Protein 1NK2 (pdb70)

Sequence (77 aa):
ASDGLPNKKRKRRVLFTKAQTYELERRFRQQRYLSAPEREHLASLIRLTPTQVKIWFQNHRYKTKRAQNEKGYEGHPASDGLPNKKRKRRVLFTKAQTYELERRFRQQRYLSAPEREHLASLIRLTPTQVKIWFQNHRYKTKRAQNEKGYEGHPASDGLPNKKRKRRVLFTKAQTYELERRFRQQRYLSAPEREHLASLIRLTPTQVKIWFQNHRYKTKRAQNEKGYEGHPASDGLPNKKRKRRVLFTKAQTYELERRFRQQRYLSAPEREHLASLIRLTPTQVKIWFQNHRYKTKRAQNEKGYEGHPASDGLPNKKRKRRVLFTKAQTYELERRFRQQRYLSAPEREHLASLIRLTPTQVKIWFQNHRYKTKRAQNEKGYEGHPASDGLPNKKRKRRVLFTKAQTYELERRFRQQRYLSAPEREHLASLIRLTPTQVKIWFQNHRYKTKRAQNEKGYEGHPASDGLPNKKRKRRVLFTKAQTYELERRFRQQRYLSAPEREHLASLIRLTPTQVKIWFQNHRYKTKRAQNEKGYEGHPASDGLPNKKRKRRVLFTKAQTYELERRFRQQRYLSAPEREHLASLIRLTPTQVKIWFQNHRYKTKRAQNEKGYEGHPASDGLPNKKRKRRVLFTKAQTYELERRFRQQRYLSAPEREHLASLIRLTPTQVKIWFQNHRYKTKRAQNEKGYEGHPASDGLPNKKRKRRVLFTKAQTYELERRFRQQRYLSAPEREHLASLIRLTPTQVKIWFQNHRYKTKRAQNEKGYEGHPASDGLPNKKRKRRVLFTKAQTYELERRFRQQRYLSAPEREHLASLIRLTPTQVKIWFQNHRYKTKRAQNEKGYEGHPASDGLPNKKRKRRVLFTKAQTYELERRFRQQRYLSAPEREHLASLIRLTPTQVKIWFQNHRYKTKRAQNEKGYEGHPASDGLPNKKRKRRVLFTKAQTYELERRFRQQRYLSAPEREHLASLIRLTPTQVKIWFQNHRYKTKRAQNEKGYEGHPASDGLPNKKRKRRVLFTKAQTYELERRFRQQRYLSAPEREHLASLIRLTPTQVKIWFQNHRYKTKRAQNEKGYEGHPASDGLPNKKRKRRVLFTKAQTYELERRFRQQRYLSAPEREHLASLIRLTPTQVKIWFQNHRYKTKRAQNEKGYEGHPASDGLPNKKRKRRVLFTKAQTYELERRFRQQRYLSAPEREHLASLIRLTPTQVKIWFQNHRYKTKRAQNEKGYEGHPASDGLPNKKRKRRVLFTKAQTYELERRFRQQRYLSAPEREHLASLIRLTPTQVKIWFQNHRYKTKRAQNEKGYEGHPASDGLPNKKRKRRVLFTKAQTYELERRFRQQRYLSAPEREHLASLIRLTPTQVKIWFQNHRYKTKRAQNEKGYEGHPASDGLPNKKRKRRVLFTKAQTYELERRFRQQRYLSAPEREHLASLIRLTPTQVKIWFQNHRYKTKRAQNEKGYEGHPASDGLPNKKRKRRVLFTKAQTYELERRFRQQRYLSAPEREHLASLIRLTPTQVKIWFQNHRYKTKRAQNEKGYEGHP

Secondary structure (DSSP, 8-state):
--S--S--------PPPHHHHHHHHHHHHH-S---HHHHHHHHHHTT--HHHHHHHHHHHHHHHHHHHHHTT-----

Structure (mmCIF, N/CA/C/O backbone):
data_1NK2
#
_entry.id   1NK2
#
_cell.length_a   1.000
_cell.length_b   1.000
_cell.length_c   1.000
_cell.angle_alpha   90.00
_cell.angle_beta   90.00
_cell.angle_gamma   90.00
#
_symmetry.space_group_name_H-M   'P 1'
#
loop_
_entity.id
_entity.type
_entity.pdbx_description
1 polymer "DNA (5'-D(*TP*GP*TP*GP*TP*CP*AP*AP*GP*TP*GP*GP*CP*TP*GP*T)-3')"
2 polymer "DNA (5'-D(*AP*CP*AP*GP*CP*CP*AP*CP*TP*TP*GP*AP*CP*AP*CP*A)-3')"
3 polymer 'HOMEOBOX PROTEIN VND'
#
loop_
_atom_site.group_PDB
_atom_site.id
_atom_site.type_symbol
_atom_site.label_atom_id
_atom_site.label_alt_id
_atom_site.label_comp_id
_atom_site.label_asym_id
_atom_site.label_entity_id
_atom_site.label_seq_id
_atom_site.pdbx_PDB_ins_code
_atom_site.Cartn_x
_atom_site.Cartn_y
_atom_site.Cartn_z
_atom_site.occupancy
_atom_site.B_iso_or_equiv
_atom_site.auth_seq_id
_atom_site.auth_comp_id
_atom_site.auth_asym_id
_atom_site.auth_atom_id
_atom_site.pdbx_PDB_model_num
ATOM 1015 N N . ALA C 3 1 ? -20.583 -2.032 -27.321 1.00 0.00 101 ALA P N 1
ATOM 1016 C CA . ALA C 3 1 ? -20.787 -1.533 -25.891 1.00 0.00 101 ALA P CA 1
ATOM 1017 C C . ALA C 3 1 ? -19.391 -1.195 -25.303 1.00 0.00 101 ALA P C 1
ATOM 1018 O O . ALA C 3 1 ? -18.347 -1.634 -25.787 1.00 0.00 101 ALA P O 1
ATOM 1027 N N . SER C 3 2 ? -19.438 -0.340 -24.218 1.00 0.00 102 SER P N 1
ATOM 1028 C CA . SER C 3 2 ? -18.233 0.208 -23.623 1.00 0.00 102 SER P CA 1
ATOM 1029 C C . SER C 3 2 ? -18.634 1.085 -22.409 1.00 0.00 102 SER P C 1
ATOM 1030 O O . SER C 3 2 ? -19.566 1.888 -22.446 1.00 0.00 102 SER P O 1
ATOM 1038 N N . ASP C 3 3 ? -17.823 0.898 -21.298 1.00 0.00 103 ASP P N 1
ATOM 1039 C CA . ASP C 3 3 ? -18.162 1.486 -20.014 1.00 0.00 103 ASP P CA 1
ATOM 1040 C C . ASP C 3 3 ? -17.211 0.887 -18.946 1.00 0.00 103 ASP P C 1
ATOM 1041 O O . ASP C 3 3 ? -16.774 1.564 -18.008 1.00 0.00 103 ASP P O 1
ATOM 1050 N N . GLY C 3 4 ? -16.925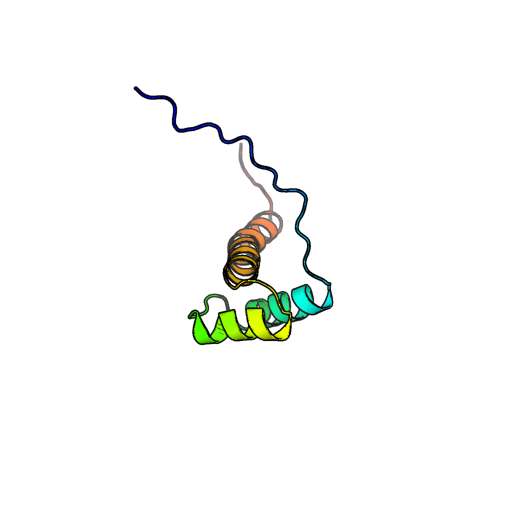 -0.454 -19.112 1.00 0.00 104 GLY P N 1
ATOM 1051 C CA . GLY C 3 4 ? -16.374 -1.254 -18.031 1.00 0.00 104 GLY P CA 1
ATOM 1052 C C . GLY C 3 4 ? -17.388 -2.369 -17.663 1.00 0.00 104 GLY P C 1
ATOM 1053 O O . GLY C 3 4 ? -17.397 -3.465 -18.224 1.00 0.00 104 GLY P O 1
ATOM 1057 N N . LEU C 3 5 ? -18.287 -1.999 -16.681 1.00 0.00 105 LEU P N 1
ATOM 1058 C CA . LEU C 3 5 ? -19.114 -2.973 -15.992 1.00 0.00 105 LEU P CA 1
ATOM 1059 C C . LEU C 3 5 ? -19.843 -2.256 -14.786 1.00 0.00 105 LEU P C 1
ATOM 1060 O O . LEU C 3 5 ? -19.324 -1.284 -14.238 1.00 0.00 105 LEU P O 1
ATOM 1076 N N . PRO C 3 6 ? -21.099 -2.734 -14.407 1.00 0.00 106 PRO P N 1
ATOM 1077 C CA . PRO C 3 6 ? -21.645 -2.554 -13.050 1.00 0.00 106 PRO P CA 1
ATOM 1078 C C . PRO C 3 6 ? -20.608 -3.005 -11.988 1.00 0.00 106 PRO P C 1
ATOM 1079 O O . PRO C 3 6 ? -20.559 -4.178 -11.585 1.00 0.00 106 PRO P O 1
ATOM 1090 N N . ASN C 3 7 ? -19.776 -2.016 -11.502 1.00 0.00 107 ASN P N 1
ATOM 1091 C CA . ASN C 3 7 ? -19.025 -2.195 -10.270 1.00 0.00 107 ASN P CA 1
ATOM 1092 C C . ASN C 3 7 ? -19.007 -0.857 -9.485 1.00 0.00 107 ASN P C 1
ATOM 1093 O O . ASN C 3 7 ? -18.962 0.238 -10.048 1.00 0.00 107 ASN P O 1
ATOM 1104 N N . LYS C 3 8 ? -19.015 -1.018 -8.113 1.00 0.00 108 LYS P N 1
ATOM 1105 C CA . LYS C 3 8 ? -19.229 0.094 -7.207 1.00 0.00 108 LYS P CA 1
ATOM 1106 C C . LYS C 3 8 ? -18.628 -0.286 -5.827 1.00 0.00 108 LYS P C 1
ATOM 1107 O O . LYS C 3 8 ? -19.294 -0.278 -4.792 1.00 0.00 108 LYS P O 1
ATOM 1126 N N . LYS C 3 9 ? -17.301 -0.661 -5.886 1.00 0.00 109 LYS P N 1
ATOM 1127 C CA . LYS C 3 9 ? -16.683 -1.526 -4.896 1.00 0.00 109 LYS P CA 1
ATOM 1128 C C . LYS C 3 9 ? -16.217 -0.661 -3.697 1.00 0.00 109 LYS P C 1
ATOM 1129 O O . LYS C 3 9 ? -16.198 0.571 -3.741 1.00 0.00 109 LYS P O 1
ATOM 1148 N N . ARG C 3 10 ? -15.845 -1.394 -2.587 1.00 0.00 110 ARG P N 1
ATOM 1149 C CA . ARG C 3 10 ? -15.889 -0.839 -1.246 1.00 0.00 110 ARG P CA 1
ATOM 1150 C C . ARG C 3 10 ? -14.695 -1.401 -0.431 1.00 0.00 110 ARG P C 1
ATOM 1151 O O . ARG C 3 10 ? -14.718 -2.518 0.086 1.00 0.00 110 ARG P O 1
ATOM 1172 N N . LYS C 3 11 ? -13.637 -0.521 -0.320 1.00 0.00 111 LYS P N 1
ATOM 1173 C CA . LYS C 3 11 ? -12.513 -0.770 0.565 1.00 0.00 111 LYS P CA 1
ATOM 1174 C C . LYS C 3 11 ? -12.673 0.166 1.797 1.00 0.00 111 LYS P C 1
ATOM 1175 O O . LYS C 3 11 ? -12.320 1.345 1.795 1.00 0.00 111 LYS P O 1
ATOM 1194 N N . ARG C 3 12 ? -13.282 -0.449 2.869 1.00 0.00 112 ARG P N 1
ATOM 1195 C CA . ARG C 3 12 ? -13.209 0.016 4.239 1.00 0.00 112 ARG P CA 1
ATOM 1196 C C . ARG C 3 12 ? -11.842 -0.488 4.817 1.00 0.00 112 ARG P C 1
ATOM 1197 O O . ARG C 3 12 ? -11.328 -1.540 4.440 1.00 0.00 112 ARG P O 1
ATOM 1218 N N . ARG C 3 13 ? -11.271 0.381 5.737 1.00 0.00 113 ARG P N 1
ATOM 1219 C CA . ARG C 3 13 ? -9.881 0.199 6.138 1.00 0.00 113 ARG P CA 1
ATOM 1220 C C . ARG C 3 13 ? -9.797 -1.224 6.762 1.00 0.00 113 ARG P C 1
ATOM 1221 O O . ARG C 3 13 ? -10.444 -1.561 7.752 1.00 0.00 113 ARG P O 1
ATOM 1242 N N . VAL C 3 14 ? -8.951 -2.069 6.068 1.00 0.00 114 VAL P N 1
ATOM 1243 C CA . VAL C 3 14 ? -9.085 -3.513 6.071 1.00 0.00 114 VAL P CA 1
ATOM 1244 C C . VAL C 3 14 ? -7.935 -4.101 6.937 1.00 0.00 114 VAL P C 1
ATOM 1245 O O . VAL C 3 14 ? -7.071 -4.874 6.529 1.00 0.00 114 VAL P O 1
ATOM 1258 N N . LEU C 3 15 ? -7.982 -3.610 8.237 1.00 0.00 115 LEU P N 1
ATOM 1259 C CA . LEU C 3 15 ? -6.837 -3.533 9.118 1.00 0.00 115 LEU P CA 1
ATOM 1260 C C . LEU C 3 15 ? -6.513 -4.939 9.690 1.00 0.00 115 LEU P C 1
ATOM 1261 O O . LEU C 3 15 ? -7.386 -5.698 10.112 1.00 0.00 115 LEU P O 1
ATOM 1277 N N . PHE C 3 16 ? -5.165 -5.240 9.681 1.00 0.00 116 PHE P N 1
ATOM 1278 C CA . PHE C 3 16 ? -4.606 -6.483 10.196 1.00 0.00 116 PHE P CA 1
ATOM 1279 C C . PHE C 3 16 ? -4.265 -6.284 11.694 1.00 0.00 116 PHE P C 1
ATOM 1280 O O . PHE C 3 16 ? -3.866 -5.170 12.110 1.00 0.00 116 PHE P O 1
ATOM 1297 N N . THR C 3 17 ? -4.416 -7.359 12.549 1.00 0.00 117 THR P N 1
ATOM 1298 C CA . THR C 3 17 ? -4.221 -7.215 13.987 1.00 0.00 117 THR P CA 1
ATOM 1299 C C . THR C 3 17 ? -2.706 -6.939 14.234 1.00 0.00 117 THR P C 1
ATOM 1300 O O . THR C 3 17 ? -1.841 -7.365 13.473 1.00 0.00 117 THR P O 1
ATOM 1311 N N . LYS C 3 18 ? -2.481 -6.121 15.325 1.00 0.00 118 LYS P N 1
ATOM 1312 C CA . LYS C 3 18 ? -1.146 -5.691 15.689 1.00 0.00 118 LYS P CA 1
ATOM 1313 C C . LYS C 3 18 ? -0.180 -6.898 15.596 1.00 0.00 118 LYS P C 1
ATOM 1314 O O . LYS C 3 18 ? 0.987 -6.788 15.221 1.00 0.00 118 LYS P O 1
ATOM 1333 N N . ALA C 3 19 ? -0.750 -8.089 16.006 1.00 0.00 119 ALA P N 1
ATOM 1334 C CA . ALA C 3 19 ? -0.043 -9.348 15.884 1.00 0.00 119 ALA P CA 1
ATOM 1335 C C . ALA C 3 19 ? 0.434 -9.529 14.414 1.00 0.00 119 ALA P C 1
ATOM 1336 O O . ALA C 3 19 ? 1.614 -9.585 14.075 1.00 0.00 119 ALA P O 1
ATOM 1343 N N . GLN C 3 20 ? -0.618 -9.655 13.527 1.00 0.00 120 GLN P N 1
ATOM 1344 C CA . GLN C 3 20 ? -0.514 -9.754 12.084 1.00 0.00 120 GLN P CA 1
ATOM 1345 C C . GLN C 3 20 ? 0.430 -8.641 11.558 1.00 0.00 120 GLN P C 1
ATOM 1346 O O . GLN C 3 20 ? 1.343 -8.890 10.755 1.00 0.00 120 GLN P O 1
ATOM 1360 N N . THR C 3 21 ? 0.165 -7.365 12.017 1.00 0.00 121 THR P N 1
ATOM 1361 C CA . THR C 3 21 ? 1.078 -6.266 11.772 1.00 0.00 121 THR P CA 1
ATOM 1362 C C . THR C 3 21 ? 2.512 -6.726 12.164 1.00 0.00 121 THR P C 1
ATOM 1363 O O . THR C 3 21 ? 3.453 -6.624 11.379 1.00 0.00 121 THR P O 1
ATOM 1374 N N . TYR C 3 22 ? 2.648 -7.188 13.459 1.00 0.00 122 TYR P N 1
ATOM 1375 C CA . TYR C 3 22 ? 3.957 -7.441 14.050 1.00 0.00 122 TYR P CA 1
ATOM 1376 C C . TYR C 3 22 ? 4.789 -8.388 13.132 1.00 0.00 122 TYR P C 1
ATOM 1377 O O . TYR C 3 22 ? 5.980 -8.182 12.870 1.00 0.00 122 TYR P O 1
ATOM 1395 N N . GLU C 3 23 ? 4.087 -9.483 12.673 1.00 0.00 123 GLU P N 1
ATOM 1396 C CA . GLU C 3 23 ? 4.677 -10.471 11.792 1.00 0.00 123 GLU P CA 1
ATOM 1397 C C . GLU C 3 23 ? 4.976 -9.783 10.436 1.00 0.00 123 GLU P C 1
ATOM 1398 O O . GLU C 3 23 ? 5.999 -10.079 9.774 1.00 0.00 123 GLU P O 1
ATOM 1410 N N . LEU C 3 24 ? 4.049 -8.885 9.933 1.00 0.00 124 LEU P N 1
ATOM 1411 C CA . LEU C 3 24 ? 4.313 -8.078 8.750 1.00 0.00 124 LEU P CA 1
ATOM 1412 C C . LEU C 3 24 ? 5.538 -7.158 8.991 1.00 0.00 124 LEU P C 1
ATOM 1413 O O . LEU C 3 24 ? 6.448 -7.065 8.140 1.00 0.00 124 LEU P O 1
ATOM 1429 N N . GLU C 3 25 ? 5.559 -6.427 10.160 1.00 0.00 125 GLU P N 1
ATOM 1430 C CA . GLU C 3 25 ? 6.701 -5.617 10.535 1.00 0.00 125 GLU P CA 1
ATOM 1431 C C . GLU C 3 25 ? 7.969 -6.502 10.492 1.00 0.00 125 GLU P C 1
ATOM 1432 O O . GLU C 3 25 ? 8.930 -6.231 9.783 1.00 0.00 125 GLU P O 1
ATOM 1444 N N . ARG C 3 26 ? 7.852 -7.618 11.293 1.00 0.00 126 ARG P N 1
ATOM 1445 C CA . ARG C 3 26 ? 8.878 -8.630 11.431 1.00 0.00 126 ARG P CA 1
ATOM 1446 C C . ARG C 3 26 ? 9.520 -8.881 10.040 1.00 0.00 126 ARG P C 1
ATOM 1447 O O . ARG C 3 26 ? 10.693 -8.634 9.775 1.00 0.00 126 ARG P O 1
ATOM 1468 N N . ARG C 3 27 ? 8.597 -9.364 9.112 1.00 0.00 127 ARG P N 1
ATOM 1469 C CA . ARG C 3 27 ? 9.038 -9.851 7.818 1.00 0.00 127 ARG P CA 1
ATOM 1470 C C . ARG C 3 27 ? 9.601 -8.649 7.011 1.00 0.00 127 ARG P C 1
ATOM 1471 O O . ARG C 3 27 ? 10.534 -8.825 6.199 1.00 0.00 127 ARG P O 1
ATOM 1492 N N . PHE C 3 28 ? 9.074 -7.385 7.233 1.00 0.00 128 PHE P N 1
ATOM 1493 C CA . PHE C 3 28 ? 9.689 -6.200 6.642 1.00 0.00 128 PHE P CA 1
ATOM 1494 C C . PHE C 3 28 ? 11.069 -5.900 7.302 1.00 0.00 128 PHE P C 1
ATOM 1495 O O . PHE C 3 28 ? 12.072 -5.655 6.633 1.00 0.00 128 PHE P O 1
ATOM 1512 N N . ARG C 3 29 ? 11.020 -5.867 8.680 1.00 0.00 129 ARG P N 1
ATOM 1513 C CA . ARG C 3 29 ? 12.111 -5.344 9.480 1.00 0.00 129 ARG P CA 1
ATOM 1514 C C . ARG C 3 29 ? 13.367 -6.224 9.222 1.00 0.00 129 ARG P C 1
ATOM 1515 O O . ARG C 3 29 ? 14.488 -5.882 9.619 1.00 0.00 129 ARG P O 1
ATOM 1536 N N . GLN C 3 30 ? 13.136 -7.405 8.545 1.00 0.00 130 GLN P N 1
ATOM 1537 C CA . GLN C 3 30 ? 14.118 -8.443 8.275 1.00 0.00 130 GLN P CA 1
ATOM 1538 C C . GLN C 3 30 ? 14.543 -8.299 6.793 1.00 0.00 130 GLN P C 1
ATOM 1539 O O . GLN C 3 30 ? 15.702 -8.400 6.398 1.00 0.00 130 GLN P O 1
ATOM 1553 N N . GLN C 3 31 ? 13.451 -8.075 5.968 1.00 0.00 131 GLN P N 1
ATOM 1554 C CA . GLN C 3 31 ? 13.441 -8.423 4.566 1.00 0.00 131 GLN P CA 1
ATOM 1555 C C . GLN C 3 31 ? 12.488 -7.485 3.770 1.00 0.00 131 GLN P C 1
ATOM 1556 O O . GLN C 3 31 ? 11.313 -7.297 4.073 1.00 0.00 131 GLN P O 1
ATOM 1570 N N . ARG C 3 32 ? 13.112 -6.929 2.661 1.00 0.00 132 ARG P N 1
ATOM 1571 C CA . ARG C 3 32 ? 12.498 -5.932 1.810 1.00 0.00 132 ARG P CA 1
ATOM 1572 C C . ARG C 3 32 ? 11.504 -6.573 0.814 1.00 0.00 132 ARG P C 1
ATOM 1573 O O . ARG C 3 32 ? 10.565 -5.897 0.324 1.00 0.00 132 ARG P O 1
ATOM 1594 N N . TYR C 3 33 ? 11.767 -7.876 0.454 1.00 0.00 133 TYR P N 1
ATOM 1595 C CA . TYR C 3 33 ? 11.395 -8.425 -0.837 1.00 0.00 133 TYR P CA 1
ATOM 1596 C C . TYR C 3 33 ? 11.330 -9.968 -0.729 1.00 0.00 133 TYR P C 1
ATOM 1597 O O . TYR C 3 33 ? 12.320 -10.662 -0.457 1.00 0.00 133 TYR P O 1
ATOM 1615 N N . LEU C 3 34 ? 10.046 -10.508 -0.905 1.00 0.00 134 LEU P N 1
ATOM 1616 C CA . LEU C 3 34 ? 9.699 -11.861 -0.439 1.00 0.00 134 LEU P CA 1
ATOM 1617 C C . LEU C 3 34 ? 9.185 -12.676 -1.653 1.00 0.00 134 LEU P C 1
ATOM 1618 O O . LEU C 3 34 ? 8.379 -12.147 -2.463 1.00 0.00 134 LEU P O 1
ATOM 1634 N N . SER C 3 35 ? 9.616 -13.977 -1.835 1.00 0.00 135 SER P N 1
ATOM 1635 C CA . SER C 3 35 ? 8.943 -14.875 -2.779 1.00 0.00 135 SER P CA 1
ATOM 1636 C C . SER C 3 35 ? 7.687 -15.438 -2.068 1.00 0.00 135 SER P C 1
ATOM 1637 O O . SER C 3 35 ? 7.596 -15.438 -0.828 1.00 0.00 135 SER P O 1
ATOM 1645 N N . ALA C 3 36 ? 6.658 -15.868 -2.881 1.00 0.00 136 ALA P N 1
ATOM 1646 C CA . ALA C 3 36 ? 5.315 -16.037 -2.336 1.00 0.00 136 ALA P CA 1
ATOM 1647 C C . ALA C 3 36 ? 5.360 -17.095 -1.158 1.00 0.00 136 ALA P C 1
ATOM 1648 O O . ALA C 3 36 ? 4.807 -16.845 -0.086 1.00 0.00 136 ALA P O 1
ATOM 1655 N N . PRO C 3 37 ? 5.995 -18.324 -1.375 1.00 0.00 137 PRO P N 1
ATOM 1656 C CA . PRO C 3 37 ? 5.969 -19.389 -0.350 1.00 0.00 137 PRO P CA 1
ATOM 1657 C C . PRO C 3 37 ? 6.558 -18.983 1.034 1.00 0.00 137 PRO P C 1
ATOM 1658 O O . PRO C 3 37 ? 6.139 -19.521 2.078 1.00 0.00 137 PRO P O 1
ATOM 1669 N N . GLU C 3 38 ? 7.543 -18.017 1.047 1.00 0.00 138 GLU P N 1
ATOM 1670 C CA . GLU C 3 38 ? 7.856 -17.284 2.262 1.00 0.00 138 GLU P CA 1
ATOM 1671 C C . GLU C 3 38 ? 6.506 -16.672 2.771 1.00 0.00 138 GLU P C 1
ATOM 1672 O O . GLU C 3 38 ? 5.924 -17.022 3.791 1.00 0.00 138 GLU P O 1
ATOM 1684 N N . ARG C 3 39 ? 6.110 -15.639 1.930 1.00 0.00 139 ARG P N 1
ATOM 1685 C CA . ARG C 3 39 ? 5.248 -14.562 2.357 1.00 0.00 139 ARG P CA 1
ATOM 1686 C C . ARG C 3 39 ? 3.826 -15.130 2.609 1.00 0.00 139 ARG P C 1
ATOM 1687 O O . ARG C 3 39 ? 3.147 -14.700 3.578 1.00 0.00 139 ARG P O 1
ATOM 1708 N N . GLU C 3 40 ? 3.325 -16.095 1.761 1.00 0.00 140 GLU P N 1
ATOM 1709 C CA . GLU C 3 40 ? 2.020 -16.704 1.978 1.00 0.00 140 GLU P CA 1
ATOM 1710 C C . GLU C 3 40 ? 1.972 -17.240 3.432 1.00 0.00 140 GLU P C 1
ATOM 1711 O O . GLU C 3 40 ? 0.960 -17.190 4.128 1.00 0.00 140 GLU P O 1
ATOM 1723 N N . HIS C 3 41 ? 3.159 -17.818 3.831 1.00 0.00 141 HIS P N 1
ATOM 1724 C CA . HIS C 3 41 ? 3.307 -18.556 5.068 1.00 0.00 141 HIS P CA 1
ATOM 1725 C C . HIS C 3 41 ? 3.091 -17.581 6.253 1.00 0.00 141 HIS P C 1
ATOM 1726 O O . HIS C 3 41 ? 2.545 -17.967 7.289 1.00 0.00 141 HIS P O 1
ATOM 1741 N N . LEU C 3 42 ? 3.575 -16.297 6.077 1.00 0.00 142 LEU P N 1
ATOM 1742 C CA . LEU C 3 42 ? 3.219 -15.212 6.979 1.00 0.00 142 LEU P CA 1
ATOM 1743 C C . LEU C 3 42 ? 1.694 -14.935 6.865 1.00 0.00 142 LEU P C 1
ATOM 1744 O O . LEU C 3 42 ? 0.975 -14.724 7.840 1.00 0.00 142 LEU P O 1
ATOM 1760 N N . ALA C 3 43 ? 1.248 -14.938 5.550 1.00 0.00 143 ALA P N 1
ATOM 1761 C CA . ALA C 3 43 ? -0.167 -14.795 5.258 1.00 0.00 143 ALA P CA 1
ATOM 1762 C C . ALA C 3 43 ? -0.936 -15.930 5.986 1.00 0.00 143 ALA P C 1
ATOM 1763 O O . ALA C 3 43 ? -2.090 -15.794 6.390 1.00 0.00 143 ALA P O 1
ATOM 1770 N N . SER C 3 44 ? -0.220 -17.111 6.098 1.00 0.00 144 SER P N 1
ATOM 1771 C CA . SER C 3 44 ? -0.811 -18.285 6.716 1.00 0.00 144 SER P CA 1
ATOM 1772 C C . SER C 3 44 ? -0.883 -18.082 8.255 1.00 0.00 144 SER P C 1
ATOM 1773 O O . SER C 3 44 ? -1.887 -18.438 8.895 1.00 0.00 144 SER P O 1
ATOM 1781 N N . LEU C 3 45 ? 0.246 -17.565 8.858 1.00 0.00 145 LEU P N 1
ATOM 1782 C CA . LEU C 3 45 ? 0.463 -17.634 10.296 1.00 0.00 145 LEU P CA 1
ATOM 1783 C C . LEU C 3 45 ? -0.595 -16.728 10.996 1.00 0.00 145 LEU P C 1
ATOM 1784 O O . LEU C 3 45 ? -1.196 -17.025 12.025 1.00 0.00 145 LEU P O 1
ATOM 1800 N N . ILE C 3 46 ? -0.744 -15.523 10.322 1.00 0.00 146 ILE P N 1
ATOM 1801 C CA . ILE C 3 46 ? -1.437 -14.363 10.846 1.00 0.00 146 ILE P CA 1
ATOM 1802 C C . ILE C 3 46 ? -2.847 -14.308 10.180 1.00 0.00 146 ILE P C 1
ATOM 1803 O O . ILE C 3 46 ? -3.761 -13.589 10.599 1.00 0.00 146 ILE P O 1
ATOM 1819 N N . ARG C 3 47 ? -2.956 -15.160 9.098 1.00 0.00 147 ARG P N 1
ATOM 1820 C CA . ARG C 3 47 ? -4.191 -15.763 8.637 1.00 0.00 147 ARG P CA 1
ATOM 1821 C C . ARG C 3 47 ? -4.933 -14.721 7.752 1.00 0.00 147 ARG P C 1
ATOM 1822 O O . ARG C 3 47 ? -6.152 -14.598 7.662 1.00 0.00 147 ARG P O 1
ATOM 1843 N N . LEU C 3 48 ? -4.037 -13.937 7.022 1.00 0.00 148 LEU P N 1
ATOM 1844 C CA . LEU C 3 48 ? -4.411 -13.014 5.970 1.00 0.00 148 LEU P CA 1
ATOM 1845 C C . LEU C 3 48 ? -4.258 -13.712 4.590 1.00 0.00 148 LEU P C 1
ATOM 1846 O O . LEU C 3 48 ? -3.665 -14.799 4.483 1.00 0.00 148 LEU P O 1
ATOM 1862 N N . THR C 3 49 ? -4.776 -13.039 3.502 1.00 0.00 149 THR P N 1
ATOM 1863 C CA . THR C 3 49 ? -4.507 -13.470 2.145 1.00 0.00 149 THR P CA 1
ATOM 1864 C C . THR C 3 49 ? -3.207 -12.717 1.618 1.00 0.00 149 THR P C 1
ATOM 1865 O O . THR C 3 49 ? -2.961 -11.549 1.893 1.00 0.00 149 THR P O 1
ATOM 1876 N N . PRO C 3 50 ? -2.335 -13.529 0.854 1.00 0.00 150 PRO P N 1
ATOM 1877 C CA . PRO C 3 50 ? -0.920 -13.194 0.641 1.00 0.00 150 PRO P CA 1
ATOM 1878 C C . PRO C 3 50 ? -0.714 -11.788 0.015 1.00 0.00 150 PRO P C 1
ATOM 1879 O O . PRO C 3 50 ? 0.254 -11.081 0.363 1.00 0.00 150 PRO P O 1
ATOM 1890 N N . THR C 3 51 ? -1.668 -11.345 -0.883 1.00 0.00 151 THR P N 1
ATOM 1891 C CA . THR C 3 51 ? -1.689 -9.937 -1.276 1.00 0.00 151 THR P CA 1
ATOM 1892 C C . THR C 3 51 ? -1.839 -9.041 -0.016 1.00 0.00 151 THR P C 1
ATOM 1893 O O . THR C 3 51 ? -1.188 -7.960 0.049 1.00 0.00 151 THR P O 1
ATOM 1904 N N . GLN C 3 52 ? -2.652 -9.442 1.034 1.00 0.00 152 GLN P N 1
ATOM 1905 C CA . GLN C 3 52 ? -2.865 -8.560 2.183 1.00 0.00 152 GLN P CA 1
ATOM 1906 C C . GLN C 3 52 ? -1.492 -8.499 2.918 1.00 0.00 152 GLN P C 1
ATOM 1907 O O . GLN C 3 52 ? -1.187 -7.447 3.548 1.00 0.00 152 GLN P O 1
ATOM 1921 N N . VAL C 3 53 ? -0.598 -9.557 2.858 1.00 0.00 153 VAL P N 1
ATOM 1922 C CA . VAL C 3 53 ? 0.803 -9.462 3.259 1.00 0.00 153 VAL P CA 1
ATOM 1923 C C . VAL C 3 53 ? 1.548 -8.472 2.316 1.00 0.00 153 VAL P C 1
ATOM 1924 O O . VAL C 3 53 ? 1.959 -7.383 2.731 1.00 0.00 153 VAL P O 1
ATOM 1937 N N . LYS C 3 54 ? 1.738 -8.926 1.022 1.00 0.00 154 LYS P N 1
ATOM 1938 C CA . LYS C 3 54 ? 2.439 -8.197 -0.024 1.00 0.00 154 LYS P CA 1
ATOM 1939 C C . LYS C 3 54 ? 2.214 -6.661 0.120 1.00 0.00 154 LYS P C 1
ATOM 1940 O O . LYS C 3 54 ? 3.142 -5.862 0.227 1.00 0.00 154 LYS P O 1
ATOM 1959 N N . ILE C 3 55 ? 0.881 -6.301 0.068 1.00 0.00 155 ILE P N 1
ATOM 1960 C CA . ILE C 3 55 ? 0.390 -4.938 0.019 1.00 0.00 155 ILE P CA 1
ATOM 1961 C C . ILE C 3 55 ? 0.862 -4.182 1.289 1.00 0.00 155 ILE P C 1
ATOM 1962 O O . ILE C 3 55 ? 1.218 -2.982 1.214 1.00 0.00 155 ILE P O 1
ATOM 1978 N N . TRP C 3 56 ? 0.857 -4.857 2.495 1.00 0.00 156 TRP P N 1
ATOM 1979 C CA . TRP C 3 56 ? 1.442 -4.274 3.700 1.00 0.00 156 TRP P CA 1
ATOM 1980 C C . TRP C 3 56 ? 2.976 -4.166 3.517 1.00 0.00 156 TRP P C 1
ATOM 1981 O O . TRP C 3 56 ? 3.616 -3.204 4.002 1.00 0.00 156 TRP P O 1
ATOM 2002 N N . PHE C 3 57 ? 3.611 -5.128 2.745 1.00 0.00 157 PHE P N 1
ATOM 2003 C CA . PHE C 3 57 ? 5.030 -5.018 2.409 1.00 0.00 157 PHE P CA 1
ATOM 2004 C C . PHE C 3 57 ? 5.287 -3.943 1.323 1.00 0.00 157 PHE P C 1
ATOM 2005 O O . PHE C 3 57 ? 6.278 -3.153 1.447 1.00 0.00 157 PHE P O 1
ATOM 2022 N N . GLN C 3 58 ? 4.437 -3.810 0.248 1.00 0.00 158 GLN P N 1
ATOM 2023 C CA . GLN C 3 58 ? 4.530 -2.683 -0.674 1.00 0.00 158 GLN P CA 1
ATOM 2024 C C . GLN C 3 58 ? 4.503 -1.396 0.189 1.00 0.00 158 GLN P C 1
ATOM 2025 O O . GLN C 3 58 ? 5.421 -0.555 0.126 1.00 0.00 158 GLN P O 1
ATOM 2039 N N . ASN C 3 59 ? 3.398 -1.208 1.008 1.00 0.00 159 ASN P N 1
ATOM 2040 C CA . ASN C 3 59 ? 3.168 0.067 1.663 1.00 0.00 159 ASN P CA 1
ATOM 2041 C C . ASN C 3 59 ? 4.414 0.452 2.511 1.00 0.00 159 ASN P C 1
ATOM 2042 O O . ASN C 3 59 ? 4.632 1.688 2.714 1.00 0.00 159 ASN P O 1
ATOM 2053 N N . HIS C 3 60 ? 5.276 -0.507 3.004 1.00 0.00 160 HIS P N 1
ATOM 2054 C CA . HIS C 3 60 ? 6.426 -0.115 3.826 1.00 0.00 160 HIS P CA 1
ATOM 2055 C C . HIS C 3 60 ? 7.606 0.400 2.961 1.00 0.00 160 HIS P C 1
ATOM 2056 O O . HIS C 3 60 ? 8.259 1.417 3.400 1.00 0.00 160 HIS P O 1
ATOM 2071 N N . ARG C 3 61 ? 8.014 -0.204 1.792 1.00 0.00 161 ARG P N 1
ATOM 2072 C CA . ARG C 3 61 ? 9.291 0.154 1.166 1.00 0.00 161 ARG P CA 1
ATOM 2073 C C . ARG C 3 61 ? 9.252 1.608 0.629 1.00 0.00 161 ARG P C 1
ATOM 2074 O O . ARG C 3 61 ? 10.299 2.319 0.690 1.00 0.00 161 ARG P O 1
ATOM 2095 N N . TYR C 3 62 ? 8.093 2.133 0.094 1.00 0.00 162 TYR P N 1
ATOM 2096 C CA . TYR C 3 62 ? 7.954 3.558 -0.185 1.00 0.00 162 TYR P CA 1
ATOM 2097 C C . TYR C 3 62 ? 7.897 4.353 1.150 1.00 0.00 162 TYR P C 1
ATOM 2098 O O . TYR C 3 62 ? 8.460 5.473 1.232 1.00 0.00 162 TYR P O 1
ATOM 2116 N N . LYS C 3 63 ? 7.217 3.812 2.223 1.00 0.00 163 LYS P N 1
ATOM 2117 C CA . LYS C 3 63 ? 6.905 4.618 3.399 1.00 0.00 163 LYS P CA 1
ATOM 2118 C C . LYS C 3 63 ? 8.226 5.079 4.083 1.00 0.00 163 LYS P C 1
ATOM 2119 O O . LYS C 3 63 ? 8.313 6.185 4.630 1.00 0.00 163 LYS P O 1
ATOM 2138 N N . THR C 3 64 ? 9.250 4.156 4.065 1.00 0.00 164 THR P N 1
ATOM 2139 C CA . THR C 3 64 ? 10.524 4.352 4.730 1.00 0.00 164 THR P CA 1
ATOM 2140 C C . THR C 3 64 ? 11.080 5.736 4.236 1.00 0.00 164 THR P C 1
ATOM 2141 O O . THR C 3 64 ? 11.406 6.665 4.963 1.00 0.00 164 THR P O 1
ATOM 2152 N N . LYS C 3 65 ? 11.227 5.677 2.858 1.00 0.00 165 LYS P N 1
ATOM 2153 C CA . LYS C 3 65 ? 12.082 6.559 2.100 1.00 0.00 165 LYS P CA 1
ATOM 2154 C C . LYS C 3 65 ? 11.614 8.015 2.360 1.00 0.00 165 LYS P C 1
ATOM 2155 O O . LYS C 3 65 ? 12.397 8.942 2.555 1.00 0.00 165 LYS P O 1
ATOM 2174 N N . ARG C 3 66 ? 10.241 8.144 2.298 1.00 0.00 166 ARG P N 1
ATOM 2175 C CA . ARG C 3 66 ? 9.507 9.367 2.545 1.00 0.00 166 ARG P CA 1
ATOM 2176 C C . ARG C 3 66 ? 9.860 9.944 3.940 1.00 0.00 166 ARG P C 1
ATOM 2177 O O . ARG C 3 66 ? 10.070 11.141 4.136 1.00 0.00 166 ARG P O 1
ATOM 2198 N N . ALA C 3 67 ? 9.830 9.004 4.959 1.00 0.00 167 ALA P N 1
ATOM 2199 C CA . ALA C 3 67 ? 10.159 9.373 6.323 1.00 0.00 167 ALA P CA 1
ATOM 2200 C C . ALA C 3 67 ? 11.512 10.151 6.309 1.00 0.00 167 ALA P C 1
ATOM 2201 O O . ALA C 3 67 ? 11.758 11.091 7.060 1.00 0.00 167 ALA P O 1
ATOM 2208 N N . GLN C 3 68 ? 12.402 9.626 5.379 1.00 0.00 168 GLN P N 1
ATOM 2209 C CA . GLN C 3 68 ? 13.798 10.015 5.338 1.00 0.00 168 GLN P CA 1
ATOM 2210 C C . GLN C 3 68 ? 13.935 11.370 4.595 1.00 0.00 168 GLN P C 1
ATOM 2211 O O . GLN C 3 68 ? 14.917 12.104 4.750 1.00 0.00 168 GLN P O 1
ATOM 2225 N N . ASN C 3 69 ? 12.898 11.660 3.730 1.00 0.00 169 ASN P N 1
ATOM 2226 C CA . ASN C 3 69 ? 12.743 12.955 3.103 1.00 0.00 169 ASN P CA 1
ATOM 2227 C C . ASN C 3 69 ? 12.568 14.039 4.197 1.00 0.00 169 ASN P C 1
ATOM 2228 O O . ASN C 3 69 ? 13.016 15.180 4.077 1.00 0.00 169 ASN P O 1
ATOM 2239 N N . GLU C 3 70 ? 11.896 13.593 5.322 1.00 0.00 170 GLU P N 1
ATOM 2240 C CA . GLU C 3 70 ? 11.649 14.434 6.480 1.00 0.00 170 GLU P CA 1
ATOM 2241 C C . GLU C 3 70 ? 13.019 14.862 7.066 1.00 0.00 170 GLU P C 1
ATOM 2242 O O . GLU C 3 70 ? 13.225 15.997 7.501 1.00 0.00 170 GLU P O 1
ATOM 2254 N N . LYS C 3 71 ? 13.971 13.862 7.046 1.00 0.00 171 LYS P N 1
ATOM 2255 C CA . LYS C 3 71 ? 15.138 13.877 7.904 1.00 0.00 171 LYS P CA 1
ATOM 2256 C C . LYS C 3 71 ? 16.293 14.615 7.180 1.00 0.00 171 LYS P C 1
ATOM 2257 O O . LYS C 3 71 ? 17.099 14.030 6.456 1.00 0.00 171 LYS P O 1
ATOM 2276 N N . GLY C 3 72 ? 16.310 15.978 7.405 1.00 0.00 172 GLY P N 1
ATOM 2277 C CA . GLY C 3 72 ? 16.940 16.900 6.480 1.00 0.00 172 GLY P CA 1
ATOM 2278 C C . GLY C 3 72 ? 15.914 17.997 6.084 1.00 0.00 172 GLY P C 1
ATOM 2279 O O . GLY C 3 72 ? 15.938 19.125 6.575 1.00 0.00 172 GLY P O 1
ATOM 2283 N N . TYR C 3 73 ? 15.011 17.586 5.122 1.00 0.00 173 TYR P N 1
ATOM 2284 C CA . TYR C 3 73 ? 13.716 18.213 4.951 1.00 0.00 173 TYR P CA 1
ATOM 2285 C C . TYR C 3 73 ? 13.169 17.923 3.521 1.00 0.00 173 TYR P C 1
ATOM 2286 O O . TYR C 3 73 ? 13.826 17.326 2.671 1.00 0.00 173 TYR P O 1
ATOM 2304 N N . GLU C 3 74 ? 11.876 18.379 3.357 1.00 0.00 174 GLU P N 1
ATOM 2305 C CA . GLU C 3 74 ? 11.138 18.280 2.111 1.00 0.00 174 GLU P CA 1
ATOM 2306 C C . GLU C 3 74 ? 11.541 19.431 1.155 1.00 0.00 174 GLU P C 1
ATOM 2307 O O . GLU C 3 74 ? 10.692 20.192 0.633 1.00 0.00 174 GLU P O 1
ATOM 2319 N N . GLY C 3 75 ? 12.890 19.625 0.920 1.00 0.00 175 GLY P N 1
ATOM 2320 C CA . GLY C 3 75 ? 13.381 20.919 0.446 1.00 0.00 175 GLY P CA 1
ATOM 2321 C C . GLY C 3 75 ? 13.097 21.045 -1.071 1.00 0.00 175 GLY P C 1
ATOM 2322 O O . GLY C 3 75 ? 13.820 20.527 -1.925 1.00 0.00 175 GLY P O 1
ATOM 2326 N N . HIS C 3 76 ? 11.979 21.800 -1.368 1.00 0.00 176 HIS P N 1
ATOM 2327 C CA . HIS C 3 76 ? 11.476 21.930 -2.723 1.00 0.00 176 HIS P CA 1
ATOM 2328 C C . HIS C 3 76 ? 10.871 23.383 -2.857 1.00 0.00 176 HIS P C 1
ATOM 2329 O O . HIS C 3 76 ? 9.941 23.737 -2.132 1.00 0.00 176 HIS P O 1
ATOM 2344 N N . PRO C 3 77 ? 11.401 24.230 -3.834 1.00 0.00 177 PRO P N 1
ATOM 2345 C CA . PRO C 3 77 ? 10.757 25.514 -4.173 1.00 0.00 177 PRO P CA 1
ATOM 2346 C C . PRO C 3 77 ? 9.374 25.295 -4.934 1.00 0.00 177 PRO P C 1
ATOM 2347 O O . PRO C 3 77 ? 9.255 24.290 -5.642 1.00 0.00 177 PRO P O 1
ATOM 3373 N N . ALA C 3 1 ? -12.906 -12.048 -20.410 1.00 0.00 101 ALA P N 2
ATOM 3374 C CA . ALA C 3 1 ? -12.052 -11.572 -19.235 1.00 0.00 101 ALA P CA 2
ATOM 3375 C C . ALA C 3 1 ? -11.340 -10.262 -19.666 1.00 0.00 101 ALA P C 2
ATOM 3376 O O . ALA C 3 1 ? -10.749 -10.156 -20.741 1.00 0.00 101 ALA P O 2
ATOM 3385 N N . SER C 3 2 ? -11.462 -9.236 -18.749 1.00 0.00 102 SER P N 2
ATOM 3386 C CA . SER C 3 2 ? -10.920 -7.914 -19.003 1.00 0.00 102 SER P CA 2
ATOM 3387 C C . SER C 3 2 ? -9.632 -7.736 -18.159 1.00 0.00 102 SER P C 2
ATOM 3388 O O . SER C 3 2 ? -8.536 -7.476 -18.652 1.00 0.00 102 SER P O 2
ATOM 3396 N N . ASP C 3 3 ? -9.846 -7.868 -16.787 1.00 0.00 103 ASP P N 2
ATOM 3397 C CA . ASP C 3 3 ? -8.804 -7.507 -15.845 1.00 0.00 103 ASP P CA 2
ATOM 3398 C C . ASP C 3 3 ? -9.385 -7.508 -14.408 1.00 0.00 103 ASP P C 2
ATOM 3399 O O . ASP C 3 3 ? -8.866 -6.813 -13.509 1.00 0.00 103 ASP P O 2
ATOM 3408 N N . GLY C 3 4 ? -10.510 -8.275 -14.184 1.00 0.00 104 GLY P N 2
ATOM 3409 C CA . GLY C 3 4 ? -11.354 -8.057 -13.017 1.00 0.00 104 GLY P CA 2
ATOM 3410 C C . GLY C 3 4 ? -12.828 -8.340 -13.406 1.00 0.00 104 GLY P C 2
ATOM 3411 O O . GLY C 3 4 ? -13.205 -9.440 -13.810 1.00 0.00 104 GLY P O 2
ATOM 3415 N N . LEU C 3 5 ? -13.659 -7.243 -13.272 1.00 0.00 105 LEU P N 2
ATOM 3416 C CA . LEU C 3 5 ? -15.065 -7.299 -13.629 1.00 0.00 105 LEU P CA 2
ATOM 3417 C C . LEU C 3 5 ? -15.664 -5.838 -13.547 1.00 0.00 105 LEU P C 2
ATOM 3418 O O . LEU C 3 5 ? -15.124 -4.982 -12.846 1.00 0.00 105 LEU P O 2
ATOM 3434 N N . PRO C 3 6 ? -16.787 -5.551 -14.327 1.00 0.00 106 PRO P N 2
ATOM 3435 C CA . PRO C 3 6 ? -17.743 -4.482 -13.989 1.00 0.00 106 PRO P CA 2
ATOM 3436 C C . PRO C 3 6 ? -18.170 -4.589 -12.502 1.00 0.00 106 PRO P C 2
ATOM 3437 O O . PRO C 3 6 ? -19.140 -5.282 -12.155 1.00 0.00 106 PRO P O 2
ATOM 3448 N N . ASN C 3 7 ? -17.429 -3.843 -11.608 1.00 0.00 107 ASN P N 2
ATOM 3449 C CA . ASN C 3 7 ? -17.948 -3.501 -10.293 1.00 0.00 107 ASN P CA 2
ATOM 3450 C C . ASN C 3 7 ? -17.401 -2.111 -9.875 1.00 0.00 107 ASN P C 2
ATOM 3451 O O . ASN C 3 7 ? -16.198 -1.850 -9.868 1.00 0.00 107 ASN P O 2
ATOM 3462 N N . LYS C 3 8 ? -18.385 -1.216 -9.503 1.00 0.00 108 LYS P N 2
ATOM 3463 C CA . LYS C 3 8 ? -18.073 0.108 -8.995 1.00 0.00 108 LYS P CA 2
ATOM 3464 C C . LYS C 3 8 ? -18.144 0.052 -7.444 1.00 0.00 108 LYS P C 2
ATOM 3465 O O . LYS C 3 8 ? -18.713 0.908 -6.766 1.00 0.00 108 LYS P O 2
ATOM 3484 N N . LYS C 3 9 ? -17.536 -1.067 -6.908 1.00 0.00 109 LYS P N 2
ATOM 3485 C CA . LYS C 3 9 ? -17.403 -1.293 -5.477 1.00 0.00 109 LYS P CA 2
ATOM 3486 C C . LYS C 3 9 ? -16.022 -0.782 -4.990 1.00 0.00 109 LYS P C 2
ATOM 3487 O O . LYS C 3 9 ? -15.080 -0.590 -5.761 1.00 0.00 109 LYS P O 2
ATOM 3506 N N . ARG C 3 10 ? -15.948 -0.599 -3.626 1.00 0.00 110 ARG P N 2
ATOM 3507 C CA . ARG C 3 10 ? -14.907 0.164 -2.955 1.00 0.00 110 ARG P CA 2
ATOM 3508 C C . ARG C 3 10 ? -14.156 -0.817 -2.003 1.00 0.00 110 ARG P C 2
ATOM 3509 O O . ARG C 3 10 ? -14.143 -2.035 -2.173 1.00 0.00 110 ARG P O 2
ATOM 3530 N N . LYS C 3 11 ? -13.537 -0.155 -0.958 1.00 0.00 111 LYS P N 2
ATOM 3531 C CA . LYS C 3 11 ? -12.834 -0.822 0.117 1.00 0.00 111 LYS P CA 2
ATOM 3532 C C . LYS C 3 11 ? -13.161 -0.078 1.439 1.00 0.00 111 LYS P C 2
ATOM 3533 O O . LYS C 3 11 ? -12.823 1.088 1.640 1.00 0.00 111 LYS P O 2
ATOM 3552 N N . ARG C 3 12 ? -13.835 -0.856 2.361 1.00 0.00 112 ARG P N 2
ATOM 3553 C CA . ARG C 3 12 ? -13.756 -0.582 3.785 1.00 0.00 112 ARG P CA 2
ATOM 3554 C C . ARG C 3 12 ? -12.380 -1.090 4.297 1.00 0.00 112 ARG P C 2
ATOM 3555 O O . ARG C 3 12 ? -11.780 -2.017 3.745 1.00 0.00 112 ARG P O 2
ATOM 3576 N N . ARG C 3 13 ? -11.873 -0.388 5.380 1.00 0.00 113 ARG P N 2
ATOM 3577 C CA . ARG C 3 13 ? -10.475 -0.545 5.761 1.00 0.00 113 ARG P CA 2
ATOM 3578 C C . ARG C 3 13 ? -10.355 -1.948 6.419 1.00 0.00 113 ARG P C 2
ATOM 3579 O O . ARG C 3 13 ? -10.946 -2.255 7.453 1.00 0.00 113 ARG P O 2
ATOM 3600 N N . VAL C 3 14 ? -9.550 -2.817 5.705 1.00 0.00 114 VAL P N 2
ATOM 3601 C CA . VAL C 3 14 ? -9.682 -4.261 5.761 1.00 0.00 114 VAL P CA 2
ATOM 3602 C C . VAL C 3 14 ? -8.473 -4.824 6.563 1.00 0.00 114 VAL P C 2
ATOM 3603 O O . VAL C 3 14 ? -7.637 -5.606 6.119 1.00 0.00 114 VAL P O 2
ATOM 3616 N N . LEU C 3 15 ? -8.436 -4.296 7.849 1.00 0.00 115 LEU P N 2
ATOM 3617 C CA . LEU C 3 15 ? -7.237 -4.193 8.651 1.00 0.00 115 LEU P CA 2
ATOM 3618 C C . LEU C 3 15 ? -6.876 -5.581 9.244 1.00 0.00 115 LEU P C 2
ATOM 3619 O O . LEU C 3 15 ? -7.734 -6.380 9.621 1.00 0.00 115 LEU P O 2
ATOM 3635 N N . PHE C 3 16 ? -5.519 -5.836 9.274 1.00 0.00 116 PHE P N 2
ATOM 3636 C CA . PHE C 3 16 ? -4.939 -7.086 9.750 1.00 0.00 116 PHE P CA 2
ATOM 3637 C C . PHE C 3 16 ? -4.617 -6.936 11.258 1.00 0.00 116 PHE P C 2
ATOM 3638 O O . PHE C 3 16 ? -4.248 -5.831 11.720 1.00 0.00 116 PHE P O 2
ATOM 3655 N N . THR C 3 17 ? -4.758 -8.045 12.073 1.00 0.00 117 THR P N 2
ATOM 3656 C CA . THR C 3 17 ? -4.592 -7.944 13.519 1.00 0.00 117 THR P CA 2
ATOM 3657 C C . THR C 3 17 ? -3.089 -7.638 13.802 1.00 0.00 117 THR P C 2
ATOM 3658 O O . THR C 3 17 ? -2.202 -8.004 13.035 1.00 0.00 117 THR P O 2
ATOM 3669 N N . LYS C 3 18 ? -2.897 -6.862 14.929 1.00 0.00 118 LYS P N 2
ATOM 3670 C CA . LYS C 3 18 ? -1.575 -6.433 15.339 1.00 0.00 118 LYS P CA 2
ATOM 3671 C C . LYS C 3 18 ? -0.593 -7.626 15.221 1.00 0.00 118 LYS P C 2
ATOM 3672 O O . LYS C 3 18 ? 0.581 -7.488 14.878 1.00 0.00 118 LYS P O 2
ATOM 3691 N N . ALA C 3 19 ? -1.161 -8.836 15.573 1.00 0.00 119 ALA P N 2
ATOM 3692 C CA . ALA C 3 19 ? -0.439 -10.085 15.431 1.00 0.00 119 ALA P CA 2
ATOM 3693 C C . ALA C 3 19 ? 0.083 -10.217 13.971 1.00 0.00 119 ALA P C 2
ATOM 3694 O O . ALA C 3 19 ? 1.272 -10.313 13.671 1.00 0.00 119 ALA P O 2
ATOM 3701 N N . GLN C 3 20 ? -0.939 -10.255 13.043 1.00 0.00 120 GLN P N 2
ATOM 3702 C CA . GLN C 3 20 ? -0.796 -10.313 11.600 1.00 0.00 120 GLN P CA 2
ATOM 3703 C C . GLN C 3 20 ? 0.130 -9.165 11.123 1.00 0.00 120 GLN P C 2
ATOM 3704 O O . GLN C 3 20 ? 1.051 -9.362 10.318 1.00 0.00 120 GLN P O 2
ATOM 3718 N N . THR C 3 21 ? -0.162 -7.911 11.631 1.00 0.00 121 THR P N 2
ATOM 3719 C CA . THR C 3 21 ? 0.755 -6.801 11.436 1.00 0.00 121 THR P CA 2
ATOM 3720 C C . THR C 3 21 ? 2.180 -7.279 11.840 1.00 0.00 121 THR P C 2
ATOM 3721 O O . THR C 3 21 ? 3.136 -7.163 11.076 1.00 0.00 121 THR P O 2
ATOM 3732 N N . TYR C 3 22 ? 2.282 -7.781 13.124 1.00 0.00 122 TYR P N 2
ATOM 3733 C CA . TYR C 3 22 ? 3.572 -8.065 13.734 1.00 0.00 122 TYR P CA 2
ATOM 3734 C C . TYR C 3 22 ? 4.409 -8.991 12.801 1.00 0.00 122 TYR P C 2
ATOM 3735 O O . TYR C 3 22 ? 5.598 -8.773 12.537 1.00 0.00 122 TYR P O 2
ATOM 3753 N N . GLU C 3 23 ? 3.716 -10.084 12.329 1.00 0.00 123 GLU P N 2
ATOM 3754 C CA . GLU C 3 23 ? 4.329 -11.066 11.459 1.00 0.00 123 GLU P CA 2
ATOM 3755 C C . GLU C 3 23 ? 4.654 -10.364 10.115 1.00 0.00 123 GLU P C 2
ATOM 3756 O O . GLU C 3 23 ? 5.679 -10.673 9.462 1.00 0.00 123 GLU P O 2
ATOM 3768 N N . LEU C 3 24 ? 3.754 -9.436 9.619 1.00 0.00 124 LEU P N 2
ATOM 3769 C CA . LEU C 3 24 ? 4.056 -8.595 8.468 1.00 0.00 124 LEU P CA 2
ATOM 3770 C C . LEU C 3 24 ? 5.293 -7.708 8.767 1.00 0.00 124 LEU P C 2
ATOM 3771 O O . LEU C 3 24 ? 6.235 -7.630 7.952 1.00 0.00 124 LEU P O 2
ATOM 3787 N N . GLU C 3 25 ? 5.286 -6.992 9.946 1.00 0.00 125 GLU P N 2
ATOM 3788 C CA . GLU C 3 25 ? 6.420 -6.184 10.351 1.00 0.00 125 GLU P CA 2
ATOM 3789 C C . GLU C 3 25 ? 7.692 -7.065 10.352 1.00 0.00 125 GLU P C 2
ATOM 3790 O O . GLU C 3 25 ? 8.715 -6.743 9.762 1.00 0.00 125 GLU P O 2
ATOM 3802 N N . ARG C 3 26 ? 7.530 -8.204 11.113 1.00 0.00 126 ARG P N 2
ATOM 3803 C CA . ARG C 3 26 ? 8.546 -9.228 11.242 1.00 0.00 126 ARG P CA 2
ATOM 3804 C C . ARG C 3 26 ? 9.218 -9.441 9.860 1.00 0.00 126 ARG P C 2
ATOM 3805 O O . ARG C 3 26 ? 10.385 -9.149 9.608 1.00 0.00 126 ARG P O 2
ATOM 3826 N N . ARG C 3 27 ? 8.333 -9.952 8.912 1.00 0.00 127 ARG P N 2
ATOM 3827 C CA . ARG C 3 27 ? 8.822 -10.403 7.624 1.00 0.00 127 ARG P CA 2
ATOM 3828 C C . ARG C 3 27 ? 9.420 -9.180 6.872 1.00 0.00 127 ARG P C 2
ATOM 3829 O O . ARG C 3 27 ? 10.380 -9.348 6.093 1.00 0.00 127 ARG P O 2
ATOM 3850 N N . PHE C 3 28 ? 8.862 -7.927 7.071 1.00 0.00 128 PHE P N 2
ATOM 3851 C CA . PHE C 3 28 ? 9.479 -6.734 6.496 1.00 0.00 128 PHE P CA 2
ATOM 3852 C C . PHE C 3 28 ? 10.837 -6.436 7.195 1.00 0.00 128 PHE P C 2
ATOM 3853 O O . PHE C 3 28 ? 11.859 -6.188 6.555 1.00 0.00 128 PHE P O 2
ATOM 3870 N N . ARG C 3 29 ? 10.748 -6.409 8.572 1.00 0.00 129 ARG P N 2
ATOM 3871 C CA . ARG C 3 29 ? 11.805 -5.856 9.396 1.00 0.00 129 ARG P CA 2
ATOM 3872 C C . ARG C 3 29 ? 13.090 -6.701 9.169 1.00 0.00 129 ARG P C 2
ATOM 3873 O O . ARG C 3 29 ? 14.192 -6.333 9.597 1.00 0.00 129 ARG P O 2
ATOM 3894 N N . GLN C 3 30 ? 12.906 -7.889 8.493 1.00 0.00 130 GLN P N 2
ATOM 3895 C CA . GLN C 3 30 ? 13.908 -8.928 8.288 1.00 0.00 130 GLN P CA 2
ATOM 3896 C C . GLN C 3 30 ? 14.327 -8.888 6.797 1.00 0.00 130 GLN P C 2
ATOM 3897 O O . GLN C 3 30 ? 15.484 -9.043 6.408 1.00 0.00 130 GLN P O 2
ATOM 3911 N N . GLN C 3 31 ? 13.240 -8.692 5.958 1.00 0.00 131 GLN P N 2
ATOM 3912 C CA . GLN C 3 31 ? 13.215 -9.157 4.587 1.00 0.00 131 GLN P CA 2
ATOM 3913 C C . GLN C 3 31 ? 12.210 -8.318 3.753 1.00 0.00 131 GLN P C 2
ATOM 3914 O O . GLN C 3 31 ? 11.001 -8.531 3.685 1.00 0.00 131 GLN P O 2
ATOM 3928 N N . ARG C 3 32 ? 12.844 -7.308 3.032 1.00 0.00 132 ARG P N 2
ATOM 3929 C CA . ARG C 3 32 ? 12.094 -6.207 2.468 1.00 0.00 132 ARG P CA 2
ATOM 3930 C C . ARG C 3 32 ? 11.348 -6.645 1.183 1.00 0.00 132 ARG P C 2
ATOM 3931 O O . ARG C 3 32 ? 10.573 -5.884 0.581 1.00 0.00 132 ARG P O 2
ATOM 3952 N N . TYR C 3 33 ? 11.652 -7.919 0.746 1.00 0.00 133 TYR P N 2
ATOM 3953 C CA . TYR C 3 33 ? 11.529 -8.346 -0.638 1.00 0.00 133 TYR P CA 2
ATOM 3954 C C . TYR C 3 33 ? 11.497 -9.895 -0.674 1.00 0.00 133 TYR P C 2
ATOM 3955 O O . TYR C 3 33 ? 12.475 -10.570 -0.314 1.00 0.00 133 TYR P O 2
ATOM 3973 N N . LEU C 3 34 ? 10.289 -10.472 -1.069 1.00 0.00 134 LEU P N 2
ATOM 3974 C CA . LEU C 3 34 ? 9.930 -11.849 -0.688 1.00 0.00 134 LEU P CA 2
ATOM 3975 C C . LEU C 3 34 ? 9.468 -12.603 -1.961 1.00 0.00 134 LEU P C 2
ATOM 3976 O O . LEU C 3 34 ? 8.688 -12.036 -2.772 1.00 0.00 134 LEU P O 2
ATOM 3992 N N . SER C 3 35 ? 9.912 -13.890 -2.193 1.00 0.00 135 SER P N 2
ATOM 3993 C CA . SER C 3 35 ? 9.301 -14.733 -3.225 1.00 0.00 135 SER P CA 2
ATOM 3994 C C . SER C 3 35 ? 8.013 -15.345 -2.620 1.00 0.00 135 SER P C 2
ATOM 3995 O O . SER C 3 35 ? 7.852 -15.416 -1.389 1.00 0.00 135 SER P O 2
ATOM 4003 N N . ALA C 3 36 ? 7.036 -15.738 -3.513 1.00 0.00 136 ALA P N 2
ATOM 4004 C CA . ALA C 3 36 ? 5.667 -15.951 -3.055 1.00 0.00 136 ALA P CA 2
ATOM 4005 C C . ALA C 3 36 ? 5.661 -17.073 -1.940 1.00 0.00 136 ALA P C 2
ATOM 4006 O O . ALA C 3 36 ? 5.053 -16.892 -0.885 1.00 0.00 136 ALA P O 2
ATOM 4013 N N . PRO C 3 37 ? 6.318 -18.284 -2.195 1.00 0.00 137 PRO P N 2
ATOM 4014 C CA . PRO C 3 37 ? 6.241 -19.405 -1.234 1.00 0.00 137 PRO P CA 2
ATOM 4015 C C . PRO C 3 37 ? 6.735 -19.063 0.203 1.00 0.00 137 PRO P C 2
ATOM 4016 O O . PRO C 3 37 ? 6.248 -19.644 1.192 1.00 0.00 137 PRO P O 2
ATOM 4027 N N . GLU C 3 38 ? 7.717 -18.100 0.324 1.00 0.00 138 GLU P N 2
ATOM 4028 C CA . GLU C 3 38 ? 7.958 -17.431 1.590 1.00 0.00 138 GLU P CA 2
ATOM 4029 C C . GLU C 3 38 ? 6.584 -16.835 2.046 1.00 0.00 138 GLU P C 2
ATOM 4030 O O . GLU C 3 38 ? 5.947 -17.232 3.016 1.00 0.00 138 GLU P O 2
ATOM 4042 N N . ARG C 3 39 ? 6.242 -15.758 1.239 1.00 0.00 139 ARG P N 2
ATOM 4043 C CA . ARG C 3 39 ? 5.359 -14.700 1.672 1.00 0.00 139 ARG P CA 2
ATOM 4044 C C . ARG C 3 39 ? 3.918 -15.263 1.797 1.00 0.00 139 ARG P C 2
ATOM 4045 O O . ARG C 3 39 ? 3.158 -14.827 2.702 1.00 0.00 139 ARG P O 2
ATOM 4066 N N . GLU C 3 40 ? 3.488 -16.235 0.917 1.00 0.00 140 GLU P N 2
ATOM 4067 C CA . GLU C 3 40 ? 2.186 -16.875 1.055 1.00 0.00 140 GLU P CA 2
ATOM 4068 C C . GLU C 3 40 ? 2.064 -17.407 2.507 1.00 0.00 140 GLU P C 2
ATOM 4069 O O . GLU C 3 40 ? 1.036 -17.317 3.176 1.00 0.00 140 GLU P O 2
ATOM 4081 N N . HIS C 3 41 ? 3.216 -18.034 2.936 1.00 0.00 141 HIS P N 2
ATOM 4082 C CA . HIS C 3 41 ? 3.301 -18.817 4.150 1.00 0.00 141 HIS P CA 2
ATOM 4083 C C . HIS C 3 41 ? 3.029 -17.889 5.361 1.00 0.00 141 HIS P C 2
ATOM 4084 O O . HIS C 3 41 ? 2.441 -18.319 6.357 1.00 0.00 141 HIS P O 2
ATOM 4099 N N . LEU C 3 42 ? 3.524 -16.602 5.249 1.00 0.00 142 LEU P N 2
ATOM 4100 C CA . LEU C 3 42 ? 3.189 -15.555 6.202 1.00 0.00 142 LEU P CA 2
ATOM 4101 C C . LEU C 3 42 ? 1.675 -15.227 6.088 1.00 0.00 142 LEU P C 2
ATOM 4102 O O . LEU C 3 42 ? 0.948 -15.070 7.068 1.00 0.00 142 LEU P O 2
ATOM 4118 N N . ALA C 3 43 ? 1.239 -15.157 4.773 1.00 0.00 143 ALA P N 2
ATOM 4119 C CA . ALA C 3 43 ? -0.176 -15.017 4.481 1.00 0.00 143 ALA P CA 2
ATOM 4120 C C . ALA C 3 43 ? -0.928 -16.196 5.153 1.00 0.00 143 ALA P C 2
ATOM 4121 O O . ALA C 3 43 ? -2.068 -16.098 5.604 1.00 0.00 143 ALA P O 2
ATOM 4128 N N . SER C 3 44 ? -0.202 -17.379 5.164 1.00 0.00 144 SER P N 2
ATOM 4129 C CA . SER C 3 44 ? -0.775 -18.587 5.737 1.00 0.00 144 SER P CA 2
ATOM 4130 C C . SER C 3 44 ? -0.851 -18.469 7.284 1.00 0.00 144 SER P C 2
ATOM 4131 O O . SER C 3 44 ? -1.840 -18.913 7.901 1.00 0.00 144 SER P O 2
ATOM 4139 N N . LEU C 3 45 ? 0.241 -17.926 7.930 1.00 0.00 145 LEU P N 2
ATOM 4140 C CA . LEU C 3 45 ? 0.442 -18.070 9.364 1.00 0.00 145 LEU P CA 2
ATOM 4141 C C . LEU C 3 45 ? -0.656 -17.237 10.097 1.00 0.00 145 LEU P C 2
ATOM 4142 O O . LEU C 3 45 ? -1.307 -17.633 11.059 1.00 0.00 145 LEU P O 2
ATOM 4158 N N . ILE C 3 46 ? -0.774 -15.971 9.538 1.00 0.00 146 ILE P N 2
ATOM 4159 C CA . ILE C 3 46 ? -1.518 -14.873 10.121 1.00 0.00 146 ILE P CA 2
ATOM 4160 C C . ILE C 3 46 ? -2.931 -14.843 9.458 1.00 0.00 146 ILE P C 2
ATOM 4161 O O . ILE C 3 46 ? -3.871 -14.180 9.912 1.00 0.00 146 ILE P O 2
ATOM 4177 N N . ARG C 3 47 ? -3.006 -15.639 8.332 1.00 0.00 147 ARG P N 2
ATOM 4178 C CA . ARG C 3 47 ? -4.219 -16.261 7.838 1.00 0.00 147 ARG P CA 2
ATOM 4179 C C . ARG C 3 47 ? -4.992 -15.195 7.009 1.00 0.00 147 ARG P C 2
ATOM 4180 O O . ARG C 3 47 ? -6.213 -15.062 6.972 1.00 0.00 147 ARG P O 2
ATOM 4201 N N . LEU C 3 48 ? -4.118 -14.357 6.313 1.00 0.00 148 LEU P N 2
ATOM 4202 C CA . LEU C 3 48 ? -4.513 -13.421 5.279 1.00 0.00 148 LEU P CA 2
ATOM 4203 C C . LEU C 3 48 ? -4.326 -14.088 3.891 1.00 0.00 148 LEU P C 2
ATOM 4204 O O . LEU C 3 4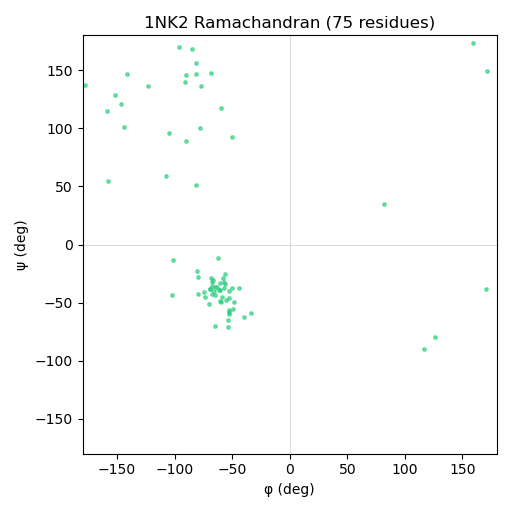8 ? -3.739 -15.184 3.780 1.00 0.00 148 LEU P O 2
ATOM 4220 N N . THR C 3 49 ? -4.797 -13.401 2.791 1.00 0.00 149 THR P N 2
ATOM 4221 C CA . THR C 3 49 ? -4.427 -13.782 1.443 1.00 0.00 149 THR P CA 2
ATOM 4222 C C . THR C 3 49 ? -3.117 -12.978 1.040 1.00 0.00 149 THR P C 2
ATOM 4223 O O . THR C 3 49 ? -2.913 -11.820 1.392 1.00 0.00 149 THR P O 2
ATOM 4234 N N . PRO C 3 50 ? -2.182 -13.706 0.286 1.00 0.00 150 PRO P N 2
ATOM 4235 C CA . PRO C 3 50 ? -0.798 -13.279 0.018 1.00 0.00 150 PRO P CA 2
ATOM 4236 C C . PRO C 3 50 ? -0.636 -11.818 -0.479 1.00 0.00 150 PRO P C 2
ATOM 4237 O O . PRO C 3 50 ? 0.230 -11.061 -0.023 1.00 0.00 150 PRO P O 2
ATOM 4248 N N . THR C 3 51 ? -1.499 -11.439 -1.492 1.00 0.00 151 THR P N 2
ATOM 4249 C CA . THR C 3 51 ? -1.597 -10.037 -1.873 1.00 0.00 151 THR P CA 2
ATOM 4250 C C . THR C 3 51 ? -1.883 -9.161 -0.618 1.00 0.00 151 THR P C 2
ATOM 4251 O O . THR C 3 51 ? -1.406 -7.995 -0.576 1.00 0.00 151 THR P O 2
ATOM 4262 N N . GLN C 3 52 ? -2.616 -9.676 0.447 1.00 0.00 152 GLN P N 2
ATOM 4263 C CA . GLN C 3 52 ? -2.864 -8.848 1.629 1.00 0.00 152 GLN P CA 2
ATOM 4264 C C . GLN C 3 52 ? -1.523 -8.795 2.414 1.00 0.00 152 GLN P C 2
ATOM 4265 O O . GLN C 3 52 ? -1.270 -7.759 3.105 1.00 0.00 152 GLN P O 2
ATOM 4279 N N . VAL C 3 53 ? -0.593 -9.816 2.350 1.00 0.00 153 VAL P N 2
ATOM 4280 C CA . VAL C 3 53 ? 0.805 -9.676 2.756 1.00 0.00 153 VAL P CA 2
ATOM 4281 C C . VAL C 3 53 ? 1.515 -8.647 1.829 1.00 0.00 153 VAL P C 2
ATOM 4282 O O . VAL C 3 53 ? 1.881 -7.547 2.272 1.00 0.00 153 VAL P O 2
ATOM 4295 N N . LYS C 3 54 ? 1.746 -9.061 0.526 1.00 0.00 154 LYS P N 2
ATOM 4296 C CA . LYS C 3 54 ? 2.458 -8.284 -0.478 1.00 0.00 154 LYS P CA 2
ATOM 4297 C C . LYS C 3 54 ? 2.193 -6.759 -0.281 1.00 0.00 154 LYS P C 2
ATOM 4298 O O . LYS C 3 54 ? 3.096 -5.946 -0.098 1.00 0.00 154 LYS P O 2
ATOM 4317 N N . ILE C 3 55 ? 0.854 -6.427 -0.374 1.00 0.00 155 ILE P N 2
ATOM 4318 C CA . ILE C 3 55 ? 0.325 -5.077 -0.336 1.00 0.00 155 ILE P CA 2
ATOM 4319 C C . ILE C 3 55 ? 0.793 -4.385 0.970 1.00 0.00 155 ILE P C 2
ATOM 4320 O O . ILE C 3 55 ? 1.189 -3.193 0.954 1.00 0.00 155 ILE P O 2
ATOM 4336 N N . TRP C 3 56 ? 0.751 -5.103 2.151 1.00 0.00 156 TRP P N 2
ATOM 4337 C CA . TRP C 3 56 ? 1.294 -4.558 3.392 1.00 0.00 156 TRP P CA 2
ATOM 4338 C C . TRP C 3 56 ? 2.834 -4.436 3.268 1.00 0.00 156 TRP P C 2
ATOM 4339 O O . TRP C 3 56 ? 3.449 -3.498 3.827 1.00 0.00 156 TRP P O 2
ATOM 4360 N N . PHE C 3 57 ? 3.503 -5.361 2.480 1.00 0.00 157 PHE P N 2
ATOM 4361 C CA . PHE C 3 57 ? 4.940 -5.259 2.226 1.00 0.00 157 PHE P CA 2
ATOM 4362 C C . PHE C 3 57 ? 5.268 -4.144 1.198 1.00 0.00 157 PHE P C 2
ATOM 4363 O O . PHE C 3 57 ? 6.247 -3.357 1.415 1.00 0.00 157 PHE P O 2
ATOM 4380 N N . GLN C 3 58 ? 4.498 -3.967 0.069 1.00 0.00 158 GLN P N 2
ATOM 4381 C CA . GLN C 3 58 ? 4.634 -2.799 -0.794 1.00 0.00 158 GLN P CA 2
ATOM 4382 C C . GLN C 3 58 ? 4.596 -1.550 0.124 1.00 0.00 158 GLN P C 2
ATOM 4383 O O . GLN C 3 58 ? 5.530 -0.735 0.156 1.00 0.00 158 GLN P O 2
ATOM 4397 N N . ASN C 3 59 ? 3.443 -1.388 0.881 1.00 0.00 159 ASN P N 2
ATOM 4398 C CA . ASN C 3 59 ? 3.147 -0.134 1.546 1.00 0.00 159 ASN P CA 2
ATOM 4399 C C . ASN C 3 59 ? 4.337 0.252 2.476 1.00 0.00 159 ASN P C 2
ATOM 4400 O O . ASN C 3 59 ? 4.521 1.483 2.718 1.00 0.00 159 ASN P O 2
ATOM 4411 N N . HIS C 3 60 ? 5.189 -0.708 2.983 1.00 0.00 160 HIS P N 2
ATOM 4412 C CA . HIS C 3 60 ? 6.361 -0.305 3.773 1.00 0.00 160 HIS P CA 2
ATOM 4413 C C . HIS C 3 60 ? 7.493 0.236 2.864 1.00 0.00 160 HIS P C 2
ATOM 4414 O O . HIS C 3 60 ? 8.095 1.308 3.228 1.00 0.00 160 HIS P O 2
ATOM 4429 N N . ARG C 3 61 ? 7.905 -0.406 1.716 1.00 0.00 161 ARG P N 2
ATOM 4430 C CA . ARG C 3 61 ? 9.205 -0.100 1.113 1.00 0.00 161 ARG P CA 2
ATOM 4431 C C . ARG C 3 61 ? 9.224 1.355 0.567 1.00 0.00 161 ARG P C 2
ATOM 4432 O O . ARG C 3 61 ? 10.282 2.039 0.665 1.00 0.00 161 ARG P O 2
ATOM 4453 N N . TYR C 3 62 ? 8.089 1.910 0.011 1.00 0.00 162 TYR P N 2
ATOM 4454 C CA . TYR C 3 62 ? 8.011 3.323 -0.352 1.00 0.00 162 TYR P CA 2
ATOM 4455 C C . TYR C 3 62 ? 8.011 4.194 0.935 1.00 0.00 162 TYR P C 2
ATOM 4456 O O . TYR C 3 62 ? 8.574 5.312 0.933 1.00 0.00 162 TYR P O 2
ATOM 4474 N N . LYS C 3 63 ? 7.350 3.717 2.050 1.00 0.00 163 LYS P N 2
ATOM 4475 C CA . LYS C 3 63 ? 7.125 4.566 3.213 1.00 0.00 163 LYS P CA 2
ATOM 4476 C C . LYS C 3 63 ? 8.494 4.933 3.854 1.00 0.00 163 LYS P C 2
ATOM 4477 O O . LYS C 3 63 ? 8.695 6.060 4.327 1.00 0.00 163 LYS P O 2
ATOM 4496 N N . THR C 3 64 ? 9.423 3.915 3.904 1.00 0.00 164 THR P N 2
ATOM 4497 C CA . THR C 3 64 ? 10.689 4.026 4.604 1.00 0.00 164 THR P CA 2
ATOM 4498 C C . THR C 3 64 ? 11.392 5.319 4.052 1.00 0.00 164 THR P C 2
ATOM 4499 O O . THR C 3 64 ? 11.777 6.259 4.735 1.00 0.00 164 THR P O 2
ATOM 4510 N N . LYS C 3 65 ? 11.584 5.159 2.687 1.00 0.00 165 LYS P N 2
ATOM 4511 C CA . LYS C 3 65 ? 12.486 5.967 1.901 1.00 0.00 165 LYS P CA 2
ATOM 4512 C C . LYS C 3 65 ? 12.051 7.449 2.032 1.00 0.00 165 LYS P C 2
ATOM 4513 O O . LYS C 3 65 ? 12.848 8.364 2.223 1.00 0.00 165 LYS P O 2
ATOM 4532 N N . ARG C 3 66 ? 10.691 7.624 1.868 1.00 0.00 166 ARG P N 2
ATOM 4533 C CA . ARG C 3 66 ? 9.963 8.862 2.054 1.00 0.00 166 ARG P CA 2
ATOM 4534 C C . ARG C 3 66 ? 10.395 9.586 3.358 1.00 0.00 166 ARG P C 2
ATOM 4535 O O . ARG C 3 66 ? 10.629 10.794 3.392 1.00 0.00 166 ARG P O 2
ATOM 4556 N N . ALA C 3 67 ? 10.402 8.766 4.469 1.00 0.00 167 ALA P N 2
ATOM 4557 C CA . ALA C 3 67 ? 10.660 9.283 5.800 1.00 0.00 167 ALA P CA 2
ATOM 4558 C C . ALA C 3 67 ? 12.083 9.923 5.818 1.00 0.00 167 ALA P C 2
ATOM 4559 O O . ALA C 3 67 ? 12.372 10.875 6.538 1.00 0.00 167 ALA P O 2
ATOM 4566 N N . GLN C 3 68 ? 12.961 9.256 4.977 1.00 0.00 168 GLN P N 2
ATOM 4567 C CA . GLN C 3 68 ? 14.371 9.590 4.923 1.00 0.00 168 GLN P CA 2
ATOM 4568 C C . GLN C 3 68 ? 14.578 10.829 4.012 1.00 0.00 168 GLN P C 2
ATOM 4569 O O . GLN C 3 68 ? 15.588 11.540 4.103 1.00 0.00 168 GLN P O 2
ATOM 4583 N N . ASN C 3 69 ? 13.565 11.074 3.103 1.00 0.00 169 ASN P N 2
ATOM 4584 C CA . ASN C 3 69 ? 13.435 12.312 2.349 1.00 0.00 169 ASN P CA 2
ATOM 4585 C C . ASN C 3 69 ? 13.411 13.518 3.329 1.00 0.00 169 ASN P C 2
ATOM 4586 O O . ASN C 3 69 ? 13.908 14.610 3.064 1.00 0.00 169 ASN P O 2
ATOM 4597 N N . GLU C 3 70 ? 12.806 13.216 4.539 1.00 0.00 170 GLU P N 2
ATOM 4598 C CA . GLU C 3 70 ? 12.345 14.202 5.499 1.00 0.00 170 GLU P CA 2
ATOM 4599 C C . GLU C 3 70 ? 13.573 14.880 6.167 1.00 0.00 170 GLU P C 2
ATOM 4600 O O . GLU C 3 70 ? 13.519 16.012 6.647 1.00 0.00 170 GLU P O 2
ATOM 4612 N N . LYS C 3 71 ? 14.690 14.073 6.214 1.00 0.00 171 LYS P N 2
ATOM 4613 C CA . LYS C 3 71 ? 15.886 14.348 6.998 1.00 0.00 171 LYS P CA 2
ATOM 4614 C C . LYS C 3 71 ? 16.826 15.234 6.142 1.00 0.00 171 LYS P C 2
ATOM 4615 O O . LYS C 3 71 ? 17.435 14.792 5.166 1.00 0.00 171 LYS P O 2
ATOM 4634 N N . GLY C 3 72 ? 16.858 16.556 6.538 1.00 0.00 172 GLY P N 2
ATOM 4635 C CA . GLY C 3 72 ? 17.178 17.610 5.596 1.00 0.00 172 GLY P CA 2
ATOM 4636 C C . GLY C 3 72 ? 16.362 17.370 4.285 1.00 0.00 172 GLY P C 2
ATOM 4637 O O . GLY C 3 72 ? 16.902 16.940 3.268 1.00 0.00 172 GLY P O 2
ATOM 4641 N N . TYR C 3 73 ? 15.025 17.726 4.405 1.00 0.00 173 TYR P N 2
ATOM 4642 C CA . TYR C 3 73 ? 14.116 17.840 3.281 1.00 0.00 173 TYR P CA 2
ATOM 4643 C C . TYR C 3 73 ? 14.916 18.257 2.006 1.00 0.00 173 TYR P C 2
ATOM 4644 O O . TYR C 3 73 ? 15.857 19.046 2.014 1.00 0.00 173 TYR P O 2
ATOM 4662 N N . GLU C 3 74 ? 14.390 17.655 0.867 1.00 0.00 174 GLU P N 2
ATOM 4663 C CA . GLU C 3 74 ? 14.916 17.933 -0.452 1.00 0.00 174 GLU P CA 2
ATOM 4664 C C . GLU C 3 74 ? 14.233 19.205 -1.016 1.00 0.00 174 GLU P C 2
ATOM 4665 O O . GLU C 3 74 ? 13.615 19.157 -2.109 1.00 0.00 174 GLU P O 2
ATOM 4677 N N . GLY C 3 75 ? 14.285 20.368 -0.275 1.00 0.00 175 GLY P N 2
ATOM 4678 C CA . GLY C 3 75 ? 13.427 21.503 -0.605 1.00 0.00 175 GLY P CA 2
ATOM 4679 C C . GLY C 3 75 ? 13.804 22.035 -2.010 1.00 0.00 175 GLY P C 2
ATOM 4680 O O . GLY C 3 75 ? 14.781 22.761 -2.202 1.00 0.00 175 GLY P O 2
ATOM 4684 N N . HIS C 3 76 ? 12.945 21.623 -3.012 1.00 0.00 176 HIS P N 2
ATOM 4685 C CA . HIS C 3 76 ? 13.319 21.677 -4.414 1.00 0.00 176 HIS P CA 2
ATOM 4686 C C . HIS C 3 76 ? 12.064 22.217 -5.207 1.00 0.00 176 HIS P C 2
ATOM 4687 O O . HIS C 3 76 ? 10.952 22.221 -4.678 1.00 0.00 176 HIS P O 2
ATOM 4702 N N . PRO C 3 77 ? 12.253 22.670 -6.516 1.00 0.00 177 PRO P N 2
ATOM 4703 C CA . PRO C 3 77 ? 11.123 22.810 -7.454 1.00 0.00 177 PRO P CA 2
ATOM 4704 C C . PRO C 3 77 ? 10.227 21.492 -7.493 1.00 0.00 177 PRO P C 2
ATOM 4705 O O . PRO C 3 77 ? 10.652 20.520 -8.125 1.00 0.00 177 PRO P O 2
ATOM 5731 N N . ALA C 3 1 ? -31.293 -4.528 -7.934 1.00 0.00 101 ALA P N 3
ATOM 5732 C CA . ALA C 3 1 ? -30.024 -3.687 -8.080 1.00 0.00 101 ALA P CA 3
ATOM 5733 C C . ALA C 3 1 ? -29.780 -3.458 -9.596 1.00 0.00 101 ALA P C 3
ATOM 5734 O O . ALA C 3 1 ? -29.365 -4.347 -10.339 1.00 0.00 101 ALA P O 3
ATOM 5743 N N . SER C 3 2 ? -30.088 -2.180 -10.020 1.00 0.00 102 SER P N 3
ATOM 5744 C CA . SER C 3 2 ? -29.633 -1.667 -11.299 1.00 0.00 102 SER P CA 3
ATOM 5745 C C . SER C 3 2 ? -28.494 -0.646 -11.048 1.00 0.00 102 SER P C 3
ATOM 5746 O O . SER C 3 2 ? -28.657 0.570 -11.139 1.00 0.00 102 SER P O 3
ATOM 5754 N N . ASP C 3 3 ? -27.291 -1.236 -10.682 1.00 0.00 103 ASP P N 3
ATOM 5755 C CA . ASP C 3 3 ? -26.192 -0.439 -10.167 1.00 0.00 103 ASP P CA 3
ATOM 5756 C C . ASP C 3 3 ? -25.110 -1.410 -9.626 1.00 0.00 103 ASP P C 3
ATOM 5757 O O . ASP C 3 3 ? -23.902 -1.173 -9.746 1.00 0.00 103 ASP P O 3
ATOM 5766 N N . GLY C 3 4 ? -25.603 -2.526 -8.979 1.00 0.00 104 GLY P N 3
ATOM 5767 C CA . GLY C 3 4 ? -24.758 -3.352 -8.135 1.00 0.00 104 GLY P CA 3
ATOM 5768 C C . GLY C 3 4 ? -24.420 -4.664 -8.891 1.00 0.00 104 GLY P C 3
ATOM 5769 O O . GLY C 3 4 ? -25.154 -5.652 -8.860 1.00 0.00 104 GLY P O 3
ATOM 5773 N N . LEU C 3 5 ? -23.222 -4.615 -9.579 1.00 0.00 105 LEU P N 3
ATOM 5774 C CA . LEU C 3 5 ? -22.667 -5.782 -10.240 1.00 0.00 105 LEU P CA 3
ATOM 5775 C C . LEU C 3 5 ? -21.810 -6.601 -9.193 1.00 0.00 105 LEU P C 3
ATOM 5776 O O . LEU C 3 5 ? -21.799 -6.274 -8.006 1.00 0.00 105 LEU P O 3
ATOM 5792 N N . PRO C 3 6 ? -21.115 -7.722 -9.652 1.00 0.00 106 PRO P N 3
ATOM 5793 C CA . PRO C 3 6 ? -19.913 -8.246 -8.979 1.00 0.00 106 PRO P CA 3
ATOM 5794 C C . PRO C 3 6 ? -18.852 -7.126 -8.823 1.00 0.00 106 PRO P C 3
ATOM 5795 O O . PRO C 3 6 ? -17.993 -6.917 -9.693 1.00 0.00 106 PRO P O 3
ATOM 5806 N N . ASN C 3 7 ? -18.908 -6.408 -7.643 1.00 0.00 107 ASN P N 3
ATOM 5807 C CA . ASN C 3 7 ? -17.824 -5.526 -7.242 1.00 0.00 107 ASN P CA 3
ATOM 5808 C C . ASN C 3 7 ? -17.370 -5.897 -5.806 1.00 0.00 107 ASN P C 3
ATOM 5809 O O . ASN C 3 7 ? -17.890 -6.809 -5.164 1.00 0.00 107 ASN P O 3
ATOM 5820 N N . LYS C 3 8 ? -16.359 -5.091 -5.318 1.00 0.00 108 LYS P N 3
ATOM 5821 C CA . LYS C 3 8 ? -15.918 -5.168 -3.938 1.00 0.00 108 LYS P CA 3
ATOM 5822 C C . LYS C 3 8 ? -16.666 -4.074 -3.130 1.00 0.00 108 LYS P C 3
ATOM 5823 O O . LYS C 3 8 ? -16.315 -2.895 -3.135 1.00 0.00 108 LYS P O 3
ATOM 5842 N N . LYS C 3 9 ? -17.760 -4.550 -2.433 1.00 0.00 109 LYS P N 3
ATOM 5843 C CA . LYS C 3 9 ? -18.638 -3.682 -1.672 1.00 0.00 109 LYS P CA 3
ATOM 5844 C C . LYS C 3 9 ? -17.808 -2.943 -0.591 1.00 0.00 109 LYS P C 3
ATOM 5845 O O . LYS C 3 9 ? -17.498 -3.452 0.483 1.00 0.00 109 LYS P O 3
ATOM 5864 N N . ARG C 3 10 ? -17.485 -1.622 -0.966 1.00 0.00 110 ARG P N 3
ATOM 5865 C CA . ARG C 3 10 ? -17.178 -0.662 0.086 1.00 0.00 110 ARG P CA 3
ATOM 5866 C C . ARG C 3 10 ? -15.795 -1.021 0.697 1.00 0.00 110 ARG P C 3
ATOM 5867 O O . ARG C 3 10 ? -15.650 -1.875 1.571 1.00 0.00 110 ARG P O 3
ATOM 5888 N N . LYS C 3 11 ? -14.760 -0.259 0.183 1.00 0.00 111 LYS P N 3
ATOM 5889 C CA . LYS C 3 11 ? -13.409 -0.282 0.711 1.00 0.00 111 LYS P CA 3
ATOM 5890 C C . LYS C 3 11 ? -13.372 0.607 1.986 1.00 0.00 111 LYS P C 3
ATOM 5891 O O . LYS C 3 11 ? -13.070 1.797 1.979 1.00 0.00 111 LYS P O 3
ATOM 5910 N N . ARG C 3 12 ? -13.689 -0.121 3.130 1.00 0.00 112 ARG P N 3
ATOM 5911 C CA . ARG C 3 12 ? -13.256 0.288 4.449 1.00 0.00 112 ARG P CA 3
ATOM 5912 C C . ARG C 3 12 ? -11.723 0.072 4.561 1.00 0.00 112 ARG P C 3
ATOM 5913 O O . ARG C 3 12 ? -11.055 -0.441 3.665 1.00 0.00 112 ARG P O 3
ATOM 5934 N N . ARG C 3 13 ? -11.191 0.486 5.772 1.00 0.00 113 ARG P N 3
ATOM 5935 C CA . ARG C 3 13 ? -9.831 0.148 6.152 1.00 0.00 113 ARG P CA 3
ATOM 5936 C C . ARG C 3 13 ? -9.880 -1.265 6.796 1.00 0.00 113 ARG P C 3
ATOM 5937 O O . ARG C 3 13 ? -10.550 -1.524 7.795 1.00 0.00 113 ARG P O 3
ATOM 5958 N N . VAL C 3 14 ? -9.121 -2.200 6.112 1.00 0.00 114 VAL P N 3
ATOM 5959 C CA . VAL C 3 14 ? -9.379 -3.627 6.159 1.00 0.00 114 VAL P CA 3
ATOM 5960 C C . VAL C 3 14 ? -8.222 -4.295 6.959 1.00 0.00 114 VAL P C 3
ATOM 5961 O O . VAL C 3 14 ? -7.458 -5.146 6.513 1.00 0.00 114 VAL P O 3
ATOM 5974 N N . LEU C 3 15 ? -8.135 -3.763 8.241 1.00 0.00 115 LEU P N 3
ATOM 5975 C CA . LEU C 3 15 ? -6.929 -3.764 9.040 1.00 0.00 115 LEU P CA 3
ATOM 5976 C C . LEU C 3 15 ? -6.702 -5.174 9.647 1.00 0.00 115 LEU P C 3
ATOM 5977 O O . LEU C 3 15 ? -7.629 -5.860 10.081 1.00 0.00 115 LEU P O 3
ATOM 5993 N N . PHE C 3 16 ? -5.384 -5.585 9.632 1.00 0.00 116 PHE P N 3
ATOM 5994 C CA . PHE C 3 16 ? -4.942 -6.890 10.114 1.00 0.00 116 PHE P CA 3
ATOM 5995 C C . PHE C 3 16 ? -4.555 -6.749 11.608 1.00 0.00 116 PHE P C 3
ATOM 5996 O O . PHE C 3 16 ? -4.057 -5.680 12.034 1.00 0.00 116 PHE P O 3
ATOM 6013 N N . THR C 3 17 ? -4.782 -7.823 12.448 1.00 0.00 117 THR P N 3
ATOM 6014 C CA . THR C 3 17 ? -4.599 -7.731 13.890 1.00 0.00 117 THR P CA 3
ATOM 6015 C C . THR C 3 17 ? -3.079 -7.504 14.164 1.00 0.00 117 THR P C 3
ATOM 6016 O O . THR C 3 17 ? -2.223 -7.930 13.393 1.00 0.00 117 THR P O 3
ATOM 6027 N N . LYS C 3 18 ? -2.829 -6.730 15.281 1.00 0.00 118 LYS P N 3
ATOM 6028 C CA . LYS C 3 18 ? -1.483 -6.351 15.661 1.00 0.00 118 LYS P CA 3
ATOM 6029 C C . LYS C 3 18 ? -0.536 -7.567 15.501 1.00 0.00 118 LYS P C 3
ATOM 6030 O O . LYS C 3 18 ? 0.639 -7.452 15.155 1.00 0.00 118 LYS P O 3
ATOM 6049 N N . ALA C 3 19 ? -1.135 -8.770 15.824 1.00 0.00 119 ALA P N 3
ATOM 6050 C CA . ALA C 3 19 ? -0.473 -10.040 15.609 1.00 0.00 119 ALA P CA 3
ATOM 6051 C C . ALA C 3 19 ? -0.021 -10.135 14.122 1.00 0.00 119 ALA P C 3
ATOM 6052 O O . ALA C 3 19 ? 1.154 -10.159 13.759 1.00 0.00 119 ALA P O 3
ATOM 6059 N N . GLN C 3 20 ? -1.089 -10.229 13.250 1.00 0.00 120 GLN P N 3
ATOM 6060 C CA . GLN C 3 20 ? -1.038 -10.245 11.801 1.00 0.00 120 GLN P CA 3
ATOM 6061 C C . GLN C 3 20 ? -0.100 -9.121 11.292 1.00 0.00 120 GLN P C 3
ATOM 6062 O O . GLN C 3 20 ? 0.788 -9.344 10.449 1.00 0.00 120 GLN P O 3
ATOM 6076 N N . THR C 3 21 ? -0.330 -7.856 11.803 1.00 0.00 121 THR P N 3
ATOM 6077 C CA . THR C 3 21 ? 0.609 -6.773 11.567 1.00 0.00 121 THR P CA 3
ATOM 6078 C C . THR C 3 21 ? 2.030 -7.276 11.950 1.00 0.00 121 THR P C 3
ATOM 6079 O O . THR C 3 21 ? 2.969 -7.212 11.159 1.00 0.00 121 THR P O 3
ATOM 6090 N N . TYR C 3 22 ? 2.160 -7.727 13.251 1.00 0.00 122 TYR P N 3
ATOM 6091 C CA . TYR C 3 22 ? 3.462 -8.034 13.834 1.00 0.00 122 TYR P CA 3
ATOM 6092 C C . TYR C 3 22 ? 4.229 -9.029 12.917 1.00 0.00 122 TYR P C 3
ATOM 6093 O O . TYR C 3 22 ? 5.422 -8.864 12.608 1.00 0.00 122 TYR P O 3
ATOM 6111 N N . GLU C 3 23 ? 3.489 -10.103 12.469 1.00 0.00 123 GLU P N 3
ATOM 6112 C CA . GLU C 3 23 ? 4.044 -11.097 11.575 1.00 0.00 123 GLU P CA 3
ATOM 6113 C C . GLU C 3 23 ? 4.325 -10.426 10.208 1.00 0.00 123 GLU P C 3
ATOM 6114 O O . GLU C 3 23 ? 5.303 -10.800 9.505 1.00 0.00 123 GLU P O 3
ATOM 6126 N N . LEU C 3 24 ? 3.453 -9.470 9.722 1.00 0.00 124 LEU P N 3
ATOM 6127 C CA . LEU C 3 24 ? 3.767 -8.645 8.562 1.00 0.00 124 LEU P CA 3
ATOM 6128 C C . LEU C 3 24 ? 5.045 -7.804 8.826 1.00 0.00 124 LEU P C 3
ATOM 6129 O O . LEU C 3 24 ? 5.978 -7.783 7.994 1.00 0.00 124 LEU P O 3
ATOM 6145 N N . GLU C 3 25 ? 5.095 -7.062 9.987 1.00 0.00 125 GLU P N 3
ATOM 6146 C CA . GLU C 3 25 ? 6.269 -6.290 10.345 1.00 0.00 125 GLU P CA 3
ATOM 6147 C C . GLU C 3 25 ? 7.508 -7.216 10.346 1.00 0.00 125 GLU P C 3
ATOM 6148 O O . GLU C 3 25 ? 8.536 -6.938 9.742 1.00 0.00 125 GLU P O 3
ATOM 6160 N N . ARG C 3 26 ? 7.312 -8.334 11.130 1.00 0.00 126 ARG P N 3
ATOM 6161 C CA . ARG C 3 26 ? 8.291 -9.396 11.229 1.00 0.00 126 ARG P CA 3
ATOM 6162 C C . ARG C 3 26 ? 8.917 -9.629 9.827 1.00 0.00 126 ARG P C 3
ATOM 6163 O O . ARG C 3 26 ? 10.074 -9.331 9.540 1.00 0.00 126 ARG P O 3
ATOM 6184 N N . ARG C 3 27 ? 8.004 -10.156 8.917 1.00 0.00 127 ARG P N 3
ATOM 6185 C CA . ARG C 3 27 ? 8.455 -10.639 7.625 1.00 0.00 127 ARG P CA 3
ATOM 6186 C C . ARG C 3 27 ? 9.072 -9.443 6.845 1.00 0.00 127 ARG P C 3
ATOM 6187 O O . ARG C 3 27 ? 10.005 -9.643 6.045 1.00 0.00 127 ARG P O 3
ATOM 6208 N N . PHE C 3 28 ? 8.549 -8.173 7.043 1.00 0.00 128 PHE P N 3
ATOM 6209 C CA . PHE C 3 28 ? 9.168 -6.999 6.431 1.00 0.00 128 PHE P CA 3
ATOM 6210 C C . PHE C 3 28 ? 10.556 -6.709 7.073 1.00 0.00 128 PHE P C 3
ATOM 6211 O O . PHE C 3 28 ? 11.555 -6.479 6.393 1.00 0.00 128 PHE P O 3
ATOM 6228 N N . ARG C 3 29 ? 10.517 -6.671 8.452 1.00 0.00 129 ARG P N 3
ATOM 6229 C CA . ARG C 3 29 ? 11.619 -6.151 9.238 1.00 0.00 129 ARG P CA 3
ATOM 6230 C C . ARG C 3 29 ? 12.866 -7.042 8.972 1.00 0.00 129 ARG P C 3
ATOM 6231 O O . ARG C 3 29 ? 13.993 -6.713 9.366 1.00 0.00 129 ARG P O 3
ATOM 6252 N N . GLN C 3 30 ? 12.621 -8.222 8.301 1.00 0.00 130 GLN P N 3
ATOM 6253 C CA . GLN C 3 30 ? 13.575 -9.300 8.071 1.00 0.00 130 GLN P CA 3
ATOM 6254 C C . GLN C 3 30 ? 13.956 -9.282 6.569 1.00 0.00 130 GLN P C 3
ATOM 6255 O O . GLN C 3 30 ? 15.092 -9.492 6.150 1.00 0.00 130 GLN P O 3
ATOM 6269 N N . GLN C 3 31 ? 12.857 -9.034 5.758 1.00 0.00 131 GLN P N 3
ATOM 6270 C CA . GLN C 3 31 ? 12.776 -9.494 4.387 1.00 0.00 131 GLN P CA 3
ATOM 6271 C C . GLN C 3 31 ? 11.801 -8.580 3.589 1.00 0.00 131 GLN P C 3
ATOM 6272 O O . GLN C 3 31 ? 10.576 -8.661 3.654 1.00 0.00 131 GLN P O 3
ATOM 6286 N N . ARG C 3 32 ? 12.471 -7.672 2.783 1.00 0.00 132 ARG P N 3
ATOM 6287 C CA . ARG C 3 32 ? 11.820 -6.525 2.180 1.00 0.00 132 ARG P CA 3
ATOM 6288 C C . ARG C 3 32 ? 10.982 -6.965 0.952 1.00 0.00 132 ARG P C 3
ATOM 6289 O O . ARG C 3 32 ? 10.144 -6.219 0.422 1.00 0.00 132 ARG P O 3
ATOM 6310 N N . TYR C 3 33 ? 11.289 -8.228 0.486 1.00 0.00 133 TYR P N 3
ATOM 6311 C CA . TYR C 3 33 ? 11.000 -8.692 -0.861 1.00 0.00 133 TYR P CA 3
ATOM 6312 C C . TYR C 3 33 ? 10.880 -10.237 -0.835 1.00 0.00 133 TYR P C 3
ATOM 6313 O O . TYR C 3 33 ? 11.834 -10.954 -0.497 1.00 0.00 133 TYR P O 3
ATOM 6331 N N . LEU C 3 34 ? 9.623 -10.761 -1.153 1.00 0.00 134 LEU P N 3
ATOM 6332 C CA . LEU C 3 34 ? 9.213 -12.107 -0.716 1.00 0.00 134 LEU P CA 3
ATOM 6333 C C . LEU C 3 34 ? 8.660 -12.877 -1.943 1.00 0.00 134 LEU P C 3
ATOM 6334 O O . LEU C 3 34 ? 7.849 -12.306 -2.721 1.00 0.00 134 LEU P O 3
ATOM 6350 N N . SER C 3 35 ? 9.059 -14.179 -2.173 1.00 0.00 135 SER P N 3
ATOM 6351 C CA . SER C 3 35 ? 8.424 -15.000 -3.207 1.00 0.00 135 SER P CA 3
ATOM 6352 C C . SER C 3 35 ? 7.121 -15.582 -2.607 1.00 0.00 135 SER P C 3
ATOM 6353 O O . SER C 3 35 ? 6.976 -15.701 -1.378 1.00 0.00 135 SER P O 3
ATOM 6361 N N . ALA C 3 36 ? 6.123 -15.902 -3.506 1.00 0.00 136 ALA P N 3
ATOM 6362 C CA . ALA C 3 36 ? 4.737 -16.012 -3.059 1.00 0.00 136 ALA P CA 3
ATOM 6363 C C . ALA C 3 36 ? 4.638 -17.121 -1.933 1.00 0.00 136 ALA P C 3
ATOM 6364 O O . ALA C 3 36 ? 3.977 -16.909 -0.917 1.00 0.00 136 ALA P O 3
ATOM 6371 N N . PRO C 3 37 ? 5.289 -18.337 -2.148 1.00 0.00 137 PRO P N 3
ATOM 6372 C CA . PRO C 3 37 ? 5.274 -19.441 -1.153 1.00 0.00 137 PRO P CA 3
ATOM 6373 C C . PRO C 3 37 ? 5.704 -19.105 0.306 1.00 0.00 137 PRO P C 3
ATOM 6374 O O . PRO C 3 37 ? 5.129 -19.581 1.284 1.00 0.00 137 PRO P O 3
ATOM 6385 N N . GLU C 3 38 ? 6.794 -18.261 0.383 1.00 0.00 138 GLU P N 3
ATOM 6386 C CA . GLU C 3 38 ? 7.152 -17.603 1.624 1.00 0.00 138 GLU P CA 3
ATOM 6387 C C . GLU C 3 38 ? 5.856 -16.924 2.176 1.00 0.00 138 GLU P C 3
ATOM 6388 O O . GLU C 3 38 ? 5.294 -17.276 3.208 1.00 0.00 138 GLU P O 3
ATOM 6400 N N . ARG C 3 39 ? 5.496 -15.855 1.366 1.00 0.00 139 ARG P N 3
ATOM 6401 C CA . ARG C 3 39 ? 4.653 -14.785 1.848 1.00 0.00 139 ARG P CA 3
ATOM 6402 C C . ARG C 3 39 ? 3.220 -15.346 2.065 1.00 0.00 139 ARG P C 3
ATOM 6403 O O . ARG C 3 39 ? 2.527 -14.917 3.025 1.00 0.00 139 ARG P O 3
ATOM 6424 N N . GLU C 3 40 ? 2.726 -16.306 1.205 1.00 0.00 140 GLU P N 3
ATOM 6425 C CA . GLU C 3 40 ? 1.419 -16.916 1.415 1.00 0.00 140 GLU P CA 3
ATOM 6426 C C . GLU C 3 40 ? 1.362 -17.474 2.860 1.00 0.00 140 GLU P C 3
ATOM 6427 O O . GLU C 3 40 ? 0.354 -17.419 3.562 1.00 0.00 140 GLU P O 3
ATOM 6439 N N . HIS C 3 41 ? 2.536 -18.091 3.242 1.00 0.00 141 HIS P N 3
ATOM 6440 C CA . HIS C 3 41 ? 2.660 -18.881 4.448 1.00 0.00 141 HIS P CA 3
ATOM 6441 C C . HIS C 3 41 ? 2.451 -17.957 5.674 1.00 0.00 141 HIS P C 3
ATOM 6442 O O . HIS C 3 41 ? 1.904 -18.382 6.696 1.00 0.00 141 HIS P O 3
ATOM 6457 N N . LEU C 3 42 ? 2.948 -16.674 5.546 1.00 0.00 142 LEU P N 3
ATOM 6458 C CA . LEU C 3 42 ? 2.624 -15.622 6.496 1.00 0.00 142 LEU P CA 3
ATOM 6459 C C . LEU C 3 42 ? 1.106 -15.303 6.407 1.00 0.00 142 LEU P C 3
ATOM 6460 O O . LEU C 3 42 ? 0.401 -15.103 7.394 1.00 0.00 142 LEU P O 3
ATOM 6476 N N . ALA C 3 43 ? 0.653 -15.243 5.095 1.00 0.00 143 ALA P N 3
ATOM 6477 C CA . ALA C 3 43 ? -0.761 -15.066 4.818 1.00 0.00 143 ALA P CA 3
ATOM 6478 C C . ALA C 3 43 ? -1.539 -16.215 5.512 1.00 0.00 143 ALA P C 3
ATOM 6479 O O . ALA C 3 43 ? -2.677 -16.078 5.959 1.00 0.00 143 ALA P O 3
ATOM 6486 N N . SER C 3 44 ? -0.846 -17.418 5.545 1.00 0.00 144 SER P N 3
ATOM 6487 C CA . SER C 3 44 ? -1.453 -18.603 6.126 1.00 0.00 144 SER P CA 3
ATOM 6488 C C . SER C 3 44 ? -1.488 -18.470 7.673 1.00 0.00 144 SER P C 3
ATOM 6489 O O . SER C 3 44 ? -2.477 -18.865 8.320 1.00 0.00 144 SER P O 3
ATOM 6497 N N . LEU C 3 45 ? -0.356 -17.966 8.282 1.00 0.00 145 LEU P N 3
ATOM 6498 C CA . LEU C 3 45 ? -0.144 -18.077 9.717 1.00 0.00 145 LEU P CA 3
ATOM 6499 C C . LEU C 3 45 ? -1.216 -17.204 10.440 1.00 0.00 145 LEU P C 3
ATOM 6500 O O . LEU C 3 45 ? -1.884 -17.573 11.402 1.00 0.00 145 LEU P O 3
ATOM 6516 N N . ILE C 3 46 ? -1.289 -15.939 9.870 1.00 0.00 146 ILE P N 3
ATOM 6517 C CA . ILE C 3 46 ? -1.978 -14.810 10.460 1.00 0.00 146 ILE P CA 3
ATOM 6518 C C . ILE C 3 46 ? -3.399 -14.727 9.821 1.00 0.00 146 ILE P C 3
ATOM 6519 O O . ILE C 3 46 ? -4.303 -14.022 10.284 1.00 0.00 146 ILE P O 3
ATOM 6535 N N . ARG C 3 47 ? -3.526 -15.527 8.703 1.00 0.00 147 ARG P N 3
ATOM 6536 C CA . ARG C 3 47 ? -4.772 -16.103 8.234 1.00 0.00 147 ARG P CA 3
ATOM 6537 C C . ARG C 3 47 ? -5.516 -15.019 7.404 1.00 0.00 147 ARG P C 3
ATOM 6538 O O . ARG C 3 47 ? -6.734 -14.877 7.337 1.00 0.00 147 ARG P O 3
ATOM 6559 N N . LEU C 3 48 ? -4.623 -14.216 6.690 1.00 0.00 148 LEU P N 3
ATOM 6560 C CA . LEU C 3 48 ? -5.003 -13.261 5.668 1.00 0.00 148 LEU P CA 3
ATOM 6561 C C . LEU C 3 48 ? -4.865 -13.921 4.269 1.00 0.00 148 LEU P C 3
ATOM 6562 O O . LEU C 3 48 ? -4.289 -15.017 4.132 1.00 0.00 148 LEU P O 3
ATOM 6578 N N . THR C 3 49 ? -5.372 -13.217 3.194 1.00 0.00 149 THR P N 3
ATOM 6579 C CA . THR C 3 49 ? -5.121 -13.636 1.829 1.00 0.00 149 THR P CA 3
ATOM 6580 C C . THR C 3 49 ? -3.823 -12.886 1.294 1.00 0.00 149 THR P C 3
ATOM 6581 O O . THR C 3 49 ? -3.562 -11.724 1.584 1.00 0.00 149 THR P O 3
ATOM 6592 N N . PRO C 3 50 ? -2.970 -13.692 0.504 1.00 0.00 150 PRO P N 3
ATOM 6593 C CA . PRO C 3 50 ? -1.557 -13.364 0.265 1.00 0.00 150 PRO P CA 3
ATOM 6594 C C . PRO C 3 50 ? -1.334 -11.946 -0.328 1.00 0.00 150 PRO P C 3
ATOM 6595 O O . PRO C 3 50 ? -0.333 -11.275 0.017 1.00 0.00 150 PRO P O 3
ATOM 6606 N N . THR C 3 51 ? -2.295 -11.449 -1.188 1.00 0.00 151 THR P N 3
ATOM 6607 C CA . THR C 3 51 ? -2.278 -10.024 -1.528 1.00 0.00 151 THR P CA 3
ATOM 6608 C C . THR C 3 51 ? -2.371 -9.181 -0.227 1.00 0.00 151 THR P C 3
ATOM 6609 O O . THR C 3 51 ? -1.670 -8.135 -0.121 1.00 0.00 151 THR P O 3
ATOM 6620 N N . GLN C 3 52 ? -3.184 -9.594 0.818 1.00 0.00 152 GLN P N 3
ATOM 6621 C CA . GLN C 3 52 ? -3.372 -8.741 1.992 1.00 0.00 152 GLN P CA 3
ATOM 6622 C C . GLN C 3 52 ? -2.001 -8.743 2.732 1.00 0.00 152 GLN P C 3
ATOM 6623 O O . GLN C 3 52 ? -1.663 -7.714 3.388 1.00 0.00 152 GLN P O 3
ATOM 6637 N N . VAL C 3 53 ? -1.135 -9.822 2.645 1.00 0.00 153 VAL P N 3
ATOM 6638 C CA . VAL C 3 53 ? 0.274 -9.765 3.025 1.00 0.00 153 VAL P CA 3
ATOM 6639 C C . VAL C 3 53 ? 1.020 -8.774 2.084 1.00 0.00 153 VAL P C 3
ATOM 6640 O O . VAL C 3 53 ? 1.435 -7.688 2.500 1.00 0.00 153 VAL P O 3
ATOM 6653 N N . LYS C 3 54 ? 1.203 -9.230 0.790 1.00 0.00 154 LYS P N 3
ATOM 6654 C CA . LYS C 3 54 ? 1.937 -8.524 -0.247 1.00 0.00 154 LYS P CA 3
ATOM 6655 C C . LYS C 3 54 ? 1.745 -6.984 -0.101 1.00 0.00 154 LYS P C 3
ATOM 6656 O O . LYS C 3 54 ? 2.692 -6.209 0.023 1.00 0.00 154 LYS P O 3
ATOM 6675 N N . ILE C 3 55 ? 0.423 -6.589 -0.166 1.00 0.00 155 ILE P N 3
ATOM 6676 C CA . ILE C 3 55 ? -0.026 -5.210 -0.218 1.00 0.00 155 ILE P CA 3
ATOM 6677 C C . ILE C 3 55 ? 0.449 -4.479 1.066 1.00 0.00 155 ILE P C 3
ATOM 6678 O O . ILE C 3 55 ? 0.876 -3.302 1.004 1.00 0.00 155 ILE P O 3
ATOM 6694 N N . TRP C 3 56 ? 0.412 -5.165 2.267 1.00 0.00 156 TRP P N 3
ATOM 6695 C CA . TRP C 3 56 ? 0.994 -4.612 3.486 1.00 0.00 156 TRP P CA 3
ATOM 6696 C C . TRP C 3 56 ? 2.535 -4.548 3.339 1.00 0.00 156 TRP P C 3
ATOM 6697 O O . TRP C 3 56 ? 3.189 -3.613 3.855 1.00 0.00 156 TRP P O 3
ATOM 6718 N N . PHE C 3 57 ? 3.155 -5.519 2.569 1.00 0.00 157 PHE P N 3
ATOM 6719 C CA . PHE C 3 57 ? 4.583 -5.458 2.259 1.00 0.00 157 PHE P CA 3
ATOM 6720 C C . PHE C 3 57 ? 4.901 -4.391 1.180 1.00 0.00 157 PHE P C 3
ATOM 6721 O O . PHE C 3 57 ? 5.927 -3.649 1.319 1.00 0.00 157 PHE P O 3
ATOM 6738 N N . GLN C 3 58 ? 4.074 -4.215 0.094 1.00 0.00 158 GLN P N 3
ATOM 6739 C CA . GLN C 3 58 ? 4.205 -3.063 -0.792 1.00 0.00 158 GLN P CA 3
ATOM 6740 C C . GLN C 3 58 ? 4.198 -1.807 0.116 1.00 0.00 158 GLN P C 3
ATOM 6741 O O . GLN C 3 58 ? 5.161 -1.020 0.145 1.00 0.00 158 GLN P O 3
ATOM 6755 N N . ASN C 3 59 ? 3.050 -1.588 0.868 1.00 0.00 159 ASN P N 3
ATOM 6756 C CA . ASN C 3 59 ? 2.836 -0.319 1.538 1.00 0.00 159 ASN P CA 3
ATOM 6757 C C . ASN C 3 59 ? 4.036 -0.023 2.482 1.00 0.00 159 ASN P C 3
ATOM 6758 O O . ASN C 3 59 ? 4.284 1.192 2.749 1.00 0.00 159 ASN P O 3
ATOM 6769 N N . HIS C 3 60 ? 4.828 -1.036 2.985 1.00 0.00 160 HIS P N 3
ATOM 6770 C CA . HIS C 3 60 ? 5.987 -0.719 3.828 1.00 0.00 160 HIS P CA 3
ATOM 6771 C C . HIS C 3 60 ? 7.195 -0.243 2.978 1.00 0.00 160 HIS P C 3
ATOM 6772 O O . HIS C 3 60 ? 7.925 0.692 3.464 1.00 0.00 160 HIS P O 3
ATOM 6787 N N . ARG C 3 61 ? 7.524 -0.814 1.768 1.00 0.00 161 ARG P N 3
ATOM 6788 C CA . ARG C 3 61 ? 8.705 -0.363 1.025 1.00 0.00 161 ARG P CA 3
ATOM 6789 C C . ARG C 3 61 ? 8.510 1.079 0.486 1.00 0.00 161 ARG P C 3
ATOM 6790 O O . ARG C 3 61 ? 9.516 1.841 0.397 1.00 0.00 161 ARG P O 3
ATOM 6811 N N . TYR C 3 62 ? 7.256 1.539 0.140 1.00 0.00 162 TYR P N 3
ATOM 6812 C CA . TYR C 3 62 ? 7.011 2.936 -0.207 1.00 0.00 162 TYR P CA 3
ATOM 6813 C C . TYR C 3 62 ? 7.206 3.802 1.068 1.00 0.00 162 TYR P C 3
ATOM 6814 O O . TYR C 3 62 ? 7.857 4.864 1.023 1.00 0.00 162 TYR P O 3
ATOM 6832 N N . LYS C 3 63 ? 6.618 3.349 2.233 1.00 0.00 163 LYS P N 3
ATOM 6833 C CA . LYS C 3 63 ? 6.447 4.228 3.382 1.00 0.00 163 LYS P CA 3
ATOM 6834 C C . LYS C 3 63 ? 7.842 4.628 3.930 1.00 0.00 163 LYS P C 3
ATOM 6835 O O . LYS C 3 63 ? 8.042 5.776 4.371 1.00 0.00 163 LYS P O 3
ATOM 6854 N N . THR C 3 64 ? 8.807 3.644 3.948 1.00 0.00 164 THR P N 3
ATOM 6855 C CA . THR C 3 64 ? 10.111 3.848 4.552 1.00 0.00 164 THR P CA 3
ATOM 6856 C C . THR C 3 64 ? 10.701 5.166 3.933 1.00 0.00 164 THR P C 3
ATOM 6857 O O . THR C 3 64 ? 11.062 6.136 4.585 1.00 0.00 164 THR P O 3
ATOM 6868 N N . LYS C 3 65 ? 10.834 4.982 2.567 1.00 0.00 165 LYS P N 3
ATOM 6869 C CA . LYS C 3 65 ? 11.693 5.784 1.729 1.00 0.00 165 LYS P CA 3
ATOM 6870 C C . LYS C 3 65 ? 11.243 7.263 1.837 1.00 0.00 165 LYS P C 3
ATOM 6871 O O . LYS C 3 65 ? 12.020 8.191 2.056 1.00 0.00 165 LYS P O 3
ATOM 6890 N N . ARG C 3 66 ? 9.888 7.420 1.616 1.00 0.00 166 ARG P N 3
ATOM 6891 C CA . ARG C 3 66 ? 9.178 8.682 1.671 1.00 0.00 166 ARG P CA 3
ATOM 6892 C C . ARG C 3 66 ? 9.488 9.385 3.022 1.00 0.00 166 ARG P C 3
ATOM 6893 O O . ARG C 3 66 ? 9.649 10.600 3.123 1.00 0.00 166 ARG P O 3
ATOM 6914 N N . ALA C 3 67 ? 9.521 8.504 4.090 1.00 0.00 167 ALA P N 3
ATOM 6915 C CA . ALA C 3 67 ? 9.630 8.930 5.472 1.00 0.00 167 ALA P CA 3
ATOM 6916 C C . ALA C 3 67 ? 10.990 9.659 5.673 1.00 0.00 167 ALA P C 3
ATOM 6917 O O . ALA C 3 67 ? 11.143 10.569 6.485 1.00 0.00 167 ALA P O 3
ATOM 6924 N N . GLN C 3 68 ? 11.994 9.122 4.879 1.00 0.00 168 GLN P N 3
ATOM 6925 C CA . GLN C 3 68 ? 13.371 9.560 5.001 1.00 0.00 168 GLN P CA 3
ATOM 6926 C C . GLN C 3 68 ? 13.562 10.877 4.203 1.00 0.00 168 GLN P C 3
ATOM 6927 O O . GLN C 3 68 ? 14.493 11.656 4.450 1.00 0.00 168 GLN P O 3
ATOM 6941 N N . ASN C 3 69 ? 12.620 11.110 3.222 1.00 0.00 169 ASN P N 3
ATOM 6942 C CA . ASN C 3 69 ? 12.496 12.392 2.557 1.00 0.00 169 ASN P CA 3
ATOM 6943 C C . ASN C 3 69 ? 12.247 13.510 3.601 1.00 0.00 169 ASN P C 3
ATOM 6944 O O . ASN C 3 69 ? 12.626 14.669 3.437 1.00 0.00 169 ASN P O 3
ATOM 6955 N N . GLU C 3 70 ? 11.581 13.072 4.735 1.00 0.00 170 GLU P N 3
ATOM 6956 C CA . GLU C 3 70 ? 10.987 13.964 5.716 1.00 0.00 170 GLU P CA 3
ATOM 6957 C C . GLU C 3 70 ? 12.130 14.607 6.542 1.00 0.00 170 GLU P C 3
ATOM 6958 O O . GLU C 3 70 ? 12.059 15.758 6.979 1.00 0.00 170 GLU P O 3
ATOM 6970 N N . LYS C 3 71 ? 13.200 13.765 6.768 1.00 0.00 171 LYS P N 3
ATOM 6971 C CA . LYS C 3 71 ? 14.097 13.930 7.896 1.00 0.00 171 LYS P CA 3
ATOM 6972 C C . LYS C 3 71 ? 15.182 14.979 7.535 1.00 0.00 171 LYS P C 3
ATOM 6973 O O . LYS C 3 71 ? 16.215 14.682 6.936 1.00 0.00 171 LYS P O 3
ATOM 6992 N N . GLY C 3 72 ? 14.872 16.261 7.950 1.00 0.00 172 GLY P N 3
ATOM 6993 C CA . GLY C 3 72 ? 15.431 17.433 7.304 1.00 0.00 172 GLY P CA 3
ATOM 6994 C C . GLY C 3 72 ? 14.274 18.246 6.656 1.00 0.00 172 GLY P C 3
ATOM 6995 O O . GLY C 3 72 ? 13.762 19.213 7.220 1.00 0.00 172 GLY P O 3
ATOM 6999 N N . TYR C 3 73 ? 13.909 17.781 5.407 1.00 0.00 173 TYR P N 3
ATOM 7000 C CA . TYR C 3 73 ? 12.688 18.183 4.739 1.00 0.00 173 TYR P CA 3
ATOM 7001 C C . TYR C 3 73 ? 12.853 18.024 3.198 1.00 0.00 173 TYR P C 3
ATOM 7002 O O . TYR C 3 73 ? 13.936 17.774 2.673 1.00 0.00 173 TYR P O 3
ATOM 7020 N N . GLU C 3 74 ? 11.659 18.198 2.527 1.00 0.00 174 GLU P N 3
ATOM 7021 C CA . GLU C 3 74 ? 11.563 18.208 1.077 1.00 0.00 174 GLU P CA 3
ATOM 7022 C C . GLU C 3 74 ? 11.946 19.606 0.530 1.00 0.00 174 GLU P C 3
ATOM 7023 O O . GLU C 3 74 ? 11.196 20.253 -0.239 1.00 0.00 174 GLU P O 3
ATOM 7035 N N . GLY C 3 75 ? 13.145 20.152 0.955 1.00 0.00 175 GLY P N 3
ATOM 7036 C CA . GLY C 3 75 ? 13.336 21.602 0.946 1.00 0.00 175 GLY P CA 3
ATOM 7037 C C . GLY C 3 75 ? 14.004 22.019 -0.388 1.00 0.00 175 GLY P C 3
ATOM 7038 O O . GLY C 3 75 ? 13.702 23.054 -0.984 1.00 0.00 175 GLY P O 3
ATOM 7042 N N . HIS C 3 76 ? 14.963 21.129 -0.833 1.00 0.00 176 HIS P N 3
ATOM 7043 C CA . HIS C 3 76 ? 15.857 21.449 -1.930 1.00 0.00 176 HIS P CA 3
ATOM 7044 C C . HIS C 3 76 ? 15.837 20.216 -2.919 1.00 0.00 176 HIS P C 3
ATOM 7045 O O . HIS C 3 76 ? 16.224 19.111 -2.540 1.00 0.00 176 HIS P O 3
ATOM 7060 N N . PRO C 3 77 ? 15.353 20.419 -4.215 1.00 0.00 177 PRO P N 3
ATOM 7061 C CA . PRO C 3 77 ? 15.611 19.446 -5.294 1.00 0.00 177 PRO P CA 3
ATOM 7062 C C . PRO C 3 77 ? 17.146 19.439 -5.722 1.00 0.00 177 PRO P C 3
ATOM 7063 O O . PRO C 3 77 ? 17.763 20.508 -5.686 1.00 0.00 177 PRO P O 3
ATOM 8089 N N . ALA C 3 1 ? -23.708 10.517 -9.216 1.00 0.00 101 ALA P N 4
ATOM 8090 C CA . ALA C 3 1 ? -23.146 9.147 -8.834 1.00 0.00 101 ALA P CA 4
ATOM 8091 C C . ALA C 3 1 ? -23.381 8.187 -10.031 1.00 0.00 101 ALA P C 4
ATOM 8092 O O . ALA C 3 1 ? -24.461 7.630 -10.226 1.00 0.00 101 ALA P O 4
ATOM 8101 N N . SER C 3 2 ? -22.274 8.031 -10.843 1.00 0.00 102 SER P N 4
ATOM 8102 C CA . SER C 3 2 ? -22.303 7.186 -12.022 1.00 0.00 102 SER P CA 4
ATOM 8103 C C . SER C 3 2 ? -20.876 6.634 -12.272 1.00 0.00 102 SER P C 4
ATOM 8104 O O . SER C 3 2 ? -19.858 7.306 -12.117 1.00 0.00 102 SER P O 4
ATOM 8112 N N . ASP C 3 3 ? -20.865 5.312 -12.720 1.00 0.00 103 ASP P N 4
ATOM 8113 C CA . ASP C 3 3 ? -19.614 4.587 -12.828 1.00 0.00 103 ASP P CA 4
ATOM 8114 C C . ASP C 3 3 ? -19.906 3.087 -13.087 1.00 0.00 103 ASP P C 4
ATOM 8115 O O . ASP C 3 3 ? -19.183 2.196 -12.596 1.00 0.00 103 ASP P O 4
ATOM 8124 N N . GLY C 3 4 ? -20.971 2.791 -13.914 1.00 0.00 104 GLY P N 4
ATOM 8125 C CA . GLY C 3 4 ? -21.104 1.476 -14.530 1.00 0.00 104 GLY P CA 4
ATOM 8126 C C . GLY C 3 4 ? -22.303 0.740 -13.878 1.00 0.00 104 GLY P C 4
ATOM 8127 O O . GLY C 3 4 ? -23.191 0.205 -14.544 1.00 0.00 104 GLY P O 4
ATOM 8131 N N . LEU C 3 5 ? -22.283 0.759 -12.496 1.00 0.00 105 LEU P N 4
ATOM 8132 C CA . LEU C 3 5 ? -23.475 0.499 -11.710 1.00 0.00 105 LEU P CA 4
ATOM 8133 C C . LEU C 3 5 ? -23.572 1.583 -10.563 1.00 0.00 105 LEU P C 4
ATOM 8134 O O . LEU C 3 5 ? -22.584 2.256 -10.266 1.00 0.00 105 LEU P O 4
ATOM 8150 N N . PRO C 3 6 ? -24.804 1.775 -9.940 1.00 0.00 106 PRO P N 4
ATOM 8151 C CA . PRO C 3 6 ? -24.972 2.589 -8.721 1.00 0.00 106 PRO P CA 4
ATOM 8152 C C . PRO C 3 6 ? -24.680 1.742 -7.460 1.00 0.00 106 PRO P C 4
ATOM 8153 O O . PRO C 3 6 ? -25.407 1.763 -6.464 1.00 0.00 106 PRO P O 4
ATOM 8164 N N . ASN C 3 7 ? -23.550 0.952 -7.565 1.00 0.00 107 ASN P N 4
ATOM 8165 C CA . ASN C 3 7 ? -23.196 -0.014 -6.542 1.00 0.00 107 ASN P CA 4
ATOM 8166 C C . ASN C 3 7 ? -22.127 0.607 -5.604 1.00 0.00 107 ASN P C 4
ATOM 8167 O O . ASN C 3 7 ? -21.570 1.675 -5.854 1.00 0.00 107 ASN P O 4
ATOM 8178 N N . LYS C 3 8 ? -21.881 -0.144 -4.470 1.00 0.00 108 LYS P N 4
ATOM 8179 C CA . LYS C 3 8 ? -20.910 0.265 -3.473 1.00 0.00 108 LYS P CA 4
ATOM 8180 C C . LYS C 3 8 ? -19.538 -0.351 -3.855 1.00 0.00 108 LYS P C 4
ATOM 8181 O O . LYS C 3 8 ? -19.404 -1.546 -4.121 1.00 0.00 108 LYS P O 4
ATOM 8200 N N . LYS C 3 9 ? -18.495 0.554 -3.832 1.00 0.00 109 LYS P N 4
ATOM 8201 C CA . LYS C 3 9 ? -17.108 0.143 -3.962 1.00 0.00 109 LYS P CA 4
ATOM 8202 C C . LYS C 3 9 ? -16.648 -0.521 -2.638 1.00 0.00 109 LYS P C 4
ATOM 8203 O O . LYS C 3 9 ? -17.036 -0.128 -1.536 1.00 0.00 109 LYS P O 4
ATOM 8222 N N . ARG C 3 10 ? -15.773 -1.576 -2.811 1.00 0.00 110 ARG P N 4
ATOM 8223 C CA . ARG C 3 10 ? -15.648 -2.629 -1.818 1.00 0.00 110 ARG P CA 4
ATOM 8224 C C . ARG C 3 10 ? -14.270 -2.524 -1.113 1.00 0.00 110 ARG P C 4
ATOM 8225 O O . ARG C 3 10 ? -13.530 -3.496 -0.966 1.00 0.00 110 ARG P O 4
ATOM 8246 N N . LYS C 3 11 ? -13.983 -1.257 -0.642 1.00 0.00 111 LYS P N 4
ATOM 8247 C CA . LYS C 3 11 ? -12.837 -0.990 0.205 1.00 0.00 111 LYS P CA 4
ATOM 8248 C C . LYS C 3 11 ? -13.321 -0.314 1.516 1.00 0.00 111 LYS P C 4
ATOM 8249 O O . LYS C 3 11 ? -13.586 0.883 1.602 1.00 0.00 111 LYS P O 4
ATOM 8268 N N . ARG C 3 12 ? -13.382 -1.210 2.573 1.00 0.00 112 ARG P N 4
ATOM 8269 C CA . ARG C 3 12 ? -13.265 -0.802 3.958 1.00 0.00 112 ARG P CA 4
ATOM 8270 C C . ARG C 3 12 ? -11.836 -1.157 4.450 1.00 0.00 112 ARG P C 4
ATOM 8271 O O . ARG C 3 12 ? -11.177 -2.067 3.935 1.00 0.00 112 ARG P O 4
ATOM 8292 N N . ARG C 3 13 ? -11.350 -0.357 5.473 1.00 0.00 113 ARG P N 4
ATOM 8293 C CA . ARG C 3 13 ? -9.960 -0.477 5.892 1.00 0.00 113 ARG P CA 4
ATOM 8294 C C . ARG C 3 13 ? -9.831 -1.848 6.609 1.00 0.00 113 ARG P C 4
ATOM 8295 O O . ARG C 3 13 ? -10.434 -2.113 7.648 1.00 0.00 113 ARG P O 4
ATOM 8316 N N . VAL C 3 14 ? -9.006 -2.739 5.941 1.00 0.00 114 VAL P N 4
ATOM 8317 C CA . VAL C 3 14 ? -9.091 -4.175 6.121 1.00 0.00 114 VAL P CA 4
ATOM 8318 C C . VAL C 3 14 ? -7.925 -4.610 7.053 1.00 0.00 114 VAL P C 4
ATOM 8319 O O . VAL C 3 14 ? -6.972 -5.318 6.731 1.00 0.00 114 VAL P O 4
ATOM 8332 N N . LEU C 3 15 ? -8.060 -4.051 8.322 1.00 0.00 115 LEU P N 4
ATOM 8333 C CA . LEU C 3 15 ? -6.953 -3.914 9.243 1.00 0.00 115 LEU P CA 4
ATOM 8334 C C . LEU C 3 15 ? -6.637 -5.300 9.874 1.00 0.00 115 LEU P C 4
ATOM 8335 O O . LEU C 3 15 ? -7.401 -5.865 10.654 1.00 0.00 115 LEU P O 4
ATOM 8351 N N . PHE C 3 16 ? -5.438 -5.832 9.420 1.00 0.00 116 PHE P N 4
ATOM 8352 C CA . PHE C 3 16 ? -5.033 -7.210 9.660 1.00 0.00 116 PHE P CA 4
ATOM 8353 C C . PHE C 3 16 ? -4.572 -7.325 11.135 1.00 0.00 116 PHE P C 4
ATOM 8354 O O . PHE C 3 16 ? -3.971 -6.365 11.682 1.00 0.00 116 PHE P O 4
ATOM 8371 N N . THR C 3 17 ? -4.860 -8.479 11.839 1.00 0.00 117 THR P N 4
ATOM 8372 C CA . THR C 3 17 ? -4.652 -8.570 13.279 1.00 0.00 117 THR P CA 4
ATOM 8373 C C . THR C 3 17 ? -3.116 -8.471 13.544 1.00 0.00 117 THR P C 4
ATOM 8374 O O . THR C 3 17 ? -2.304 -8.848 12.702 1.00 0.00 117 THR P O 4
ATOM 8385 N N . LYS C 3 18 ? -2.794 -7.855 14.737 1.00 0.00 118 LYS P N 4
ATOM 8386 C CA . LYS C 3 18 ? -1.416 -7.609 15.114 1.00 0.00 118 LYS P CA 4
ATOM 8387 C C . LYS C 3 18 ? -0.563 -8.859 14.780 1.00 0.00 118 LYS P C 4
ATOM 8388 O O . LYS C 3 18 ? 0.602 -8.784 14.392 1.00 0.00 118 LYS P O 4
ATOM 8407 N N . ALA C 3 19 ? -1.233 -10.049 14.994 1.00 0.00 119 ALA P N 4
ATOM 8408 C CA . ALA C 3 19 ? -0.653 -11.325 14.630 1.00 0.00 119 ALA P CA 4
ATOM 8409 C C . ALA C 3 19 ? -0.232 -11.289 13.132 1.00 0.00 119 ALA P C 4
ATOM 8410 O O . ALA C 3 19 ? 0.929 -11.389 12.738 1.00 0.00 119 ALA P O 4
ATOM 8417 N N . GLN C 3 20 ? -1.315 -11.170 12.283 1.00 0.00 120 GLN P N 4
ATOM 8418 C CA . GLN C 3 20 ? -1.277 -11.050 10.838 1.00 0.00 120 GLN P CA 4
ATOM 8419 C C . GLN C 3 20 ? -0.297 -9.921 10.423 1.00 0.00 120 GLN P C 4
ATOM 8420 O O . GLN C 3 20 ? 0.534 -10.085 9.512 1.00 0.00 120 GLN P O 4
ATOM 8434 N N . THR C 3 21 ? -0.423 -8.722 11.100 1.00 0.00 121 THR P N 4
ATOM 8435 C CA . THR C 3 21 ? 0.594 -7.691 10.971 1.00 0.00 121 THR P CA 4
ATOM 8436 C C . THR C 3 21 ? 1.977 -8.358 11.223 1.00 0.00 121 THR P C 4
ATOM 8437 O O . THR C 3 21 ? 2.885 -8.279 10.399 1.00 0.00 121 THR P O 4
ATOM 8448 N N . TYR C 3 22 ? 2.109 -8.982 12.450 1.00 0.00 122 TYR P N 4
ATOM 8449 C CA . TYR C 3 22 ? 3.402 -9.448 12.938 1.00 0.00 122 TYR P CA 4
ATOM 8450 C C . TYR C 3 22 ? 4.077 -10.358 11.872 1.00 0.00 122 TYR P C 4
ATOM 8451 O O . TYR C 3 22 ? 5.270 -10.232 11.549 1.00 0.00 122 TYR P O 4
ATOM 8469 N N . GLU C 3 23 ? 3.265 -11.335 11.336 1.00 0.00 123 GLU P N 4
ATOM 8470 C CA . GLU C 3 23 ? 3.737 -12.250 10.320 1.00 0.00 123 GLU P CA 4
ATOM 8471 C C . GLU C 3 23 ? 4.011 -11.441 9.027 1.00 0.00 123 GLU P C 4
ATOM 8472 O O . GLU C 3 23 ? 4.928 -11.790 8.237 1.00 0.00 123 GLU P O 4
ATOM 8484 N N . LEU C 3 24 ? 3.187 -10.378 8.705 1.00 0.00 124 LEU P N 4
ATOM 8485 C CA . LEU C 3 24 ? 3.519 -9.424 7.653 1.00 0.00 124 LEU P CA 4
ATOM 8486 C C . LEU C 3 24 ? 4.854 -8.700 7.974 1.00 0.00 124 LEU P C 4
ATOM 8487 O O . LEU C 3 24 ? 5.766 -8.643 7.116 1.00 0.00 124 LEU P O 4
ATOM 8503 N N . GLU C 3 25 ? 4.988 -8.098 9.207 1.00 0.00 125 GLU P N 4
ATOM 8504 C CA . GLU C 3 25 ? 6.218 -7.441 9.604 1.00 0.00 125 GLU P CA 4
ATOM 8505 C C . GLU C 3 25 ? 7.393 -8.432 9.431 1.00 0.00 125 GLU P C 4
ATOM 8506 O O . GLU C 3 25 ? 8.378 -8.166 8.753 1.00 0.00 125 GLU P O 4
ATOM 8518 N N . ARG C 3 26 ? 7.160 -9.620 10.094 1.00 0.00 126 ARG P N 4
ATOM 8519 C CA . ARG C 3 26 ? 8.058 -10.753 10.040 1.00 0.00 126 ARG P CA 4
ATOM 8520 C C . ARG C 3 26 ? 8.632 -10.864 8.603 1.00 0.00 126 ARG P C 4
ATOM 8521 O O . ARG C 3 26 ? 9.800 -10.625 8.310 1.00 0.00 126 ARG P O 4
ATOM 8542 N N . ARG C 3 27 ? 7.656 -11.206 7.669 1.00 0.00 127 ARG P N 4
ATOM 8543 C CA . ARG C 3 27 ? 8.038 -11.569 6.318 1.00 0.00 127 ARG P CA 4
ATOM 8544 C C . ARG C 3 27 ? 8.692 -10.329 5.648 1.00 0.00 127 ARG P C 4
ATOM 8545 O O . ARG C 3 27 ? 9.587 -10.489 4.796 1.00 0.00 127 ARG P O 4
ATOM 8566 N N . PHE C 3 28 ? 8.289 -9.058 6.036 1.00 0.00 128 PHE P N 4
ATOM 8567 C CA . PHE C 3 28 ? 8.989 -7.870 5.556 1.00 0.00 128 PHE P CA 4
ATOM 8568 C C . PHE C 3 28 ? 10.413 -7.774 6.177 1.00 0.00 128 PHE P C 4
ATOM 8569 O O . PHE C 3 28 ? 11.410 -7.542 5.495 1.00 0.00 128 PHE P O 4
ATOM 8586 N N . ARG C 3 29 ? 10.414 -7.904 7.551 1.00 0.00 129 ARG P N 4
ATOM 8587 C CA . ARG C 3 29 ? 11.573 -7.570 8.354 1.00 0.00 129 ARG P CA 4
ATOM 8588 C C . ARG C 3 29 ? 12.738 -8.512 7.936 1.00 0.00 129 ARG P C 4
ATOM 8589 O O . ARG C 3 29 ? 13.897 -8.322 8.327 1.00 0.00 129 ARG P O 4
ATOM 8610 N N . GLN C 3 30 ? 12.382 -9.578 7.136 1.00 0.00 130 GLN P N 4
ATOM 8611 C CA . GLN C 3 30 ? 13.238 -10.693 6.751 1.00 0.00 130 GLN P CA 4
ATOM 8612 C C . GLN C 3 30 ? 13.569 -10.546 5.245 1.00 0.00 130 GLN P C 4
ATOM 8613 O O . GLN C 3 30 ? 14.668 -10.810 4.761 1.00 0.00 130 GLN P O 4
ATOM 8627 N N . GLN C 3 31 ? 12.475 -10.115 4.506 1.00 0.00 131 GLN P N 4
ATOM 8628 C CA . GLN C 3 31 ? 12.316 -10.415 3.097 1.00 0.00 131 GLN P CA 4
ATOM 8629 C C . GLN C 3 31 ? 11.449 -9.305 2.431 1.00 0.00 131 GLN P C 4
ATOM 8630 O O . GLN C 3 31 ? 10.239 -9.170 2.599 1.00 0.00 131 GLN P O 4
ATOM 8644 N N . ARG C 3 32 ? 12.197 -8.493 1.580 1.00 0.00 132 ARG P N 4
ATOM 8645 C CA . ARG C 3 32 ? 11.673 -7.257 1.030 1.00 0.00 132 ARG P CA 4
ATOM 8646 C C . ARG C 3 32 ? 10.694 -7.545 -0.137 1.00 0.00 132 ARG P C 4
ATOM 8647 O O . ARG C 3 32 ? 9.890 -6.692 -0.553 1.00 0.00 132 ARG P O 4
ATOM 8668 N N . TYR C 3 33 ? 10.841 -8.800 -0.691 1.00 0.00 133 TYR P N 4
ATOM 8669 C CA . TYR C 3 33 ? 10.486 -9.114 -2.065 1.00 0.00 133 TYR P CA 4
ATOM 8670 C C . TYR C 3 33 ? 10.295 -10.648 -2.182 1.00 0.00 133 TYR P C 4
ATOM 8671 O O . TYR C 3 33 ? 11.228 -11.434 -1.966 1.00 0.00 133 TYR P O 4
ATOM 8689 N N . LEU C 3 34 ? 8.995 -11.077 -2.472 1.00 0.00 134 LEU P N 4
ATOM 8690 C CA . LEU C 3 34 ? 8.539 -12.446 -2.170 1.00 0.00 134 LEU P CA 4
ATOM 8691 C C . LEU C 3 34 ? 7.952 -13.056 -3.469 1.00 0.00 134 LEU P C 4
ATOM 8692 O O . LEU C 3 34 ? 7.202 -12.357 -4.201 1.00 0.00 134 LEU P O 4
ATOM 8708 N N . SER C 3 35 ? 8.256 -14.360 -3.811 1.00 0.00 135 SER P N 4
ATOM 8709 C CA . SER C 3 35 ? 7.501 -15.066 -4.849 1.00 0.00 135 SER P CA 4
ATOM 8710 C C . SER C 3 35 ? 6.199 -15.597 -4.198 1.00 0.00 135 SER P C 4
ATOM 8711 O O . SER C 3 35 ? 6.116 -15.756 -2.968 1.00 0.00 135 SER P O 4
ATOM 8719 N N . ALA C 3 36 ? 5.130 -15.812 -5.043 1.00 0.00 136 ALA P N 4
ATOM 8720 C CA . ALA C 3 36 ? 3.779 -15.916 -4.500 1.00 0.00 136 ALA P CA 4
ATOM 8721 C C . ALA C 3 36 ? 3.717 -17.120 -3.475 1.00 0.00 136 ALA P C 4
ATOM 8722 O O . ALA C 3 36 ? 3.188 -16.964 -2.372 1.00 0.00 136 ALA P O 4
ATOM 8729 N N . PRO C 3 37 ? 4.224 -18.367 -3.862 1.00 0.00 137 PRO P N 4
ATOM 8730 C CA . PRO C 3 37 ? 4.088 -19.551 -2.986 1.00 0.00 137 PRO P CA 4
ATOM 8731 C C . PRO C 3 37 ? 4.721 -19.396 -1.571 1.00 0.00 137 PRO P C 4
ATOM 8732 O O . PRO C 3 37 ? 4.257 -20.029 -0.601 1.00 0.00 137 PRO P O 4
ATOM 8743 N N . GLU C 3 38 ? 5.800 -18.545 -1.448 1.00 0.00 138 GLU P N 4
ATOM 8744 C CA . GLU C 3 38 ? 6.188 -18.009 -0.154 1.00 0.00 138 GLU P CA 4
ATOM 8745 C C . GLU C 3 38 ? 4.910 -17.332 0.443 1.00 0.00 138 GLU P C 4
ATOM 8746 O O . GLU C 3 38 ? 4.291 -17.746 1.418 1.00 0.00 138 GLU P O 4
ATOM 8758 N N . ARG C 3 39 ? 4.618 -16.169 -0.258 1.00 0.00 139 ARG P N 4
ATOM 8759 C CA . ARG C 3 39 ? 3.877 -15.068 0.312 1.00 0.00 139 ARG P CA 4
ATOM 8760 C C . ARG C 3 39 ? 2.411 -15.516 0.543 1.00 0.00 139 ARG P C 4
ATOM 8761 O O . ARG C 3 39 ? 1.798 -15.139 1.577 1.00 0.00 139 ARG P O 4
ATOM 8782 N N . GLU C 3 40 ? 1.786 -16.300 -0.405 1.00 0.00 140 GLU P N 4
ATOM 8783 C CA . GLU C 3 40 ? 0.422 -16.775 -0.224 1.00 0.00 140 GLU P CA 4
ATOM 8784 C C . GLU C 3 40 ? 0.335 -17.495 1.146 1.00 0.00 140 GLU P C 4
ATOM 8785 O O . GLU C 3 40 ? -0.652 -17.432 1.878 1.00 0.00 140 GLU P O 4
ATOM 8797 N N . HIS C 3 41 ? 1.454 -18.252 1.428 1.00 0.00 141 HIS P N 4
ATOM 8798 C CA . HIS C 3 41 ? 1.537 -19.153 2.558 1.00 0.00 141 HIS P CA 4
ATOM 8799 C C . HIS C 3 41 ? 1.448 -18.323 3.864 1.00 0.00 141 HIS P C 4
ATOM 8800 O O . HIS C 3 41 ? 0.897 -18.790 4.863 1.00 0.00 141 HIS P O 4
ATOM 8815 N N . LEU C 3 42 ? 2.052 -17.080 3.825 1.00 0.00 142 LEU P N 4
ATOM 8816 C CA . LEU C 3 42 ? 1.859 -16.090 4.874 1.00 0.00 142 LEU P CA 4
ATOM 8817 C C . LEU C 3 42 ? 0.371 -15.640 4.879 1.00 0.00 142 LEU P C 4
ATOM 8818 O O . LEU C 3 42 ? -0.290 -15.511 5.907 1.00 0.00 142 LEU P O 4
ATOM 8834 N N . ALA C 3 43 ? -0.124 -15.435 3.597 1.00 0.00 143 ALA P N 4
ATOM 8835 C CA . ALA C 3 43 ? -1.526 -15.126 3.391 1.00 0.00 143 ALA P CA 4
ATOM 8836 C C . ALA C 3 43 ? -2.380 -16.262 4.015 1.00 0.00 143 ALA P C 4
ATOM 8837 O O . ALA C 3 43 ? -3.484 -16.055 4.517 1.00 0.00 143 ALA P O 4
ATOM 8844 N N . SER C 3 44 ? -1.817 -17.526 3.917 1.00 0.00 144 SER P N 4
ATOM 8845 C CA . SER C 3 44 ? -2.515 -18.685 4.449 1.00 0.00 144 SER P CA 4
ATOM 8846 C C . SER C 3 44 ? -2.452 -18.683 6.001 1.00 0.00 144 SER P C 4
ATOM 8847 O O . SER C 3 44 ? -3.447 -19.028 6.671 1.00 0.00 144 SER P O 4
ATOM 8855 N N . LEU C 3 45 ? -1.242 -18.365 6.582 1.00 0.00 145 LEU P N 4
ATOM 8856 C CA . LEU C 3 45 ? -0.962 -18.655 7.980 1.00 0.00 145 LEU P CA 4
ATOM 8857 C C . LEU C 3 45 ? -1.906 -17.769 8.854 1.00 0.00 145 LEU P C 4
ATOM 8858 O O . LEU C 3 45 ? -2.558 -18.175 9.812 1.00 0.00 145 LEU P O 4
ATOM 8874 N N . ILE C 3 46 ? -1.879 -16.454 8.419 1.00 0.00 146 ILE P N 4
ATOM 8875 C CA . ILE C 3 46 ? -2.505 -15.340 9.098 1.00 0.00 146 ILE P CA 4
ATOM 8876 C C . ILE C 3 46 ? -3.917 -15.126 8.465 1.00 0.00 146 ILE P C 4
ATOM 8877 O O . ILE C 3 46 ? -4.809 -14.460 8.995 1.00 0.00 146 ILE P O 4
ATOM 8893 N N . ARG C 3 47 ? -4.025 -15.761 7.239 1.00 0.00 147 ARG P N 4
ATOM 8894 C CA . ARG C 3 47 ? -5.266 -16.240 6.670 1.00 0.00 147 ARG P CA 4
ATOM 8895 C C . ARG C 3 47 ? -5.992 -15.035 6.011 1.00 0.00 147 ARG P C 4
ATOM 8896 O O . ARG C 3 47 ? -7.210 -14.874 6.033 1.00 0.00 147 ARG P O 4
ATOM 8917 N N . LEU C 3 48 ? -5.103 -14.159 5.399 1.00 0.00 148 LEU P N 4
ATOM 8918 C CA . LEU C 3 48 ? -5.493 -13.083 4.510 1.00 0.00 148 LEU P CA 4
ATOM 8919 C C . LEU C 3 48 ? -5.398 -13.569 3.039 1.00 0.00 148 LEU P C 4
ATOM 8920 O O . LEU C 3 48 ? -4.808 -14.624 2.743 1.00 0.00 148 LEU P O 4
ATOM 8936 N N . THR C 3 49 ? -5.974 -12.756 2.080 1.00 0.00 149 THR P N 4
ATOM 8937 C CA . THR C 3 49 ? -5.812 -13.031 0.666 1.00 0.00 149 THR P CA 4
ATOM 8938 C C . THR C 3 49 ? -4.487 -12.313 0.168 1.00 0.00 149 THR P C 4
ATOM 8939 O O . THR C 3 49 ? -4.098 -11.241 0.620 1.00 0.00 149 THR P O 4
ATOM 8950 N N . PRO C 3 50 ? -3.760 -13.030 -0.811 1.00 0.00 150 PRO P N 4
ATOM 8951 C CA . PRO C 3 50 ? -2.318 -12.845 -1.023 1.00 0.00 150 PRO P CA 4
ATOM 8952 C C . PRO C 3 50 ? -1.968 -11.383 -1.408 1.00 0.00 150 PRO P C 4
ATOM 8953 O O . PRO C 3 50 ? -0.968 -10.818 -0.932 1.00 0.00 150 PRO P O 4
ATOM 8964 N N . THR C 3 51 ? -2.855 -10.737 -2.253 1.00 0.00 151 THR P N 4
ATOM 8965 C CA . THR C 3 51 ? -2.750 -9.296 -2.449 1.00 0.00 151 THR P CA 4
ATOM 8966 C C . THR C 3 51 ? -2.874 -8.555 -1.088 1.00 0.00 151 THR P C 4
ATOM 8967 O O . THR C 3 51 ? -2.250 -7.464 -0.945 1.00 0.00 151 THR P O 4
ATOM 8978 N N . GLN C 3 52 ? -3.622 -9.093 -0.050 1.00 0.00 152 GLN P N 4
ATOM 8979 C CA . GLN C 3 52 ? -3.712 -8.386 1.230 1.00 0.00 152 GLN P CA 4
ATOM 8980 C C . GLN C 3 52 ? -2.332 -8.578 1.922 1.00 0.00 152 GLN P C 4
ATOM 8981 O O . GLN C 3 52 ? -1.920 -7.671 2.708 1.00 0.00 152 GLN P O 4
ATOM 8995 N N . VAL C 3 53 ? -1.537 -9.686 1.680 1.00 0.00 153 VAL P N 4
ATOM 8996 C CA . VAL C 3 53 ? -0.122 -9.765 2.036 1.00 0.00 153 VAL P CA 4
ATOM 8997 C C . VAL C 3 53 ? 0.678 -8.713 1.215 1.00 0.00 153 VAL P C 4
ATOM 8998 O O . VAL C 3 53 ? 1.157 -7.711 1.764 1.00 0.00 153 VAL P O 4
ATOM 9011 N N . LYS C 3 54 ? 0.844 -8.996 -0.131 1.00 0.00 154 LYS P N 4
ATOM 9012 C CA . LYS C 3 54 ? 1.595 -8.180 -1.073 1.00 0.00 154 LYS P CA 4
ATOM 9013 C C . LYS C 3 54 ? 1.466 -6.664 -0.727 1.00 0.00 154 LYS P C 4
ATOM 9014 O O . LYS C 3 54 ? 2.441 -5.951 -0.502 1.00 0.00 154 LYS P O 4
ATOM 9033 N N . ILE C 3 55 ? 0.151 -6.227 -0.704 1.00 0.00 155 ILE P N 4
ATOM 9034 C CA . ILE C 3 55 ? -0.252 -4.849 -0.483 1.00 0.00 155 ILE P CA 4
ATOM 9035 C C . ILE C 3 55 ? 0.411 -4.332 0.826 1.00 0.00 155 ILE P C 4
ATOM 9036 O O . ILE C 3 55 ? 0.970 -3.213 0.862 1.00 0.00 155 ILE P O 4
ATOM 9052 N N . TRP C 3 56 ? 0.330 -5.134 1.948 1.00 0.00 156 TRP P N 4
ATOM 9053 C CA . TRP C 3 56 ? 0.966 -4.747 3.204 1.00 0.00 156 TRP P CA 4
ATOM 9054 C C . TRP C 3 56 ? 2.504 -4.751 3.010 1.00 0.00 156 TRP P C 4
ATOM 9055 O O . TRP C 3 56 ? 3.230 -3.924 3.604 1.00 0.00 156 TRP P O 4
ATOM 9076 N N . PHE C 3 57 ? 3.037 -5.657 2.104 1.00 0.00 157 PHE P N 4
ATOM 9077 C CA . PHE C 3 57 ? 4.457 -5.646 1.761 1.00 0.00 157 PHE P CA 4
ATOM 9078 C C . PHE C 3 57 ? 4.820 -4.467 0.822 1.00 0.00 157 PHE P C 4
ATOM 9079 O O . PHE C 3 57 ? 5.896 -3.815 1.023 1.00 0.00 157 PHE P O 4
ATOM 9096 N N . GLN C 3 58 ? 3.980 -4.092 -0.202 1.00 0.00 158 GLN P N 4
ATOM 9097 C CA . GLN C 3 58 ? 4.149 -2.836 -0.921 1.00 0.00 158 GLN P CA 4
ATOM 9098 C C . GLN C 3 58 ? 4.285 -1.720 0.145 1.00 0.00 158 GLN P C 4
ATOM 9099 O O . GLN C 3 58 ? 5.307 -1.030 0.242 1.00 0.00 158 GLN P O 4
ATOM 9113 N N . ASN C 3 59 ? 3.170 -1.521 0.947 1.00 0.00 159 ASN P N 4
ATOM 9114 C CA . ASN C 3 59 ? 3.032 -0.327 1.754 1.00 0.00 159 ASN P CA 4
ATOM 9115 C C . ASN C 3 59 ? 4.230 -0.171 2.726 1.00 0.00 159 ASN P C 4
ATOM 9116 O O . ASN C 3 59 ? 4.419 0.957 3.262 1.00 0.00 159 ASN P O 4
ATOM 9127 N N . HIS C 3 60 ? 5.096 -1.226 2.946 1.00 0.00 160 HIS P N 4
ATOM 9128 C CA . HIS C 3 60 ? 6.368 -0.990 3.644 1.00 0.00 160 HIS P CA 4
ATOM 9129 C C . HIS C 3 60 ? 7.414 -0.359 2.690 1.00 0.00 160 HIS P C 4
ATOM 9130 O O . HIS C 3 60 ? 7.984 0.732 3.039 1.00 0.00 160 HIS P O 4
ATOM 9145 N N . ARG C 3 61 ? 7.790 -0.951 1.501 1.00 0.00 161 ARG P N 4
ATOM 9146 C CA . ARG C 3 61 ? 9.091 -0.650 0.898 1.00 0.00 161 ARG P CA 4
ATOM 9147 C C . ARG C 3 61 ? 9.157 0.837 0.456 1.00 0.00 161 ARG P C 4
ATOM 9148 O O . ARG C 3 61 ? 10.251 1.467 0.567 1.00 0.00 161 ARG P O 4
ATOM 9169 N N . TYR C 3 62 ? 8.052 1.465 -0.082 1.00 0.00 162 TYR P N 4
ATOM 9170 C CA . TYR C 3 62 ? 8.055 2.887 -0.407 1.00 0.00 162 TYR P CA 4
ATOM 9171 C C . TYR C 3 62 ? 8.102 3.724 0.905 1.00 0.00 162 TYR P C 4
ATOM 9172 O O . TYR C 3 62 ? 8.714 4.812 0.924 1.00 0.00 162 TYR P O 4
ATOM 9190 N N . LYS C 3 63 ? 7.418 3.251 2.007 1.00 0.00 163 LYS P N 4
ATOM 9191 C CA . LYS C 3 63 ? 7.245 4.061 3.207 1.00 0.00 163 LYS P CA 4
ATOM 9192 C C . LYS C 3 63 ? 8.631 4.302 3.862 1.00 0.00 163 LYS P C 4
ATOM 9193 O O . LYS C 3 63 ? 8.905 5.401 4.372 1.00 0.00 163 LYS P O 4
ATOM 9212 N N . THR C 3 64 ? 9.490 3.224 3.899 1.00 0.00 164 THR P N 4
ATOM 9213 C CA . THR C 3 64 ? 10.748 3.237 4.623 1.00 0.00 164 THR P CA 4
ATOM 9214 C C . THR C 3 64 ? 11.527 4.518 4.146 1.00 0.00 164 THR P C 4
ATOM 9215 O O . THR C 3 64 ? 11.967 5.393 4.880 1.00 0.00 164 THR P O 4
ATOM 9226 N N . LYS C 3 65 ? 11.709 4.437 2.775 1.00 0.00 165 LYS P N 4
ATOM 9227 C CA . LYS C 3 65 ? 12.586 5.294 2.012 1.00 0.00 165 LYS P CA 4
ATOM 9228 C C . LYS C 3 65 ? 12.156 6.772 2.205 1.00 0.00 165 LYS P C 4
ATOM 9229 O O . LYS C 3 65 ? 12.959 7.699 2.306 1.00 0.00 165 LYS P O 4
ATOM 9248 N N . ARG C 3 66 ? 10.786 6.938 2.173 1.00 0.00 166 ARG P N 4
ATOM 9249 C CA . ARG C 3 66 ? 10.064 8.172 2.408 1.00 0.00 166 ARG P CA 4
ATOM 9250 C C . ARG C 3 66 ? 10.508 8.834 3.737 1.00 0.00 166 ARG P C 4
ATOM 9251 O O . ARG C 3 66 ? 10.717 10.054 3.815 1.00 0.00 166 ARG P O 4
ATOM 9272 N N . ALA C 3 67 ? 10.570 7.993 4.832 1.00 0.00 167 ALA P N 4
ATOM 9273 C CA . ALA C 3 67 ? 11.026 8.456 6.131 1.00 0.00 167 ALA P CA 4
ATOM 9274 C C . ALA C 3 67 ? 12.328 9.295 5.921 1.00 0.00 167 ALA P C 4
ATOM 9275 O O . ALA C 3 67 ? 12.594 10.306 6.563 1.00 0.00 167 ALA P O 4
ATOM 9282 N N . GLN C 3 68 ? 13.157 8.717 4.964 1.00 0.00 168 GLN P N 4
ATOM 9283 C CA . GLN C 3 68 ? 14.534 9.142 4.788 1.00 0.00 168 GLN P CA 4
ATOM 9284 C C . GLN C 3 68 ? 14.584 10.424 3.928 1.00 0.00 168 GLN P C 4
ATOM 9285 O O . GLN C 3 68 ? 15.544 11.198 3.940 1.00 0.00 168 GLN P O 4
ATOM 9299 N N . ASN C 3 69 ? 13.471 10.593 3.125 1.00 0.00 169 ASN P N 4
ATOM 9300 C CA . ASN C 3 69 ? 13.205 11.823 2.413 1.00 0.00 169 ASN P CA 4
ATOM 9301 C C . ASN C 3 69 ? 13.053 12.985 3.428 1.00 0.00 169 ASN P C 4
ATOM 9302 O O . ASN C 3 69 ? 13.431 14.132 3.178 1.00 0.00 169 ASN P O 4
ATOM 9313 N N . GLU C 3 70 ? 12.481 12.616 4.633 1.00 0.00 170 GLU P N 4
ATOM 9314 C CA . GLU C 3 70 ? 12.293 13.538 5.741 1.00 0.00 170 GLU P CA 4
ATOM 9315 C C . GLU C 3 70 ? 13.688 14.051 6.183 1.00 0.00 170 GLU P C 4
ATOM 9316 O O . GLU C 3 70 ? 13.888 15.223 6.505 1.00 0.00 170 GLU P O 4
ATOM 9328 N N . LYS C 3 71 ? 14.659 13.070 6.206 1.00 0.00 171 LYS P N 4
ATOM 9329 C CA . LYS C 3 71 ? 15.866 13.185 6.998 1.00 0.00 171 LYS P CA 4
ATOM 9330 C C . LYS C 3 71 ? 16.929 13.973 6.190 1.00 0.00 171 LYS P C 4
ATOM 9331 O O . LYS C 3 71 ? 17.768 13.416 5.482 1.00 0.00 171 LYS P O 4
ATOM 9350 N N . GLY C 3 72 ? 16.818 15.344 6.320 1.00 0.00 172 GLY P N 4
ATOM 9351 C CA . GLY C 3 72 ? 17.312 16.259 5.309 1.00 0.00 172 GLY P CA 4
ATOM 9352 C C . GLY C 3 72 ? 16.203 17.297 4.985 1.00 0.00 172 GLY P C 4
ATOM 9353 O O . GLY C 3 72 ? 16.204 18.429 5.466 1.00 0.00 172 GLY P O 4
ATOM 9357 N N . TYR C 3 73 ? 15.242 16.824 4.111 1.00 0.00 173 TYR P N 4
ATOM 9358 C CA . TYR C 3 73 ? 13.931 17.429 3.986 1.00 0.00 173 TYR P CA 4
ATOM 9359 C C . TYR C 3 73 ? 13.303 17.050 2.615 1.00 0.00 173 TYR P C 4
ATOM 9360 O O . TYR C 3 73 ? 13.911 16.421 1.750 1.00 0.00 173 TYR P O 4
ATOM 9378 N N . GLU C 3 74 ? 11.990 17.479 2.503 1.00 0.00 174 GLU P N 4
ATOM 9379 C CA . GLU C 3 74 ? 11.236 17.303 1.278 1.00 0.00 174 GLU P CA 4
ATOM 9380 C C . GLU C 3 74 ? 11.573 18.454 0.296 1.00 0.00 174 GLU P C 4
ATOM 9381 O O . GLU C 3 74 ? 10.697 19.305 0.001 1.00 0.00 174 GLU P O 4
ATOM 9393 N N . GLY C 3 75 ? 12.830 18.496 -0.270 1.00 0.00 175 GLY P N 4
ATOM 9394 C CA . GLY C 3 75 ? 13.113 19.371 -1.402 1.00 0.00 175 GLY P CA 4
ATOM 9395 C C . GLY C 3 75 ? 12.224 18.965 -2.604 1.00 0.00 175 GLY P C 4
ATOM 9396 O O . GLY C 3 75 ? 11.180 18.325 -2.469 1.00 0.00 175 GLY P O 4
ATOM 9400 N N . HIS C 3 76 ? 12.705 19.399 -3.825 1.00 0.00 176 HIS P N 4
ATOM 9401 C CA . HIS C 3 76 ? 11.979 19.171 -5.061 1.00 0.00 176 HIS P CA 4
ATOM 9402 C C . HIS C 3 76 ? 12.703 17.985 -5.813 1.00 0.00 176 HIS P C 4
ATOM 9403 O O . HIS C 3 76 ? 13.931 17.955 -5.884 1.00 0.00 176 HIS P O 4
ATOM 9418 N N . PRO C 3 77 ? 11.911 16.989 -6.391 1.00 0.00 177 PRO P N 4
ATOM 9419 C CA . PRO C 3 77 ? 12.507 15.871 -7.148 1.00 0.00 177 PRO P CA 4
ATOM 9420 C C . PRO C 3 77 ? 13.080 16.355 -8.555 1.00 0.00 177 PRO P C 4
ATOM 9421 O O . PRO C 3 77 ? 12.475 17.253 -9.149 1.00 0.00 177 PRO P O 4
ATOM 10447 N N . ALA C 3 1 ? -31.823 -0.019 -10.026 1.00 0.00 101 ALA P N 5
ATOM 10448 C CA . ALA C 3 1 ? -32.162 -1.510 -10.049 1.00 0.00 101 ALA P CA 5
ATOM 10449 C C . ALA C 3 1 ? -32.733 -1.888 -8.657 1.00 0.00 101 ALA P C 5
ATOM 10450 O O . ALA C 3 1 ? -33.938 -2.049 -8.460 1.00 0.00 101 ALA P O 5
ATOM 10459 N N . SER C 3 2 ? -31.766 -2.031 -7.680 1.00 0.00 102 SER P N 5
ATOM 10460 C CA . SER C 3 2 ? -32.089 -2.510 -6.349 1.00 0.00 102 SER P CA 5
ATOM 10461 C C . SER C 3 2 ? -32.895 -1.412 -5.608 1.00 0.00 102 SER P C 5
ATOM 10462 O O . SER C 3 2 ? -33.924 -1.652 -4.978 1.00 0.00 102 SER P O 5
ATOM 10470 N N . ASP C 3 3 ? -32.360 -0.139 -5.753 1.00 0.00 103 ASP P N 5
ATOM 10471 C CA . ASP C 3 3 ? -33.012 1.019 -5.167 1.00 0.00 103 ASP P CA 5
ATOM 10472 C C . ASP C 3 3 ? -32.048 2.227 -5.296 1.00 0.00 103 ASP P C 5
ATOM 10473 O O . ASP C 3 3 ? -32.460 3.369 -5.530 1.00 0.00 103 ASP P O 5
ATOM 10482 N N . GLY C 3 4 ? -30.714 1.928 -5.097 1.00 0.00 104 GLY P N 5
ATOM 10483 C CA . GLY C 3 4 ? -29.734 2.964 -4.819 1.00 0.00 104 GLY P CA 5
ATOM 10484 C C . GLY C 3 4 ? -28.628 2.914 -5.906 1.00 0.00 104 GLY P C 5
ATOM 10485 O O . GLY C 3 4 ? -28.488 3.802 -6.747 1.00 0.00 104 GLY P O 5
ATOM 10489 N N . LEU C 3 5 ? -27.827 1.790 -5.831 1.00 0.00 105 LEU P N 5
ATOM 10490 C CA . LEU C 3 5 ? -26.654 1.623 -6.669 1.00 0.00 105 LEU P CA 5
ATOM 10491 C C . LEU C 3 5 ? -26.106 0.152 -6.480 1.00 0.00 105 LEU P C 5
ATOM 10492 O O . LEU C 3 5 ? -26.323 -0.460 -5.435 1.00 0.00 105 LEU P O 5
ATOM 10508 N N . PRO C 3 6 ? -25.420 -0.430 -7.548 1.00 0.00 106 PRO P N 5
ATOM 10509 C CA . PRO C 3 6 ? -24.433 -1.510 -7.369 1.00 0.00 106 PRO P CA 5
ATOM 10510 C C . PRO C 3 6 ? -23.402 -1.123 -6.277 1.00 0.00 106 PRO P C 5
ATOM 10511 O O . PRO C 3 6 ? -22.362 -0.506 -6.556 1.00 0.00 106 PRO P O 5
ATOM 10522 N N . ASN C 3 7 ? -23.701 -1.538 -4.994 1.00 0.00 107 ASN P N 5
ATOM 10523 C CA . ASN C 3 7 ? -22.686 -1.574 -3.953 1.00 0.00 107 ASN P CA 5
ATOM 10524 C C . ASN C 3 7 ? -21.856 -2.876 -4.097 1.00 0.00 107 ASN P C 5
ATOM 10525 O O . ASN C 3 7 ? -22.255 -3.964 -3.681 1.00 0.00 107 ASN P O 5
ATOM 10536 N N . LYS C 3 8 ? -20.635 -2.691 -4.719 1.00 0.00 108 LYS P N 5
ATOM 10537 C CA . LYS C 3 8 ? -19.744 -3.800 -5.001 1.00 0.00 108 LYS P CA 5
ATOM 10538 C C . LYS C 3 8 ? -18.343 -3.451 -4.432 1.00 0.00 108 LYS P C 5
ATOM 10539 O O . LYS C 3 8 ? -17.856 -4.035 -3.463 1.00 0.00 108 LYS P O 5
ATOM 10558 N N . LYS C 3 9 ? -17.720 -2.410 -5.094 1.00 0.00 109 LYS P N 5
ATOM 10559 C CA . LYS C 3 9 ? -16.341 -2.042 -4.831 1.00 0.00 109 LYS P CA 5
ATOM 10560 C C . LYS C 3 9 ? -16.236 -1.474 -3.392 1.00 0.00 109 LYS P C 5
ATOM 10561 O O . LYS C 3 9 ? -17.171 -0.888 -2.845 1.00 0.00 109 LYS P O 5
ATOM 10580 N N . ARG C 3 10 ? -15.013 -1.701 -2.789 1.00 0.00 110 ARG P N 5
ATOM 10581 C CA . ARG C 3 10 ? -14.867 -1.741 -1.346 1.00 0.00 110 ARG P CA 5
ATOM 10582 C C . ARG C 3 10 ? -13.383 -2.067 -1.007 1.00 0.00 110 ARG P C 5
ATOM 10583 O O . ARG C 3 10 ? -12.743 -2.975 -1.536 1.00 0.00 110 ARG P O 5
ATOM 10604 N N . LYS C 3 11 ? -12.843 -1.189 -0.083 1.00 0.00 111 LYS P N 5
ATOM 10605 C CA . LYS C 3 11 ? -11.709 -1.507 0.763 1.00 0.00 111 LYS P CA 5
ATOM 10606 C C . LYS C 3 11 ? -12.009 -0.941 2.179 1.00 0.00 111 LYS P C 5
ATOM 10607 O O . LYS C 3 11 ? -12.087 0.265 2.409 1.00 0.00 111 LYS P O 5
ATOM 10626 N N . ARG C 3 12 ? -12.208 -1.929 3.129 1.00 0.00 112 ARG P N 5
ATOM 10627 C CA . ARG C 3 12 ? -12.355 -1.609 4.535 1.00 0.00 112 ARG P CA 5
ATOM 10628 C C . ARG C 3 12 ? -10.973 -1.164 5.090 1.00 0.00 112 ARG P C 5
ATOM 10629 O O . ARG C 3 12 ? -9.985 -1.011 4.373 1.00 0.00 112 ARG P O 5
ATOM 10650 N N . ARG C 3 13 ? -10.983 -0.916 6.449 1.00 0.00 113 ARG P N 5
ATOM 10651 C CA . ARG C 3 13 ? -9.782 -0.841 7.271 1.00 0.00 113 ARG P CA 5
ATOM 10652 C C . ARG C 3 13 ? -9.549 -2.282 7.820 1.00 0.00 113 ARG P C 5
ATOM 10653 O O . ARG C 3 13 ? -10.140 -2.697 8.817 1.00 0.00 113 ARG P O 5
ATOM 10674 N N . VAL C 3 14 ? -8.661 -3.053 7.078 1.00 0.00 114 VAL P N 5
ATOM 10675 C CA . VAL C 3 14 ? -8.488 -4.483 7.293 1.00 0.00 114 VAL P CA 5
ATOM 10676 C C . VAL C 3 14 ? -7.235 -4.697 8.193 1.00 0.00 114 VAL P C 5
ATOM 10677 O O . VAL C 3 14 ? -6.235 -5.340 7.882 1.00 0.00 114 VAL P O 5
ATOM 10690 N N . LEU C 3 15 ? -7.366 -4.005 9.389 1.00 0.00 115 LEU P N 5
ATOM 10691 C CA . LEU C 3 15 ? -6.243 -3.608 10.210 1.00 0.00 115 LEU P CA 5
ATOM 10692 C C . LEU C 3 15 ? -5.728 -4.837 11.004 1.00 0.00 115 LEU P C 5
ATOM 10693 O O . LEU C 3 15 ? -6.343 -5.338 11.943 1.00 0.00 115 LEU P O 5
ATOM 10709 N N . PHE C 3 16 ? -4.531 -5.328 10.490 1.00 0.00 116 PHE P N 5
ATOM 10710 C CA . PHE C 3 16 ? -4.028 -6.657 10.800 1.00 0.00 116 PHE P CA 5
ATOM 10711 C C . PHE C 3 16 ? -3.442 -6.619 12.235 1.00 0.00 116 PHE P C 5
ATOM 10712 O O . PHE C 3 16 ? -2.829 -5.596 12.633 1.00 0.00 116 PHE P O 5
ATOM 10729 N N . THR C 3 17 ? -3.637 -7.703 13.069 1.00 0.00 117 THR P N 5
ATOM 10730 C CA . THR C 3 17 ? -3.373 -7.629 14.500 1.00 0.00 117 THR P CA 5
ATOM 10731 C C . THR C 3 17 ? -1.838 -7.414 14.688 1.00 0.00 117 THR P C 5
ATOM 10732 O O . THR C 3 17 ? -1.035 -7.831 13.858 1.00 0.00 117 THR P O 5
ATOM 10743 N N . LYS C 3 18 ? -1.510 -6.656 15.795 1.00 0.00 118 LYS P N 5
ATOM 10744 C CA . LYS C 3 18 ? -0.137 -6.287 16.081 1.00 0.00 118 LYS P CA 5
ATOM 10745 C C . LYS C 3 18 ? 0.788 -7.506 15.835 1.00 0.00 118 LYS P C 5
ATOM 10746 O O . LYS C 3 18 ? 1.933 -7.394 15.398 1.00 0.00 118 LYS P O 5
ATOM 10765 N N . ALA C 3 19 ? 0.207 -8.710 16.186 1.00 0.00 119 ALA P N 5
ATOM 10766 C CA . ALA C 3 19 ? 0.849 -9.978 15.909 1.00 0.00 119 ALA P CA 5
ATOM 10767 C C . ALA C 3 19 ? 1.196 -10.056 14.394 1.00 0.00 119 ALA P C 5
ATOM 10768 O O . ALA C 3 19 ? 2.343 -10.084 13.952 1.00 0.00 119 ALA P O 5
ATOM 10775 N N . GLN C 3 20 ? 0.069 -10.130 13.597 1.00 0.00 120 GLN P N 5
ATOM 10776 C CA . GLN C 3 20 ? 0.024 -10.136 12.148 1.00 0.00 120 GLN P CA 5
ATOM 10777 C C . GLN C 3 20 ? 0.915 -9.003 11.580 1.00 0.00 120 GLN P C 5
ATOM 10778 O O . GLN C 3 20 ? 1.744 -9.217 10.677 1.00 0.00 120 GLN P O 5
ATOM 10792 N N . THR C 3 21 ? 0.710 -7.743 12.111 1.00 0.00 121 THR P N 5
ATOM 10793 C CA . THR C 3 21 ? 1.638 -6.664 11.815 1.00 0.00 121 THR P CA 5
ATOM 10794 C C . THR C 3 21 ? 3.074 -7.201 12.080 1.00 0.00 121 THR P C 5
ATOM 10795 O O . THR C 3 21 ? 3.940 -7.174 11.209 1.00 0.00 121 THR P O 5
ATOM 10806 N N . TYR C 3 22 ? 3.299 -7.645 13.371 1.00 0.00 122 TYR P N 5
ATOM 10807 C CA . TYR C 3 22 ? 4.637 -7.975 13.849 1.00 0.00 122 TYR P CA 5
ATOM 10808 C C . TYR C 3 22 ? 5.310 -8.991 12.877 1.00 0.00 122 TYR P C 5
ATOM 10809 O O . TYR C 3 22 ? 6.470 -8.847 12.463 1.00 0.00 122 TYR P O 5
ATOM 10827 N N . GLU C 3 23 ? 4.515 -10.058 12.519 1.00 0.00 123 GLU P N 5
ATOM 10828 C CA . GLU C 3 23 ? 4.963 -11.075 11.593 1.00 0.00 123 GLU P CA 5
ATOM 10829 C C . GLU C 3 23 ? 5.127 -10.444 10.190 1.00 0.00 123 GLU P C 5
ATOM 10830 O O . GLU C 3 23 ? 6.025 -10.870 9.407 1.00 0.00 123 GLU P O 5
ATOM 10842 N N . LEU C 3 24 ? 4.246 -9.474 9.752 1.00 0.00 124 LEU P N 5
ATOM 10843 C CA . LEU C 3 24 ? 4.487 -8.686 8.549 1.00 0.00 124 LEU P CA 5
ATOM 10844 C C . LEU C 3 24 ? 5.806 -7.880 8.701 1.00 0.00 124 LEU P C 5
ATOM 10845 O O . LEU C 3 24 ? 6.686 -7.927 7.816 1.00 0.00 124 LEU P O 5
ATOM 10861 N N . GLU C 3 25 ? 5.952 -7.102 9.832 1.00 0.00 125 GLU P N 5
ATOM 10862 C CA . GLU C 3 25 ? 7.152 -6.333 10.092 1.00 0.00 125 GLU P CA 5
ATOM 10863 C C . GLU C 3 25 ? 8.382 -7.268 10.017 1.00 0.00 125 GLU P C 5
ATOM 10864 O O . GLU C 3 25 ? 9.381 -6.982 9.371 1.00 0.00 125 GLU P O 5
ATOM 10876 N N . ARG C 3 26 ? 8.221 -8.389 10.804 1.00 0.00 126 ARG P N 5
ATOM 10877 C CA . ARG C 3 26 ? 9.191 -9.463 10.818 1.00 0.00 126 ARG P CA 5
ATOM 10878 C C . ARG C 3 26 ? 9.696 -9.696 9.369 1.00 0.00 126 ARG P C 5
ATOM 10879 O O . ARG C 3 26 ? 10.817 -9.368 8.986 1.00 0.00 126 ARG P O 5
ATOM 10900 N N . ARG C 3 27 ? 8.727 -10.249 8.538 1.00 0.00 127 ARG P N 5
ATOM 10901 C CA . ARG C 3 27 ? 9.084 -10.696 7.203 1.00 0.00 127 ARG P CA 5
ATOM 10902 C C . ARG C 3 27 ? 9.677 -9.487 6.426 1.00 0.00 127 ARG P C 5
ATOM 10903 O O . ARG C 3 27 ? 10.614 -9.665 5.624 1.00 0.00 127 ARG P O 5
ATOM 10924 N N . PHE C 3 28 ? 9.118 -8.239 6.619 1.00 0.00 128 PHE P N 5
ATOM 10925 C CA . PHE C 3 28 ? 9.636 -7.064 5.929 1.00 0.00 128 PHE P CA 5
ATOM 10926 C C . PHE C 3 28 ? 11.040 -6.679 6.472 1.00 0.00 128 PHE P C 5
ATOM 10927 O O . PHE C 3 28 ? 11.963 -6.358 5.712 1.00 0.00 128 PHE P O 5
ATOM 10944 N N . ARG C 3 29 ? 11.158 -6.680 7.847 1.00 0.00 129 ARG P N 5
ATOM 10945 C CA . ARG C 3 29 ? 12.329 -6.148 8.519 1.00 0.00 129 ARG P CA 5
ATOM 10946 C C . ARG C 3 29 ? 13.563 -6.992 8.087 1.00 0.00 129 ARG P C 5
ATOM 10947 O O . ARG C 3 29 ? 14.721 -6.607 8.295 1.00 0.00 129 ARG P O 5
ATOM 10968 N N . GLN C 3 30 ? 13.274 -8.203 7.492 1.00 0.00 130 GLN P N 5
ATOM 10969 C CA . GLN C 3 30 ? 14.213 -9.277 7.200 1.00 0.00 130 GLN P CA 5
ATOM 10970 C C . GLN C 3 30 ? 14.494 -9.249 5.676 1.00 0.00 130 GLN P C 5
ATOM 10971 O O . GLN C 3 30 ? 15.590 -9.498 5.179 1.00 0.00 130 GLN P O 5
ATOM 10985 N N . GLN C 3 31 ? 13.355 -8.944 4.945 1.00 0.00 131 GLN P N 5
ATOM 10986 C CA . GLN C 3 31 ? 13.168 -9.370 3.573 1.00 0.00 131 GLN P CA 5
ATOM 10987 C C . GLN C 3 31 ? 12.172 -8.396 2.875 1.00 0.00 131 GLN P C 5
ATOM 10988 O O . GLN C 3 31 ? 10.972 -8.361 3.134 1.00 0.00 131 GLN P O 5
ATOM 11002 N N . ARG C 3 32 ? 12.806 -7.563 1.958 1.00 0.00 132 ARG P N 5
ATOM 11003 C CA . ARG C 3 32 ? 12.161 -6.401 1.378 1.00 0.00 132 ARG P CA 5
ATOM 11004 C C . ARG C 3 32 ? 11.104 -6.824 0.324 1.00 0.00 132 ARG P C 5
ATOM 11005 O O . ARG C 3 32 ? 10.204 -6.064 -0.060 1.00 0.00 132 ARG P O 5
ATOM 11026 N N . TYR C 3 33 ? 11.307 -8.095 -0.173 1.00 0.00 133 TYR P N 5
ATOM 11027 C CA . TYR C 3 33 ? 10.854 -8.523 -1.485 1.00 0.00 133 TYR P CA 5
ATOM 11028 C C . TYR C 3 33 ? 10.778 -10.072 -1.488 1.00 0.00 133 TYR P C 5
ATOM 11029 O O . TYR C 3 33 ? 11.790 -10.769 -1.334 1.00 0.00 133 TYR P O 5
ATOM 11047 N N . LEU C 3 34 ? 9.491 -10.603 -1.591 1.00 0.00 134 LEU P N 5
ATOM 11048 C CA . LEU C 3 34 ? 9.173 -11.973 -1.150 1.00 0.00 134 LEU P CA 5
ATOM 11049 C C . LEU C 3 34 ? 8.533 -12.722 -2.347 1.00 0.00 134 LEU P C 5
ATOM 11050 O O . LEU C 3 34 ? 7.679 -12.133 -3.063 1.00 0.00 134 LEU P O 5
ATOM 11066 N N . SER C 3 35 ? 8.925 -14.014 -2.639 1.00 0.00 135 SER P N 5
ATOM 11067 C CA . SER C 3 35 ? 8.161 -14.846 -3.572 1.00 0.00 135 SER P CA 5
ATOM 11068 C C . SER C 3 35 ? 6.959 -15.436 -2.793 1.00 0.00 135 SER P C 5
ATOM 11069 O O . SER C 3 35 ? 6.978 -15.519 -1.552 1.00 0.00 135 SER P O 5
ATOM 11077 N N . ALA C 3 36 ? 5.854 -15.790 -3.539 1.00 0.00 136 ALA P N 5
ATOM 11078 C CA . ALA C 3 36 ? 4.556 -15.954 -2.893 1.00 0.00 136 ALA P CA 5
ATOM 11079 C C . ALA C 3 36 ? 4.664 -17.080 -1.786 1.00 0.00 136 ALA P C 5
ATOM 11080 O O . ALA C 3 36 ? 4.206 -16.883 -0.660 1.00 0.00 136 ALA P O 5
ATOM 11087 N N . PRO C 3 37 ? 5.244 -18.310 -2.125 1.00 0.00 137 PRO P N 5
ATOM 11088 C CA . PRO C 3 37 ? 5.270 -19.429 -1.158 1.00 0.00 137 PRO P CA 5
ATOM 11089 C C . PRO C 3 37 ? 5.988 -19.115 0.188 1.00 0.00 137 PRO P C 5
ATOM 11090 O O . PRO C 3 37 ? 5.631 -19.685 1.239 1.00 0.00 137 PRO P O 5
ATOM 11101 N N . GLU C 3 38 ? 7.018 -18.197 0.161 1.00 0.00 138 GLU P N 5
ATOM 11102 C CA . GLU C 3 38 ? 7.470 -17.542 1.377 1.00 0.00 138 GLU P CA 5
ATOM 11103 C C . GLU C 3 38 ? 6.204 -16.887 2.022 1.00 0.00 138 GLU P C 5
ATOM 11104 O O . GLU C 3 38 ? 5.706 -17.237 3.087 1.00 0.00 138 GLU P O 5
ATOM 11116 N N . ARG C 3 39 ? 5.772 -15.819 1.241 1.00 0.00 139 ARG P N 5
ATOM 11117 C CA . ARG C 3 39 ? 5.007 -14.717 1.777 1.00 0.00 139 ARG P CA 5
ATOM 11118 C C . ARG C 3 39 ? 3.602 -15.239 2.184 1.00 0.00 139 ARG P C 5
ATOM 11119 O O . ARG C 3 39 ? 3.051 -14.806 3.225 1.00 0.00 139 ARG P O 5
ATOM 11140 N N . GLU C 3 40 ? 2.975 -16.160 1.369 1.00 0.00 140 GLU P N 5
ATOM 11141 C CA . GLU C 3 40 ? 1.676 -16.726 1.700 1.00 0.00 140 GLU P CA 5
ATOM 11142 C C . GLU C 3 40 ? 1.744 -17.313 3.133 1.00 0.00 140 GLU P C 5
ATOM 11143 O O . GLU C 3 40 ? 0.788 -17.280 3.907 1.00 0.00 140 GLU P O 5
ATOM 11155 N N . HIS C 3 41 ? 2.949 -17.924 3.412 1.00 0.00 141 HIS P N 5
ATOM 11156 C CA . HIS C 3 41 ? 3.232 -18.650 4.633 1.00 0.00 141 HIS P CA 5
ATOM 11157 C C . HIS C 3 41 ? 3.178 -17.672 5.837 1.00 0.00 141 HIS P C 5
ATOM 11158 O O . HIS C 3 41 ? 2.753 -18.044 6.930 1.00 0.00 141 HIS P O 5
ATOM 11173 N N . LEU C 3 42 ? 3.673 -16.401 5.594 1.00 0.00 142 LEU P N 5
ATOM 11174 C CA . LEU C 3 42 ? 3.425 -15.263 6.468 1.00 0.00 142 LEU P CA 5
ATOM 11175 C C . LEU C 3 42 ? 1.887 -15.054 6.592 1.00 0.00 142 LEU P C 5
ATOM 11176 O O . LEU C 3 42 ? 1.314 -14.907 7.669 1.00 0.00 142 LEU P O 5
ATOM 11192 N N . ALA C 3 43 ? 1.255 -15.085 5.358 1.00 0.00 143 ALA P N 5
ATOM 11193 C CA . ALA C 3 43 ? -0.176 -14.899 5.231 1.00 0.00 143 ALA P CA 5
ATOM 11194 C C . ALA C 3 43 ? -0.905 -16.048 5.976 1.00 0.00 143 ALA P C 5
ATOM 11195 O O . ALA C 3 43 ? -2.019 -15.900 6.478 1.00 0.00 143 ALA P O 5
ATOM 11202 N N . SER C 3 44 ? -0.222 -17.252 5.971 1.00 0.00 144 SER P N 5
ATOM 11203 C CA . SER C 3 44 ? -0.787 -18.436 6.593 1.00 0.00 144 SER P CA 5
ATOM 11204 C C . SER C 3 44 ? -0.683 -18.296 8.137 1.00 0.00 144 SER P C 5
ATOM 11205 O O . SER C 3 44 ? -1.601 -18.686 8.876 1.00 0.00 144 SER P O 5
ATOM 11213 N N . LEU C 3 45 ? 0.504 -17.781 8.620 1.00 0.00 145 LEU P N 5
ATOM 11214 C CA . LEU C 3 45 ? 0.869 -17.841 10.030 1.00 0.00 145 LEU P CA 5
ATOM 11215 C C . LEU C 3 45 ? -0.161 -16.994 10.838 1.00 0.00 145 LEU P C 5
ATOM 11216 O O . LEU C 3 45 ? -0.689 -17.355 11.886 1.00 0.00 145 LEU P O 5
ATOM 11232 N N . ILE C 3 46 ? -0.372 -15.765 10.229 1.00 0.00 146 ILE P N 5
ATOM 11233 C CA . ILE C 3 46 ? -1.023 -14.641 10.868 1.00 0.00 146 ILE P CA 5
ATOM 11234 C C . ILE C 3 46 ? -2.493 -14.569 10.346 1.00 0.00 146 ILE P C 5
ATOM 11235 O O . ILE C 3 46 ? -3.362 -13.857 10.864 1.00 0.00 146 ILE P O 5
ATOM 11251 N N . ARG C 3 47 ? -2.699 -15.379 9.244 1.00 0.00 147 ARG P N 5
ATOM 11252 C CA . ARG C 3 47 ? -3.974 -15.960 8.871 1.00 0.00 147 ARG P CA 5
ATOM 11253 C C . ARG C 3 47 ? -4.788 -14.885 8.096 1.00 0.00 147 ARG P C 5
ATOM 11254 O O . ARG C 3 47 ? -6.010 -14.762 8.117 1.00 0.00 147 ARG P O 5
ATOM 11275 N N . LEU C 3 48 ? -3.959 -14.069 7.323 1.00 0.00 148 LEU P N 5
ATOM 11276 C CA . LEU C 3 48 ? -4.420 -13.119 6.331 1.00 0.00 148 LEU P CA 5
ATOM 11277 C C . LEU C 3 48 ? -4.362 -13.772 4.922 1.00 0.00 148 LEU P C 5
ATOM 11278 O O . LEU C 3 48 ? -3.759 -14.844 4.738 1.00 0.00 148 LEU P O 5
ATOM 11294 N N . THR C 3 49 ? -4.976 -13.082 3.895 1.00 0.00 149 THR P N 5
ATOM 11295 C CA . THR C 3 49 ? -4.832 -13.485 2.509 1.00 0.00 149 THR P CA 5
ATOM 11296 C C . THR C 3 49 ? -3.591 -12.718 1.881 1.00 0.00 149 THR P C 5
ATOM 11297 O O . THR C 3 49 ? -3.267 -11.584 2.220 1.00 0.00 149 THR P O 5
ATOM 11308 N N . PRO C 3 50 ? -2.857 -13.462 0.928 1.00 0.00 150 PRO P N 5
ATOM 11309 C CA . PRO C 3 50 ? -1.446 -13.185 0.620 1.00 0.00 150 PRO P CA 5
ATOM 11310 C C . PRO C 3 50 ? -1.217 -11.766 0.035 1.00 0.00 150 PRO P C 5
ATOM 11311 O O . PRO C 3 50 ? -0.229 -11.087 0.372 1.00 0.00 150 PRO P O 5
ATOM 11322 N N . THR C 3 51 ? -2.185 -11.284 -0.828 1.00 0.00 151 THR P N 5
ATOM 11323 C CA . THR C 3 51 ? -2.215 -9.863 -1.159 1.00 0.00 151 THR P CA 5
ATOM 11324 C C . THR C 3 51 ? -2.261 -9.022 0.148 1.00 0.00 151 THR P C 5
ATOM 11325 O O . THR C 3 51 ? -1.613 -7.939 0.198 1.00 0.00 151 THR P O 5
ATOM 11336 N N . GLN C 3 52 ? -2.968 -9.478 1.253 1.00 0.00 152 GLN P N 5
ATOM 11337 C CA . GLN C 3 52 ? -3.058 -8.651 2.458 1.00 0.00 152 GLN P CA 5
ATOM 11338 C C . GLN C 3 52 ? -1.632 -8.665 3.083 1.00 0.00 152 GLN P C 5
ATOM 11339 O O . GLN C 3 52 ? -1.257 -7.661 3.757 1.00 0.00 152 GLN P O 5
ATOM 11353 N N . VAL C 3 53 ? -0.767 -9.728 2.887 1.00 0.00 153 VAL P N 5
ATOM 11354 C CA . VAL C 3 53 ? 0.669 -9.668 3.146 1.00 0.00 153 VAL P CA 5
ATOM 11355 C C . VAL C 3 53 ? 1.334 -8.651 2.175 1.00 0.00 153 VAL P C 5
ATOM 11356 O O . VAL C 3 53 ? 1.785 -7.575 2.595 1.00 0.00 153 VAL P O 5
ATOM 11369 N N . LYS C 3 54 ? 1.421 -9.056 0.852 1.00 0.00 154 LYS P N 5
ATOM 11370 C CA . LYS C 3 54 ? 2.038 -8.280 -0.213 1.00 0.00 154 LYS P CA 5
ATOM 11371 C C . LYS C 3 54 ? 1.821 -6.753 0.022 1.00 0.00 154 LYS P C 5
ATOM 11372 O O . LYS C 3 54 ? 2.753 -5.957 0.115 1.00 0.00 154 LYS P O 5
ATOM 11391 N N . ILE C 3 55 ? 0.488 -6.396 0.070 1.00 0.00 155 ILE P N 5
ATOM 11392 C CA . ILE C 3 55 ? -0.015 -5.037 0.153 1.00 0.00 155 ILE P CA 5
ATOM 11393 C C . ILE C 3 55 ? 0.601 -4.346 1.398 1.00 0.00 155 ILE P C 5
ATOM 11394 O O . ILE C 3 55 ? 0.977 -3.149 1.338 1.00 0.00 155 ILE P O 5
ATOM 11410 N N . TRP C 3 56 ? 0.697 -5.063 2.575 1.00 0.00 156 TRP P N 5
ATOM 11411 C CA . TRP C 3 56 ? 1.384 -4.537 3.749 1.00 0.00 156 TRP P CA 5
ATOM 11412 C C . TRP C 3 56 ? 2.905 -4.448 3.466 1.00 0.00 156 TRP P C 5
ATOM 11413 O O . TRP C 3 56 ? 3.594 -3.518 3.949 1.00 0.00 156 TRP P O 5
ATOM 11434 N N . PHE C 3 57 ? 3.472 -5.391 2.622 1.00 0.00 157 PHE P N 5
ATOM 11435 C CA . PHE C 3 57 ? 4.872 -5.305 2.208 1.00 0.00 157 PHE P CA 5
ATOM 11436 C C . PHE C 3 57 ? 5.099 -4.197 1.148 1.00 0.00 157 PHE P C 5
ATOM 11437 O O . PHE C 3 57 ? 6.121 -3.438 1.238 1.00 0.00 157 PHE P O 5
ATOM 11454 N N . GLN C 3 58 ? 4.192 -3.997 0.131 1.00 0.00 158 GLN P N 5
ATOM 11455 C CA . GLN C 3 58 ? 4.226 -2.806 -0.709 1.00 0.00 158 GLN P CA 5
ATOM 11456 C C . GLN C 3 58 ? 4.322 -1.589 0.248 1.00 0.00 158 GLN P C 5
ATOM 11457 O O . GLN C 3 58 ? 5.299 -0.828 0.238 1.00 0.00 158 GLN P O 5
ATOM 11471 N N . ASN C 3 59 ? 3.231 -1.396 1.085 1.00 0.00 159 ASN P N 5
ATOM 11472 C CA . ASN C 3 59 ? 3.021 -0.132 1.763 1.00 0.00 159 ASN P CA 5
ATOM 11473 C C . ASN C 3 59 ? 4.279 0.227 2.605 1.00 0.00 159 ASN P C 5
ATOM 11474 O O . ASN C 3 59 ? 4.490 1.453 2.852 1.00 0.00 159 ASN P O 5
ATOM 11485 N N . HIS C 3 60 ? 5.158 -0.749 3.031 1.00 0.00 160 HIS P N 5
ATOM 11486 C CA . HIS C 3 60 ? 6.370 -0.371 3.770 1.00 0.00 160 HIS P CA 5
ATOM 11487 C C . HIS C 3 60 ? 7.443 0.207 2.815 1.00 0.00 160 HIS P C 5
ATOM 11488 O O . HIS C 3 60 ? 8.051 1.277 3.172 1.00 0.00 160 HIS P O 5
ATOM 11503 N N . ARG C 3 61 ? 7.796 -0.404 1.630 1.00 0.00 161 ARG P N 5
ATOM 11504 C CA . ARG C 3 61 ? 9.059 -0.055 0.968 1.00 0.00 161 ARG P CA 5
ATOM 11505 C C . ARG C 3 61 ? 9.023 1.412 0.460 1.00 0.00 161 ARG P C 5
ATOM 11506 O O . ARG C 3 61 ? 10.068 2.122 0.537 1.00 0.00 161 ARG P O 5
ATOM 11527 N N . TYR C 3 62 ? 7.856 1.951 -0.042 1.00 0.00 162 TYR P N 5
ATOM 11528 C CA . TYR C 3 62 ? 7.732 3.374 -0.348 1.00 0.00 162 TYR P CA 5
ATOM 11529 C C . TYR C 3 62 ? 7.747 4.194 0.972 1.00 0.00 162 TYR P C 5
ATOM 11530 O O . TYR C 3 62 ? 8.274 5.328 1.000 1.00 0.00 162 TYR P O 5
ATOM 11548 N N . LYS C 3 63 ? 7.137 3.651 2.087 1.00 0.00 163 LYS P N 5
ATOM 11549 C CA . LYS C 3 63 ? 6.912 4.451 3.285 1.00 0.00 163 LYS P CA 5
ATOM 11550 C C . LYS C 3 63 ? 8.281 4.879 3.886 1.00 0.00 163 LYS P C 5
ATOM 11551 O O . LYS C 3 63 ? 8.437 5.994 4.400 1.00 0.00 163 LYS P O 5
ATOM 11570 N N . THR C 3 64 ? 9.267 3.917 3.843 1.00 0.00 164 THR P N 5
ATOM 11571 C CA . THR C 3 64 ? 10.558 4.084 4.483 1.00 0.00 164 THR P CA 5
ATOM 11572 C C . THR C 3 64 ? 11.161 5.424 3.924 1.00 0.00 164 THR P C 5
ATOM 11573 O O . THR C 3 64 ? 11.515 6.374 4.609 1.00 0.00 164 THR P O 5
ATOM 11584 N N . LYS C 3 65 ? 11.307 5.293 2.551 1.00 0.00 165 LYS P N 5
ATOM 11585 C CA . LYS C 3 65 ? 12.170 6.129 1.752 1.00 0.00 165 LYS P CA 5
ATOM 11586 C C . LYS C 3 65 ? 11.715 7.600 1.930 1.00 0.00 165 LYS P C 5
ATOM 11587 O O . LYS C 3 65 ? 12.503 8.526 2.112 1.00 0.00 165 LYS P O 5
ATOM 11606 N N . ARG C 3 66 ? 10.347 7.742 1.815 1.00 0.00 166 ARG P N 5
ATOM 11607 C CA . ARG C 3 66 ? 9.639 9.002 1.902 1.00 0.00 166 ARG P CA 5
ATOM 11608 C C . ARG C 3 66 ? 9.967 9.680 3.259 1.00 0.00 166 ARG P C 5
ATOM 11609 O O . ARG C 3 66 ? 10.159 10.890 3.374 1.00 0.00 166 ARG P O 5
ATOM 11630 N N . ALA C 3 67 ? 9.969 8.800 4.326 1.00 0.00 167 ALA P N 5
ATOM 11631 C CA . ALA C 3 67 ? 10.192 9.227 5.694 1.00 0.00 167 ALA P CA 5
ATOM 11632 C C . ALA C 3 67 ? 11.580 9.917 5.793 1.00 0.00 167 ALA P C 5
ATOM 11633 O O . ALA C 3 67 ? 11.850 10.818 6.583 1.00 0.00 167 ALA P O 5
ATOM 11640 N N . GLN C 3 68 ? 12.507 9.356 4.917 1.00 0.00 168 GLN P N 5
ATOM 11641 C CA . GLN C 3 68 ? 13.900 9.756 4.954 1.00 0.00 168 GLN P CA 5
ATOM 11642 C C . GLN C 3 68 ? 14.108 11.039 4.107 1.00 0.00 168 GLN P C 5
ATOM 11643 O O . GLN C 3 68 ? 15.072 11.794 4.301 1.00 0.00 168 GLN P O 5
ATOM 11657 N N . ASN C 3 69 ? 13.155 11.269 3.137 1.00 0.00 169 ASN P N 5
ATOM 11658 C CA . ASN C 3 69 ? 13.045 12.530 2.431 1.00 0.00 169 ASN P CA 5
ATOM 11659 C C . ASN C 3 69 ? 13.015 13.699 3.450 1.00 0.00 169 ASN P C 5
ATOM 11660 O O . ASN C 3 69 ? 13.458 14.818 3.197 1.00 0.00 169 ASN P O 5
ATOM 11671 N N . GLU C 3 70 ? 12.408 13.363 4.643 1.00 0.00 170 GLU P N 5
ATOM 11672 C CA . GLU C 3 70 ? 11.871 14.318 5.593 1.00 0.00 170 GLU P CA 5
ATOM 11673 C C . GLU C 3 70 ? 13.058 14.914 6.391 1.00 0.00 170 GLU P C 5
ATOM 11674 O O . GLU C 3 70 ? 13.051 16.070 6.815 1.00 0.00 170 GLU P O 5
ATOM 11686 N N . LYS C 3 71 ? 14.083 14.015 6.614 1.00 0.00 171 LYS P N 5
ATOM 11687 C CA . LYS C 3 71 ? 15.027 14.174 7.704 1.00 0.00 171 LYS P CA 5
ATOM 11688 C C . LYS C 3 71 ? 15.996 15.336 7.361 1.00 0.00 171 LYS P C 5
ATOM 11689 O O . LYS C 3 71 ? 17.072 15.157 6.792 1.00 0.00 171 LYS P O 5
ATOM 11708 N N . GLY C 3 72 ? 15.522 16.575 7.747 1.00 0.00 172 GLY P N 5
ATOM 11709 C CA . GLY C 3 72 ? 15.941 17.796 7.088 1.00 0.00 172 GLY P CA 5
ATOM 11710 C C . GLY C 3 72 ? 14.806 18.245 6.121 1.00 0.00 172 GLY P C 5
ATOM 11711 O O . GLY C 3 72 ? 13.839 18.898 6.510 1.00 0.00 172 GLY P O 5
ATOM 11715 N N . TYR C 3 73 ? 14.988 17.798 4.827 1.00 0.00 173 TYR P N 5
ATOM 11716 C CA . TYR C 3 73 ? 14.089 18.130 3.739 1.00 0.00 173 TYR P CA 5
ATOM 11717 C C . TYR C 3 73 ? 14.700 17.627 2.403 1.00 0.00 173 TYR P C 5
ATOM 11718 O O . TYR C 3 73 ? 15.900 17.728 2.151 1.00 0.00 173 TYR P O 5
ATOM 11736 N N . GLU C 3 74 ? 13.758 17.103 1.532 1.00 0.00 174 GLU P N 5
ATOM 11737 C CA . GLU C 3 74 ? 14.003 17.089 0.094 1.00 0.00 174 GLU P CA 5
ATOM 11738 C C . GLU C 3 74 ? 12.660 16.750 -0.600 1.00 0.00 174 GLU P C 5
ATOM 11739 O O . GLU C 3 74 ? 11.660 16.402 0.081 1.00 0.00 174 GLU P O 5
ATOM 11751 N N . GLY C 3 75 ? 12.587 16.788 -1.978 1.00 0.00 175 GLY P N 5
ATOM 11752 C CA . GLY C 3 75 ? 11.517 16.086 -2.688 1.00 0.00 175 GLY P CA 5
ATOM 11753 C C . GLY C 3 75 ? 10.540 17.127 -3.288 1.00 0.00 175 GLY P C 5
ATOM 11754 O O . GLY C 3 75 ? 9.319 16.967 -3.287 1.00 0.00 175 GLY P O 5
ATOM 11758 N N . HIS C 3 76 ? 11.166 18.254 -3.790 1.00 0.00 176 HIS P N 5
ATOM 11759 C CA . HIS C 3 76 ? 10.467 19.208 -4.631 1.00 0.00 176 HIS P CA 5
ATOM 11760 C C . HIS C 3 76 ? 11.525 19.789 -5.651 1.00 0.00 176 HIS P C 5
ATOM 11761 O O . HIS C 3 76 ? 12.627 20.165 -5.253 1.00 0.00 176 HIS P O 5
ATOM 11776 N N . PRO C 3 77 ? 11.185 19.819 -7.007 1.00 0.00 177 PRO P N 5
ATOM 11777 C CA . PRO C 3 77 ? 12.180 20.156 -8.043 1.00 0.00 177 PRO P CA 5
ATOM 11778 C C . PRO C 3 77 ? 12.963 21.498 -7.690 1.00 0.00 177 PRO P C 5
ATOM 11779 O O . PRO C 3 77 ? 12.373 22.572 -7.846 1.00 0.00 177 PRO P O 5
ATOM 12805 N N . ALA C 3 1 ? -35.025 -10.515 0.530 1.00 0.00 101 ALA P N 6
ATOM 12806 C CA . ALA C 3 1 ? -36.307 -9.793 0.944 1.00 0.00 101 ALA P CA 6
ATOM 12807 C C . ALA C 3 1 ? -35.992 -8.955 2.212 1.00 0.00 101 ALA P C 6
ATOM 12808 O O . ALA C 3 1 ? -36.302 -9.328 3.343 1.00 0.00 101 ALA P O 6
ATOM 12817 N N . SER C 3 2 ? -35.331 -7.772 1.944 1.00 0.00 102 SER P N 6
ATOM 12818 C CA . SER C 3 2 ? -35.244 -6.705 2.925 1.00 0.00 102 SER P CA 6
ATOM 12819 C C . SER C 3 2 ? -34.090 -7.029 3.909 1.00 0.00 102 SER P C 6
ATOM 12820 O O . SER C 3 2 ? -34.262 -7.642 4.961 1.00 0.00 102 SER P O 6
ATOM 12828 N N . ASP C 3 3 ? -32.857 -6.533 3.500 1.00 0.00 103 ASP P N 6
ATOM 12829 C CA . ASP C 3 3 ? -31.679 -6.683 4.334 1.00 0.00 103 ASP P CA 6
ATOM 12830 C C . ASP C 3 3 ? -30.439 -6.278 3.494 1.00 0.00 103 ASP P C 6
ATOM 12831 O O . ASP C 3 3 ? -29.403 -5.857 4.024 1.00 0.00 103 ASP P O 6
ATOM 12840 N N . GLY C 3 4 ? -30.582 -6.427 2.128 1.00 0.00 104 GLY P N 6
ATOM 12841 C CA . GLY C 3 4 ? -29.586 -5.920 1.199 1.00 0.00 104 GLY P CA 6
ATOM 12842 C C . GLY C 3 4 ? -30.308 -5.182 0.041 1.00 0.00 104 GLY P C 6
ATOM 12843 O O . GLY C 3 4 ? -31.359 -5.595 -0.450 1.00 0.00 104 GLY P O 6
ATOM 12847 N N . LEU C 3 5 ? -29.645 -4.052 -0.396 1.00 0.00 105 LEU P N 6
ATOM 12848 C CA . LEU C 3 5 ? -30.077 -3.311 -1.567 1.00 0.00 105 LEU P CA 6
ATOM 12849 C C . LEU C 3 5 ? -29.072 -3.602 -2.753 1.00 0.00 105 LEU P C 6
ATOM 12850 O O . LEU C 3 5 ? -28.180 -4.439 -2.621 1.00 0.00 105 LEU P O 6
ATOM 12866 N N . PRO C 3 6 ? -29.264 -2.917 -3.955 1.00 0.00 106 PRO P N 6
ATOM 12867 C CA . PRO C 3 6 ? -28.175 -2.671 -4.917 1.00 0.00 106 PRO P CA 6
ATOM 12868 C C . PRO C 3 6 ? -26.983 -1.972 -4.213 1.00 0.00 106 PRO P C 6
ATOM 12869 O O . PRO C 3 6 ? -26.899 -0.736 -4.149 1.00 0.00 106 PRO P O 6
ATOM 12880 N N . ASN C 3 7 ? -26.015 -2.812 -3.698 1.00 0.00 107 ASN P N 6
ATOM 12881 C CA . ASN C 3 7 ? -24.724 -2.303 -3.263 1.00 0.00 107 ASN P CA 6
ATOM 12882 C C . ASN C 3 7 ? -23.597 -3.123 -3.943 1.00 0.00 107 ASN P C 6
ATOM 12883 O O . ASN C 3 7 ? -23.769 -4.273 -4.348 1.00 0.00 107 ASN P O 6
ATOM 12894 N N . LYS C 3 8 ? -22.400 -2.440 -4.050 1.00 0.00 108 LYS P N 6
ATOM 12895 C CA . LYS C 3 8 ? -21.136 -3.129 -4.233 1.00 0.00 108 LYS P CA 6
ATOM 12896 C C . LYS C 3 8 ? -20.319 -3.001 -2.921 1.00 0.00 108 LYS P C 6
ATOM 12897 O O . LYS C 3 8 ? -20.656 -2.249 -2.005 1.00 0.00 108 LYS P O 6
ATOM 12916 N N . LYS C 3 9 ? -19.214 -3.827 -2.871 1.00 0.00 109 LYS P N 6
ATOM 12917 C CA . LYS C 3 9 ? -18.364 -3.921 -1.696 1.00 0.00 109 LYS P CA 6
ATOM 12918 C C . LYS C 3 9 ? -17.378 -2.724 -1.679 1.00 0.00 109 LYS P C 6
ATOM 12919 O O . LYS C 3 9 ? -17.022 -2.146 -2.705 1.00 0.00 109 LYS P O 6
ATOM 12938 N N . ARG C 3 10 ? -16.961 -2.367 -0.410 1.00 0.00 110 ARG P N 6
ATOM 12939 C CA . ARG C 3 10 ? -16.495 -1.027 -0.108 1.00 0.00 110 ARG P CA 6
ATOM 12940 C C . ARG C 3 10 ? -15.348 -1.108 0.941 1.00 0.00 110 ARG P C 6
ATOM 12941 O O . ARG C 3 10 ? -15.576 -1.090 2.149 1.00 0.00 110 ARG P O 6
ATOM 12962 N N . LYS C 3 11 ? -14.095 -1.231 0.373 1.00 0.00 111 LYS P N 6
ATOM 12963 C CA . LYS C 3 11 ? -12.833 -1.224 1.090 1.00 0.00 111 LYS P CA 6
ATOM 12964 C C . LYS C 3 11 ? -12.964 -0.402 2.403 1.00 0.00 111 LYS P C 6
ATOM 12965 O O . LYS C 3 11 ? -12.752 0.807 2.468 1.00 0.00 111 LYS P O 6
ATOM 12984 N N . ARG C 3 12 ? -13.308 -1.205 3.484 1.00 0.00 112 ARG P N 6
ATOM 12985 C CA . ARG C 3 12 ? -13.001 -0.840 4.849 1.00 0.00 112 ARG P CA 6
ATOM 12986 C C . ARG C 3 12 ? -11.461 -0.825 5.029 1.00 0.00 112 ARG P C 6
ATOM 12987 O O . ARG C 3 12 ? -10.688 -1.239 4.162 1.00 0.00 112 ARG P O 6
ATOM 13008 N N . ARG C 3 13 ? -11.045 -0.338 6.254 1.00 0.00 113 ARG P N 6
ATOM 13009 C CA . ARG C 3 13 ? -9.675 -0.490 6.708 1.00 0.00 113 ARG P CA 6
ATOM 13010 C C . ARG C 3 13 ? -9.615 -1.788 7.556 1.00 0.00 113 ARG P C 6
ATOM 13011 O O . ARG C 3 13 ? -10.279 -1.943 8.580 1.00 0.00 113 ARG P O 6
ATOM 13032 N N . VAL C 3 14 ? -8.779 -2.755 7.021 1.00 0.00 114 VAL P N 6
ATOM 13033 C CA . VAL C 3 14 ? -8.849 -4.157 7.384 1.00 0.00 114 VAL P CA 6
ATOM 13034 C C . VAL C 3 14 ? -7.600 -4.490 8.250 1.00 0.00 114 VAL P C 6
ATOM 13035 O O . VAL C 3 14 ? -6.674 -5.231 7.923 1.00 0.00 114 VAL P O 6
ATOM 13048 N N . LEU C 3 15 ? -7.622 -3.793 9.454 1.00 0.00 115 LEU P N 6
ATOM 13049 C CA . LEU C 3 15 ? -6.431 -3.535 10.234 1.00 0.00 115 LEU P CA 6
ATOM 13050 C C . LEU C 3 15 ? -6.015 -4.837 10.974 1.00 0.00 115 LEU P C 6
ATOM 13051 O O . LEU C 3 15 ? -6.691 -5.334 11.873 1.00 0.00 115 LEU P O 6
ATOM 13067 N N . PHE C 3 16 ? -4.843 -5.390 10.473 1.00 0.00 116 PHE P N 6
ATOM 13068 C CA . PHE C 3 16 ? -4.394 -6.736 10.814 1.00 0.00 116 PHE P CA 6
ATOM 13069 C C . PHE C 3 16 ? -3.809 -6.692 12.249 1.00 0.00 116 PHE P C 6
ATOM 13070 O O . PHE C 3 16 ? -3.188 -5.675 12.644 1.00 0.00 116 PHE P O 6
ATOM 13087 N N . THR C 3 17 ? -4.014 -7.776 13.081 1.00 0.00 117 THR P N 6
ATOM 13088 C CA . THR C 3 17 ? -3.718 -7.718 14.506 1.00 0.00 117 THR P CA 6
ATOM 13089 C C . THR C 3 17 ? -2.174 -7.538 14.660 1.00 0.00 117 THR P C 6
ATOM 13090 O O . THR C 3 17 ? -1.400 -7.957 13.802 1.00 0.00 117 THR P O 6
ATOM 13101 N N . LYS C 3 18 ? -1.801 -6.804 15.769 1.00 0.00 118 LYS P N 6
ATOM 13102 C CA . LYS C 3 18 ? -0.411 -6.491 16.039 1.00 0.00 118 LYS P CA 6
ATOM 13103 C C . LYS C 3 18 ? 0.460 -7.742 15.756 1.00 0.00 118 LYS P C 6
ATOM 13104 O O . LYS C 3 18 ? 1.596 -7.669 15.291 1.00 0.00 118 LYS P O 6
ATOM 13123 N N . ALA C 3 19 ? -0.165 -8.926 16.097 1.00 0.00 119 ALA P N 6
ATOM 13124 C CA . ALA C 3 19 ? 0.420 -10.215 15.789 1.00 0.00 119 ALA P CA 6
ATOM 13125 C C . ALA C 3 19 ? 0.742 -10.278 14.266 1.00 0.00 119 ALA P C 6
ATOM 13126 O O . ALA C 3 19 ? 1.878 -10.343 13.802 1.00 0.00 119 ALA P O 6
ATOM 13133 N N . GLN C 3 20 ? -0.399 -10.289 13.486 1.00 0.00 120 GLN P N 6
ATOM 13134 C CA . GLN C 3 20 ? -0.468 -10.286 12.038 1.00 0.00 120 GLN P CA 6
ATOM 13135 C C . GLN C 3 20 ? 0.457 -9.182 11.464 1.00 0.00 120 GLN P C 6
ATOM 13136 O O . GLN C 3 20 ? 1.233 -9.409 10.520 1.00 0.00 120 GLN P O 6
ATOM 13150 N N . THR C 3 21 ? 0.344 -7.932 12.044 1.00 0.00 121 THR P N 6
ATOM 13151 C CA . THR C 3 21 ? 1.307 -6.884 11.753 1.00 0.00 121 THR P CA 6
ATOM 13152 C C . THR C 3 21 ? 2.733 -7.456 11.997 1.00 0.00 121 THR P C 6
ATOM 13153 O O . THR C 3 21 ? 3.602 -7.398 11.128 1.00 0.00 121 THR P O 6
ATOM 13164 N N . TYR C 3 22 ? 2.960 -7.968 13.261 1.00 0.00 122 TYR P N 6
ATOM 13165 C CA . TYR C 3 22 ? 4.294 -8.357 13.703 1.00 0.00 122 TYR P CA 6
ATOM 13166 C C . TYR C 3 22 ? 4.931 -9.346 12.681 1.00 0.00 122 TYR P C 6
ATOM 13167 O O . TYR C 3 22 ? 6.102 -9.233 12.291 1.00 0.00 122 TYR P O 6
ATOM 13185 N N . GLU C 3 23 ? 4.099 -10.370 12.278 1.00 0.00 123 GLU P N 6
ATOM 13186 C CA . GLU C 3 23 ? 4.516 -11.373 11.320 1.00 0.00 123 GLU P CA 6
ATOM 13187 C C . GLU C 3 23 ? 4.722 -10.668 9.956 1.00 0.00 123 GLU P C 6
ATOM 13188 O O . GLU C 3 23 ? 5.640 -11.024 9.181 1.00 0.00 123 GLU P O 6
ATOM 13200 N N . LEU C 3 24 ? 3.828 -9.677 9.585 1.00 0.00 124 LEU P N 6
ATOM 13201 C CA . LEU C 3 24 ? 4.026 -8.858 8.396 1.00 0.00 124 LEU P CA 6
ATOM 13202 C C . LEU C 3 24 ? 5.364 -8.077 8.514 1.00 0.00 124 LEU P C 6
ATOM 13203 O O . LEU C 3 24 ? 6.182 -8.059 7.576 1.00 0.00 124 LEU P O 6
ATOM 13219 N N . GLU C 3 25 ? 5.573 -7.386 9.690 1.00 0.00 125 GLU P N 6
ATOM 13220 C CA . GLU C 3 25 ? 6.813 -6.680 9.950 1.00 0.00 125 GLU P CA 6
ATOM 13221 C C . GLU C 3 25 ? 8.003 -7.656 9.799 1.00 0.00 125 GLU P C 6
ATOM 13222 O O . GLU C 3 25 ? 8.977 -7.403 9.102 1.00 0.00 125 GLU P O 6
ATOM 13234 N N . ARG C 3 26 ? 7.842 -8.786 10.571 1.00 0.00 126 ARG P N 6
ATOM 13235 C CA . ARG C 3 26 ? 8.797 -9.875 10.572 1.00 0.00 126 ARG P CA 6
ATOM 13236 C C . ARG C 3 26 ? 9.267 -10.124 9.116 1.00 0.00 126 ARG P C 6
ATOM 13237 O O . ARG C 3 26 ? 10.386 -9.829 8.701 1.00 0.00 126 ARG P O 6
ATOM 13258 N N . ARG C 3 27 ? 8.264 -10.659 8.312 1.00 0.00 127 ARG P N 6
ATOM 13259 C CA . ARG C 3 27 ? 8.563 -11.091 6.960 1.00 0.00 127 ARG P CA 6
ATOM 13260 C C . ARG C 3 27 ? 9.153 -9.882 6.179 1.00 0.00 127 ARG P C 6
ATOM 13261 O O . ARG C 3 27 ? 10.048 -10.070 5.333 1.00 0.00 127 ARG P O 6
ATOM 13282 N N . PHE C 3 28 ? 8.640 -8.624 6.423 1.00 0.00 128 PHE P N 6
ATOM 13283 C CA . PHE C 3 28 ? 9.163 -7.453 5.731 1.00 0.00 128 PHE P CA 6
ATOM 13284 C C . PHE C 3 28 ? 10.599 -7.119 6.222 1.00 0.00 128 PHE P C 6
ATOM 13285 O O . PHE C 3 28 ? 11.501 -6.817 5.430 1.00 0.00 128 PHE P O 6
ATOM 13302 N N . ARG C 3 29 ? 10.769 -7.138 7.592 1.00 0.00 129 ARG P N 6
ATOM 13303 C CA . ARG C 3 29 ? 11.979 -6.641 8.220 1.00 0.00 129 ARG P CA 6
ATOM 13304 C C . ARG C 3 29 ? 13.173 -7.512 7.736 1.00 0.00 129 ARG P C 6
ATOM 13305 O O . ARG C 3 29 ? 14.347 -7.168 7.926 1.00 0.00 129 ARG P O 6
ATOM 13326 N N . GLN C 3 30 ? 12.833 -8.697 7.116 1.00 0.00 130 GLN P N 6
ATOM 13327 C CA . GLN C 3 30 ? 13.730 -9.800 6.799 1.00 0.00 130 GLN P CA 6
ATOM 13328 C C . GLN C 3 30 ? 13.946 -9.805 5.265 1.00 0.00 130 GLN P C 6
ATOM 13329 O O . GLN C 3 30 ? 15.014 -10.093 4.727 1.00 0.00 130 GLN P O 6
ATOM 13343 N N . GLN C 3 31 ? 12.786 -9.480 4.575 1.00 0.00 131 GLN P N 6
ATOM 13344 C CA . GLN C 3 31 ? 12.530 -9.930 3.222 1.00 0.00 131 GLN P CA 6
ATOM 13345 C C . GLN C 3 31 ? 11.558 -8.925 2.533 1.00 0.00 131 GLN P C 6
ATOM 13346 O O . GLN C 3 31 ? 10.358 -8.862 2.789 1.00 0.00 131 GLN P O 6
ATOM 13360 N N . ARG C 3 32 ? 12.215 -8.122 1.607 1.00 0.00 132 ARG P N 6
ATOM 13361 C CA . ARG C 3 32 ? 11.585 -6.970 0.996 1.00 0.00 132 ARG P CA 6
ATOM 13362 C C . ARG C 3 32 ? 10.604 -7.416 -0.119 1.00 0.00 132 ARG P C 6
ATOM 13363 O O . ARG C 3 32 ? 9.754 -6.645 -0.587 1.00 0.00 132 ARG P O 6
ATOM 13384 N N . TYR C 3 33 ? 10.823 -8.704 -0.564 1.00 0.00 133 TYR P N 6
ATOM 13385 C CA . TYR C 3 33 ? 10.456 -9.170 -1.889 1.00 0.00 133 TYR P CA 6
ATOM 13386 C C . TYR C 3 33 ? 10.244 -10.704 -1.824 1.00 0.00 133 TYR P C 6
ATOM 13387 O O . TYR C 3 33 ? 11.184 -11.476 -1.582 1.00 0.00 133 TYR P O 6
ATOM 13405 N N . LEU C 3 34 ? 8.929 -11.146 -1.988 1.00 0.00 134 LEU P N 6
ATOM 13406 C CA . LEU C 3 34 ? 8.503 -12.491 -1.563 1.00 0.00 134 LEU P CA 6
ATOM 13407 C C . LEU C 3 34 ? 7.835 -13.191 -2.774 1.00 0.00 134 LEU P C 6
ATOM 13408 O O . LEU C 3 34 ? 7.032 -12.546 -3.500 1.00 0.00 134 LEU P O 6
ATOM 13424 N N . SER C 3 35 ? 8.129 -14.513 -3.048 1.00 0.00 135 SER P N 6
ATOM 13425 C CA . SER C 3 35 ? 7.308 -15.293 -3.978 1.00 0.00 135 SER P CA 6
ATOM 13426 C C . SER C 3 35 ? 6.065 -15.787 -3.198 1.00 0.00 135 SER P C 6
ATOM 13427 O O . SER C 3 35 ? 6.072 -15.858 -1.956 1.00 0.00 135 SER P O 6
ATOM 13435 N N . ALA C 3 36 ? 4.938 -16.070 -3.943 1.00 0.00 136 ALA P N 6
ATOM 13436 C CA . ALA C 3 36 ? 3.634 -16.148 -3.294 1.00 0.00 136 ALA P CA 6
ATOM 13437 C C . ALA C 3 36 ? 3.666 -17.279 -2.187 1.00 0.00 136 ALA P C 6
ATOM 13438 O O . ALA C 3 36 ? 3.215 -17.052 -1.063 1.00 0.00 136 ALA P O 6
ATOM 13445 N N . PRO C 3 37 ? 4.164 -18.544 -2.525 1.00 0.00 137 PRO P N 6
ATOM 13446 C CA . PRO C 3 37 ? 4.117 -19.664 -1.560 1.00 0.00 137 PRO P CA 6
ATOM 13447 C C . PRO C 3 37 ? 4.853 -19.402 -0.212 1.00 0.00 137 PRO P C 6
ATOM 13448 O O . PRO C 3 37 ? 4.477 -19.971 0.831 1.00 0.00 137 PRO P O 6
ATOM 13459 N N . GLU C 3 38 ? 5.923 -18.530 -0.232 1.00 0.00 138 GLU P N 6
ATOM 13460 C CA . GLU C 3 38 ? 6.395 -17.897 0.988 1.00 0.00 138 GLU P CA 6
ATOM 13461 C C . GLU C 3 38 ? 5.152 -17.198 1.634 1.00 0.00 138 GLU P C 6
ATOM 13462 O O . GLU C 3 38 ? 4.623 -17.551 2.683 1.00 0.00 138 GLU P O 6
ATOM 13474 N N . ARG C 3 39 ? 4.784 -16.093 0.879 1.00 0.00 139 ARG P N 6
ATOM 13475 C CA . ARG C 3 39 ? 4.066 -14.965 1.427 1.00 0.00 139 ARG P CA 6
ATOM 13476 C C . ARG C 3 39 ? 2.628 -15.419 1.796 1.00 0.00 139 ARG P C 6
ATOM 13477 O O . ARG C 3 39 ? 2.086 -14.979 2.843 1.00 0.00 139 ARG P O 6
ATOM 13498 N N . GLU C 3 40 ? 1.957 -16.283 0.956 1.00 0.00 140 GLU P N 6
ATOM 13499 C CA . GLU C 3 40 ? 0.627 -16.783 1.275 1.00 0.00 140 GLU P CA 6
ATOM 13500 C C . GLU C 3 40 ? 0.666 -17.409 2.693 1.00 0.00 140 GLU P C 6
ATOM 13501 O O . GLU C 3 40 ? -0.266 -17.325 3.492 1.00 0.00 140 GLU P O 6
ATOM 13513 N N . HIS C 3 41 ? 1.826 -18.115 2.935 1.00 0.00 141 HIS P N 6
ATOM 13514 C CA . HIS C 3 41 ? 2.029 -18.932 4.114 1.00 0.00 141 HIS P CA 6
ATOM 13515 C C . HIS C 3 41 ? 2.003 -18.015 5.362 1.00 0.00 141 HIS P C 6
ATOM 13516 O O . HIS C 3 41 ? 1.551 -18.431 6.432 1.00 0.00 141 HIS P O 6
ATOM 13531 N N . LEU C 3 42 ? 2.549 -16.756 5.188 1.00 0.00 142 LEU P N 6
ATOM 13532 C CA . LEU C 3 42 ? 2.403 -15.703 6.180 1.00 0.00 142 LEU P CA 6
ATOM 13533 C C . LEU C 3 42 ? 0.907 -15.297 6.277 1.00 0.00 142 LEU P C 6
ATOM 13534 O O . LEU C 3 42 ? 0.324 -15.116 7.344 1.00 0.00 142 LEU P O 6
ATOM 13550 N N . ALA C 3 43 ? 0.306 -15.197 5.028 1.00 0.00 143 ALA P N 6
ATOM 13551 C CA . ALA C 3 43 ? -1.119 -14.951 4.919 1.00 0.00 143 ALA P CA 6
ATOM 13552 C C . ALA C 3 43 ? -1.869 -16.069 5.691 1.00 0.00 143 ALA P C 6
ATOM 13553 O O . ALA C 3 43 ? -2.937 -15.870 6.268 1.00 0.00 143 ALA P O 6
ATOM 13560 N N . SER C 3 44 ? -1.253 -17.311 5.636 1.00 0.00 144 SER P N 6
ATOM 13561 C CA . SER C 3 44 ? -1.842 -18.456 6.310 1.00 0.00 144 SER P CA 6
ATOM 13562 C C . SER C 3 44 ? -1.652 -18.333 7.847 1.00 0.00 144 SER P C 6
ATOM 13563 O O . SER C 3 44 ? -2.573 -18.667 8.622 1.00 0.00 144 SER P O 6
ATOM 13571 N N . LEU C 3 45 ? -0.416 -17.924 8.300 1.00 0.00 145 LEU P N 6
ATOM 13572 C CA . LEU C 3 45 ? -0.011 -18.105 9.686 1.00 0.00 145 LEU P CA 6
ATOM 13573 C C . LEU C 3 45 ? -0.927 -17.205 10.576 1.00 0.00 145 LEU P C 6
ATOM 13574 O O . LEU C 3 45 ? -1.476 -17.569 11.612 1.00 0.00 145 LEU P O 6
ATOM 13590 N N . ILE C 3 46 ? -1.007 -15.926 10.051 1.00 0.00 146 ILE P N 6
ATOM 13591 C CA . ILE C 3 46 ? -1.628 -14.791 10.703 1.00 0.00 146 ILE P CA 6
ATOM 13592 C C . ILE C 3 46 ? -3.090 -14.675 10.167 1.00 0.00 146 ILE P C 6
ATOM 13593 O O . ILE C 3 46 ? -3.967 -14.007 10.719 1.00 0.00 146 ILE P O 6
ATOM 13609 N N . ARG C 3 47 ? -3.263 -15.399 9.000 1.00 0.00 147 ARG P N 6
ATOM 13610 C CA . ARG C 3 47 ? -4.523 -15.962 8.563 1.00 0.00 147 ARG P CA 6
ATOM 13611 C C . ARG C 3 47 ? -5.344 -14.835 7.879 1.00 0.00 147 ARG P C 6
ATOM 13612 O O . ARG C 3 47 ? -6.566 -14.733 7.961 1.00 0.00 147 ARG P O 6
ATOM 13633 N N . LEU C 3 48 ? -4.540 -13.976 7.137 1.00 0.00 148 LEU P N 6
ATOM 13634 C CA . LEU C 3 48 ? -5.037 -12.980 6.210 1.00 0.00 148 LEU P CA 6
ATOM 13635 C C . LEU C 3 48 ? -5.038 -13.566 4.773 1.00 0.00 148 LEU P C 6
ATOM 13636 O O . LEU C 3 48 ? -4.437 -14.621 4.504 1.00 0.00 148 LEU P O 6
ATOM 13652 N N . THR C 3 49 ? -5.718 -12.843 3.810 1.00 0.00 149 THR P N 6
ATOM 13653 C CA . THR C 3 49 ? -5.663 -13.215 2.410 1.00 0.00 149 THR P CA 6
ATOM 13654 C C . THR C 3 49 ? -4.415 -12.489 1.750 1.00 0.00 149 THR P C 6
ATOM 13655 O O . THR C 3 49 ? -4.033 -11.375 2.093 1.00 0.00 149 THR P O 6
ATOM 13666 N N . PRO C 3 50 ? -3.744 -13.248 0.763 1.00 0.00 150 PRO P N 6
ATOM 13667 C CA . PRO C 3 50 ? -2.333 -13.030 0.416 1.00 0.00 150 PRO P CA 6
ATOM 13668 C C . PRO C 3 50 ? -2.068 -11.595 -0.109 1.00 0.00 150 PRO P C 6
ATOM 13669 O O . PRO C 3 50 ? -1.051 -10.966 0.236 1.00 0.00 150 PRO P O 6
ATOM 13680 N N . THR C 3 51 ? -3.042 -11.044 -0.924 1.00 0.00 151 THR P N 6
ATOM 13681 C CA . THR C 3 51 ? -3.005 -9.617 -1.227 1.00 0.00 151 THR P CA 6
ATOM 13682 C C . THR C 3 51 ? -3.032 -8.788 0.088 1.00 0.00 151 THR P C 6
ATOM 13683 O O . THR C 3 51 ? -2.438 -7.672 0.103 1.00 0.00 151 THR P O 6
ATOM 13694 N N . GLN C 3 52 ? -3.664 -9.278 1.223 1.00 0.00 152 GLN P N 6
ATOM 13695 C CA . GLN C 3 52 ? -3.670 -8.488 2.457 1.00 0.00 152 GLN P CA 6
ATOM 13696 C C . GLN C 3 52 ? -2.233 -8.592 3.041 1.00 0.00 152 GLN P C 6
ATOM 13697 O O . GLN C 3 52 ? -1.786 -7.616 3.720 1.00 0.00 152 GLN P O 6
ATOM 13711 N N . VAL C 3 53 ? -1.425 -9.692 2.813 1.00 0.00 153 VAL P N 6
ATOM 13712 C CA . VAL C 3 53 ? 0.016 -9.704 3.054 1.00 0.00 153 VAL P CA 6
ATOM 13713 C C . VAL C 3 53 ? 0.709 -8.691 2.096 1.00 0.00 153 VAL P C 6
ATOM 13714 O O . VAL C 3 53 ? 1.214 -7.648 2.529 1.00 0.00 153 VAL P O 6
ATOM 13727 N N . LYS C 3 54 ? 0.747 -9.067 0.763 1.00 0.00 154 LYS P N 6
ATOM 13728 C CA . LYS C 3 54 ? 1.385 -8.309 -0.301 1.00 0.00 154 LYS P CA 6
ATOM 13729 C C . LYS C 3 54 ? 1.255 -6.774 -0.045 1.00 0.00 154 LYS P C 6
ATOM 13730 O O . LYS C 3 54 ? 2.226 -6.026 0.042 1.00 0.00 154 LYS P O 6
ATOM 13749 N N . ILE C 3 55 ? -0.067 -6.355 0.035 1.00 0.00 155 ILE P N 6
ATOM 13750 C CA . ILE C 3 55 ? -0.483 -4.971 0.186 1.00 0.00 155 ILE P CA 6
ATOM 13751 C C . ILE C 3 55 ? 0.267 -4.355 1.399 1.00 0.00 155 ILE P C 6
ATOM 13752 O O . ILE C 3 55 ? 0.795 -3.223 1.319 1.00 0.00 155 ILE P O 6
ATOM 13768 N N . TRP C 3 56 ? 0.299 -5.084 2.573 1.00 0.00 156 TRP P N 6
ATOM 13769 C CA . TRP C 3 56 ? 1.031 -4.606 3.742 1.00 0.00 156 TRP P CA 6
ATOM 13770 C C . TRP C 3 56 ? 2.549 -4.605 3.426 1.00 0.00 156 TRP P C 6
ATOM 13771 O O . TRP C 3 56 ? 3.302 -3.723 3.901 1.00 0.00 156 TRP P O 6
ATOM 13792 N N . PHE C 3 57 ? 3.040 -5.573 2.562 1.00 0.00 157 PHE P N 6
ATOM 13793 C CA . PHE C 3 57 ? 4.440 -5.585 2.138 1.00 0.00 157 PHE P CA 6
ATOM 13794 C C . PHE C 3 57 ? 4.743 -4.493 1.080 1.00 0.00 157 PHE P C 6
ATOM 13795 O O . PHE C 3 57 ? 5.825 -3.824 1.165 1.00 0.00 157 PHE P O 6
ATOM 13812 N N . GLN C 3 58 ? 3.851 -4.211 0.071 1.00 0.00 158 GLN P N 6
ATOM 13813 C CA . GLN C 3 58 ? 3.959 -3.008 -0.744 1.00 0.00 158 GLN P CA 6
ATOM 13814 C C . GLN C 3 58 ? 4.188 -1.817 0.225 1.00 0.00 158 GLN P C 6
ATOM 13815 O O . GLN C 3 58 ? 5.230 -1.163 0.234 1.00 0.00 158 GLN P O 6
ATOM 13829 N N . ASN C 3 59 ? 3.102 -1.542 1.050 1.00 0.00 159 ASN P N 6
ATOM 13830 C CA . ASN C 3 59 ? 2.965 -0.271 1.731 1.00 0.00 159 ASN P CA 6
ATOM 13831 C C . ASN C 3 59 ? 4.236 -0.009 2.595 1.00 0.00 159 ASN P C 6
ATOM 13832 O O . ASN C 3 59 ? 4.537 1.196 2.850 1.00 0.00 159 ASN P O 6
ATOM 13843 N N . HIS C 3 60 ? 5.031 -1.049 3.033 1.00 0.00 160 HIS P N 6
ATOM 13844 C CA . HIS C 3 60 ? 6.287 -0.769 3.739 1.00 0.00 160 HIS P CA 6
ATOM 13845 C C . HIS C 3 60 ? 7.424 -0.377 2.758 1.00 0.00 160 HIS P C 6
ATOM 13846 O O . HIS C 3 60 ? 8.237 0.540 3.155 1.00 0.00 160 HIS P O 6
ATOM 13861 N N . ARG C 3 61 ? 7.624 -0.990 1.534 1.00 0.00 161 ARG P N 6
ATOM 13862 C CA . ARG C 3 61 ? 8.775 -0.599 0.706 1.00 0.00 161 ARG P CA 6
ATOM 13863 C C . ARG C 3 61 ? 8.596 0.844 0.174 1.00 0.00 161 ARG P C 6
ATOM 13864 O O . ARG C 3 61 ? 9.640 1.520 -0.088 1.00 0.00 161 ARG P O 6
ATOM 13885 N N . TYR C 3 62 ? 7.350 1.414 0.019 1.00 0.00 162 TYR P N 6
ATOM 13886 C CA . TYR C 3 62 ? 7.189 2.834 -0.280 1.00 0.00 162 TYR P CA 6
ATOM 13887 C C . TYR C 3 62 ? 7.634 3.668 0.958 1.00 0.00 162 TYR P C 6
ATOM 13888 O O . TYR C 3 62 ? 8.334 4.689 0.814 1.00 0.00 162 TYR P O 6
ATOM 13906 N N . LYS C 3 63 ? 7.198 3.241 2.197 1.00 0.00 163 LYS P N 6
ATOM 13907 C CA . LYS C 3 63 ? 7.314 4.083 3.377 1.00 0.00 163 LYS P CA 6
ATOM 13908 C C . LYS C 3 63 ? 8.816 4.304 3.712 1.00 0.00 163 LYS P C 6
ATOM 13909 O O . LYS C 3 63 ? 9.209 5.397 4.156 1.00 0.00 163 LYS P O 6
ATOM 13928 N N . THR C 3 64 ? 9.653 3.222 3.547 1.00 0.00 164 THR P N 6
ATOM 13929 C CA . THR C 3 64 ? 11.043 3.212 3.968 1.00 0.00 164 THR P CA 6
ATOM 13930 C C . THR C 3 64 ? 11.726 4.457 3.295 1.00 0.00 164 THR P C 6
ATOM 13931 O O . THR C 3 64 ? 12.335 5.331 3.897 1.00 0.00 164 THR P O 6
ATOM 13942 N N . LYS C 3 65 ? 11.608 4.335 1.920 1.00 0.00 165 LYS P N 6
ATOM 13943 C CA . LYS C 3 65 ? 12.367 5.106 0.960 1.00 0.00 165 LYS P CA 6
ATOM 13944 C C . LYS C 3 65 ? 12.084 6.611 1.201 1.00 0.00 165 LYS P C 6
ATOM 13945 O O . LYS C 3 65 ? 12.963 7.469 1.131 1.00 0.00 165 LYS P O 6
ATOM 13964 N N . ARG C 3 66 ? 10.754 6.884 1.447 1.00 0.00 166 ARG P N 6
ATOM 13965 C CA . ARG C 3 66 ? 10.216 8.189 1.773 1.00 0.00 166 ARG P CA 6
ATOM 13966 C C . ARG C 3 66 ? 10.993 8.808 2.969 1.00 0.00 166 ARG P C 6
ATOM 13967 O O . ARG C 3 66 ? 11.380 9.974 2.987 1.00 0.00 166 ARG P O 6
ATOM 13988 N N . ALA C 3 67 ? 11.131 7.923 4.031 1.00 0.00 167 ALA P N 6
ATOM 13989 C CA . ALA C 3 67 ? 11.846 8.263 5.245 1.00 0.00 167 ALA P CA 6
ATOM 13990 C C . ALA C 3 67 ? 13.187 8.961 4.858 1.00 0.00 167 ALA P C 6
ATOM 13991 O O . ALA C 3 67 ? 13.647 9.904 5.495 1.00 0.00 167 ALA P O 6
ATOM 13998 N N . GLN C 3 68 ? 13.801 8.340 3.779 1.00 0.00 168 GLN P N 6
ATOM 13999 C CA . GLN C 3 68 ? 15.176 8.646 3.418 1.00 0.00 168 GLN P CA 6
ATOM 14000 C C . GLN C 3 68 ? 15.248 9.953 2.600 1.00 0.00 168 GLN P C 6
ATOM 14001 O O . GLN C 3 68 ? 16.237 10.687 2.596 1.00 0.00 168 GLN P O 6
ATOM 14015 N N . ASN C 3 69 ? 14.086 10.227 1.890 1.00 0.00 169 ASN P N 6
ATOM 14016 C CA . ASN C 3 69 ? 13.834 11.501 1.241 1.00 0.00 169 ASN P CA 6
ATOM 14017 C C . ASN C 3 69 ? 14.055 12.653 2.259 1.00 0.00 169 ASN P C 6
ATOM 14018 O O . ASN C 3 69 ? 14.466 13.766 1.933 1.00 0.00 169 ASN P O 6
ATOM 14029 N N . GLU C 3 70 ? 13.775 12.292 3.567 1.00 0.00 170 GLU P N 6
ATOM 14030 C CA . GLU C 3 70 ? 13.574 13.239 4.650 1.00 0.00 170 GLU P CA 6
ATOM 14031 C C . GLU C 3 70 ? 14.955 13.823 5.043 1.00 0.00 170 GLU P C 6
ATOM 14032 O O . GLU C 3 70 ? 15.095 14.990 5.416 1.00 0.00 170 GLU P O 6
ATOM 14044 N N . LYS C 3 71 ? 15.996 12.922 4.938 1.00 0.00 171 LYS P N 6
ATOM 14045 C CA . LYS C 3 71 ? 17.246 13.086 5.656 1.00 0.00 171 LYS P CA 6
ATOM 14046 C C . LYS C 3 71 ? 18.219 13.936 4.798 1.00 0.00 171 LYS P C 6
ATOM 14047 O O . LYS C 3 71 ? 19.025 13.429 4.017 1.00 0.00 171 LYS P O 6
ATOM 14066 N N . GLY C 3 72 ? 18.093 15.298 4.999 1.00 0.00 172 GLY P N 6
ATOM 14067 C CA . GLY C 3 72 ? 18.647 16.269 4.076 1.00 0.00 172 GLY P CA 6
ATOM 14068 C C . GLY C 3 72 ? 17.500 17.206 3.588 1.00 0.00 172 GLY P C 6
ATOM 14069 O O . GLY C 3 72 ? 17.475 18.400 3.880 1.00 0.00 172 GLY P O 6
ATOM 14073 N N . TYR C 3 73 ? 16.541 16.537 2.846 1.00 0.00 173 TYR P N 6
ATOM 14074 C CA . TYR C 3 73 ? 15.270 17.106 2.446 1.00 0.00 173 TYR P CA 6
ATOM 14075 C C . TYR C 3 73 ? 15.297 17.385 0.914 1.00 0.00 173 TYR P C 6
ATOM 14076 O O . TYR C 3 73 ? 16.317 17.713 0.313 1.00 0.00 173 TYR P O 6
ATOM 14094 N N . GLU C 3 74 ? 14.035 17.275 0.348 1.00 0.00 174 GLU P N 6
ATOM 14095 C CA . GLU C 3 74 ? 13.772 17.757 -0.993 1.00 0.00 174 GLU P CA 6
ATOM 14096 C C . GLU C 3 74 ? 13.263 19.219 -0.922 1.00 0.00 174 GLU P C 6
ATOM 14097 O O . GLU C 3 74 ? 12.058 19.470 -1.192 1.00 0.00 174 GLU P O 6
ATOM 14109 N N . GLY C 3 75 ? 14.146 20.228 -0.599 1.00 0.00 175 GLY P N 6
ATOM 14110 C CA . GLY C 3 75 ? 13.758 21.633 -0.716 1.00 0.00 175 GLY P CA 6
ATOM 14111 C C . GLY C 3 75 ? 13.116 21.879 -2.104 1.00 0.00 175 GLY P C 6
ATOM 14112 O O . GLY C 3 75 ? 13.749 21.748 -3.154 1.00 0.00 175 GLY P O 6
ATOM 14116 N N . HIS C 3 76 ? 11.784 22.247 -2.055 1.00 0.00 176 HIS P N 6
ATOM 14117 C CA . HIS C 3 76 ? 11.068 22.690 -3.237 1.00 0.00 176 HIS P CA 6
ATOM 14118 C C . HIS C 3 76 ? 11.634 24.116 -3.616 1.00 0.00 176 HIS P C 6
ATOM 14119 O O . HIS C 3 76 ? 12.026 24.882 -2.735 1.00 0.00 176 HIS P O 6
ATOM 14134 N N . PRO C 3 77 ? 11.674 24.470 -4.968 1.00 0.00 177 PRO P N 6
ATOM 14135 C CA . PRO C 3 77 ? 11.843 25.873 -5.392 1.00 0.00 177 PRO P CA 6
ATOM 14136 C C . PRO C 3 77 ? 10.817 26.839 -4.646 1.00 0.00 177 PRO P C 6
ATOM 14137 O O . PRO C 3 77 ? 9.667 26.429 -4.458 1.00 0.00 177 PRO P O 6
ATOM 15163 N N . ALA C 3 1 ? -28.269 -11.616 -3.410 1.00 0.00 101 ALA P N 7
ATOM 15164 C CA . ALA C 3 1 ? -28.304 -10.299 -4.185 1.00 0.00 101 ALA P CA 7
ATOM 15165 C C . ALA C 3 1 ? -26.950 -10.150 -4.929 1.00 0.00 101 ALA P C 7
ATOM 15166 O O . ALA C 3 1 ? -26.882 -9.899 -6.132 1.00 0.00 101 ALA P O 7
ATOM 15175 N N . SER C 3 2 ? -25.847 -10.347 -4.119 1.00 0.00 102 SER P N 7
ATOM 15176 C CA . SER C 3 2 ? -24.501 -10.396 -4.658 1.00 0.00 102 SER P CA 7
ATOM 15177 C C . SER C 3 2 ? -23.962 -11.843 -4.514 1.00 0.00 102 SER P C 7
ATOM 15178 O O . SER C 3 2 ? -24.010 -12.470 -3.456 1.00 0.00 102 SER P O 7
ATOM 15186 N N . ASP C 3 3 ? -23.454 -12.366 -5.695 1.00 0.00 103 ASP P N 7
ATOM 15187 C CA . ASP C 3 3 ? -22.932 -13.720 -5.753 1.00 0.00 103 ASP P CA 7
ATOM 15188 C C . ASP C 3 3 ? -22.680 -14.073 -7.242 1.00 0.00 103 ASP P C 7
ATOM 15189 O O . ASP C 3 3 ? -21.715 -14.760 -7.596 1.00 0.00 103 ASP P O 7
ATOM 15198 N N . GLY C 3 4 ? -23.631 -13.591 -8.120 1.00 0.00 104 GLY P N 7
ATOM 15199 C CA . GLY C 3 4 ? -23.752 -14.111 -9.472 1.00 0.00 104 GLY P CA 7
ATOM 15200 C C . GLY C 3 4 ? -22.863 -13.262 -10.418 1.00 0.00 104 GLY P C 7
ATOM 15201 O O . GLY C 3 4 ? -22.251 -13.754 -11.366 1.00 0.00 104 GLY P O 7
ATOM 15205 N N . LEU C 3 5 ? -22.814 -11.923 -10.081 1.00 0.00 105 LEU P N 7
ATOM 15206 C CA . LEU C 3 5 ? -22.059 -10.964 -10.866 1.00 0.00 105 LEU P CA 7
ATOM 15207 C C . LEU C 3 5 ? -21.198 -10.069 -9.886 1.00 0.00 105 LEU P C 7
ATOM 15208 O O . LEU C 3 5 ? -21.453 -10.052 -8.682 1.00 0.00 105 LEU P O 7
ATOM 15224 N N . PRO C 3 6 ? -20.133 -9.349 -10.425 1.00 0.00 106 PRO P N 7
ATOM 15225 C CA . PRO C 3 6 ? -19.014 -8.824 -9.625 1.00 0.00 106 PRO P CA 7
ATOM 15226 C C . PRO C 3 6 ? -19.280 -7.349 -9.233 1.00 0.00 106 PRO P C 7
ATOM 15227 O O . PRO C 3 6 ? -18.712 -6.406 -9.785 1.00 0.00 106 PRO P O 7
ATOM 15238 N N . ASN C 3 7 ? -20.195 -7.202 -8.208 1.00 0.00 107 ASN P N 7
ATOM 15239 C CA . ASN C 3 7 ? -20.705 -5.901 -7.819 1.00 0.00 107 ASN P CA 7
ATOM 15240 C C . ASN C 3 7 ? -19.543 -5.050 -7.241 1.00 0.00 107 ASN P C 7
ATOM 15241 O O . ASN C 3 7 ? -18.509 -5.555 -6.805 1.00 0.00 107 ASN P O 7
ATOM 15252 N N . LYS C 3 8 ? -19.779 -3.689 -7.279 1.00 0.00 108 LYS P N 7
ATOM 15253 C CA . LYS C 3 8 ? -18.751 -2.724 -6.940 1.00 0.00 108 LYS P CA 7
ATOM 15254 C C . LYS C 3 8 ? -18.804 -2.478 -5.409 1.00 0.00 108 LYS P C 7
ATOM 15255 O O . LYS C 3 8 ? -19.439 -1.548 -4.912 1.00 0.00 108 LYS P O 7
ATOM 15274 N N . LYS C 3 9 ? -18.072 -3.391 -4.675 1.00 0.00 109 LYS P N 7
ATOM 15275 C CA . LYS C 3 9 ? -17.958 -3.309 -3.230 1.00 0.00 109 LYS P CA 7
ATOM 15276 C C . LYS C 3 9 ? -17.129 -2.052 -2.858 1.00 0.00 109 LYS P C 7
ATOM 15277 O O . LYS C 3 9 ? -16.520 -1.390 -3.698 1.00 0.00 109 LYS P O 7
ATOM 15296 N N . ARG C 3 10 ? -17.163 -1.744 -1.511 1.00 0.00 110 ARG P N 7
ATOM 15297 C CA . ARG C 3 10 ? -16.910 -0.402 -1.022 1.00 0.00 110 ARG P CA 7
ATOM 15298 C C . ARG C 3 10 ? -15.757 -0.462 0.023 1.00 0.00 110 ARG P C 7
ATOM 15299 O O . ARG C 3 10 ? -15.977 -0.468 1.231 1.00 0.00 110 ARG P O 7
ATOM 15320 N N . LYS C 3 11 ? -14.505 -0.547 -0.554 1.00 0.00 111 LYS P N 7
ATOM 15321 C CA . LYS C 3 11 ? -13.233 -0.559 0.144 1.00 0.00 111 LYS P CA 7
ATOM 15322 C C . LYS C 3 11 ? -13.359 0.157 1.517 1.00 0.00 111 LYS P C 7
ATOM 15323 O O . LYS C 3 11 ? -13.113 1.351 1.672 1.00 0.00 111 LYS P O 7
ATOM 15342 N N . ARG C 3 12 ? -13.722 -0.704 2.536 1.00 0.00 112 ARG P N 7
ATOM 15343 C CA . ARG C 3 12 ? -13.422 -0.461 3.930 1.00 0.00 112 ARG P CA 7
ATOM 15344 C C . ARG C 3 12 ? -11.903 -0.208 4.094 1.00 0.00 112 ARG P C 7
ATOM 15345 O O . ARG C 3 12 ? -11.132 -0.133 3.133 1.00 0.00 112 ARG P O 7
ATOM 15366 N N . ARG C 3 13 ? -11.488 -0.113 5.409 1.00 0.00 113 ARG P N 7
ATOM 15367 C CA . ARG C 3 13 ? -10.122 -0.412 5.798 1.00 0.00 113 ARG P CA 7
ATOM 15368 C C . ARG C 3 13 ? -10.122 -1.856 6.371 1.00 0.00 113 ARG P C 7
ATOM 15369 O O . ARG C 3 13 ? -10.820 -2.198 7.325 1.00 0.00 113 ARG P O 7
ATOM 15390 N N . VAL C 3 14 ? -9.285 -2.716 5.681 1.00 0.00 114 VAL P N 7
ATOM 15391 C CA . VAL C 3 14 ? -9.455 -4.157 5.662 1.00 0.00 114 VAL P CA 7
ATOM 15392 C C . VAL C 3 14 ? -8.275 -4.785 6.459 1.00 0.00 114 VAL P C 7
ATOM 15393 O O . VAL C 3 14 ? -7.441 -5.555 5.990 1.00 0.00 114 VAL P O 7
ATOM 15406 N N . LEU C 3 15 ? -8.259 -4.329 7.772 1.00 0.00 115 LEU P N 7
ATOM 15407 C CA . LEU C 3 15 ? -7.076 -4.285 8.603 1.00 0.00 115 LEU P CA 7
ATOM 15408 C C . LEU C 3 15 ? -6.742 -5.708 9.123 1.00 0.00 115 LEU P C 7
ATOM 15409 O O . LEU C 3 15 ? -7.618 -6.492 9.496 1.00 0.00 115 LEU P O 7
ATOM 15425 N N . PHE C 3 16 ? -5.394 -6.008 9.126 1.00 0.00 116 PHE P N 7
ATOM 15426 C CA . PHE C 3 16 ? -4.876 -7.284 9.608 1.00 0.00 116 PHE P CA 7
ATOM 15427 C C . PHE C 3 16 ? -4.548 -7.137 11.116 1.00 0.00 116 PHE P C 7
ATOM 15428 O O . PHE C 3 16 ? -4.144 -6.043 11.573 1.00 0.00 116 PHE P O 7
ATOM 15445 N N . THR C 3 17 ? -4.715 -8.243 11.930 1.00 0.00 117 THR P N 7
ATOM 15446 C CA . THR C 3 17 ? -4.531 -8.159 13.374 1.00 0.00 117 THR P CA 7
ATOM 15447 C C . THR C 3 17 ? -3.020 -7.882 13.646 1.00 0.00 117 THR P C 7
ATOM 15448 O O . THR C 3 17 ? -2.147 -8.236 12.857 1.00 0.00 117 THR P O 7
ATOM 15459 N N . LYS C 3 18 ? -2.801 -7.139 14.790 1.00 0.00 118 LYS P N 7
ATOM 15460 C CA . LYS C 3 18 ? -1.465 -6.747 15.193 1.00 0.00 118 LYS P CA 7
ATOM 15461 C C . LYS C 3 18 ? -0.513 -7.961 15.052 1.00 0.00 118 LYS P C 7
ATOM 15462 O O . LYS C 3 18 ? 0.659 -7.850 14.693 1.00 0.00 118 LYS P O 7
ATOM 15481 N N . ALA C 3 19 ? -1.111 -9.164 15.377 1.00 0.00 119 ALA P N 7
ATOM 15482 C CA . ALA C 3 19 ? -0.428 -10.427 15.182 1.00 0.00 119 ALA P CA 7
ATOM 15483 C C . ALA C 3 19 ? 0.075 -10.516 13.711 1.00 0.00 119 ALA P C 7
ATOM 15484 O O . ALA C 3 19 ? 1.258 -10.600 13.388 1.00 0.00 119 ALA P O 7
ATOM 15491 N N . GLN C 3 20 ? -0.963 -10.524 12.799 1.00 0.00 120 GLN P N 7
ATOM 15492 C CA . GLN C 3 20 ? -0.854 -10.557 11.353 1.00 0.00 120 GLN P CA 7
ATOM 15493 C C . GLN C 3 20 ? 0.088 -9.423 10.873 1.00 0.00 120 GLN P C 7
ATOM 15494 O O . GLN C 3 20 ? 0.961 -9.625 10.015 1.00 0.00 120 GLN P O 7
ATOM 15508 N N . THR C 3 21 ? -0.089 -8.198 11.486 1.00 0.00 121 THR P N 7
ATOM 15509 C CA . THR C 3 21 ? 0.867 -7.123 11.297 1.00 0.00 121 THR P CA 7
ATOM 15510 C C . THR C 3 21 ? 2.279 -7.660 11.674 1.00 0.00 121 THR P C 7
ATOM 15511 O O . THR C 3 21 ? 3.230 -7.559 10.903 1.00 0.00 121 THR P O 7
ATOM 15522 N N . TYR C 3 22 ? 2.375 -8.192 12.947 1.00 0.00 122 TYR P N 7
ATOM 15523 C CA . TYR C 3 22 ? 3.659 -8.537 13.541 1.00 0.00 122 TYR P CA 7
ATOM 15524 C C . TYR C 3 22 ? 4.456 -9.474 12.582 1.00 0.00 122 TYR P C 7
ATOM 15525 O O . TYR C 3 22 ? 5.652 -9.300 12.322 1.00 0.00 122 TYR P O 7
ATOM 15543 N N . GLU C 3 23 ? 3.714 -10.524 12.084 1.00 0.00 123 GLU P N 7
ATOM 15544 C CA . GLU C 3 23 ? 4.265 -11.508 11.176 1.00 0.00 123 GLU P CA 7
ATOM 15545 C C . GLU C 3 23 ? 4.593 -10.796 9.840 1.00 0.00 123 GLU P C 7
ATOM 15546 O O . GLU C 3 23 ? 5.593 -11.142 9.160 1.00 0.00 123 GLU P O 7
ATOM 15558 N N . LEU C 3 24 ? 3.732 -9.821 9.365 1.00 0.00 124 LEU P N 7
ATOM 15559 C CA . LEU C 3 24 ? 4.060 -8.988 8.217 1.00 0.00 124 LEU P CA 7
ATOM 15560 C C . LEU C 3 24 ? 5.341 -8.166 8.521 1.00 0.00 124 LEU P C 7
ATOM 15561 O O . LEU C 3 24 ? 6.288 -8.123 7.715 1.00 0.00 124 LEU P O 7
ATOM 15577 N N . GLU C 3 25 ? 5.358 -7.464 9.710 1.00 0.00 125 GLU P N 7
ATOM 15578 C CA . GLU C 3 25 ? 6.509 -6.684 10.120 1.00 0.00 125 GLU P CA 7
ATOM 15579 C C . GLU C 3 25 ? 7.765 -7.586 10.126 1.00 0.00 125 GLU P C 7
ATOM 15580 O O . GLU C 3 25 ? 8.852 -7.210 9.709 1.00 0.00 125 GLU P O 7
ATOM 15592 N N . ARG C 3 26 ? 7.522 -8.808 10.713 1.00 0.00 126 ARG P N 7
ATOM 15593 C CA . ARG C 3 26 ? 8.532 -9.836 10.858 1.00 0.00 126 ARG P CA 7
ATOM 15594 C C . ARG C 3 26 ? 9.234 -10.032 9.484 1.00 0.00 126 ARG P C 7
ATOM 15595 O O . ARG C 3 26 ? 10.399 -9.698 9.276 1.00 0.00 126 ARG P O 7
ATOM 15616 N N . ARG C 3 27 ? 8.402 -10.560 8.516 1.00 0.00 127 ARG P N 7
ATOM 15617 C CA . ARG C 3 27 ? 8.877 -10.875 7.184 1.00 0.00 127 ARG P CA 7
ATOM 15618 C C . ARG C 3 27 ? 9.454 -9.598 6.522 1.00 0.00 127 ARG P C 7
ATOM 15619 O O . ARG C 3 27 ? 10.435 -9.701 5.750 1.00 0.00 127 ARG P O 7
ATOM 15640 N N . PHE C 3 28 ? 8.860 -8.371 6.768 1.00 0.00 128 PHE P N 7
ATOM 15641 C CA . PHE C 3 28 ? 9.454 -7.140 6.247 1.00 0.00 128 PHE P CA 7
ATOM 15642 C C . PHE C 3 28 ? 10.814 -6.858 6.950 1.00 0.00 128 PHE P C 7
ATOM 15643 O O . PHE C 3 28 ? 11.830 -6.575 6.315 1.00 0.00 128 PHE P O 7
ATOM 15660 N N . ARG C 3 29 ? 10.721 -6.887 8.326 1.00 0.00 129 ARG P N 7
ATOM 15661 C CA . ARG C 3 29 ? 11.759 -6.337 9.176 1.00 0.00 129 ARG P CA 7
ATOM 15662 C C . ARG C 3 29 ? 13.065 -7.142 8.930 1.00 0.00 129 ARG P C 7
ATOM 15663 O O . ARG C 3 29 ? 14.163 -6.739 9.336 1.00 0.00 129 ARG P O 7
ATOM 15684 N N . GLN C 3 30 ? 12.904 -8.337 8.262 1.00 0.00 130 GLN P N 7
ATOM 15685 C CA . GLN C 3 30 ? 13.925 -9.357 8.059 1.00 0.00 130 GLN P CA 7
ATOM 15686 C C . GLN C 3 30 ? 14.384 -9.250 6.582 1.00 0.00 130 GLN P C 7
ATOM 15687 O O . GLN C 3 30 ? 15.551 -9.386 6.220 1.00 0.00 130 GLN P O 7
ATOM 15701 N N . GLN C 3 31 ? 13.321 -9.016 5.725 1.00 0.00 131 GLN P N 7
ATOM 15702 C CA . GLN C 3 31 ? 13.336 -9.419 4.335 1.00 0.00 131 GLN P CA 7
ATOM 15703 C C . GLN C 3 31 ? 12.358 -8.533 3.514 1.00 0.00 131 GLN P C 7
ATOM 15704 O O . GLN C 3 31 ? 11.147 -8.728 3.423 1.00 0.00 131 GLN P O 7
ATOM 15718 N N . ARG C 3 32 ? 13.018 -7.504 2.844 1.00 0.00 132 ARG P N 7
ATOM 15719 C CA . ARG C 3 32 ? 12.312 -6.347 2.337 1.00 0.00 132 ARG P CA 7
ATOM 15720 C C . ARG C 3 32 ? 11.543 -6.692 1.036 1.00 0.00 132 ARG P C 7
ATOM 15721 O O . ARG C 3 32 ? 10.788 -5.881 0.468 1.00 0.00 132 ARG P O 7
ATOM 15742 N N . TYR C 3 33 ? 11.793 -7.957 0.545 1.00 0.00 133 TYR P N 7
ATOM 15743 C CA . TYR C 3 33 ? 11.618 -8.345 -0.846 1.00 0.00 133 TYR P CA 7
ATOM 15744 C C . TYR C 3 33 ? 11.569 -9.894 -0.909 1.00 0.00 133 TYR P C 7
ATOM 15745 O O . TYR C 3 33 ? 12.568 -10.581 -0.651 1.00 0.00 133 TYR P O 7
ATOM 15763 N N . LEU C 3 34 ? 10.312 -10.441 -1.191 1.00 0.00 134 LEU P N 7
ATOM 15764 C CA . LEU C 3 34 ? 9.951 -11.808 -0.769 1.00 0.00 134 LEU P CA 7
ATOM 15765 C C . LEU C 3 34 ? 9.554 -12.616 -2.030 1.00 0.00 134 LEU P C 7
ATOM 15766 O O . LEU C 3 34 ? 8.813 -12.090 -2.901 1.00 0.00 134 LEU P O 7
ATOM 15782 N N . SER C 3 35 ? 10.031 -13.903 -2.190 1.00 0.00 135 SER P N 7
ATOM 15783 C CA . SER C 3 35 ? 9.498 -14.776 -3.241 1.00 0.00 135 SER P CA 7
ATOM 15784 C C . SER C 3 35 ? 8.188 -15.397 -2.702 1.00 0.00 135 SER P C 7
ATOM 15785 O O . SER C 3 35 ? 7.968 -15.472 -1.478 1.00 0.00 135 SER P O 7
ATOM 15793 N N . ALA C 3 36 ? 7.256 -15.794 -3.639 1.00 0.00 136 ALA P N 7
ATOM 15794 C CA . ALA C 3 36 ? 5.866 -15.997 -3.244 1.00 0.00 136 ALA P CA 7
ATOM 15795 C C . ALA C 3 36 ? 5.796 -17.101 -2.111 1.00 0.00 136 ALA P C 7
ATOM 15796 O O . ALA C 3 36 ? 5.118 -16.908 -1.100 1.00 0.00 136 ALA P O 7
ATOM 15803 N N . PRO C 3 37 ? 6.476 -18.311 -2.305 1.00 0.00 137 PRO P N 7
ATOM 15804 C CA . PRO C 3 37 ? 6.326 -19.424 -1.338 1.00 0.00 137 PRO P CA 7
ATOM 15805 C C . PRO C 3 37 ? 6.737 -19.085 0.125 1.00 0.00 137 PRO P C 7
ATOM 15806 O O . PRO C 3 37 ? 6.232 -19.668 1.086 1.00 0.00 137 PRO P O 7
ATOM 15817 N N . GLU C 3 38 ? 7.726 -18.127 0.245 1.00 0.00 138 GLU P N 7
ATOM 15818 C CA . GLU C 3 38 ? 7.935 -17.434 1.504 1.00 0.00 138 GLU P CA 7
ATOM 15819 C C . GLU C 3 38 ? 6.554 -16.808 1.896 1.00 0.00 138 GLU P C 7
ATOM 15820 O O . GLU C 3 38 ? 5.870 -17.165 2.849 1.00 0.00 138 GLU P O 7
ATOM 15832 N N . ARG C 3 39 ? 6.248 -15.755 1.037 1.00 0.00 139 ARG P N 7
ATOM 15833 C CA . ARG C 3 39 ? 5.359 -14.676 1.404 1.00 0.00 139 ARG P CA 7
ATOM 15834 C C . ARG C 3 39 ? 3.926 -15.246 1.565 1.00 0.00 13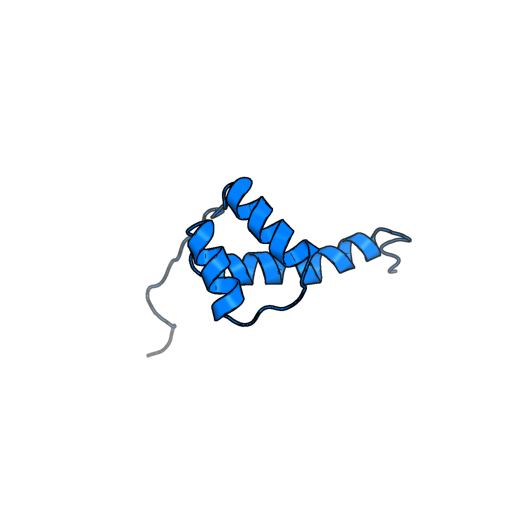9 ARG P C 7
ATOM 15835 O O . ARG C 3 39 ? 3.189 -14.822 2.498 1.00 0.00 139 ARG P O 7
ATOM 15856 N N . GLU C 3 40 ? 3.458 -16.187 0.670 1.00 0.00 140 GLU P N 7
ATOM 15857 C CA . GLU C 3 40 ? 2.147 -16.801 0.825 1.00 0.00 140 GLU P CA 7
ATOM 15858 C C . GLU C 3 40 ? 2.049 -17.397 2.253 1.00 0.00 140 GLU P C 7
ATOM 15859 O O . GLU C 3 40 ? 1.016 -17.355 2.920 1.00 0.00 140 GLU P O 7
ATOM 15871 N N . HIS C 3 41 ? 3.211 -18.024 2.655 1.00 0.00 141 HIS P N 7
ATOM 15872 C CA . HIS C 3 41 ? 3.333 -18.790 3.878 1.00 0.00 141 HIS P CA 7
ATOM 15873 C C . HIS C 3 41 ? 3.118 -17.849 5.091 1.00 0.00 141 HIS P C 7
ATOM 15874 O O . HIS C 3 41 ? 2.543 -18.247 6.102 1.00 0.00 141 HIS P O 7
ATOM 15889 N N . LEU C 3 42 ? 3.653 -16.577 4.962 1.00 0.00 142 LEU P N 7
ATOM 15890 C CA . LEU C 3 42 ? 3.317 -15.496 5.872 1.00 0.00 142 LEU P CA 7
ATOM 15891 C C . LEU C 3 42 ? 1.778 -15.270 5.846 1.00 0.00 142 LEU P C 7
ATOM 15892 O O . LEU C 3 42 ? 1.105 -15.112 6.862 1.00 0.00 142 LEU P O 7
ATOM 15908 N N . ALA C 3 43 ? 1.274 -15.247 4.554 1.00 0.00 143 ALA P N 7
ATOM 15909 C CA . ALA C 3 43 ? -0.139 -15.068 4.288 1.00 0.00 143 ALA P CA 7
ATOM 15910 C C . ALA C 3 43 ? -0.925 -16.260 4.896 1.00 0.00 143 ALA P C 7
ATOM 15911 O O . ALA C 3 43 ? -2.077 -16.143 5.313 1.00 0.00 143 ALA P O 7
ATOM 15918 N N . SER C 3 44 ? -0.237 -17.461 4.872 1.00 0.00 144 SER P N 7
ATOM 15919 C CA . SER C 3 44 ? -0.852 -18.686 5.354 1.00 0.00 144 SER P CA 7
ATOM 15920 C C . SER C 3 44 ? -0.919 -18.656 6.907 1.00 0.00 144 SER P C 7
ATOM 15921 O O . SER C 3 44 ? -1.893 -19.140 7.510 1.00 0.00 144 SER P O 7
ATOM 15929 N N . LEU C 3 45 ? 0.179 -18.130 7.559 1.00 0.00 145 LEU P N 7
ATOM 15930 C CA . LEU C 3 45 ? 0.395 -18.279 8.992 1.00 0.00 145 LEU P CA 7
ATOM 15931 C C . LEU C 3 45 ? -0.710 -17.479 9.744 1.00 0.00 145 LEU P C 7
ATOM 15932 O O . LEU C 3 45 ? -1.352 -17.907 10.699 1.00 0.00 145 LEU P O 7
ATOM 15948 N N . ILE C 3 46 ? -0.848 -16.204 9.210 1.00 0.00 146 ILE P N 7
ATOM 15949 C CA . ILE C 3 46 ? -1.584 -15.127 9.841 1.00 0.00 146 ILE P CA 7
ATOM 15950 C C . ILE C 3 46 ? -2.999 -15.063 9.186 1.00 0.00 146 ILE P C 7
ATOM 15951 O O . ILE C 3 46 ? -3.929 -14.401 9.658 1.00 0.00 146 ILE P O 7
ATOM 15967 N N . ARG C 3 47 ? -3.083 -15.817 8.032 1.00 0.00 147 ARG P N 7
ATOM 15968 C CA . ARG C 3 47 ? -4.305 -16.406 7.519 1.00 0.00 147 ARG P CA 7
ATOM 15969 C C . ARG C 3 47 ? -5.067 -15.305 6.726 1.00 0.00 147 ARG P C 7
ATOM 15970 O O . ARG C 3 47 ? -6.288 -15.188 6.652 1.00 0.00 147 ARG P O 7
ATOM 15991 N N . LEU C 3 48 ? -4.186 -14.453 6.056 1.00 0.00 148 LEU P N 7
ATOM 15992 C CA . LEU C 3 48 ? -4.576 -13.482 5.053 1.00 0.00 148 LEU P CA 7
ATOM 15993 C C . LEU C 3 48 ? -4.386 -14.095 3.640 1.00 0.00 148 LEU P C 7
ATOM 15994 O O . LEU C 3 48 ? -3.764 -15.163 3.484 1.00 0.00 148 LEU P O 7
ATOM 16010 N N . THR C 3 49 ? -4.903 -13.383 2.575 1.00 0.00 149 THR P N 7
ATOM 16011 C CA . THR C 3 49 ? -4.635 -13.765 1.203 1.00 0.00 149 THR P CA 7
ATOM 16012 C C . THR C 3 49 ? -3.363 -12.966 0.683 1.00 0.00 149 THR P C 7
ATOM 16013 O O . THR C 3 49 ? -3.092 -11.826 1.046 1.00 0.00 149 THR P O 7
ATOM 16024 N N . PRO C 3 50 ? -2.537 -13.699 -0.203 1.00 0.00 150 PRO P N 7
ATOM 16025 C CA . PRO C 3 50 ? -1.112 -13.391 -0.396 1.00 0.00 150 PRO P CA 7
ATOM 16026 C C . PRO C 3 50 ? -0.865 -11.941 -0.892 1.00 0.00 150 PRO P C 7
ATOM 16027 O O . PRO C 3 50 ? 0.075 -11.260 -0.431 1.00 0.00 150 PRO P O 7
ATOM 16038 N N . THR C 3 51 ? -1.752 -11.428 -1.821 1.00 0.00 151 THR P N 7
ATOM 16039 C CA . THR C 3 51 ? -1.753 -10.000 -2.115 1.00 0.00 151 THR P CA 7
ATOM 16040 C C . THR C 3 51 ? -1.929 -9.193 -0.799 1.00 0.00 151 THR P C 7
ATOM 16041 O O . THR C 3 51 ? -1.306 -8.099 -0.670 1.00 0.00 151 THR P O 7
ATOM 16052 N N . GLN C 3 52 ? -2.727 -9.680 0.228 1.00 0.00 152 GLN P N 7
ATOM 16053 C CA . GLN C 3 52 ? -2.943 -8.873 1.432 1.00 0.00 152 GLN P CA 7
ATOM 16054 C C . GLN C 3 52 ? -1.575 -8.862 2.176 1.00 0.00 152 GLN P C 7
ATOM 16055 O O . GLN C 3 52 ? -1.277 -7.857 2.884 1.00 0.00 152 GLN P O 7
ATOM 16069 N N . VAL C 3 53 ? -0.677 -9.908 2.045 1.00 0.00 153 VAL P N 7
ATOM 16070 C CA . VAL C 3 53 ? 0.726 -9.828 2.441 1.00 0.00 153 VAL P CA 7
ATOM 16071 C C . VAL C 3 53 ? 1.459 -8.776 1.559 1.00 0.00 153 VAL P C 7
ATOM 16072 O O . VAL C 3 53 ? 1.838 -7.699 2.040 1.00 0.00 153 VAL P O 7
ATOM 16085 N N . LYS C 3 54 ? 1.688 -9.154 0.248 1.00 0.00 154 LYS P N 7
ATOM 16086 C CA . LYS C 3 54 ? 2.419 -8.365 -0.732 1.00 0.00 154 LYS P CA 7
ATOM 16087 C C . LYS C 3 54 ? 2.174 -6.842 -0.501 1.00 0.00 154 LYS P C 7
ATOM 16088 O O . LYS C 3 54 ? 3.098 -6.039 -0.363 1.00 0.00 154 LYS P O 7
ATOM 16107 N N . ILE C 3 55 ? 0.839 -6.481 -0.499 1.00 0.00 155 ILE P N 7
ATOM 16108 C CA . ILE C 3 55 ? 0.349 -5.114 -0.447 1.00 0.00 155 ILE P CA 7
ATOM 16109 C C . ILE C 3 55 ? 0.819 -4.446 0.871 1.00 0.00 155 ILE P C 7
ATOM 16110 O O . ILE C 3 55 ? 1.227 -3.260 0.874 1.00 0.00 155 ILE P O 7
ATOM 16126 N N . TRP C 3 56 ? 0.789 -5.195 2.032 1.00 0.00 156 TRP P N 7
ATOM 16127 C CA . TRP C 3 56 ? 1.361 -4.701 3.281 1.00 0.00 156 TRP P CA 7
ATOM 16128 C C . TRP C 3 56 ? 2.902 -4.604 3.133 1.00 0.00 156 TRP P C 7
ATOM 16129 O O . TRP C 3 56 ? 3.545 -3.698 3.710 1.00 0.00 156 TRP P O 7
ATOM 16150 N N . PHE C 3 57 ? 3.537 -5.517 2.301 1.00 0.00 157 PHE P N 7
ATOM 16151 C CA . PHE C 3 57 ? 4.973 -5.442 2.035 1.00 0.00 157 PHE P CA 7
ATOM 16152 C C . PHE C 3 57 ? 5.319 -4.295 1.050 1.00 0.00 157 PHE P C 7
ATOM 16153 O O . PHE C 3 57 ? 6.310 -3.532 1.294 1.00 0.00 157 PHE P O 7
ATOM 16170 N N . GLN C 3 58 ? 4.548 -4.069 -0.069 1.00 0.00 158 GLN P N 7
ATOM 16171 C CA . GLN C 3 58 ? 4.708 -2.877 -0.893 1.00 0.00 158 GLN P CA 7
ATOM 16172 C C . GLN C 3 58 ? 4.706 -1.657 0.064 1.00 0.00 158 GLN P C 7
ATOM 16173 O O . GLN C 3 58 ? 5.669 -0.885 0.144 1.00 0.00 158 GLN P O 7
ATOM 16187 N N . ASN C 3 59 ? 3.550 -1.492 0.817 1.00 0.00 159 ASN P N 7
ATOM 16188 C CA . ASN C 3 59 ? 3.283 -0.256 1.526 1.00 0.00 159 ASN P CA 7
ATOM 16189 C C . ASN C 3 59 ? 4.470 0.061 2.483 1.00 0.00 159 ASN P C 7
ATOM 16190 O O . ASN C 3 59 ? 4.677 1.277 2.783 1.00 0.00 159 ASN P O 7
ATOM 16201 N N . HIS C 3 60 ? 5.291 -0.939 2.966 1.00 0.00 160 HIS P N 7
ATOM 16202 C CA . HIS C 3 60 ? 6.424 -0.601 3.838 1.00 0.00 160 HIS P CA 7
ATOM 16203 C C . HIS C 3 60 ? 7.612 -0.025 3.027 1.00 0.00 160 HIS P C 7
ATOM 16204 O O . HIS C 3 60 ? 8.226 0.996 3.505 1.00 0.00 160 HIS P O 7
ATOM 16219 N N . ARG C 3 61 ? 8.055 -0.595 1.853 1.00 0.00 161 ARG P N 7
ATOM 16220 C CA . ARG C 3 61 ? 9.373 -0.242 1.310 1.00 0.00 161 ARG P CA 7
ATOM 16221 C C . ARG C 3 61 ? 9.363 1.238 0.847 1.00 0.00 161 ARG P C 7
ATOM 16222 O O . ARG C 3 61 ? 10.360 1.976 1.104 1.00 0.00 161 ARG P O 7
ATOM 16243 N N . TYR C 3 62 ? 8.259 1.762 0.205 1.00 0.00 162 TYR P N 7
ATOM 16244 C CA . TYR C 3 62 ? 8.151 3.197 -0.058 1.00 0.00 162 TYR P CA 7
ATOM 16245 C C . TYR C 3 62 ? 8.060 3.949 1.304 1.00 0.00 162 TYR P C 7
ATOM 16246 O O . TYR C 3 62 ? 8.561 5.080 1.433 1.00 0.00 162 TYR P O 7
ATOM 16264 N N . LYS C 3 63 ? 7.376 3.322 2.327 1.00 0.00 163 LYS P N 7
ATOM 16265 C CA . LYS C 3 63 ? 7.052 4.014 3.564 1.00 0.00 163 LYS P CA 7
ATOM 16266 C C . LYS C 3 63 ? 8.360 4.346 4.331 1.00 0.00 163 LYS P C 7
ATOM 16267 O O . LYS C 3 63 ? 8.401 5.298 5.132 1.00 0.00 163 LYS P O 7
ATOM 16286 N N . THR C 3 64 ? 9.419 3.489 4.131 1.00 0.00 164 THR P N 7
ATOM 16287 C CA . THR C 3 64 ? 10.587 3.499 4.991 1.00 0.00 164 THR P CA 7
ATOM 16288 C C . THR C 3 64 ? 11.363 4.823 4.646 1.00 0.00 164 THR P C 7
ATOM 16289 O O . THR C 3 64 ? 11.718 5.672 5.451 1.00 0.00 164 THR P O 7
ATOM 16300 N N . LYS C 3 65 ? 11.636 4.812 3.282 1.00 0.00 165 LYS P N 7
ATOM 16301 C CA . LYS C 3 65 ? 12.517 5.748 2.627 1.00 0.00 165 LYS P CA 7
ATOM 16302 C C . LYS C 3 65 ? 11.990 7.186 2.854 1.00 0.00 165 LYS P C 7
ATOM 16303 O O . LYS C 3 65 ? 12.732 8.131 3.118 1.00 0.00 165 LYS P O 7
ATOM 16322 N N . ARG C 3 66 ? 10.628 7.288 2.658 1.00 0.00 166 ARG P N 7
ATOM 16323 C CA . ARG C 3 66 ? 9.908 8.538 2.791 1.00 0.00 166 ARG P CA 7
ATOM 16324 C C . ARG C 3 66 ? 10.039 9.052 4.247 1.00 0.00 166 ARG P C 7
ATOM 16325 O O . ARG C 3 66 ? 10.097 10.256 4.515 1.00 0.00 166 ARG P O 7
ATOM 16346 N N . ALA C 3 67 ? 10.035 8.063 5.216 1.00 0.00 167 ALA P N 7
ATOM 16347 C CA . ALA C 3 67 ? 10.218 8.369 6.624 1.00 0.00 167 ALA P CA 7
ATOM 16348 C C . ALA C 3 67 ? 11.441 9.330 6.762 1.00 0.00 167 ALA P C 7
ATOM 16349 O O . ALA C 3 67 ? 11.485 10.261 7.560 1.00 0.00 167 ALA P O 7
ATOM 16356 N N . GLN C 3 68 ? 12.482 8.959 5.917 1.00 0.00 168 GLN P N 7
ATOM 16357 C CA . GLN C 3 68 ? 13.817 9.512 6.066 1.00 0.00 168 GLN P CA 7
ATOM 16358 C C . GLN C 3 68 ? 13.887 10.906 5.405 1.00 0.00 168 GLN P C 7
ATOM 16359 O O . GLN C 3 68 ? 14.732 11.749 5.711 1.00 0.00 168 GLN P O 7
ATOM 16373 N N . ASN C 3 69 ? 12.939 11.098 4.416 1.00 0.00 169 ASN P N 7
ATOM 16374 C CA . ASN C 3 69 ? 12.696 12.394 3.823 1.00 0.00 169 ASN P CA 7
ATOM 16375 C C . ASN C 3 69 ? 12.282 13.399 4.928 1.00 0.00 169 ASN P C 7
ATOM 16376 O O . ASN C 3 69 ? 12.518 14.604 4.852 1.00 0.00 169 ASN P O 7
ATOM 16387 N N . GLU C 3 70 ? 11.655 12.806 6.012 1.00 0.00 170 GLU P N 7
ATOM 16388 C CA . GLU C 3 70 ? 11.232 13.554 7.184 1.00 0.00 170 GLU P CA 7
ATOM 16389 C C . GLU C 3 70 ? 12.495 13.923 8.004 1.00 0.00 170 GLU P C 7
ATOM 16390 O O . GLU C 3 70 ? 12.643 15.041 8.509 1.00 0.00 170 GLU P O 7
ATOM 16402 N N . LYS C 3 71 ? 13.412 12.900 8.137 1.00 0.00 171 LYS P N 7
ATOM 16403 C CA . LYS C 3 71 ? 14.439 12.904 9.163 1.00 0.00 171 LYS P CA 7
ATOM 16404 C C . LYS C 3 71 ? 15.647 13.746 8.675 1.00 0.00 171 LYS P C 7
ATOM 16405 O O . LYS C 3 71 ? 16.548 13.269 7.985 1.00 0.00 171 LYS P O 7
ATOM 16424 N N . GLY C 3 72 ? 15.618 15.060 9.102 1.00 0.00 172 GLY P N 7
ATOM 16425 C CA . GLY C 3 72 ? 16.449 16.085 8.500 1.00 0.00 172 GLY P CA 7
ATOM 16426 C C . GLY C 3 72 ? 15.544 17.284 8.084 1.00 0.00 172 GLY P C 7
ATOM 16427 O O . GLY C 3 72 ? 15.669 18.395 8.595 1.00 0.00 172 GLY P O 7
ATOM 16431 N N . TYR C 3 73 ? 14.600 16.944 7.135 1.00 0.00 173 TYR P N 7
ATOM 16432 C CA . TYR C 3 73 ? 13.433 17.738 6.808 1.00 0.00 173 TYR P CA 7
ATOM 16433 C C . TYR C 3 73 ? 13.525 18.186 5.319 1.00 0.00 173 TYR P C 7
ATOM 16434 O O . TYR C 3 73 ? 14.568 18.130 4.672 1.00 0.00 173 TYR P O 7
ATOM 16452 N N . GLU C 3 74 ? 12.321 18.669 4.844 1.00 0.00 174 GLU P N 7
ATOM 16453 C CA . GLU C 3 74 ? 12.192 19.262 3.526 1.00 0.00 174 GLU P CA 7
ATOM 16454 C C . GLU C 3 74 ? 12.620 20.750 3.603 1.00 0.00 174 GLU P C 7
ATOM 16455 O O . GLU C 3 74 ? 11.795 21.683 3.449 1.00 0.00 174 GLU P O 7
ATOM 16467 N N . GLY C 3 75 ? 13.959 21.026 3.814 1.00 0.00 175 GLY P N 7
ATOM 16468 C CA . GLY C 3 75 ? 14.503 22.349 3.503 1.00 0.00 175 GLY P CA 7
ATOM 16469 C C . GLY C 3 75 ? 15.725 22.194 2.565 1.00 0.00 175 GLY P C 7
ATOM 16470 O O . GLY C 3 75 ? 16.821 21.801 2.968 1.00 0.00 175 GLY P O 7
ATOM 16474 N N . HIS C 3 76 ? 15.477 22.566 1.258 1.00 0.00 176 HIS P N 7
ATOM 16475 C CA . HIS C 3 76 ? 16.521 22.575 0.250 1.00 0.00 176 HIS P CA 7
ATOM 16476 C C . HIS C 3 76 ? 16.039 23.535 -0.909 1.00 0.00 176 HIS P C 7
ATOM 16477 O O . HIS C 3 76 ? 14.958 23.343 -1.463 1.00 0.00 176 HIS P O 7
ATOM 16492 N N . PRO C 3 77 ? 16.868 24.602 -1.269 1.00 0.00 177 PRO P N 7
ATOM 16493 C CA . PRO C 3 77 ? 16.562 25.457 -2.431 1.00 0.00 177 PRO P CA 7
ATOM 16494 C C . PRO C 3 77 ? 16.243 24.590 -3.730 1.00 0.00 177 PRO P C 7
ATOM 16495 O O . PRO C 3 77 ? 17.188 24.046 -4.310 1.00 0.00 177 PRO P O 7
ATOM 17521 N N . ALA C 3 1 ? -28.116 1.315 -19.959 1.00 0.00 101 ALA P N 8
ATOM 17522 C CA . ALA C 3 1 ? -26.764 1.518 -20.642 1.00 0.00 101 ALA P CA 8
ATOM 17523 C C . ALA C 3 1 ? -25.657 1.114 -19.632 1.00 0.00 101 ALA P C 8
ATOM 17524 O O . ALA C 3 1 ? -25.667 1.487 -18.459 1.00 0.00 101 ALA P O 8
ATOM 17533 N N . SER C 3 2 ? -24.676 0.308 -20.177 1.00 0.00 102 SER P N 8
ATOM 17534 C CA . SER C 3 2 ? -23.677 -0.346 -19.351 1.00 0.00 102 SER P CA 8
ATOM 17535 C C . SER C 3 2 ? -22.487 -0.767 -20.253 1.00 0.00 102 SER P C 8
ATOM 17536 O O . SER C 3 2 ? -22.557 -0.788 -21.481 1.00 0.00 102 SER P O 8
ATOM 17544 N N . ASP C 3 3 ? -21.338 -1.085 -19.541 1.00 0.00 103 ASP P N 8
ATOM 17545 C CA . ASP C 3 3 ? -20.077 -1.319 -20.221 1.00 0.00 103 ASP P CA 8
ATOM 17546 C C . ASP C 3 3 ? -18.962 -1.404 -19.145 1.00 0.00 103 ASP P C 8
ATOM 17547 O O . ASP C 3 3 ? -18.012 -2.188 -19.251 1.00 0.00 103 ASP P O 8
ATOM 17556 N N . GLY C 3 4 ? -19.103 -0.519 -18.094 1.00 0.00 104 GLY P N 8
ATOM 17557 C CA . GLY C 3 4 ? -17.994 -0.208 -17.208 1.00 0.00 104 GLY P CA 8
ATOM 17558 C C . GLY C 3 4 ? -18.493 0.750 -16.095 1.00 0.00 104 GLY P C 8
ATOM 17559 O O . GLY C 3 4 ? -19.116 1.783 -16.344 1.00 0.00 104 GLY P O 8
ATOM 17563 N N . LEU C 3 5 ? -18.201 0.317 -14.816 1.00 0.00 105 LEU P N 8
ATOM 17564 C CA . LEU C 3 5 ? -18.731 0.984 -13.642 1.00 0.00 105 LEU P CA 8
ATOM 17565 C C . LEU C 3 5 ? -17.599 1.051 -12.539 1.00 0.00 105 LEU P C 8
ATOM 17566 O O . LEU C 3 5 ? -16.561 0.404 -12.678 1.00 0.00 105 LEU P O 8
ATOM 17582 N N . PRO C 3 6 ? -17.840 1.826 -11.405 1.00 0.00 106 PRO P N 8
ATOM 17583 C CA . PRO C 3 6 ? -16.796 2.224 -10.446 1.00 0.00 106 PRO P CA 8
ATOM 17584 C C . PRO C 3 6 ? -16.746 1.225 -9.263 1.00 0.00 106 PRO P C 8
ATOM 17585 O O . PRO C 3 6 ? -17.199 1.495 -8.150 1.00 0.00 106 PRO P O 8
ATOM 17596 N N . ASN C 3 7 ? -16.141 0.023 -9.576 1.00 0.00 107 ASN P N 8
ATOM 17597 C CA . ASN C 3 7 ? -16.179 -1.111 -8.671 1.00 0.00 107 ASN P CA 8
ATOM 17598 C C . ASN C 3 7 ? -17.657 -1.454 -8.347 1.00 0.00 107 ASN P C 8
ATOM 17599 O O . ASN C 3 7 ? -18.596 -1.020 -9.013 1.00 0.00 107 ASN P O 8
ATOM 17610 N N . LYS C 3 8 ? -17.808 -2.275 -7.246 1.00 0.00 108 LYS P N 8
ATOM 17611 C CA . LYS C 3 8 ? -19.115 -2.639 -6.734 1.00 0.00 108 LYS P CA 8
ATOM 17612 C C . LYS C 3 8 ? -19.101 -2.445 -5.194 1.00 0.00 108 LYS P C 8
ATOM 17613 O O . LYS C 3 8 ? -19.778 -1.586 -4.628 1.00 0.00 108 LYS P O 8
ATOM 17632 N N . LYS C 3 9 ? -18.289 -3.345 -4.531 1.00 0.00 109 LYS P N 8
ATOM 17633 C CA . LYS C 3 9 ? -18.061 -3.279 -3.099 1.00 0.00 109 LYS P CA 8
ATOM 17634 C C . LYS C 3 9 ? -17.136 -2.075 -2.783 1.00 0.00 109 LYS P C 8
ATOM 17635 O O . LYS C 3 9 ? -16.442 -1.531 -3.641 1.00 0.00 109 LYS P O 8
ATOM 17654 N N . ARG C 3 10 ? -17.162 -1.689 -1.455 1.00 0.00 110 ARG P N 8
ATOM 17655 C CA . ARG C 3 10 ? -16.783 -0.352 -1.039 1.00 0.00 110 ARG P CA 8
ATOM 17656 C C . ARG C 3 10 ? -15.665 -0.457 0.040 1.00 0.00 110 ARG P C 8
ATOM 17657 O O . ARG C 3 10 ? -15.919 -0.411 1.242 1.00 0.00 110 ARG P O 8
ATOM 17678 N N . LYS C 3 11 ? -14.403 -0.609 -0.499 1.00 0.00 111 LYS P N 8
ATOM 17679 C CA . LYS C 3 11 ? -13.155 -0.590 0.239 1.00 0.00 111 LYS P CA 8
ATOM 17680 C C . LYS C 3 11 ? -13.309 0.277 1.521 1.00 0.00 111 LYS P C 8
ATOM 17681 O O . LYS C 3 11 ? -13.090 1.486 1.549 1.00 0.00 111 LYS P O 8
ATOM 17700 N N . ARG C 3 12 ? -13.682 -0.483 2.621 1.00 0.00 112 ARG P N 8
ATOM 17701 C CA . ARG C 3 12 ? -13.404 -0.069 3.979 1.00 0.00 112 ARG P CA 8
ATOM 17702 C C . ARG C 3 12 ? -11.869 0.044 4.165 1.00 0.00 112 ARG P C 8
ATOM 17703 O O . ARG C 3 12 ? -11.078 -0.060 3.225 1.00 0.00 112 ARG P O 8
ATOM 17724 N N . ARG C 3 13 ? -11.477 0.288 5.469 1.00 0.00 113 ARG P N 8
ATOM 17725 C CA . ARG C 3 13 ? -10.153 -0.067 5.944 1.00 0.00 113 ARG P CA 8
ATOM 17726 C C . ARG C 3 13 ? -10.258 -1.477 6.587 1.00 0.00 113 ARG P C 8
ATOM 17727 O O . ARG C 3 13 ? -11.011 -1.728 7.527 1.00 0.00 113 ARG P O 8
ATOM 17748 N N . VAL C 3 14 ? -9.441 -2.415 5.979 1.00 0.00 114 VAL P N 8
ATOM 17749 C CA . VAL C 3 14 ? -9.667 -3.847 6.054 1.00 0.00 114 VAL P CA 8
ATOM 17750 C C . VAL C 3 14 ? -8.499 -4.467 6.873 1.00 0.00 114 VAL P C 8
ATOM 17751 O O . VAL C 3 14 ? -7.684 -5.276 6.435 1.00 0.00 114 VAL P O 8
ATOM 17764 N N . LEU C 3 15 ? -8.467 -3.957 8.164 1.00 0.00 115 LEU P N 8
ATOM 17765 C CA . LEU C 3 15 ? -7.279 -3.892 8.986 1.00 0.00 115 LEU P CA 8
ATOM 17766 C C . LEU C 3 15 ? -6.955 -5.295 9.565 1.00 0.00 115 LEU P C 8
ATOM 17767 O O . LEU C 3 15 ? -7.830 -6.078 9.931 1.00 0.00 115 LEU P O 8
ATOM 17783 N N . PHE C 3 16 ? -5.602 -5.568 9.617 1.00 0.00 116 PHE P N 8
ATOM 17784 C CA . PHE C 3 16 ? -5.046 -6.803 10.155 1.00 0.00 116 PHE P CA 8
ATOM 17785 C C . PHE C 3 16 ? -4.711 -6.579 11.651 1.00 0.00 116 PHE P C 8
ATOM 17786 O O . PHE C 3 16 ? -4.335 -5.454 12.054 1.00 0.00 116 PHE P O 8
ATOM 17803 N N . THR C 3 17 ? -4.858 -7.645 12.522 1.00 0.00 117 THR P N 8
ATOM 17804 C CA . THR C 3 17 ? -4.678 -7.477 13.959 1.00 0.00 117 THR P CA 8
ATOM 17805 C C . THR C 3 17 ? -3.170 -7.172 14.214 1.00 0.00 117 THR P C 8
ATOM 17806 O O . THR C 3 17 ? -2.293 -7.574 13.452 1.00 0.00 117 THR P O 8
ATOM 17817 N N . LYS C 3 18 ? -2.959 -6.354 15.307 1.00 0.00 118 LYS P N 8
ATOM 17818 C CA . LYS C 3 18 ? -1.629 -5.915 15.679 1.00 0.00 118 LYS P CA 8
ATOM 17819 C C . LYS C 3 18 ? -0.658 -7.121 15.613 1.00 0.00 118 LYS P C 8
ATOM 17820 O O . LYS C 3 18 ? 0.511 -7.015 15.244 1.00 0.00 118 LYS P O 8
ATOM 17839 N N . ALA C 3 19 ? -1.234 -8.309 16.025 1.00 0.00 119 ALA P N 8
ATOM 17840 C CA . ALA C 3 19 ? -0.526 -9.569 15.927 1.00 0.00 119 ALA P CA 8
ATOM 17841 C C . ALA C 3 19 ? -0.022 -9.762 14.467 1.00 0.00 119 ALA P C 8
ATOM 17842 O O . ALA C 3 19 ? 1.162 -9.879 14.153 1.00 0.00 119 ALA P O 8
ATOM 17849 N N . GLN C 3 20 ? -1.056 -9.824 13.554 1.00 0.00 120 GLN P N 8
ATOM 17850 C CA . GLN C 3 20 ? -0.930 -9.957 12.115 1.00 0.00 120 GLN P CA 8
ATOM 17851 C C . GLN C 3 20 ? -0.017 -8.834 11.560 1.00 0.00 120 GLN P C 8
ATOM 17852 O O . GLN C 3 20 ? 0.899 -9.077 10.757 1.00 0.00 120 GLN P O 8
ATOM 17866 N N . THR C 3 21 ? -0.265 -7.560 12.039 1.00 0.00 121 THR P N 8
ATOM 17867 C CA . THR C 3 21 ? 0.682 -6.485 11.790 1.00 0.00 121 THR P CA 8
ATOM 17868 C C . THR C 3 21 ? 2.098 -6.996 12.188 1.00 0.00 121 THR P C 8
ATOM 17869 O O . THR C 3 21 ? 3.039 -6.949 11.399 1.00 0.00 121 THR P O 8
ATOM 17880 N N . TYR C 3 22 ? 2.212 -7.440 13.492 1.00 0.00 122 TYR P N 8
ATOM 17881 C CA . TYR C 3 22 ? 3.507 -7.727 14.096 1.00 0.00 122 TYR P CA 8
ATOM 17882 C C . TYR C 3 22 ? 4.311 -8.713 13.194 1.00 0.00 122 TYR P C 8
ATOM 17883 O O . TYR C 3 22 ? 5.501 -8.532 12.903 1.00 0.00 122 TYR P O 8
ATOM 17901 N N . GLU C 3 23 ? 3.592 -9.815 12.781 1.00 0.00 123 GLU P N 8
ATOM 17902 C CA . GLU C 3 23 ? 4.163 -10.844 11.938 1.00 0.00 123 GLU P CA 8
ATOM 17903 C C . GLU C 3 23 ? 4.453 -10.223 10.550 1.00 0.00 123 GLU P C 8
ATOM 17904 O O . GLU C 3 23 ? 5.441 -10.603 9.872 1.00 0.00 123 GLU P O 8
ATOM 17916 N N . LEU C 3 24 ? 3.568 -9.293 10.033 1.00 0.00 124 LEU P N 8
ATOM 17917 C CA . LEU C 3 24 ? 3.865 -8.517 8.838 1.00 0.00 124 LEU P CA 8
ATOM 17918 C C . LEU C 3 24 ? 5.142 -7.663 9.078 1.00 0.00 124 LEU P C 8
ATOM 17919 O O . LEU C 3 24 ? 6.086 -7.680 8.266 1.00 0.00 124 LEU P O 8
ATOM 17935 N N . GLU C 3 25 ? 5.164 -6.877 10.213 1.00 0.00 125 GLU P N 8
ATOM 17936 C CA . GLU C 3 25 ? 6.307 -6.053 10.555 1.00 0.00 125 GLU P CA 8
ATOM 17937 C C . GLU C 3 25 ? 7.578 -6.930 10.618 1.00 0.00 125 GLU P C 8
ATOM 17938 O O . GLU C 3 25 ? 8.636 -6.597 10.104 1.00 0.00 125 GLU P O 8
ATOM 17950 N N . ARG C 3 26 ? 7.390 -8.065 11.376 1.00 0.00 126 ARG P N 8
ATOM 17951 C CA . ARG C 3 26 ? 8.397 -9.097 11.499 1.00 0.00 126 ARG P CA 8
ATOM 17952 C C . ARG C 3 26 ? 9.040 -9.350 10.107 1.00 0.00 126 ARG P C 8
ATOM 17953 O O . ARG C 3 26 ? 10.196 -9.040 9.827 1.00 0.00 126 ARG P O 8
ATOM 17974 N N . ARG C 3 27 ? 8.147 -9.921 9.207 1.00 0.00 127 ARG P N 8
ATOM 17975 C CA . ARG C 3 27 ? 8.611 -10.403 7.918 1.00 0.00 127 ARG P CA 8
ATOM 17976 C C . ARG C 3 27 ? 9.224 -9.204 7.144 1.00 0.00 127 ARG P C 8
ATOM 17977 O O . ARG C 3 27 ? 10.221 -9.382 6.410 1.00 0.00 127 ARG P O 8
ATOM 17998 N N . PHE C 3 28 ? 8.623 -7.965 7.254 1.00 0.00 128 PHE P N 8
ATOM 17999 C CA . PHE C 3 28 ? 9.183 -6.795 6.591 1.00 0.00 128 PHE P CA 8
ATOM 18000 C C . PHE C 3 28 ? 10.515 -6.378 7.274 1.00 0.00 128 PHE P C 8
ATOM 18001 O O . PHE C 3 28 ? 11.517 -6.083 6.608 1.00 0.00 128 PHE P O 8
ATOM 18018 N N . ARG C 3 29 ? 10.478 -6.307 8.652 1.00 0.00 129 ARG P N 8
ATOM 18019 C CA . ARG C 3 29 ? 11.552 -5.698 9.416 1.00 0.00 129 ARG P CA 8
ATOM 18020 C C . ARG C 3 29 ? 12.851 -6.519 9.164 1.00 0.00 129 ARG P C 8
ATOM 18021 O O . ARG C 3 29 ? 13.971 -6.053 9.402 1.00 0.00 129 ARG P O 8
ATOM 18042 N N . GLN C 3 30 ? 12.649 -7.798 8.691 1.00 0.00 130 GLN P N 8
ATOM 18043 C CA . GLN C 3 30 ? 13.675 -8.811 8.488 1.00 0.00 130 GLN P CA 8
ATOM 18044 C C . GLN C 3 30 ? 14.165 -8.670 7.026 1.00 0.00 130 GLN P C 8
ATOM 18045 O O . GLN C 3 30 ? 15.343 -8.753 6.682 1.00 0.00 130 GLN P O 8
ATOM 18059 N N . GLN C 3 31 ? 13.106 -8.473 6.154 1.00 0.00 131 GLN P N 8
ATOM 18060 C CA . GLN C 3 31 ? 13.165 -8.819 4.753 1.00 0.00 131 GLN P CA 8
ATOM 18061 C C . GLN C 3 31 ? 12.202 -7.919 3.935 1.00 0.00 131 GLN P C 8
ATOM 18062 O O . GLN C 3 31 ? 10.993 -7.857 4.151 1.00 0.00 131 GLN P O 8
ATOM 18076 N N . ARG C 3 32 ? 12.843 -7.237 2.913 1.00 0.00 132 ARG P N 8
ATOM 18077 C CA . ARG C 3 32 ? 12.163 -6.234 2.121 1.00 0.00 132 ARG P CA 8
ATOM 18078 C C . ARG C 3 32 ? 11.276 -6.896 1.040 1.00 0.00 132 ARG P C 8
ATOM 18079 O O . ARG C 3 32 ? 10.338 -6.266 0.506 1.00 0.00 132 ARG P O 8
ATOM 18100 N N . TYR C 3 33 ? 11.635 -8.170 0.659 1.00 0.00 133 TYR P N 8
ATOM 18101 C CA . TYR C 3 33 ? 11.332 -8.711 -0.654 1.00 0.00 133 TYR P CA 8
ATOM 18102 C C . TYR C 3 33 ? 11.282 -10.256 -0.563 1.00 0.00 133 TYR P C 8
ATOM 18103 O O . TYR C 3 33 ? 12.262 -10.953 -0.295 1.00 0.00 133 TYR P O 8
ATOM 18121 N N . LEU C 3 34 ? 9.988 -10.767 -0.761 1.00 0.00 134 LEU P N 8
ATOM 18122 C CA . LEU C 3 34 ? 9.607 -12.115 -0.308 1.00 0.00 134 LEU P CA 8
ATOM 18123 C C . LEU C 3 34 ? 9.087 -12.905 -1.536 1.00 0.00 134 LEU P C 8
ATOM 18124 O O . LEU C 3 34 ? 8.287 -12.353 -2.338 1.00 0.00 134 LEU P O 8
ATOM 18140 N N . SER C 3 35 ? 9.509 -14.204 -1.745 1.00 0.00 135 SER P N 8
ATOM 18141 C CA . SER C 3 35 ? 8.851 -15.067 -2.730 1.00 0.00 135 SER P CA 8
ATOM 18142 C C . SER C 3 35 ? 7.572 -15.636 -2.066 1.00 0.00 135 SER P C 8
ATOM 18143 O O . SER C 3 35 ? 7.455 -15.675 -0.828 1.00 0.00 135 SER P O 8
ATOM 18151 N N . ALA C 3 36 ? 6.554 -16.021 -2.913 1.00 0.00 136 ALA P N 8
ATOM 18152 C CA . ALA C 3 36 ? 5.194 -16.164 -2.403 1.00 0.00 136 ALA P CA 8
ATOM 18153 C C . ALA C 3 36 ? 5.181 -17.248 -1.249 1.00 0.00 136 ALA P C 8
ATOM 18154 O O . ALA C 3 36 ? 4.602 -17.009 -0.188 1.00 0.00 136 ALA P O 8
ATOM 18161 N N . PRO C 3 37 ? 5.795 -18.487 -1.476 1.00 0.00 137 PRO P N 8
ATOM 18162 C CA . PRO C 3 37 ? 5.725 -19.569 -0.470 1.00 0.00 137 PRO P CA 8
ATOM 18163 C C . PRO C 3 37 ? 6.310 -19.208 0.929 1.00 0.00 137 PRO P C 8
ATOM 18164 O O . PRO C 3 37 ? 5.862 -19.755 1.957 1.00 0.00 137 PRO P O 8
ATOM 18175 N N . GLU C 3 38 ? 7.329 -18.279 0.973 1.00 0.00 138 GLU P N 8
ATOM 18176 C CA . GLU C 3 38 ? 7.643 -17.566 2.199 1.00 0.00 138 GLU P CA 8
ATOM 18177 C C . GLU C 3 38 ? 6.309 -16.906 2.682 1.00 0.00 138 GLU P C 8
ATOM 18178 O O . GLU C 3 38 ? 5.699 -17.229 3.695 1.00 0.00 138 GLU P O 8
ATOM 18190 N N . ARG C 3 39 ? 5.959 -15.866 1.828 1.00 0.00 139 ARG P N 8
ATOM 18191 C CA . ARG C 3 39 ? 5.140 -14.751 2.240 1.00 0.00 139 ARG P CA 8
ATOM 18192 C C . ARG C 3 39 ? 3.699 -15.263 2.510 1.00 0.00 139 ARG P C 8
ATOM 18193 O O . ARG C 3 39 ? 3.045 -14.802 3.480 1.00 0.00 139 ARG P O 8
ATOM 18214 N N . GLU C 3 40 ? 3.159 -16.218 1.673 1.00 0.00 140 GLU P N 8
ATOM 18215 C CA . GLU C 3 40 ? 1.836 -16.782 1.900 1.00 0.00 140 GLU P CA 8
ATOM 18216 C C . GLU C 3 40 ? 1.773 -17.320 3.353 1.00 0.00 140 GLU P C 8
ATOM 18217 O O . GLU C 3 40 ? 0.755 -17.254 4.041 1.00 0.00 140 GLU P O 8
ATOM 18229 N N . HIS C 3 41 ? 2.943 -17.931 3.753 1.00 0.00 141 HIS P N 8
ATOM 18230 C CA . HIS C 3 41 ? 3.110 -18.633 5.009 1.00 0.00 141 HIS P CA 8
ATOM 18231 C C . HIS C 3 41 ? 2.937 -17.634 6.182 1.00 0.00 141 HIS P C 8
ATOM 18232 O O . HIS C 3 41 ? 2.409 -17.990 7.233 1.00 0.00 141 HIS P O 8
ATOM 18247 N N . LEU C 3 42 ? 3.450 -16.364 5.966 1.00 0.00 142 LEU P N 8
ATOM 18248 C CA . LEU C 3 42 ? 3.136 -15.224 6.812 1.00 0.00 142 LEU P CA 8
ATOM 18249 C C . LEU C 3 42 ? 1.595 -15.001 6.805 1.00 0.00 142 LEU P C 8
ATOM 18250 O O . LEU C 3 42 ? 0.947 -14.775 7.825 1.00 0.00 142 LEU P O 8
ATOM 18266 N N . ALA C 3 43 ? 1.061 -15.055 5.528 1.00 0.00 143 ALA P N 8
ATOM 18267 C CA . ALA C 3 43 ? -0.357 -14.887 5.285 1.00 0.00 143 ALA P CA 8
ATOM 18268 C C . ALA C 3 43 ? -1.133 -16.042 5.971 1.00 0.00 143 ALA P C 8
ATOM 18269 O O . ALA C 3 43 ? -2.290 -15.900 6.375 1.00 0.00 143 ALA P O 8
ATOM 18276 N N . SER C 3 44 ? -0.450 -17.244 6.032 1.00 0.00 144 SER P N 8
ATOM 18277 C CA . SER C 3 44 ? -1.051 -18.411 6.656 1.00 0.00 144 SER P CA 8
ATOM 18278 C C . SER C 3 44 ? -1.040 -18.242 8.201 1.00 0.00 144 SER P C 8
ATOM 18279 O O . SER C 3 44 ? -2.003 -18.635 8.887 1.00 0.00 144 SER P O 8
ATOM 18287 N N . LEU C 3 45 ? 0.105 -17.712 8.760 1.00 0.00 145 LEU P N 8
ATOM 18288 C CA . LEU C 3 45 ? 0.375 -17.772 10.189 1.00 0.00 145 LEU P CA 8
ATOM 18289 C C . LEU C 3 45 ? -0.703 -16.913 10.921 1.00 0.00 145 LEU P C 8
ATOM 18290 O O . LEU C 3 45 ? -1.332 -17.271 11.912 1.00 0.00 145 LEU P O 8
ATOM 18306 N N . ILE C 3 46 ? -0.825 -15.674 10.313 1.00 0.00 146 ILE P N 8
ATOM 18307 C CA . ILE C 3 46 ? -1.590 -14.563 10.841 1.00 0.00 146 ILE P CA 8
ATOM 18308 C C . ILE C 3 46 ? -2.991 -14.580 10.152 1.00 0.00 146 ILE P C 8
ATOM 18309 O O . ILE C 3 46 ? -3.968 -13.956 10.570 1.00 0.00 146 ILE P O 8
ATOM 18325 N N . ARG C 3 47 ? -2.982 -15.363 9.008 1.00 0.00 147 ARG P N 8
ATOM 18326 C CA . ARG C 3 47 ? -4.144 -16.035 8.467 1.00 0.00 147 ARG P CA 8
ATOM 18327 C C . ARG C 3 47 ? -4.961 -14.999 7.647 1.00 0.00 147 ARG P C 8
ATOM 18328 O O . ARG C 3 47 ? -6.190 -14.965 7.619 1.00 0.00 147 ARG P O 8
ATOM 18349 N N . LEU C 3 48 ? -4.143 -14.118 6.949 1.00 0.00 148 LEU P N 8
ATOM 18350 C CA . LEU C 3 48 ? -4.608 -13.201 5.927 1.00 0.00 148 LEU P CA 8
ATOM 18351 C C . LEU C 3 48 ? -4.424 -13.853 4.531 1.00 0.00 148 LEU P C 8
ATOM 18352 O O . LEU C 3 48 ? -3.739 -14.881 4.385 1.00 0.00 148 LEU P O 8
ATOM 18368 N N . THR C 3 49 ? -5.038 -13.221 3.467 1.00 0.00 149 THR P N 8
ATOM 18369 C CA . THR C 3 49 ? -4.813 -13.656 2.102 1.00 0.00 149 THR P CA 8
ATOM 18370 C C . THR C 3 49 ? -3.546 -12.880 1.542 1.00 0.00 149 THR P C 8
ATOM 18371 O O . THR C 3 49 ? -3.284 -11.722 1.852 1.00 0.00 149 THR P O 8
ATOM 18382 N N . PRO C 3 50 ? -2.714 -13.643 0.692 1.00 0.00 150 PRO P N 8
ATOM 18383 C CA . PRO C 3 50 ? -1.290 -13.339 0.495 1.00 0.00 150 PRO P CA 8
ATOM 18384 C C . PRO C 3 50 ? -1.073 -11.918 -0.090 1.00 0.00 150 PRO P C 8
ATOM 18385 O O . PRO C 3 50 ? -0.146 -11.195 0.308 1.00 0.00 150 PRO P O 8
ATOM 18396 N N . THR C 3 51 ? -2.000 -11.494 -1.028 1.00 0.00 151 THR P N 8
ATOM 18397 C CA . THR C 3 51 ? -2.037 -10.091 -1.424 1.00 0.00 151 THR P CA 8
ATOM 18398 C C . THR C 3 51 ? -2.284 -9.179 -0.190 1.00 0.00 151 THR P C 8
ATOM 18399 O O . THR C 3 51 ? -1.837 -7.996 -0.220 1.00 0.00 151 THR P O 8
ATOM 18410 N N . GLN C 3 52 ? -3.004 -9.646 0.903 1.00 0.00 152 GLN P N 8
ATOM 18411 C CA . GLN C 3 52 ? -3.189 -8.786 2.075 1.00 0.00 152 GLN P CA 8
ATOM 18412 C C . GLN C 3 52 ? -1.816 -8.747 2.801 1.00 0.00 152 GLN P C 8
ATOM 18413 O O . GLN C 3 52 ? -1.508 -7.705 3.457 1.00 0.00 152 GLN P O 8
ATOM 18427 N N . VAL C 3 53 ? -0.918 -9.797 2.724 1.00 0.00 153 VAL P N 8
ATOM 18428 C CA . VAL C 3 53 ? 0.484 -9.692 3.116 1.00 0.00 153 VAL P CA 8
ATOM 18429 C C . VAL C 3 53 ? 1.214 -8.687 2.179 1.00 0.00 153 VAL P C 8
ATOM 18430 O O . VAL C 3 53 ? 1.604 -7.592 2.600 1.00 0.00 153 VAL P O 8
ATOM 18443 N N . LYS C 3 54 ? 1.414 -9.139 0.885 1.00 0.00 154 LYS P N 8
ATOM 18444 C CA . LYS C 3 54 ? 2.127 -8.406 -0.148 1.00 0.00 154 LYS P CA 8
ATOM 18445 C C . LYS C 3 54 ? 1.897 -6.873 0.012 1.00 0.00 154 LYS P C 8
ATOM 18446 O O . LYS C 3 54 ? 2.824 -6.076 0.137 1.00 0.00 154 LYS P O 8
ATOM 18465 N N . ILE C 3 55 ? 0.563 -6.510 -0.035 1.00 0.00 155 ILE P N 8
ATOM 18466 C CA . ILE C 3 55 ? 0.066 -5.147 -0.058 1.00 0.00 155 ILE P CA 8
ATOM 18467 C C . ILE C 3 55 ? 0.569 -4.404 1.210 1.00 0.00 155 ILE P C 8
ATOM 18468 O O . ILE C 3 55 ? 1.006 -3.239 1.141 1.00 0.00 155 ILE P O 8
ATOM 18484 N N . TRP C 3 56 ? 0.523 -5.100 2.406 1.00 0.00 156 TRP P N 8
ATOM 18485 C CA . TRP C 3 56 ? 1.094 -4.554 3.633 1.00 0.00 156 TRP P CA 8
ATOM 18486 C C . TRP C 3 56 ? 2.633 -4.466 3.481 1.00 0.00 156 TRP P C 8
ATOM 18487 O O . TRP C 3 56 ? 3.278 -3.524 3.997 1.00 0.00 156 TRP P O 8
ATOM 18508 N N . PHE C 3 57 ? 3.265 -5.424 2.701 1.00 0.00 157 PHE P N 8
ATOM 18509 C CA . PHE C 3 57 ? 4.693 -5.339 2.396 1.00 0.00 157 PHE P CA 8
ATOM 18510 C C . PHE C 3 57 ? 4.998 -4.241 1.344 1.00 0.00 157 PHE P C 8
ATOM 18511 O O . PHE C 3 57 ? 6.005 -3.481 1.506 1.00 0.00 157 PHE P O 8
ATOM 18528 N N . GLN C 3 58 ? 4.172 -4.056 0.257 1.00 0.00 158 GLN P N 8
ATOM 18529 C CA . GLN C 3 58 ? 4.299 -2.903 -0.626 1.00 0.00 158 GLN P CA 8
ATOM 18530 C C . GLN C 3 58 ? 4.312 -1.645 0.280 1.00 0.00 158 GLN P C 8
ATOM 18531 O O . GLN C 3 58 ? 5.261 -0.840 0.264 1.00 0.00 158 GLN P O 8
ATOM 18545 N N . ASN C 3 59 ? 3.198 -1.445 1.085 1.00 0.00 159 ASN P N 8
ATOM 18546 C CA . ASN C 3 59 ? 2.965 -0.175 1.745 1.00 0.00 159 ASN P CA 8
ATOM 18547 C C . ASN C 3 59 ? 4.194 0.200 2.622 1.00 0.00 159 ASN P C 8
ATOM 18548 O O . ASN C 3 59 ? 4.409 1.436 2.836 1.00 0.00 159 ASN P O 8
ATOM 18559 N N . HIS C 3 60 ? 5.051 -0.761 3.119 1.00 0.00 160 HIS P N 8
ATOM 18560 C CA . HIS C 3 60 ? 6.258 -0.359 3.858 1.00 0.00 160 HIS P CA 8
ATOM 18561 C C . HIS C 3 60 ? 7.373 0.125 2.896 1.00 0.00 160 HIS P C 8
ATOM 18562 O O . HIS C 3 60 ? 8.000 1.201 3.196 1.00 0.00 160 HIS P O 8
ATOM 18577 N N . ARG C 3 61 ? 7.744 -0.572 1.766 1.00 0.00 161 ARG P N 8
ATOM 18578 C CA . ARG C 3 61 ? 9.040 -0.329 1.126 1.00 0.00 161 ARG P CA 8
ATOM 18579 C C . ARG C 3 61 ? 9.085 1.089 0.495 1.00 0.00 161 ARG P C 8
ATOM 18580 O O . ARG C 3 61 ? 10.172 1.738 0.516 1.00 0.00 161 ARG P O 8
ATOM 18601 N N . TYR C 3 62 ? 7.954 1.656 -0.057 1.00 0.00 162 TYR P N 8
ATOM 18602 C CA . TYR C 3 62 ? 7.923 3.048 -0.499 1.00 0.00 162 TYR P CA 8
ATOM 18603 C C . TYR C 3 62 ? 7.998 3.986 0.736 1.00 0.00 162 TYR P C 8
ATOM 18604 O O . TYR C 3 62 ? 8.598 5.081 0.657 1.00 0.00 162 TYR P O 8
ATOM 18622 N N . LYS C 3 63 ? 7.356 3.593 1.895 1.00 0.00 163 LYS P N 8
ATOM 18623 C CA . LYS C 3 63 ? 7.196 4.510 3.016 1.00 0.00 163 LYS P CA 8
ATOM 18624 C C . LYS C 3 63 ? 8.598 4.856 3.593 1.00 0.00 163 LYS P C 8
ATOM 18625 O O . LYS C 3 63 ? 8.873 6.006 3.959 1.00 0.00 163 LYS P O 8
ATOM 18644 N N . THR C 3 64 ? 9.463 3.791 3.716 1.00 0.00 164 THR P N 8
ATOM 18645 C CA . THR C 3 64 ? 10.731 3.894 4.415 1.00 0.00 164 THR P CA 8
ATOM 18646 C C . THR C 3 64 ? 11.503 5.099 3.763 1.00 0.00 164 THR P C 8
ATOM 18647 O O . THR C 3 64 ? 11.925 6.070 4.376 1.00 0.00 164 THR P O 8
ATOM 18658 N N . LYS C 3 65 ? 11.697 4.814 2.421 1.00 0.00 165 LYS P N 8
ATOM 18659 C CA . LYS C 3 65 ? 12.644 5.505 1.579 1.00 0.00 165 LYS P CA 8
ATOM 18660 C C . LYS C 3 65 ? 12.288 7.014 1.560 1.00 0.00 165 LYS P C 8
ATOM 18661 O O . LYS C 3 65 ? 13.138 7.900 1.625 1.00 0.00 165 LYS P O 8
ATOM 18680 N N . ARG C 3 66 ? 10.933 7.231 1.392 1.00 0.00 166 ARG P N 8
ATOM 18681 C CA . ARG C 3 66 ? 10.339 8.546 1.249 1.00 0.00 166 ARG P CA 8
ATOM 18682 C C . ARG C 3 66 ? 10.629 9.363 2.537 1.00 0.00 166 ARG P C 8
ATOM 18683 O O . ARG 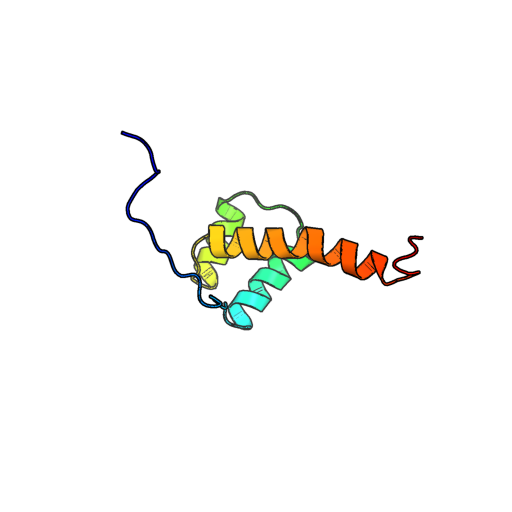C 3 66 ? 10.843 10.575 2.520 1.00 0.00 166 ARG P O 8
ATOM 18704 N N . ALA C 3 67 ? 10.582 8.605 3.697 1.00 0.00 167 ALA P N 8
ATOM 18705 C CA . ALA C 3 67 ? 10.865 9.145 5.013 1.00 0.00 167 ALA P CA 8
ATOM 18706 C C . ALA C 3 67 ? 12.227 9.906 4.964 1.00 0.00 167 ALA P C 8
ATOM 18707 O O . ALA C 3 67 ? 12.420 10.948 5.585 1.00 0.00 167 ALA P O 8
ATOM 18714 N N . GLN C 3 68 ? 13.172 9.220 4.213 1.00 0.00 168 GLN P N 8
ATOM 18715 C CA . GLN C 3 68 ? 14.574 9.605 4.229 1.00 0.00 168 GLN P CA 8
ATOM 18716 C C . GLN C 3 68 ? 14.816 10.787 3.265 1.00 0.00 168 GLN P C 8
ATOM 18717 O O . GLN C 3 68 ? 15.783 11.545 3.368 1.00 0.00 168 GLN P O 8
ATOM 18731 N N . ASN C 3 69 ? 13.847 10.919 2.283 1.00 0.00 169 ASN P N 8
ATOM 18732 C CA . ASN C 3 69 ? 13.773 12.097 1.437 1.00 0.00 169 ASN P CA 8
ATOM 18733 C C . ASN C 3 69 ? 13.603 13.365 2.324 1.00 0.00 169 ASN P C 8
ATOM 18734 O O . ASN C 3 69 ? 14.025 14.472 1.996 1.00 0.00 169 ASN P O 8
ATOM 18745 N N . GLU C 3 70 ? 12.903 13.114 3.495 1.00 0.00 170 GLU P N 8
ATOM 18746 C CA . GLU C 3 70 ? 12.374 14.146 4.368 1.00 0.00 170 GLU P CA 8
ATOM 18747 C C . GLU C 3 70 ? 13.568 14.877 5.034 1.00 0.00 170 GLU P C 8
ATOM 18748 O O . GLU C 3 70 ? 13.528 16.075 5.323 1.00 0.00 170 GLU P O 8
ATOM 18760 N N . LYS C 3 71 ? 14.655 14.063 5.286 1.00 0.00 171 LYS P N 8
ATOM 18761 C CA . LYS C 3 71 ? 15.624 14.355 6.324 1.00 0.00 171 LYS P CA 8
ATOM 18762 C C . LYS C 3 71 ? 16.786 15.183 5.720 1.00 0.00 171 LYS P C 8
ATOM 18763 O O . LYS C 3 71 ? 17.805 14.660 5.267 1.00 0.00 171 LYS P O 8
ATOM 18782 N N . GLY C 3 72 ? 16.567 16.548 5.740 1.00 0.00 172 GLY P N 8
ATOM 18783 C CA . GLY C 3 72 ? 17.257 17.450 4.839 1.00 0.00 172 GLY P CA 8
ATOM 18784 C C . GLY C 3 72 ? 16.214 18.414 4.198 1.00 0.00 172 GLY P C 8
ATOM 18785 O O . GLY C 3 72 ? 16.251 19.628 4.390 1.00 0.00 172 GLY P O 8
ATOM 18789 N N . TYR C 3 73 ? 15.260 17.757 3.445 1.00 0.00 173 TYR P N 8
ATOM 18790 C CA . TYR C 3 73 ? 13.978 18.315 3.068 1.00 0.00 173 TYR P CA 8
ATOM 18791 C C . TYR C 3 73 ? 13.877 18.341 1.515 1.00 0.00 173 TYR P C 8
ATOM 18792 O O . TYR C 3 73 ? 14.846 18.181 0.776 1.00 0.00 173 TYR P O 8
ATOM 18810 N N . GLU C 3 74 ? 12.584 18.587 1.079 1.00 0.00 174 GLU P N 8
ATOM 18811 C CA . GLU C 3 74 ? 12.278 18.744 -0.329 1.00 0.00 174 GLU P CA 8
ATOM 18812 C C . GLU C 3 74 ? 12.551 20.209 -0.757 1.00 0.00 174 GLU P C 8
ATOM 18813 O O . GLU C 3 74 ? 11.637 20.891 -1.283 1.00 0.00 174 GLU P O 8
ATOM 18825 N N . GLY C 3 75 ? 13.796 20.750 -0.509 1.00 0.00 175 GLY P N 8
ATOM 18826 C CA . GLY C 3 75 ? 13.996 22.194 -0.498 1.00 0.00 175 GLY P CA 8
ATOM 18827 C C . GLY C 3 75 ? 13.724 22.760 -1.914 1.00 0.00 175 GLY P C 8
ATOM 18828 O O . GLY C 3 75 ? 14.564 22.717 -2.815 1.00 0.00 175 GLY P O 8
ATOM 18832 N N . HIS C 3 76 ? 12.477 23.339 -2.055 1.00 0.00 176 HIS P N 8
ATOM 18833 C CA . HIS C 3 76 ? 11.972 23.770 -3.345 1.00 0.00 176 HIS P CA 8
ATOM 18834 C C . HIS C 3 76 ? 10.608 24.525 -3.082 1.00 0.00 176 HIS P C 8
ATOM 18835 O O . HIS C 3 76 ? 9.799 24.076 -2.270 1.00 0.00 176 HIS P O 8
ATOM 18850 N N . PRO C 3 77 ? 10.351 25.694 -3.803 1.00 0.00 177 PRO P N 8
ATOM 18851 C CA . PRO C 3 77 ? 9.074 26.420 -3.665 1.00 0.00 177 PRO P CA 8
ATOM 18852 C C . PRO C 3 77 ? 7.868 25.618 -4.328 1.00 0.00 177 PRO P C 8
ATOM 18853 O O . PRO C 3 77 ? 7.269 24.791 -3.632 1.00 0.00 177 PRO P O 8
ATOM 19879 N N . ALA C 3 1 ? -20.495 -9.711 -9.800 1.00 0.00 101 ALA P N 9
ATOM 19880 C CA . ALA C 3 1 ? -21.720 -9.374 -8.950 1.00 0.00 101 ALA P CA 9
ATOM 19881 C C . ALA C 3 1 ? -21.885 -10.495 -7.890 1.00 0.00 101 ALA P C 9
ATOM 19882 O O . ALA C 3 1 ? -21.537 -10.351 -6.718 1.00 0.00 101 ALA P O 9
ATOM 19891 N N . SER C 3 2 ? -22.455 -11.651 -8.388 1.00 0.00 102 SER P N 9
ATOM 19892 C CA . SER C 3 2 ? -22.995 -12.676 -7.515 1.00 0.00 102 SER P CA 9
ATOM 19893 C C . SER C 3 2 ? -22.003 -13.867 -7.475 1.00 0.00 102 SER P C 9
ATOM 19894 O O . SER C 3 2 ? -21.107 -14.017 -8.306 1.00 0.00 102 SER P O 9
ATOM 19902 N N . ASP C 3 3 ? -22.205 -14.721 -6.399 1.00 0.00 103 ASP P N 9
ATOM 19903 C CA . ASP C 3 3 ? -21.343 -15.868 -6.179 1.00 0.00 103 ASP P CA 9
ATOM 19904 C C . ASP C 3 3 ? -21.674 -16.456 -4.783 1.00 0.00 103 ASP P C 9
ATOM 19905 O O . ASP C 3 3 ? -21.662 -17.673 -4.567 1.00 0.00 103 ASP P O 9
ATOM 19914 N N . GLY C 3 4 ? -21.944 -15.515 -3.808 1.00 0.00 104 GLY P N 9
ATOM 19915 C CA . GLY C 3 4 ? -22.002 -15.874 -2.400 1.00 0.00 104 GLY P CA 9
ATOM 19916 C C . GLY C 3 4 ? -23.325 -15.331 -1.799 1.00 0.00 104 GLY P C 9
ATOM 19917 O O . GLY C 3 4 ? -24.269 -16.066 -1.510 1.00 0.00 104 GLY P O 9
ATOM 19921 N N . LEU C 3 5 ? -23.346 -13.957 -1.653 1.00 0.00 105 LEU P N 9
ATOM 19922 C CA . LEU C 3 5 ? -24.590 -13.210 -1.617 1.00 0.00 105 LEU P CA 9
ATOM 19923 C C . LEU C 3 5 ? -24.341 -11.771 -2.228 1.00 0.00 105 LEU P C 9
ATOM 19924 O O . LEU C 3 5 ? -23.226 -11.454 -2.640 1.00 0.00 105 LEU P O 9
ATOM 19940 N N . PRO C 3 6 ? -25.434 -10.908 -2.319 1.00 0.00 106 PRO P N 9
ATOM 19941 C CA . PRO C 3 6 ? -25.318 -9.451 -2.510 1.00 0.00 106 PRO P CA 9
ATOM 19942 C C . PRO C 3 6 ? -24.334 -8.844 -1.479 1.00 0.00 106 PRO P C 9
ATOM 19943 O O . PRO C 3 6 ? -24.720 -8.462 -0.362 1.00 0.00 106 PRO P O 9
ATOM 19954 N N . ASN C 3 7 ? -23.024 -8.723 -1.899 1.00 0.00 107 ASN P N 9
ATOM 19955 C CA . ASN C 3 7 ? -22.128 -7.739 -1.313 1.00 0.00 107 ASN P CA 9
ATOM 19956 C C . ASN C 3 7 ? -22.063 -6.496 -2.238 1.00 0.00 107 ASN P C 9
ATOM 19957 O O . ASN C 3 7 ? -22.021 -6.589 -3.466 1.00 0.00 107 ASN P O 9
ATOM 19968 N N . LYS C 3 8 ? -22.067 -5.294 -1.557 1.00 0.00 108 LYS P N 9
ATOM 19969 C CA . LYS C 3 8 ? -21.868 -4.028 -2.238 1.00 0.00 108 LYS P CA 9
ATOM 19970 C C . LYS C 3 8 ? -20.886 -3.172 -1.394 1.00 0.00 108 LYS P C 9
ATOM 19971 O O . LYS C 3 8 ? -20.979 -1.947 -1.320 1.00 0.00 108 LYS P O 9
ATOM 19990 N N . LYS C 3 9 ? -19.896 -3.909 -0.776 1.00 0.00 109 LYS P N 9
ATOM 19991 C CA . LYS C 3 9 ? -18.777 -3.289 -0.089 1.00 0.00 109 LYS P CA 9
ATOM 19992 C C . LYS C 3 9 ? -17.983 -2.403 -1.084 1.00 0.00 109 LYS P C 9
ATOM 19993 O O . LYS C 3 9 ? -17.948 -2.632 -2.292 1.00 0.00 109 LYS P O 9
ATOM 20012 N N . ARG C 3 10 ? -17.300 -1.363 -0.477 1.00 0.00 110 ARG P N 9
ATOM 20013 C CA . ARG C 3 10 ? -16.669 -0.316 -1.263 1.00 0.00 110 ARG P CA 9
ATOM 20014 C C . ARG C 3 10 ? -15.337 0.109 -0.587 1.00 0.00 110 ARG P C 9
ATOM 20015 O O . ARG C 3 10 ? -15.086 1.283 -0.317 1.00 0.00 110 ARG P O 9
ATOM 20036 N N . LYS C 3 11 ? -14.472 -0.942 -0.355 1.00 0.00 111 LYS P N 9
ATOM 20037 C CA . LYS C 3 11 ? -13.220 -0.799 0.366 1.00 0.00 111 LYS P CA 9
ATOM 20038 C C . LYS C 3 11 ? -13.479 -0.008 1.677 1.00 0.00 111 LYS P C 9
ATOM 20039 O O . LYS C 3 11 ? -13.390 1.218 1.747 1.00 0.00 111 LYS P O 9
ATOM 20058 N N . ARG C 3 12 ? -13.776 -0.818 2.757 1.00 0.00 112 ARG P N 9
ATOM 20059 C CA . ARG C 3 12 ? -13.537 -0.396 4.123 1.00 0.00 112 ARG P CA 9
ATOM 20060 C C . ARG C 3 12 ? -12.026 -0.098 4.295 1.00 0.00 112 ARG P C 9
ATOM 20061 O O . ARG C 3 12 ? -11.242 -0.067 3.339 1.00 0.00 112 ARG P O 9
ATOM 20082 N N . ARG C 3 13 ? -11.626 0.096 5.604 1.00 0.00 113 ARG P N 9
ATOM 20083 C CA . ARG C 3 13 ? -10.256 -0.146 6.020 1.00 0.00 113 ARG P CA 9
ATOM 20084 C C . ARG C 3 13 ? -10.223 -1.560 6.663 1.00 0.00 113 ARG P C 9
ATOM 20085 O O . ARG C 3 13 ? -10.900 -1.865 7.643 1.00 0.00 113 ARG P O 9
ATOM 20106 N N . VAL C 3 14 ? -9.382 -2.439 6.001 1.00 0.00 114 VAL P N 9
ATOM 20107 C CA . VAL C 3 14 ? -9.529 -3.882 6.056 1.00 0.00 114 VAL P CA 9
ATOM 20108 C C . VAL C 3 14 ? -8.317 -4.450 6.851 1.00 0.00 114 VAL P C 9
ATOM 20109 O O . VAL C 3 14 ? -7.478 -5.224 6.398 1.00 0.00 114 VAL P O 9
ATOM 20122 N N . LEU C 3 15 ? -8.279 -3.929 8.139 1.00 0.00 115 LEU P N 9
ATOM 20123 C CA . LEU C 3 15 ? -7.078 -3.821 8.938 1.00 0.00 115 LEU P CA 9
ATOM 20124 C C . LEU C 3 15 ? -6.707 -5.210 9.521 1.00 0.00 115 LEU P C 9
ATOM 20125 O O . LEU C 3 15 ? -7.560 -5.999 9.932 1.00 0.00 115 LEU P O 9
ATOM 20141 N N . PHE C 3 16 ? -5.353 -5.481 9.513 1.00 0.00 116 PHE P N 9
ATOM 20142 C CA . PHE C 3 16 ? -4.797 -6.716 10.055 1.00 0.00 116 PHE P CA 9
ATOM 20143 C C . PHE C 3 16 ? -4.450 -6.479 11.546 1.00 0.00 116 PHE P C 9
ATOM 20144 O O . PHE C 3 16 ? -4.081 -5.348 11.939 1.00 0.00 116 PHE P O 9
ATOM 20161 N N . THR C 3 17 ? -4.556 -7.547 12.419 1.00 0.00 117 THR P N 9
ATOM 20162 C CA . THR C 3 17 ? -4.349 -7.374 13.852 1.00 0.00 117 THR P CA 9
ATOM 20163 C C . THR C 3 17 ? -2.844 -7.027 14.075 1.00 0.00 117 THR P C 9
ATOM 20164 O O . THR C 3 17 ? -1.977 -7.387 13.282 1.00 0.00 117 THR P O 9
ATOM 20175 N N . LYS C 3 18 ? -2.621 -6.220 15.173 1.00 0.00 118 LYS P N 9
ATOM 20176 C CA . LYS C 3 18 ? -1.287 -5.775 15.525 1.00 0.00 118 LYS P CA 9
ATOM 20177 C C . LYS C 3 18 ? -0.307 -6.972 15.429 1.00 0.00 118 LYS P C 9
ATOM 20178 O O . LYS C 3 18 ? 0.860 -6.850 15.060 1.00 0.00 118 LYS P O 9
ATOM 20197 N N . ALA C 3 19 ? -0.872 -8.170 15.826 1.00 0.00 119 ALA P N 9
ATOM 20198 C CA . ALA C 3 19 ? -0.164 -9.427 15.686 1.00 0.00 119 ALA P CA 9
ATOM 20199 C C . ALA C 3 19 ? 0.320 -9.579 14.213 1.00 0.00 119 ALA P C 9
ATOM 20200 O O . ALA C 3 19 ? 1.499 -9.670 13.877 1.00 0.00 119 ALA P O 9
ATOM 20207 N N . GLN C 3 20 ? -0.730 -9.632 13.316 1.00 0.00 120 GLN P N 9
ATOM 20208 C CA . GLN C 3 20 ? -0.643 -9.751 11.873 1.00 0.00 120 GLN P CA 9
ATOM 20209 C C . GLN C 3 20 ? 0.249 -8.617 11.308 1.00 0.00 120 GLN P C 9
ATOM 20210 O O . GLN C 3 20 ? 1.129 -8.842 10.462 1.00 0.00 120 GLN P O 9
ATOM 20224 N N . THR C 3 21 ? 0.028 -7.355 11.834 1.00 0.00 121 THR P N 9
ATOM 20225 C CA . THR C 3 21 ? 0.979 -6.282 11.596 1.00 0.00 121 THR P CA 9
ATOM 20226 C C . THR C 3 21 ? 2.396 -6.805 11.975 1.00 0.00 121 THR P C 9
ATOM 20227 O O . THR C 3 21 ? 3.329 -6.763 11.175 1.00 0.00 121 THR P O 9
ATOM 20238 N N . TYR C 3 22 ? 2.527 -7.251 13.277 1.00 0.00 122 TYR P N 9
ATOM 20239 C CA . TYR C 3 22 ? 3.831 -7.538 13.862 1.00 0.00 122 TYR P CA 9
ATOM 20240 C C . TYR C 3 22 ? 4.621 -8.523 12.949 1.00 0.00 122 TYR P C 9
ATOM 20241 O O . TYR C 3 22 ? 5.809 -8.341 12.644 1.00 0.00 122 TYR P O 9
ATOM 20259 N N . GLU C 3 23 ? 3.903 -9.626 12.540 1.00 0.00 123 GLU P N 9
ATOM 20260 C CA . GLU C 3 23 ? 4.474 -10.648 11.688 1.00 0.00 123 GLU P CA 9
ATOM 20261 C C . GLU C 3 23 ? 4.756 -10.011 10.305 1.00 0.00 123 GLU P C 9
ATOM 20262 O O . GLU C 3 23 ? 5.755 -10.365 9.630 1.00 0.00 123 GLU P O 9
ATOM 20274 N N . LEU C 3 24 ? 3.855 -9.091 9.798 1.00 0.00 124 LEU P N 9
ATOM 20275 C CA . LEU C 3 24 ? 4.128 -8.312 8.598 1.00 0.00 124 LEU P CA 9
ATOM 20276 C C . LEU C 3 24 ? 5.397 -7.445 8.817 1.00 0.00 124 LEU P C 9
ATOM 20277 O O . LEU C 3 24 ? 6.317 -7.435 7.976 1.00 0.00 124 LEU P O 9
ATOM 20293 N N . GLU C 3 25 ? 5.439 -6.673 9.961 1.00 0.00 125 GLU P N 9
ATOM 20294 C CA . GLU C 3 25 ? 6.592 -5.861 10.297 1.00 0.00 125 GLU P CA 9
ATOM 20295 C C . GLU C 3 25 ? 7.857 -6.752 10.306 1.00 0.00 125 GLU P C 9
ATOM 20296 O O . GLU C 3 25 ? 8.876 -6.451 9.696 1.00 0.00 125 GLU P O 9
ATOM 20308 N N . ARG C 3 26 ? 7.698 -7.861 11.108 1.00 0.00 126 ARG P N 9
ATOM 20309 C CA . ARG C 3 26 ? 8.711 -8.886 11.249 1.00 0.00 126 ARG P CA 9
ATOM 20310 C C . ARG C 3 26 ? 9.334 -9.166 9.857 1.00 0.00 126 ARG P C 9
ATOM 20311 O O . ARG C 3 26 ? 10.477 -8.854 9.535 1.00 0.00 126 ARG P O 9
ATOM 20332 N N . ARG C 3 27 ? 8.423 -9.769 8.987 1.00 0.00 127 ARG P N 9
ATOM 20333 C CA . ARG C 3 27 ? 8.871 -10.254 7.696 1.00 0.00 127 ARG P CA 9
ATOM 20334 C C . ARG C 3 27 ? 9.466 -9.059 6.904 1.00 0.00 127 ARG P C 9
ATOM 20335 O O . ARG C 3 27 ? 10.441 -9.248 6.144 1.00 0.00 127 ARG P O 9
ATOM 20356 N N . PHE C 3 28 ? 8.880 -7.815 7.025 1.00 0.00 128 PHE P N 9
ATOM 20357 C CA . PHE C 3 28 ? 9.431 -6.658 6.331 1.00 0.00 128 PHE P CA 9
ATOM 20358 C C . PHE C 3 28 ? 10.798 -6.272 6.961 1.00 0.00 128 PHE P C 9
ATOM 20359 O O . PHE C 3 28 ? 11.786 -6.013 6.261 1.00 0.00 128 PHE P O 9
ATOM 20376 N N . ARG C 3 29 ? 10.802 -6.175 8.338 1.00 0.00 129 ARG P N 9
ATOM 20377 C CA . ARG C 3 29 ? 11.893 -5.549 9.057 1.00 0.00 129 ARG P CA 9
ATOM 20378 C C . ARG C 3 29 ? 13.182 -6.374 8.797 1.00 0.00 129 ARG P C 9
ATOM 20379 O O . ARG C 3 29 ? 14.307 -5.932 9.067 1.00 0.00 129 ARG P O 9
ATOM 20400 N N . GLN C 3 30 ? 12.979 -7.636 8.280 1.00 0.00 130 GLN P N 9
ATOM 20401 C CA . GLN C 3 30 ? 13.981 -8.681 8.117 1.00 0.00 130 GLN P CA 9
ATOM 20402 C C . GLN C 3 30 ? 14.392 -8.699 6.623 1.00 0.00 130 GLN P C 9
ATOM 20403 O O . GLN C 3 30 ? 15.540 -8.886 6.226 1.00 0.00 130 GLN P O 9
ATOM 20417 N N . GLN C 3 31 ? 13.299 -8.513 5.787 1.00 0.00 131 GLN P N 9
ATOM 20418 C CA . GLN C 3 31 ? 13.252 -9.006 4.425 1.00 0.00 131 GLN P CA 9
ATOM 20419 C C . GLN C 3 31 ? 12.289 -8.101 3.601 1.00 0.00 131 GLN P C 9
ATOM 20420 O O . GLN C 3 31 ? 11.065 -8.170 3.683 1.00 0.00 131 GLN P O 9
ATOM 20434 N N . ARG C 3 32 ? 12.976 -7.232 2.759 1.00 0.00 132 ARG P N 9
ATOM 20435 C CA . ARG C 3 32 ? 12.342 -6.101 2.111 1.00 0.00 132 ARG P CA 9
ATOM 20436 C C . ARG C 3 32 ? 11.444 -6.573 0.939 1.00 0.00 132 ARG P C 9
ATOM 20437 O O . ARG C 3 32 ? 10.626 -5.815 0.397 1.00 0.00 132 ARG P O 9
ATOM 20458 N N . TYR C 3 33 ? 11.689 -7.868 0.536 1.00 0.00 133 TYR P N 9
ATOM 20459 C CA . TYR C 3 33 ? 11.432 -8.339 -0.813 1.00 0.00 133 TYR P CA 9
ATOM 20460 C C . TYR C 3 33 ? 11.335 -9.887 -0.778 1.00 0.00 133 TYR P C 9
ATOM 20461 O O . TYR C 3 33 ? 12.300 -10.594 -0.473 1.00 0.00 133 TYR P O 9
ATOM 20479 N N . LEU C 3 34 ? 10.059 -10.386 -1.044 1.00 0.00 134 LEU P N 9
ATOM 20480 C CA . LEU C 3 34 ? 9.618 -11.708 -0.567 1.00 0.00 134 LEU P CA 9
ATOM 20481 C C . LEU C 3 34 ? 9.024 -12.481 -1.775 1.00 0.00 134 LEU P C 9
ATOM 20482 O O . LEU C 3 34 ? 8.228 -11.854 -2.542 1.00 0.00 134 LEU P O 9
ATOM 20498 N N . SER C 3 35 ? 9.363 -13.806 -2.046 1.00 0.00 135 SER P N 9
ATOM 20499 C CA . SER C 3 35 ? 8.678 -14.530 -3.136 1.00 0.00 135 SER P CA 9
ATOM 20500 C C . SER C 3 35 ? 7.472 -15.268 -2.513 1.00 0.00 135 SER P C 9
ATOM 20501 O O . SER C 3 35 ? 7.314 -15.375 -1.295 1.00 0.00 135 SER P O 9
ATOM 20509 N N . ALA C 3 36 ? 6.574 -15.745 -3.447 1.00 0.00 136 ALA P N 9
ATOM 20510 C CA . ALA C 3 36 ? 5.181 -15.969 -3.104 1.00 0.00 136 ALA P CA 9
ATOM 20511 C C . ALA C 3 36 ? 5.112 -17.027 -1.930 1.00 0.00 136 ALA P C 9
ATOM 20512 O O . ALA C 3 36 ? 4.417 -16.811 -0.938 1.00 0.00 136 ALA P O 9
ATOM 20519 N N . PRO C 3 37 ? 5.893 -18.176 -2.052 1.00 0.00 137 PRO P N 9
ATOM 20520 C CA . PRO C 3 37 ? 5.933 -19.194 -0.972 1.00 0.00 137 PRO P CA 9
ATOM 20521 C C . PRO C 3 37 ? 6.287 -18.688 0.451 1.00 0.00 137 PRO P C 9
ATOM 20522 O O . PRO C 3 37 ? 5.651 -19.050 1.451 1.00 0.00 137 PRO P O 9
ATOM 20533 N N . GLU C 3 38 ? 7.373 -17.837 0.525 1.00 0.00 138 GLU P N 9
ATOM 20534 C CA . GLU C 3 38 ? 7.688 -17.139 1.757 1.00 0.00 138 GLU P CA 9
ATOM 20535 C C . GLU C 3 38 ? 6.375 -16.418 2.218 1.00 0.00 138 GLU P C 9
ATOM 20536 O O . GLU C 3 38 ? 5.793 -16.669 3.268 1.00 0.00 138 GLU P O 9
ATOM 20548 N N . ARG C 3 39 ? 6.029 -15.430 1.301 1.00 0.00 139 ARG P N 9
ATOM 20549 C CA . ARG C 3 39 ? 5.135 -14.347 1.640 1.00 0.00 139 ARG P CA 9
ATOM 20550 C C . ARG C 3 39 ? 3.704 -14.920 1.819 1.00 0.00 139 ARG P C 9
ATOM 20551 O O . ARG C 3 39 ? 2.922 -14.378 2.649 1.00 0.00 139 ARG P O 9
ATOM 20572 N N . GLU C 3 40 ? 3.294 -16.005 1.070 1.00 0.00 140 GLU P N 9
ATOM 20573 C CA . GLU C 3 40 ? 2.039 -16.691 1.354 1.00 0.00 140 GLU P CA 9
ATOM 20574 C C . GLU C 3 40 ? 2.028 -17.075 2.858 1.00 0.00 140 GLU P C 9
ATOM 20575 O O . GLU C 3 40 ? 1.047 -16.915 3.583 1.00 0.00 140 GLU P O 9
ATOM 20587 N N . HIS C 3 41 ? 3.211 -17.663 3.260 1.00 0.00 141 HIS P N 9
ATOM 20588 C CA . HIS C 3 41 ? 3.387 -18.364 4.514 1.00 0.00 141 HIS P CA 9
ATOM 20589 C C . HIS C 3 41 ? 3.221 -17.370 5.694 1.00 0.00 141 HIS P C 9
ATOM 20590 O O . HIS C 3 41 ? 2.692 -17.733 6.743 1.00 0.00 141 HIS P O 9
ATOM 20605 N N . LEU C 3 42 ? 3.744 -16.103 5.487 1.00 0.00 142 LEU P N 9
ATOM 20606 C CA . LEU C 3 42 ? 3.490 -14.981 6.375 1.00 0.00 142 LEU P CA 9
ATOM 20607 C C . LEU C 3 42 ? 1.956 -14.723 6.436 1.00 0.00 142 LEU P C 9
ATOM 20608 O O . LEU C 3 42 ? 1.348 -14.531 7.486 1.00 0.00 142 LEU P O 9
ATOM 20624 N N . ALA C 3 43 ? 1.371 -14.766 5.180 1.00 0.00 143 ALA P N 9
ATOM 20625 C CA . ALA C 3 43 ? -0.057 -14.608 4.992 1.00 0.00 143 ALA P CA 9
ATOM 20626 C C . ALA C 3 43 ? -0.793 -15.786 5.682 1.00 0.00 143 ALA P C 9
ATOM 20627 O O . ALA C 3 43 ? -1.913 -15.661 6.177 1.00 0.00 143 ALA P O 9
ATOM 20634 N N . SER C 3 44 ? -0.115 -16.996 5.642 1.00 0.00 144 SER P N 9
ATOM 20635 C CA . SER C 3 44 ? -0.690 -18.181 6.260 1.00 0.00 144 SER P CA 9
ATOM 20636 C C . SER C 3 44 ? -0.620 -18.074 7.808 1.00 0.00 144 SER P C 9
ATOM 20637 O O . SER C 3 44 ? -1.532 -18.558 8.513 1.00 0.00 144 SER P O 9
ATOM 20645 N N . LEU C 3 45 ? 0.505 -17.493 8.359 1.00 0.00 145 LEU P N 9
ATOM 20646 C CA . LEU C 3 45 ? 0.813 -17.579 9.778 1.00 0.00 145 LEU P CA 9
ATOM 20647 C C . LEU C 3 45 ? -0.262 -16.765 10.564 1.00 0.00 145 LEU P C 9
ATOM 20648 O O . LEU C 3 45 ? -0.903 -17.192 11.520 1.00 0.00 145 LEU P O 9
ATOM 20664 N N . ILE C 3 46 ? -0.369 -15.481 10.052 1.00 0.00 146 ILE P N 9
ATOM 20665 C CA . ILE C 3 46 ? -1.161 -14.418 10.636 1.00 0.00 146 ILE P CA 9
ATOM 20666 C C . ILE C 3 46 ? -2.579 -14.461 9.985 1.00 0.00 146 ILE P C 9
ATOM 20667 O O . ILE C 3 46 ? -3.562 -13.874 10.443 1.00 0.00 146 ILE P O 9
ATOM 20683 N N . ARG C 3 47 ? -2.579 -15.209 8.819 1.00 0.00 147 ARG P N 9
ATOM 20684 C CA . ARG C 3 47 ? -3.737 -15.895 8.288 1.00 0.00 147 ARG P CA 9
ATOM 20685 C C . ARG C 3 47 ? -4.597 -14.852 7.519 1.00 0.00 147 ARG P C 9
ATOM 20686 O O . ARG C 3 47 ? -5.826 -14.849 7.510 1.00 0.00 147 ARG P O 9
ATOM 20707 N N . LEU C 3 48 ? -3.812 -13.946 6.816 1.00 0.00 148 LEU P N 9
ATOM 20708 C CA . LEU C 3 48 ? -4.311 -13.045 5.794 1.00 0.00 148 LEU P CA 9
ATOM 20709 C C . LEU C 3 48 ? -4.129 -13.706 4.404 1.00 0.00 148 LEU P C 9
ATOM 20710 O O . LEU C 3 48 ? -3.462 -14.753 4.271 1.00 0.00 148 LEU P O 9
ATOM 20726 N N . THR C 3 49 ? -4.704 -13.073 3.321 1.00 0.00 149 THR P N 9
ATOM 20727 C CA . THR C 3 49 ? -4.433 -13.511 1.966 1.00 0.00 149 THR P CA 9
ATOM 20728 C C . THR C 3 49 ? -3.166 -12.714 1.435 1.00 0.00 149 THR P C 9
ATOM 20729 O O . THR C 3 49 ? -2.959 -11.533 1.695 1.00 0.00 149 THR P O 9
ATOM 20740 N N . PRO C 3 50 ? -2.265 -13.480 0.675 1.00 0.00 150 PRO P N 9
ATOM 20741 C CA . PRO C 3 50 ? -0.892 -13.073 0.333 1.00 0.00 150 PRO P CA 9
ATOM 20742 C C . PRO C 3 50 ? -0.742 -11.619 -0.188 1.00 0.00 150 PRO P C 9
ATOM 20743 O O . PRO C 3 50 ? 0.147 -10.859 0.232 1.00 0.00 150 PRO P O 9
ATOM 20754 N N . THR C 3 51 ? -1.623 -11.238 -1.185 1.00 0.00 151 THR P N 9
ATOM 20755 C CA . THR C 3 51 ? -1.706 -9.839 -1.582 1.00 0.00 151 THR P CA 9
ATOM 20756 C C . THR C 3 51 ? -1.960 -8.944 -0.334 1.00 0.00 151 THR P C 9
ATOM 20757 O O . THR C 3 51 ? -1.488 -7.773 -0.330 1.00 0.00 151 THR P O 9
ATOM 20768 N N . GLN C 3 52 ? -2.658 -9.442 0.760 1.00 0.00 152 GLN P N 9
ATOM 20769 C CA . GLN C 3 52 ? -2.863 -8.595 1.938 1.00 0.00 152 GLN P CA 9
ATOM 20770 C C . GLN C 3 52 ? -1.496 -8.542 2.677 1.00 0.00 152 GLN P C 9
ATOM 20771 O O . GLN C 3 52 ? -1.219 -7.505 3.356 1.00 0.00 152 GLN P O 9
ATOM 20785 N N . VAL C 3 53 ? -0.575 -9.569 2.591 1.00 0.00 153 VAL P N 9
ATOM 20786 C CA . VAL C 3 53 ? 0.837 -9.431 2.939 1.00 0.00 153 VAL P CA 9
ATOM 20787 C C . VAL C 3 53 ? 1.526 -8.432 1.967 1.00 0.00 153 VAL P C 9
ATOM 20788 O O . VAL C 3 53 ? 1.895 -7.316 2.370 1.00 0.00 153 VAL P O 9
ATOM 20801 N N . LYS C 3 54 ? 1.751 -8.879 0.675 1.00 0.00 154 LYS P N 9
ATOM 20802 C CA . LYS C 3 54 ? 2.463 -8.133 -0.352 1.00 0.00 154 LYS P CA 9
ATOM 20803 C C . LYS C 3 54 ? 2.190 -6.605 -0.202 1.00 0.00 154 LYS P C 9
ATOM 20804 O O . LYS C 3 54 ? 3.097 -5.785 -0.069 1.00 0.00 154 LYS P O 9
ATOM 20823 N N . ILE C 3 55 ? 0.845 -6.268 -0.203 1.00 0.00 155 ILE P N 9
ATOM 20824 C CA . ILE C 3 55 ? 0.331 -4.909 -0.191 1.00 0.00 155 ILE P CA 9
ATOM 20825 C C . ILE C 3 55 ? 0.807 -4.187 1.096 1.00 0.00 155 ILE P C 9
ATOM 20826 O O . ILE C 3 55 ? 1.221 -3.004 1.049 1.00 0.00 155 ILE P O 9
ATOM 20842 N N . TRP C 3 56 ? 0.783 -4.891 2.285 1.00 0.00 156 TRP P N 9
ATOM 20843 C CA . TRP C 3 56 ? 1.351 -4.346 3.514 1.00 0.00 156 TRP P CA 9
ATOM 20844 C C . TRP C 3 56 ? 2.889 -4.231 3.354 1.00 0.00 156 TRP P C 9
ATOM 20845 O O . TRP C 3 56 ? 3.521 -3.291 3.882 1.00 0.00 156 TRP P O 9
ATOM 20866 N N . PHE C 3 57 ? 3.526 -5.173 2.558 1.00 0.00 157 PHE P N 9
ATOM 20867 C CA . PHE C 3 57 ? 4.959 -5.103 2.275 1.00 0.00 157 PHE P CA 9
ATOM 20868 C C . PHE C 3 57 ? 5.290 -3.989 1.246 1.00 0.00 157 PHE P C 9
ATOM 20869 O O . PHE C 3 57 ? 6.286 -3.218 1.449 1.00 0.00 157 PHE P O 9
ATOM 20886 N N . GLN C 3 58 ? 4.498 -3.798 0.136 1.00 0.00 158 GLN P N 9
ATOM 20887 C CA . GLN C 3 58 ? 4.647 -2.631 -0.727 1.00 0.00 158 GLN P CA 9
ATOM 20888 C C . GLN C 3 58 ? 4.633 -1.377 0.187 1.00 0.00 158 GLN P C 9
ATOM 20889 O O . GLN C 3 58 ? 5.590 -0.594 0.239 1.00 0.00 158 GLN P O 9
ATOM 20903 N N . ASN C 3 59 ? 3.478 -1.192 0.939 1.00 0.00 159 ASN P N 9
ATOM 20904 C CA . ASN C 3 59 ? 3.198 0.061 1.612 1.00 0.00 159 ASN P CA 9
ATOM 20905 C C . ASN C 3 59 ? 4.379 0.419 2.565 1.00 0.00 159 ASN P C 9
ATOM 20906 O O . ASN C 3 59 ? 4.548 1.643 2.849 1.00 0.00 159 ASN P O 9
ATOM 20917 N N . HIS C 3 60 ? 5.227 -0.555 3.054 1.00 0.00 160 HIS P N 9
ATOM 20918 C CA . HIS C 3 60 ? 6.385 -0.166 3.872 1.00 0.00 160 HIS P CA 9
ATOM 20919 C C . HIS C 3 60 ? 7.496 0.432 2.973 1.00 0.00 160 HIS P C 9
ATOM 20920 O O . HIS C 3 60 ? 8.027 1.546 3.317 1.00 0.00 160 HIS P O 9
ATOM 20935 N N . ARG C 3 61 ? 7.956 -0.205 1.839 1.00 0.00 161 ARG P N 9
ATOM 20936 C CA . ARG C 3 61 ? 9.277 0.120 1.293 1.00 0.00 161 ARG P CA 9
ATOM 20937 C C . ARG C 3 61 ? 9.306 1.576 0.754 1.00 0.00 161 ARG P C 9
ATOM 20938 O O . ARG C 3 61 ? 10.362 2.264 0.887 1.00 0.00 161 ARG P O 9
ATOM 20959 N N . TYR C 3 62 ? 8.198 2.125 0.141 1.00 0.00 162 TYR P N 9
ATOM 20960 C CA . TYR C 3 62 ? 8.143 3.533 -0.240 1.00 0.00 162 TYR P CA 9
ATOM 20961 C C . TYR C 3 62 ? 8.084 4.408 1.041 1.00 0.00 162 TYR P C 9
ATOM 20962 O O . TYR C 3 62 ? 8.694 5.500 1.082 1.00 0.00 162 TYR P O 9
ATOM 20980 N N . LYS C 3 63 ? 7.332 3.964 2.112 1.00 0.00 163 LYS P N 9
ATOM 20981 C CA . LYS C 3 63 ? 7.031 4.853 3.232 1.00 0.00 163 LYS P CA 9
ATOM 20982 C C . LYS C 3 63 ? 8.353 5.232 3.950 1.00 0.00 163 LYS P C 9
ATOM 20983 O O . LYS C 3 63 ? 8.520 6.366 4.429 1.00 0.00 163 LYS P O 9
ATOM 21002 N N . THR C 3 64 ? 9.292 4.227 4.058 1.00 0.00 164 THR P N 9
ATOM 21003 C CA . THR C 3 64 ? 10.528 4.374 4.804 1.00 0.00 164 THR P CA 9
ATOM 21004 C C . THR C 3 64 ? 11.223 5.679 4.265 1.00 0.00 164 THR P C 9
ATOM 21005 O O . THR C 3 64 ? 11.562 6.636 4.947 1.00 0.00 164 THR P O 9
ATOM 21016 N N . LYS C 3 65 ? 11.472 5.513 2.910 1.00 0.00 165 LYS P N 9
ATOM 21017 C CA . LYS C 3 65 ? 12.385 6.328 2.138 1.00 0.00 165 LYS P CA 9
ATOM 21018 C C . LYS C 3 65 ? 11.921 7.804 2.246 1.00 0.00 165 LYS P C 9
ATOM 21019 O O . LYS C 3 65 ? 12.710 8.736 2.389 1.00 0.00 165 LYS P O 9
ATOM 21038 N N . ARG C 3 66 ? 10.555 7.951 2.124 1.00 0.00 166 ARG P N 9
ATOM 21039 C CA . ARG C 3 66 ? 9.837 9.207 2.195 1.00 0.00 166 ARG P CA 9
ATOM 21040 C C . ARG C 3 66 ? 10.192 9.953 3.512 1.00 0.00 166 ARG P C 9
ATOM 21041 O O . ARG C 3 66 ? 10.400 11.164 3.556 1.00 0.00 166 ARG P O 9
ATOM 21062 N N . ALA C 3 67 ? 10.163 9.124 4.621 1.00 0.00 167 ALA P N 9
ATOM 21063 C CA . ALA C 3 67 ? 10.372 9.614 5.969 1.00 0.00 167 ALA P CA 9
ATOM 21064 C C . ALA C 3 67 ? 11.784 10.270 6.048 1.00 0.00 167 ALA P C 9
ATOM 21065 O O . ALA C 3 67 ? 12.039 11.220 6.785 1.00 0.00 167 ALA P O 9
ATOM 21072 N N . GLN C 3 68 ? 12.701 9.622 5.232 1.00 0.00 168 GLN P N 9
ATOM 21073 C CA . GLN C 3 68 ? 14.104 9.987 5.222 1.00 0.00 168 GLN P CA 9
ATOM 21074 C C . GLN C 3 68 ? 14.304 11.252 4.345 1.00 0.00 168 GLN P C 9
ATOM 21075 O O . GLN C 3 68 ? 15.264 12.015 4.512 1.00 0.00 168 GLN P O 9
ATOM 21089 N N . ASN C 3 69 ? 13.324 11.470 3.392 1.00 0.00 169 ASN P N 9
ATOM 21090 C CA . ASN C 3 69 ? 13.205 12.714 2.646 1.00 0.00 169 ASN P CA 9
ATOM 21091 C C . ASN C 3 69 ? 13.066 13.906 3.632 1.00 0.00 169 ASN P C 9
ATOM 21092 O O . ASN C 3 69 ? 13.487 15.033 3.378 1.00 0.00 169 ASN P O 9
ATOM 21103 N N . GLU C 3 70 ? 12.396 13.570 4.798 1.00 0.00 170 GLU P N 9
ATOM 21104 C CA . GLU C 3 70 ? 11.893 14.543 5.749 1.00 0.00 170 GLU P CA 9
ATOM 21105 C C . GLU C 3 70 ? 13.109 15.252 6.400 1.00 0.00 170 GLU P C 9
ATOM 21106 O O . GLU C 3 70 ? 13.084 16.442 6.720 1.00 0.00 170 GLU P O 9
ATOM 21118 N N . LYS C 3 71 ? 14.202 14.429 6.583 1.00 0.00 171 LYS P N 9
ATOM 21119 C CA . LYS C 3 71 ? 15.262 14.728 7.528 1.00 0.00 171 LYS P CA 9
ATOM 21120 C C . LYS C 3 71 ? 16.384 15.519 6.807 1.00 0.00 171 LYS P C 9
ATOM 21121 O O . LYS C 3 71 ? 17.349 14.964 6.281 1.00 0.00 171 LYS P O 9
ATOM 21140 N N . GLY C 3 72 ? 16.178 16.885 6.787 1.00 0.00 172 GLY P N 9
ATOM 21141 C CA . GLY C 3 72 ? 16.797 17.739 5.792 1.00 0.00 172 GLY P CA 9
ATOM 21142 C C . GLY C 3 72 ? 15.712 18.694 5.206 1.00 0.00 172 GLY P C 9
ATOM 21143 O O . GLY C 3 72 ? 15.820 19.916 5.286 1.00 0.00 172 GLY P O 9
ATOM 21147 N N . TYR C 3 73 ? 14.673 18.007 4.593 1.00 0.00 173 TYR P N 9
ATOM 21148 C CA . TYR C 3 73 ? 13.468 18.641 4.090 1.00 0.00 173 TYR P CA 9
ATOM 21149 C C . TYR C 3 73 ? 13.584 18.765 2.548 1.00 0.00 173 TYR P C 9
ATOM 21150 O O . TYR C 3 73 ? 14.653 18.935 1.965 1.00 0.00 173 TYR P O 9
ATOM 21168 N N . GLU C 3 74 ? 12.355 18.662 1.900 1.00 0.00 174 GLU P N 9
ATOM 21169 C CA . GLU C 3 74 ? 12.177 19.248 0.575 1.00 0.00 174 GLU P CA 9
ATOM 21170 C C . GLU C 3 74 ? 10.653 19.363 0.319 1.00 0.00 174 GLU P C 9
ATOM 21171 O O . GLU C 3 74 ? 9.837 18.839 1.125 1.00 0.00 174 GLU P O 9
ATOM 21183 N N . GLY C 3 75 ? 10.206 20.001 -0.819 1.00 0.00 175 GLY P N 9
ATOM 21184 C CA . GLY C 3 75 ? 8.810 19.882 -1.244 1.00 0.00 175 GLY P CA 9
ATOM 21185 C C . GLY C 3 75 ? 8.526 20.857 -2.412 1.00 0.00 175 GLY P C 9
ATOM 21186 O O . GLY C 3 75 ? 9.342 21.696 -2.799 1.00 0.00 175 GLY P O 9
ATOM 21190 N N . HIS C 3 76 ? 7.261 20.718 -2.956 1.00 0.00 176 HIS P N 9
ATOM 21191 C CA . HIS C 3 76 ? 6.606 21.808 -3.655 1.00 0.00 176 HIS P CA 9
ATOM 21192 C C . HIS C 3 76 ? 5.057 21.673 -3.373 1.00 0.00 176 HIS P C 9
ATOM 21193 O O . HIS C 3 76 ? 4.493 20.588 -3.516 1.00 0.00 176 HIS P O 9
ATOM 21208 N N . PRO C 3 77 ? 4.369 22.801 -2.919 1.00 0.00 177 PRO P N 9
ATOM 21209 C CA . PRO C 3 77 ? 3.051 22.691 -2.266 1.00 0.00 177 PRO P CA 9
ATOM 21210 C C . PRO C 3 77 ? 1.898 22.375 -3.320 1.00 0.00 177 PRO P C 9
ATOM 21211 O O . PRO C 3 77 ? 1.929 22.963 -4.407 1.00 0.00 177 PRO P O 9
ATOM 22237 N N . ALA C 3 1 ? -34.215 -6.740 -14.549 1.00 0.00 101 ALA P N 10
ATOM 22238 C CA . ALA C 3 1 ? -33.105 -6.068 -13.740 1.00 0.00 101 ALA P CA 10
ATOM 22239 C C . ALA C 3 1 ? -33.555 -6.032 -12.256 1.00 0.00 101 ALA P C 10
ATOM 22240 O O . ALA C 3 1 ? -34.721 -6.229 -11.915 1.00 0.00 101 ALA P O 10
ATOM 22249 N N . SER C 3 2 ? -32.532 -5.742 -11.373 1.00 0.00 102 SER P N 10
ATOM 22250 C CA . SER C 3 2 ? -32.746 -5.710 -9.938 1.00 0.00 102 SER P CA 10
ATOM 22251 C C . SER C 3 2 ? -32.812 -4.231 -9.478 1.00 0.00 102 SER P C 10
ATOM 22252 O O . SER C 3 2 ? -33.634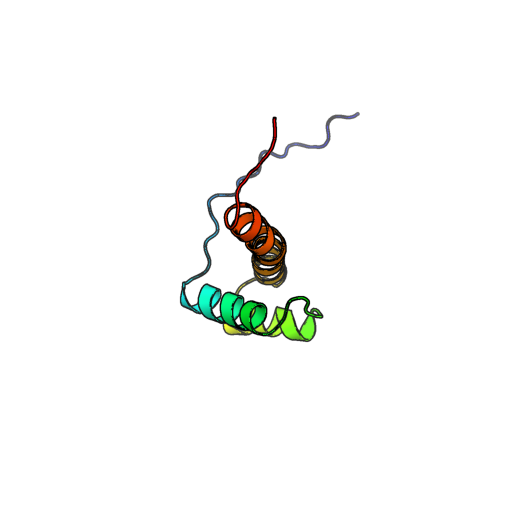 -3.824 -8.658 1.00 0.00 102 SER P O 10
ATOM 22260 N N . ASP C 3 3 ? -31.881 -3.413 -10.105 1.00 0.00 103 ASP P N 10
ATOM 22261 C CA . ASP C 3 3 ? -31.873 -1.979 -9.882 1.00 0.00 103 ASP P CA 10
ATOM 22262 C C . ASP C 3 3 ? -30.584 -1.402 -10.523 1.00 0.00 103 ASP P C 10
ATOM 22263 O O . ASP C 3 3 ? -30.571 -0.301 -11.086 1.00 0.00 103 ASP P O 10
ATOM 22272 N N . GLY C 3 4 ? -29.462 -2.195 -10.382 1.00 0.00 104 GLY P N 10
ATOM 22273 C CA . GLY C 3 4 ? -28.122 -1.653 -10.535 1.00 0.00 104 GLY P CA 10
ATOM 22274 C C . GLY C 3 4 ? -27.192 -2.761 -11.094 1.00 0.00 104 GLY P C 10
ATOM 22275 O O . GLY C 3 4 ? -27.586 -3.615 -11.887 1.00 0.00 104 GLY P O 10
ATOM 22279 N N . LEU C 3 5 ? -25.902 -2.703 -10.602 1.00 0.00 105 LEU P N 10
ATOM 22280 C CA . LEU C 3 5 ? -24.938 -3.761 -10.844 1.00 0.00 105 LEU P CA 10
ATOM 22281 C C . LEU C 3 5 ? -24.558 -4.423 -9.460 1.00 0.00 105 LEU P C 10
ATOM 22282 O O . LEU C 3 5 ? -24.949 -3.931 -8.402 1.00 0.00 105 LEU P O 10
ATOM 22298 N N . PRO C 3 6 ? -23.806 -5.602 -9.489 1.00 0.00 106 PRO P N 10
ATOM 22299 C CA . PRO C 3 6 ? -22.952 -6.037 -8.371 1.00 0.00 106 PRO P CA 10
ATOM 22300 C C . PRO C 3 6 ? -22.089 -4.854 -7.859 1.00 0.00 106 PRO P C 10
ATOM 22301 O O . PRO C 3 6 ? -20.976 -4.605 -8.348 1.00 0.00 106 PRO P O 10
ATOM 22312 N N . ASN C 3 7 ? -22.622 -4.129 -6.811 1.00 0.00 107 ASN P N 10
ATOM 22313 C CA . ASN C 3 7 ? -21.775 -3.355 -5.916 1.00 0.00 107 ASN P CA 10
ATOM 22314 C C . ASN C 3 7 ? -21.798 -4.004 -4.508 1.00 0.00 107 ASN P C 10
ATOM 22315 O O . ASN C 3 7 ? -22.636 -3.703 -3.657 1.00 0.00 107 ASN P O 10
ATOM 22326 N N . LYS C 3 8 ? -20.820 -4.962 -4.320 1.00 0.00 108 LYS P N 10
ATOM 22327 C CA . LYS C 3 8 ? -20.853 -5.879 -3.196 1.00 0.00 108 LYS P CA 10
ATOM 22328 C C . LYS C 3 8 ? -19.824 -5.388 -2.144 1.00 0.00 108 LYS P C 10
ATOM 22329 O O . LYS C 3 8 ? -20.164 -4.904 -1.062 1.00 0.00 108 LYS P O 10
ATOM 22348 N N . LYS C 3 9 ? -18.509 -5.575 -2.520 1.00 0.00 109 LYS P N 10
ATOM 22349 C CA . LYS C 3 9 ? -17.396 -5.246 -1.645 1.00 0.00 109 LYS P CA 10
ATOM 22350 C C . LYS C 3 9 ? -17.075 -3.734 -1.768 1.00 0.00 109 LYS P C 10
ATOM 22351 O O . LYS C 3 9 ? -17.225 -3.110 -2.818 1.00 0.00 109 LYS P O 10
ATOM 22370 N N . ARG C 3 10 ? -16.637 -3.160 -0.588 1.00 0.00 110 ARG P N 10
ATOM 22371 C CA . ARG C 3 10 ? -16.784 -1.739 -0.333 1.00 0.00 110 ARG P CA 10
ATOM 22372 C C . ARG C 3 10 ? -15.592 -1.247 0.538 1.00 0.00 110 ARG P C 10
ATOM 22373 O O . ARG C 3 10 ? -15.738 -0.968 1.727 1.00 0.00 110 ARG P O 10
ATOM 22394 N N . LYS C 3 11 ? -14.395 -1.199 -0.148 1.00 0.00 111 LYS P N 10
ATOM 22395 C CA . LYS C 3 11 ? -13.083 -0.969 0.427 1.00 0.00 111 LYS P CA 10
ATOM 22396 C C . LYS C 3 11 ? -13.202 -0.143 1.738 1.00 0.00 111 LYS P C 10
ATOM 22397 O O . LYS C 3 11 ? -13.131 1.084 1.767 1.00 0.00 111 LYS P O 10
ATOM 22416 N N . ARG C 3 12 ? -13.358 -0.950 2.856 1.00 0.00 112 ARG P N 10
ATOM 22417 C CA . ARG C 3 12 ? -12.994 -0.522 4.188 1.00 0.00 112 ARG P CA 10
ATOM 22418 C C . ARG C 3 12 ? -11.451 -0.580 4.333 1.00 0.00 112 ARG P C 10
ATOM 22419 O O . ARG C 3 12 ? -10.715 -1.001 3.441 1.00 0.00 112 ARG P O 10
ATOM 22440 N N . ARG C 3 13 ? -10.998 -0.146 5.566 1.00 0.00 113 ARG P N 10
ATOM 22441 C CA . ARG C 3 13 ? -9.657 -0.418 6.044 1.00 0.00 113 ARG P CA 10
ATOM 22442 C C . ARG C 3 13 ? -9.705 -1.777 6.794 1.00 0.00 113 ARG P C 10
ATOM 22443 O O . ARG C 3 13 ? -10.428 -1.970 7.771 1.00 0.00 113 ARG P O 10
ATOM 22464 N N . VAL C 3 14 ? -8.887 -2.744 6.232 1.00 0.00 114 VAL P N 10
ATOM 22465 C CA . VAL C 3 14 ? -9.030 -4.161 6.510 1.00 0.00 114 VAL P CA 10
ATOM 22466 C C . VAL C 3 14 ? -7.893 -4.578 7.484 1.00 0.00 114 VAL P C 10
ATOM 22467 O O . VAL C 3 14 ? -6.938 -5.299 7.198 1.00 0.00 114 VAL P O 10
ATOM 22480 N N . LEU C 3 15 ? -8.049 -3.991 8.735 1.00 0.00 115 LEU P N 10
ATOM 22481 C CA . LEU C 3 15 ? -6.952 -3.814 9.663 1.00 0.00 115 LEU P CA 10
ATOM 22482 C C . LEU C 3 15 ? -6.620 -5.175 10.334 1.00 0.00 115 LEU P C 10
ATOM 22483 O O . LEU C 3 15 ? -7.362 -5.718 11.150 1.00 0.00 115 LEU P O 10
ATOM 22499 N N . PHE C 3 16 ? -5.426 -5.716 9.876 1.00 0.00 116 PHE P N 10
ATOM 22500 C CA . PHE C 3 16 ? -5.002 -7.071 10.195 1.00 0.00 116 PHE P CA 10
ATOM 22501 C C . PHE C 3 16 ? -4.482 -7.082 11.655 1.00 0.00 116 PHE P C 10
ATOM 22502 O O . PHE C 3 16 ? -3.856 -6.090 12.106 1.00 0.00 116 PHE P O 10
ATOM 22519 N N . THR C 3 17 ? -4.748 -8.180 12.450 1.00 0.00 117 THR P N 10
ATOM 22520 C CA . THR C 3 17 ? -4.507 -8.161 13.887 1.00 0.00 117 THR P CA 10
ATOM 22521 C C . THR C 3 17 ? -2.966 -8.045 14.109 1.00 0.00 117 THR P C 10
ATOM 22522 O O . THR C 3 17 ? -2.171 -8.485 13.282 1.00 0.00 117 THR P O 10
ATOM 22533 N N . LYS C 3 18 ? -2.620 -7.343 15.247 1.00 0.00 118 LYS P N 10
ATOM 22534 C CA . LYS C 3 18 ? -1.236 -7.077 15.585 1.00 0.00 118 LYS P CA 10
ATOM 22535 C C . LYS C 3 18 ? -0.391 -8.352 15.334 1.00 0.00 118 LYS P C 10
ATOM 22536 O O . LYS C 3 18 ? 0.771 -8.312 14.932 1.00 0.00 118 LYS P O 10
ATOM 22555 N N . ALA C 3 19 ? -1.065 -9.520 15.639 1.00 0.00 119 ALA P N 10
ATOM 22556 C CA . ALA C 3 19 ? -0.503 -10.823 15.348 1.00 0.00 119 ALA P CA 10
ATOM 22557 C C . ALA C 3 19 ? -0.112 -10.884 13.843 1.00 0.00 119 ALA P C 10
ATOM 22558 O O . ALA C 3 19 ? 1.044 -10.973 13.437 1.00 0.00 119 ALA P O 10
ATOM 22565 N N . GLN C 3 20 ? -1.214 -10.849 13.010 1.00 0.00 120 GLN P N 10
ATOM 22566 C CA . GLN C 3 20 ? -1.206 -10.821 11.560 1.00 0.00 120 GLN P CA 10
ATOM 22567 C C . GLN C 3 20 ? -0.216 -9.740 11.055 1.00 0.00 120 GLN P C 10
ATOM 22568 O O . GLN C 3 20 ? 0.627 -9.989 10.173 1.00 0.00 120 GLN P O 10
ATOM 22582 N N . THR C 3 21 ? -0.325 -8.489 11.636 1.00 0.00 121 THR P N 10
ATOM 22583 C CA . THR C 3 21 ? 0.697 -7.481 11.400 1.00 0.00 121 THR P CA 10
ATOM 22584 C C . THR C 3 21 ? 2.080 -8.136 11.687 1.00 0.00 121 THR P C 10
ATOM 22585 O O . THR C 3 21 ? 2.974 -8.143 10.844 1.00 0.00 121 THR P O 10
ATOM 22596 N N . TYR C 3 22 ? 2.227 -8.639 12.967 1.00 0.00 122 TYR P N 10
ATOM 22597 C CA . TYR C 3 22 ? 3.516 -9.096 13.476 1.00 0.00 122 TYR P CA 10
ATOM 22598 C C . TYR C 3 22 ? 4.139 -10.133 12.494 1.00 0.00 122 TYR P C 10
ATOM 22599 O O . TYR C 3 22 ? 5.323 -10.067 12.120 1.00 0.00 122 TYR P O 10
ATOM 22617 N N . GLU C 3 23 ? 3.280 -11.121 12.063 1.00 0.00 123 GLU P N 10
ATOM 22618 C CA . GLU C 3 23 ? 3.687 -12.129 11.106 1.00 0.00 123 GLU P CA 10
ATOM 22619 C C . GLU C 3 23 ? 3.942 -11.455 9.737 1.00 0.00 123 GLU P C 10
ATOM 22620 O O . GLU C 3 23 ? 4.821 -11.920 8.955 1.00 0.00 123 GLU P O 10
ATOM 22632 N N . LEU C 3 24 ? 3.154 -10.398 9.326 1.00 0.00 124 LEU P N 10
ATOM 22633 C CA . LEU C 3 24 ? 3.493 -9.572 8.172 1.00 0.00 124 LEU P CA 10
ATOM 22634 C C . LEU C 3 24 ? 4.875 -8.895 8.402 1.00 0.00 124 LEU P C 10
ATOM 22635 O O . LEU C 3 24 ? 5.797 -9.031 7.574 1.00 0.00 124 LEU P O 10
ATOM 22651 N N . GLU C 3 25 ? 5.041 -8.164 9.562 1.00 0.00 125 GLU P N 10
ATOM 22652 C CA . GLU C 3 25 ? 6.279 -7.477 9.874 1.00 0.00 125 GLU P CA 10
ATOM 22653 C C . GLU C 3 25 ? 7.456 -8.481 9.836 1.00 0.00 125 GLU P C 10
ATOM 22654 O O . GLU C 3 25 ? 8.560 -8.186 9.396 1.00 0.00 125 GLU P O 10
ATOM 22666 N N . ARG C 3 26 ? 7.115 -9.674 10.440 1.00 0.00 126 ARG P N 10
ATOM 22667 C CA . ARG C 3 26 ? 8.023 -10.800 10.480 1.00 0.00 126 ARG P CA 10
ATOM 22668 C C . ARG C 3 26 ? 8.603 -11.004 9.054 1.00 0.00 126 ARG P C 10
ATOM 22669 O O . ARG C 3 26 ? 9.756 -10.689 8.761 1.00 0.00 126 ARG P O 10
ATOM 22690 N N . ARG C 3 27 ? 7.694 -11.507 8.147 1.00 0.00 127 ARG P N 10
ATOM 22691 C CA . ARG C 3 27 ? 8.112 -11.909 6.820 1.00 0.00 127 ARG P CA 10
ATOM 22692 C C . ARG C 3 27 ? 8.703 -10.667 6.094 1.00 0.00 127 ARG P C 10
ATOM 22693 O O . ARG C 3 27 ? 9.614 -10.824 5.253 1.00 0.00 127 ARG P O 10
ATOM 22714 N N . PHE C 3 28 ? 8.186 -9.414 6.355 1.00 0.00 128 PHE P N 10
ATOM 22715 C CA . PHE C 3 28 ? 8.763 -8.217 5.757 1.00 0.00 128 PHE P CA 10
ATOM 22716 C C . PHE C 3 28 ? 10.159 -7.937 6.372 1.00 0.00 128 PHE P C 10
ATOM 22717 O O . PHE C 3 28 ? 11.138 -7.656 5.665 1.00 0.00 128 PHE P O 10
ATOM 22734 N N . ARG C 3 29 ? 10.213 -7.967 7.751 1.00 0.00 129 ARG P N 10
ATOM 22735 C CA . ARG C 3 29 ? 11.366 -7.459 8.473 1.00 0.00 129 ARG P CA 10
ATOM 22736 C C . ARG C 3 29 ? 12.605 -8.306 8.072 1.00 0.00 129 ARG P C 10
ATOM 22737 O O . ARG C 3 29 ? 13.760 -7.913 8.275 1.00 0.00 129 ARG P O 10
ATOM 22758 N N . GLN C 3 30 ? 12.313 -9.530 7.509 1.00 0.00 130 GLN P N 10
ATOM 22759 C CA . GLN C 3 30 ? 13.258 -10.603 7.245 1.00 0.00 130 GLN P CA 10
ATOM 22760 C C . GLN C 3 30 ? 13.619 -10.532 5.740 1.00 0.00 130 GLN P C 10
ATOM 22761 O O . GLN C 3 30 ? 14.748 -10.737 5.299 1.00 0.00 130 GLN P O 10
ATOM 22775 N N . GLN C 3 31 ? 12.515 -10.244 4.956 1.00 0.00 131 GLN P N 10
ATOM 22776 C CA . GLN C 3 31 ? 12.405 -10.667 3.575 1.00 0.00 131 GLN P CA 10
ATOM 22777 C C . GLN C 3 31 ? 11.446 -9.704 2.816 1.00 0.00 131 GLN P C 10
ATOM 22778 O O . GLN C 3 31 ? 10.220 -9.758 2.886 1.00 0.00 131 GLN P O 10
ATOM 22792 N N . ARG C 3 32 ? 12.136 -8.795 2.015 1.00 0.00 132 ARG P N 10
ATOM 22793 C CA . ARG C 3 32 ? 11.539 -7.566 1.523 1.00 0.00 132 ARG P CA 10
ATOM 22794 C C . ARG C 3 32 ? 10.536 -7.850 0.373 1.00 0.00 132 ARG P C 10
ATOM 22795 O O . ARG C 3 32 ? 9.758 -6.988 -0.059 1.00 0.00 132 ARG P O 10
ATOM 22816 N N . TYR C 3 33 ? 10.641 -9.126 -0.142 1.00 0.00 133 TYR P N 10
ATOM 22817 C CA . TYR C 3 33 ? 10.243 -9.481 -1.493 1.00 0.00 133 TYR P CA 10
ATOM 22818 C C . TYR C 3 33 ? 10.005 -11.012 -1.538 1.00 0.00 133 TYR P C 10
ATOM 22819 O O . TYR C 3 33 ? 10.929 -11.817 -1.358 1.00 0.00 133 TYR P O 10
ATOM 22837 N N . LEU C 3 34 ? 8.673 -11.402 -1.707 1.00 0.00 134 LEU P N 10
ATOM 22838 C CA . LEU C 3 34 ? 8.188 -12.720 -1.259 1.00 0.00 134 LEU P CA 10
ATOM 22839 C C . LEU C 3 34 ? 7.566 -13.440 -2.483 1.00 0.00 134 LEU P C 10
ATOM 22840 O O . LEU C 3 34 ? 6.780 -12.813 -3.241 1.00 0.00 134 LEU P O 10
ATOM 22856 N N . SER C 3 35 ? 7.907 -14.751 -2.749 1.00 0.00 135 SER P N 10
ATOM 22857 C CA . SER C 3 35 ? 7.208 -15.520 -3.784 1.00 0.00 135 SER P CA 10
ATOM 22858 C C . SER C 3 35 ? 5.912 -16.072 -3.144 1.00 0.00 135 SER P C 10
ATOM 22859 O O . SER C 3 35 ? 5.803 -16.187 -1.906 1.00 0.00 135 SER P O 10
ATOM 22867 N N . ALA C 3 36 ? 4.868 -16.365 -3.997 1.00 0.00 136 ALA P N 10
ATOM 22868 C CA . ALA C 3 36 ? 3.508 -16.472 -3.478 1.00 0.00 136 ALA P CA 10
ATOM 22869 C C . ALA C 3 36 ? 3.459 -17.609 -2.376 1.00 0.00 136 ALA P C 10
ATOM 22870 O O . ALA C 3 36 ? 2.905 -17.397 -1.297 1.00 0.00 136 ALA P O 10
ATOM 22877 N N . PRO C 3 37 ? 4.018 -18.859 -2.672 1.00 0.00 137 PRO P N 10
ATOM 22878 C CA . PRO C 3 37 ? 3.930 -19.980 -1.711 1.00 0.00 137 PRO P CA 10
ATOM 22879 C C . PRO C 3 37 ? 4.587 -19.722 -0.320 1.00 0.00 137 PRO P C 10
ATOM 22880 O O . PRO C 3 37 ? 4.164 -20.324 0.690 1.00 0.00 137 PRO P O 10
ATOM 22891 N N . GLU C 3 38 ? 5.652 -18.848 -0.259 1.00 0.00 138 GLU P N 10
ATOM 22892 C CA . GLU C 3 38 ? 6.019 -18.198 0.987 1.00 0.00 138 GLU P CA 10
ATOM 22893 C C . GLU C 3 38 ? 4.731 -17.504 1.530 1.00 0.00 138 GLU P C 10
ATOM 22894 O O . GLU C 3 38 ? 4.100 -17.871 2.517 1.00 0.00 138 GLU P O 10
ATOM 22906 N N . ARG C 3 39 ? 4.424 -16.386 0.759 1.00 0.00 139 ARG P N 10
ATOM 22907 C CA . ARG C 3 39 ? 3.672 -15.264 1.274 1.00 0.00 139 ARG P CA 10
ATOM 22908 C C . ARG C 3 39 ? 2.226 -15.740 1.575 1.00 0.00 139 ARG P C 10
ATOM 22909 O O . ARG C 3 39 ? 1.629 -15.332 2.599 1.00 0.00 139 ARG P O 10
ATOM 22930 N N . GLU C 3 40 ? 1.630 -16.616 0.691 1.00 0.00 140 GLU P N 10
ATOM 22931 C CA . GLU C 3 40 ? 0.295 -17.148 0.915 1.00 0.00 140 GLU P CA 10
ATOM 22932 C C . GLU C 3 40 ? 0.257 -17.791 2.325 1.00 0.00 140 GLU P C 10
ATOM 22933 O O . GLU C 3 40 ? -0.705 -17.672 3.081 1.00 0.00 140 GLU P O 10
ATOM 22945 N N . HIS C 3 41 ? 1.381 -18.545 2.597 1.00 0.00 141 HIS P N 10
ATOM 22946 C CA . HIS C 3 41 ? 1.562 -19.346 3.790 1.00 0.00 141 HIS P CA 10
ATOM 22947 C C . HIS C 3 41 ? 1.580 -18.417 5.033 1.00 0.00 141 HIS P C 10
ATOM 22948 O O . HIS C 3 41 ? 1.100 -18.791 6.101 1.00 0.00 141 HIS P O 10
ATOM 22963 N N . LEU C 3 42 ? 2.203 -17.193 4.847 1.00 0.00 142 LEU P N 10
ATOM 22964 C CA . LEU C 3 42 ? 2.076 -16.069 5.761 1.00 0.00 142 LEU P CA 10
ATOM 22965 C C . LEU C 3 42 ? 0.576 -15.664 5.855 1.00 0.00 142 LEU P C 10
ATOM 22966 O O . LEU C 3 42 ? 0.013 -15.437 6.925 1.00 0.00 142 LEU P O 10
ATOM 22982 N N . ALA C 3 43 ? -0.035 -15.596 4.616 1.00 0.00 143 ALA P N 10
ATOM 22983 C CA . ALA C 3 43 ? -1.438 -15.266 4.473 1.00 0.00 143 ALA P CA 10
ATOM 22984 C C . ALA C 3 43 ? -2.297 -16.368 5.147 1.00 0.00 143 ALA P C 10
ATOM 22985 O O . ALA C 3 43 ? -3.420 -16.129 5.604 1.00 0.00 143 ALA P O 10
ATOM 22992 N N . SER C 3 44 ? -1.743 -17.635 5.130 1.00 0.00 144 SER P N 10
ATOM 22993 C CA . SER C 3 44 ? -2.433 -18.763 5.733 1.00 0.00 144 SER P CA 10
ATOM 22994 C C . SER C 3 44 ? -2.323 -18.666 7.279 1.00 0.00 144 SER P C 10
ATOM 22995 O O . SER C 3 44 ? -3.291 -18.954 8.005 1.00 0.00 144 SER P O 10
ATOM 23003 N N . LEU C 3 45 ? -1.084 -18.322 7.780 1.00 0.00 145 LEU P N 10
ATOM 23004 C CA . LEU C 3 45 ? -0.737 -18.502 9.184 1.00 0.00 145 LEU P CA 10
ATOM 23005 C C . LEU C 3 45 ? -1.693 -17.603 10.031 1.00 0.00 145 LEU P C 10
ATOM 23006 O O . LEU C 3 45 ? -2.234 -17.949 11.077 1.00 0.00 145 LEU P O 10
ATOM 23022 N N . ILE C 3 46 ? -1.814 -16.351 9.451 1.00 0.00 146 ILE P N 10
ATOM 23023 C CA . ILE C 3 46 ? -2.430 -15.207 10.089 1.00 0.00 146 ILE P CA 10
ATOM 23024 C C . ILE C 3 46 ? -3.855 -15.028 9.475 1.00 0.00 146 ILE P C 10
ATOM 23025 O O . ILE C 3 46 ? -4.739 -14.332 9.978 1.00 0.00 146 ILE P O 10
ATOM 23041 N N . ARG C 3 47 ? -3.978 -15.721 8.279 1.00 0.00 147 ARG P N 10
ATOM 23042 C CA . ARG C 3 47 ? -5.228 -16.220 7.748 1.00 0.00 147 ARG P CA 10
ATOM 23043 C C . ARG C 3 47 ? -5.959 -15.048 7.040 1.00 0.00 147 ARG P C 10
ATOM 23044 O O . ARG C 3 47 ? -7.179 -14.899 7.052 1.00 0.00 147 ARG P O 10
ATOM 23065 N N . LEU C 3 48 ? -5.081 -14.207 6.367 1.00 0.00 148 LEU P N 10
ATOM 23066 C CA . LEU C 3 48 ? -5.483 -13.189 5.416 1.00 0.00 148 LEU P CA 10
ATOM 23067 C C . LEU C 3 48 ? -5.397 -13.764 3.978 1.00 0.00 148 LEU P C 10
ATOM 23068 O O . LEU C 3 48 ? -4.817 -14.840 3.747 1.00 0.00 148 LEU P O 10
ATOM 23084 N N . THR C 3 49 ? -5.985 -13.014 2.976 1.00 0.00 149 THR P N 10
ATOM 23085 C CA . THR C 3 49 ? -5.851 -13.382 1.580 1.00 0.00 149 THR P CA 10
ATOM 23086 C C . THR C 3 49 ? -4.541 -12.693 1.008 1.00 0.00 149 THR P C 10
ATOM 23087 O O . THR C 3 49 ? -4.155 -11.587 1.373 1.00 0.00 149 THR P O 10
ATOM 23098 N N . PRO C 3 50 ? -3.822 -13.475 0.073 1.00 0.00 150 PRO P N 10
ATOM 23099 C CA . PRO C 3 50 ? -2.384 -13.293 -0.173 1.00 0.00 150 PRO P CA 10
ATOM 23100 C C . PRO C 3 50 ? -2.036 -11.874 -0.694 1.00 0.00 150 PRO P C 10
ATOM 23101 O O . PRO C 3 50 ? -1.017 -11.280 -0.300 1.00 0.00 150 PRO P O 10
ATOM 23112 N N . THR C 3 51 ? -2.940 -11.297 -1.569 1.00 0.00 151 THR P N 10
ATOM 23113 C CA . THR C 3 51 ? -2.854 -9.869 -1.856 1.00 0.00 151 THR P CA 10
ATOM 23114 C C . THR C 3 51 ? -2.899 -9.062 -0.528 1.00 0.00 151 THR P C 10
ATOM 23115 O O . THR C 3 51 ? -2.193 -8.018 -0.430 1.00 0.00 151 THR P O 10
ATOM 23126 N N . GLN C 3 52 ? -3.673 -9.500 0.538 1.00 0.00 152 GLN P N 10
ATOM 23127 C CA . GLN C 3 52 ? -3.747 -8.702 1.765 1.00 0.00 152 GLN P CA 10
ATOM 23128 C C . GLN C 3 52 ? -2.351 -8.841 2.441 1.00 0.00 152 GLN P C 10
ATOM 23129 O O . GLN C 3 52 ? -1.928 -7.886 3.157 1.00 0.00 152 GLN P O 10
ATOM 23143 N N . VAL C 3 53 ? -1.562 -9.962 2.249 1.00 0.00 153 VAL P N 10
ATOM 23144 C CA . VAL C 3 53 ? -0.139 -10.020 2.571 1.00 0.00 153 VAL P CA 10
ATOM 23145 C C . VAL C 3 53 ? 0.642 -9.027 1.662 1.00 0.00 153 VAL P C 10
ATOM 23146 O O . VAL C 3 53 ? 1.147 -7.998 2.134 1.00 0.00 153 VAL P O 10
ATOM 23159 N N . LYS C 3 54 ? 0.759 -9.400 0.333 1.00 0.00 154 LYS P N 10
ATOM 23160 C CA . LYS C 3 54 ? 1.484 -8.648 -0.680 1.00 0.00 154 LYS P CA 10
ATOM 23161 C C . LYS C 3 54 ? 1.381 -7.116 -0.411 1.00 0.00 154 LYS P C 10
ATOM 23162 O O . LYS C 3 54 ? 2.371 -6.401 -0.265 1.00 0.00 154 LYS P O 10
ATOM 23181 N N . ILE C 3 55 ? 0.079 -6.655 -0.396 1.00 0.00 155 ILE P N 10
ATOM 23182 C CA . ILE C 3 55 ? -0.305 -5.259 -0.321 1.00 0.00 155 ILE P CA 10
ATOM 23183 C C . ILE C 3 55 ? 0.285 -4.646 0.976 1.00 0.00 155 ILE P C 10
ATOM 23184 O O . ILE C 3 55 ? 0.756 -3.485 0.973 1.00 0.00 155 ILE P O 10
ATOM 23200 N N . TRP C 3 56 ? 0.249 -5.406 2.130 1.00 0.00 156 TRP P N 10
ATOM 23201 C CA . TRP C 3 56 ? 0.903 -4.972 3.360 1.00 0.00 156 TRP P CA 10
ATOM 23202 C C . TRP C 3 56 ? 2.440 -4.989 3.157 1.00 0.00 156 TRP P C 10
ATOM 23203 O O . TRP C 3 56 ? 3.169 -4.132 3.708 1.00 0.00 156 TRP P O 10
ATOM 23224 N N . PHE C 3 57 ? 2.970 -5.941 2.301 1.00 0.00 157 PHE P N 10
ATOM 23225 C CA . PHE C 3 57 ? 4.387 -5.946 1.943 1.00 0.00 157 PHE P CA 10
ATOM 23226 C C . PHE C 3 57 ? 4.741 -4.830 0.927 1.00 0.00 157 PHE P C 10
ATOM 23227 O O . PHE C 3 57 ? 5.829 -4.183 1.067 1.00 0.00 157 PHE P O 10
ATOM 23244 N N . GLN C 3 58 ? 3.880 -4.510 -0.098 1.00 0.00 158 GLN P N 10
ATOM 23245 C CA . GLN C 3 58 ? 4.065 -3.304 -0.898 1.00 0.00 158 GLN P CA 10
ATOM 23246 C C . GLN C 3 58 ? 4.161 -2.124 0.102 1.00 0.00 158 GLN P C 10
ATOM 23247 O O . GLN C 3 58 ? 5.184 -1.418 0.178 1.00 0.00 158 GLN P O 10
ATOM 23261 N N . ASN C 3 59 ? 3.041 -1.872 0.885 1.00 0.00 159 ASN P N 10
ATOM 23262 C CA . ASN C 3 59 ? 2.920 -0.636 1.635 1.00 0.00 159 ASN P CA 10
ATOM 23263 C C . ASN C 3 59 ? 4.145 -0.476 2.581 1.00 0.00 159 ASN P C 10
ATOM 23264 O O . ASN C 3 59 ? 4.479 0.701 2.919 1.00 0.00 159 ASN P O 10
ATOM 23275 N N . HIS C 3 60 ? 4.868 -1.569 3.016 1.00 0.00 160 HIS P N 10
ATOM 23276 C CA . HIS C 3 60 ? 6.041 -1.386 3.880 1.00 0.00 160 HIS P CA 10
ATOM 23277 C C . HIS C 3 60 ? 7.293 -0.956 3.072 1.00 0.00 160 HIS P C 10
ATOM 23278 O O . HIS C 3 60 ? 8.097 -0.130 3.633 1.00 0.00 160 HIS P O 10
ATOM 23293 N N . ARG C 3 61 ? 7.585 -1.452 1.822 1.00 0.00 161 ARG P N 10
ATOM 23294 C CA . ARG C 3 61 ? 8.777 -1.012 1.094 1.00 0.00 161 ARG P CA 10
ATOM 23295 C C . ARG C 3 61 ? 8.657 0.475 0.666 1.00 0.00 161 ARG P C 10
ATOM 23296 O O . ARG C 3 61 ? 9.699 1.194 0.641 1.00 0.00 161 ARG P O 10
ATOM 23317 N N . TYR C 3 62 ? 7.430 1.023 0.348 1.00 0.00 162 TYR P N 10
ATOM 23318 C CA . TYR C 3 62 ? 7.265 2.454 0.107 1.00 0.00 162 TYR P CA 10
ATOM 23319 C C . TYR C 3 62 ? 7.503 3.218 1.442 1.00 0.00 162 TYR P C 10
ATOM 23320 O O . TYR C 3 62 ? 8.176 4.266 1.463 1.00 0.00 162 TYR P O 10
ATOM 23338 N N . LYS C 3 63 ? 6.924 2.688 2.579 1.00 0.00 163 LYS P N 10
ATOM 23339 C CA . LYS C 3 63 ? 6.845 3.450 3.814 1.00 0.00 163 LYS P CA 10
ATOM 23340 C C . LYS C 3 63 ? 8.278 3.699 4.364 1.00 0.00 163 LYS P C 10
ATOM 23341 O O . LYS C 3 63 ? 8.561 4.783 4.909 1.00 0.00 163 LYS P O 10
ATOM 23360 N N . THR C 3 64 ? 9.177 2.658 4.267 1.00 0.00 164 THR P N 10
ATOM 23361 C CA . THR C 3 64 ? 10.498 2.685 4.866 1.00 0.00 164 THR P CA 10
ATOM 23362 C C . THR C 3 64 ? 11.186 4.019 4.399 1.00 0.00 164 THR P C 10
ATOM 23363 O O . THR C 3 64 ? 11.666 4.860 5.146 1.00 0.00 164 THR P O 10
ATOM 23374 N N . LYS C 3 65 ? 11.253 4.008 3.014 1.00 0.00 165 LYS P N 10
ATOM 23375 C CA . LYS C 3 65 ? 12.137 4.852 2.247 1.00 0.00 165 LYS P CA 10
ATOM 23376 C C . LYS C 3 65 ? 11.801 6.329 2.574 1.00 0.00 165 LYS P C 10
ATOM 23377 O O . LYS C 3 65 ? 12.666 7.172 2.797 1.00 0.00 165 LYS P O 10
ATOM 23396 N N . ARG C 3 66 ? 10.446 6.591 2.539 1.00 0.00 166 ARG P N 10
ATOM 23397 C CA . ARG C 3 66 ? 9.814 7.834 2.927 1.00 0.00 166 ARG P CA 10
ATOM 23398 C C . ARG C 3 66 ? 10.378 8.349 4.282 1.00 0.00 166 ARG P C 10
ATOM 23399 O O . ARG C 3 66 ? 10.749 9.509 4.454 1.00 0.00 166 ARG P O 10
ATOM 23420 N N . ALA C 3 67 ? 10.338 7.386 5.274 1.00 0.00 167 ALA P N 10
ATOM 23421 C CA . ALA C 3 67 ? 10.680 7.664 6.655 1.00 0.00 167 ALA P CA 10
ATOM 23422 C C . ALA C 3 67 ? 12.113 8.262 6.708 1.00 0.00 167 ALA P C 10
ATOM 23423 O O . ALA C 3 67 ? 12.496 9.068 7.552 1.00 0.00 167 ALA P O 10
ATOM 23430 N N . GLN C 3 68 ? 12.935 7.733 5.714 1.00 0.00 168 GLN P N 10
ATOM 23431 C CA . GLN C 3 68 ? 14.350 8.049 5.681 1.00 0.00 168 GLN P CA 10
ATOM 23432 C C . GLN C 3 68 ? 14.581 9.407 4.961 1.00 0.00 168 GLN P C 10
ATOM 23433 O O . GLN C 3 68 ? 15.570 10.110 5.209 1.00 0.00 168 GLN P O 10
ATOM 23447 N N . ASN C 3 69 ? 13.633 9.739 4.018 1.00 0.00 169 ASN P N 10
ATOM 23448 C CA . ASN C 3 69 ? 13.531 11.031 3.368 1.00 0.00 169 ASN P CA 10
ATOM 23449 C C . ASN C 3 69 ? 13.483 12.165 4.423 1.00 0.00 169 ASN P C 10
ATOM 23450 O O . ASN C 3 69 ? 13.922 13.295 4.217 1.00 0.00 169 ASN P O 10
ATOM 23461 N N . GLU C 3 70 ? 12.864 11.780 5.595 1.00 0.00 170 GLU P N 10
ATOM 23462 C CA . GLU C 3 70 ? 12.423 12.681 6.641 1.00 0.00 170 GLU P CA 10
ATOM 23463 C C . GLU C 3 70 ? 13.676 13.286 7.324 1.00 0.00 170 GLU P C 10
ATOM 23464 O O . GLU C 3 70 ? 13.685 14.418 7.808 1.00 0.00 170 GLU P O 10
ATOM 23476 N N . LYS C 3 71 ? 14.753 12.421 7.365 1.00 0.00 171 LYS P N 10
ATOM 23477 C CA . LYS C 3 71 ? 15.801 12.525 8.360 1.00 0.00 171 LYS P CA 10
ATOM 23478 C C . LYS C 3 71 ? 16.839 13.578 7.895 1.00 0.00 171 LYS P C 10
ATOM 23479 O O . LYS C 3 71 ? 17.890 13.268 7.334 1.00 0.00 171 LYS P O 10
ATOM 23498 N N . GLY C 3 72 ? 16.457 14.882 8.147 1.00 0.00 172 GLY P N 10
ATOM 23499 C CA . GLY C 3 72 ? 17.172 16.011 7.585 1.00 0.00 172 GLY P CA 10
ATOM 23500 C C . GLY C 3 72 ? 16.171 16.892 6.778 1.00 0.00 172 GLY P C 10
ATOM 23501 O O . GLY C 3 72 ? 16.131 18.112 6.916 1.00 0.00 172 GLY P O 10
ATOM 23505 N N . TYR C 3 73 ? 15.397 16.142 5.895 1.00 0.00 173 TYR P N 10
ATOM 23506 C CA . TYR C 3 73 ? 14.334 16.711 5.086 1.00 0.00 173 TYR P CA 10
ATOM 23507 C C . TYR C 3 73 ? 14.905 17.027 3.680 1.00 0.00 173 TYR P C 10
ATOM 23508 O O . TYR C 3 73 ? 16.079 17.342 3.494 1.00 0.00 173 TYR P O 10
ATOM 23526 N N . GLU C 3 74 ? 13.957 16.951 2.669 1.00 0.00 174 GLU P N 10
ATOM 23527 C CA . GLU C 3 74 ? 14.152 17.689 1.423 1.00 0.00 174 GLU P CA 10
ATOM 23528 C C . GLU C 3 74 ? 12.789 17.728 0.689 1.00 0.00 174 GLU P C 10
ATOM 23529 O O . GLU C 3 74 ? 11.890 16.894 0.982 1.00 0.00 174 GLU P O 10
ATOM 23541 N N . GLY C 3 75 ? 12.558 18.705 -0.257 1.00 0.00 175 GLY P N 10
ATOM 23542 C CA . GLY C 3 75 ? 11.197 19.022 -0.688 1.00 0.00 175 GLY P CA 10
ATOM 23543 C C . GLY C 3 75 ? 11.204 19.520 -2.154 1.00 0.00 175 GLY P C 10
ATOM 23544 O O . GLY C 3 75 ? 10.340 20.282 -2.597 1.00 0.00 175 GLY P O 10
ATOM 23548 N N . HIS C 3 76 ? 12.273 19.060 -2.899 1.00 0.00 176 HIS P N 10
ATOM 23549 C CA . HIS C 3 76 ? 12.502 19.488 -4.267 1.00 0.00 176 HIS P CA 10
ATOM 23550 C C . HIS C 3 76 ? 13.808 18.754 -4.769 1.00 0.00 176 HIS P C 10
ATOM 23551 O O . HIS C 3 76 ? 14.751 18.574 -3.999 1.00 0.00 176 HIS P O 10
ATOM 23566 N N . PRO C 3 77 ? 13.837 18.286 -6.085 1.00 0.00 177 PRO P N 10
ATOM 23567 C CA . PRO C 3 77 ? 15.084 17.797 -6.703 1.00 0.00 177 PRO P CA 10
ATOM 23568 C C . PRO C 3 77 ? 16.092 18.991 -7.016 1.00 0.00 177 PRO P C 10
ATOM 23569 O O . PRO C 3 77 ? 17.301 18.783 -6.870 1.00 0.00 177 PRO P O 10
ATOM 24595 N N . ALA C 3 1 ? -9.820 -15.981 -18.211 1.00 0.00 101 ALA P N 11
ATOM 24596 C CA . ALA C 3 1 ? -10.551 -17.153 -17.556 1.00 0.00 101 ALA P CA 11
ATOM 24597 C C . ALA C 3 1 ? -10.965 -16.714 -16.126 1.00 0.00 101 ALA P C 11
ATOM 24598 O O . ALA C 3 1 ? -10.293 -16.989 -15.132 1.00 0.00 101 ALA P O 11
ATOM 24607 N N . SER C 3 2 ? -12.159 -16.021 -16.081 1.00 0.00 102 SER P N 11
ATOM 24608 C CA . SER C 3 2 ? -12.633 -15.390 -14.864 1.00 0.00 102 SER P CA 11
ATOM 24609 C C . SER C 3 2 ? -11.803 -14.103 -14.617 1.00 0.00 102 SER P C 11
ATOM 24610 O O . SER C 3 2 ? -10.643 -13.974 -15.006 1.00 0.00 102 SER P O 11
ATOM 24618 N N . ASP C 3 3 ? -12.506 -13.110 -13.948 1.00 0.00 103 ASP P N 11
ATOM 24619 C CA . ASP C 3 3 ? -11.937 -11.788 -13.758 1.00 0.00 103 ASP P CA 11
ATOM 24620 C C . ASP C 3 3 ? -13.048 -10.866 -13.192 1.00 0.00 103 ASP P C 11
ATOM 24621 O O . ASP C 3 3 ? -12.806 -9.992 -12.351 1.00 0.00 103 ASP P O 11
ATOM 24630 N N . GLY C 3 4 ? -14.304 -11.078 -13.725 1.00 0.00 104 GLY P N 11
ATOM 24631 C CA . GLY C 3 4 ? -15.357 -10.082 -13.615 1.00 0.00 104 GLY P CA 11
ATOM 24632 C C . GLY C 3 4 ? -16.556 -10.701 -12.851 1.00 0.00 104 GLY P C 11
ATOM 24633 O O . GLY C 3 4 ? -17.301 -11.538 -13.359 1.00 0.00 104 GLY P O 11
ATOM 24637 N N . LEU C 3 5 ? -16.689 -10.236 -11.556 1.00 0.00 105 LEU P N 11
ATOM 24638 C CA . LEU C 3 5 ? -17.759 -10.689 -10.687 1.00 0.00 105 LEU P CA 11
ATOM 24639 C C . LEU C 3 5 ? -18.328 -9.446 -9.889 1.00 0.00 105 LEU P C 11
ATOM 24640 O O . LEU C 3 5 ? -17.712 -8.380 -9.883 1.00 0.00 105 LEU P O 11
ATOM 24656 N N . PRO C 3 6 ? -19.514 -9.618 -9.176 1.00 0.00 106 PRO P N 11
ATOM 24657 C CA . PRO C 3 6 ? -20.336 -8.506 -8.671 1.00 0.00 106 PRO P CA 11
ATOM 24658 C C . PRO C 3 6 ? -19.957 -8.183 -7.204 1.00 0.00 106 PRO P C 11
ATOM 24659 O O . PRO C 3 6 ? -20.603 -8.603 -6.243 1.00 0.00 106 PRO P O 11
ATOM 24670 N N . ASN C 3 7 ? -18.853 -7.359 -7.085 1.00 0.00 107 ASN P N 11
ATOM 24671 C CA . ASN C 3 7 ? -18.418 -6.843 -5.801 1.00 0.00 107 ASN P CA 11
ATOM 24672 C C . ASN C 3 7 ? -18.987 -5.413 -5.607 1.00 0.00 107 ASN P C 11
ATOM 24673 O O . ASN C 3 7 ? -18.532 -4.436 -6.201 1.00 0.00 107 ASN P O 11
ATOM 24684 N N . LYS C 3 8 ? -20.041 -5.350 -4.715 1.00 0.00 108 LYS P N 11
ATOM 24685 C CA . LYS C 3 8 ? -20.763 -4.116 -4.470 1.00 0.00 108 LYS P CA 11
ATOM 24686 C C . LYS C 3 8 ? -20.111 -3.408 -3.253 1.00 0.00 108 LYS P C 11
ATOM 24687 O O . LYS C 3 8 ? -19.882 -2.198 -3.240 1.00 0.00 108 LYS P O 11
ATOM 24706 N N . LYS C 3 9 ? -19.789 -4.264 -2.218 1.00 0.00 109 LYS P N 11
ATOM 24707 C CA . LYS C 3 9 ? -19.022 -3.830 -1.064 1.00 0.00 109 LYS P CA 11
ATOM 24708 C C . LYS C 3 9 ? -17.551 -3.591 -1.493 1.00 0.00 109 LYS P C 11
ATOM 24709 O O . LYS C 3 9 ? -17.087 -4.064 -2.534 1.00 0.00 109 LYS P O 11
ATOM 24728 N N . ARG C 3 10 ? -16.834 -2.794 -0.627 1.00 0.00 110 ARG P N 11
ATOM 24729 C CA . ARG C 3 10 ? -15.679 -2.011 -1.035 1.00 0.00 110 ARG P CA 11
ATOM 24730 C C . ARG C 3 10 ? -14.599 -2.155 0.080 1.00 0.00 110 ARG P C 11
ATOM 24731 O O . ARG C 3 10 ? -14.527 -3.129 0.826 1.00 0.00 110 ARG P O 11
ATOM 24752 N N . LYS C 3 11 ? -13.728 -1.078 0.098 1.00 0.00 111 LYS P N 11
ATOM 24753 C CA . LYS C 3 11 ? -12.486 -1.059 0.841 1.00 0.00 111 LYS P CA 11
ATOM 24754 C C . LYS C 3 11 ? -12.742 -0.353 2.201 1.00 0.00 111 LYS P C 11
ATOM 24755 O O . LYS C 3 11 ? -12.603 0.855 2.379 1.00 0.00 111 LYS P O 11
ATOM 24774 N N . ARG C 3 12 ? -13.113 -1.260 3.189 1.00 0.00 112 ARG P N 11
ATOM 24775 C CA . ARG C 3 12 ? -12.912 -0.974 4.593 1.00 0.00 112 ARG P CA 11
ATOM 24776 C C . ARG C 3 12 ? -11.425 -0.599 4.816 1.00 0.00 112 ARG P C 11
ATOM 24777 O O . ARG C 3 12 ? -10.555 -0.834 3.967 1.00 0.00 112 ARG P O 11
ATOM 24798 N N . ARG C 3 13 ? -11.145 -0.017 6.040 1.00 0.00 113 ARG P N 11
ATOM 24799 C CA . ARG C 3 13 ? -9.814 -0.096 6.619 1.00 0.00 113 ARG P CA 11
ATOM 24800 C C . ARG C 3 13 ? -9.765 -1.400 7.460 1.00 0.00 113 ARG P C 11
ATOM 24801 O O . ARG C 3 13 ? -10.522 -1.615 8.406 1.00 0.00 113 ARG P O 11
ATOM 24822 N N . VAL C 3 14 ? -8.809 -2.298 7.012 1.00 0.00 114 VAL P N 11
ATOM 24823 C CA . VAL C 3 14 ? -8.855 -3.720 7.293 1.00 0.00 114 VAL P CA 11
ATOM 24824 C C . VAL C 3 14 ? -7.686 -4.053 8.264 1.00 0.00 114 VAL P C 11
ATOM 24825 O O . VAL C 3 14 ? -6.721 -4.769 8.009 1.00 0.00 114 VAL P O 11
ATOM 24838 N N . LEU C 3 15 ? -7.842 -3.388 9.477 1.00 0.00 115 LEU P N 11
ATOM 24839 C CA . LEU C 3 15 ? -6.733 -3.073 10.352 1.00 0.00 115 LEU P CA 11
ATOM 24840 C C . LEU C 3 15 ? -6.287 -4.363 11.097 1.00 0.00 115 LEU P C 11
ATOM 24841 O O . LEU C 3 15 ? -6.972 -4.904 11.962 1.00 0.00 115 LEU P O 11
ATOM 24857 N N . PHE C 3 16 ? -5.068 -4.847 10.640 1.00 0.00 116 PHE P N 11
ATOM 24858 C CA . PHE C 3 16 ? -4.555 -6.168 10.978 1.00 0.00 116 PHE P CA 11
ATOM 24859 C C . PHE C 3 16 ? -4.047 -6.126 12.441 1.00 0.00 116 PHE P C 11
ATOM 24860 O O . PHE C 3 16 ? -3.486 -5.089 12.880 1.00 0.00 116 PHE P O 11
ATOM 24877 N N . THR C 3 17 ? -4.247 -7.226 13.252 1.00 0.00 117 THR P N 11
ATOM 24878 C CA . THR C 3 17 ? -4.004 -7.164 14.687 1.00 0.00 117 THR P CA 11
ATOM 24879 C C . THR C 3 17 ? -2.471 -6.954 14.901 1.00 0.00 117 THR P C 11
ATOM 24880 O O . THR C 3 17 ? -1.651 -7.352 14.077 1.00 0.00 117 THR P O 11
ATOM 24891 N N . LYS C 3 18 ? -2.171 -6.215 16.029 1.00 0.00 118 LYS P N 11
ATOM 24892 C CA . LYS C 3 18 ? -0.803 -5.867 16.362 1.00 0.00 118 LYS P CA 11
ATOM 24893 C C . LYS C 3 18 ? 0.105 -7.103 16.145 1.00 0.00 118 LYS P C 11
ATOM 24894 O O . LYS C 3 18 ? 1.260 -7.016 15.731 1.00 0.00 118 LYS P O 11
ATOM 24913 N N . ALA C 3 19 ? -0.509 -8.296 16.478 1.00 0.00 119 ALA P N 11
ATOM 24914 C CA . ALA C 3 19 ? 0.124 -9.574 16.221 1.00 0.00 119 ALA P CA 11
ATOM 24915 C C . ALA C 3 19 ? 0.527 -9.651 14.720 1.00 0.00 119 ALA P C 11
ATOM 24916 O O . ALA C 3 19 ? 1.688 -9.708 14.320 1.00 0.00 119 ALA P O 11
ATOM 24923 N N . GLN C 3 20 ? -0.569 -9.684 13.880 1.00 0.00 120 GLN P N 11
ATOM 24924 C CA . GLN C 3 20 ? -0.551 -9.706 12.430 1.00 0.00 120 GLN P CA 11
ATOM 24925 C C . GLN C 3 20 ? 0.399 -8.599 11.903 1.00 0.00 120 GLN P C 11
ATOM 24926 O O . GLN C 3 20 ? 1.244 -8.831 11.024 1.00 0.00 120 GLN P O 11
ATOM 24940 N N . THR C 3 21 ? 0.261 -7.359 12.497 1.00 0.00 121 THR P N 11
ATOM 24941 C CA . THR C 3 21 ? 1.204 -6.288 12.234 1.00 0.00 121 THR P CA 11
ATOM 24942 C C . THR C 3 21 ? 2.635 -6.811 12.550 1.00 0.00 121 THR P C 11
ATOM 24943 O O . THR C 3 21 ? 3.549 -6.713 11.733 1.00 0.00 121 THR P O 11
ATOM 24954 N N . TYR C 3 22 ? 2.798 -7.327 13.822 1.00 0.00 122 TYR P N 11
ATOM 24955 C CA . TYR C 3 22 ? 4.109 -7.685 14.345 1.00 0.00 122 TYR P CA 11
ATOM 24956 C C . TYR C 3 22 ? 4.835 -8.650 13.360 1.00 0.00 122 TYR P C 11
ATOM 24957 O O . TYR C 3 22 ? 6.025 -8.511 13.053 1.00 0.00 122 TYR P O 11
ATOM 24975 N N . GLU C 3 23 ? 4.047 -9.682 12.894 1.00 0.00 123 GLU P N 11
ATOM 24976 C CA . GLU C 3 23 ? 4.541 -10.674 11.960 1.00 0.00 123 GLU P CA 11
ATOM 24977 C C . GLU C 3 23 ? 4.829 -9.958 10.617 1.00 0.00 123 GLU P C 11
ATOM 24978 O O . GLU C 3 23 ? 5.809 -10.287 9.908 1.00 0.00 123 GLU P O 11
ATOM 24990 N N . LEU C 3 24 ? 3.938 -8.990 10.181 1.00 0.00 124 LEU P N 11
ATOM 24991 C CA . LEU C 3 24 ? 4.195 -8.178 9.001 1.00 0.00 124 LEU P CA 11
ATOM 24992 C C . LEU C 3 24 ? 5.494 -7.353 9.209 1.00 0.00 124 LEU P C 11
ATOM 24993 O O . LEU C 3 24 ? 6.374 -7.309 8.330 1.00 0.00 124 LEU P O 11
ATOM 25009 N N . GLU C 3 25 ? 5.599 -6.659 10.397 1.00 0.00 125 GLU P N 11
ATOM 25010 C CA . GLU C 3 25 ? 6.797 -5.918 10.741 1.00 0.00 125 GLU P CA 11
ATOM 25011 C C . GLU C 3 25 ? 8.021 -6.860 10.672 1.00 0.00 125 GLU P C 11
ATOM 25012 O O . GLU C 3 25 ? 9.039 -6.578 10.056 1.00 0.00 125 GLU P O 11
ATOM 25024 N N . ARG C 3 26 ? 7.840 -8.005 11.418 1.00 0.00 126 ARG P N 11
ATOM 25025 C CA . ARG C 3 26 ? 8.817 -9.073 11.466 1.00 0.00 126 ARG P CA 11
ATOM 25026 C C . ARG C 3 26 ? 9.364 -9.324 10.037 1.00 0.00 126 ARG P C 11
ATOM 25027 O O . ARG C 3 26 ? 10.544 -9.195 9.724 1.00 0.00 126 ARG P O 11
ATOM 25048 N N . ARG C 3 27 ? 8.357 -9.663 9.132 1.00 0.00 127 ARG P N 11
ATOM 25049 C CA . ARG C 3 27 ? 8.703 -10.182 7.822 1.00 0.00 127 ARG P CA 11
ATOM 25050 C C . ARG C 3 27 ? 9.335 -9.031 6.987 1.00 0.00 127 ARG P C 11
ATOM 25051 O O . ARG C 3 27 ? 10.245 -9.291 6.173 1.00 0.00 127 ARG P O 11
ATOM 25072 N N . PHE C 3 28 ? 8.889 -7.738 7.200 1.00 0.00 128 PHE P N 11
ATOM 25073 C CA . PHE C 3 28 ? 9.557 -6.591 6.591 1.00 0.00 128 PHE P CA 11
ATOM 25074 C C . PHE C 3 28 ? 10.962 -6.401 7.235 1.00 0.00 128 PHE P C 11
ATOM 25075 O O . PHE C 3 28 ? 11.974 -6.248 6.551 1.00 0.00 128 PHE P O 11
ATOM 25092 N N . ARG C 3 29 ? 10.934 -6.349 8.613 1.00 0.00 129 ARG P N 11
ATOM 25093 C CA . ARG C 3 29 ? 12.066 -5.856 9.376 1.00 0.00 129 ARG P CA 11
ATOM 25094 C C . ARG C 3 29 ? 13.278 -6.792 9.111 1.00 0.00 129 ARG P C 11
ATOM 25095 O O . ARG C 3 29 ? 14.428 -6.472 9.430 1.00 0.00 129 ARG P O 11
ATOM 25116 N N . GLN C 3 30 ? 12.963 -7.991 8.507 1.00 0.00 130 GLN P N 11
ATOM 25117 C CA . GLN C 3 30 ? 13.906 -9.063 8.215 1.00 0.00 130 GLN P CA 11
ATOM 25118 C C . GLN C 3 30 ? 14.346 -8.874 6.743 1.00 0.00 130 GLN P C 11
ATOM 25119 O O . GLN C 3 30 ? 15.515 -8.908 6.367 1.00 0.00 130 GLN P O 11
ATOM 25133 N N . GLN C 3 31 ? 13.258 -8.660 5.898 1.00 0.00 131 GLN P N 11
ATOM 25134 C CA . GLN C 3 31 ? 13.420 -8.761 4.462 1.00 0.00 131 GLN P CA 11
ATOM 25135 C C . GLN C 3 31 ? 12.271 -7.998 3.734 1.00 0.00 131 GLN P C 11
ATOM 25136 O O . GLN C 3 31 ? 11.074 -8.198 3.934 1.00 0.00 131 GLN P O 11
ATOM 25150 N N . ARG C 3 32 ? 12.749 -7.022 2.872 1.00 0.00 132 ARG P N 11
ATOM 25151 C CA . ARG C 3 32 ? 11.924 -5.947 2.364 1.00 0.00 132 ARG P CA 11
ATOM 25152 C C . ARG C 3 32 ? 11.053 -6.422 1.175 1.00 0.00 132 ARG P C 11
ATOM 25153 O O . ARG C 3 32 ? 10.225 -5.658 0.638 1.00 0.00 132 ARG P O 11
ATOM 25174 N N . TYR C 3 33 ? 11.332 -7.692 0.718 1.00 0.00 133 TYR P N 11
ATOM 25175 C CA . TYR C 3 33 ? 11.058 -8.113 -0.644 1.00 0.00 133 TYR P CA 11
ATOM 25176 C C . TYR C 3 33 ? 10.823 -9.644 -0.666 1.00 0.00 133 TYR P C 11
ATOM 25177 O O . TYR C 3 33 ? 11.673 -10.521 -0.847 1.00 0.00 133 TYR P O 11
ATOM 25195 N N . LEU C 3 34 ? 9.458 -9.970 -0.489 1.00 0.00 134 LEU P N 11
ATOM 25196 C CA . LEU C 3 34 ? 9.047 -11.341 -0.188 1.00 0.00 134 LEU P CA 11
ATOM 25197 C C . LEU C 3 34 ? 8.612 -12.025 -1.507 1.00 0.00 134 LEU P C 11
ATOM 25198 O O . LEU C 3 34 ? 7.908 -11.392 -2.337 1.00 0.00 134 LEU P O 11
ATOM 25214 N N . SER C 3 35 ? 8.999 -13.328 -1.753 1.00 0.00 135 SER P N 11
ATOM 25215 C CA . SER C 3 35 ? 8.310 -14.154 -2.747 1.00 0.00 135 SER P CA 11
ATOM 25216 C C . SER C 3 35 ? 7.029 -14.715 -2.076 1.00 0.00 135 SER P C 11
ATOM 25217 O O . SER C 3 35 ? 6.918 -14.763 -0.840 1.00 0.00 135 SER P O 11
ATOM 25225 N N . ALA C 3 36 ? 6.004 -15.088 -2.921 1.00 0.00 136 ALA P N 11
ATOM 25226 C CA . ALA C 3 36 ? 4.656 -15.284 -2.395 1.00 0.00 136 ALA P CA 11
ATOM 25227 C C . ALA C 3 36 ? 4.683 -16.408 -1.281 1.00 0.00 136 ALA P C 11
ATOM 25228 O O . ALA C 3 36 ? 4.116 -16.223 -0.201 1.00 0.00 136 ALA P O 11
ATOM 25235 N N . PRO C 3 37 ? 5.310 -17.627 -1.566 1.00 0.00 137 PRO P N 11
ATOM 25236 C CA . PRO C 3 37 ? 5.221 -18.765 -0.619 1.00 0.00 137 PRO P CA 11
ATOM 25237 C C . PRO C 3 37 ? 5.735 -18.466 0.819 1.00 0.00 137 PRO P C 11
ATOM 25238 O O . PRO C 3 37 ? 5.292 -19.049 1.809 1.00 0.00 137 PRO P O 11
ATOM 25249 N N . GLU C 3 38 ? 6.725 -17.500 0.870 1.00 0.00 138 GLU P N 11
ATOM 25250 C CA . GLU C 3 38 ? 7.072 -16.866 2.129 1.00 0.00 138 GLU P CA 11
ATOM 25251 C C . GLU C 3 38 ? 5.733 -16.269 2.688 1.00 0.00 138 GLU P C 11
ATOM 25252 O O . GLU C 3 38 ? 5.140 -16.678 3.680 1.00 0.00 138 GLU P O 11
ATOM 25264 N N . ARG C 3 39 ? 5.351 -15.179 1.913 1.00 0.00 139 ARG P N 11
ATOM 25265 C CA . ARG C 3 39 ? 4.497 -14.125 2.407 1.00 0.00 139 ARG P CA 11
ATOM 25266 C C . ARG C 3 39 ? 3.071 -14.699 2.624 1.00 0.00 139 ARG P C 11
ATOM 25267 O O . ARG C 3 39 ? 2.400 -14.333 3.627 1.00 0.00 139 ARG P O 11
ATOM 25288 N N . GLU C 3 40 ? 2.541 -15.578 1.702 1.00 0.00 140 GLU P N 11
ATOM 25289 C CA . GLU C 3 40 ? 1.223 -16.172 1.882 1.00 0.00 140 GLU P CA 11
ATOM 25290 C C . GLU C 3 40 ? 1.173 -16.835 3.283 1.00 0.00 140 GLU P C 11
ATOM 25291 O O . GLU C 3 40 ? 0.182 -16.809 4.011 1.00 0.00 140 GLU P O 11
ATOM 25303 N N . HIS C 3 41 ? 2.338 -17.507 3.594 1.00 0.00 141 HIS P N 11
ATOM 25304 C CA . HIS C 3 41 ? 2.474 -18.326 4.779 1.00 0.00 141 HIS P CA 11
ATOM 25305 C C . HIS C 3 41 ? 2.341 -17.424 6.034 1.00 0.00 141 HIS P C 11
ATOM 25306 O O . HIS C 3 41 ? 1.825 -17.858 7.064 1.00 0.00 141 HIS P O 11
ATOM 25321 N N . LEU C 3 42 ? 2.871 -16.155 5.899 1.00 0.00 142 LEU P N 11
ATOM 25322 C CA . LEU C 3 42 ? 2.627 -15.094 6.864 1.00 0.00 142 LEU P CA 11
ATOM 25323 C C . LEU C 3 42 ? 1.116 -14.730 6.843 1.00 0.00 142 LEU P C 11
ATOM 25324 O O . LEU C 3 42 ? 0.455 -14.534 7.861 1.00 0.00 142 LEU P O 11
ATOM 25340 N N . ALA C 3 43 ? 0.609 -14.655 5.551 1.00 0.00 143 ALA P N 11
ATOM 25341 C CA . ALA C 3 43 ? -0.811 -14.438 5.340 1.00 0.00 143 ALA P CA 11
ATOM 25342 C C . ALA C 3 43 ? -1.592 -15.555 6.082 1.00 0.00 143 ALA P C 11
ATOM 25343 O O . ALA C 3 43 ? -2.696 -15.361 6.591 1.00 0.00 143 ALA P O 11
ATOM 25350 N N . SER C 3 44 ? -0.964 -16.792 6.086 1.00 0.00 144 SER P N 11
ATOM 25351 C CA . SER C 3 44 ? -1.593 -17.934 6.730 1.00 0.00 144 SER P CA 11
ATOM 25352 C C . SER C 3 44 ? -1.512 -17.792 8.275 1.00 0.00 144 SER P C 11
ATOM 25353 O O . SER C 3 44 ? -2.487 -18.109 8.987 1.00 0.00 144 SER P O 11
ATOM 25361 N N . LEU C 3 45 ? -0.307 -17.383 8.807 1.00 0.00 145 LEU P N 11
ATOM 25362 C CA . LEU C 3 45 ? 0.006 -17.545 10.220 1.00 0.00 145 LEU P CA 11
ATOM 25363 C C . LEU C 3 45 ? -0.958 -16.624 11.035 1.00 0.00 145 LEU P C 11
ATOM 25364 O O . LEU C 3 45 ? -1.565 -16.963 12.046 1.00 0.00 145 LEU P O 11
ATOM 25380 N N . ILE C 3 46 ? -1.006 -15.357 10.478 1.00 0.00 146 ILE P N 11
ATOM 25381 C CA . ILE C 3 46 ? -1.657 -14.205 11.067 1.00 0.00 146 ILE P CA 11
ATOM 25382 C C . ILE C 3 46 ? -3.087 -14.100 10.448 1.00 0.00 146 ILE P C 11
ATOM 25383 O O . ILE C 3 46 ? -3.998 -13.431 10.940 1.00 0.00 146 ILE P O 11
ATOM 25399 N N . ARG C 3 47 ? -3.193 -14.850 9.288 1.00 0.00 147 ARG P N 11
ATOM 25400 C CA . ARG C 3 47 ? -4.421 -15.431 8.793 1.00 0.00 147 ARG P CA 11
ATOM 25401 C C . ARG C 3 47 ? -5.212 -14.325 8.041 1.00 0.00 147 ARG P C 11
ATOM 25402 O O . ARG C 3 47 ? -6.438 -14.235 8.049 1.00 0.00 147 ARG P O 11
ATOM 25423 N N . LEU C 3 48 ? -4.373 -13.472 7.333 1.00 0.00 148 LEU P N 11
ATOM 25424 C CA . LEU C 3 48 ? -4.825 -12.499 6.358 1.00 0.00 148 LEU P CA 11
ATOM 25425 C C . LEU C 3 48 ? -4.732 -13.113 4.936 1.00 0.00 148 LEU P C 11
ATOM 25426 O O . LEU C 3 48 ? -4.102 -14.164 4.724 1.00 0.00 148 LEU P O 11
ATOM 25442 N N . THR C 3 49 ? -5.356 -12.414 3.920 1.00 0.00 149 THR P N 11
ATOM 25443 C CA . THR C 3 49 ? -5.202 -12.803 2.532 1.00 0.00 149 THR P CA 11
ATOM 25444 C C . THR C 3 49 ? -3.935 -12.050 1.942 1.00 0.00 149 THR P C 11
ATOM 25445 O O . THR C 3 49 ? -3.612 -10.919 2.291 1.00 0.00 149 THR P O 11
ATOM 25456 N N . PRO C 3 50 ? -3.179 -12.805 1.016 1.00 0.00 150 PRO P N 11
ATOM 25457 C CA . PRO C 3 50 ? -1.757 -12.541 0.755 1.00 0.00 150 PRO P CA 11
ATOM 25458 C C . PRO C 3 50 ? -1.512 -11.111 0.208 1.00 0.00 150 PRO P C 11
ATOM 25459 O O . PRO C 3 50 ? -0.540 -10.437 0.588 1.00 0.00 150 PRO P O 11
ATOM 25470 N N . THR C 3 51 ? -2.461 -10.622 -0.674 1.00 0.00 151 THR P N 11
ATOM 25471 C CA . THR C 3 51 ? -2.469 -9.202 -1.006 1.00 0.00 151 THR P CA 11
ATOM 25472 C C . THR C 3 51 ? -2.564 -8.357 0.296 1.00 0.00 151 THR P C 11
ATOM 25473 O O . THR C 3 51 ? -1.962 -7.247 0.337 1.00 0.00 151 THR P O 11
ATOM 25484 N N . GLN C 3 52 ? -3.267 -8.830 1.396 1.00 0.00 152 GLN P N 11
ATOM 25485 C CA . GLN C 3 52 ? -3.369 -8.013 2.607 1.00 0.00 152 GLN P CA 11
ATOM 25486 C C . GLN C 3 52 ? -1.960 -8.051 3.265 1.00 0.00 152 GLN P C 11
ATOM 25487 O O . GLN C 3 52 ? -1.589 -7.054 3.955 1.00 0.00 152 GLN P O 11
ATOM 25501 N N . VAL C 3 53 ? -1.114 -9.137 3.120 1.00 0.00 153 VAL P N 11
ATOM 25502 C CA . VAL C 3 53 ? 0.303 -9.113 3.469 1.00 0.00 153 VAL P CA 11
ATOM 25503 C C . VAL C 3 53 ? 1.052 -8.110 2.541 1.00 0.00 153 VAL P C 11
ATOM 25504 O O . VAL C 3 53 ? 1.532 -7.063 2.991 1.00 0.00 153 VAL P O 11
ATOM 25517 N N . LYS C 3 54 ? 1.169 -8.501 1.215 1.00 0.00 154 LYS P N 11
ATOM 25518 C CA . LYS C 3 54 ? 1.827 -7.729 0.173 1.00 0.00 154 LYS P CA 11
ATOM 25519 C C . LYS C 3 54 ? 1.637 -6.200 0.413 1.00 0.00 154 LYS P C 11
ATOM 25520 O O . LYS C 3 54 ? 2.585 -5.426 0.527 1.00 0.00 154 LYS P O 11
ATOM 25539 N N . ILE C 3 55 ? 0.306 -5.822 0.439 1.00 0.00 155 ILE P N 11
ATOM 25540 C CA . ILE C 3 55 ? -0.147 -4.448 0.566 1.00 0.00 155 ILE P CA 11
ATOM 25541 C C . ILE C 3 55 ? 0.466 -3.801 1.831 1.00 0.00 155 ILE P C 11
ATOM 25542 O O . ILE C 3 55 ? 0.895 -2.616 1.791 1.00 0.00 155 ILE P O 11
ATOM 25558 N N . TRP C 3 56 ? 0.503 -4.530 3.004 1.00 0.00 156 TRP P N 11
ATOM 25559 C CA . TRP C 3 56 ? 1.172 -4.006 4.192 1.00 0.00 156 TRP P CA 11
ATOM 25560 C C . TRP C 3 56 ? 2.695 -3.923 3.918 1.00 0.00 156 TRP P C 11
ATOM 25561 O O . TRP C 3 56 ? 3.389 -3.018 4.434 1.00 0.00 156 TRP P O 11
ATOM 25582 N N . PHE C 3 57 ? 3.252 -4.849 3.047 1.00 0.00 157 PHE P N 11
ATOM 25583 C CA . PHE C 3 57 ? 4.654 -4.775 2.639 1.00 0.00 157 PHE P CA 11
ATOM 25584 C C . PHE C 3 57 ? 4.894 -3.658 1.587 1.00 0.00 157 PHE P C 11
ATOM 25585 O O . PHE C 3 57 ? 5.911 -2.896 1.706 1.00 0.00 157 PHE P O 11
ATOM 25602 N N . GLN C 3 58 ? 4.044 -3.478 0.518 1.00 0.00 158 GLN P N 11
ATOM 25603 C CA . GLN C 3 58 ? 4.064 -2.303 -0.351 1.00 0.00 158 GLN P CA 11
ATOM 25604 C C . GLN C 3 58 ? 4.228 -1.053 0.550 1.00 0.00 158 GLN P C 11
ATOM 25605 O O . GLN C 3 58 ? 5.207 -0.310 0.514 1.00 0.00 158 GLN P O 11
ATOM 25619 N N . ASN C 3 59 ? 3.123 -0.833 1.375 1.00 0.00 159 ASN P N 11
ATOM 25620 C CA . ASN C 3 59 ? 2.918 0.424 2.064 1.00 0.00 159 ASN P CA 11
ATOM 25621 C C . ASN C 3 59 ? 4.161 0.745 2.955 1.00 0.00 159 ASN P C 11
ATOM 25622 O O . ASN C 3 59 ? 4.373 1.956 3.248 1.00 0.00 159 ASN P O 11
ATOM 25633 N N . HIS C 3 60 ? 5.016 -0.257 3.366 1.00 0.00 160 HIS P N 11
ATOM 25634 C CA . HIS C 3 60 ? 6.267 0.088 4.057 1.00 0.00 160 HIS P CA 11
ATOM 25635 C C . HIS C 3 60 ? 7.323 0.616 3.053 1.00 0.00 160 HIS P C 11
ATOM 25636 O O . HIS C 3 60 ? 7.955 1.695 3.343 1.00 0.00 160 HIS P O 11
ATOM 25651 N N . ARG C 3 61 ? 7.636 -0.051 1.888 1.00 0.00 161 ARG P N 11
ATOM 25652 C CA . ARG C 3 61 ? 8.903 0.219 1.196 1.00 0.00 161 ARG P CA 11
ATOM 25653 C C . ARG C 3 61 ? 8.870 1.647 0.589 1.00 0.00 161 ARG P C 11
ATOM 25654 O O . ARG C 3 61 ? 9.888 2.395 0.705 1.00 0.00 161 ARG P O 11
ATOM 25675 N N . TYR C 3 62 ? 7.731 2.124 -0.028 1.00 0.00 162 TYR P N 11
ATOM 25676 C CA . TYR C 3 62 ? 7.619 3.524 -0.438 1.00 0.00 162 TYR P CA 11
ATOM 25677 C C . TYR C 3 62 ? 7.608 4.434 0.828 1.00 0.00 162 TYR P C 11
ATOM 25678 O O . TYR C 3 62 ? 8.060 5.591 0.773 1.00 0.00 162 TYR P O 11
ATOM 25696 N N . LYS C 3 63 ? 7.042 3.913 1.975 1.00 0.00 163 LYS P N 11
ATOM 25697 C CA . LYS C 3 63 ? 6.818 4.732 3.157 1.00 0.00 163 LYS P CA 11
ATOM 25698 C C . LYS C 3 63 ? 8.186 5.167 3.746 1.00 0.00 163 LYS P C 11
ATOM 25699 O O . LYS C 3 63 ? 8.304 6.234 4.370 1.00 0.00 163 LYS P O 11
ATOM 25718 N N . THR C 3 64 ? 9.213 4.261 3.593 1.00 0.00 164 THR P N 11
ATOM 25719 C CA . THR C 3 64 ? 10.451 4.368 4.345 1.00 0.00 164 THR P CA 11
ATOM 25720 C C . THR C 3 64 ? 11.176 5.645 3.784 1.00 0.00 164 THR P C 11
ATOM 25721 O O . THR C 3 64 ? 11.585 6.576 4.464 1.00 0.00 164 THR P O 11
ATOM 25732 N N . LYS C 3 65 ? 11.333 5.494 2.413 1.00 0.00 165 LYS P N 11
ATOM 25733 C CA . LYS C 3 65 ? 12.117 6.372 1.579 1.00 0.00 165 LYS P CA 11
ATOM 25734 C C . LYS C 3 65 ? 11.570 7.815 1.711 1.00 0.00 165 LYS P C 11
ATOM 25735 O O . LYS C 3 65 ? 12.283 8.791 1.937 1.00 0.00 165 LYS P O 11
ATOM 25754 N N . ARG C 3 66 ? 10.206 7.880 1.499 1.00 0.00 166 ARG P N 11
ATOM 25755 C CA . ARG C 3 66 ? 9.413 9.093 1.567 1.00 0.00 166 ARG P CA 11
ATOM 25756 C C . ARG C 3 66 ? 9.585 9.703 2.987 1.00 0.00 166 ARG P C 11
ATOM 25757 O O . ARG C 3 66 ? 9.538 10.915 3.192 1.00 0.00 166 ARG P O 11
ATOM 25778 N N . ALA C 3 67 ? 9.814 8.759 3.969 1.00 0.00 167 ALA P N 11
ATOM 25779 C CA . ALA C 3 67 ? 9.880 9.106 5.377 1.00 0.00 167 ALA P CA 11
ATOM 25780 C C . ALA C 3 67 ? 11.151 9.953 5.643 1.00 0.00 167 ALA P C 11
ATOM 25781 O O . ALA C 3 67 ? 11.246 10.797 6.531 1.00 0.00 167 ALA P O 11
ATOM 25788 N N . GLN C 3 68 ? 12.210 9.609 4.808 1.00 0.00 168 GLN P N 11
ATOM 25789 C CA . GLN C 3 68 ? 13.513 10.226 4.971 1.00 0.00 168 GLN P CA 11
ATOM 25790 C C . GLN C 3 68 ? 13.552 11.584 4.222 1.00 0.00 168 GLN P C 11
ATOM 25791 O O . GLN C 3 68 ? 14.386 12.458 4.511 1.00 0.00 168 GLN P O 11
ATOM 25805 N N . ASN C 3 69 ? 12.610 11.750 3.227 1.00 0.00 169 ASN P N 11
ATOM 25806 C CA . ASN C 3 69 ? 12.315 13.032 2.607 1.00 0.00 169 ASN P CA 11
ATOM 25807 C C . ASN C 3 69 ? 11.981 14.085 3.705 1.00 0.00 169 ASN P C 11
ATOM 25808 O O . ASN C 3 69 ? 12.206 15.289 3.592 1.00 0.00 169 ASN P O 11
ATOM 25819 N N . GLU C 3 70 ? 11.353 13.519 4.796 1.00 0.00 170 GLU P N 11
ATOM 25820 C CA . GLU C 3 70 ? 10.473 14.221 5.711 1.00 0.00 170 GLU P CA 11
ATOM 25821 C C . GLU C 3 70 ? 11.366 15.022 6.693 1.00 0.00 170 GLU P C 11
ATOM 25822 O O . GLU C 3 70 ? 11.014 16.096 7.180 1.00 0.00 170 GLU P O 11
ATOM 25834 N N . LYS C 3 71 ? 12.559 14.393 6.991 1.00 0.00 171 LYS P N 11
ATOM 25835 C CA . LYS C 3 71 ? 13.334 14.698 8.178 1.00 0.00 171 LYS P CA 11
ATOM 25836 C C . LYS C 3 71 ? 13.999 16.088 8.004 1.00 0.00 171 LYS P C 11
ATOM 25837 O O . LYS C 3 71 ? 15.127 16.228 7.532 1.00 0.00 171 LYS P O 11
ATOM 25856 N N . GLY C 3 72 ? 13.198 17.137 8.415 1.00 0.00 172 GLY P N 11
ATOM 25857 C CA . GLY C 3 72 ? 13.359 18.477 7.884 1.00 0.00 172 GLY P CA 11
ATOM 25858 C C . GLY C 3 72 ? 12.108 18.822 7.022 1.00 0.00 172 GLY P C 11
ATOM 25859 O O . GLY C 3 72 ? 11.080 19.273 7.525 1.00 0.00 172 GLY P O 11
ATOM 25863 N N . TYR C 3 73 ? 12.279 18.535 5.681 1.00 0.00 173 TYR P N 11
ATOM 25864 C CA . TYR C 3 73 ? 11.305 18.848 4.655 1.00 0.00 173 TYR P CA 11
ATOM 25865 C C . TYR C 3 73 ? 12.036 19.349 3.377 1.00 0.00 173 TYR P C 11
ATOM 25866 O O . TYR C 3 73 ? 13.157 19.853 3.396 1.00 0.00 173 TYR P O 11
ATOM 25884 N N . GLU C 3 74 ? 11.246 19.206 2.241 1.00 0.00 174 GLU P N 11
ATOM 25885 C CA . GLU C 3 74 ? 11.631 19.836 0.994 1.00 0.00 174 GLU P CA 11
ATOM 25886 C C . GLU C 3 74 ? 11.094 21.290 0.973 1.00 0.00 174 GLU P C 11
ATOM 25887 O O . GLU C 3 74 ? 10.171 21.606 0.181 1.00 0.00 174 GLU P O 11
ATOM 25899 N N . GLY C 3 75 ? 11.669 22.222 1.812 1.00 0.00 175 GLY P N 11
ATOM 25900 C CA . GLY C 3 75 ? 11.325 23.641 1.707 1.00 0.00 175 GLY P CA 11
ATOM 25901 C C . GLY C 3 75 ? 12.211 24.338 0.649 1.00 0.00 175 GLY P C 11
ATOM 25902 O O . GLY C 3 75 ? 12.827 25.384 0.896 1.00 0.00 175 GLY P O 11
ATOM 25906 N N . HIS C 3 76 ? 12.231 23.725 -0.589 1.00 0.00 176 HIS P N 11
ATOM 25907 C CA . HIS C 3 76 ? 12.565 24.459 -1.798 1.00 0.00 176 HIS P CA 11
ATOM 25908 C C . HIS C 3 76 ? 12.281 23.497 -3.018 1.00 0.00 176 HIS P C 11
ATOM 25909 O O . HIS C 3 76 ? 12.674 22.330 -2.992 1.00 0.00 176 HIS P O 11
ATOM 25924 N N . PRO C 3 77 ? 11.572 24.007 -4.109 1.00 0.00 177 PRO P N 11
ATOM 25925 C CA . PRO C 3 77 ? 11.495 23.274 -5.388 1.00 0.00 177 PRO P CA 11
ATOM 25926 C C . PRO C 3 77 ? 12.901 23.256 -6.138 1.00 0.00 177 PRO P C 11
ATOM 25927 O O . PRO C 3 77 ? 12.910 23.002 -7.347 1.00 0.00 177 PRO P O 11
ATOM 26953 N N . ALA C 3 1 ? -18.837 -11.138 -22.443 1.00 0.00 101 ALA P N 12
ATOM 26954 C CA . ALA C 3 1 ? -17.649 -11.921 -21.884 1.00 0.00 101 ALA P CA 12
ATOM 26955 C C . ALA C 3 1 ? -17.862 -12.080 -20.355 1.00 0.00 101 ALA P C 12
ATOM 26956 O O . ALA C 3 1 ? -17.480 -11.236 -19.545 1.00 0.00 101 ALA P O 12
ATOM 26965 N N . SER C 3 2 ? -18.542 -13.232 -20.007 1.00 0.00 102 SER P N 12
ATOM 26966 C CA . SER C 3 2 ? -18.971 -13.484 -18.644 1.00 0.00 102 SER P CA 12
ATOM 26967 C C . SER C 3 2 ? -17.988 -14.492 -17.993 1.00 0.00 102 SER P C 12
ATOM 26968 O O . SER C 3 2 ? -17.188 -15.159 -18.647 1.00 0.00 102 SER P O 12
ATOM 26976 N N . ASP C 3 3 ? -18.078 -14.539 -16.608 1.00 0.00 103 ASP P N 12
ATOM 26977 C CA . ASP C 3 3 ? -17.158 -15.342 -15.824 1.00 0.00 103 ASP P CA 12
ATOM 26978 C C . ASP C 3 3 ? -17.365 -14.986 -14.329 1.00 0.00 103 ASP P C 12
ATOM 26979 O O . ASP C 3 3 ? -17.290 -15.840 -13.438 1.00 0.00 103 ASP P O 12
ATOM 26988 N N . GLY C 3 4 ? -17.603 -13.648 -14.079 1.00 0.00 104 GLY P N 12
ATOM 26989 C CA . GLY C 3 4 ? -17.428 -13.078 -12.754 1.00 0.00 104 GLY P CA 12
ATOM 26990 C C . GLY C 3 4 ? -18.810 -12.620 -12.218 1.00 0.00 104 GLY P C 12
ATOM 26991 O O . GLY C 3 4 ? -19.796 -13.356 -12.221 1.00 0.00 104 GLY P O 12
ATOM 26995 N N . LEU C 3 5 ? -18.821 -11.319 -11.753 1.00 0.00 105 LEU P N 12
ATOM 26996 C CA . LEU C 3 5 ? -20.059 -10.618 -11.465 1.00 0.00 105 LEU P CA 12
ATOM 26997 C C . LEU C 3 5 ? -19.722 -9.105 -11.153 1.00 0.00 105 LEU P C 12
ATOM 26998 O O . LEU C 3 5 ? -18.599 -8.785 -10.766 1.00 0.00 105 LEU P O 12
ATOM 27014 N N . PRO C 3 6 ? -20.724 -8.156 -11.376 1.00 0.00 106 PRO P N 12
ATOM 27015 C CA . PRO C 3 6 ? -20.770 -6.862 -10.674 1.00 0.00 106 PRO P CA 12
ATOM 27016 C C . PRO C 3 6 ? -20.598 -7.070 -9.146 1.00 0.00 106 PRO P C 12
ATOM 27017 O O . PRO C 3 6 ? -21.574 -7.272 -8.405 1.00 0.00 106 PRO P O 12
ATOM 27028 N N . ASN C 3 7 ? -19.305 -6.982 -8.668 1.00 0.00 107 ASN P N 12
ATOM 27029 C CA . ASN C 3 7 ? -19.033 -6.691 -7.269 1.00 0.00 107 ASN P CA 12
ATOM 27030 C C . ASN C 3 7 ? -18.504 -5.238 -7.145 1.00 0.00 107 ASN P C 12
ATOM 27031 O O . ASN C 3 7 ? -17.815 -4.710 -8.017 1.00 0.00 107 ASN P O 12
ATOM 27042 N N . LYS C 3 8 ? -18.857 -4.618 -5.962 1.00 0.00 108 LYS P N 12
ATOM 27043 C CA . LYS C 3 8 ? -18.600 -3.210 -5.727 1.00 0.00 108 LYS P CA 12
ATOM 27044 C C . LYS C 3 8 ? -18.698 -2.949 -4.201 1.00 0.00 108 LYS P C 12
ATOM 27045 O O . LYS C 3 8 ? -19.116 -1.887 -3.739 1.00 0.00 108 LYS P O 12
ATOM 27064 N N . LYS C 3 9 ? -18.264 -4.007 -3.427 1.00 0.00 109 LYS P N 12
ATOM 27065 C CA . LYS C 3 9 ? -18.002 -3.871 -2.005 1.00 0.00 109 LYS P CA 12
ATOM 27066 C C . LYS C 3 9 ? -17.125 -2.614 -1.769 1.00 0.00 109 LYS P C 12
ATOM 27067 O O . LYS C 3 9 ? -16.508 -2.059 -2.678 1.00 0.00 109 LYS P O 12
ATOM 27086 N N . ARG C 3 10 ? -17.134 -2.169 -0.461 1.00 0.00 110 ARG P N 12
ATOM 27087 C CA . ARG C 3 10 ? -16.843 -0.789 -0.120 1.00 0.00 110 ARG P CA 12
ATOM 27088 C C . ARG C 3 10 ? -15.660 -0.758 0.893 1.00 0.00 110 ARG P C 12
ATOM 27089 O O . ARG C 3 10 ? -15.848 -0.705 2.107 1.00 0.00 110 ARG P O 12
ATOM 27110 N N . LYS C 3 11 ? -14.422 -0.762 0.283 1.00 0.00 111 LYS P N 12
ATOM 27111 C CA . LYS C 3 11 ? -13.150 -0.516 0.935 1.00 0.00 111 LYS P CA 12
ATOM 27112 C C . LYS C 3 11 ? -13.356 0.345 2.212 1.00 0.00 111 LYS P C 12
ATOM 27113 O O . LYS C 3 11 ? -13.328 1.574 2.205 1.00 0.00 111 LYS P O 12
ATOM 27132 N N . ARG C 3 12 ? -13.532 -0.436 3.346 1.00 0.00 112 ARG P N 12
ATOM 27133 C CA . ARG C 3 12 ? -13.234 0.045 4.676 1.00 0.00 112 ARG P CA 12
ATOM 27134 C C . ARG C 3 12 ? -11.697 0.178 4.830 1.00 0.00 112 ARG P C 12
ATOM 27135 O O . ARG C 3 12 ? -10.917 0.000 3.894 1.00 0.00 112 ARG P O 12
ATOM 27156 N N . ARG C 3 13 ? -11.298 0.545 6.103 1.00 0.00 113 ARG P N 12
ATOM 27157 C CA . ARG C 3 13 ? -9.949 0.324 6.588 1.00 0.00 113 ARG P CA 12
ATOM 27158 C C . ARG C 3 13 ? -9.960 -1.010 7.380 1.00 0.00 113 ARG P C 12
ATOM 27159 O O . ARG C 3 13 ? -10.669 -1.189 8.369 1.00 0.00 113 ARG P O 12
ATOM 27180 N N . VAL C 3 14 ? -9.127 -1.978 6.837 1.00 0.00 114 VAL P N 12
ATOM 27181 C CA . VAL C 3 14 ? -9.225 -3.384 7.177 1.00 0.00 114 VAL P CA 12
ATOM 27182 C C . VAL C 3 14 ? -8.033 -3.737 8.111 1.00 0.00 114 VAL P C 12
ATOM 27183 O O . VAL C 3 14 ? -7.070 -4.436 7.800 1.00 0.00 114 VAL P O 12
ATOM 27196 N N . LEU C 3 15 ? -8.155 -3.119 9.348 1.00 0.00 115 LEU P N 12
ATOM 27197 C CA . LEU C 3 15 ? -7.036 -2.911 10.241 1.00 0.00 115 LEU P CA 12
ATOM 27198 C C . LEU C 3 15 ? -6.686 -4.248 10.946 1.00 0.00 115 LEU P C 12
ATOM 27199 O O . LEU C 3 15 ? -7.416 -4.775 11.783 1.00 0.00 115 LEU P O 12
ATOM 27215 N N . PHE C 3 16 ? -5.490 -4.797 10.494 1.00 0.00 116 PHE P N 12
ATOM 27216 C CA . PHE C 3 16 ? -5.070 -6.143 10.869 1.00 0.00 116 PHE P CA 12
ATOM 27217 C C . PHE C 3 16 ? -4.520 -6.079 12.317 1.00 0.00 116 PHE P C 12
ATOM 27218 O O . PHE C 3 16 ? -3.877 -5.074 12.702 1.00 0.00 116 PHE P O 12
ATOM 27235 N N . THR C 3 17 ? -4.761 -7.146 13.161 1.00 0.00 117 THR P N 12
ATOM 27236 C CA . THR C 3 17 ? -4.426 -7.079 14.578 1.00 0.00 117 THR P CA 12
ATOM 27237 C C . THR C 3 17 ? -2.870 -7.004 14.695 1.00 0.00 117 THR P C 12
ATOM 27238 O O . THR C 3 17 ? -2.140 -7.491 13.835 1.00 0.00 117 THR P O 12
ATOM 27249 N N . LYS C 3 18 ? -2.439 -6.274 15.786 1.00 0.00 118 LYS P N 12
ATOM 27250 C CA . LYS C 3 18 ? -1.029 -6.041 16.029 1.00 0.00 118 LYS P CA 12
ATOM 27251 C C . LYS C 3 18 ? -0.248 -7.359 15.795 1.00 0.00 118 LYS P C 12
ATOM 27252 O O . LYS C 3 18 ? 0.884 -7.384 15.312 1.00 0.00 118 LYS P O 12
ATOM 27271 N N . ALA C 3 19 ? -0.939 -8.484 16.204 1.00 0.00 119 ALA P N 12
ATOM 27272 C CA . ALA C 3 19 ? -0.431 -9.818 15.956 1.00 0.00 119 ALA P CA 12
ATOM 27273 C C . ALA C 3 19 ? -0.121 -9.975 14.438 1.00 0.00 119 ALA P C 12
ATOM 27274 O O . ALA C 3 19 ? 1.002 -10.177 13.979 1.00 0.00 119 ALA P O 12
ATOM 27281 N N . GLN C 3 20 ? -1.257 -9.902 13.655 1.00 0.00 120 GLN P N 12
ATOM 27282 C CA . GLN C 3 20 ? -1.324 -9.931 12.207 1.00 0.00 120 GLN P CA 12
ATOM 27283 C C . GLN C 3 20 ? -0.312 -8.916 11.616 1.00 0.00 120 GLN P C 12
ATOM 27284 O O . GLN C 3 20 ? 0.470 -9.234 10.703 1.00 0.00 120 GLN P O 12
ATOM 27298 N N . THR C 3 21 ? -0.319 -7.649 12.172 1.00 0.00 121 THR P N 12
ATOM 27299 C CA . THR C 3 21 ? 0.725 -6.690 11.853 1.00 0.00 121 THR P CA 12
ATOM 27300 C C . THR C 3 21 ? 2.101 -7.382 12.079 1.00 0.00 121 THR P C 12
ATOM 27301 O O . THR C 3 21 ? 2.955 -7.409 11.195 1.00 0.00 121 THR P O 12
ATOM 27312 N N . TYR C 3 22 ? 2.294 -7.900 13.345 1.00 0.00 122 TYR P N 12
ATOM 27313 C CA . TYR C 3 22 ? 3.597 -8.378 13.785 1.00 0.00 122 TYR P CA 12
ATOM 27314 C C . TYR C 3 22 ? 4.160 -9.412 12.763 1.00 0.00 122 TYR P C 12
ATOM 27315 O O . TYR C 3 22 ? 5.324 -9.366 12.339 1.00 0.00 122 TYR P O 12
ATOM 27333 N N . GLU C 3 23 ? 3.266 -10.396 12.403 1.00 0.00 123 GLU P N 12
ATOM 27334 C CA . GLU C 3 23 ? 3.610 -11.443 11.464 1.00 0.00 123 GLU P CA 12
ATOM 27335 C C . GLU C 3 23 ? 3.830 -10.784 10.078 1.00 0.00 123 GLU P C 12
ATOM 27336 O O . GLU C 3 23 ? 4.690 -11.235 9.284 1.00 0.00 123 GLU P O 12
ATOM 27348 N N . LEU C 3 24 ? 3.017 -9.725 9.714 1.00 0.00 124 LEU P N 12
ATOM 27349 C CA . LEU C 3 24 ? 3.275 -8.914 8.530 1.00 0.00 124 LEU P CA 12
ATOM 27350 C C . LEU C 3 24 ? 4.672 -8.240 8.645 1.00 0.00 124 LEU P C 12
ATOM 27351 O O . LEU C 3 24 ? 5.494 -8.319 7.711 1.00 0.00 124 LEU P O 12
ATOM 27367 N N . GLU C 3 25 ? 4.938 -7.535 9.800 1.00 0.00 125 GLU P N 12
ATOM 27368 C CA . GLU C 3 25 ? 6.220 -6.899 10.031 1.00 0.00 125 GLU P CA 12
ATOM 27369 C C . GLU C 3 25 ? 7.346 -7.948 9.877 1.00 0.00 125 GLU P C 12
ATOM 27370 O O . GLU C 3 25 ? 8.338 -7.755 9.186 1.00 0.00 125 GLU P O 12
ATOM 27382 N N . ARG C 3 26 ? 7.104 -9.071 10.640 1.00 0.00 126 ARG P N 12
ATOM 27383 C CA . ARG C 3 26 ? 7.974 -10.229 10.628 1.00 0.00 126 ARG P CA 12
ATOM 27384 C C . ARG C 3 26 ? 8.408 -10.509 9.166 1.00 0.00 126 ARG P C 12
ATOM 27385 O O . ARG C 3 26 ? 9.540 -10.280 8.746 1.00 0.00 126 ARG P O 12
ATOM 27406 N N . ARG C 3 27 ? 7.375 -10.981 8.369 1.00 0.00 127 ARG P N 12
ATOM 27407 C CA . ARG C 3 27 ? 7.635 -11.434 7.015 1.00 0.00 127 ARG P CA 12
ATOM 27408 C C . ARG C 3 27 ? 8.312 -10.272 6.234 1.00 0.00 127 ARG P C 12
ATOM 27409 O O . ARG C 3 27 ? 9.239 -10.521 5.443 1.00 0.00 127 ARG P O 12
ATOM 27430 N N . PHE C 3 28 ? 7.875 -8.981 6.459 1.00 0.00 128 PHE P N 12
ATOM 27431 C CA . PHE C 3 28 ? 8.471 -7.856 5.748 1.00 0.00 128 PHE P CA 12
ATOM 27432 C C . PHE C 3 28 ? 9.927 -7.625 6.237 1.00 0.00 128 PHE P C 12
ATOM 27433 O O . PHE C 3 28 ? 10.849 -7.397 5.442 1.00 0.00 128 PHE P O 12
ATOM 27450 N N . ARG C 3 29 ? 10.097 -7.633 7.607 1.00 0.00 129 ARG P N 12
ATOM 27451 C CA . ARG C 3 29 ? 11.334 -7.203 8.230 1.00 0.00 129 ARG P CA 12
ATOM 27452 C C . ARG C 3 29 ? 12.467 -8.155 7.762 1.00 0.00 129 ARG P C 12
ATOM 27453 O O . ARG C 3 29 ? 13.663 -7.892 7.956 1.00 0.00 129 ARG P O 12
ATOM 27474 N N . GLN C 3 30 ? 12.052 -9.320 7.151 1.00 0.00 130 GLN P N 12
ATOM 27475 C CA . GLN C 3 30 ? 12.873 -10.481 6.829 1.00 0.00 130 GLN P CA 12
ATOM 27476 C C . GLN C 3 30 ? 13.081 -10.508 5.295 1.00 0.00 130 GLN P C 12
ATOM 27477 O O . GLN C 3 30 ? 14.118 -10.882 4.750 1.00 0.00 130 GLN P O 12
ATOM 27491 N N . GLN C 3 31 ? 11.945 -10.096 4.609 1.00 0.00 131 GLN P N 12
ATOM 27492 C CA . GLN C 3 31 ? 11.641 -10.527 3.260 1.00 0.00 131 GLN P CA 12
ATOM 27493 C C . GLN C 3 31 ? 10.762 -9.436 2.575 1.00 0.00 131 GLN P C 12
ATOM 27494 O O . GLN C 3 31 ? 9.583 -9.243 2.862 1.00 0.00 131 GLN P O 12
ATOM 27508 N N . ARG C 3 32 ? 11.465 -8.736 1.601 1.00 0.00 132 ARG P N 12
ATOM 27509 C CA . ARG C 3 32 ? 10.961 -7.520 0.995 1.00 0.00 132 ARG P CA 12
ATOM 27510 C C . ARG C 3 32 ? 9.855 -7.847 -0.039 1.00 0.00 132 ARG P C 12
ATOM 27511 O O . ARG C 3 32 ? 9.060 -6.987 -0.458 1.00 0.00 132 ARG P O 12
ATOM 27532 N N . TYR C 3 33 ? 9.870 -9.155 -0.478 1.00 0.00 133 TYR P N 12
ATOM 27533 C CA . TYR C 3 33 ? 9.366 -9.573 -1.775 1.00 0.00 133 TYR P CA 12
ATOM 27534 C C . TYR C 3 33 ? 9.132 -11.105 -1.736 1.00 0.00 133 TYR P C 12
ATOM 27535 O O . TYR C 3 33 ? 10.073 -11.898 -1.577 1.00 0.00 133 TYR P O 12
ATOM 27553 N N . LEU C 3 34 ? 7.798 -11.517 -1.812 1.00 0.00 134 LEU P N 12
ATOM 27554 C CA . LEU C 3 34 ? 7.380 -12.877 -1.425 1.00 0.00 134 LEU P CA 12
ATOM 27555 C C . LEU C 3 34 ? 6.719 -13.543 -2.657 1.00 0.00 134 LEU P C 12
ATOM 27556 O O . LEU C 3 34 ? 5.970 -12.873 -3.409 1.00 0.00 134 LEU P O 12
ATOM 27572 N N . SER C 3 35 ? 6.936 -14.890 -2.880 1.00 0.00 135 SER P N 12
ATOM 27573 C CA . SER C 3 35 ? 6.012 -15.662 -3.713 1.00 0.00 135 SER P CA 12
ATOM 27574 C C . SER C 3 35 ? 4.771 -16.028 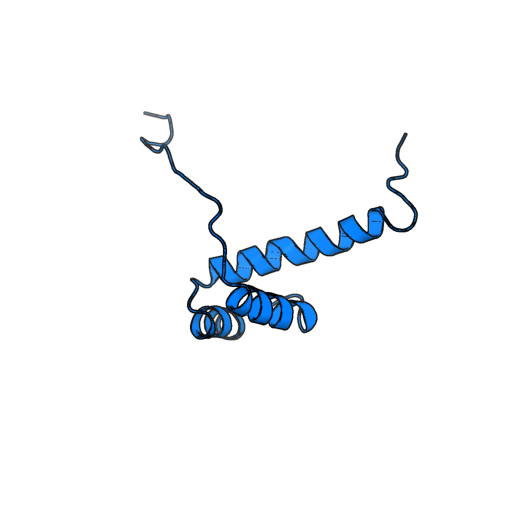-2.858 1.00 0.00 135 SER P C 12
ATOM 27575 O O . SER C 3 35 ? 4.847 -16.112 -1.620 1.00 0.00 135 SER P O 12
ATOM 27583 N N . ALA C 3 36 ? 3.587 -16.207 -3.544 1.00 0.00 136 ALA P N 12
ATOM 27584 C CA . ALA C 3 36 ? 2.309 -16.158 -2.837 1.00 0.00 136 ALA P CA 12
ATOM 27585 C C . ALA C 3 36 ? 2.300 -17.265 -1.706 1.00 0.00 136 ALA P C 12
ATOM 27586 O O . ALA C 3 36 ? 1.906 -16.989 -0.573 1.00 0.00 136 ALA P O 12
ATOM 27593 N N . PRO C 3 37 ? 2.790 -18.530 -2.024 1.00 0.00 137 PRO P N 12
ATOM 27594 C CA . PRO C 3 37 ? 2.802 -19.632 -1.032 1.00 0.00 137 PRO P CA 12
ATOM 27595 C C . PRO C 3 37 ? 3.407 -19.318 0.359 1.00 0.00 137 PRO P C 12
ATOM 27596 O O . PRO C 3 37 ? 2.877 -19.729 1.405 1.00 0.00 137 PRO P O 12
ATOM 27607 N N . GLU C 3 38 ? 4.590 -18.588 0.365 1.00 0.00 138 GLU P N 12
ATOM 27608 C CA . GLU C 3 38 ? 5.101 -18.062 1.622 1.00 0.00 138 GLU P CA 12
ATOM 27609 C C . GLU C 3 38 ? 3.915 -17.255 2.268 1.00 0.00 138 GLU P C 12
ATOM 27610 O O . GLU C 3 38 ? 3.410 -17.524 3.353 1.00 0.00 138 GLU P O 12
ATOM 27622 N N . ARG C 3 39 ? 3.572 -16.194 1.441 1.00 0.00 139 ARG P N 12
ATOM 27623 C CA . ARG C 3 39 ? 2.866 -15.037 1.940 1.00 0.00 139 ARG P CA 12
ATOM 27624 C C . ARG C 3 39 ? 1.430 -15.473 2.331 1.00 0.00 139 ARG P C 12
ATOM 27625 O O . ARG C 3 39 ? 0.930 -15.077 3.420 1.00 0.00 139 ARG P O 12
ATOM 27646 N N . GLU C 3 40 ? 0.699 -16.253 1.459 1.00 0.00 140 GLU P N 12
ATOM 27647 C CA . GLU C 3 40 ? -0.674 -16.641 1.755 1.00 0.00 140 GLU P CA 12
ATOM 27648 C C . GLU C 3 40 ? -0.691 -17.315 3.150 1.00 0.00 140 GLU P C 12
ATOM 27649 O O . GLU C 3 40 ? -1.639 -17.210 3.929 1.00 0.00 140 GLU P O 12
ATOM 27661 N N . HIS C 3 41 ? 0.435 -18.070 3.412 1.00 0.00 141 HIS P N 12
ATOM 27662 C CA . HIS C 3 41 ? 0.573 -18.897 4.594 1.00 0.00 141 HIS P CA 12
ATOM 27663 C C . HIS C 3 41 ? 0.616 -17.982 5.843 1.00 0.00 141 HIS P C 12
ATOM 27664 O O . HIS C 3 41 ? 0.112 -18.354 6.910 1.00 0.00 141 HIS P O 12
ATOM 27679 N N . LEU C 3 42 ? 1.275 -16.777 5.691 1.00 0.00 142 LEU P N 12
ATOM 27680 C CA . LEU C 3 42 ? 1.184 -15.714 6.681 1.00 0.00 142 LEU P CA 12
ATOM 27681 C C . LEU C 3 42 ? -0.276 -15.186 6.726 1.00 0.00 142 LEU P C 12
ATOM 27682 O O . LEU C 3 42 ? -0.874 -14.950 7.774 1.00 0.00 142 LEU P O 12
ATOM 27698 N N . ALA C 3 43 ? -0.832 -15.044 5.461 1.00 0.00 143 ALA P N 12
ATOM 27699 C CA . ALA C 3 43 ? -2.238 -14.708 5.324 1.00 0.00 143 ALA P CA 12
ATOM 27700 C C . ALA C 3 43 ? -3.071 -15.773 6.085 1.00 0.00 143 ALA P C 12
ATOM 27701 O O . ALA C 3 43 ? -4.138 -15.529 6.645 1.00 0.00 143 ALA P O 12
ATOM 27708 N N . SER C 3 44 ? -2.500 -17.039 6.066 1.00 0.00 144 SER P N 12
ATOM 27709 C CA . SER C 3 44 ? -3.176 -18.165 6.685 1.00 0.00 144 SER P CA 12
ATOM 27710 C C . SER C 3 44 ? -3.088 -18.039 8.231 1.00 0.00 144 SER P C 12
ATOM 27711 O O . SER C 3 44 ? -4.064 -18.324 8.947 1.00 0.00 144 SER P O 12
ATOM 27719 N N . LEU C 3 45 ? -1.863 -17.668 8.750 1.00 0.00 145 LEU P N 12
ATOM 27720 C CA . LEU C 3 45 ? -1.534 -17.837 10.157 1.00 0.00 145 LEU P CA 12
ATOM 27721 C C . LEU C 3 45 ? -2.397 -16.834 10.985 1.00 0.00 145 LEU P C 12
ATOM 27722 O O . LEU C 3 45 ? -2.984 -17.109 12.027 1.00 0.00 145 LEU P O 12
ATOM 27738 N N . ILE C 3 46 ? -2.385 -15.571 10.404 1.00 0.00 146 ILE P N 12
ATOM 27739 C CA . ILE C 3 46 ? -2.893 -14.364 11.023 1.00 0.00 146 ILE P CA 12
ATOM 27740 C C . ILE C 3 46 ? -4.342 -14.120 10.494 1.00 0.00 146 ILE P C 12
ATOM 27741 O O . ILE C 3 46 ? -5.124 -13.318 11.016 1.00 0.00 146 ILE P O 12
ATOM 27757 N N . ARG C 3 47 ? -4.642 -14.905 9.397 1.00 0.00 147 ARG P N 12
ATOM 27758 C CA . ARG C 3 47 ? -5.973 -15.342 9.022 1.00 0.00 147 ARG P CA 12
ATOM 27759 C C . ARG C 3 47 ? -6.654 -14.196 8.219 1.00 0.00 147 ARG P C 12
ATOM 27760 O O . ARG C 3 47 ? -7.853 -13.927 8.231 1.00 0.00 147 ARG P O 12
ATOM 27781 N N . LEU C 3 48 ? -5.734 -13.502 7.431 1.00 0.00 148 LEU P N 12
ATOM 27782 C CA . LEU C 3 48 ? -6.067 -12.532 6.408 1.00 0.00 148 LEU P CA 12
ATOM 27783 C C . LEU C 3 48 ? -6.065 -13.217 5.016 1.00 0.00 148 LEU P C 12
ATOM 27784 O O . LEU C 3 48 ? -5.616 -14.371 4.866 1.00 0.00 148 LEU P O 12
ATOM 27800 N N . THR C 3 49 ? -6.539 -12.481 3.948 1.00 0.00 149 THR P N 12
ATOM 27801 C CA . THR C 3 49 ? -6.373 -12.917 2.574 1.00 0.00 149 THR P CA 12
ATOM 27802 C C . THR C 3 49 ? -5.075 -12.227 1.972 1.00 0.00 149 THR P C 12
ATOM 27803 O O . THR C 3 49 ? -4.722 -11.096 2.295 1.00 0.00 149 THR P O 12
ATOM 27814 N N . PRO C 3 50 ? -4.326 -13.037 1.094 1.00 0.00 150 PRO P N 12
ATOM 27815 C CA . PRO C 3 50 ? -2.947 -12.696 0.699 1.00 0.00 150 PRO P CA 12
ATOM 27816 C C . PRO C 3 50 ? -2.787 -11.282 0.076 1.00 0.00 150 PRO P C 12
ATOM 27817 O O . PRO C 3 50 ? -1.767 -10.589 0.366 1.00 0.00 150 PRO P O 12
ATOM 27828 N N . THR C 3 51 ? -3.777 -10.771 -0.739 1.00 0.00 151 THR P N 12
ATOM 27829 C CA . THR C 3 51 ? -3.775 -9.353 -1.100 1.00 0.00 151 THR P CA 12
ATOM 27830 C C . THR C 3 51 ? -3.964 -8.442 0.147 1.00 0.00 151 THR P C 12
ATOM 27831 O O . THR C 3 51 ? -3.750 -7.206 0.027 1.00 0.00 151 THR P O 12
ATOM 27842 N N . GLN C 3 52 ? -4.299 -8.999 1.373 1.00 0.00 152 GLN P N 12
ATOM 27843 C CA . GLN C 3 52 ? -4.226 -8.186 2.591 1.00 0.00 152 GLN P CA 12
ATOM 27844 C C . GLN C 3 52 ? -2.789 -8.300 3.174 1.00 0.00 152 GLN P C 12
ATOM 27845 O O . GLN C 3 52 ? -2.319 -7.270 3.782 1.00 0.00 152 GLN P O 12
ATOM 27859 N N . VAL C 3 53 ? -2.004 -9.434 3.111 1.00 0.00 153 VAL P N 12
ATOM 27860 C CA . VAL C 3 53 ? -0.567 -9.453 3.387 1.00 0.00 153 VAL P CA 12
ATOM 27861 C C . VAL C 3 53 ? 0.186 -8.606 2.316 1.00 0.00 153 VAL P C 12
ATOM 27862 O O . VAL C 3 53 ? 0.736 -7.543 2.608 1.00 0.00 153 VAL P O 12
ATOM 27875 N N . LYS C 3 54 ? 0.218 -9.169 1.050 1.00 0.00 154 LYS P N 12
ATOM 27876 C CA . LYS C 3 54 ? 0.882 -8.605 -0.116 1.00 0.00 154 LYS P CA 12
ATOM 27877 C C . LYS C 3 54 ? 0.780 -7.057 -0.052 1.00 0.00 154 LYS P C 12
ATOM 27878 O O . LYS C 3 54 ? 1.790 -6.318 -0.077 1.00 0.00 154 LYS P O 12
ATOM 27897 N N . ILE C 3 55 ? -0.493 -6.540 0.087 1.00 0.00 155 ILE P N 12
ATOM 27898 C CA . ILE C 3 55 ? -0.700 -5.098 0.160 1.00 0.00 155 ILE P CA 12
ATOM 27899 C C . ILE C 3 55 ? 0.139 -4.550 1.340 1.00 0.00 155 ILE P C 12
ATOM 27900 O O . ILE C 3 55 ? 1.098 -3.760 1.136 1.00 0.00 155 ILE P O 12
ATOM 27916 N N . TRP C 3 56 ? -0.136 -4.994 2.620 1.00 0.00 156 TRP P N 12
ATOM 27917 C CA . TRP C 3 56 ? 0.597 -4.502 3.783 1.00 0.00 156 TRP P CA 12
ATOM 27918 C C . TRP C 3 56 ? 2.120 -4.596 3.503 1.00 0.00 156 TRP P C 12
ATOM 27919 O O . TRP C 3 56 ? 2.907 -3.745 3.956 1.00 0.00 156 TRP P O 12
ATOM 27940 N N . PHE C 3 57 ? 2.545 -5.613 2.658 1.00 0.00 157 PHE P N 12
ATOM 27941 C CA . PHE C 3 57 ? 3.921 -5.682 2.163 1.00 0.00 157 PHE P CA 12
ATOM 27942 C C . PHE C 3 57 ? 4.201 -4.646 1.043 1.00 0.00 157 PHE P C 12
ATOM 27943 O O . PHE C 3 57 ? 5.311 -4.005 1.049 1.00 0.00 157 PHE P O 12
ATOM 27960 N N . GLN C 3 58 ? 3.316 -4.419 0.012 1.00 0.00 158 GLN P N 12
ATOM 27961 C CA . GLN C 3 58 ? 3.349 -3.220 -0.825 1.00 0.00 158 GLN P CA 12
ATOM 27962 C C . GLN C 3 58 ? 3.607 -2.027 0.125 1.00 0.00 158 GLN P C 12
ATOM 27963 O O . GLN C 3 58 ? 4.692 -1.416 0.124 1.00 0.00 158 GLN P O 12
ATOM 27977 N N . ASN C 3 59 ? 2.564 -1.672 0.965 1.00 0.00 159 ASN P N 12
ATOM 27978 C CA . ASN C 3 59 ? 2.566 -0.402 1.663 1.00 0.00 159 ASN P CA 12
ATOM 27979 C C . ASN C 3 59 ? 3.830 -0.252 2.551 1.00 0.00 159 ASN P C 12
ATOM 27980 O O . ASN C 3 59 ? 4.178 0.921 2.888 1.00 0.00 159 ASN P O 12
ATOM 27991 N N . HIS C 3 60 ? 4.573 -1.355 2.921 1.00 0.00 160 HIS P N 12
ATOM 27992 C CA . HIS C 3 60 ? 5.800 -1.174 3.708 1.00 0.00 160 HIS P CA 12
ATOM 27993 C C . HIS C 3 60 ? 6.938 -0.630 2.807 1.00 0.00 160 HIS P C 12
ATOM 27994 O O . HIS C 3 60 ? 7.633 0.356 3.237 1.00 0.00 160 HIS P O 12
ATOM 28009 N N . ARG C 3 61 ? 7.249 -1.193 1.587 1.00 0.00 161 ARG P N 12
ATOM 28010 C CA . ARG C 3 61 ? 8.572 -0.972 0.989 1.00 0.00 161 ARG P CA 12
ATOM 28011 C C . ARG C 3 61 ? 8.734 0.508 0.555 1.00 0.00 161 ARG P C 12
ATOM 28012 O O . ARG C 3 61 ? 9.842 1.095 0.747 1.00 0.00 161 ARG P O 12
ATOM 28033 N N . TYR C 3 62 ? 7.679 1.199 -0.005 1.00 0.00 162 TYR P N 12
ATOM 28034 C CA . TYR C 3 62 ? 7.748 2.636 -0.253 1.00 0.00 162 TYR P CA 12
ATOM 28035 C C . TYR C 3 62 ? 7.754 3.400 1.101 1.00 0.00 162 TYR P C 12
ATOM 28036 O O . TYR C 3 62 ? 8.332 4.506 1.192 1.00 0.00 162 TYR P O 12
ATOM 28054 N N . LYS C 3 63 ? 7.082 2.845 2.172 1.00 0.00 163 LYS P N 12
ATOM 28055 C CA . LYS C 3 63 ? 6.934 3.567 3.429 1.00 0.00 163 LYS P CA 12
ATOM 28056 C C . LYS C 3 63 ? 8.334 3.771 4.076 1.00 0.00 163 LYS P C 12
ATOM 28057 O O . LYS C 3 63 ? 8.595 4.798 4.719 1.00 0.00 163 LYS P O 12
ATOM 28076 N N . THR C 3 64 ? 9.214 2.720 3.935 1.00 0.00 164 THR P N 12
ATOM 28077 C CA . THR C 3 64 ? 10.486 2.647 4.634 1.00 0.00 164 THR P CA 12
ATOM 28078 C C . THR C 3 64 ? 11.296 3.924 4.200 1.00 0.00 164 THR P C 12
ATOM 28079 O O . THR C 3 64 ? 11.794 4.729 4.975 1.00 0.00 164 THR P O 12
ATOM 28090 N N . LYS C 3 65 ? 11.423 3.918 2.820 1.00 0.00 165 LYS P N 12
ATOM 28091 C CA . LYS C 3 65 ? 12.319 4.773 2.082 1.00 0.00 165 LYS P CA 12
ATOM 28092 C C . LYS C 3 65 ? 11.974 6.251 2.385 1.00 0.00 165 LYS P C 12
ATOM 28093 O O . LYS C 3 65 ? 12.833 7.104 2.598 1.00 0.00 165 LYS P O 12
ATOM 28112 N N . ARG C 3 66 ? 10.617 6.517 2.342 1.00 0.00 166 ARG P N 12
ATOM 28113 C CA . ARG C 3 66 ? 9.979 7.747 2.768 1.00 0.00 166 ARG P CA 12
ATOM 28114 C C . ARG C 3 66 ? 10.585 8.264 4.110 1.00 0.00 166 ARG P C 12
ATOM 28115 O O . ARG C 3 66 ? 10.917 9.432 4.296 1.00 0.00 166 ARG P O 12
ATOM 28136 N N . ALA C 3 67 ? 10.606 7.269 5.080 1.00 0.00 167 ALA P N 12
ATOM 28137 C CA . ALA C 3 67 ? 10.951 7.555 6.458 1.00 0.00 167 ALA P CA 12
ATOM 28138 C C . ALA C 3 67 ? 12.414 8.098 6.500 1.00 0.00 167 ALA P C 12
ATOM 28139 O O . ALA C 3 67 ? 12.796 8.916 7.333 1.00 0.00 167 ALA P O 12
ATOM 28146 N N . GLN C 3 68 ? 13.211 7.511 5.528 1.00 0.00 168 GLN P N 12
ATOM 28147 C CA . GLN C 3 68 ? 14.635 7.769 5.434 1.00 0.00 168 GLN P CA 12
ATOM 28148 C C . GLN C 3 68 ? 14.869 9.124 4.715 1.00 0.00 168 GLN P C 12
ATOM 28149 O O . GLN C 3 68 ? 15.910 9.773 4.870 1.00 0.00 168 GLN P O 12
ATOM 28163 N N . ASN C 3 69 ? 13.833 9.543 3.898 1.00 0.00 169 ASN P N 12
ATOM 28164 C CA . ASN C 3 69 ? 13.756 10.877 3.324 1.00 0.00 169 ASN P CA 12
ATOM 28165 C C . ASN C 3 69 ? 13.852 11.933 4.461 1.00 0.00 169 ASN P C 12
ATOM 28166 O O . ASN C 3 69 ? 14.348 13.046 4.296 1.00 0.00 169 ASN P O 12
ATOM 28177 N N . GLU C 3 70 ? 13.332 11.483 5.665 1.00 0.00 170 GLU P N 12
ATOM 28178 C CA . GLU C 3 70 ? 13.005 12.356 6.779 1.00 0.00 170 GLU P CA 12
ATOM 28179 C C . GLU C 3 70 ? 14.330 12.805 7.448 1.00 0.00 170 GLU P C 12
ATOM 28180 O O . GLU C 3 70 ? 14.466 13.918 7.959 1.00 0.00 170 GLU P O 12
ATOM 28192 N N . LYS C 3 71 ? 15.313 11.835 7.445 1.00 0.00 171 LYS P N 12
ATOM 28193 C CA . LYS C 3 71 ? 16.388 11.809 8.418 1.00 0.00 171 LYS P CA 12
ATOM 28194 C C . LYS C 3 71 ? 17.536 12.731 7.932 1.00 0.00 171 LYS P C 12
ATOM 28195 O O . LYS C 3 71 ? 18.456 12.324 7.223 1.00 0.00 171 LYS P O 12
ATOM 28214 N N . GLY C 3 72 ? 17.415 14.040 8.360 1.00 0.00 172 GLY P N 12
ATOM 28215 C CA . GLY C 3 72 ? 18.026 15.142 7.643 1.00 0.00 172 GLY P CA 12
ATOM 28216 C C . GLY C 3 72 ? 16.901 16.083 7.122 1.00 0.00 172 GLY P C 12
ATOM 28217 O O . GLY C 3 72 ? 16.531 17.067 7.762 1.00 0.00 172 GLY P O 12
ATOM 28221 N N . TYR C 3 73 ? 16.408 15.714 5.886 1.00 0.00 173 TYR P N 12
ATOM 28222 C CA . TYR C 3 73 ? 15.240 16.308 5.266 1.00 0.00 173 TYR P CA 12
ATOM 28223 C C . TYR C 3 73 ? 15.341 16.127 3.727 1.00 0.00 173 TYR P C 12
ATOM 28224 O O . TYR C 3 73 ? 16.413 16.085 3.126 1.00 0.00 173 TYR P O 12
ATOM 28242 N N . GLU C 3 74 ? 14.096 16.054 3.114 1.00 0.00 174 GLU P N 12
ATOM 28243 C CA . GLU C 3 74 ? 13.943 16.402 1.705 1.00 0.00 174 GLU P CA 12
ATOM 28244 C C . GLU C 3 74 ? 12.428 16.572 1.433 1.00 0.00 174 GLU P C 12
ATOM 28245 O O . GLU C 3 74 ? 11.585 16.058 2.217 1.00 0.00 174 GLU P O 12
ATOM 28257 N N . GLY C 3 75 ? 12.012 17.321 0.351 1.00 0.00 175 GLY P N 12
ATOM 28258 C CA . GLY C 3 75 ? 10.653 17.854 0.293 1.00 0.00 175 GLY P CA 12
ATOM 28259 C C . GLY C 3 75 ? 10.341 18.670 1.571 1.00 0.00 175 GLY P C 12
ATOM 28260 O O . GLY C 3 75 ? 9.194 18.803 2.006 1.00 0.00 175 GLY P O 12
ATOM 28264 N N . HIS C 3 76 ? 11.454 19.233 2.166 1.00 0.00 176 HIS P N 12
ATOM 28265 C CA . HIS C 3 76 ? 11.344 20.135 3.298 1.00 0.00 176 HIS P CA 12
ATOM 28266 C C . HIS C 3 76 ? 12.209 21.413 2.959 1.00 0.00 176 HIS P C 12
ATOM 28267 O O . HIS C 3 76 ? 13.346 21.289 2.503 1.00 0.00 176 HIS P O 12
ATOM 28282 N N . PRO C 3 77 ? 11.651 22.671 3.207 1.00 0.00 177 PRO P N 12
ATOM 28283 C CA . PRO C 3 77 ? 12.446 23.907 3.071 1.00 0.00 177 PRO P CA 12
ATOM 28284 C C . PRO C 3 77 ? 13.834 23.800 3.846 1.00 0.00 177 PRO P C 12
ATOM 28285 O O . PRO C 3 77 ? 14.766 24.516 3.467 1.00 0.00 177 PRO P O 12
ATOM 29311 N N . ALA C 3 1 ? -29.244 11.937 -2.145 1.00 0.00 101 ALA P N 13
ATOM 29312 C CA . ALA C 3 1 ? -28.740 11.485 -3.516 1.00 0.00 101 ALA P CA 13
ATOM 29313 C C . ALA C 3 1 ? -28.254 12.744 -4.282 1.00 0.00 101 ALA P C 13
ATOM 29314 O O . ALA C 3 1 ? -28.869 13.810 -4.258 1.00 0.00 101 ALA P O 13
ATOM 29323 N N . SER C 3 2 ? -27.085 12.545 -4.991 1.00 0.00 102 SER P N 13
ATOM 29324 C CA . SER C 3 2 ? -26.520 13.578 -5.840 1.00 0.00 102 SER P CA 13
ATOM 29325 C C . SER C 3 2 ? -27.276 13.575 -7.194 1.00 0.00 102 SER P C 13
ATOM 29326 O O . SER C 3 2 ? -27.907 14.544 -7.614 1.00 0.00 102 SER P O 13
ATOM 29334 N N . ASP C 3 3 ? -27.195 12.357 -7.871 1.00 0.00 103 ASP P N 13
ATOM 29335 C CA . ASP C 3 3 ? -27.860 12.185 -9.148 1.00 0.00 103 ASP P CA 13
ATOM 29336 C C . ASP C 3 3 ? -27.400 10.855 -9.795 1.00 0.00 103 ASP P C 13
ATOM 29337 O O . ASP C 3 3 ? -27.253 10.755 -11.031 1.00 0.00 103 ASP P O 13
ATOM 29346 N N . GLY C 3 4 ? -27.203 9.782 -8.948 1.00 0.00 104 GLY P N 13
ATOM 29347 C CA . GLY C 3 4 ? -27.167 8.416 -9.457 1.00 0.00 104 GLY P CA 13
ATOM 29348 C C . GLY C 3 4 ? -25.689 8.014 -9.701 1.00 0.00 104 GLY P C 13
ATOM 29349 O O . GLY C 3 4 ? -24.820 8.836 -9.991 1.00 0.00 104 GLY P O 13
ATOM 29353 N N . LEU C 3 5 ? -25.456 6.657 -9.582 1.00 0.00 105 LEU P N 13
ATOM 29354 C CA . LEU C 3 5 ? -24.113 6.118 -9.472 1.00 0.00 105 LEU P CA 13
ATOM 29355 C C . LEU C 3 5 ? -24.132 4.607 -9.934 1.00 0.00 105 LEU P C 13
ATOM 29356 O O . LEU C 3 5 ? -25.133 3.915 -9.738 1.00 0.00 105 LEU P O 13
ATOM 29372 N N . PRO C 3 6 ? -23.013 4.105 -10.597 1.00 0.00 106 PRO P N 13
ATOM 29373 C CA . PRO C 3 6 ? -22.758 2.663 -10.770 1.00 0.00 106 PRO P CA 13
ATOM 29374 C C . PRO C 3 6 ? -22.107 2.071 -9.498 1.00 0.00 106 PRO P C 13
ATOM 29375 O O . PRO C 3 6 ? -21.123 1.328 -9.542 1.00 0.00 106 PRO P O 13
ATOM 29386 N N . ASN C 3 7 ? -22.717 2.463 -8.322 1.00 0.00 107 ASN P N 13
ATOM 29387 C CA . ASN C 3 7 ? -22.180 2.098 -7.024 1.00 0.00 107 ASN P CA 13
ATOM 29388 C C . ASN C 3 7 ? -21.968 0.562 -6.974 1.00 0.00 107 ASN P C 13
ATOM 29389 O O . ASN C 3 7 ? -22.627 -0.218 -7.663 1.00 0.00 107 ASN P O 13
ATOM 29400 N N . LYS C 3 8 ? -20.977 0.166 -6.096 1.00 0.00 108 LYS P N 13
ATOM 29401 C CA . LYS C 3 8 ? -20.530 -1.212 -6.016 1.00 0.00 108 LYS P CA 13
ATOM 29402 C C . LYS C 3 8 ? -19.746 -1.389 -4.689 1.00 0.00 108 LYS P C 13
ATOM 29403 O O . LYS C 3 8 ? -19.806 -0.568 -3.773 1.00 0.00 108 LYS P O 13
ATOM 29422 N N . LYS C 3 9 ? -19.007 -2.554 -4.632 1.00 0.00 109 LYS P N 13
ATOM 29423 C CA . LYS C 3 9 ? -18.194 -2.900 -3.480 1.00 0.00 109 LYS P CA 13
ATOM 29424 C C . LYS C 3 9 ? -16.979 -1.938 -3.409 1.00 0.00 109 LYS P C 13
ATOM 29425 O O . LYS C 3 9 ? -16.324 -1.633 -4.407 1.00 0.00 109 LYS P O 13
ATOM 29444 N N . ARG C 3 10 ? -16.727 -1.450 -2.146 1.00 0.00 110 ARG P N 13
ATOM 29445 C CA . ARG C 3 10 ? -15.794 -0.381 -1.840 1.00 0.00 110 ARG P CA 13
ATOM 29446 C C . ARG C 3 10 ? -14.443 -1.023 -1.421 1.00 0.00 110 ARG P C 13
ATOM 29447 O O . ARG C 3 10 ? -14.013 -2.077 -1.882 1.00 0.00 110 ARG P O 13
ATOM 29468 N N . LYS C 3 11 ? -13.802 -0.276 -0.439 1.00 0.00 111 LYS P N 13
ATOM 29469 C CA . LYS C 3 11 ? -12.794 -0.822 0.444 1.00 0.00 111 LYS P CA 13
ATOM 29470 C C . LYS C 3 11 ? -12.920 -0.106 1.816 1.00 0.00 111 LYS P C 13
ATOM 29471 O O . LYS C 3 11 ? -12.686 1.097 1.952 1.00 0.00 111 LYS P O 13
ATOM 29490 N N . ARG C 3 12 ? -13.282 -0.939 2.857 1.00 0.00 112 ARG P N 13
ATOM 29491 C CA . ARG C 3 12 ? -13.057 -0.568 4.240 1.00 0.00 112 ARG P CA 13
ATOM 29492 C C . ARG C 3 12 ? -11.532 -0.425 4.477 1.00 0.00 112 ARG P C 13
ATOM 29493 O O . ARG C 3 12 ? -10.696 -0.782 3.648 1.00 0.00 112 ARG P O 13
ATOM 29514 N N . ARG C 3 13 ? -11.212 0.118 5.709 1.00 0.00 113 ARG P N 13
ATOM 29515 C CA . ARG C 3 13 ? -9.877 0.008 6.267 1.00 0.00 113 ARG P CA 13
ATOM 29516 C C . ARG C 3 13 ? -9.820 -1.338 7.041 1.00 0.00 113 ARG P C 13
ATOM 29517 O O . ARG C 3 13 ? -10.552 -1.586 7.997 1.00 0.00 113 ARG P O 13
ATOM 29538 N N . VAL C 3 14 ? -8.895 -2.230 6.519 1.00 0.00 114 VAL P N 13
ATOM 29539 C CA . VAL C 3 14 ? -8.895 -3.646 6.831 1.00 0.00 114 VAL P CA 13
ATOM 29540 C C . VAL C 3 14 ? -7.717 -3.923 7.807 1.00 0.00 114 VAL P C 13
ATOM 29541 O O . VAL C 3 14 ? -6.683 -4.524 7.516 1.00 0.00 114 VAL P O 13
ATOM 29554 N N . LEU C 3 15 ? -7.944 -3.364 9.057 1.00 0.00 115 LEU P N 13
ATOM 29555 C CA . LEU C 3 15 ? -6.879 -3.026 9.977 1.00 0.00 115 LEU P CA 13
ATOM 29556 C C . LEU C 3 15 ? -6.348 -4.318 10.650 1.00 0.00 115 LEU P C 13
ATOM 29557 O O . LEU C 3 15 ? -7.003 -4.962 11.468 1.00 0.00 115 LEU P O 13
ATOM 29573 N N . PHE C 3 16 ? -5.087 -4.685 10.199 1.00 0.00 116 PHE P N 13
ATOM 29574 C CA . PHE C 3 16 ? -4.491 -5.970 10.543 1.00 0.00 116 PHE P CA 13
ATOM 29575 C C . PHE C 3 16 ? -3.980 -5.886 12.004 1.00 0.00 116 PHE P C 13
ATOM 29576 O O . PHE C 3 16 ? -3.455 -4.826 12.426 1.00 0.00 116 PHE P O 13
ATOM 29593 N N . THR C 3 17 ? -4.125 -6.988 12.824 1.00 0.00 117 THR P N 13
ATOM 2959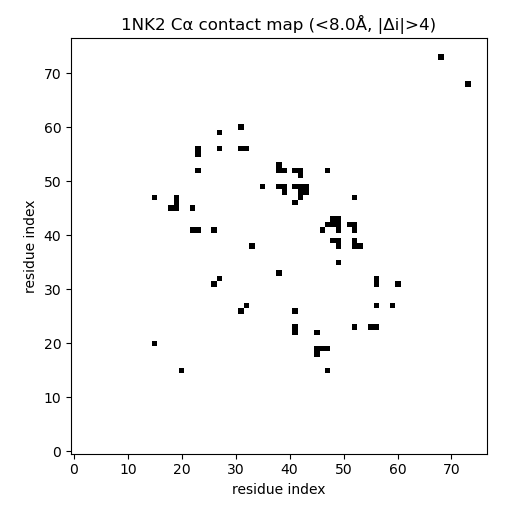4 C CA . THR C 3 17 ? -3.831 -6.911 14.250 1.00 0.00 117 THR P CA 13
ATOM 29595 C C . THR C 3 17 ? -2.294 -6.691 14.406 1.00 0.00 117 THR P C 13
ATOM 29596 O O . THR C 3 17 ? -1.497 -7.094 13.562 1.00 0.00 117 THR P O 13
ATOM 29607 N N . LYS C 3 18 ? -1.960 -5.938 15.516 1.00 0.00 118 LYS P N 13
ATOM 29608 C CA . LYS C 3 18 ? -0.584 -5.598 15.820 1.00 0.00 118 LYS P CA 13
ATOM 29609 C C . LYS C 3 18 ? 0.311 -6.844 15.600 1.00 0.00 118 LYS P C 13
ATOM 29610 O O . LYS C 3 18 ? 1.464 -6.768 15.177 1.00 0.00 118 LYS P O 13
ATOM 29629 N N . ALA C 3 19 ? -0.307 -8.028 15.958 1.00 0.00 119 ALA P N 13
ATOM 29630 C CA . ALA C 3 19 ? 0.310 -9.315 15.708 1.00 0.00 119 ALA P CA 13
ATOM 29631 C C . ALA C 3 19 ? 0.690 -9.413 14.202 1.00 0.00 119 ALA P C 13
ATOM 29632 O O . ALA C 3 19 ? 1.844 -9.478 13.784 1.00 0.00 119 ALA P O 13
ATOM 29639 N N . GLN C 3 20 ? -0.420 -9.441 13.379 1.00 0.00 120 GLN P N 13
ATOM 29640 C CA . GLN C 3 20 ? -0.419 -9.486 11.930 1.00 0.00 120 GLN P CA 13
ATOM 29641 C C . GLN C 3 20 ? 0.536 -8.395 11.379 1.00 0.00 120 GLN P C 13
ATOM 29642 O O . GLN C 3 20 ? 1.399 -8.653 10.527 1.00 0.00 120 GLN P O 13
ATOM 29656 N N . THR C 3 21 ? 0.380 -7.131 11.924 1.00 0.00 121 THR P N 13
ATOM 29657 C CA . THR C 3 21 ? 1.334 -6.074 11.640 1.00 0.00 121 THR P CA 13
ATOM 29658 C C . THR C 3 21 ? 2.760 -6.608 11.955 1.00 0.00 121 THR P C 13
ATOM 29659 O O . THR C 3 21 ? 3.671 -6.534 11.129 1.00 0.00 121 THR P O 13
ATOM 29670 N N . TYR C 3 22 ? 2.938 -7.104 13.234 1.00 0.00 122 TYR P N 13
ATOM 29671 C CA . TYR C 3 22 ? 4.256 -7.469 13.737 1.00 0.00 122 TYR P CA 13
ATOM 29672 C C . TYR C 3 22 ? 4.948 -8.457 12.750 1.00 0.00 122 TYR P C 13
ATOM 29673 O O . TYR C 3 22 ? 6.134 -8.336 12.418 1.00 0.00 122 TYR P O 13
ATOM 29691 N N . GLU C 3 23 ? 4.136 -9.480 12.308 1.00 0.00 123 GLU P N 13
ATOM 29692 C CA . GLU C 3 23 ? 4.599 -10.492 11.381 1.00 0.00 123 GLU P CA 13
ATOM 29693 C C . GLU C 3 23 ? 4.871 -9.801 10.021 1.00 0.00 123 GLU P C 13
ATOM 29694 O O . GLU C 3 23 ? 5.831 -10.162 9.298 1.00 0.00 123 GLU P O 13
ATOM 29706 N N . LEU C 3 24 ? 3.994 -8.821 9.588 1.00 0.00 124 LEU P N 13
ATOM 29707 C CA . LEU C 3 24 ? 4.253 -8.017 8.401 1.00 0.00 124 LEU P CA 13
ATOM 29708 C C . LEU C 3 24 ? 5.572 -7.221 8.589 1.00 0.00 124 LEU P C 13
ATOM 29709 O O . LEU C 3 24 ? 6.446 -7.199 7.704 1.00 0.00 124 LEU P O 13
ATOM 29725 N N . GLU C 3 25 ? 5.705 -6.516 9.769 1.00 0.00 125 GLU P N 13
ATOM 29726 C CA . GLU C 3 25 ? 6.919 -5.787 10.083 1.00 0.00 125 GLU P CA 13
ATOM 29727 C C . GLU C 3 25 ? 8.132 -6.744 10.016 1.00 0.00 125 GLU P C 13
ATOM 29728 O O . GLU C 3 25 ? 9.153 -6.472 9.397 1.00 0.00 125 GLU P O 13
ATOM 29740 N N . ARG C 3 26 ? 7.933 -7.878 10.773 1.00 0.00 126 ARG P N 13
ATOM 29741 C CA . ARG C 3 26 ? 8.898 -8.955 10.828 1.00 0.00 126 ARG P CA 13
ATOM 29742 C C . ARG C 3 26 ? 9.470 -9.194 9.407 1.00 0.00 126 ARG P C 13
ATOM 29743 O O . ARG C 3 26 ? 10.614 -8.869 9.092 1.00 0.00 126 ARG P O 13
ATOM 29764 N N . ARG C 3 27 ? 8.563 -9.752 8.531 1.00 0.00 127 ARG P N 13
ATOM 29765 C CA . ARG C 3 27 ? 8.979 -10.215 7.226 1.00 0.00 127 ARG P CA 13
ATOM 29766 C C . ARG C 3 27 ? 9.504 -8.995 6.422 1.00 0.00 127 ARG P C 13
ATOM 29767 O O . ARG C 3 27 ? 10.385 -9.171 5.553 1.00 0.00 127 ARG P O 13
ATOM 29788 N N . PHE C 3 28 ? 8.964 -7.743 6.644 1.00 0.00 128 PHE P N 13
ATOM 29789 C CA . PHE C 3 28 ? 9.504 -6.563 5.978 1.00 0.00 128 PHE P CA 13
ATOM 29790 C C . PHE C 3 28 ? 10.907 -6.227 6.550 1.00 0.00 128 PHE P C 13
ATOM 29791 O O . PHE C 3 28 ? 11.863 -5.958 5.809 1.00 0.00 128 PHE P O 13
ATOM 29808 N N . ARG C 3 29 ? 10.988 -6.189 7.927 1.00 0.00 129 ARG P N 13
ATOM 29809 C CA . ARG C 3 29 ? 12.142 -5.615 8.600 1.00 0.00 129 ARG P CA 13
ATOM 29810 C C . ARG C 3 29 ? 13.397 -6.450 8.227 1.00 0.00 129 ARG P C 13
ATOM 29811 O O . ARG C 3 29 ? 14.543 -6.033 8.440 1.00 0.00 129 ARG P O 13
ATOM 29832 N N . GLN C 3 30 ? 13.138 -7.687 7.677 1.00 0.00 130 GLN P N 13
ATOM 29833 C CA . GLN C 3 30 ? 14.104 -8.753 7.465 1.00 0.00 130 GLN P CA 13
ATOM 29834 C C . GLN C 3 30 ? 14.414 -8.796 5.947 1.00 0.00 130 GLN P C 13
ATOM 29835 O O . GLN C 3 30 ? 15.534 -8.988 5.478 1.00 0.00 130 GLN P O 13
ATOM 29849 N N . GLN C 3 31 ? 13.269 -8.629 5.184 1.00 0.00 131 GLN P N 13
ATOM 29850 C CA . GLN C 3 31 ? 13.119 -9.181 3.854 1.00 0.00 131 GLN P CA 13
ATOM 29851 C C . GLN C 3 31 ? 12.121 -8.309 3.038 1.00 0.00 131 GLN P C 13
ATOM 29852 O O . GLN C 3 31 ? 10.897 -8.395 3.107 1.00 0.00 131 GLN P O 13
ATOM 29866 N N . ARG C 3 32 ? 12.786 -7.382 2.237 1.00 0.00 132 ARG P N 13
ATOM 29867 C CA . ARG C 3 32 ? 12.142 -6.182 1.746 1.00 0.00 132 ARG P CA 13
ATOM 29868 C C . ARG C 3 32 ? 11.213 -6.507 0.550 1.00 0.00 132 ARG P C 13
ATOM 29869 O O . ARG C 3 32 ? 10.495 -5.646 0.015 1.00 0.00 132 ARG P O 13
ATOM 29890 N N . TYR C 3 33 ? 11.277 -7.815 0.114 1.00 0.00 133 TYR P N 13
ATOM 29891 C CA . TYR C 3 33 ? 10.956 -8.236 -1.240 1.00 0.00 133 TYR P CA 13
ATOM 29892 C C . TYR C 3 33 ? 10.747 -9.771 -1.237 1.00 0.00 133 TYR P C 13
ATOM 29893 O O . TYR C 3 33 ? 11.678 -10.549 -0.958 1.00 0.00 133 TYR P O 13
ATOM 29911 N N . LEU C 3 34 ? 9.456 -10.238 -1.497 1.00 0.00 134 LEU P N 13
ATOM 29912 C CA . LEU C 3 34 ? 9.043 -11.601 -1.126 1.00 0.00 134 LEU P CA 13
ATOM 29913 C C . LEU C 3 34 ? 8.603 -12.344 -2.413 1.00 0.00 134 LEU P C 13
ATOM 29914 O O . LEU C 3 34 ? 7.937 -11.737 -3.290 1.00 0.00 134 LEU P O 13
ATOM 29930 N N . SER C 3 35 ? 8.960 -13.669 -2.581 1.00 0.00 135 SER P N 13
ATOM 29931 C CA . SER C 3 35 ? 8.256 -14.539 -3.527 1.00 0.00 135 SER P CA 13
ATOM 29932 C C . SER C 3 35 ? 6.956 -15.021 -2.834 1.00 0.00 135 SER P C 13
ATOM 29933 O O . SER C 3 35 ? 6.826 -14.969 -1.599 1.00 0.00 135 SER P O 13
ATOM 29941 N N . ALA C 3 36 ? 5.936 -15.439 -3.665 1.00 0.00 136 ALA P N 13
ATOM 29942 C CA . ALA C 3 36 ? 4.580 -15.582 -3.145 1.00 0.00 136 ALA P CA 13
ATOM 29943 C C . ALA C 3 36 ? 4.578 -16.629 -1.958 1.00 0.00 136 ALA P C 13
ATOM 29944 O O . ALA C 3 36 ? 3.998 -16.365 -0.901 1.00 0.00 136 ALA P O 13
ATOM 29951 N N . PRO C 3 37 ? 5.195 -17.869 -2.152 1.00 0.00 137 PRO P N 13
ATOM 29952 C CA . PRO C 3 37 ? 5.093 -18.940 -1.133 1.00 0.00 137 PRO P CA 13
ATOM 29953 C C . PRO C 3 37 ? 5.579 -18.533 0.286 1.00 0.00 137 PRO P C 13
ATOM 29954 O O . PRO C 3 37 ? 5.130 -19.058 1.305 1.00 0.00 137 PRO P O 13
ATOM 29965 N N . GLU C 3 38 ? 6.576 -17.572 0.294 1.00 0.00 138 GLU P N 13
ATOM 29966 C CA . GLU C 3 38 ? 6.907 -16.871 1.521 1.00 0.00 138 GLU P CA 13
ATOM 29967 C C . GLU C 3 38 ? 5.569 -16.224 2.027 1.00 0.00 138 GLU P C 13
ATOM 29968 O O . GLU C 3 38 ? 4.990 -16.555 3.055 1.00 0.00 138 GLU P O 13
ATOM 29980 N N . ARG C 3 39 ? 5.190 -15.193 1.173 1.00 0.00 139 ARG P N 13
ATOM 29981 C CA . ARG C 3 39 ? 4.334 -14.109 1.596 1.00 0.00 139 ARG P CA 13
ATOM 29982 C C . ARG C 3 39 ? 2.903 -14.661 1.826 1.00 0.00 139 ARG P C 13
ATOM 29983 O O . ARG C 3 39 ? 2.197 -14.194 2.758 1.00 0.00 139 ARG P O 13
ATOM 30004 N N . GLU C 3 40 ? 2.422 -15.659 1.002 1.00 0.00 140 GLU P N 13
ATOM 30005 C CA . GLU C 3 40 ? 1.133 -16.292 1.249 1.00 0.00 140 GLU P CA 13
ATOM 30006 C C . GLU C 3 40 ? 1.117 -16.775 2.723 1.00 0.00 140 GLU P C 13
ATOM 30007 O O . GLU C 3 40 ? 0.152 -16.641 3.473 1.00 0.00 140 GLU P O 13
ATOM 30019 N N . HIS C 3 41 ? 2.291 -17.409 3.082 1.00 0.00 141 HIS P N 13
ATOM 30020 C CA . HIS C 3 41 ? 2.441 -18.193 4.289 1.00 0.00 141 HIS P CA 13
ATOM 30021 C C . HIS C 3 41 ? 2.344 -17.255 5.519 1.00 0.00 141 HIS P C 13
ATOM 30022 O O . HIS C 3 41 ? 1.826 -17.660 6.567 1.00 0.00 141 HIS P O 13
ATOM 30037 N N . LEU C 3 42 ? 2.900 -15.998 5.376 1.00 0.00 142 LEU P N 13
ATOM 30038 C CA . LEU C 3 42 ? 2.688 -14.941 6.354 1.00 0.00 142 LEU P CA 13
ATOM 30039 C C . LEU C 3 42 ? 1.187 -14.538 6.348 1.00 0.00 142 LEU P C 13
ATOM 30040 O O . LEU C 3 42 ? 0.548 -14.310 7.373 1.00 0.00 142 LEU P O 13
ATOM 30056 N N . ALA C 3 43 ? 0.663 -14.455 5.064 1.00 0.00 143 ALA P N 13
ATOM 30057 C CA . ALA C 3 43 ? -0.761 -14.240 4.875 1.00 0.00 143 ALA P CA 13
ATOM 30058 C C . ALA C 3 43 ? -1.522 -15.369 5.620 1.00 0.00 143 ALA P C 13
ATOM 30059 O O . ALA C 3 43 ? -2.609 -15.208 6.171 1.00 0.00 143 ALA P O 13
ATOM 30066 N N . SER C 3 44 ? -0.869 -16.594 5.572 1.00 0.00 144 SER P N 13
ATOM 30067 C CA . SER C 3 44 ? -1.461 -17.765 6.198 1.00 0.00 144 SER P CA 13
ATOM 30068 C C . SER C 3 44 ? -1.407 -17.643 7.748 1.00 0.00 144 SER P C 13
ATOM 30069 O O . SER C 3 44 ? -2.373 -18.023 8.441 1.00 0.00 144 SER P O 13
ATOM 30077 N N . LEU C 3 45 ? -0.235 -17.174 8.305 1.00 0.00 145 LEU P N 13
ATOM 30078 C CA . LEU C 3 45 ? 0.066 -17.328 9.720 1.00 0.00 145 LEU P CA 13
ATOM 30079 C C . LEU C 3 45 ? -0.914 -16.418 10.526 1.00 0.00 145 LEU P C 13
ATOM 30080 O O . LEU C 3 45 ? -1.523 -16.763 11.534 1.00 0.00 145 LEU P O 13
ATOM 30096 N N . ILE C 3 46 ? -0.978 -15.146 9.969 1.00 0.00 146 ILE P N 13
ATOM 30097 C CA . ILE C 3 46 ? -1.594 -13.994 10.595 1.00 0.00 146 ILE P CA 13
ATOM 30098 C C . ILE C 3 46 ? -3.047 -13.860 10.038 1.00 0.00 146 ILE P C 13
ATOM 30099 O O . ILE C 3 46 ? -3.899 -13.125 10.548 1.00 0.00 146 ILE P O 13
ATOM 30115 N N . ARG C 3 47 ? -3.260 -14.651 8.925 1.00 0.00 147 ARG P N 13
ATOM 30116 C CA . ARG C 3 47 ? -4.546 -15.181 8.517 1.00 0.00 147 ARG P CA 13
ATOM 30117 C C . ARG C 3 47 ? -5.293 -14.066 7.730 1.00 0.00 147 ARG P C 13
ATOM 30118 O O . ARG C 3 47 ? -6.507 -13.881 7.730 1.00 0.00 147 ARG P O 13
ATOM 30139 N N . LEU C 3 48 ? -4.409 -13.295 6.973 1.00 0.00 148 LEU P N 13
ATOM 30140 C CA . LEU C 3 48 ? -4.800 -12.338 5.956 1.00 0.00 148 LEU P CA 13
ATOM 30141 C C . LEU C 3 48 ? -4.740 -13.022 4.563 1.00 0.00 148 LEU P C 13
ATOM 30142 O O . LEU C 3 48 ? -4.230 -14.152 4.426 1.00 0.00 148 LEU P O 13
ATOM 30158 N N . THR C 3 49 ? -5.235 -12.313 3.487 1.00 0.00 149 THR P N 13
ATOM 30159 C CA . THR C 3 49 ? -4.953 -12.709 2.121 1.00 0.00 149 THR P CA 13
ATOM 30160 C C . THR C 3 49 ? -3.609 -11.999 1.666 1.00 0.00 149 THR P C 13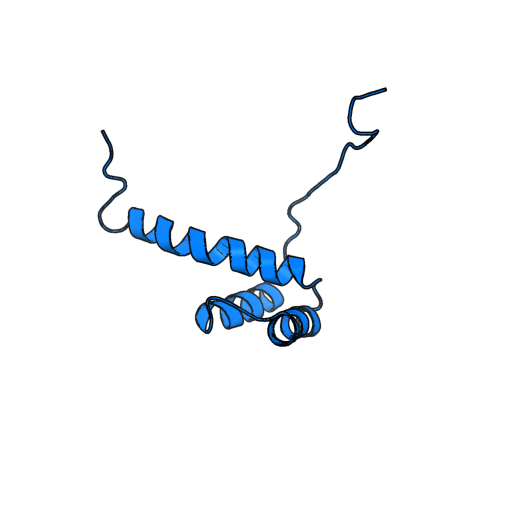
ATOM 30161 O O . THR C 3 49 ? -3.283 -10.895 2.096 1.00 0.00 149 THR P O 13
ATOM 30172 N N . PRO C 3 50 ? -2.798 -12.731 0.777 1.00 0.00 150 PRO P N 13
ATOM 30173 C CA . PRO C 3 50 ? -1.408 -12.372 0.453 1.00 0.00 150 PRO P CA 13
ATOM 30174 C C . PRO C 3 50 ? -1.216 -10.886 0.035 1.00 0.00 150 PRO P C 13
ATOM 30175 O O . PRO C 3 50 ? -0.324 -10.168 0.480 1.00 0.00 150 PRO P O 13
ATOM 30186 N N . THR C 3 51 ? -2.119 -10.481 -0.936 1.00 0.00 151 THR P N 13
ATOM 30187 C CA . THR C 3 51 ? -2.168 -9.089 -1.344 1.00 0.00 151 THR P CA 13
ATOM 30188 C C . THR C 3 51 ? -2.468 -8.167 -0.127 1.00 0.00 151 THR P C 13
ATOM 30189 O O . THR C 3 51 ? -2.125 -6.956 -0.200 1.00 0.00 151 THR P O 13
ATOM 30200 N N . GLN C 3 52 ? -3.060 -8.685 1.019 1.00 0.00 152 GLN P N 13
ATOM 30201 C CA . GLN C 3 52 ? -3.159 -7.850 2.219 1.00 0.00 152 GLN P CA 13
ATOM 30202 C C . GLN C 3 52 ? -1.746 -7.866 2.871 1.00 0.00 152 GLN P C 13
ATOM 30203 O O . GLN C 3 52 ? -1.343 -6.800 3.447 1.00 0.00 152 GLN P O 13
ATOM 30217 N N . VAL C 3 53 ? -0.900 -8.956 2.805 1.00 0.00 153 VAL P N 13
ATOM 30218 C CA . VAL C 3 53 ? 0.537 -8.896 3.074 1.00 0.00 153 VAL P CA 13
ATOM 30219 C C . VAL C 3 53 ? 1.232 -7.998 2.013 1.00 0.00 153 VAL P C 13
ATOM 30220 O O . VAL C 3 53 ? 1.655 -6.867 2.325 1.00 0.00 153 VAL P O 13
ATOM 30233 N N . LYS C 3 54 ? 1.409 -8.524 0.742 1.00 0.00 154 LYS P N 13
ATOM 30234 C CA . LYS C 3 54 ? 2.198 -7.902 -0.316 1.00 0.00 154 LYS P CA 13
ATOM 30235 C C . LYS C 3 54 ? 1.959 -6.371 -0.324 1.00 0.00 154 LYS P C 13
ATOM 30236 O O . LYS C 3 54 ? 2.909 -5.569 -0.424 1.00 0.00 154 LYS P O 13
ATOM 30255 N N . ILE C 3 55 ? 0.652 -5.954 -0.166 1.00 0.00 155 ILE P N 13
ATOM 30256 C CA . ILE C 3 55 ? 0.335 -4.530 -0.175 1.00 0.00 155 ILE P CA 13
ATOM 30257 C C . ILE C 3 55 ? 1.121 -3.885 1.005 1.00 0.00 155 ILE P C 13
ATOM 30258 O O . ILE C 3 55 ? 2.048 -3.075 0.794 1.00 0.00 155 ILE P O 13
ATOM 30274 N N . TRP C 3 56 ? 0.806 -4.303 2.286 1.00 0.00 156 TRP P N 13
ATOM 30275 C CA . TRP C 3 56 ? 1.440 -3.743 3.477 1.00 0.00 156 TRP P CA 13
ATOM 30276 C C . TRP C 3 56 ? 2.979 -3.748 3.289 1.00 0.00 156 TRP P C 13
ATOM 30277 O O . TRP C 3 56 ? 3.688 -2.857 3.798 1.00 0.00 156 TRP P O 13
ATOM 30298 N N . PHE C 3 57 ? 3.522 -4.736 2.476 1.00 0.00 157 PHE P N 13
ATOM 30299 C CA . PHE C 3 57 ? 4.939 -4.741 2.115 1.00 0.00 157 PHE P CA 13
ATOM 30300 C C . PHE C 3 57 ? 5.279 -3.672 1.046 1.00 0.00 157 PHE P C 13
ATOM 30301 O O . PHE C 3 57 ? 6.353 -2.993 1.155 1.00 0.00 157 PHE P O 13
ATOM 30318 N N . GLN C 3 58 ? 4.463 -3.465 -0.043 1.00 0.00 158 GLN P N 13
ATOM 30319 C CA . GLN C 3 58 ? 4.585 -2.287 -0.892 1.00 0.00 158 GLN P CA 13
ATOM 30320 C C . GLN C 3 58 ? 4.688 -1.060 0.047 1.00 0.00 158 GLN P C 13
ATOM 30321 O O . GLN C 3 58 ? 5.708 -0.349 0.081 1.00 0.00 158 GLN P O 13
ATOM 30335 N N . ASN C 3 59 ? 3.571 -0.780 0.817 1.00 0.00 159 ASN P N 13
ATOM 30336 C CA . ASN C 3 59 ? 3.413 0.505 1.468 1.00 0.00 159 ASN P CA 13
ATOM 30337 C C . ASN C 3 59 ? 4.625 0.819 2.384 1.00 0.00 159 ASN P C 13
ATOM 30338 O O . ASN C 3 59 ? 4.855 2.033 2.667 1.00 0.00 159 ASN P O 13
ATOM 30349 N N . HIS C 3 60 ? 5.462 -0.187 2.829 1.00 0.00 160 HIS P N 13
ATOM 30350 C CA . HIS C 3 60 ? 6.681 0.150 3.575 1.00 0.00 160 HIS P CA 13
ATOM 30351 C C . HIS C 3 60 ? 7.822 0.610 2.633 1.00 0.00 160 HIS P C 13
ATOM 30352 O O . HIS C 3 60 ? 8.503 1.644 2.982 1.00 0.00 160 HIS P O 13
ATOM 30367 N N . ARG C 3 61 ? 8.171 -0.054 1.477 1.00 0.00 161 ARG P N 13
ATOM 30368 C CA . ARG C 3 61 ? 9.455 0.206 0.817 1.00 0.00 161 ARG P CA 13
ATOM 30369 C C . ARG C 3 61 ? 9.493 1.658 0.273 1.00 0.00 161 ARG P C 13
ATOM 30370 O O . ARG C 3 61 ? 10.563 2.329 0.358 1.00 0.00 161 ARG P O 13
ATOM 30391 N N . TYR C 3 62 ? 8.360 2.230 -0.270 1.00 0.00 162 TYR P N 13
ATOM 30392 C CA . TYR C 3 62 ? 8.299 3.649 -0.609 1.00 0.00 162 TYR P CA 13
ATOM 30393 C C . TYR C 3 62 ? 8.312 4.497 0.692 1.00 0.00 162 TYR P C 13
ATOM 30394 O O . TYR C 3 62 ? 8.870 5.616 0.705 1.00 0.00 162 TYR P O 13
ATOM 30412 N N . LYS C 3 63 ? 7.664 3.998 1.806 1.00 0.00 163 LYS P N 13
ATOM 30413 C CA . LYS C 3 63 ? 7.434 4.831 2.979 1.00 0.00 163 LYS P CA 13
ATOM 30414 C C . LYS C 3 63 ? 8.800 5.224 3.609 1.00 0.00 163 LYS P C 13
ATOM 30415 O O . LYS C 3 63 ? 8.970 6.334 4.134 1.00 0.00 163 LYS P O 13
ATOM 30434 N N . THR C 3 64 ? 9.769 4.244 3.582 1.00 0.00 164 THR P N 13
ATOM 30435 C CA . THR C 3 64 ? 11.051 4.389 4.245 1.00 0.00 164 THR P CA 13
ATOM 30436 C C . THR C 3 64 ? 11.704 5.695 3.662 1.00 0.00 164 THR P C 13
ATOM 30437 O O . THR C 3 64 ? 12.064 6.654 4.330 1.00 0.00 164 THR P O 13
ATOM 30448 N N . LYS C 3 65 ? 11.880 5.519 2.298 1.00 0.00 165 LYS P N 13
ATOM 30449 C CA . LYS C 3 65 ? 12.787 6.306 1.498 1.00 0.00 165 LYS P CA 13
ATOM 30450 C C . LYS C 3 65 ? 12.368 7.794 1.617 1.00 0.00 165 LYS P C 13
ATOM 30451 O O . LYS C 3 65 ? 13.167 8.706 1.821 1.00 0.00 165 LYS P O 13
ATOM 30470 N N . ARG C 3 66 ? 11.012 7.973 1.424 1.00 0.00 166 ARG P N 13
ATOM 30471 C CA . ARG C 3 66 ? 10.331 9.251 1.459 1.00 0.00 166 ARG P CA 13
ATOM 30472 C C . ARG C 3 66 ? 10.644 9.959 2.803 1.00 0.00 166 ARG P C 13
ATOM 30473 O O . ARG C 3 66 ? 10.865 11.167 2.880 1.00 0.00 166 ARG P O 13
ATOM 30494 N N . ALA C 3 67 ? 10.604 9.109 3.894 1.00 0.00 167 ALA P N 13
ATOM 30495 C CA . ALA C 3 67 ? 10.773 9.570 5.258 1.00 0.00 167 ALA P CA 13
ATOM 30496 C C . ALA C 3 67 ? 12.173 10.239 5.397 1.00 0.00 167 ALA P C 13
ATOM 30497 O O . ALA C 3 67 ? 12.390 11.173 6.165 1.00 0.00 167 ALA P O 13
ATOM 30504 N N . GLN C 3 68 ? 13.129 9.619 4.603 1.00 0.00 168 GLN P N 13
ATOM 30505 C CA . GLN C 3 68 ? 14.531 9.980 4.681 1.00 0.00 168 GLN P CA 13
ATOM 30506 C C . GLN C 3 68 ? 14.775 11.265 3.847 1.00 0.00 168 GLN P C 13
ATOM 30507 O O . GLN C 3 68 ? 15.732 12.017 4.076 1.00 0.00 168 GLN P O 13
ATOM 30521 N N . ASN C 3 69 ? 13.839 11.509 2.864 1.00 0.00 169 ASN P N 13
ATOM 30522 C CA . ASN C 3 69 ? 13.765 12.767 2.149 1.00 0.00 169 ASN P CA 13
ATOM 30523 C C . ASN C 3 69 ? 13.587 13.936 3.151 1.00 0.00 169 ASN P C 13
ATOM 30524 O O . ASN C 3 69 ? 14.003 15.073 2.927 1.00 0.00 169 ASN P O 13
ATOM 30535 N N . GLU C 3 70 ? 12.909 13.578 4.305 1.00 0.00 170 GLU P N 13
ATOM 30536 C CA . GLU C 3 70 ? 12.400 14.537 5.270 1.00 0.00 170 GLU P CA 13
ATOM 30537 C C . GLU C 3 70 ? 13.610 15.156 6.018 1.00 0.00 170 GLU P C 13
ATOM 30538 O O . GLU C 3 70 ? 13.625 16.332 6.386 1.00 0.00 170 GLU P O 13
ATOM 30550 N N . LYS C 3 71 ? 14.651 14.273 6.226 1.00 0.00 171 LYS P N 13
ATOM 30551 C CA . LYS C 3 71 ? 15.641 14.466 7.269 1.00 0.00 171 LYS P CA 13
ATOM 30552 C C . LYS C 3 71 ? 16.815 15.311 6.709 1.00 0.00 171 LYS P C 13
ATOM 30553 O O . LYS C 3 71 ? 17.826 14.799 6.228 1.00 0.00 171 LYS P O 13
ATOM 30572 N N . GLY C 3 72 ? 16.599 16.675 6.775 1.00 0.00 172 GLY P N 13
ATOM 30573 C CA . GLY C 3 72 ? 17.429 17.622 6.056 1.00 0.00 172 GLY P CA 13
ATOM 30574 C C . GLY C 3 72 ? 16.510 18.570 5.230 1.00 0.00 172 GLY P C 13
ATOM 30575 O O . GLY C 3 72 ? 16.431 19.772 5.475 1.00 0.00 172 GLY P O 13
ATOM 30579 N N . TYR C 3 73 ? 15.795 17.914 4.248 1.00 0.00 173 TYR P N 13
ATOM 30580 C CA . TYR C 3 73 ? 14.601 18.428 3.609 1.00 0.00 173 TYR P CA 13
ATOM 30581 C C . TYR C 3 73 ? 14.837 18.490 2.070 1.00 0.00 173 TYR P C 13
ATOM 30582 O O . TYR C 3 73 ? 15.962 18.511 1.573 1.00 0.00 173 TYR P O 13
ATOM 30600 N N . GLU C 3 74 ? 13.654 18.549 1.363 1.00 0.00 174 GLU P N 13
ATOM 30601 C CA . GLU C 3 74 ? 13.606 18.735 -0.078 1.00 0.00 174 GLU P CA 13
ATOM 30602 C C . GLU C 3 74 ? 13.749 20.237 -0.433 1.00 0.00 174 GLU P C 13
ATOM 30603 O O . GLU C 3 74 ? 12.916 20.822 -1.167 1.00 0.00 174 GLU P O 13
ATOM 30615 N N . GLY C 3 75 ? 14.811 20.930 0.117 1.00 0.00 175 GLY P N 13
ATOM 30616 C CA . GLY C 3 75 ? 14.818 22.393 0.131 1.00 0.00 175 GLY P CA 13
ATOM 30617 C C . GLY C 3 75 ? 15.541 22.894 1.405 1.00 0.00 175 GLY P C 13
ATOM 30618 O O . GLY C 3 75 ? 16.421 22.241 1.968 1.00 0.00 175 GLY P O 13
ATOM 30622 N N . HIS C 3 76 ? 15.128 24.146 1.824 1.00 0.00 176 HIS P N 13
ATOM 30623 C CA . HIS C 3 76 ? 15.765 24.835 2.930 1.00 0.00 176 HIS P CA 13
ATOM 30624 C C . HIS C 3 76 ? 14.666 25.751 3.601 1.00 0.00 176 HIS P C 13
ATOM 30625 O O . HIS C 3 76 ? 14.015 26.539 2.916 1.00 0.00 176 HIS P O 13
ATOM 30640 N N . PRO C 3 77 ? 14.485 25.657 4.983 1.00 0.00 177 PRO P N 13
ATOM 30641 C CA . PRO C 3 77 ? 13.331 26.286 5.655 1.00 0.00 177 PRO P CA 13
ATOM 30642 C C . PRO C 3 77 ? 13.460 27.874 5.678 1.00 0.00 177 PRO P C 13
ATOM 30643 O O . PRO C 3 77 ? 14.593 28.363 5.723 1.00 0.00 177 PRO P O 13
ATOM 31669 N N . ALA C 3 1 ? -28.901 -17.672 -14.224 1.00 0.00 101 ALA P N 14
ATOM 31670 C CA . ALA C 3 1 ? -27.715 -17.169 -13.400 1.00 0.00 101 ALA P CA 14
ATOM 31671 C C . ALA C 3 1 ? -27.442 -15.698 -13.812 1.00 0.00 101 ALA P C 14
ATOM 31672 O O . ALA C 3 1 ? -28.229 -15.049 -14.501 1.00 0.00 101 ALA P O 14
ATOM 31681 N N . SER C 3 2 ? -26.253 -15.195 -13.318 1.00 0.00 102 SER P N 14
ATOM 31682 C CA . SER C 3 2 ? -25.701 -13.938 -13.788 1.00 0.00 102 SER P CA 14
ATOM 31683 C C . SER C 3 2 ? -24.202 -13.877 -13.393 1.00 0.00 102 SER P C 14
ATOM 31684 O O . SER C 3 2 ? -23.313 -13.547 -14.176 1.00 0.00 102 SER P O 14
ATOM 31692 N N . ASP C 3 3 ? -23.962 -14.265 -12.074 1.00 0.00 103 ASP P N 14
ATOM 31693 C CA . ASP C 3 3 ? -22.602 -14.400 -11.587 1.00 0.00 103 ASP P CA 14
ATOM 31694 C C . ASP C 3 3 ? -22.622 -14.589 -10.049 1.00 0.00 103 ASP P C 14
ATOM 31695 O O . ASP C 3 3 ? -21.634 -14.270 -9.355 1.00 0.00 103 ASP P O 14
ATOM 31704 N N . GLY C 3 4 ? -23.782 -15.084 -9.490 1.00 0.00 104 GLY P N 14
ATOM 31705 C CA . GLY C 3 4 ? -24.034 -14.984 -8.058 1.00 0.00 104 GLY P CA 14
ATOM 31706 C C . GLY C 3 4 ? -25.151 -13.935 -7.819 1.00 0.00 104 GLY P C 14
ATOM 31707 O O . GLY C 3 4 ? -26.320 -14.254 -7.598 1.00 0.00 104 GLY P O 14
ATOM 31711 N N . LEU C 3 5 ? -24.702 -12.629 -7.845 1.00 0.00 105 LEU P N 14
ATOM 31712 C CA . LEU C 3 5 ? -25.466 -11.536 -7.275 1.00 0.00 105 LEU P CA 14
ATOM 31713 C C . LEU C 3 5 ? -24.689 -10.184 -7.540 1.00 0.00 105 LEU P C 14
ATOM 31714 O O . LEU C 3 5 ? -23.471 -10.190 -7.714 1.00 0.00 105 LEU P O 14
ATOM 31730 N N . PRO C 3 6 ? -25.438 -9.006 -7.613 1.00 0.00 106 PRO P N 14
ATOM 31731 C CA . PRO C 3 6 ? -24.869 -7.678 -7.329 1.00 0.00 106 PRO P CA 14
ATOM 31732 C C . PRO C 3 6 ? -24.083 -7.702 -5.992 1.00 0.00 106 PRO P C 14
ATOM 31733 O O . PRO C 3 6 ? -24.640 -7.467 -4.908 1.00 0.00 106 PRO P O 14
ATOM 31744 N N . ASN C 3 7 ? -22.730 -7.965 -6.092 1.00 0.00 107 ASN P N 14
ATOM 31745 C CA . ASN C 3 7 ? -21.826 -7.719 -4.980 1.00 0.00 107 ASN P CA 14
ATOM 31746 C C . ASN C 3 7 ? -21.071 -6.386 -5.223 1.00 0.00 107 ASN P C 14
ATOM 31747 O O . ASN C 3 7 ? -21.331 -5.643 -6.169 1.00 0.00 107 ASN P O 14
ATOM 31758 N N . LYS C 3 8 ? -20.108 -6.112 -4.271 1.00 0.00 108 LYS P N 14
ATOM 31759 C CA . LYS C 3 8 ? -19.367 -4.865 -4.269 1.00 0.00 108 LYS P CA 14
ATOM 31760 C C . LYS C 3 8 ? -17.998 -5.116 -3.583 1.00 0.00 108 LYS P C 14
ATOM 31761 O O . LYS C 3 8 ? -17.904 -5.629 -2.468 1.00 0.00 108 LYS P O 14
ATOM 31780 N N . LYS C 3 9 ? -16.915 -4.713 -4.339 1.00 0.00 109 LYS P N 14
ATOM 31781 C CA . LYS C 3 9 ? -15.559 -5.140 -4.042 1.00 0.00 109 LYS P CA 14
ATOM 31782 C C . LYS C 3 9 ? -15.125 -4.542 -2.679 1.00 0.00 109 LYS P C 14
ATOM 31783 O O . LYS C 3 9 ? -15.719 -3.599 -2.153 1.00 0.00 109 LYS P O 14
ATOM 31802 N N . ARG C 3 10 ? -14.029 -5.169 -2.118 1.00 0.00 110 ARG P N 14
ATOM 31803 C CA . ARG C 3 10 ? -13.787 -5.147 -0.686 1.00 0.00 110 ARG P CA 14
ATOM 31804 C C . ARG C 3 10 ? -12.354 -4.616 -0.417 1.00 0.00 110 ARG P C 14
ATOM 31805 O O . ARG C 3 10 ? -11.373 -5.359 -0.379 1.00 0.00 110 ARG P O 14
ATOM 31826 N N . LYS C 3 11 ? -12.299 -3.253 -0.204 1.00 0.00 111 LYS P N 14
ATOM 31827 C CA . LYS C 3 11 ? -11.245 -2.612 0.558 1.00 0.00 111 LYS P CA 14
ATOM 31828 C C . LYS C 3 11 ? -11.915 -1.809 1.706 1.00 0.00 111 LYS P C 14
ATOM 31829 O O . LYS C 3 11 ? -12.534 -0.764 1.507 1.00 0.00 111 LYS P O 14
ATOM 31848 N N . ARG C 3 12 ? -11.725 -2.367 2.955 1.00 0.00 112 ARG P N 14
ATOM 31849 C CA . ARG C 3 12 ? -12.006 -1.630 4.171 1.00 0.00 112 ARG P CA 14
ATOM 31850 C C . ARG C 3 12 ? -10.667 -1.154 4.791 1.00 0.00 112 ARG P C 14
ATOM 31851 O O . ARG C 3 12 ? -9.571 -1.358 4.272 1.00 0.00 112 ARG P O 14
ATOM 31872 N N . ARG C 3 13 ? -10.839 -0.501 6.011 1.00 0.00 113 ARG P N 14
ATOM 31873 C CA . ARG C 3 13 ? -9.753 -0.458 6.979 1.00 0.00 113 ARG P CA 14
ATOM 31874 C C . ARG C 3 13 ? -9.612 -1.926 7.499 1.00 0.00 113 ARG P C 14
ATOM 31875 O O . ARG C 3 13 ? -10.255 -2.333 8.464 1.00 0.00 113 ARG P O 14
ATOM 31896 N N . VAL C 3 14 ? -8.740 -2.692 6.735 1.00 0.00 114 VAL P N 14
ATOM 31897 C CA . VAL C 3 14 ? -8.649 -4.138 6.853 1.00 0.00 114 VAL P CA 14
ATOM 31898 C C . VAL C 3 14 ? -7.437 -4.466 7.774 1.00 0.00 114 VAL P C 14
ATOM 31899 O O . VAL C 3 14 ? -6.472 -5.166 7.476 1.00 0.00 114 VAL P O 14
ATOM 31912 N N . LEU C 3 15 ? -7.555 -3.800 8.987 1.00 0.00 115 LEU P N 14
ATOM 31913 C CA . LEU C 3 15 ? -6.437 -3.459 9.838 1.00 0.00 115 LEU P CA 14
ATOM 31914 C C . LEU C 3 15 ? -5.970 -4.719 10.609 1.00 0.00 115 LEU P C 14
ATOM 31915 O O . LEU C 3 15 ? -6.629 -5.243 11.505 1.00 0.00 115 LEU P O 14
ATOM 31931 N N . PHE C 3 16 ? -4.757 -5.210 10.134 1.00 0.00 116 PHE P N 14
ATOM 31932 C CA . PHE C 3 16 ? -4.283 -6.552 10.438 1.00 0.00 116 PHE P CA 14
ATOM 31933 C C . PHE C 3 16 ? -3.762 -6.554 11.897 1.00 0.00 116 PHE P C 14
ATOM 31934 O O . PHE C 3 16 ? -3.151 -5.550 12.345 1.00 0.00 116 PHE P O 14
ATOM 31951 N N . THR C 3 17 ? -4.011 -7.652 12.697 1.00 0.00 117 THR P N 14
ATOM 31952 C CA . THR C 3 17 ? -3.815 -7.608 14.140 1.00 0.00 117 THR P CA 14
ATOM 31953 C C . THR C 3 17 ? -2.287 -7.415 14.402 1.00 0.00 117 THR P C 14
ATOM 31954 O O . THR C 3 17 ? -1.452 -7.827 13.599 1.00 0.00 117 THR P O 14
ATOM 31965 N N . LYS C 3 18 ? -2.001 -6.679 15.535 1.00 0.00 118 LYS P N 14
ATOM 31966 C CA . LYS C 3 18 ? -0.637 -6.341 15.894 1.00 0.00 118 LYS P CA 14
ATOM 31967 C C . LYS C 3 18 ? 0.275 -7.570 15.653 1.00 0.00 118 LYS P C 14
ATOM 31968 O O . LYS C 3 18 ? 1.438 -7.470 15.263 1.00 0.00 118 LYS P O 14
ATOM 31987 N N . ALA C 3 19 ? -0.343 -8.771 15.947 1.00 0.00 119 ALA P N 14
ATOM 31988 C CA . ALA C 3 19 ? 0.290 -10.043 15.668 1.00 0.00 119 ALA P CA 14
ATOM 31989 C C . ALA C 3 19 ? 0.704 -10.089 14.168 1.00 0.00 119 ALA P C 14
ATOM 31990 O O . ALA C 3 19 ? 1.867 -10.106 13.770 1.00 0.00 119 ALA P O 14
ATOM 31997 N N . GLN C 3 20 ? -0.389 -10.145 13.322 1.00 0.00 120 GLN P N 14
ATOM 31998 C CA . GLN C 3 20 ? -0.364 -10.130 11.872 1.00 0.00 120 GLN P CA 14
ATOM 31999 C C . GLN C 3 20 ? 0.580 -9.005 11.373 1.00 0.00 120 GLN P C 14
ATOM 32000 O O . GLN C 3 20 ? 1.444 -9.216 10.505 1.00 0.00 120 GLN P O 14
ATOM 32014 N N . THR C 3 21 ? 0.377 -7.754 11.927 1.00 0.00 121 THR P N 14
ATOM 32015 C CA . THR C 3 21 ? 1.315 -6.671 11.689 1.00 0.00 121 THR P CA 14
ATOM 32016 C C . THR C 3 21 ? 2.744 -7.191 12.018 1.00 0.00 121 THR P C 14
ATOM 32017 O O . THR C 3 21 ? 3.662 -7.096 11.205 1.00 0.00 121 THR P O 14
ATOM 32028 N N . TYR C 3 22 ? 2.908 -7.701 13.292 1.00 0.00 122 TYR P N 14
ATOM 32029 C CA . TYR C 3 22 ? 4.222 -8.051 13.815 1.00 0.00 122 TYR P CA 14
ATOM 32030 C C . TYR C 3 22 ? 4.954 -9.013 12.831 1.00 0.00 122 TYR P C 14
ATOM 32031 O O . TYR C 3 22 ? 6.143 -8.864 12.521 1.00 0.00 122 TYR P O 14
ATOM 32049 N N . GLU C 3 23 ? 4.178 -10.055 12.368 1.00 0.00 123 GLU P N 14
ATOM 32050 C CA . GLU C 3 23 ? 4.688 -11.042 11.437 1.00 0.00 123 GLU P CA 14
ATOM 32051 C C . GLU C 3 23 ? 4.967 -10.324 10.093 1.00 0.00 123 GLU P C 14
ATOM 32052 O O . GLU C 3 23 ? 5.946 -10.649 9.381 1.00 0.00 123 GLU P O 14
ATOM 32064 N N . LEU C 3 24 ? 4.070 -9.361 9.661 1.00 0.00 124 LEU P N 14
ATOM 32065 C CA . LEU C 3 24 ? 4.322 -8.534 8.489 1.00 0.00 124 LEU P CA 14
ATOM 32066 C C . LEU C 3 24 ? 5.611 -7.697 8.699 1.00 0.00 124 LEU P C 14
ATOM 32067 O O . LEU C 3 24 ? 6.489 -7.636 7.816 1.00 0.00 124 LEU P O 14
ATOM 32083 N N . GLU C 3 25 ? 5.719 -7.004 9.887 1.00 0.00 125 GLU P N 14
ATOM 32084 C CA . GLU C 3 25 ? 6.915 -6.261 10.235 1.00 0.00 125 GLU P CA 14
ATOM 32085 C C . GLU C 3 25 ? 8.138 -7.203 10.126 1.00 0.00 125 GLU P C 14
ATOM 32086 O O . GLU C 3 25 ? 9.096 -6.953 9.404 1.00 0.00 125 GLU P O 14
ATOM 32098 N N . ARG C 3 26 ? 7.985 -8.337 10.897 1.00 0.00 126 ARG P N 14
ATOM 32099 C CA . ARG C 3 26 ? 8.963 -9.403 10.966 1.00 0.00 126 ARG P CA 14
ATOM 32100 C C . ARG C 3 26 ? 9.538 -9.642 9.546 1.00 0.00 126 ARG P C 14
ATOM 32101 O O . ARG C 3 26 ? 10.690 -9.369 9.217 1.00 0.00 126 ARG P O 14
ATOM 32122 N N . ARG C 3 27 ? 8.584 -10.146 8.664 1.00 0.00 127 ARG P N 14
ATOM 32123 C CA . ARG C 3 27 ? 8.967 -10.567 7.330 1.00 0.00 127 ARG P CA 14
ATOM 32124 C C . ARG C 3 27 ? 9.550 -9.339 6.577 1.00 0.00 127 ARG P C 14
ATOM 32125 O O . ARG C 3 27 ? 10.448 -9.506 5.727 1.00 0.00 127 ARG P O 14
ATOM 32146 N N . PHE C 3 28 ? 9.040 -8.077 6.845 1.00 0.00 128 PHE P N 14
ATOM 32147 C CA . PHE C 3 28 ? 9.637 -6.887 6.239 1.00 0.00 128 PHE P CA 14
ATOM 32148 C C . PHE C 3 28 ? 11.069 -6.654 6.804 1.00 0.00 128 PHE P C 14
ATOM 32149 O O . PHE C 3 28 ? 12.030 -6.423 6.071 1.00 0.00 128 PHE P O 14
ATOM 32166 N N . ARG C 3 29 ? 11.111 -6.666 8.184 1.00 0.00 129 ARG P N 14
ATOM 32167 C CA . ARG C 3 29 ? 12.259 -6.182 8.925 1.00 0.00 129 ARG P CA 14
ATOM 32168 C C . ARG C 3 29 ? 13.480 -7.072 8.562 1.00 0.00 129 ARG P C 14
ATOM 32169 O O . ARG C 3 29 ? 14.632 -6.759 8.896 1.00 0.00 129 ARG P O 14
ATOM 32190 N N . GLN C 3 30 ? 13.190 -8.236 7.880 1.00 0.00 130 GLN P N 14
ATOM 32191 C CA . GLN C 3 30 ? 14.117 -9.324 7.593 1.00 0.00 130 GLN P CA 14
ATOM 32192 C C . GLN C 3 30 ? 14.434 -9.304 6.077 1.00 0.00 130 GLN P C 14
ATOM 32193 O O . GLN C 3 30 ? 15.544 -9.545 5.606 1.00 0.00 130 GLN P O 14
ATOM 32207 N N . GLN C 3 31 ? 13.310 -9.018 5.313 1.00 0.00 131 GLN P N 14
ATOM 32208 C CA . GLN C 3 31 ? 13.150 -9.464 3.944 1.00 0.00 131 GLN P CA 14
ATOM 32209 C C . GLN C 3 31 ? 12.236 -8.454 3.189 1.00 0.00 131 GLN P C 14
ATOM 32210 O O . GLN C 3 31 ? 11.028 -8.345 3.388 1.00 0.00 131 GLN P O 14
ATOM 32224 N N . ARG C 3 32 ? 12.938 -7.716 2.240 1.00 0.00 132 ARG P N 14
ATOM 32225 C CA . ARG C 3 32 ? 12.375 -6.550 1.587 1.00 0.00 132 ARG P CA 14
ATOM 32226 C C . ARG C 3 32 ? 11.364 -6.970 0.490 1.00 0.00 132 ARG P C 14
ATOM 32227 O O . ARG C 3 32 ? 10.524 -6.181 0.023 1.00 0.00 132 ARG P O 14
ATOM 32248 N N . TYR C 3 33 ? 11.523 -8.269 0.054 1.00 0.00 133 TYR P N 14
ATOM 32249 C CA . TYR C 3 33 ? 11.134 -8.720 -1.271 1.00 0.00 133 TYR P CA 14
ATOM 32250 C C . TYR C 3 33 ? 11.005 -10.265 -1.241 1.00 0.00 133 TYR P C 14
ATOM 32251 O O . TYR C 3 33 ? 11.978 -10.991 -0.992 1.00 0.00 133 TYR P O 14
ATOM 32269 N N . LEU C 3 34 ? 9.714 -10.768 -1.437 1.00 0.00 134 LEU P N 14
ATOM 32270 C CA . LEU C 3 34 ? 9.335 -12.131 -1.020 1.00 0.00 134 LEU P CA 14
ATOM 32271 C C . LEU C 3 34 ? 8.759 -12.868 -2.256 1.00 0.00 134 LEU P C 14
ATOM 32272 O O . LEU C 3 34 ? 7.972 -12.261 -3.032 1.00 0.00 134 LEU P O 14
ATOM 32288 N N . SER C 3 35 ? 9.122 -14.177 -2.504 1.00 0.00 135 SER P N 14
ATOM 32289 C CA . SER C 3 35 ? 8.386 -14.995 -3.470 1.00 0.00 135 SER P CA 14
ATOM 32290 C C . SER C 3 35 ? 7.121 -15.534 -2.757 1.00 0.00 135 SER P C 14
ATOM 32291 O O . SER C 3 35 ? 7.065 -15.605 -1.516 1.00 0.00 135 SER P O 14
ATOM 32299 N N . ALA C 3 36 ? 6.048 -15.857 -3.562 1.00 0.00 136 ALA P N 14
ATOM 32300 C CA . ALA C 3 36 ? 4.712 -15.977 -2.986 1.00 0.00 136 ALA P CA 14
ATOM 32301 C C . ALA C 3 36 ? 4.722 -17.105 -1.875 1.00 0.00 136 ALA P C 14
ATOM 32302 O O . ALA C 3 36 ? 4.200 -16.890 -0.779 1.00 0.00 136 ALA P O 14
ATOM 32309 N N . PRO C 3 37 ? 5.281 -18.353 -2.177 1.00 0.00 137 PRO P N 14
ATOM 32310 C CA . PRO C 3 37 ? 5.216 -19.474 -1.215 1.00 0.00 137 PRO P CA 14
ATOM 32311 C C . PRO C 3 37 ? 5.860 -19.186 0.175 1.00 0.00 137 PRO P C 14
ATOM 32312 O O . PRO C 3 37 ? 5.438 -19.766 1.195 1.00 0.00 137 PRO P O 14
ATOM 32323 N N . GLU C 3 38 ? 6.900 -18.281 0.218 1.00 0.00 138 GLU P N 14
ATOM 32324 C CA . GLU C 3 38 ? 7.281 -17.636 1.463 1.00 0.00 138 GLU P CA 14
ATOM 32325 C C . GLU C 3 38 ? 5.980 -16.975 2.032 1.00 0.00 138 GLU P C 14
ATOM 32326 O O . GLU C 3 38 ? 5.396 -17.340 3.047 1.00 0.00 138 GLU P O 14
ATOM 32338 N N . ARG C 3 39 ? 5.623 -15.884 1.249 1.00 0.00 139 ARG P N 14
ATOM 32339 C CA . ARG C 3 39 ? 4.836 -14.780 1.745 1.00 0.00 139 ARG P CA 14
ATOM 32340 C C . ARG C 3 39 ? 3.394 -15.281 2.028 1.00 0.00 139 ARG P C 14
ATOM 32341 O O . ARG C 3 39 ? 2.776 -14.862 3.042 1.00 0.00 139 ARG P O 14
ATOM 32362 N N . GLU C 3 40 ? 2.799 -16.157 1.145 1.00 0.00 140 GLU P N 14
ATOM 32363 C CA . GLU C 3 40 ? 1.459 -16.681 1.372 1.00 0.00 140 GLU P CA 14
ATOM 32364 C C . GLU C 3 40 ? 1.414 -17.304 2.791 1.00 0.00 140 GLU P C 14
ATOM 32365 O O . GLU C 3 40 ? 0.422 -17.252 3.517 1.00 0.00 140 GLU P O 14
ATOM 32377 N N . HIS C 3 41 ? 2.576 -17.968 3.124 1.00 0.00 141 HIS P N 14
ATOM 32378 C CA . HIS C 3 41 ? 2.708 -18.769 4.323 1.00 0.00 141 HIS P CA 14
ATOM 32379 C C . HIS C 3 41 ? 2.592 -17.840 5.557 1.00 0.00 141 HIS P C 14
ATOM 32380 O O . HIS C 3 41 ? 2.067 -18.244 6.596 1.00 0.00 141 HIS P O 14
ATOM 32395 N N . LEU C 3 42 ? 3.141 -16.579 5.415 1.00 0.00 142 LEU P N 14
ATOM 32396 C CA . LEU C 3 42 ? 2.881 -15.517 6.376 1.00 0.00 142 LEU P CA 14
ATOM 32397 C C . LEU C 3 42 ? 1.368 -15.163 6.341 1.00 0.00 142 LEU P C 14
ATOM 32398 O O . LEU C 3 42 ? 0.702 -14.947 7.352 1.00 0.00 142 LEU P O 14
ATOM 32414 N N . ALA C 3 43 ? 0.873 -15.092 5.044 1.00 0.00 143 ALA P N 14
ATOM 32415 C CA . ALA C 3 43 ? -0.538 -14.853 4.812 1.00 0.00 143 ALA P CA 14
ATOM 32416 C C . ALA C 3 43 ? -1.353 -15.955 5.539 1.00 0.00 143 ALA P C 14
ATOM 32417 O O . ALA C 3 43 ? -2.466 -15.742 6.020 1.00 0.00 143 ALA P O 14
ATOM 32424 N N . SER C 3 44 ? -0.744 -17.201 5.559 1.00 0.00 144 SER P N 14
ATOM 32425 C CA . SER C 3 44 ? -1.399 -18.330 6.199 1.00 0.00 144 SER P CA 14
ATOM 32426 C C . SER C 3 44 ? -1.330 -18.183 7.744 1.00 0.00 144 SER P C 14
ATOM 32427 O O . SER C 3 44 ? -2.315 -18.485 8.448 1.00 0.00 144 SER P O 14
ATOM 32435 N N . LEU C 3 45 ? -0.124 -17.788 8.283 1.00 0.00 145 LEU P N 14
ATOM 32436 C CA . LEU C 3 45 ? 0.172 -17.946 9.700 1.00 0.00 145 LEU P CA 14
ATOM 32437 C C . LEU C 3 45 ? -0.798 -17.018 10.499 1.00 0.00 145 LEU P C 14
ATOM 32438 O O . LEU C 3 45 ? -1.416 -17.350 11.507 1.00 0.00 145 LEU P O 14
ATOM 32454 N N . ILE C 3 46 ? -0.837 -15.756 9.931 1.00 0.00 146 ILE P N 14
ATOM 32455 C CA . ILE C 3 46 ? -1.484 -14.598 10.512 1.00 0.00 146 ILE P CA 14
ATOM 32456 C C . ILE C 3 46 ? -2.909 -14.486 9.883 1.00 0.00 146 ILE P C 14
ATOM 32457 O O . ILE C 3 46 ? -3.819 -13.815 10.369 1.00 0.00 146 ILE P O 14
ATOM 32473 N N . ARG C 3 47 ? -3.007 -15.229 8.718 1.00 0.00 147 ARG P N 14
ATOM 32474 C CA . ARG C 3 47 ? -4.235 -15.800 8.211 1.00 0.00 147 ARG P CA 14
ATOM 32475 C C . ARG C 3 47 ? -5.017 -14.683 7.466 1.00 0.00 147 ARG P C 14
ATOM 32476 O O . ARG C 3 47 ? -6.242 -14.586 7.474 1.00 0.00 147 ARG P O 14
ATOM 32497 N N . LEU C 3 48 ? -4.172 -13.831 6.765 1.00 0.00 148 LEU P N 14
ATOM 32498 C CA . LEU C 3 48 ? -4.617 -12.854 5.791 1.00 0.00 148 LEU P CA 14
ATOM 32499 C C . LEU C 3 48 ? -4.525 -13.468 4.370 1.00 0.00 148 LEU P C 14
ATOM 32500 O O . LEU C 3 48 ? -3.906 -14.529 4.165 1.00 0.00 148 LEU P O 14
ATOM 32516 N N . THR C 3 49 ? -5.133 -12.765 3.347 1.00 0.00 149 THR P N 14
ATOM 32517 C CA . THR C 3 49 ? -4.968 -13.162 1.962 1.00 0.00 149 THR P CA 14
ATOM 32518 C C . THR C 3 49 ? -3.673 -12.443 1.393 1.00 0.00 149 THR P C 14
ATOM 32519 O O . THR C 3 49 ? -3.329 -11.317 1.741 1.00 0.00 149 THR P O 14
ATOM 32530 N N . PRO C 3 50 ? -2.916 -13.220 0.486 1.00 0.00 150 PRO P N 14
ATOM 32531 C CA . PRO C 3 50 ? -1.483 -12.993 0.252 1.00 0.00 150 PRO P CA 14
ATOM 32532 C C . PRO C 3 50 ? -1.202 -11.562 -0.277 1.00 0.00 150 PRO P C 14
ATOM 32533 O O . PRO C 3 50 ? -0.222 -10.911 0.115 1.00 0.00 150 PRO P O 14
ATOM 32544 N N . THR C 3 51 ? -2.138 -11.047 -1.160 1.00 0.00 151 THR P N 14
ATOM 32545 C CA . THR C 3 51 ? -2.108 -9.629 -1.497 1.00 0.00 151 THR P CA 14
ATOM 32546 C C . THR C 3 51 ? -2.214 -8.771 -0.204 1.00 0.00 151 THR P C 14
ATOM 32547 O O . THR C 3 51 ? -1.603 -7.666 -0.163 1.00 0.00 151 THR P O 14
ATOM 32558 N N . GLN C 3 52 ? -2.960 -9.218 0.878 1.00 0.00 152 GLN P N 14
ATOM 32559 C CA . GLN C 3 52 ? -3.068 -8.394 2.084 1.00 0.00 152 GLN P CA 14
ATOM 32560 C C . GLN C 3 52 ? -1.685 -8.478 2.789 1.00 0.00 152 GLN P C 14
ATOM 32561 O O . GLN C 3 52 ? -1.305 -7.496 3.496 1.00 0.00 152 GLN P O 14
ATOM 32575 N N . VAL C 3 53 ? -0.853 -9.573 2.634 1.00 0.00 153 VAL P N 14
ATOM 32576 C CA . VAL C 3 53 ? 0.563 -9.570 2.991 1.00 0.00 153 VAL P CA 14
ATOM 32577 C C . VAL C 3 53 ? 1.318 -8.556 2.084 1.00 0.00 153 VAL P C 14
ATOM 32578 O O . VAL C 3 53 ? 1.804 -7.520 2.540 1.00 0.00 153 VAL P O 14
ATOM 32591 N N . LYS C 3 54 ? 1.422 -8.944 0.758 1.00 0.00 154 LYS P N 14
ATOM 32592 C CA . LYS C 3 54 ? 2.131 -8.212 -0.274 1.00 0.00 154 LYS P CA 14
ATOM 32593 C C . LYS C 3 54 ? 1.989 -6.676 -0.048 1.00 0.00 154 LYS P C 14
ATOM 32594 O O . LYS C 3 54 ? 2.960 -5.938 0.088 1.00 0.00 154 LYS P O 14
ATOM 32613 N N . ILE C 3 55 ? 0.673 -6.247 -0.076 1.00 0.00 155 ILE P N 14
ATOM 32614 C CA . ILE C 3 55 ? 0.256 -4.858 -0.002 1.00 0.00 155 ILE P CA 14
ATOM 32615 C C . ILE C 3 55 ? 0.759 -4.201 1.306 1.00 0.00 155 ILE P C 14
ATOM 32616 O O . ILE C 3 55 ? 1.150 -2.997 1.291 1.00 0.00 155 ILE P O 14
ATOM 32632 N N . TRP C 3 56 ? 0.782 -4.928 2.480 1.00 0.00 156 TRP P N 14
ATOM 32633 C CA . TRP C 3 56 ? 1.454 -4.415 3.672 1.00 0.00 156 TRP P CA 14
ATOM 32634 C C . TRP C 3 56 ? 2.981 -4.366 3.415 1.00 0.00 156 TRP P C 14
ATOM 32635 O O . TRP C 3 56 ? 3.686 -3.454 3.914 1.00 0.00 156 TRP P O 14
ATOM 32656 N N . PHE C 3 57 ? 3.544 -5.321 2.583 1.00 0.00 157 PHE P N 14
ATOM 32657 C CA . PHE C 3 57 ? 4.958 -5.277 2.210 1.00 0.00 157 PHE P CA 14
ATOM 32658 C C . PHE C 3 57 ? 5.241 -4.180 1.149 1.00 0.00 157 PHE P C 14
ATOM 32659 O O . PHE C 3 57 ? 6.250 -3.411 1.290 1.00 0.00 157 PHE P O 14
ATOM 32676 N N . GLN C 3 58 ? 4.410 -3.999 0.066 1.00 0.00 158 GLN P N 14
ATOM 32677 C CA . GLN C 3 58 ? 4.550 -2.879 -0.862 1.00 0.00 158 GLN P CA 14
ATOM 32678 C C . GLN C 3 58 ? 4.618 -1.584 -0.014 1.00 0.00 158 GLN P C 14
ATOM 32679 O O . GLN C 3 58 ? 5.573 -0.799 -0.098 1.00 0.00 158 GLN P O 14
ATOM 32693 N N . ASN C 3 59 ? 3.529 -1.345 0.816 1.00 0.00 159 ASN P N 14
ATOM 32694 C CA . ASN C 3 59 ? 3.369 -0.068 1.488 1.00 0.00 159 ASN P CA 14
ATOM 32695 C C . ASN C 3 59 ? 4.660 0.236 2.311 1.00 0.00 159 ASN P C 14
ATOM 32696 O O . ASN C 3 59 ? 5.009 1.449 2.444 1.00 0.00 159 ASN P O 14
ATOM 32707 N N . HIS C 3 60 ? 5.434 -0.777 2.842 1.00 0.00 160 HIS P N 14
ATOM 32708 C CA . HIS C 3 60 ? 6.578 -0.461 3.704 1.00 0.00 160 HIS P CA 14
ATOM 32709 C C . HIS C 3 60 ? 7.803 0.013 2.879 1.00 0.00 160 HIS P C 14
ATOM 32710 O O . HIS C 3 60 ? 8.513 0.966 3.369 1.00 0.00 160 HIS P O 14
ATOM 32725 N N . ARG C 3 61 ? 8.179 -0.573 1.689 1.00 0.00 161 ARG P N 14
ATOM 32726 C CA . ARG C 3 61 ? 9.459 -0.214 1.063 1.00 0.00 161 ARG P CA 14
ATOM 32727 C C . ARG C 3 61 ? 9.392 1.273 0.624 1.00 0.00 161 ARG P C 14
ATOM 32728 O O . ARG C 3 61 ? 10.369 2.042 0.864 1.00 0.00 161 ARG P O 14
ATOM 32749 N N . TYR C 3 62 ? 8.253 1.772 0.023 1.00 0.00 162 TYR P N 14
ATOM 32750 C CA . TYR C 3 62 ? 8.091 3.203 -0.241 1.00 0.00 162 TYR P CA 14
ATOM 32751 C C . TYR C 3 62 ? 7.990 3.990 1.106 1.00 0.00 162 TYR P C 14
ATOM 32752 O O . TYR C 3 62 ? 8.319 5.183 1.159 1.00 0.00 162 TYR P O 14
ATOM 32770 N N . LYS C 3 63 ? 7.477 3.307 2.192 1.00 0.00 163 LYS P N 14
ATOM 32771 C CA . LYS C 3 63 ? 7.222 3.944 3.476 1.00 0.00 163 LYS P CA 14
ATOM 32772 C C . LYS C 3 63 ? 8.573 4.392 4.099 1.00 0.00 163 LYS P C 14
ATOM 32773 O O . LYS C 3 63 ? 8.637 5.391 4.831 1.00 0.00 163 LYS P O 14
ATOM 32792 N N . THR C 3 64 ? 9.645 3.566 3.844 1.00 0.00 164 THR P N 14
ATOM 32793 C CA . THR C 3 64 ? 10.888 3.673 4.587 1.00 0.00 164 THR P CA 14
ATOM 32794 C C . THR C 3 64 ? 11.546 5.021 4.117 1.00 0.00 164 THR P C 14
ATOM 32795 O O . THR C 3 64 ? 11.891 5.942 4.846 1.00 0.00 164 THR P O 14
ATOM 32806 N N . LYS C 3 65 ? 11.714 4.969 2.739 1.00 0.00 165 LYS P N 14
ATOM 32807 C CA . LYS C 3 65 ? 12.450 5.940 1.963 1.00 0.00 165 LYS P CA 14
ATOM 32808 C C . LYS C 3 65 ? 11.834 7.341 2.198 1.00 0.00 165 LYS P C 14
ATOM 32809 O O . LYS C 3 65 ? 12.513 8.351 2.376 1.00 0.00 165 LYS P O 14
ATOM 32828 N N . ARG C 3 66 ? 10.456 7.332 2.134 1.00 0.00 166 ARG P N 14
ATOM 32829 C CA . ARG C 3 66 ? 9.604 8.495 2.279 1.00 0.00 166 ARG P CA 14
ATOM 32830 C C . ARG C 3 66 ? 9.909 9.172 3.641 1.00 0.00 166 ARG P C 14
ATOM 32831 O O . ARG C 3 66 ? 9.931 10.395 3.785 1.00 0.00 166 ARG P O 14
ATOM 32852 N N . ALA C 3 67 ? 10.105 8.276 4.677 1.00 0.00 167 ALA P N 14
ATOM 32853 C CA . ALA C 3 67 ? 10.348 8.693 6.046 1.00 0.00 167 ALA P CA 14
ATOM 32854 C C . ALA C 3 67 ? 11.662 9.519 6.106 1.00 0.00 167 ALA P C 14
ATOM 32855 O O . ALA C 3 67 ? 11.870 10.427 6.907 1.00 0.00 167 ALA P O 14
ATOM 32862 N N . GLN C 3 68 ? 12.602 9.075 5.183 1.00 0.00 168 GLN P N 14
ATOM 32863 C CA . GLN C 3 68 ? 13.943 9.625 5.152 1.00 0.00 168 GLN P CA 14
ATOM 32864 C C . GLN C 3 68 ? 13.960 10.916 4.293 1.00 0.00 168 GLN P C 14
ATOM 32865 O O . GLN C 3 68 ? 14.877 11.747 4.396 1.00 0.00 168 GLN P O 14
ATOM 32879 N N . ASN C 3 69 ? 12.893 11.084 3.433 1.00 0.00 169 ASN P N 14
ATOM 32880 C CA . ASN C 3 69 ? 12.606 12.351 2.778 1.00 0.00 169 ASN P CA 14
ATOM 32881 C C . ASN C 3 69 ? 12.562 13.482 3.841 1.00 0.00 169 ASN P C 14
ATOM 32882 O O . ASN C 3 69 ? 12.866 14.646 3.592 1.00 0.00 169 ASN P O 14
ATOM 32893 N N . GLU C 3 70 ? 12.100 13.045 5.065 1.00 0.00 170 GLU P N 14
ATOM 32894 C CA . GLU C 3 70 ? 11.589 13.918 6.103 1.00 0.00 170 GLU P CA 14
ATOM 32895 C C . GLU C 3 70 ? 12.800 14.536 6.846 1.00 0.00 170 GLU P C 14
ATOM 32896 O O . GLU C 3 70 ? 12.766 15.661 7.345 1.00 0.00 170 GLU P O 14
ATOM 32908 N N . LYS C 3 71 ? 13.901 13.705 6.894 1.00 0.00 171 LYS P N 14
ATOM 32909 C CA . LYS C 3 71 ? 15.133 14.050 7.601 1.00 0.00 171 LYS P CA 14
ATOM 32910 C C . LYS C 3 71 ? 16.230 14.540 6.595 1.00 0.00 171 LYS P C 14
ATOM 32911 O O . LYS C 3 71 ? 17.416 14.696 6.867 1.00 0.00 171 LYS P O 14
ATOM 32930 N N . GLY C 3 72 ? 15.657 14.832 5.363 1.00 0.00 172 GLY P N 14
ATOM 32931 C CA . GLY C 3 72 ? 16.178 15.786 4.416 1.00 0.00 172 GLY P CA 14
ATOM 32932 C C . GLY C 3 72 ? 14.991 16.359 3.576 1.00 0.00 172 GLY P C 14
ATOM 32933 O O . GLY C 3 72 ? 14.894 16.112 2.368 1.00 0.00 172 GLY P O 14
ATOM 32937 N N . TYR C 3 73 ? 14.064 17.111 4.276 1.00 0.00 173 TYR P N 14
ATOM 32938 C CA . TYR C 3 73 ? 12.864 17.658 3.667 1.00 0.00 173 TYR P CA 14
ATOM 32939 C C . TYR C 3 73 ? 13.269 18.343 2.330 1.00 0.00 173 TYR P C 14
ATOM 32940 O O . TYR C 3 73 ? 14.306 18.980 2.166 1.00 0.00 173 TYR P O 14
ATOM 32958 N N . GLU C 3 74 ? 12.281 18.166 1.350 1.00 0.00 174 GLU P N 14
ATOM 32959 C CA . GLU C 3 74 ? 12.619 18.286 -0.055 1.00 0.00 174 GLU P CA 14
ATOM 32960 C C . GLU C 3 74 ? 11.368 18.825 -0.793 1.00 0.00 174 GLU P C 14
ATOM 32961 O O . GLU C 3 74 ? 10.492 17.976 -1.165 1.00 0.00 174 GLU P O 14
ATOM 32973 N N . GLY C 3 75 ? 11.195 20.158 -1.094 1.00 0.00 175 GLY P N 14
ATOM 32974 C CA . GLY C 3 75 ? 10.324 20.561 -2.203 1.00 0.00 175 GLY P CA 14
ATOM 32975 C C . GLY C 3 75 ? 10.520 22.066 -2.509 1.00 0.00 175 GLY P C 14
ATOM 32976 O O . GLY C 3 75 ? 11.443 22.487 -3.206 1.00 0.00 175 GLY P O 14
ATOM 32980 N N . HIS C 3 76 ? 9.538 22.868 -1.948 1.00 0.00 176 HIS P N 14
ATOM 32981 C CA . HIS C 3 76 ? 9.217 24.181 -2.474 1.00 0.00 176 HIS P CA 14
ATOM 32982 C C . HIS C 3 76 ? 10.556 25.021 -2.487 1.00 0.00 176 HIS P C 14
ATOM 32983 O O . HIS C 3 76 ? 11.127 25.298 -1.433 1.00 0.00 176 HIS P O 14
ATOM 32998 N N . PRO C 3 77 ? 11.046 25.449 -3.725 1.00 0.00 177 PRO P N 14
ATOM 32999 C CA . PRO C 3 77 ? 12.284 26.242 -3.837 1.00 0.00 177 PRO P CA 14
ATOM 33000 C C . PRO C 3 77 ? 12.091 27.716 -3.264 1.00 0.00 177 PRO P C 14
ATOM 33001 O O . PRO C 3 77 ? 12.687 28.018 -2.225 1.00 0.00 177 PRO P O 14
ATOM 34027 N N . ALA C 3 1 ? -28.096 17.372 -4.818 1.00 0.00 101 ALA P N 15
ATOM 34028 C CA . ALA C 3 1 ? -27.816 16.101 -5.620 1.00 0.00 101 ALA P CA 15
ATOM 34029 C C . ALA C 3 1 ? -26.287 15.839 -5.574 1.00 0.00 101 ALA P C 15
ATOM 34030 O O . ALA C 3 1 ? -25.674 15.344 -6.519 1.00 0.00 101 ALA P O 15
ATOM 34039 N N . SER C 3 2 ? -25.699 16.193 -4.374 1.00 0.00 102 SER P N 15
ATOM 34040 C CA . SER C 3 2 ? -24.263 16.130 -4.178 1.00 0.00 102 SER P CA 15
ATOM 34041 C C . SER C 3 2 ? -23.977 15.416 -2.831 1.00 0.00 102 SER P C 15
ATOM 34042 O O . SER C 3 2 ? -24.837 15.259 -1.965 1.00 0.00 102 SER P O 15
ATOM 34050 N N . ASP C 3 3 ? -22.675 14.948 -2.717 1.00 0.00 103 ASP P N 15
ATOM 34051 C CA . ASP C 3 3 ? -22.276 14.106 -1.604 1.00 0.00 103 ASP P CA 15
ATOM 34052 C C . ASP C 3 3 ? -20.855 13.562 -1.901 1.00 0.00 103 ASP P C 15
ATOM 34053 O O . ASP C 3 3 ? -20.012 13.414 -1.007 1.00 0.00 103 ASP P O 15
ATOM 34062 N N . GLY C 3 4 ? -20.626 13.228 -3.221 1.00 0.00 104 GLY P N 15
ATOM 34063 C CA . GLY C 3 4 ? -19.515 12.375 -3.610 1.00 0.00 104 GLY P CA 15
ATOM 34064 C C . GLY C 3 4 ? -19.446 12.315 -5.159 1.00 0.00 104 GLY P C 15
ATOM 34065 O O . GLY C 3 4 ? -19.670 13.297 -5.867 1.00 0.00 104 GLY P O 15
ATOM 34069 N N . LEU C 3 5 ? -19.082 11.076 -5.651 1.00 0.00 105 LEU P N 15
ATOM 34070 C CA . LEU C 3 5 ? -19.059 10.793 -7.074 1.00 0.00 105 LEU P CA 15
ATOM 34071 C C . LEU C 3 5 ? -19.823 9.432 -7.334 1.00 0.00 105 LEU P C 15
ATOM 34072 O O . LEU C 3 5 ? -20.267 8.775 -6.394 1.00 0.00 105 LEU P O 15
ATOM 34088 N N . PRO C 3 6 ? -20.010 9.036 -8.661 1.00 0.00 106 PRO P N 15
ATOM 34089 C CA . PRO C 3 6 ? -20.203 7.631 -9.059 1.00 0.00 106 PRO P CA 15
ATOM 34090 C C . PRO C 3 6 ? -19.132 6.730 -8.391 1.00 0.00 106 PRO P C 15
ATOM 34091 O O . PRO C 3 6 ? -18.034 6.518 -8.932 1.00 0.00 106 PRO P O 15
ATOM 34102 N N . ASN C 3 7 ? -19.492 6.156 -7.187 1.00 0.00 107 ASN P N 15
ATOM 34103 C CA . ASN C 3 7 ? -18.831 4.961 -6.687 1.00 0.00 107 ASN P CA 15
ATOM 34104 C C . ASN C 3 7 ? -19.883 3.837 -6.505 1.00 0.00 107 ASN P C 15
ATOM 34105 O O . ASN C 3 7 ? -21.094 4.051 -6.561 1.00 0.00 107 ASN P O 15
ATOM 34116 N N . LYS C 3 8 ? -19.332 2.586 -6.297 1.00 0.00 108 LYS P N 15
ATOM 34117 C CA . LYS C 3 8 ? -20.126 1.376 -6.388 1.00 0.00 108 LYS P CA 15
ATOM 34118 C C . LYS C 3 8 ? -19.449 0.286 -5.514 1.00 0.00 108 LYS P C 15
ATOM 34119 O O . LYS C 3 8 ? -20.087 -0.417 -4.729 1.00 0.00 108 LYS P O 15
ATOM 34138 N N . LYS C 3 9 ? -18.092 0.164 -5.730 1.00 0.00 109 LYS P N 15
ATOM 34139 C CA . LYS C 3 9 ? -17.251 -0.750 -4.974 1.00 0.00 109 LYS P CA 15
ATOM 34140 C C . LYS C 3 9 ? -16.769 -0.053 -3.675 1.00 0.00 109 LYS P C 15
ATOM 34141 O O . LYS C 3 9 ? -16.818 1.168 -3.525 1.00 0.00 109 LYS P O 15
ATOM 34160 N N . ARG C 3 10 ? -16.319 -0.931 -2.707 1.00 0.00 110 ARG P N 15
ATOM 34161 C CA . ARG C 3 10 ? -16.163 -0.540 -1.318 1.00 0.00 110 ARG P CA 15
ATOM 34162 C C . ARG C 3 10 ? -14.909 -1.250 -0.740 1.00 0.00 110 ARG P C 15
ATOM 34163 O O . ARG C 3 10 ? -14.894 -2.453 -0.480 1.00 0.00 110 ARG P O 15
ATOM 34184 N N . LYS C 3 11 ? -13.841 -0.401 -0.526 1.00 0.00 111 LYS P N 15
ATOM 34185 C CA . LYS C 3 11 ? -12.691 -0.791 0.268 1.00 0.00 111 LYS P CA 15
ATOM 34186 C C . LYS C 3 11 ? -12.815 -0.100 1.653 1.00 0.00 111 LYS P C 15
ATOM 34187 O O . LYS C 3 11 ? -12.498 1.073 1.847 1.00 0.00 111 LYS P O 15
ATOM 34206 N N . ARG C 3 12 ? -13.349 -0.924 2.629 1.00 0.00 112 ARG P N 15
ATOM 34207 C CA . ARG C 3 12 ? -13.081 -0.698 4.035 1.00 0.00 112 ARG P CA 15
ATOM 34208 C C . ARG C 3 12 ? -11.547 -0.612 4.240 1.00 0.00 112 ARG P C 15
ATOM 34209 O O . ARG C 3 12 ? -10.743 -1.007 3.396 1.00 0.00 112 ARG P O 15
ATOM 34230 N N . ARG C 3 13 ? -11.176 -0.034 5.442 1.00 0.00 113 ARG P N 15
ATOM 34231 C CA . ARG C 3 13 ? -9.842 -0.210 5.988 1.00 0.00 113 ARG P CA 15
ATOM 34232 C C . ARG C 3 13 ? -9.847 -1.546 6.777 1.00 0.00 113 ARG P C 15
ATOM 34233 O O . ARG C 3 13 ? -10.571 -1.738 7.754 1.00 0.00 113 ARG P O 15
ATOM 34254 N N . VAL C 3 14 ? -8.991 -2.499 6.248 1.00 0.00 114 VAL P N 15
ATOM 34255 C CA . VAL C 3 14 ? -9.098 -3.912 6.555 1.00 0.00 114 VAL P CA 15
ATOM 34256 C C . VAL C 3 14 ? -7.978 -4.268 7.572 1.00 0.00 114 VAL P C 15
ATOM 34257 O O . VAL C 3 14 ? -6.989 -4.961 7.334 1.00 0.00 114 VAL P O 15
ATOM 34270 N N . LEU C 3 15 ? -8.195 -3.660 8.804 1.00 0.00 115 LEU P N 15
ATOM 34271 C CA . LEU C 3 15 ? -7.138 -3.442 9.769 1.00 0.00 115 LEU P CA 15
ATOM 34272 C C . LEU C 3 15 ? -6.798 -4.783 10.472 1.00 0.00 115 LEU P C 15
ATOM 34273 O O . LEU C 3 15 ? -7.560 -5.340 11.261 1.00 0.00 115 LEU P O 15
ATOM 34289 N N . PHE C 3 16 ? -5.566 -5.295 10.079 1.00 0.00 116 PHE P N 15
ATOM 34290 C CA . PHE C 3 16 ? -5.108 -6.622 10.471 1.00 0.00 116 PHE P CA 15
ATOM 34291 C C . PHE C 3 16 ? -4.644 -6.546 11.948 1.00 0.00 116 PHE P C 15
ATOM 34292 O O . PHE C 3 16 ? -4.099 -5.502 12.383 1.00 0.00 116 PHE P O 15
ATOM 34309 N N . THR C 3 17 ? -4.856 -7.638 12.769 1.00 0.00 117 THR P N 15
ATOM 34310 C CA . THR C 3 17 ? -4.616 -7.580 14.205 1.00 0.00 117 THR P CA 15
ATOM 34311 C C . THR C 3 17 ? -3.077 -7.353 14.412 1.00 0.00 117 THR P C 15
ATOM 34312 O O . THR C 3 17 ? -2.274 -7.722 13.561 1.00 0.00 117 THR P O 15
ATOM 34323 N N . LYS C 3 18 ? -2.799 -6.628 15.557 1.00 0.00 118 LYS P N 15
ATOM 34324 C CA . LYS C 3 18 ? -1.440 -6.407 16.008 1.00 0.00 118 LYS P CA 15
ATOM 34325 C C . LYS C 3 18 ? -0.587 -7.665 15.631 1.00 0.00 118 LYS P C 15
ATOM 34326 O O . LYS C 3 18 ? 0.501 -7.594 15.066 1.00 0.00 118 LYS P O 15
ATOM 34345 N N . ALA C 3 19 ? -1.202 -8.835 16.043 1.00 0.00 119 ALA P N 15
ATOM 34346 C CA . ALA C 3 19 ? -0.603 -10.134 15.821 1.00 0.00 119 ALA P CA 15
ATOM 34347 C C . ALA C 3 19 ? -0.171 -10.250 14.327 1.00 0.00 119 ALA P C 15
ATOM 34348 O O . ALA C 3 19 ? 0.975 -10.497 13.956 1.00 0.00 119 ALA P O 15
ATOM 34355 N N . GLN C 3 20 ? -1.229 -10.072 13.457 1.00 0.00 120 GLN P N 15
ATOM 34356 C CA . GLN C 3 20 ? -1.187 -10.152 12.009 1.00 0.00 120 GLN P CA 15
ATOM 34357 C C . GLN C 3 20 ? -0.196 -9.094 11.462 1.00 0.00 120 GLN P C 15
ATOM 34358 O O . GLN C 3 20 ? 0.665 -9.374 10.622 1.00 0.00 120 GLN P O 15
ATOM 34372 N N . THR C 3 21 ? -0.336 -7.830 12.012 1.00 0.00 121 THR P N 15
ATOM 34373 C CA . THR C 3 21 ? 0.690 -6.821 11.815 1.00 0.00 121 THR P CA 15
ATOM 34374 C C . THR C 3 21 ? 2.069 -7.478 12.119 1.00 0.00 121 THR P C 15
ATOM 34375 O O . THR C 3 21 ? 2.982 -7.456 11.297 1.00 0.00 121 THR P O 15
ATOM 34386 N N . TYR C 3 22 ? 2.187 -8.017 13.386 1.00 0.00 122 TYR P N 15
ATOM 34387 C CA . TYR C 3 22 ? 3.473 -8.429 13.934 1.00 0.00 122 TYR P CA 15
ATOM 34388 C C . TYR C 3 22 ? 4.181 -9.410 12.948 1.00 0.00 122 TYR P C 15
ATOM 34389 O O . TYR C 3 22 ? 5.369 -9.288 12.625 1.00 0.00 122 TYR P O 15
ATOM 34407 N N . GLU C 3 23 ? 3.374 -10.432 12.497 1.00 0.00 123 GLU P N 15
ATOM 34408 C CA . GLU C 3 23 ? 3.841 -11.448 11.576 1.00 0.00 123 GLU P CA 15
ATOM 34409 C C . GLU C 3 23 ? 4.143 -10.759 10.222 1.00 0.00 123 GLU P C 15
ATOM 34410 O O . GLU C 3 23 ? 5.094 -11.153 9.502 1.00 0.00 123 GLU P O 15
ATOM 34422 N N . LEU C 3 24 ? 3.307 -9.744 9.789 1.00 0.00 124 LEU P N 15
ATOM 34423 C CA . LEU C 3 24 ? 3.618 -8.923 8.628 1.00 0.00 124 LEU P CA 15
ATOM 34424 C C . LEU C 3 24 ? 4.954 -8.167 8.867 1.00 0.00 124 LEU P C 15
ATOM 34425 O O . LEU C 3 24 ? 5.860 -8.176 8.013 1.00 0.00 124 LEU P O 15
ATOM 34441 N N . GLU C 3 25 ? 5.069 -7.465 10.051 1.00 0.00 125 GLU P N 15
ATOM 34442 C CA . GLU C 3 25 ? 6.279 -6.747 10.401 1.00 0.00 125 GLU P CA 15
ATOM 34443 C C . GLU C 3 25 ? 7.484 -7.715 10.357 1.00 0.00 125 GLU P C 15
ATOM 34444 O O . GLU C 3 25 ? 8.533 -7.431 9.796 1.00 0.00 125 GLU P O 15
ATOM 34456 N N . ARG C 3 26 ? 7.242 -8.869 11.071 1.00 0.00 126 ARG P N 15
ATOM 34457 C CA . ARG C 3 26 ? 8.181 -9.970 11.120 1.00 0.00 126 ARG P CA 15
ATOM 34458 C C . ARG C 3 26 ? 8.766 -10.189 9.700 1.00 0.00 126 ARG P C 15
ATOM 34459 O O . ARG C 3 26 ? 9.918 -9.895 9.387 1.00 0.00 126 ARG P O 15
ATOM 34480 N N . ARG C 3 27 ? 7.832 -10.701 8.806 1.00 0.00 127 ARG P N 15
ATOM 34481 C CA . ARG C 3 27 ? 8.250 -11.130 7.484 1.00 0.00 127 ARG P CA 15
ATOM 34482 C C . ARG C 3 27 ? 8.887 -9.916 6.755 1.00 0.00 127 ARG P C 15
ATOM 34483 O O . ARG C 3 27 ? 9.831 -10.103 5.958 1.00 0.00 127 ARG P O 15
ATOM 34504 N N . PHE C 3 28 ? 8.364 -8.655 6.965 1.00 0.00 128 PHE P N 15
ATOM 34505 C CA . PHE C 3 28 ? 8.954 -7.480 6.335 1.00 0.00 128 PHE P CA 15
ATOM 34506 C C . PHE C 3 28 ? 10.337 -7.166 6.967 1.00 0.00 128 PHE P C 15
ATOM 34507 O O . PHE C 3 28 ? 11.318 -6.876 6.268 1.00 0.00 128 PHE P O 15
ATOM 34524 N N . ARG C 3 29 ? 10.373 -7.181 8.347 1.00 0.00 129 ARG P N 15
ATOM 34525 C CA . ARG C 3 29 ? 11.516 -6.673 9.085 1.00 0.00 129 ARG P CA 15
ATOM 34526 C C . ARG C 3 29 ? 12.758 -7.535 8.721 1.00 0.00 129 ARG P C 15
ATOM 34527 O O . ARG C 3 29 ? 13.907 -7.170 8.997 1.00 0.00 129 ARG P O 15
ATOM 34548 N N . GLN C 3 30 ? 12.481 -8.738 8.106 1.00 0.00 130 GLN P N 15
ATOM 34549 C CA . GLN C 3 30 ? 13.420 -9.823 7.859 1.00 0.00 130 GLN P CA 15
ATOM 34550 C C . GLN C 3 30 ? 13.777 -9.792 6.352 1.00 0.00 130 GLN P C 15
ATOM 34551 O O . GLN C 3 30 ? 14.900 -10.024 5.907 1.00 0.00 130 GLN P O 15
ATOM 34565 N N . GLN C 3 31 ? 12.670 -9.503 5.567 1.00 0.00 131 GLN P N 15
ATOM 34566 C CA . GLN C 3 31 ? 12.550 -9.937 4.191 1.00 0.00 131 GLN P CA 15
ATOM 34567 C C . GLN C 3 31 ? 11.562 -8.996 3.441 1.00 0.00 131 GLN P C 15
ATOM 34568 O O . GLN C 3 31 ? 10.339 -9.088 3.525 1.00 0.00 131 GLN P O 15
ATOM 34582 N N . ARG C 3 32 ? 12.231 -8.028 2.705 1.00 0.00 132 ARG P N 15
ATOM 34583 C CA . ARG C 3 32 ? 11.564 -6.851 2.184 1.00 0.00 132 ARG P CA 15
ATOM 34584 C C . ARG C 3 32 ? 10.738 -7.210 0.922 1.00 0.00 132 ARG P C 15
ATOM 34585 O O . ARG C 3 32 ? 9.946 -6.412 0.407 1.00 0.00 132 ARG P O 15
ATOM 34606 N N . TYR C 3 33 ? 11.004 -8.466 0.415 1.00 0.00 133 TYR P N 15
ATOM 34607 C CA . TYR C 3 33 ? 10.661 -8.895 -0.930 1.00 0.00 133 TYR P CA 15
ATOM 34608 C C . TYR C 3 33 ? 10.497 -10.436 -0.924 1.00 0.00 133 TYR P C 15
ATOM 34609 O O . TYR C 3 33 ? 11.465 -11.184 -0.709 1.00 0.00 133 TYR P O 15
ATOM 34627 N N . LEU C 3 34 ? 9.200 -10.921 -1.105 1.00 0.00 134 LEU P N 15
ATOM 34628 C CA . LEU C 3 34 ? 8.837 -12.303 -0.748 1.00 0.00 134 LEU P CA 15
ATOM 34629 C C . LEU C 3 34 ? 8.303 -13.005 -2.024 1.00 0.00 134 LEU P C 15
ATOM 34630 O O . LEU C 3 34 ? 7.537 -12.384 -2.804 1.00 0.00 134 LEU P O 15
ATOM 34646 N N . SER C 3 35 ? 8.654 -14.319 -2.267 1.00 0.00 135 SER P N 15
ATOM 34647 C CA . SER C 3 35 ? 7.931 -15.134 -3.248 1.00 0.00 135 SER P CA 15
ATOM 34648 C C . SER C 3 35 ? 6.646 -15.662 -2.555 1.00 0.00 135 SER P C 15
ATOM 34649 O O . SER C 3 35 ? 6.519 -15.647 -1.318 1.00 0.00 135 SER P O 15
ATOM 34657 N N . ALA C 3 36 ? 5.635 -16.091 -3.392 1.00 0.00 136 ALA P N 15
ATOM 34658 C CA . ALA C 3 36 ? 4.293 -16.326 -2.869 1.00 0.00 136 ALA P CA 15
ATOM 34659 C C . ALA C 3 36 ? 4.372 -17.413 -1.718 1.00 0.00 136 ALA P C 15
ATOM 34660 O O . ALA C 3 36 ? 3.825 -17.208 -0.634 1.00 0.00 136 ALA P O 15
ATOM 34667 N N . PRO C 3 37 ? 5.029 -18.620 -1.982 1.00 0.00 137 PRO P N 15
ATOM 34668 C CA . PRO C 3 37 ? 4.997 -19.733 -1.007 1.00 0.00 137 PRO P CA 15
ATOM 34669 C C . PRO C 3 37 ? 5.556 -19.398 0.407 1.00 0.00 137 PRO P C 15
ATOM 34670 O O . PRO C 3 37 ? 5.123 -20.002 1.411 1.00 0.00 137 PRO P O 15
ATOM 34681 N N . GLU C 3 38 ? 6.550 -18.444 0.497 1.00 0.00 138 GLU P N 15
ATOM 34682 C CA . GLU C 3 38 ? 6.846 -17.837 1.788 1.00 0.00 138 GLU P CA 15
ATOM 34683 C C . GLU C 3 38 ? 5.504 -17.174 2.256 1.00 0.00 138 GLU P C 15
ATOM 34684 O O . GLU C 3 38 ? 4.866 -17.508 3.248 1.00 0.00 138 GLU P O 15
ATOM 34696 N N . ARG C 3 39 ? 5.178 -16.125 1.403 1.00 0.00 139 ARG P N 15
ATOM 34697 C CA . ARG C 3 39 ? 4.372 -15.003 1.821 1.00 0.00 139 ARG P CA 15
ATOM 34698 C C . ARG C 3 39 ? 2.930 -15.500 2.090 1.00 0.00 139 ARG P C 15
ATOM 34699 O O . ARG C 3 39 ? 2.291 -15.045 3.078 1.00 0.00 139 ARG P O 15
ATOM 34720 N N . GLU C 3 40 ? 2.351 -16.407 1.225 1.00 0.00 140 GLU P N 15
ATOM 34721 C CA . GLU C 3 40 ? 0.988 -16.882 1.429 1.00 0.00 140 GLU P CA 15
ATOM 34722 C C . GLU C 3 40 ? 0.886 -17.423 2.880 1.00 0.00 140 GLU P C 15
ATOM 34723 O O . GLU C 3 40 ? -0.126 -17.288 3.567 1.00 0.00 140 GLU P O 15
ATOM 34735 N N . HIS C 3 41 ? 2.020 -18.093 3.292 1.00 0.00 141 HIS P N 15
ATOM 34736 C CA . HIS C 3 41 ? 2.126 -18.817 4.543 1.00 0.00 141 HIS P CA 15
ATOM 34737 C C . HIS C 3 41 ? 2.022 -17.812 5.720 1.00 0.00 141 HIS P C 15
ATOM 34738 O O . HIS C 3 41 ? 1.431 -18.121 6.754 1.00 0.00 141 HIS P O 15
ATOM 34753 N N . LEU C 3 42 ? 2.662 -16.594 5.546 1.00 0.00 142 LEU P N 15
ATOM 34754 C CA . LEU C 3 42 ? 2.436 -15.461 6.431 1.00 0.00 142 LEU P CA 15
ATOM 34755 C C . LEU C 3 42 ? 0.908 -15.155 6.463 1.00 0.00 142 LEU P C 15
ATOM 34756 O O . LEU C 3 42 ? 0.279 -14.971 7.503 1.00 0.00 142 LEU P O 15
ATOM 34772 N N . ALA C 3 43 ? 0.359 -15.146 5.189 1.00 0.00 143 ALA P N 15
ATOM 34773 C CA . ALA C 3 43 ? -1.042 -14.855 4.961 1.00 0.00 143 ALA P CA 15
ATOM 34774 C C . ALA C 3 43 ? -1.902 -15.953 5.640 1.00 0.00 143 ALA P C 15
ATOM 34775 O O . ALA C 3 43 ? -3.005 -15.716 6.131 1.00 0.00 143 ALA P O 15
ATOM 34782 N N . SER C 3 44 ? -1.342 -17.221 5.592 1.00 0.00 144 SER P N 15
ATOM 34783 C CA . SER C 3 44 ? -2.061 -18.368 6.120 1.00 0.00 144 SER P CA 15
ATOM 34784 C C . SER C 3 44 ? -2.053 -18.320 7.675 1.00 0.00 144 SER P C 15
ATOM 34785 O O . SER C 3 44 ? -3.033 -18.726 8.327 1.00 0.00 144 SER P O 15
ATOM 34793 N N . LEU C 3 45 ? -0.893 -17.867 8.274 1.00 0.00 145 LEU P N 15
ATOM 34794 C CA . LEU C 3 45 ? -0.627 -18.006 9.698 1.00 0.00 145 LEU P CA 15
ATOM 34795 C C . LEU C 3 45 ? -1.626 -17.107 10.482 1.00 0.00 145 LEU P C 15
ATOM 34796 O O . LEU C 3 45 ? -2.277 -17.476 11.456 1.00 0.00 145 LEU P O 15
ATOM 34812 N N . ILE C 3 46 ? -1.659 -15.823 9.953 1.00 0.00 146 ILE P N 15
ATOM 34813 C CA . ILE C 3 46 ? -2.283 -14.688 10.601 1.00 0.00 146 ILE P CA 15
ATOM 34814 C C . ILE C 3 46 ? -3.728 -14.540 10.030 1.00 0.00 146 ILE P C 15
ATOM 34815 O O . ILE C 3 46 ? -4.584 -13.814 10.544 1.00 0.00 146 ILE P O 15
ATOM 34831 N N . ARG C 3 47 ? -3.926 -15.295 8.889 1.00 0.00 147 ARG P N 15
ATOM 34832 C CA . ARG C 3 47 ? -5.211 -15.803 8.450 1.00 0.00 147 ARG P CA 15
ATOM 34833 C C . ARG C 3 47 ? -5.937 -14.656 7.687 1.00 0.00 147 ARG P C 15
ATOM 34834 O O . ARG C 3 47 ? -7.149 -14.451 7.679 1.00 0.00 147 ARG P O 15
ATOM 34855 N N . LEU C 3 48 ? -5.036 -13.876 6.959 1.00 0.00 148 LEU P N 15
ATOM 34856 C CA . LEU C 3 48 ? -5.399 -12.912 5.937 1.00 0.00 148 LEU P CA 15
ATOM 34857 C C . LEU C 3 48 ? -5.297 -13.580 4.541 1.00 0.00 148 LEU P C 15
ATOM 34858 O O . LEU C 3 48 ? -4.778 -14.709 4.411 1.00 0.00 148 LEU P O 15
ATOM 34874 N N . THR C 3 49 ? -5.759 -12.862 3.457 1.00 0.00 149 THR P N 15
ATOM 34875 C CA . THR C 3 49 ? -5.473 -13.273 2.095 1.00 0.00 149 THR P CA 15
ATOM 34876 C C . THR C 3 49 ? -4.106 -12.602 1.653 1.00 0.00 149 THR P C 15
ATOM 34877 O O . THR C 3 49 ? -3.774 -11.483 2.037 1.00 0.00 149 THR P O 15
ATOM 34888 N N . PRO C 3 50 ? -3.276 -13.384 0.827 1.00 0.00 150 PRO P N 15
ATOM 34889 C CA . PRO C 3 50 ? -1.857 -13.093 0.565 1.00 0.00 150 PRO P CA 15
ATOM 34890 C C . PRO C 3 50 ? -1.568 -11.637 0.097 1.00 0.00 150 PRO P C 15
ATOM 34891 O O . PRO C 3 50 ? -0.641 -10.944 0.509 1.00 0.00 150 PRO P O 15
ATOM 34902 N N . THR C 3 51 ? -2.451 -11.219 -0.891 1.00 0.00 151 THR P N 15
ATOM 34903 C CA . THR C 3 51 ? -2.478 -9.829 -1.303 1.00 0.00 151 THR P CA 15
ATOM 34904 C C . THR C 3 51 ? -2.649 -8.918 -0.050 1.00 0.00 151 THR P C 15
ATOM 34905 O O . THR C 3 51 ? -2.049 -7.812 -0.018 1.00 0.00 151 THR P O 15
ATOM 34916 N N . GLN C 3 52 ? -3.408 -9.352 1.033 1.00 0.00 152 GLN P N 15
ATOM 34917 C CA . GLN C 3 52 ? -3.550 -8.493 2.212 1.00 0.00 152 GLN P CA 15
ATOM 34918 C C . GLN C 3 52 ? -2.171 -8.528 2.934 1.00 0.00 152 GLN P C 15
ATOM 34919 O O . GLN C 3 52 ? -1.823 -7.517 3.616 1.00 0.00 152 GLN P O 15
ATOM 34933 N N . VAL C 3 53 ? -1.328 -9.620 2.842 1.00 0.00 153 VAL P N 15
ATOM 34934 C CA . VAL C 3 53 ? 0.093 -9.592 3.187 1.00 0.00 153 VAL P CA 15
ATOM 34935 C C . VAL C 3 53 ? 0.852 -8.642 2.218 1.00 0.00 153 VAL P C 15
ATOM 34936 O O . VAL C 3 53 ? 1.317 -7.564 2.630 1.00 0.00 153 VAL P O 15
ATOM 34949 N N . LYS C 3 54 ? 1.021 -9.086 0.914 1.00 0.00 154 LYS P N 15
ATOM 34950 C CA . LYS C 3 54 ? 1.748 -8.357 -0.118 1.00 0.00 154 LYS P CA 15
ATOM 34951 C C . LYS C 3 54 ? 1.580 -6.820 0.083 1.00 0.00 154 LYS P C 15
ATOM 34952 O O . LYS C 3 54 ? 2.541 -6.064 0.204 1.00 0.00 154 LYS P O 15
ATOM 34971 N N . ILE C 3 55 ? 0.261 -6.408 0.072 1.00 0.00 155 ILE P N 15
ATOM 34972 C CA . ILE C 3 55 ? -0.172 -5.023 0.098 1.00 0.00 155 ILE P CA 15
ATOM 34973 C C . ILE C 3 55 ? 0.354 -4.341 1.388 1.00 0.00 155 ILE P C 15
ATOM 34974 O O . ILE C 3 55 ? 0.814 -3.174 1.349 1.00 0.00 155 ILE P O 15
ATOM 34990 N N . TRP C 3 56 ? 0.327 -5.060 2.567 1.00 0.00 156 TRP P N 15
ATOM 34991 C CA . TRP C 3 56 ? 0.952 -4.565 3.790 1.00 0.00 156 TRP P CA 15
ATOM 34992 C C . TRP C 3 56 ? 2.490 -4.537 3.602 1.00 0.00 156 TRP P C 15
ATOM 34993 O O . TRP C 3 56 ? 3.186 -3.648 4.137 1.00 0.00 156 TRP P O 15
ATOM 35014 N N . PHE C 3 57 ? 3.051 -5.495 2.770 1.00 0.00 157 PHE P N 15
ATOM 35015 C CA . PHE C 3 57 ? 4.470 -5.476 2.418 1.00 0.00 157 PHE P CA 15
ATOM 35016 C C . PHE C 3 57 ? 4.797 -4.364 1.387 1.00 0.00 157 PHE P C 15
ATOM 35017 O O . PHE C 3 57 ? 5.853 -3.667 1.531 1.00 0.00 157 PHE P O 15
ATOM 35034 N N . GLN C 3 58 ? 3.945 -4.095 0.338 1.00 0.00 158 GLN P N 15
ATOM 35035 C CA . GLN C 3 58 ? 4.080 -2.899 -0.485 1.00 0.00 158 GLN P CA 15
ATOM 35036 C C . GLN C 3 58 ? 4.187 -1.695 0.487 1.00 0.00 158 GLN P C 15
ATOM 35037 O O . GLN C 3 58 ? 5.192 -0.972 0.523 1.00 0.00 158 GLN P O 15
ATOM 35051 N N . ASN C 3 59 ? 3.072 -1.459 1.280 1.00 0.00 159 ASN P N 15
ATOM 35052 C CA . ASN C 3 59 ? 2.893 -0.198 1.973 1.00 0.00 159 ASN P CA 15
ATOM 35053 C C . ASN C 3 59 ? 4.110 0.092 2.896 1.00 0.00 159 ASN P C 15
ATOM 35054 O O . ASN C 3 59 ? 4.321 1.291 3.238 1.00 0.00 159 ASN P O 15
ATOM 35065 N N . HIS C 3 60 ? 4.958 -0.925 3.286 1.00 0.00 160 HIS P N 15
ATOM 35066 C CA . HIS C 3 60 ? 6.200 -0.607 4.006 1.00 0.00 160 HIS P CA 15
ATOM 35067 C C . HIS C 3 60 ? 7.280 -0.056 3.039 1.00 0.00 160 HIS P C 15
ATOM 35068 O O . HIS C 3 60 ? 7.878 1.032 3.347 1.00 0.00 160 HIS P O 15
ATOM 35083 N N . ARG C 3 61 ? 7.651 -0.717 1.888 1.00 0.00 161 ARG P N 15
ATOM 35084 C CA . ARG C 3 61 ? 8.941 -0.451 1.249 1.00 0.00 161 ARG P CA 15
ATOM 35085 C C . ARG C 3 61 ? 8.997 0.994 0.686 1.00 0.00 161 ARG P C 15
ATOM 35086 O O . ARG C 3 61 ? 10.085 1.638 0.741 1.00 0.00 161 ARG P O 15
ATOM 35107 N N . TYR C 3 62 ? 7.876 1.578 0.131 1.00 0.00 162 TYR P N 15
ATOM 35108 C CA . TYR C 3 62 ? 7.863 2.975 -0.292 1.00 0.00 162 TYR P CA 15
ATOM 35109 C C . TYR C 3 62 ? 7.948 3.895 0.961 1.00 0.00 162 TYR P C 15
ATOM 35110 O O . TYR C 3 62 ? 8.561 4.978 0.898 1.00 0.00 162 TYR P O 15
ATOM 35128 N N . LYS C 3 63 ? 7.293 3.489 2.107 1.00 0.00 163 LYS P N 15
ATOM 35129 C CA . LYS C 3 63 ? 7.149 4.376 3.254 1.00 0.00 163 LYS P CA 15
ATOM 35130 C C . LYS C 3 63 ? 8.553 4.661 3.857 1.00 0.00 163 LYS P C 15
ATOM 35131 O O . LYS C 3 63 ? 8.849 5.796 4.265 1.00 0.00 163 LYS P O 15
ATOM 35150 N N . THR C 3 64 ? 9.402 3.580 3.968 1.00 0.00 164 THR P N 15
ATOM 35151 C CA . THR C 3 64 ? 10.657 3.637 4.695 1.00 0.00 164 THR P CA 15
ATOM 35152 C C . THR C 3 64 ? 11.500 4.798 4.051 1.00 0.00 164 THR P C 15
ATOM 35153 O O . THR C 3 64 ? 11.958 5.750 4.671 1.00 0.00 164 THR P O 15
ATOM 35164 N N . LYS C 3 65 ? 11.713 4.498 2.716 1.00 0.00 165 LYS P N 15
ATOM 35165 C CA . LYS C 3 65 ? 12.679 5.171 1.880 1.00 0.00 165 LYS P CA 15
ATOM 35166 C C . LYS C 3 65 ? 12.345 6.684 1.829 1.00 0.00 165 LYS P C 15
ATOM 35167 O O . LYS C 3 65 ? 13.184 7.570 1.977 1.00 0.00 165 LYS P O 15
ATOM 35186 N N . ARG C 3 66 ? 11.015 6.916 1.533 1.00 0.00 166 ARG P N 15
ATOM 35187 C CA . ARG C 3 66 ? 10.405 8.226 1.390 1.00 0.00 166 ARG P CA 15
ATOM 35188 C C . ARG C 3 66 ? 10.603 8.999 2.720 1.00 0.00 166 ARG P C 15
ATOM 35189 O O . ARG C 3 66 ? 10.692 10.228 2.759 1.00 0.00 166 ARG P O 15
ATOM 35210 N N . ALA C 3 67 ? 10.674 8.191 3.839 1.00 0.00 167 ALA P N 15
ATOM 35211 C CA . ALA C 3 67 ? 10.785 8.745 5.176 1.00 0.00 167 ALA P CA 15
ATOM 35212 C C . ALA C 3 67 ? 12.175 9.435 5.328 1.00 0.00 167 ALA P C 15
ATOM 35213 O O . ALA C 3 67 ? 12.345 10.435 6.022 1.00 0.00 167 ALA P O 15
ATOM 35220 N N . GLN C 3 68 ? 13.174 8.758 4.644 1.00 0.00 168 GLN P N 15
ATOM 35221 C CA . GLN C 3 68 ? 14.575 9.119 4.729 1.00 0.00 168 GLN P CA 15
ATOM 35222 C C . GLN C 3 68 ? 14.851 10.317 3.785 1.00 0.00 168 GLN P C 15
ATOM 35223 O O . GLN C 3 68 ? 15.851 11.038 3.931 1.00 0.00 168 GLN P O 15
ATOM 35237 N N . ASN C 3 69 ? 13.922 10.521 2.783 1.00 0.00 169 ASN P N 15
ATOM 35238 C CA . ASN C 3 69 ? 13.926 11.729 1.972 1.00 0.00 169 ASN P CA 15
ATOM 35239 C C . ASN C 3 69 ? 13.729 12.958 2.903 1.00 0.00 169 ASN P C 15
ATOM 35240 O O . ASN C 3 69 ? 14.229 14.057 2.668 1.00 0.00 169 ASN P O 15
ATOM 35251 N N . GLU C 3 70 ? 12.927 12.685 3.999 1.00 0.00 170 GLU P N 15
ATOM 35252 C CA . GLU C 3 70 ? 12.409 13.709 4.887 1.00 0.00 170 GLU P CA 15
ATOM 35253 C C . GLU C 3 70 ? 13.615 14.384 5.590 1.00 0.00 170 GLU P C 15
ATOM 35254 O O . GLU C 3 70 ? 13.646 15.590 5.835 1.00 0.00 170 GLU P O 15
ATOM 35266 N N . LYS C 3 71 ? 14.646 13.512 5.880 1.00 0.00 171 LYS P N 15
ATOM 35267 C CA . LYS C 3 71 ? 15.691 13.820 6.834 1.00 0.00 171 LYS P CA 15
ATOM 35268 C C . LYS C 3 71 ? 16.926 14.378 6.082 1.00 0.00 171 LYS P C 15
ATOM 35269 O O . LYS C 3 71 ? 17.790 13.646 5.597 1.00 0.00 171 LYS P O 15
ATOM 35288 N N . GLY C 3 72 ? 16.950 15.757 5.992 1.00 0.00 172 GLY P N 15
ATOM 35289 C CA . GLY C 3 72 ? 17.781 16.450 5.027 1.00 0.00 172 GLY P CA 15
ATOM 35290 C C . GLY C 3 72 ? 16.867 17.319 4.112 1.00 0.00 172 GLY P C 15
ATOM 35291 O O . GLY C 3 72 ? 17.097 18.510 3.911 1.00 0.00 172 GLY P O 15
ATOM 35295 N N . TYR C 3 73 ? 15.789 16.619 3.604 1.00 0.00 173 TYR P N 15
ATOM 35296 C CA . TYR C 3 73 ? 14.592 17.228 3.061 1.00 0.00 173 TYR P CA 15
ATOM 35297 C C . TYR C 3 73 ? 14.447 16.808 1.568 1.00 0.00 173 TYR P C 15
ATOM 35298 O O . TYR C 3 73 ? 15.307 16.157 0.978 1.00 0.00 173 TYR P O 15
ATOM 35316 N N . GLU C 3 74 ? 13.247 17.217 1.022 1.00 0.00 174 GLU P N 15
ATOM 35317 C CA . GLU C 3 74 ? 12.897 16.993 -0.368 1.00 0.00 174 GLU P CA 15
ATOM 35318 C C . GLU C 3 74 ? 13.533 18.109 -1.235 1.00 0.00 174 GLU P C 15
ATOM 35319 O O . GLU C 3 74 ? 12.836 18.966 -1.833 1.00 0.00 174 GLU P O 15
ATOM 35331 N N . GLY C 3 75 ? 14.912 18.134 -1.350 1.00 0.00 175 GLY P N 15
ATOM 35332 C CA . GLY C 3 75 ? 15.545 18.760 -2.515 1.00 0.00 175 GLY P CA 15
ATOM 35333 C C . GLY C 3 75 ? 15.582 20.296 -2.334 1.00 0.00 175 GLY P C 15
ATOM 35334 O O . GLY C 3 75 ? 14.628 20.943 -1.899 1.00 0.00 175 GLY P O 15
ATOM 35338 N N . HIS C 3 76 ? 16.796 20.869 -2.675 1.00 0.00 176 HIS P N 15
ATOM 35339 C CA . HIS C 3 76 ? 17.126 22.231 -2.295 1.00 0.00 176 HIS P CA 15
ATOM 35340 C C . HIS C 3 76 ? 17.598 22.977 -3.605 1.00 0.00 176 HIS P C 15
ATOM 35341 O O . HIS C 3 76 ? 18.273 22.385 -4.448 1.00 0.00 176 HIS P O 15
ATOM 35356 N N . PRO C 3 77 ? 17.219 24.312 -3.775 1.00 0.00 177 PRO P N 15
ATOM 35357 C CA . PRO C 3 77 ? 17.714 25.116 -4.909 1.00 0.00 177 PRO P CA 15
ATOM 35358 C C . PRO C 3 77 ? 19.268 25.439 -4.763 1.00 0.00 177 PRO P C 15
ATOM 35359 O O . PRO C 3 77 ? 19.714 25.647 -3.630 1.00 0.00 177 PRO P O 15
ATOM 36385 N N . ALA C 3 1 ? -28.080 -11.324 -4.310 1.00 0.00 101 ALA P N 16
ATOM 36386 C CA . ALA C 3 1 ? -27.356 -10.186 -3.592 1.00 0.00 101 ALA P CA 16
ATOM 36387 C C . ALA C 3 1 ? -26.183 -9.723 -4.497 1.00 0.00 101 ALA P C 16
ATOM 36388 O O . ALA C 3 1 ? -25.903 -8.536 -4.659 1.00 0.00 101 ALA P O 16
ATOM 36397 N N . SER C 3 2 ? -25.495 -10.765 -5.089 1.00 0.00 102 SER P N 16
ATOM 36398 C CA . SER C 3 2 ? -24.254 -10.550 -5.810 1.00 0.00 102 SER P CA 16
ATOM 36399 C C . SER C 3 2 ? -24.115 -11.650 -6.895 1.00 0.00 102 SER P C 16
ATOM 36400 O O . SER C 3 2 ? -24.426 -12.824 -6.698 1.00 0.00 102 SER P O 16
ATOM 36408 N N . ASP C 3 3 ? -23.639 -11.174 -8.109 1.00 0.00 103 ASP P N 16
ATOM 36409 C CA . ASP C 3 3 ? -23.285 -12.082 -9.185 1.00 0.00 103 ASP P CA 16
ATOM 36410 C C . ASP C 3 3 ? -23.024 -11.238 -10.459 1.00 0.00 103 ASP P C 16
ATOM 36411 O O . ASP C 3 3 ? -22.137 -11.535 -11.268 1.00 0.00 103 ASP P O 16
ATOM 36420 N N . GLY C 3 4 ? -23.875 -10.163 -10.627 1.00 0.00 104 GLY P N 16
ATOM 36421 C CA . GLY C 3 4 ? -24.027 -9.505 -11.913 1.00 0.00 104 GLY P CA 16
ATOM 36422 C C . GLY C 3 4 ? -23.653 -8.008 -11.759 1.00 0.00 104 GLY P C 16
ATOM 36423 O O . GLY C 3 4 ? -24.482 -7.105 -11.872 1.00 0.00 104 GLY P O 16
ATOM 36427 N N . LEU C 3 5 ? -22.316 -7.795 -11.478 1.00 0.00 105 LEU P N 16
ATOM 36428 C CA . LEU C 3 5 ? -21.730 -6.469 -11.507 1.00 0.00 105 LEU P CA 16
ATOM 36429 C C . LEU C 3 5 ? -20.166 -6.596 -11.298 1.00 0.00 105 LEU P C 16
ATOM 36430 O O . LEU C 3 5 ? -19.628 -7.673 -11.044 1.00 0.00 105 LEU P O 16
ATOM 36446 N N . PRO C 3 6 ? -19.413 -5.433 -11.462 1.00 0.00 106 PRO P N 16
ATOM 36447 C CA . PRO C 3 6 ? -17.996 -5.398 -11.864 1.00 0.00 106 PRO P CA 16
ATOM 36448 C C . PRO C 3 6 ? -17.063 -5.608 -10.646 1.00 0.00 106 PRO P C 16
ATOM 36449 O O . PRO C 3 6 ? -16.426 -4.677 -10.140 1.00 0.00 106 PRO P O 16
ATOM 36460 N N . ASN C 3 7 ? -17.031 -6.901 -10.160 1.00 0.00 107 ASN P N 16
ATOM 36461 C CA . ASN C 3 7 ? -16.369 -7.228 -8.909 1.00 0.00 107 ASN P CA 16
ATOM 36462 C C . ASN C 3 7 ? -17.191 -6.646 -7.730 1.00 0.00 107 ASN P C 16
ATOM 36463 O O . ASN C 3 7 ? -17.930 -5.670 -7.858 1.00 0.00 107 ASN P O 16
ATOM 36474 N N . LYS C 3 8 ? -16.997 -7.313 -6.535 1.00 0.00 108 LYS P N 16
ATOM 36475 C CA . LYS C 3 8 ? -17.605 -6.863 -5.297 1.00 0.00 108 LYS P CA 16
ATOM 36476 C C . LYS C 3 8 ? -16.468 -6.498 -4.305 1.00 0.00 108 LYS P C 16
ATOM 36477 O O . LYS C 3 8 ? -16.230 -7.169 -3.301 1.00 0.00 108 LYS P O 16
ATOM 36496 N N . LYS C 3 9 ? -15.743 -5.384 -4.678 1.00 0.00 109 LYS P N 16
ATOM 36497 C CA . LYS C 3 9 ? -14.535 -4.972 -3.990 1.00 0.00 109 LYS P CA 16
ATOM 36498 C C . LYS C 3 9 ? -14.875 -4.534 -2.542 1.00 0.00 109 LYS P C 16
ATOM 36499 O O . LYS C 3 9 ? -15.951 -4.017 -2.245 1.00 0.00 109 LYS P O 16
ATOM 36518 N N . ARG C 3 10 ? -13.844 -4.742 -1.642 1.00 0.00 110 ARG P N 16
ATOM 36519 C CA . ARG C 3 10 ? -14.048 -4.581 -0.211 1.00 0.00 110 ARG P CA 16
ATOM 36520 C C . ARG C 3 10 ? -12.764 -3.996 0.434 1.00 0.00 110 ARG P C 16
ATOM 36521 O O . ARG C 3 10 ? -12.078 -4.640 1.231 1.00 0.00 110 ARG P O 16
ATOM 36542 N N . LYS C 3 11 ? -12.491 -2.694 0.063 1.00 0.00 111 LYS P N 16
ATOM 36543 C CA . LYS C 3 11 ? -11.566 -1.857 0.803 1.00 0.00 111 LYS P CA 16
ATOM 36544 C C . LYS C 3 11 ? -12.313 -1.293 2.044 1.00 0.00 111 LYS P C 16
ATOM 36545 O O . LYS C 3 11 ? -12.882 -0.204 2.058 1.00 0.00 111 LYS P O 16
ATOM 36564 N N . ARG C 3 12 ? -12.227 -2.153 3.133 1.00 0.00 112 ARG P N 16
ATOM 36565 C CA . ARG C 3 12 ? -12.434 -1.713 4.497 1.00 0.00 112 ARG P CA 16
ATOM 36566 C C . ARG C 3 12 ? -11.124 -1.060 5.017 1.00 0.00 112 ARG P C 16
ATOM 36567 O O . ARG C 3 12 ? -10.138 -0.880 4.305 1.00 0.00 112 ARG P O 16
ATOM 36588 N N . ARG C 3 13 ? -11.198 -0.686 6.353 1.00 0.00 113 ARG P N 16
ATOM 36589 C CA . ARG C 3 13 ? -9.999 -0.548 7.168 1.00 0.00 113 ARG P CA 16
ATOM 36590 C C . ARG C 3 13 ? -9.554 -2.009 7.504 1.00 0.00 113 ARG P C 16
ATOM 36591 O O . ARG C 3 13 ? -10.187 -2.749 8.252 1.00 0.00 113 ARG P O 16
ATOM 36612 N N . VAL C 3 14 ? -8.412 -2.392 6.823 1.00 0.00 114 VAL P N 16
ATOM 36613 C CA . VAL C 3 14 ? -7.990 -3.759 6.573 1.00 0.00 114 VAL P CA 16
ATOM 36614 C C . VAL C 3 14 ? -6.951 -4.183 7.658 1.00 0.00 114 VAL P C 16
ATOM 36615 O O . VAL C 3 14 ? -5.885 -4.781 7.466 1.00 0.00 114 VAL P O 16
ATOM 36628 N N . LEU C 3 15 ? -7.323 -3.756 8.926 1.00 0.00 115 LEU P N 16
ATOM 36629 C CA . LEU C 3 15 ? -6.384 -3.538 10.009 1.00 0.00 115 LEU P CA 16
ATOM 36630 C C . LEU C 3 15 ? -6.009 -4.896 10.655 1.00 0.00 115 LEU P C 16
ATOM 36631 O O . LEU C 3 15 ? -6.846 -5.633 11.178 1.00 0.00 115 LEU P O 16
ATOM 36647 N N . PHE C 3 16 ? -4.666 -5.206 10.559 1.00 0.00 116 PHE P N 16
ATOM 36648 C CA . PHE C 3 16 ? -4.107 -6.487 10.978 1.00 0.00 116 PHE P CA 16
ATOM 36649 C C . PHE C 3 16 ? -3.624 -6.342 12.443 1.00 0.00 116 PHE P C 16
ATOM 36650 O O . PHE C 3 16 ? -3.122 -5.258 12.833 1.00 0.00 116 PHE P O 16
ATOM 36667 N N . THR C 3 17 ? -3.768 -7.412 13.307 1.00 0.00 117 THR P N 16
ATOM 36668 C CA . THR C 3 17 ? -3.505 -7.281 14.736 1.00 0.00 117 THR P CA 16
ATOM 36669 C C . THR C 3 17 ? -1.980 -7.004 14.915 1.00 0.00 117 THR P C 16
ATOM 36670 O O . THR C 3 17 ? -1.159 -7.409 14.095 1.00 0.00 117 THR P O 16
ATOM 36681 N N . LYS C 3 18 ? -1.679 -6.208 16.004 1.00 0.00 118 LYS P N 16
ATOM 36682 C CA . LYS C 3 18 ? -0.318 -5.801 16.294 1.00 0.00 118 LYS P CA 16
ATOM 36683 C C . LYS C 3 18 ? 0.635 -7.007 16.094 1.00 0.00 118 LYS P C 16
ATOM 36684 O O . LYS C 3 18 ? 1.782 -6.883 15.666 1.00 0.00 118 LYS P O 16
ATOM 36703 N N . ALA C 3 19 ? 0.075 -8.211 16.476 1.00 0.00 119 ALA P N 16
ATOM 36704 C CA . ALA C 3 19 ? 0.743 -9.475 16.244 1.00 0.00 119 ALA P CA 16
ATOM 36705 C C . ALA C 3 19 ? 1.109 -9.590 14.736 1.00 0.00 119 ALA P C 16
ATOM 36706 O O . ALA C 3 19 ? 2.262 -9.605 14.310 1.00 0.00 119 ALA P O 16
ATOM 36713 N N . GLN C 3 20 ? -0.007 -9.708 13.930 1.00 0.00 120 GLN P N 16
ATOM 36714 C CA . GLN C 3 20 ? -0.014 -9.815 12.484 1.00 0.00 120 GLN P CA 16
ATOM 36715 C C . GLN C 3 20 ? 0.866 -8.690 11.880 1.00 0.00 120 GLN P C 16
ATOM 36716 O O . GLN C 3 20 ? 1.737 -8.928 11.030 1.00 0.00 120 GLN P O 16
ATOM 36730 N N . THR C 3 21 ? 0.592 -7.415 12.337 1.00 0.00 121 THR P N 16
ATOM 36731 C CA . THR C 3 21 ? 1.469 -6.304 12.011 1.00 0.00 121 THR P CA 16
ATOM 36732 C C . THR C 3 21 ? 2.926 -6.735 12.340 1.00 0.00 121 THR P C 16
ATOM 36733 O O . THR C 3 21 ? 3.824 -6.659 11.504 1.00 0.00 121 THR P O 16
ATOM 36744 N N . TYR C 3 22 ? 3.135 -7.136 13.648 1.00 0.00 122 TYR P N 16
ATOM 36745 C CA . TYR C 3 22 ? 4.473 -7.385 14.170 1.00 0.00 122 TYR P CA 16
ATOM 36746 C C . TYR C 3 22 ? 5.219 -8.392 13.246 1.00 0.00 122 TYR P C 16
ATOM 36747 O O . TYR C 3 22 ? 6.390 -8.214 12.882 1.00 0.00 122 TYR P O 16
ATOM 36765 N N . GLU C 3 23 ? 4.474 -9.489 12.869 1.00 0.00 123 GLU P N 16
ATOM 36766 C CA . GLU C 3 23 ? 4.996 -10.506 11.982 1.00 0.00 123 GLU P CA 16
ATOM 36767 C C . GLU C 3 23 ? 5.201 -9.881 10.580 1.00 0.00 123 GLU P C 16
ATOM 36768 O O . GLU C 3 23 ? 6.163 -10.254 9.851 1.00 0.00 123 GLU P O 16
ATOM 36780 N N . LEU C 3 24 ? 4.282 -8.974 10.087 1.00 0.00 124 LEU P N 16
ATOM 36781 C CA . LEU C 3 24 ? 4.515 -8.215 8.866 1.00 0.00 124 LEU P CA 16
ATOM 36782 C C . LEU C 3 24 ? 5.784 -7.332 9.026 1.00 0.00 124 LEU P C 16
ATOM 36783 O O . LEU C 3 24 ? 6.668 -7.321 8.146 1.00 0.00 124 LEU P O 16
ATOM 36799 N N . GLU C 3 25 ? 5.866 -6.549 10.158 1.00 0.00 125 GLU P N 16
ATOM 36800 C CA . GLU C 3 25 ? 7.033 -5.735 10.435 1.00 0.00 125 GLU P CA 16
ATOM 36801 C C . GLU C 3 25 ? 8.296 -6.626 10.439 1.00 0.00 125 GLU P C 16
ATOM 36802 O O . GLU C 3 25 ? 9.305 -6.342 9.809 1.00 0.00 125 GLU P O 16
ATOM 36814 N N . ARG C 3 26 ? 8.159 -7.718 11.271 1.00 0.00 126 ARG P N 16
ATOM 36815 C CA . ARG C 3 26 ? 9.178 -8.740 11.375 1.00 0.00 126 ARG P CA 16
ATOM 36816 C C . ARG C 3 26 ? 9.752 -9.040 9.964 1.00 0.00 126 ARG P C 16
ATOM 36817 O O . ARG C 3 26 ? 10.925 -8.856 9.654 1.00 0.00 126 ARG P O 16
ATOM 36838 N N . ARG C 3 27 ? 8.772 -9.497 9.080 1.00 0.00 127 ARG P N 16
ATOM 36839 C CA . ARG C 3 27 ? 9.154 -10.091 7.812 1.00 0.00 127 ARG P CA 16
ATOM 36840 C C . ARG C 3 27 ? 9.715 -8.967 6.894 1.00 0.00 127 ARG P C 16
ATOM 36841 O O . ARG C 3 27 ? 10.634 -9.227 6.092 1.00 0.00 127 ARG P O 16
ATOM 36862 N N . PHE C 3 28 ? 9.194 -7.692 7.026 1.00 0.00 128 PHE P N 16
ATOM 36863 C CA . PHE C 3 28 ? 9.803 -6.555 6.343 1.00 0.00 128 PHE P CA 16
ATOM 36864 C C . PHE C 3 28 ? 11.203 -6.270 6.961 1.00 0.00 128 PHE P C 16
ATOM 36865 O O . PHE C 3 28 ? 12.205 -6.130 6.261 1.00 0.00 128 PHE P O 16
ATOM 36882 N N . ARG C 3 29 ? 11.172 -6.121 8.332 1.00 0.00 129 ARG P N 16
ATOM 36883 C CA . ARG C 3 29 ? 12.273 -5.512 9.055 1.00 0.00 129 ARG P CA 16
ATOM 36884 C C . ARG C 3 29 ? 13.534 -6.397 8.856 1.00 0.00 129 ARG P C 16
ATOM 36885 O O . ARG C 3 29 ? 14.671 -5.974 9.086 1.00 0.00 129 ARG P O 16
ATOM 36906 N N . GLN C 3 30 ? 13.267 -7.677 8.417 1.00 0.00 130 GLN P N 16
ATOM 36907 C CA . GLN C 3 30 ? 14.276 -8.699 8.166 1.00 0.00 130 GLN P CA 16
ATOM 36908 C C . GLN C 3 30 ? 14.727 -8.519 6.698 1.00 0.00 130 GLN P C 16
ATOM 36909 O O . GLN C 3 30 ? 15.903 -8.444 6.348 1.00 0.00 130 GLN P O 16
ATOM 36923 N N . GLN C 3 31 ? 13.648 -8.486 5.816 1.00 0.00 131 GLN P N 16
ATOM 36924 C CA . GLN C 3 31 ? 13.875 -8.579 4.389 1.00 0.00 131 GLN P CA 16
ATOM 36925 C C . GLN C 3 31 ? 12.655 -8.013 3.594 1.00 0.00 131 GLN P C 16
ATOM 36926 O O . GLN C 3 31 ? 11.489 -8.360 3.764 1.00 0.00 131 GLN P O 16
ATOM 36940 N N . ARG C 3 32 ? 13.040 -7.024 2.692 1.00 0.00 132 ARG P N 16
ATOM 36941 C CA . ARG C 3 32 ? 12.128 -6.051 2.132 1.00 0.00 132 ARG P CA 16
ATOM 36942 C C . ARG C 3 32 ? 11.311 -6.653 0.963 1.00 0.00 132 ARG P C 16
ATOM 36943 O O . ARG C 3 32 ? 10.424 -5.992 0.384 1.00 0.00 132 ARG P O 16
ATOM 36964 N N . TYR C 3 33 ? 11.688 -7.925 0.580 1.00 0.00 133 TYR P N 16
ATOM 36965 C CA . TYR C 3 33 ? 11.337 -8.512 -0.700 1.00 0.00 133 TYR P CA 16
ATOM 36966 C C . TYR C 3 33 ? 11.171 -10.041 -0.546 1.00 0.00 133 TYR P C 16
ATOM 36967 O O . TYR C 3 33 ? 12.072 -10.832 -0.215 1.00 0.00 133 TYR P O 16
ATOM 36985 N N . LEU C 3 34 ? 9.860 -10.522 -0.773 1.00 0.00 134 LEU P N 16
ATOM 36986 C CA . LEU C 3 34 ? 9.454 -11.859 -0.314 1.00 0.00 134 LEU P CA 16
ATOM 36987 C C . LEU C 3 34 ? 8.892 -12.653 -1.521 1.00 0.00 134 LEU P C 16
ATOM 36988 O O . LEU C 3 34 ? 8.074 -12.101 -2.303 1.00 0.00 134 LEU P O 16
ATOM 37004 N N . SER C 3 35 ? 9.299 -13.957 -1.727 1.00 0.00 135 SER P N 16
ATOM 37005 C CA . SER C 3 35 ? 8.632 -14.838 -2.696 1.00 0.00 135 SER P CA 16
ATOM 37006 C C . SER C 3 35 ? 7.407 -15.459 -1.982 1.00 0.00 135 SER P C 16
ATOM 37007 O O . SER C 3 35 ? 7.325 -15.472 -0.735 1.00 0.00 135 SER P O 16
ATOM 37015 N N . ALA C 3 36 ? 6.387 -15.937 -2.779 1.00 0.00 136 ALA P N 16
ATOM 37016 C CA . ALA C 3 36 ? 5.060 -16.163 -2.213 1.00 0.00 136 ALA P CA 16
ATOM 37017 C C . ALA C 3 36 ? 5.171 -17.210 -1.029 1.00 0.00 136 ALA P C 16
ATOM 37018 O O . ALA C 3 36 ? 4.691 -16.951 0.075 1.00 0.00 136 ALA P O 16
ATOM 37025 N N . PRO C 3 37 ? 5.851 -18.414 -1.257 1.00 0.00 137 PRO P N 16
ATOM 37026 C CA . PRO C 3 37 ? 5.907 -19.466 -0.218 1.00 0.00 137 PRO P CA 16
ATOM 37027 C C . PRO C 3 37 ? 6.544 -19.028 1.136 1.00 0.00 137 PRO P C 16
ATOM 37028 O O . PRO C 3 37 ? 6.181 -19.566 2.202 1.00 0.00 137 PRO P O 16
ATOM 37039 N N . GLU C 3 38 ? 7.497 -18.032 1.103 1.00 0.00 138 GLU P N 16
ATOM 37040 C CA . GLU C 3 38 ? 7.827 -17.266 2.292 1.00 0.00 138 GLU P CA 16
ATOM 37041 C C . GLU C 3 38 ? 6.476 -16.695 2.842 1.00 0.00 138 GLU P C 16
ATOM 37042 O O . GLU C 3 38 ? 5.937 -17.072 3.876 1.00 0.00 138 GLU P O 16
ATOM 37054 N N . ARG C 3 39 ? 6.032 -15.664 2.027 1.00 0.00 139 ARG P N 16
ATOM 37055 C CA . ARG C 3 39 ? 5.157 -14.612 2.490 1.00 0.00 139 ARG P CA 16
ATOM 37056 C C . ARG C 3 39 ? 3.748 -15.205 2.765 1.00 0.00 139 ARG P C 16
ATOM 37057 O O . ARG C 3 39 ? 3.059 -14.746 3.716 1.00 0.00 139 ARG P O 16
ATOM 37078 N N . GLU C 3 40 ? 3.265 -16.221 1.967 1.00 0.00 140 GLU P N 16
ATOM 37079 C CA . GLU C 3 40 ? 1.995 -16.882 2.241 1.00 0.00 140 GLU P CA 16
ATOM 37080 C C . GLU C 3 40 ? 2.008 -17.360 3.716 1.00 0.00 140 GLU P C 16
ATOM 37081 O O . GLU C 3 40 ? 1.034 -17.283 4.463 1.00 0.00 140 GLU P O 16
ATOM 37093 N N . HIS C 3 41 ? 3.213 -17.931 4.076 1.00 0.00 141 HIS P N 16
ATOM 37094 C CA . HIS C 3 41 ? 3.411 -18.654 5.313 1.00 0.00 141 HIS P CA 16
ATOM 37095 C C . HIS C 3 41 ? 3.238 -17.675 6.502 1.00 0.00 141 HIS P C 16
ATOM 37096 O O . HIS C 3 41 ? 2.753 -18.064 7.568 1.00 0.00 141 HIS P O 16
ATOM 37111 N N . LEU C 3 42 ? 3.696 -16.389 6.287 1.00 0.00 142 LEU P N 16
ATOM 37112 C CA . LEU C 3 42 ? 3.397 -15.295 7.197 1.00 0.00 142 LEU P CA 16
ATOM 37113 C C . LEU C 3 42 ? 1.872 -15.008 7.165 1.00 0.00 142 LEU P C 16
ATOM 37114 O O . LEU C 3 42 ? 1.201 -14.819 8.178 1.00 0.00 142 LEU P O 16
ATOM 37130 N N . ALA C 3 43 ? 1.353 -15.022 5.877 1.00 0.00 143 ALA P N 16
ATOM 37131 C CA . ALA C 3 43 ? -0.081 -14.897 5.677 1.00 0.00 143 ALA P CA 16
ATOM 37132 C C . ALA C 3 43 ? -0.780 -16.012 6.500 1.00 0.00 143 ALA P C 16
ATOM 37133 O O . ALA C 3 43 ? -1.874 -15.859 7.040 1.00 0.00 143 ALA P O 16
ATOM 37140 N N . SER C 3 44 ? -0.072 -17.206 6.539 1.00 0.00 144 SER P N 16
ATOM 37141 C CA . SER C 3 44 ? -0.617 -18.359 7.237 1.00 0.00 144 SER P CA 16
ATOM 37142 C C . SER C 3 44 ? -0.548 -18.144 8.775 1.00 0.00 144 SER P C 16
ATOM 37143 O O . SER C 3 44 ? -1.492 -18.514 9.503 1.00 0.00 144 SER P O 16
ATOM 37151 N N . LEU C 3 45 ? 0.614 -17.605 9.287 1.00 0.00 145 LEU P N 16
ATOM 37152 C CA . LEU C 3 45 ? 0.923 -17.657 10.709 1.00 0.00 145 LEU P CA 16
ATOM 37153 C C . LEU C 3 45 ? -0.118 -16.778 11.469 1.00 0.00 145 LEU P C 16
ATOM 37154 O O . LEU C 3 45 ? -0.674 -17.097 12.516 1.00 0.00 145 LEU P O 16
ATOM 37170 N N . ILE C 3 46 ? -0.310 -15.564 10.820 1.00 0.00 146 ILE P N 16
ATOM 37171 C CA . ILE C 3 46 ? -0.979 -14.414 11.391 1.00 0.00 146 ILE P CA 16
ATOM 37172 C C . ILE C 3 46 ? -2.448 -14.397 10.863 1.00 0.00 146 ILE P C 16
ATOM 37173 O O . ILE C 3 46 ? -3.330 -13.675 11.346 1.00 0.00 146 ILE P O 16
ATOM 37189 N N . ARG C 3 47 ? -2.637 -15.260 9.801 1.00 0.00 147 ARG P N 16
ATOM 37190 C CA . ARG C 3 47 ? -3.900 -15.882 9.456 1.00 0.00 147 ARG P CA 16
ATOM 37191 C C . ARG C 3 47 ? -4.733 -14.854 8.639 1.00 0.00 147 ARG P C 16
ATOM 37192 O O . ARG C 3 47 ? -5.956 -14.744 8.664 1.00 0.00 147 ARG P O 16
ATOM 37213 N N . LEU C 3 48 ? -3.917 -14.067 7.825 1.00 0.00 148 LEU P N 16
ATOM 37214 C CA . LEU C 3 48 ? -4.389 -13.206 6.759 1.00 0.00 148 LEU P CA 16
ATOM 37215 C C . LEU C 3 48 ? -4.297 -13.971 5.410 1.00 0.00 148 LEU P C 16
ATOM 37216 O O . LEU C 3 48 ? -3.709 -15.068 5.335 1.00 0.00 148 LEU P O 16
ATOM 37232 N N . THR C 3 49 ? -4.856 -13.364 4.305 1.00 0.00 149 THR P N 16
ATOM 37233 C CA . THR C 3 49 ? -4.588 -13.834 2.960 1.00 0.00 149 THR P CA 16
ATOM 37234 C C . THR C 3 49 ? -3.331 -13.042 2.397 1.00 0.00 149 THR P C 16
ATOM 37235 O O . THR C 3 49 ? -3.122 -11.859 2.651 1.00 0.00 149 THR P O 16
ATOM 37246 N N . PRO C 3 50 ? -2.447 -13.807 1.621 1.00 0.00 150 PRO P N 16
ATOM 37247 C CA . PRO C 3 50 ? -1.095 -13.382 1.216 1.00 0.00 150 PRO P CA 16
ATOM 37248 C C . PRO C 3 50 ? -0.998 -11.955 0.615 1.00 0.00 150 PRO P C 16
ATOM 37249 O O . PRO C 3 50 ? -0.111 -11.159 0.956 1.00 0.00 150 PRO P O 16
ATOM 37260 N N . THR C 3 51 ? -1.943 -11.649 -0.348 1.00 0.00 151 THR P N 16
ATOM 37261 C CA . THR C 3 51 ? -2.091 -10.274 -0.805 1.00 0.00 151 THR P CA 16
ATOM 37262 C C . THR C 3 51 ? -2.291 -9.324 0.412 1.00 0.00 151 THR P C 16
ATOM 37263 O O . THR C 3 51 ? -1.837 -8.151 0.340 1.00 0.00 151 THR P O 16
ATOM 37274 N N . GLN C 3 52 ? -2.922 -9.780 1.565 1.00 0.00 152 GLN P N 16
ATOM 37275 C CA . GLN C 3 52 ? -3.091 -8.877 2.707 1.00 0.00 152 GLN P CA 16
ATOM 37276 C C . GLN C 3 52 ? -1.682 -8.737 3.354 1.00 0.00 152 GLN P C 16
ATOM 37277 O O . GLN C 3 52 ? -1.375 -7.628 3.895 1.00 0.00 152 GLN P O 16
ATOM 37291 N N . VAL C 3 53 ? -0.752 -9.759 3.313 1.00 0.00 153 VAL P N 16
ATOM 37292 C CA . VAL C 3 53 ? 0.665 -9.587 3.631 1.00 0.00 153 VAL P CA 16
ATOM 37293 C C . VAL C 3 53 ? 1.323 -8.625 2.598 1.00 0.00 153 VAL P C 16
ATOM 37294 O O . VAL C 3 53 ? 1.768 -7.525 2.950 1.00 0.00 153 VAL P O 16
ATOM 37307 N N . LYS C 3 54 ? 1.404 -9.114 1.303 1.00 0.00 154 LYS P N 16
ATOM 37308 C CA . LYS C 3 54 ? 2.029 -8.413 0.193 1.00 0.00 154 LYS P CA 16
ATOM 37309 C C . LYS C 3 54 ? 1.851 -6.870 0.340 1.00 0.00 154 LYS P C 16
ATOM 37310 O O . LYS C 3 54 ? 2.805 -6.097 0.377 1.00 0.00 154 LYS P O 16
ATOM 37329 N N . ILE C 3 55 ? 0.524 -6.484 0.365 1.00 0.00 155 ILE P N 16
ATOM 37330 C CA . ILE C 3 55 ? 0.068 -5.110 0.276 1.00 0.00 155 ILE P CA 16
ATOM 37331 C C . ILE C 3 55 ? 0.560 -4.339 1.529 1.00 0.00 155 ILE P C 16
ATOM 37332 O O . ILE C 3 55 ? 0.924 -3.148 1.440 1.00 0.00 155 ILE P O 16
ATOM 37348 N N . TRP C 3 56 ? 0.616 -5.029 2.728 1.00 0.00 156 TRP P N 16
ATOM 37349 C CA . TRP C 3 56 ? 1.281 -4.475 3.903 1.00 0.00 156 TRP P CA 16
ATOM 37350 C C . TRP C 3 56 ? 2.806 -4.395 3.640 1.00 0.00 156 TRP P C 16
ATOM 37351 O O . TRP C 3 56 ? 3.487 -3.444 4.092 1.00 0.00 156 TRP P O 16
ATOM 37372 N N . PHE C 3 57 ? 3.384 -5.370 2.841 1.00 0.00 157 PHE P N 16
ATOM 37373 C CA . PHE C 3 57 ? 4.792 -5.302 2.449 1.00 0.00 157 PHE P CA 16
ATOM 37374 C C . PHE C 3 57 ? 5.037 -4.234 1.352 1.00 0.00 157 PHE P C 16
ATOM 37375 O O . PHE C 3 57 ? 6.045 -3.463 1.441 1.00 0.00 157 PHE P O 16
ATOM 37392 N N . GLN C 3 58 ? 4.158 -4.092 0.302 1.00 0.00 158 GLN P N 16
ATOM 37393 C CA . GLN C 3 58 ? 4.239 -2.968 -0.623 1.00 0.00 158 GLN P CA 16
ATOM 37394 C C . GLN C 3 58 ? 4.289 -1.683 0.241 1.00 0.00 158 GLN P C 16
ATOM 37395 O O . GLN C 3 58 ? 5.243 -0.889 0.175 1.00 0.00 158 GLN P O 16
ATOM 37409 N N . ASN C 3 59 ? 3.205 -1.461 1.081 1.00 0.00 159 ASN P N 16
ATOM 37410 C CA . ASN C 3 59 ? 3.023 -0.185 1.745 1.00 0.00 159 ASN P CA 16
ATOM 37411 C C . ASN C 3 59 ? 4.278 0.167 2.592 1.00 0.00 159 ASN P C 16
ATOM 37412 O O . ASN C 3 59 ? 4.467 1.387 2.875 1.00 0.00 159 ASN P O 16
ATOM 37423 N N . HIS C 3 60 ? 5.171 -0.809 2.987 1.00 0.00 160 HIS P N 16
ATOM 37424 C CA . HIS C 3 60 ? 6.406 -0.428 3.685 1.00 0.00 160 HIS P CA 16
ATOM 37425 C C . HIS C 3 60 ? 7.436 0.150 2.680 1.00 0.00 160 HIS P C 16
ATOM 37426 O O . HIS C 3 60 ? 8.014 1.257 2.972 1.00 0.00 160 HIS P O 16
ATOM 37441 N N . ARG C 3 61 ? 7.779 -0.493 1.510 1.00 0.00 161 ARG P N 16
ATOM 37442 C CA . ARG C 3 61 ? 9.049 -0.184 0.841 1.00 0.00 161 ARG P CA 16
ATOM 37443 C C . ARG C 3 61 ? 9.048 1.262 0.277 1.00 0.00 161 ARG P C 16
ATOM 37444 O O . ARG C 3 61 ? 10.123 1.933 0.295 1.00 0.00 161 ARG P O 16
ATOM 37465 N N . TYR C 3 62 ? 7.890 1.831 -0.214 1.00 0.00 162 TYR P N 16
ATOM 37466 C CA . TYR C 3 62 ? 7.815 3.243 -0.578 1.00 0.00 162 TYR P CA 16
ATOM 37467 C C . TYR C 3 62 ? 7.902 4.105 0.710 1.00 0.00 162 TYR P C 16
ATOM 37468 O O . TYR C 3 62 ? 8.597 5.147 0.726 1.00 0.00 162 TYR P O 16
ATOM 37486 N N . LYS C 3 63 ? 7.226 3.675 1.836 1.00 0.00 163 LYS P N 16
ATOM 37487 C CA . LYS C 3 63 ? 7.019 4.577 2.967 1.00 0.00 163 LYS P CA 16
ATOM 37488 C C . LYS C 3 63 ? 8.397 4.956 3.570 1.00 0.00 163 LYS P C 16
ATOM 37489 O O . LYS C 3 63 ? 8.610 6.094 4.021 1.00 0.00 163 LYS P O 16
ATOM 37508 N N . THR C 3 64 ? 9.336 3.947 3.605 1.00 0.00 164 THR P N 16
ATOM 37509 C CA . THR C 3 64 ? 10.641 4.106 4.217 1.00 0.00 164 THR P CA 16
ATOM 37510 C C . THR C 3 64 ? 11.272 5.409 3.605 1.00 0.00 164 THR P C 16
ATOM 37511 O O . THR C 3 64 ? 11.648 6.373 4.257 1.00 0.00 164 THR P O 16
ATOM 37522 N N . LYS C 3 65 ? 11.412 5.226 2.239 1.00 0.00 165 LYS P N 16
ATOM 37523 C CA . LYS C 3 65 ? 12.318 5.990 1.414 1.00 0.00 165 LYS P CA 16
ATOM 37524 C C . LYS C 3 65 ? 11.936 7.488 1.539 1.00 0.00 165 LYS P C 16
ATOM 37525 O O . LYS C 3 65 ? 12.762 8.382 1.711 1.00 0.00 165 LYS P O 16
ATOM 37544 N N . ARG C 3 66 ? 10.580 7.701 1.391 1.00 0.00 166 ARG P N 16
ATOM 37545 C CA . ARG C 3 66 ? 9.924 8.992 1.429 1.00 0.00 166 ARG P CA 16
ATOM 37546 C C . ARG C 3 66 ? 10.293 9.717 2.750 1.00 0.00 166 ARG P C 16
ATOM 37547 O O . ARG C 3 66 ? 10.536 10.922 2.803 1.00 0.00 166 ARG P O 16
ATOM 37568 N N . ALA C 3 67 ? 10.271 8.886 3.856 1.00 0.00 167 ALA P N 16
ATOM 37569 C CA . ALA C 3 67 ? 10.485 9.356 5.212 1.00 0.00 167 ALA P CA 16
ATOM 37570 C C . ALA C 3 67 ? 11.922 9.925 5.337 1.00 0.00 167 ALA P C 16
ATOM 37571 O O . ALA C 3 67 ? 12.257 10.800 6.133 1.00 0.00 167 ALA P O 16
ATOM 37578 N N . GLN C 3 68 ? 12.820 9.287 4.485 1.00 0.00 168 GLN P N 16
ATOM 37579 C CA . GLN C 3 68 ? 14.231 9.626 4.512 1.00 0.00 168 GLN P CA 16
ATOM 37580 C C . GLN C 3 68 ? 14.495 10.876 3.633 1.00 0.00 168 GLN P C 16
ATOM 37581 O O . GLN C 3 68 ? 15.496 11.589 3.804 1.00 0.00 168 GLN P O 16
ATOM 37595 N N . ASN C 3 69 ? 13.546 11.137 2.664 1.00 0.00 169 ASN P N 16
ATOM 37596 C CA . ASN C 3 69 ? 13.474 12.390 1.929 1.00 0.00 169 ASN P CA 16
ATOM 37597 C C . ASN C 3 69 ? 13.433 13.588 2.924 1.00 0.00 169 ASN P C 16
ATOM 37598 O O . ASN C 3 69 ? 13.887 14.703 2.675 1.00 0.00 169 ASN P O 16
ATOM 37609 N N . GLU C 3 70 ? 12.779 13.268 4.097 1.00 0.00 170 GLU P N 16
ATOM 37610 C CA . GLU C 3 70 ? 12.141 14.218 4.989 1.00 0.00 170 GLU P CA 16
ATOM 37611 C C . GLU C 3 70 ? 13.256 14.881 5.837 1.00 0.00 170 GLU P C 16
ATOM 37612 O O . GLU C 3 70 ? 13.178 16.042 6.238 1.00 0.00 170 GLU P O 16
ATOM 37624 N N . LYS C 3 71 ? 14.307 14.032 6.126 1.00 0.00 171 LYS P N 16
ATOM 37625 C CA . LYS C 3 71 ? 15.233 14.267 7.218 1.00 0.00 171 LYS P CA 16
ATOM 37626 C C . LYS C 3 71 ? 16.144 15.469 6.855 1.00 0.00 171 LYS P C 16
ATOM 37627 O O . LYS C 3 71 ? 17.224 15.331 6.281 1.00 0.00 171 LYS P O 16
ATOM 37646 N N . GLY C 3 72 ? 15.608 16.692 7.210 1.00 0.00 172 GLY P N 16
ATOM 37647 C CA . GLY C 3 72 ? 15.981 17.918 6.531 1.00 0.00 172 GLY P CA 16
ATOM 37648 C C . GLY C 3 72 ? 14.767 18.411 5.695 1.00 0.00 172 GLY P C 16
ATOM 37649 O O . GLY C 3 72 ? 13.872 19.101 6.181 1.00 0.00 172 GLY P O 16
ATOM 37653 N N . TYR C 3 73 ? 14.784 17.968 4.386 1.00 0.00 173 TYR P N 16
ATOM 37654 C CA . TYR C 3 73 ? 13.771 18.356 3.423 1.00 0.00 173 TYR P CA 16
ATOM 37655 C C . TYR C 3 73 ? 14.124 17.754 2.037 1.00 0.00 173 TYR P C 16
ATOM 37656 O O . TYR C 3 73 ? 15.281 17.670 1.628 1.00 0.00 173 TYR P O 16
ATOM 37674 N N . GLU C 3 74 ? 13.011 17.361 1.311 1.00 0.00 174 GLU P N 16
ATOM 37675 C CA . GLU C 3 74 ? 13.058 17.282 -0.146 1.00 0.00 174 GLU P CA 16
ATOM 37676 C C . GLU C 3 74 ? 11.598 17.163 -0.648 1.00 0.00 174 GLU P C 16
ATOM 37677 O O . GLU C 3 74 ? 10.688 16.776 0.133 1.00 0.00 174 GLU P O 16
ATOM 37689 N N . GLY C 3 75 ? 11.295 17.524 -1.946 1.00 0.00 175 GLY P N 16
ATOM 37690 C CA . GLY C 3 75 ? 9.943 17.952 -2.301 1.00 0.00 175 GLY P CA 16
ATOM 37691 C C . GLY C 3 75 ? 10.001 19.373 -2.915 1.00 0.00 175 GLY P C 16
ATOM 37692 O O . GLY C 3 75 ? 10.266 19.571 -4.101 1.00 0.00 175 GLY P O 16
ATOM 37696 N N . HIS C 3 76 ? 9.694 20.378 -2.016 1.00 0.00 176 HIS P N 16
ATOM 37697 C CA . HIS C 3 76 ? 9.720 21.781 -2.381 1.00 0.00 176 HIS P CA 16
ATOM 37698 C C . HIS C 3 76 ? 11.095 22.049 -3.112 1.00 0.00 176 HIS P C 16
ATOM 37699 O O . HIS C 3 76 ? 12.047 21.288 -2.940 1.00 0.00 176 HIS P O 16
ATOM 37714 N N . PRO C 3 77 ? 11.201 23.188 -3.915 1.00 0.00 177 PRO P N 16
ATOM 37715 C CA . PRO C 3 77 ? 12.477 23.566 -4.553 1.00 0.00 177 PRO P CA 16
ATOM 37716 C C . PRO C 3 77 ? 13.685 23.534 -3.513 1.00 0.00 177 PRO P C 16
ATOM 37717 O O . PRO C 3 77 ? 14.828 23.391 -3.956 1.00 0.00 177 PRO P O 16
ATOM 38743 N N . ALA C 3 1 ? -30.378 -15.527 2.044 1.00 0.00 101 ALA P N 17
ATOM 38744 C CA . ALA C 3 1 ? -29.674 -16.072 0.887 1.00 0.00 101 ALA P CA 17
ATOM 38745 C C . ALA C 3 1 ? -29.782 -15.144 -0.300 1.00 0.00 101 ALA P C 17
ATOM 38746 O O . ALA C 3 1 ? -30.841 -14.580 -0.590 1.00 0.00 101 ALA P O 17
ATOM 38755 N N . SER C 3 2 ? -28.675 -14.952 -0.992 1.00 0.00 102 SER P N 17
ATOM 38756 C CA . SER C 3 2 ? -28.597 -13.969 -2.070 1.00 0.00 102 SER P CA 17
ATOM 38757 C C . SER C 3 2 ? -29.002 -14.582 -3.391 1.00 0.00 102 SER P C 17
ATOM 38758 O O . SER C 3 2 ? -29.089 -15.804 -3.540 1.00 0.00 102 SER P O 17
ATOM 38766 N N . ASP C 3 3 ? -29.223 -13.736 -4.380 1.00 0.00 103 ASP P N 17
ATOM 38767 C CA . ASP C 3 3 ? -29.786 -14.158 -5.659 1.00 0.00 103 ASP P CA 17
ATOM 38768 C C . ASP C 3 3 ? -30.194 -12.966 -6.494 1.00 0.00 103 ASP P C 17
ATOM 38769 O O . ASP C 3 3 ? -30.324 -13.060 -7.725 1.00 0.00 103 ASP P O 17
ATOM 38778 N N . GLY C 3 4 ? -30.432 -11.831 -5.864 1.00 0.00 104 GLY P N 17
ATOM 38779 C CA . GLY C 3 4 ? -30.660 -10.582 -6.593 1.00 0.00 104 GLY P CA 17
ATOM 38780 C C . GLY C 3 4 ? -29.356 -9.865 -6.851 1.00 0.00 104 GLY P C 17
ATOM 38781 O O . GLY C 3 4 ? -28.963 -9.620 -7.995 1.00 0.00 104 GLY P O 17
ATOM 38785 N N . LEU C 3 5 ? -28.657 -9.522 -5.785 1.00 0.00 105 LEU P N 17
ATOM 38786 C CA . LEU C 3 5 ? -27.451 -8.705 -5.880 1.00 0.00 105 LEU P CA 17
ATOM 38787 C C . LEU C 3 5 ? -26.415 -9.148 -4.875 1.00 0.00 105 LEU P C 17
ATOM 38788 O O . LEU C 3 5 ? -26.724 -9.632 -3.783 1.00 0.00 105 LEU P O 17
ATOM 38804 N N . PRO C 3 6 ? -25.158 -8.993 -5.234 1.00 0.00 106 PRO P N 17
ATOM 38805 C CA . PRO C 3 6 ? -23.908 -9.312 -4.418 1.00 0.00 106 PRO P CA 17
ATOM 38806 C C . PRO C 3 6 ? -23.446 -8.215 -3.494 1.00 0.00 106 PRO P C 17
ATOM 38807 O O . PRO C 3 6 ? -22.274 -7.821 -3.481 1.00 0.00 106 PRO P O 17
ATOM 38818 N N . ASN C 3 7 ? -24.359 -7.702 -2.688 1.00 0.00 107 ASN P N 17
ATOM 38819 C CA . ASN C 3 7 ? -24.046 -6.628 -1.751 1.00 0.00 107 ASN P CA 17
ATOM 38820 C C . ASN C 3 7 ? -23.412 -5.457 -2.463 1.00 0.00 107 ASN P C 17
ATOM 38821 O O . ASN C 3 7 ? -23.401 -5.372 -3.695 1.00 0.00 107 ASN P O 17
ATOM 38832 N N . LYS C 3 8 ? -22.889 -4.519 -1.695 1.00 0.00 108 LYS P N 17
ATOM 38833 C CA . LYS C 3 8 ? -22.234 -3.339 -2.252 1.00 0.00 108 LYS P CA 17
ATOM 38834 C C . LYS C 3 8 ? -21.290 -2.716 -1.251 1.00 0.00 108 LYS P C 17
ATOM 38835 O O . LYS C 3 8 ? -21.174 -1.490 -1.144 1.00 0.00 108 LYS P O 17
ATOM 38854 N N . LYS C 3 9 ? -20.621 -3.548 -0.476 1.00 0.00 109 LYS P N 17
ATOM 38855 C CA . LYS C 3 9 ? -19.549 -3.108 0.414 1.00 0.00 109 LYS P CA 17
ATOM 38856 C C . LYS C 3 9 ? -18.342 -2.626 -0.355 1.00 0.00 109 LYS P C 17
ATOM 38857 O O . LYS C 3 9 ? -18.174 -2.913 -1.547 1.00 0.00 109 LYS P O 17
ATOM 38876 N N . ARG C 3 10 ? -17.495 -1.862 0.301 1.00 0.00 110 ARG P N 17
ATOM 38877 C CA . ARG C 3 10 ? -16.373 -1.172 -0.347 1.00 0.00 110 ARG P CA 17
ATOM 38878 C C . ARG C 3 10 ? -15.101 -1.454 0.431 1.00 0.00 110 ARG P C 17
ATOM 38879 O O . ARG C 3 10 ? -14.919 -2.513 1.036 1.00 0.00 110 ARG P O 17
ATOM 38900 N N . LYS C 3 11 ? -14.194 -0.496 0.393 1.00 0.00 111 LYS P N 17
ATOM 38901 C CA . LYS C 3 11 ? -12.889 -0.622 1.030 1.00 0.00 111 LYS P CA 17
ATOM 38902 C C . LYS C 3 11 ? -12.785 0.185 2.302 1.00 0.00 111 LYS P C 17
ATOM 38903 O O . LYS C 3 11 ? -12.364 1.346 2.305 1.00 0.00 111 LYS P O 17
ATOM 38922 N N . ARG C 3 12 ? -13.183 -0.417 3.406 1.00 0.00 112 ARG P N 17
ATOM 38923 C CA . ARG C 3 12 ? -12.938 0.150 4.729 1.00 0.00 112 ARG P CA 17
ATOM 38924 C C . ARG C 3 12 ? -11.463 0.107 5.049 1.00 0.00 112 ARG P C 17
ATOM 38925 O O . ARG C 3 12 ? -10.617 0.052 4.137 1.00 0.00 112 ARG P O 17
ATOM 38946 N N . ARG C 3 13 ? -11.101 0.159 6.315 1.00 0.00 113 ARG P N 17
ATOM 38947 C CA . ARG C 3 13 ? -9.720 -0.089 6.727 1.00 0.00 113 ARG P CA 17
ATOM 38948 C C . ARG C 3 13 ? -9.600 -1.449 7.376 1.00 0.00 113 ARG P C 17
ATOM 38949 O O . ARG C 3 13 ? -10.180 -1.725 8.429 1.00 0.00 113 ARG P O 17
ATOM 38970 N N . VAL C 3 14 ? -8.829 -2.319 6.746 1.00 0.00 114 VAL P N 17
ATOM 38971 C CA . VAL C 3 14 ? -8.696 -3.699 7.206 1.00 0.00 114 VAL P CA 17
ATOM 38972 C C . VAL C 3 14 ? -7.440 -3.852 8.035 1.00 0.00 114 VAL P C 17
ATOM 38973 O O . VAL C 3 14 ? -6.377 -4.265 7.565 1.00 0.00 114 VAL P O 17
ATOM 38986 N N . LEU C 3 15 ? -7.559 -3.489 9.298 1.00 0.00 115 LEU P N 17
ATOM 38987 C CA . LEU C 3 15 ? -6.411 -3.353 10.187 1.00 0.00 115 LEU P CA 17
ATOM 38988 C C . LEU C 3 15 ? -6.104 -4.667 10.866 1.00 0.00 115 LEU P C 17
ATOM 38989 O O . LEU C 3 15 ? -6.860 -5.167 11.704 1.00 0.00 115 LEU P O 17
ATOM 39005 N N . PHE C 3 16 ? -4.965 -5.243 10.514 1.00 0.00 116 PHE P N 17
ATOM 39006 C CA . PHE C 3 16 ? -4.616 -6.602 10.947 1.00 0.00 116 PHE P CA 17
ATOM 39007 C C . PHE C 3 16 ? -4.116 -6.570 12.372 1.00 0.00 116 PHE P C 17
ATOM 39008 O O . PHE C 3 16 ? -3.497 -5.532 12.769 1.00 0.00 116 PHE P O 17
ATOM 39025 N N . THR C 3 17 ? -4.254 -7.586 13.201 1.00 0.00 117 THR P N 17
ATOM 39026 C CA . THR C 3 17 ? -3.915 -7.479 14.630 1.00 0.00 117 THR P CA 17
ATOM 39027 C C . THR C 3 17 ? -2.407 -7.360 14.800 1.00 0.00 117 THR P C 17
ATOM 39028 O O . THR C 3 17 ? -1.632 -7.735 13.919 1.00 0.00 117 THR P O 17
ATOM 39039 N N . LYS C 3 18 ? -2.012 -6.770 15.911 1.00 0.00 118 LYS P N 17
ATOM 39040 C CA . LYS C 3 18 ? -0.604 -6.645 16.258 1.00 0.00 118 LYS P CA 17
ATOM 39041 C C . LYS C 3 18 ? 0.144 -7.943 15.999 1.00 0.00 118 LYS P C 17
ATOM 39042 O O . LYS C 3 18 ? 1.294 -7.964 15.554 1.00 0.00 118 LYS P O 17
ATOM 39061 N N . ALA C 3 19 ? -0.543 -9.040 16.272 1.00 0.00 119 ALA P N 17
ATOM 39062 C CA . ALA C 3 19 ? -0.039 -10.364 15.925 1.00 0.00 119 ALA P CA 17
ATOM 39063 C C . ALA C 3 19 ? 0.212 -10.454 14.434 1.00 0.00 119 ALA P C 17
ATOM 39064 O O . ALA C 3 19 ? 1.323 -10.688 13.954 1.00 0.00 119 ALA P O 17
ATOM 39071 N N . GLN C 3 20 ? -0.840 -10.220 13.670 1.00 0.00 120 GLN P N 17
ATOM 39072 C CA . GLN C 3 20 ? -0.788 -10.205 12.208 1.00 0.00 120 GLN P CA 17
ATOM 39073 C C . GLN C 3 20 ? 0.246 -9.231 11.694 1.00 0.00 120 GLN P C 17
ATOM 39074 O O . GLN C 3 20 ? 1.084 -9.573 10.839 1.00 0.00 120 GLN P O 17
ATOM 39088 N N . THR C 3 21 ? 0.248 -8.016 12.210 1.00 0.00 121 THR P N 17
ATOM 39089 C CA . THR C 3 21 ? 1.324 -7.072 11.922 1.00 0.00 121 THR P CA 17
ATOM 39090 C C . THR C 3 21 ? 2.668 -7.701 12.225 1.00 0.00 121 THR P C 17
ATOM 39091 O O . THR C 3 21 ? 3.624 -7.558 11.458 1.00 0.00 121 THR P O 17
ATOM 39102 N N . TYR C 3 22 ? 2.782 -8.368 13.361 1.00 0.00 122 TYR P N 17
ATOM 39103 C CA . TYR C 3 22 ? 4.081 -8.860 13.829 1.00 0.00 122 TYR P CA 17
ATOM 39104 C C . TYR C 3 22 ? 4.629 -9.918 12.899 1.00 0.00 122 TYR P C 17
ATOM 39105 O O . TYR C 3 22 ? 5.837 -9.929 12.585 1.00 0.00 122 TYR P O 17
ATOM 39123 N N . GLU C 3 23 ? 3.795 -10.806 12.402 1.00 0.00 123 GLU P N 17
ATOM 39124 C CA . GLU C 3 23 ? 4.183 -11.718 11.334 1.00 0.00 123 GLU P CA 17
ATOM 39125 C C . GLU C 3 23 ? 4.332 -10.990 10.017 1.00 0.00 123 GLU P C 17
ATOM 39126 O O . GLU C 3 23 ? 5.076 -11.492 9.126 1.00 0.00 123 GLU P O 17
ATOM 39138 N N . LEU C 3 24 ? 3.670 -9.879 9.748 1.00 0.00 124 LEU P N 17
ATOM 39139 C CA . LEU C 3 24 ? 3.923 -9.081 8.541 1.00 0.00 124 LEU P CA 17
ATOM 39140 C C . LEU C 3 24 ? 5.229 -8.330 8.660 1.00 0.00 124 LEU P C 17
ATOM 39141 O O . LEU C 3 24 ? 6.004 -8.247 7.687 1.00 0.00 124 LEU P O 17
ATOM 39157 N N . GLU C 3 25 ? 5.542 -7.775 9.816 1.00 0.00 125 GLU P N 17
ATOM 39158 C CA . GLU C 3 25 ? 6.844 -7.185 10.107 1.00 0.00 125 GLU P CA 17
ATOM 39159 C C . GLU C 3 25 ? 7.950 -8.213 10.015 1.00 0.00 125 GLU P C 17
ATOM 39160 O O . GLU C 3 25 ? 9.040 -7.982 9.500 1.00 0.00 125 GLU P O 17
ATOM 39172 N N . ARG C 3 26 ? 7.678 -9.357 10.617 1.00 0.00 126 ARG P N 17
ATOM 39173 C CA . ARG C 3 26 ? 8.546 -10.521 10.502 1.00 0.00 126 ARG P CA 17
ATOM 39174 C C . ARG C 3 26 ? 8.957 -10.748 9.067 1.00 0.00 126 ARG P C 17
ATOM 39175 O O . ARG C 3 26 ? 10.126 -10.615 8.696 1.00 0.00 126 ARG P O 17
ATOM 39196 N N . ARG C 3 27 ? 7.981 -11.066 8.225 1.00 0.00 127 ARG P N 17
ATOM 39197 C CA . ARG C 3 27 ? 8.293 -11.466 6.854 1.00 0.00 127 ARG P CA 17
ATOM 39198 C C . ARG C 3 27 ? 8.910 -10.300 6.103 1.00 0.00 127 ARG P C 17
ATOM 39199 O O . ARG C 3 27 ? 9.726 -10.541 5.189 1.00 0.00 127 ARG P O 17
ATOM 39220 N N . PHE C 3 28 ? 8.570 -9.060 6.390 1.00 0.00 128 PHE P N 17
ATOM 39221 C CA . PHE C 3 28 ? 9.283 -7.914 5.814 1.00 0.00 128 PHE P CA 17
ATOM 39222 C C . PHE C 3 28 ? 10.630 -7.674 6.456 1.00 0.00 128 PHE P C 17
ATOM 39223 O O . PHE C 3 28 ? 11.632 -7.398 5.737 1.00 0.00 128 PHE P O 17
ATOM 39240 N N . ARG C 3 29 ? 10.772 -7.714 7.767 1.00 0.00 129 ARG P N 17
ATOM 39241 C CA . ARG C 3 29 ? 12.020 -7.346 8.444 1.00 0.00 129 ARG P CA 17
ATOM 39242 C C . ARG C 3 29 ? 13.109 -8.340 8.122 1.00 0.00 129 ARG P C 17
ATOM 39243 O O . ARG C 3 29 ? 14.308 -8.129 8.348 1.00 0.00 129 ARG P O 17
ATOM 39264 N N . GLN C 3 30 ? 12.721 -9.468 7.559 1.00 0.00 130 GLN P N 17
ATOM 39265 C CA . GLN C 3 30 ? 13.586 -10.572 7.142 1.00 0.00 130 GLN P CA 17
ATOM 39266 C C . GLN C 3 30 ? 13.735 -10.623 5.644 1.00 0.00 130 GLN P C 17
ATOM 39267 O O . GLN C 3 30 ? 14.763 -11.015 5.086 1.00 0.00 130 GLN P O 17
ATOM 39281 N N . GLN C 3 31 ? 12.672 -10.247 4.953 1.00 0.00 131 GLN P N 17
ATOM 39282 C CA . GLN C 3 31 ? 12.533 -10.472 3.513 1.00 0.00 131 GLN P CA 17
ATOM 39283 C C . GLN C 3 31 ? 11.655 -9.435 2.842 1.00 0.00 131 GLN P C 17
ATOM 39284 O O . GLN C 3 31 ? 10.427 -9.397 2.955 1.00 0.00 131 GLN P O 17
ATOM 39298 N N . ARG C 3 32 ? 12.287 -8.564 2.061 1.00 0.00 132 ARG P N 17
ATOM 39299 C CA . ARG C 3 32 ? 11.652 -7.380 1.479 1.00 0.00 132 ARG P CA 17
ATOM 39300 C C . ARG C 3 32 ? 10.786 -7.685 0.277 1.00 0.00 132 ARG P C 17
ATOM 39301 O O . ARG C 3 32 ? 10.026 -6.827 -0.206 1.00 0.00 132 ARG P O 17
ATOM 39322 N N . TYR C 3 33 ? 10.845 -8.906 -0.215 1.00 0.00 133 TYR P N 17
ATOM 39323 C CA . TYR C 3 33 ? 10.263 -9.293 -1.504 1.00 0.00 133 TYR P CA 17
ATOM 39324 C C . TYR C 3 33 ? 9.903 -10.758 -1.482 1.00 0.00 133 TYR P C 17
ATOM 39325 O O . TYR C 3 33 ? 10.822 -11.614 -1.377 1.00 0.00 133 TYR P O 17
ATOM 39343 N N . LEU C 3 34 ? 8.642 -11.166 -1.605 1.00 0.00 134 LEU P N 17
ATOM 39344 C CA . LEU C 3 34 ? 8.230 -12.552 -1.289 1.00 0.00 134 LEU P CA 17
ATOM 39345 C C . LEU C 3 34 ? 7.563 -13.211 -2.474 1.00 0.00 134 LEU P C 17
ATOM 39346 O O . LEU C 3 34 ? 6.845 -12.471 -3.226 1.00 0.00 134 LEU P O 17
ATOM 39362 N N . SER C 3 35 ? 7.700 -14.486 -2.797 1.00 0.00 135 SER P N 17
ATOM 39363 C CA . SER C 3 35 ? 6.846 -15.139 -3.813 1.00 0.00 135 SER P CA 17
ATOM 39364 C C . SER C 3 35 ? 5.553 -15.608 -3.183 1.00 0.00 135 SER P C 17
ATOM 39365 O O . SER C 3 35 ? 5.462 -15.679 -1.928 1.00 0.00 135 SER P O 17
ATOM 39373 N N . ALA C 3 36 ? 4.512 -15.904 -3.937 1.00 0.00 136 ALA P N 17
ATOM 39374 C CA . ALA C 3 36 ? 3.186 -16.162 -3.359 1.00 0.00 136 ALA P CA 17
ATOM 39375 C C . ALA C 3 36 ? 3.254 -17.180 -2.244 1.00 0.00 136 ALA P C 17
ATOM 39376 O O . ALA C 3 36 ? 2.907 -16.883 -1.077 1.00 0.00 136 ALA P O 17
ATOM 39383 N N . PRO C 3 37 ? 3.701 -18.388 -2.531 1.00 0.00 137 PRO P N 17
ATOM 39384 C CA . PRO C 3 37 ? 3.786 -19.563 -1.542 1.00 0.00 137 PRO P CA 17
ATOM 39385 C C . PRO C 3 37 ? 4.474 -19.262 -0.227 1.00 0.00 137 PRO P C 17
ATOM 39386 O O . PRO C 3 37 ? 4.109 -19.864 0.813 1.00 0.00 137 PRO P O 17
ATOM 39397 N N . GLU C 3 38 ? 5.445 -18.375 -0.167 1.00 0.00 138 GLU P N 17
ATOM 39398 C CA . GLU C 3 38 ? 5.958 -17.854 1.100 1.00 0.00 138 GLU P CA 17
ATOM 39399 C C . GLU C 3 38 ? 4.853 -17.050 1.780 1.00 0.00 138 GLU P C 17
ATOM 39400 O O . GLU C 3 38 ? 4.372 -17.274 2.888 1.00 0.00 138 GLU P O 17
ATOM 39412 N N . ARG C 3 39 ? 4.461 -16.009 1.046 1.00 0.00 139 ARG P N 17
ATOM 39413 C CA . ARG C 3 39 ? 3.638 -14.918 1.547 1.00 0.00 139 ARG P CA 17
ATOM 39414 C C . ARG C 3 39 ? 2.186 -15.300 1.716 1.00 0.00 139 ARG P C 17
ATOM 39415 O O . ARG C 3 39 ? 1.486 -14.590 2.512 1.00 0.00 139 ARG P O 17
ATOM 39436 N N . GLU C 3 40 ? 1.609 -16.292 1.071 1.00 0.00 140 GLU P N 17
ATOM 39437 C CA . GLU C 3 40 ? 0.271 -16.779 1.428 1.00 0.00 140 GLU P CA 17
ATOM 39438 C C . GLU C 3 40 ? 0.279 -17.471 2.773 1.00 0.00 140 GLU P C 17
ATOM 39439 O O . GLU C 3 40 ? -0.657 -17.364 3.570 1.00 0.00 140 GLU P O 17
ATOM 39451 N N . HIS C 3 41 ? 1.331 -18.226 3.020 1.00 0.00 141 HIS P N 17
ATOM 39452 C CA . HIS C 3 41 ? 1.459 -18.960 4.278 1.00 0.00 141 HIS P CA 17
ATOM 39453 C C . HIS C 3 41 ? 1.454 -18.010 5.451 1.00 0.00 141 HIS P C 17
ATOM 39454 O O . HIS C 3 41 ? 0.969 -18.378 6.530 1.00 0.00 141 HIS P O 17
ATOM 39469 N N . LEU C 3 42 ? 1.999 -16.817 5.308 1.00 0.00 142 LEU P N 17
ATOM 39470 C CA . LEU C 3 42 ? 1.832 -15.782 6.331 1.00 0.00 142 LEU P CA 17
ATOM 39471 C C . LEU C 3 42 ? 0.390 -15.319 6.353 1.00 0.00 142 LEU P C 17
ATOM 39472 O O . LEU C 3 42 ? -0.188 -15.027 7.403 1.00 0.00 142 LEU P O 17
ATOM 39488 N N . ALA C 3 43 ? -0.198 -15.250 5.168 1.00 0.00 143 ALA P N 17
ATOM 39489 C CA . ALA C 3 43 ? -1.634 -14.986 5.072 1.00 0.00 143 ALA P CA 17
ATOM 39490 C C . ALA C 3 43 ? -2.387 -16.034 5.862 1.00 0.00 143 ALA P C 17
ATOM 39491 O O . ALA C 3 43 ? -3.426 -15.767 6.470 1.00 0.00 143 ALA P O 17
ATOM 39498 N N . SER C 3 44 ? -1.888 -17.259 5.827 1.00 0.00 144 SER P N 17
ATOM 39499 C CA . SER C 3 44 ? -2.468 -18.348 6.612 1.00 0.00 144 SER P CA 17
ATOM 39500 C C . SER C 3 44 ? -2.206 -18.242 8.096 1.00 0.00 144 SER P C 17
ATOM 39501 O O . SER C 3 44 ? -3.130 -18.525 8.914 1.00 0.00 144 SER P O 17
ATOM 39509 N N . LEU C 3 45 ? -1.026 -17.895 8.566 1.00 0.00 145 LEU P N 17
ATOM 39510 C CA . LEU C 3 45 ? -0.658 -18.014 9.980 1.00 0.00 145 LEU P CA 17
ATOM 39511 C C . LEU C 3 45 ? -1.495 -17.033 10.785 1.00 0.00 145 LEU P C 17
ATOM 39512 O O . LEU C 3 45 ? -2.059 -17.279 11.850 1.00 0.00 145 LEU P O 17
ATOM 39528 N N . ILE C 3 46 ? -1.537 -15.824 10.224 1.00 0.00 146 ILE P N 17
ATOM 39529 C CA . ILE C 3 46 ? -2.192 -14.675 10.841 1.00 0.00 146 ILE P CA 17
ATOM 39530 C C . ILE C 3 46 ? -3.620 -14.544 10.334 1.00 0.00 146 ILE P C 17
ATOM 39531 O O . ILE C 3 46 ? -4.467 -13.797 10.842 1.00 0.00 146 ILE P O 17
ATOM 39547 N N . ARG C 3 47 ? -3.883 -15.249 9.245 1.00 0.00 147 ARG P N 17
ATOM 39548 C CA . ARG C 3 47 ? -5.207 -15.551 8.719 1.00 0.00 147 ARG P CA 17
ATOM 39549 C C . ARG C 3 47 ? -5.823 -14.363 8.007 1.00 0.00 147 ARG P C 17
ATOM 39550 O O . ARG C 3 47 ? -7.004 -14.030 8.123 1.00 0.00 147 ARG P O 17
ATOM 39571 N N . LEU C 3 48 ? -4.996 -13.711 7.208 1.00 0.00 148 LEU P N 17
ATOM 39572 C CA . LEU C 3 48 ? -5.415 -12.702 6.241 1.00 0.00 148 LEU P CA 17
ATOM 39573 C C . LEU C 3 48 ? -5.397 -13.280 4.840 1.00 0.00 148 LEU P C 17
ATOM 39574 O O . LEU C 3 48 ? -4.771 -14.339 4.601 1.00 0.00 148 LEU P O 17
ATOM 39590 N N . THR C 3 49 ? -6.020 -12.637 3.869 1.00 0.00 149 THR P N 17
ATOM 39591 C CA . THR C 3 49 ? -5.852 -13.032 2.465 1.00 0.00 149 THR P CA 17
ATOM 39592 C C . THR C 3 49 ? -4.521 -12.522 1.959 1.00 0.00 149 THR P C 17
ATOM 39593 O O . THR C 3 49 ? -3.983 -11.526 2.449 1.00 0.00 149 THR P O 17
ATOM 39604 N N . PRO C 3 50 ? -3.989 -13.207 0.960 1.00 0.00 150 PRO P N 17
ATOM 39605 C CA . PRO C 3 50 ? -2.576 -12.981 0.410 1.00 0.00 150 PRO P CA 17
ATOM 39606 C C . PRO C 3 50 ? -2.336 -11.589 -0.127 1.00 0.00 150 PRO P C 17
ATOM 39607 O O . PRO C 3 50 ? -1.240 -11.020 0.181 1.00 0.00 150 PRO P O 17
ATOM 39618 N N . THR C 3 51 ? -3.203 -10.977 -0.908 1.00 0.00 151 THR P N 17
ATOM 39619 C CA . THR C 3 51 ? -3.086 -9.540 -1.168 1.00 0.00 151 THR P CA 17
ATOM 39620 C C . THR C 3 51 ? -3.186 -8.707 0.099 1.00 0.00 151 THR P C 17
ATOM 39621 O O . THR C 3 51 ? -2.745 -7.518 0.023 1.00 0.00 151 THR P O 17
ATOM 39632 N N . GLN C 3 52 ? -3.728 -9.143 1.230 1.00 0.00 152 GLN P N 17
ATOM 39633 C CA . GLN C 3 52 ? -3.586 -8.360 2.469 1.00 0.00 152 GLN P CA 17
ATOM 39634 C C . GLN C 3 52 ? -2.161 -8.520 2.979 1.00 0.00 152 GLN P C 17
ATOM 39635 O O . GLN C 3 52 ? -1.662 -7.532 3.613 1.00 0.00 152 GLN P O 17
ATOM 39649 N N . VAL C 3 53 ? -1.404 -9.579 2.766 1.00 0.00 153 VAL P N 17
ATOM 39650 C CA . VAL C 3 53 ? 0.041 -9.599 3.059 1.00 0.00 153 VAL P CA 17
ATOM 39651 C C . VAL C 3 53 ? 0.821 -8.768 2.060 1.00 0.00 153 VAL P C 17
ATOM 39652 O O . VAL C 3 53 ? 1.486 -7.789 2.410 1.00 0.00 153 VAL P O 17
ATOM 39665 N N . LYS C 3 54 ? 0.785 -9.169 0.801 1.00 0.00 154 LYS P N 17
ATOM 39666 C CA . LYS C 3 54 ? 1.484 -8.498 -0.294 1.00 0.00 154 LYS P CA 17
ATOM 39667 C C . LYS C 3 54 ? 1.363 -6.989 -0.203 1.00 0.00 154 LYS P C 17
ATOM 39668 O O . LYS C 3 54 ? 2.351 -6.252 -0.309 1.00 0.00 154 LYS P O 17
ATOM 39687 N N . ILE C 3 55 ? 0.144 -6.495 -0.036 1.00 0.00 155 ILE P N 17
ATOM 39688 C CA . ILE C 3 55 ? -0.076 -5.054 0.121 1.00 0.00 155 ILE P CA 17
ATOM 39689 C C . ILE C 3 55 ? 0.721 -4.511 1.282 1.00 0.00 155 ILE P C 17
ATOM 39690 O O . ILE C 3 55 ? 1.459 -3.516 1.135 1.00 0.00 155 ILE P O 17
ATOM 39706 N N . TRP C 3 56 ? 0.591 -5.100 2.456 1.00 0.00 156 TRP P N 17
ATOM 39707 C CA . TRP C 3 56 ? 1.327 -4.627 3.633 1.00 0.00 156 TRP P CA 17
ATOM 39708 C C . TRP C 3 56 ? 2.814 -4.650 3.357 1.00 0.00 156 TRP P C 17
ATOM 39709 O O . TRP C 3 56 ? 3.563 -3.798 3.871 1.00 0.00 156 TRP P O 17
ATOM 39730 N N . PHE C 3 57 ? 3.307 -5.554 2.513 1.00 0.00 157 PHE P N 17
ATOM 39731 C CA . PHE C 3 57 ? 4.711 -5.509 2.064 1.00 0.00 157 PHE P CA 17
ATOM 39732 C C . PHE C 3 57 ? 4.962 -4.450 1.017 1.00 0.00 157 PHE P C 17
ATOM 39733 O O . PHE C 3 57 ? 6.049 -3.763 1.093 1.00 0.00 157 PHE P O 17
ATOM 39750 N N . GLN C 3 58 ? 4.162 -4.177 0.011 1.00 0.00 158 GLN P N 17
ATOM 39751 C CA . GLN C 3 58 ? 4.259 -2.960 -0.811 1.00 0.00 158 GLN P CA 17
ATOM 39752 C C . GLN C 3 58 ? 4.290 -1.725 0.058 1.00 0.00 158 GLN P C 17
ATOM 39753 O O . GLN C 3 58 ? 5.281 -0.994 0.134 1.00 0.00 158 GLN P O 17
ATOM 39767 N N . ASN C 3 59 ? 3.179 -1.466 0.752 1.00 0.00 159 ASN P N 17
ATOM 39768 C CA . ASN C 3 59 ? 3.023 -0.214 1.485 1.00 0.00 159 ASN P CA 17
ATOM 39769 C C . ASN C 3 59 ? 4.134 -0.031 2.520 1.00 0.00 159 ASN P C 17
ATOM 39770 O O . ASN C 3 59 ? 4.316 1.163 2.931 1.00 0.00 159 ASN P O 17
ATOM 39781 N N . HIS C 3 60 ? 4.863 -1.002 3.020 1.00 0.00 160 HIS P N 17
ATOM 39782 C CA . HIS C 3 60 ? 6.051 -0.733 3.842 1.00 0.00 160 HIS P CA 17
ATOM 39783 C C . HIS C 3 60 ? 7.234 -0.222 3.027 1.00 0.00 160 HIS P C 17
ATOM 39784 O O . HIS C 3 60 ? 7.786 0.881 3.370 1.00 0.00 160 HIS P O 17
ATOM 39799 N N . ARG C 3 61 ? 7.751 -0.882 2.008 1.00 0.00 161 ARG P N 17
ATOM 39800 C CA . ARG C 3 61 ? 9.025 -0.473 1.375 1.00 0.00 161 ARG P CA 17
ATOM 39801 C C . ARG C 3 61 ? 8.979 0.912 0.752 1.00 0.00 161 ARG P C 17
ATOM 39802 O O . ARG C 3 61 ? 10.039 1.611 0.795 1.00 0.00 161 ARG P O 17
ATOM 39823 N N . TYR C 3 62 ? 7.917 1.390 0.134 1.00 0.00 162 TYR P N 17
ATOM 39824 C CA . TYR C 3 62 ? 7.841 2.798 -0.284 1.00 0.00 162 TYR P CA 17
ATOM 39825 C C . TYR C 3 62 ? 7.785 3.727 0.914 1.00 0.00 162 TYR P C 17
ATOM 39826 O O . TYR C 3 62 ? 8.330 4.857 0.825 1.00 0.00 162 TYR P O 17
ATOM 39844 N N . LYS C 3 63 ? 7.208 3.354 2.039 1.00 0.00 163 LYS P N 17
ATOM 39845 C CA . LYS C 3 63 ? 7.151 4.235 3.214 1.00 0.00 163 LYS P CA 17
ATOM 39846 C C . LYS C 3 63 ? 8.512 4.462 3.837 1.00 0.00 163 LYS P C 17
ATOM 39847 O O . LYS C 3 63 ? 8.797 5.597 4.294 1.00 0.00 163 LYS P O 17
ATOM 39866 N N . THR C 3 64 ? 9.393 3.484 3.898 1.00 0.00 164 THR P N 17
ATOM 39867 C CA . THR C 3 64 ? 10.654 3.611 4.636 1.00 0.00 164 THR P CA 17
ATOM 39868 C C . THR C 3 64 ? 11.507 4.685 3.971 1.00 0.00 164 THR P C 17
ATOM 39869 O O . THR C 3 64 ? 12.103 5.574 4.575 1.00 0.00 164 THR P O 17
ATOM 39880 N N . LYS C 3 65 ? 11.603 4.530 2.660 1.00 0.00 165 LYS P N 17
ATOM 39881 C CA . LYS C 3 65 ? 12.529 5.273 1.819 1.00 0.00 165 LYS P CA 17
ATOM 39882 C C . LYS C 3 65 ? 12.116 6.720 1.697 1.00 0.00 165 LYS P C 17
ATOM 39883 O O . LYS C 3 65 ? 12.902 7.667 1.782 1.00 0.00 165 LYS P O 17
ATOM 39902 N N . ARG C 3 66 ? 10.818 6.919 1.515 1.00 0.00 166 ARG P N 17
ATOM 39903 C CA . ARG C 3 66 ? 10.172 8.227 1.565 1.00 0.00 166 ARG P CA 17
ATOM 39904 C C . ARG C 3 66 ? 10.267 8.818 2.954 1.00 0.00 166 ARG P C 17
ATOM 39905 O O . ARG C 3 66 ? 10.032 10.021 3.151 1.00 0.00 166 ARG P O 17
ATOM 39926 N N . ALA C 3 67 ? 10.579 8.009 3.953 1.00 0.00 167 ALA P N 17
ATOM 39927 C CA . ALA C 3 67 ? 10.871 8.524 5.291 1.00 0.00 167 ALA P CA 17
ATOM 39928 C C . ALA C 3 67 ? 12.256 9.133 5.370 1.00 0.00 167 ALA P C 17
ATOM 39929 O O . ALA C 3 67 ? 12.500 10.074 6.133 1.00 0.00 167 ALA P O 17
ATOM 39936 N N . GLN C 3 68 ? 13.185 8.569 4.627 1.00 0.00 168 GLN P N 17
ATOM 39937 C CA . GLN C 3 68 ? 14.575 9.037 4.615 1.00 0.00 168 GLN P CA 17
ATOM 39938 C C . GLN C 3 68 ? 14.745 10.245 3.725 1.00 0.00 168 GLN P C 17
ATOM 39939 O O . GLN C 3 68 ? 15.786 10.928 3.775 1.00 0.00 168 GLN P O 17
ATOM 39953 N N . ASN C 3 69 ? 13.768 10.564 2.900 1.00 0.00 169 ASN P N 17
ATOM 39954 C CA . ASN C 3 69 ? 13.712 11.856 2.219 1.00 0.00 169 ASN P CA 17
ATOM 39955 C C . ASN C 3 69 ? 13.552 12.966 3.244 1.00 0.00 169 ASN P C 17
ATOM 39956 O O . ASN C 3 69 ? 13.931 14.122 3.050 1.00 0.00 169 ASN P O 17
ATOM 39967 N N . GLU C 3 70 ? 12.938 12.615 4.359 1.00 0.00 170 GLU P N 17
ATOM 39968 C CA . GLU C 3 70 ? 12.492 13.557 5.389 1.00 0.00 170 GLU P CA 17
ATOM 39969 C C . GLU C 3 70 ? 13.605 14.068 6.282 1.00 0.00 170 GLU P C 17
ATOM 39970 O O . GLU C 3 70 ? 13.476 15.107 6.933 1.00 0.00 170 GLU P O 17
ATOM 39982 N N . LYS C 3 71 ? 14.674 13.307 6.360 1.00 0.00 171 LYS P N 17
ATOM 39983 C CA . LYS C 3 71 ? 15.767 13.551 7.302 1.00 0.00 171 LYS P CA 17
ATOM 39984 C C . LYS C 3 71 ? 16.516 14.792 6.844 1.00 0.00 171 LYS P C 17
ATOM 39985 O O . LYS C 3 71 ? 15.951 15.884 6.801 1.00 0.00 171 LYS P O 17
ATOM 40004 N N . GLY C 3 72 ? 17.797 14.631 6.598 1.00 0.00 172 GLY P N 17
ATOM 40005 C CA . GLY C 3 72 ? 18.602 15.618 5.893 1.00 0.00 172 GLY P CA 17
ATOM 40006 C C . GLY C 3 72 ? 17.761 16.534 5.027 1.00 0.00 172 GLY P C 17
ATOM 40007 O O . GLY C 3 72 ? 18.012 17.736 4.914 1.00 0.00 172 GLY P O 17
ATOM 40011 N N . TYR C 3 73 ? 16.776 15.973 4.351 1.00 0.00 173 TYR P N 17
ATOM 40012 C CA . TYR C 3 73 ? 15.682 16.663 3.680 1.00 0.00 173 TYR P CA 17
ATOM 40013 C C . TYR C 3 73 ? 15.932 16.735 2.190 1.00 0.00 173 TYR P C 17
ATOM 40014 O O . TYR C 3 73 ? 17.064 16.851 1.713 1.00 0.00 173 TYR P O 17
ATOM 40032 N N . GLU C 3 74 ? 14.848 16.646 1.434 1.00 0.00 174 GLU P N 17
ATOM 40033 C CA . GLU C 3 74 ? 14.923 16.875 -0.016 1.00 0.00 174 GLU P CA 17
ATOM 40034 C C . GLU C 3 74 ? 13.556 17.124 -0.608 1.00 0.00 174 GLU P C 17
ATOM 40035 O O . GLU C 3 74 ? 12.527 16.914 0.105 1.00 0.00 174 GLU P O 17
ATOM 40047 N N . GLY C 3 75 ? 13.398 17.507 -1.858 1.00 0.00 175 GLY P N 17
ATOM 40048 C CA . GLY C 3 75 ? 12.087 17.970 -2.373 1.00 0.00 175 GLY P CA 17
ATOM 40049 C C . GLY C 3 75 ? 11.620 19.190 -1.618 1.00 0.00 175 GLY P C 17
ATOM 40050 O O . GLY C 3 75 ? 12.050 19.478 -0.497 1.00 0.00 175 GLY P O 17
ATOM 40054 N N . HIS C 3 76 ? 10.743 19.960 -2.241 1.00 0.00 176 HIS P N 17
ATOM 40055 C CA . HIS C 3 76 ? 10.338 21.258 -1.707 1.00 0.00 176 HIS P CA 17
ATOM 40056 C C . HIS C 3 76 ? 9.098 21.765 -2.403 1.00 0.00 176 HIS P C 17
ATOM 40057 O O . HIS C 3 76 ? 8.869 21.516 -3.590 1.00 0.00 176 HIS P O 17
ATOM 40072 N N . PRO C 3 77 ? 8.275 22.494 -1.673 1.00 0.00 177 PRO P N 17
ATOM 40073 C CA . PRO C 3 77 ? 6.995 23.174 -2.155 1.00 0.00 177 PRO P CA 17
ATOM 40074 C C . PRO C 3 77 ? 7.227 24.430 -2.991 1.00 0.00 177 PRO P C 17
ATOM 40075 O O . PRO C 3 77 ? 8.390 24.941 -2.986 1.00 0.00 177 PRO P O 17
ATOM 41101 N N . ALA C 3 1 ? -18.858 -15.515 -9.119 1.00 0.00 101 ALA P N 18
ATOM 41102 C CA . ALA C 3 1 ? -18.593 -14.462 -8.043 1.00 0.00 101 ALA P CA 18
ATOM 41103 C C . ALA C 3 1 ? -19.933 -14.186 -7.309 1.00 0.00 101 ALA P C 18
ATOM 41104 O O . ALA C 3 1 ? -20.728 -13.328 -7.689 1.00 0.00 101 ALA P O 18
ATOM 41113 N N . SER C 3 2 ? -20.148 -15.009 -6.220 1.00 0.00 102 SER P N 18
ATOM 41114 C CA . SER C 3 2 ? -21.361 -14.927 -5.427 1.00 0.00 102 SER P CA 18
ATOM 41115 C C . SER C 3 2 ? -21.118 -15.643 -4.074 1.00 0.00 102 SER P C 18
ATOM 41116 O O . SER C 3 2 ? -20.578 -16.745 -3.982 1.00 0.00 102 SER P O 18
ATOM 41124 N N . ASP C 3 3 ? -21.542 -14.901 -2.971 1.00 0.00 103 ASP P N 18
ATOM 41125 C CA . ASP C 3 3 ? -21.280 -15.373 -1.625 1.00 0.00 103 ASP P CA 18
ATOM 41126 C C . ASP C 3 3 ? -21.610 -14.249 -0.610 1.00 0.00 103 ASP P C 18
ATOM 41127 O O . ASP C 3 3 ? -21.058 -14.219 0.510 1.00 0.00 103 ASP P O 18
ATOM 41136 N N . GLY C 3 4 ? -22.501 -13.277 -1.015 1.00 0.00 104 GLY P N 18
ATOM 41137 C CA . GLY C 3 4 ? -22.580 -11.991 -0.334 1.00 0.00 104 GLY P CA 18
ATOM 41138 C C . GLY C 3 4 ? -23.812 -11.217 -0.868 1.00 0.00 104 GLY P C 18
ATOM 41139 O O . GLY C 3 4 ? -24.964 -11.498 -0.536 1.00 0.00 104 GLY P O 18
ATOM 41143 N N . LEU C 3 5 ? -23.491 -10.200 -1.747 1.00 0.00 105 LEU P N 18
ATOM 41144 C CA . LEU C 3 5 ? -24.495 -9.292 -2.270 1.00 0.00 105 LEU P CA 18
ATOM 41145 C C . LEU C 3 5 ? -23.832 -8.395 -3.390 1.00 0.00 105 LEU P C 18
ATOM 41146 O O . LEU C 3 5 ? -22.614 -8.221 -3.408 1.00 0.00 105 LEU P O 18
ATOM 41162 N N . PRO C 3 6 ? -24.668 -7.852 -4.369 1.00 0.00 106 PRO P N 18
ATOM 41163 C CA . PRO C 3 6 ? -24.332 -6.632 -5.122 1.00 0.00 106 PRO P CA 18
ATOM 41164 C C . PRO C 3 6 ? -23.885 -5.506 -4.153 1.00 0.00 106 PRO P C 18
ATOM 41165 O O . PRO C 3 6 ? -24.703 -4.721 -3.649 1.00 0.00 106 PRO P O 18
ATOM 41176 N N . ASN C 3 7 ? -22.526 -5.416 -3.922 1.00 0.00 107 ASN P N 18
ATOM 41177 C CA . ASN C 3 7 ? -21.920 -4.186 -3.434 1.00 0.00 107 ASN P CA 18
ATOM 41178 C C . ASN C 3 7 ? -21.141 -3.510 -4.592 1.00 0.00 107 ASN P C 18
ATOM 41179 O O . ASN C 3 7 ? -20.911 -4.083 -5.657 1.00 0.00 107 ASN P O 18
ATOM 41190 N N . LYS C 3 8 ? -20.717 -2.227 -4.301 1.00 0.00 108 LYS P N 18
ATOM 41191 C CA . LYS C 3 8 ? -20.294 -1.306 -5.339 1.00 0.00 108 LYS P CA 18
ATOM 41192 C C . LYS C 3 8 ? -18.910 -0.730 -4.938 1.00 0.00 108 LYS P C 18
ATOM 41193 O O . LYS C 3 8 ? -17.923 -0.811 -5.670 1.00 0.00 108 LYS P O 18
ATOM 41212 N N . LYS C 3 9 ? -18.891 -0.156 -3.682 1.00 0.00 109 LYS P N 18
ATOM 41213 C CA . LYS C 3 9 ? -17.663 0.236 -3.018 1.00 0.00 109 LYS P CA 18
ATOM 41214 C C . LYS C 3 9 ? -16.842 -1.028 -2.657 1.00 0.00 109 LYS P C 18
ATOM 41215 O O . LYS C 3 9 ? -17.359 -2.026 -2.148 1.00 0.00 109 LYS P O 18
ATOM 41234 N N . ARG C 3 10 ? -15.491 -0.937 -2.949 1.00 0.00 110 ARG P N 18
ATOM 41235 C CA . ARG C 3 10 ? -14.639 -2.117 -2.890 1.00 0.00 110 ARG P CA 18
ATOM 41236 C C . ARG C 3 10 ? -13.314 -1.785 -2.157 1.00 0.00 110 ARG P C 18
ATOM 41237 O O . ARG C 3 10 ? -12.213 -1.914 -2.702 1.00 0.00 110 ARG P O 18
ATOM 41258 N N . LYS C 3 11 ? -13.471 -1.380 -0.846 1.00 0.00 111 LYS P N 18
ATOM 41259 C CA . LYS C 3 11 ? -12.414 -1.534 0.136 1.00 0.00 111 LYS P CA 18
ATOM 41260 C C . LYS C 3 11 ? -12.941 -1.003 1.496 1.00 0.00 111 LYS P C 18
ATOM 41261 O O . LYS C 3 11 ? -13.529 0.081 1.585 1.00 0.00 111 LYS P O 18
ATOM 41280 N N . ARG C 3 12 ? -12.670 -1.815 2.579 1.00 0.00 112 ARG P N 18
ATOM 41281 C CA . ARG C 3 12 ? -12.561 -1.278 3.923 1.00 0.00 112 ARG P CA 18
ATOM 41282 C C . ARG C 3 12 ? -11.076 -0.927 4.193 1.00 0.00 112 ARG P C 18
ATOM 41283 O O . ARG C 3 12 ? -10.161 -1.286 3.437 1.00 0.00 112 ARG P O 18
ATOM 41304 N N . ARG C 3 13 ? -10.839 -0.210 5.356 1.00 0.00 113 ARG P N 18
ATOM 41305 C CA . ARG C 3 13 ? -9.534 -0.278 6.001 1.00 0.00 113 ARG P CA 18
ATOM 41306 C C . ARG C 3 13 ? -9.512 -1.600 6.813 1.00 0.00 113 ARG P C 18
ATOM 41307 O O . ARG C 3 13 ? -10.255 -1.804 7.772 1.00 0.00 113 ARG P O 18
ATOM 41328 N N . VAL C 3 14 ? -8.609 -2.527 6.316 1.00 0.00 114 VAL P N 18
ATOM 41329 C CA . VAL C 3 14 ? -8.729 -3.952 6.553 1.00 0.00 114 VAL P CA 18
ATOM 41330 C C . VAL C 3 14 ? -7.639 -4.352 7.587 1.00 0.00 114 VAL P C 18
ATOM 41331 O O . VAL C 3 14 ? -6.685 -5.098 7.377 1.00 0.00 114 VAL P O 18
ATOM 41344 N N . LEU C 3 15 ? -7.853 -3.712 8.807 1.00 0.00 115 LEU P N 18
ATOM 41345 C CA . LEU C 3 15 ? -6.791 -3.470 9.759 1.00 0.00 115 LEU P CA 18
ATOM 41346 C C . LEU C 3 15 ? -6.440 -4.799 10.482 1.00 0.00 115 LEU P C 18
ATOM 41347 O O . LEU C 3 15 ? -7.179 -5.327 11.311 1.00 0.00 115 LEU P O 18
ATOM 41363 N N . PHE C 3 16 ? -5.232 -5.335 10.047 1.00 0.00 116 PHE P N 18
ATOM 41364 C CA . PHE C 3 16 ? -4.800 -6.680 10.405 1.00 0.00 116 PHE P CA 18
ATOM 41365 C C . PHE C 3 16 ? -4.292 -6.639 11.869 1.00 0.00 116 PHE P C 18
ATOM 41366 O O . PHE C 3 16 ? -3.696 -5.621 12.300 1.00 0.00 116 PHE P O 18
ATOM 41383 N N . THR C 3 17 ? -4.538 -7.726 12.687 1.00 0.00 117 THR P N 18
ATOM 41384 C CA . THR C 3 17 ? -4.311 -7.673 14.127 1.00 0.00 117 THR P CA 18
ATOM 41385 C C . THR C 3 17 ? -2.777 -7.491 14.354 1.00 0.00 117 THR P C 18
ATOM 41386 O O . THR C 3 17 ? -1.962 -7.865 13.514 1.00 0.00 117 THR P O 18
ATOM 41397 N N . LYS C 3 18 ? -2.446 -6.799 15.503 1.00 0.00 118 LYS P N 18
ATOM 41398 C CA . LYS C 3 18 ? -1.062 -6.513 15.831 1.00 0.00 118 LYS P CA 18
ATOM 41399 C C . LYS C 3 18 ? -0.210 -7.788 15.604 1.00 0.00 118 LYS P C 18
ATOM 41400 O O . LYS C 3 18 ? 0.932 -7.748 15.149 1.00 0.00 118 LYS P O 18
ATOM 41419 N N . ALA C 3 19 ? -0.879 -8.953 15.931 1.00 0.00 119 ALA P N 18
ATOM 41420 C CA . ALA C 3 19 ? -0.309 -10.260 15.679 1.00 0.00 119 ALA P CA 18
ATOM 41421 C C . ALA C 3 19 ? 0.114 -10.363 14.183 1.00 0.00 119 ALA P C 18
ATOM 41422 O O . ALA C 3 19 ? 1.255 -10.618 13.800 1.00 0.00 119 ALA P O 18
ATOM 41429 N N . GLN C 3 20 ? -0.949 -10.183 13.318 1.00 0.00 120 GLN P N 18
ATOM 41430 C CA . GLN C 3 20 ? -0.919 -10.218 11.868 1.00 0.00 120 GLN P CA 18
ATOM 41431 C C . GLN C 3 20 ? 0.034 -9.119 11.332 1.00 0.00 120 GLN P C 18
ATOM 41432 O O . GLN C 3 20 ? 0.875 -9.363 10.447 1.00 0.00 120 GLN P O 18
ATOM 41446 N N . THR C 3 21 ? -0.122 -7.850 11.865 1.00 0.00 121 THR P N 18
ATOM 41447 C CA . THR C 3 21 ? 0.880 -6.823 11.634 1.00 0.00 121 THR P CA 18
ATOM 41448 C C . THR C 3 21 ? 2.278 -7.449 11.919 1.00 0.00 121 THR P C 18
ATOM 41449 O O . THR C 3 21 ? 3.181 -7.405 11.087 1.00 0.00 121 THR P O 18
ATOM 41460 N N . TYR C 3 22 ? 2.399 -7.994 13.181 1.00 0.00 122 TYR P N 18
ATOM 41461 C CA . TYR C 3 22 ? 3.680 -8.406 13.736 1.00 0.00 122 TYR P CA 18
ATOM 41462 C C . TYR C 3 22 ? 4.403 -9.369 12.750 1.00 0.00 122 TYR P C 18
ATOM 41463 O O . TYR C 3 22 ? 5.581 -9.217 12.405 1.00 0.00 122 TYR P O 18
ATOM 41481 N N . GLU C 3 23 ? 3.623 -10.425 12.328 1.00 0.00 123 GLU P N 18
ATOM 41482 C CA . GLU C 3 23 ? 4.126 -11.430 11.416 1.00 0.00 123 GLU P CA 18
ATOM 41483 C C . GLU C 3 23 ? 4.407 -10.738 10.058 1.00 0.00 123 GLU P C 18
ATOM 41484 O O . GLU C 3 23 ? 5.354 -11.116 9.330 1.00 0.00 123 GLU P O 18
ATOM 41496 N N . LEU C 3 24 ? 3.550 -9.734 9.644 1.00 0.00 124 LEU P N 18
ATOM 41497 C CA . LEU C 3 24 ? 3.838 -8.888 8.494 1.00 0.00 124 LEU P CA 18
ATOM 41498 C C . LEU C 3 24 ? 5.170 -8.119 8.728 1.00 0.00 124 LEU P C 18
ATOM 41499 O O . LEU C 3 24 ? 6.068 -8.117 7.866 1.00 0.00 124 LEU P O 18
ATOM 41515 N N . GLU C 3 25 ? 5.287 -7.419 9.911 1.00 0.00 125 GLU P N 18
ATOM 41516 C CA . GLU C 3 25 ? 6.493 -6.688 10.251 1.00 0.00 125 GLU P CA 18
ATOM 41517 C C . GLU C 3 25 ? 7.711 -7.640 10.206 1.00 0.00 125 GLU P C 18
ATOM 41518 O O . GLU C 3 25 ? 8.761 -7.343 9.651 1.00 0.00 125 GLU P O 18
ATOM 41530 N N . ARG C 3 26 ? 7.483 -8.800 10.914 1.00 0.00 126 ARG P N 18
ATOM 41531 C CA . ARG C 3 26 ? 8.443 -9.883 10.961 1.00 0.00 126 ARG P CA 18
ATOM 41532 C C . ARG C 3 26 ? 9.024 -10.095 9.539 1.00 0.00 126 ARG P C 18
ATOM 41533 O O . ARG C 3 26 ? 10.164 -9.772 9.211 1.00 0.00 126 ARG P O 18
ATOM 41554 N N . ARG C 3 27 ? 8.095 -10.641 8.656 1.00 0.00 127 ARG P N 18
ATOM 41555 C CA . ARG C 3 27 ? 8.521 -11.083 7.340 1.00 0.00 127 ARG P CA 18
ATOM 41556 C C . ARG C 3 27 ? 9.147 -9.872 6.595 1.00 0.00 127 ARG P C 18
ATOM 41557 O O . ARG C 3 27 ? 10.102 -10.049 5.808 1.00 0.00 127 ARG P O 18
ATOM 41578 N N . PHE C 3 28 ? 8.585 -8.627 6.793 1.00 0.00 128 PHE P N 18
ATOM 41579 C CA . PHE C 3 28 ? 9.125 -7.441 6.145 1.00 0.00 128 PHE P CA 18
ATOM 41580 C C . PHE C 3 28 ? 10.499 -7.069 6.760 1.00 0.00 128 PHE P C 18
ATOM 41581 O O . PHE C 3 28 ? 11.466 -6.756 6.050 1.00 0.00 128 PHE P O 18
ATOM 41598 N N . ARG C 3 29 ? 10.546 -7.059 8.140 1.00 0.00 129 ARG P N 18
ATOM 41599 C CA . ARG C 3 29 ? 11.680 -6.498 8.854 1.00 0.00 129 ARG P CA 18
ATOM 41600 C C . ARG C 3 29 ? 12.941 -7.329 8.486 1.00 0.00 129 ARG P C 18
ATOM 41601 O O . ARG C 3 29 ? 14.084 -6.898 8.654 1.00 0.00 129 ARG P O 18
ATOM 41622 N N . GLN C 3 30 ? 12.662 -8.587 7.993 1.00 0.00 130 GLN P N 18
ATOM 41623 C CA . GLN C 3 30 ? 13.644 -9.643 7.774 1.00 0.00 130 GLN P CA 18
ATOM 41624 C C . GLN C 3 30 ? 14.086 -9.535 6.295 1.00 0.00 130 GLN P C 18
ATOM 41625 O O . GLN C 3 30 ? 15.253 -9.627 5.920 1.00 0.00 130 GLN P O 18
ATOM 41639 N N . GLN C 3 31 ? 13.003 -9.343 5.439 1.00 0.00 131 GLN P N 18
ATOM 41640 C CA . GLN C 3 31 ? 13.157 -9.579 4.019 1.00 0.00 131 GLN P CA 18
ATOM 41641 C C . GLN C 3 31 ? 12.054 -8.803 3.226 1.00 0.00 131 GLN P C 18
ATOM 41642 O O . GLN C 3 31 ? 10.853 -8.852 3.472 1.00 0.00 131 GLN P O 18
ATOM 41656 N N . ARG C 3 32 ? 12.613 -8.009 2.221 1.00 0.00 132 ARG P N 18
ATOM 41657 C CA . ARG C 3 32 ? 11.954 -6.865 1.629 1.00 0.00 132 ARG P CA 18
ATOM 41658 C C . ARG C 3 32 ? 10.909 -7.320 0.580 1.00 0.00 132 ARG P C 18
ATOM 41659 O O . ARG C 3 32 ? 10.025 -6.546 0.172 1.00 0.00 132 ARG P O 18
ATOM 41680 N N . TYR C 3 33 ? 11.106 -8.599 0.104 1.00 0.00 133 TYR P N 18
ATOM 41681 C CA . TYR C 3 33 ? 10.630 -9.028 -1.200 1.00 0.00 133 TYR P CA 18
ATOM 41682 C C . TYR C 3 33 ? 10.382 -10.553 -1.171 1.00 0.00 133 TYR P C 18
ATOM 41683 O O . TYR C 3 33 ? 11.256 -11.414 -0.956 1.00 0.00 133 TYR P O 18
ATOM 41701 N N . LEU C 3 34 ? 9.034 -10.952 -1.351 1.00 0.00 134 LEU P N 18
ATOM 41702 C CA . LEU C 3 34 ? 8.603 -12.326 -1.051 1.00 0.00 134 LEU P CA 18
ATOM 41703 C C . LEU C 3 34 ? 8.193 -13.019 -2.375 1.00 0.00 134 LEU P C 18
ATOM 41704 O O . LEU C 3 34 ? 7.508 -12.401 -3.223 1.00 0.00 134 LEU P O 18
ATOM 41720 N N . SER C 3 35 ? 8.558 -14.340 -2.571 1.00 0.00 135 SER P N 18
ATOM 41721 C CA . SER C 3 35 ? 7.844 -15.190 -3.528 1.00 0.00 135 SER P CA 18
ATOM 41722 C C . SER C 3 35 ? 6.527 -15.670 -2.865 1.00 0.00 135 SER P C 18
ATOM 41723 O O . SER C 3 35 ? 6.405 -15.719 -1.632 1.00 0.00 135 SER P O 18
ATOM 41731 N N . ALA C 3 36 ? 5.505 -15.996 -3.732 1.00 0.00 136 ALA P N 18
ATOM 41732 C CA . ALA C 3 36 ? 4.128 -16.088 -3.250 1.00 0.00 136 ALA P CA 18
ATOM 41733 C C . ALA C 3 36 ? 4.045 -17.166 -2.094 1.00 0.00 136 ALA P C 18
ATOM 41734 O O . ALA C 3 36 ? 3.374 -16.940 -1.087 1.00 0.00 136 ALA P O 18
ATOM 41741 N N . PRO C 3 37 ? 4.736 -18.364 -2.268 1.00 0.00 137 PRO P N 18
ATOM 41742 C CA . PRO C 3 37 ? 4.694 -19.442 -1.252 1.00 0.00 137 PRO P CA 18
ATOM 41743 C C . PRO C 3 37 ? 4.949 -19.004 0.208 1.00 0.00 137 PRO P C 18
ATOM 41744 O O . PRO C 3 37 ? 4.239 -19.368 1.145 1.00 0.00 137 PRO P O 18
ATOM 41755 N N . GLU C 3 38 ? 6.071 -18.193 0.368 1.00 0.00 138 GLU P N 18
ATOM 41756 C CA . GLU C 3 38 ? 6.369 -17.640 1.676 1.00 0.00 138 GLU P CA 18
ATOM 41757 C C . GLU C 3 38 ? 5.055 -16.915 2.156 1.00 0.00 138 GLU P C 18
ATOM 41758 O O . GLU C 3 38 ? 4.454 -17.200 3.187 1.00 0.00 138 GLU P O 18
ATOM 41770 N N . ARG C 3 39 ? 4.731 -15.905 1.270 1.00 0.00 139 ARG P N 18
ATOM 41771 C CA . ARG C 3 39 ? 3.833 -14.826 1.607 1.00 0.00 139 ARG P CA 18
ATOM 41772 C C . ARG C 3 39 ? 2.388 -15.374 1.727 1.00 0.00 139 ARG P C 18
ATOM 41773 O O . ARG C 3 39 ? 1.600 -14.829 2.561 1.00 0.00 139 ARG P O 18
ATOM 41794 N N . GLU C 3 40 ? 1.944 -16.411 0.934 1.00 0.00 140 GLU P N 18
ATOM 41795 C CA . GLU C 3 40 ? 0.676 -17.083 1.198 1.00 0.00 140 GLU P CA 18
ATOM 41796 C C . GLU C 3 40 ? 0.679 -17.534 2.681 1.00 0.00 140 GLU P C 18
ATOM 41797 O O . GLU C 3 40 ? -0.272 -17.372 3.442 1.00 0.00 140 GLU P O 18
ATOM 41809 N N . HIS C 3 41 ? 1.850 -18.179 3.029 1.00 0.00 141 HIS P N 18
ATOM 41810 C CA . HIS C 3 41 ? 1.983 -18.984 4.224 1.00 0.00 141 HIS P CA 18
ATOM 41811 C C . HIS C 3 41 ? 1.907 -18.061 5.466 1.00 0.00 141 HIS P C 18
ATOM 41812 O O . HIS C 3 41 ? 1.371 -18.460 6.507 1.00 0.00 141 HIS P O 18
ATOM 41827 N N . LEU C 3 42 ? 2.498 -16.818 5.341 1.00 0.00 142 LEU P N 18
ATOM 41828 C CA . LEU C 3 42 ? 2.301 -15.764 6.325 1.00 0.00 142 LEU P CA 18
ATOM 41829 C C . LEU C 3 42 ? 0.813 -15.321 6.303 1.00 0.00 142 LEU P C 18
ATOM 41830 O O . LEU C 3 42 ? 0.171 -15.068 7.321 1.00 0.00 142 LEU P O 18
ATOM 41846 N N . ALA C 3 43 ? 0.306 -15.213 5.014 1.00 0.00 143 ALA P N 18
ATOM 41847 C CA . ALA C 3 43 ? -1.108 -14.955 4.810 1.00 0.00 143 ALA P CA 18
ATOM 41848 C C . ALA C 3 43 ? -1.918 -16.054 5.547 1.00 0.00 143 ALA P C 18
ATOM 41849 O O . ALA C 3 43 ? -2.999 -15.823 6.088 1.00 0.00 143 ALA P O 18
ATOM 41856 N N . SER C 3 44 ? -1.350 -17.320 5.513 1.00 0.00 144 SER P N 18
ATOM 41857 C CA . SER C 3 44 ? -2.028 -18.443 6.142 1.00 0.00 144 SER P CA 18
ATOM 41858 C C . SER C 3 44 ? -1.938 -18.337 7.689 1.00 0.00 144 SER P C 18
ATOM 41859 O O . SER C 3 44 ? -2.910 -18.677 8.398 1.00 0.00 144 SER P O 18
ATOM 41867 N N . LEU C 3 45 ? -0.737 -17.932 8.234 1.00 0.00 145 LEU P N 18
ATOM 41868 C CA . LEU C 3 45 ? -0.442 -18.102 9.649 1.00 0.00 145 LEU P CA 18
ATOM 41869 C C . LEU C 3 45 ? -1.403 -17.173 10.459 1.00 0.00 145 LEU P C 18
ATOM 41870 O O . LEU C 3 45 ? -2.076 -17.528 11.422 1.00 0.00 145 LEU P O 18
ATOM 41886 N N . ILE C 3 46 ? -1.362 -15.880 9.958 1.00 0.00 146 ILE P N 18
ATOM 41887 C CA . ILE C 3 46 ? -2.013 -14.734 10.559 1.00 0.00 146 ILE P CA 18
ATOM 41888 C C . ILE C 3 46 ? -3.443 -14.615 9.943 1.00 0.00 146 ILE P C 18
ATOM 41889 O O . ILE C 3 46 ? -4.349 -13.939 10.436 1.00 0.00 146 ILE P O 18
ATOM 41905 N N . ARG C 3 47 ? -3.547 -15.334 8.763 1.00 0.00 147 ARG P N 18
ATOM 41906 C CA . ARG C 3 47 ? -4.780 -15.887 8.244 1.00 0.00 147 ARG P CA 18
ATOM 41907 C C . ARG C 3 47 ? -5.541 -14.751 7.502 1.00 0.00 147 ARG P C 18
ATOM 41908 O O . ARG C 3 47 ? -6.763 -14.621 7.511 1.00 0.00 147 ARG P O 18
ATOM 41929 N N . LEU C 3 48 ? -4.678 -13.919 6.798 1.00 0.00 148 LEU P N 18
ATOM 41930 C CA . LEU C 3 48 ? -5.093 -12.959 5.792 1.00 0.00 148 LEU P CA 18
ATOM 41931 C C . LEU C 3 48 ? -4.977 -13.609 4.390 1.00 0.00 148 LEU P C 18
ATOM 41932 O O . LEU C 3 48 ? -4.424 -14.720 4.240 1.00 0.00 148 LEU P O 18
ATOM 41948 N N . THR C 3 49 ? -5.471 -12.903 3.310 1.00 0.00 149 THR P N 18
ATOM 41949 C CA . THR C 3 49 ? -5.188 -13.321 1.949 1.00 0.00 149 THR P CA 18
ATOM 41950 C C . THR C 3 49 ? -3.824 -12.649 1.502 1.00 0.00 149 THR P C 18
ATOM 41951 O O . THR C 3 49 ? -3.483 -11.540 1.908 1.00 0.00 149 THR P O 18
ATOM 41962 N N . PRO C 3 50 ? -3.009 -13.417 0.648 1.00 0.00 150 PRO P N 18
ATOM 41963 C CA . PRO C 3 50 ? -1.605 -13.099 0.342 1.00 0.00 150 PRO P CA 18
ATOM 41964 C C . PRO C 3 50 ? -1.372 -11.621 -0.087 1.00 0.00 150 PRO P C 18
ATOM 41965 O O . PRO C 3 50 ? -0.463 -10.916 0.346 1.00 0.00 150 PRO P O 18
ATOM 41976 N N . THR C 3 51 ? -2.274 -11.209 -1.058 1.00 0.00 151 THR P N 18
ATOM 41977 C CA . THR C 3 51 ? -2.311 -9.821 -1.478 1.00 0.00 151 THR P CA 18
ATOM 41978 C C . THR C 3 51 ? -2.553 -8.892 -0.254 1.00 0.00 151 THR P C 18
ATOM 41979 O O . THR C 3 51 ? -2.108 -7.713 -0.295 1.00 0.00 151 THR P O 18
ATOM 41990 N N . GLN C 3 52 ? -3.220 -9.370 0.870 1.00 0.00 152 GLN P N 18
ATOM 41991 C CA . GLN C 3 52 ? -3.342 -8.525 2.060 1.00 0.00 152 GLN P CA 18
ATOM 41992 C C . GLN C 3 52 ? -1.970 -8.571 2.790 1.00 0.00 152 GLN P C 18
ATOM 41993 O O . GLN C 3 52 ? -1.615 -7.552 3.463 1.00 0.00 152 GLN P O 18
ATOM 42007 N N . VAL C 3 53 ? -1.125 -9.660 2.706 1.00 0.00 153 VAL P N 18
ATOM 42008 C CA . VAL C 3 53 ? 0.291 -9.628 3.068 1.00 0.00 153 VAL P CA 18
ATOM 42009 C C . VAL C 3 53 ? 1.051 -8.664 2.112 1.00 0.00 153 VAL P C 18
ATOM 42010 O O . VAL C 3 53 ? 1.516 -7.592 2.536 1.00 0.00 153 VAL P O 18
ATOM 42023 N N . LYS C 3 54 ? 1.202 -9.095 0.804 1.00 0.00 154 LYS P N 18
ATOM 42024 C CA . LYS C 3 54 ? 1.935 -8.378 -0.229 1.00 0.00 154 LYS P CA 18
ATOM 42025 C C . LYS C 3 54 ? 1.789 -6.840 -0.028 1.00 0.00 154 LYS P C 18
ATOM 42026 O O . LYS C 3 54 ? 2.757 -6.095 0.105 1.00 0.00 154 LYS P O 18
ATOM 42045 N N . ILE C 3 55 ? 0.472 -6.414 -0.068 1.00 0.00 155 ILE P N 18
ATOM 42046 C CA . ILE C 3 55 ? 0.097 -5.010 -0.090 1.00 0.00 155 ILE P CA 18
ATOM 42047 C C . ILE C 3 55 ? 0.538 -4.319 1.224 1.00 0.00 155 ILE P C 18
ATOM 42048 O O . ILE C 3 55 ? 0.950 -3.133 1.203 1.00 0.00 155 ILE P O 18
ATOM 42064 N N . TRP C 3 56 ? 0.501 -5.045 2.398 1.00 0.00 156 TRP P N 18
ATOM 42065 C CA . TRP C 3 56 ? 1.118 -4.553 3.624 1.00 0.00 156 TRP P CA 18
ATOM 42066 C C . TRP C 3 56 ? 2.658 -4.522 3.451 1.00 0.00 156 TRP P C 18
ATOM 42067 O O . TRP C 3 56 ? 3.347 -3.625 3.989 1.00 0.00 156 TRP P O 18
ATOM 42088 N N . PHE C 3 57 ? 3.231 -5.477 2.628 1.00 0.00 157 PHE P N 18
ATOM 42089 C CA . PHE C 3 57 ? 4.648 -5.438 2.269 1.00 0.00 157 PHE P CA 18
ATOM 42090 C C . PHE C 3 57 ? 4.952 -4.332 1.226 1.00 0.00 157 PHE P C 18
ATOM 42091 O O . PHE C 3 57 ? 5.998 -3.618 1.359 1.00 0.00 157 PHE P O 18
ATOM 42108 N N . GLN C 3 58 ? 4.091 -4.089 0.178 1.00 0.00 158 GLN P N 18
ATOM 42109 C CA . GLN C 3 58 ? 4.250 -2.931 -0.699 1.00 0.00 158 GLN P CA 18
ATOM 42110 C C . GLN C 3 58 ? 4.289 -1.689 0.226 1.00 0.00 158 GLN P C 18
ATOM 42111 O O . GLN C 3 58 ? 5.282 -0.932 0.257 1.00 0.00 158 GLN P O 18
ATOM 42125 N N . ASN C 3 59 ? 3.182 -1.454 1.032 1.00 0.00 159 ASN P N 18
ATOM 42126 C CA . ASN C 3 59 ? 3.040 -0.207 1.758 1.00 0.00 159 ASN P CA 18
ATOM 42127 C C . ASN C 3 59 ? 4.272 0.012 2.682 1.00 0.00 159 ASN P C 18
ATOM 42128 O O . ASN C 3 59 ? 4.575 1.210 2.983 1.00 0.00 159 ASN P O 18
ATOM 42139 N N . HIS C 3 60 ? 5.035 -1.044 3.139 1.00 0.00 160 HIS P N 18
ATOM 42140 C CA . HIS C 3 60 ? 6.222 -0.796 3.970 1.00 0.00 160 HIS P CA 18
ATOM 42141 C C . HIS C 3 60 ? 7.434 -0.357 3.106 1.00 0.00 160 HIS P C 18
ATOM 42142 O O . HIS C 3 60 ? 8.190 0.572 3.570 1.00 0.00 160 HIS P O 18
ATOM 42157 N N . ARG C 3 61 ? 7.745 -0.943 1.900 1.00 0.00 161 ARG P N 18
ATOM 42158 C CA . ARG C 3 61 ? 8.938 -0.550 1.146 1.00 0.00 161 ARG P CA 18
ATOM 42159 C C . ARG C 3 61 ? 8.780 0.905 0.624 1.00 0.00 161 ARG P C 18
ATOM 42160 O O . ARG C 3 61 ? 9.771 1.688 0.661 1.00 0.00 161 ARG P O 18
ATOM 42181 N N . TYR C 3 62 ? 7.552 1.345 0.174 1.00 0.00 162 TYR P N 18
ATOM 42182 C CA . TYR C 3 62 ? 7.326 2.759 -0.119 1.00 0.00 162 TYR P CA 18
ATOM 42183 C C . TYR C 3 62 ? 7.564 3.569 1.191 1.00 0.00 162 TYR P C 18
ATOM 42184 O O . TYR C 3 62 ? 8.184 4.638 1.183 1.00 0.00 162 TYR P O 18
ATOM 42202 N N . LYS C 3 63 ? 7.009 3.019 2.329 1.00 0.00 163 LYS P N 18
ATOM 42203 C CA . LYS C 3 63 ? 6.860 3.788 3.550 1.00 0.00 163 LYS P CA 18
ATOM 42204 C C . LYS C 3 63 ? 8.257 4.137 4.130 1.00 0.00 163 LYS P C 18
ATOM 42205 O O . LYS C 3 63 ? 8.383 5.082 4.937 1.00 0.00 163 LYS P O 18
ATOM 42224 N N . THR C 3 64 ? 9.307 3.322 3.776 1.00 0.00 164 THR P N 18
ATOM 42225 C CA . THR C 3 64 ? 10.589 3.374 4.452 1.00 0.00 164 THR P CA 18
ATOM 42226 C C . THR C 3 64 ? 11.283 4.697 3.959 1.00 0.00 164 THR P C 18
ATOM 42227 O O . THR C 3 64 ? 11.725 5.581 4.679 1.00 0.00 164 THR P O 18
ATOM 42238 N N . LYS C 3 65 ? 11.359 4.641 2.570 1.00 0.00 165 LYS P N 18
ATOM 42239 C CA . LYS C 3 65 ? 12.122 5.560 1.760 1.00 0.00 165 LYS P CA 18
ATOM 42240 C C . LYS C 3 65 ? 11.612 6.998 2.021 1.00 0.00 165 LYS P C 18
ATOM 42241 O O . LYS C 3 65 ? 12.368 7.960 2.155 1.00 0.00 165 LYS P O 18
ATOM 42260 N N . ARG C 3 66 ? 10.234 7.080 2.031 1.00 0.00 166 ARG P N 18
ATOM 42261 C CA . ARG C 3 66 ? 9.509 8.322 2.206 1.00 0.00 166 ARG P CA 18
ATOM 42262 C C . ARG C 3 66 ? 9.889 8.932 3.580 1.00 0.00 166 ARG P C 18
ATOM 42263 O O . ARG C 3 66 ? 10.017 10.143 3.756 1.00 0.00 166 ARG P O 18
ATOM 42284 N N . ALA C 3 67 ? 10.029 7.989 4.584 1.00 0.00 167 ALA P N 18
ATOM 42285 C CA . ALA C 3 67 ? 10.405 8.347 5.939 1.00 0.00 167 ALA P CA 18
ATOM 42286 C C . ALA C 3 67 ? 11.654 9.282 5.877 1.00 0.00 167 ALA P C 18
ATOM 42287 O O . ALA C 3 67 ? 11.793 10.245 6.626 1.00 0.00 167 ALA P O 18
ATOM 42294 N N . GLN C 3 68 ? 12.582 8.840 4.944 1.00 0.00 168 GLN P N 18
ATOM 42295 C CA . GLN C 3 68 ? 13.931 9.380 4.909 1.00 0.00 168 GLN P CA 18
ATOM 42296 C C . GLN C 3 68 ? 13.952 10.724 4.150 1.00 0.00 168 GLN P C 18
ATOM 42297 O O . GLN C 3 68 ? 14.825 11.576 4.321 1.00 0.00 168 GLN P O 18
ATOM 42311 N N . ASN C 3 69 ? 12.908 10.873 3.249 1.00 0.00 169 ASN P N 18
ATOM 42312 C CA . ASN C 3 69 ? 12.646 12.143 2.599 1.00 0.00 169 ASN P CA 18
ATOM 42313 C C . ASN C 3 69 ? 12.479 13.243 3.686 1.00 0.00 169 ASN P C 18
ATOM 42314 O O . ASN C 3 69 ? 12.781 14.420 3.496 1.00 0.00 169 ASN P O 18
ATOM 42325 N N . GLU C 3 70 ? 11.971 12.754 4.880 1.00 0.00 170 GLU P N 18
ATOM 42326 C CA . GLU C 3 70 ? 11.440 13.595 5.940 1.00 0.00 170 GLU P CA 18
ATOM 42327 C C . GLU C 3 70 ? 12.636 14.272 6.659 1.00 0.00 170 GLU P C 18
ATOM 42328 O O . GLU C 3 70 ? 12.606 15.446 7.027 1.00 0.00 170 GLU P O 18
ATOM 42340 N N . LYS C 3 71 ? 13.722 13.436 6.837 1.00 0.00 171 LYS P N 18
ATOM 42341 C CA . LYS C 3 71 ? 14.733 13.671 7.848 1.00 0.00 171 LYS P CA 18
ATOM 42342 C C . LYS C 3 71 ? 15.891 14.495 7.229 1.00 0.00 171 LYS P C 18
ATOM 42343 O O . LYS C 3 71 ? 16.889 13.964 6.737 1.00 0.00 171 LYS P O 18
ATOM 42362 N N . GLY C 3 72 ? 15.682 15.861 7.252 1.00 0.00 172 GLY P N 18
ATOM 42363 C CA . GLY C 3 72 ? 16.470 16.769 6.442 1.00 0.00 172 GLY P CA 18
ATOM 42364 C C . GLY C 3 72 ? 15.508 17.641 5.578 1.00 0.00 172 GLY P C 18
ATOM 42365 O O . GLY C 3 72 ? 15.614 18.865 5.537 1.00 0.00 172 GLY P O 18
ATOM 42369 N N . TYR C 3 73 ? 14.565 16.882 4.898 1.00 0.00 173 TYR P N 18
ATOM 42370 C CA . TYR C 3 73 ? 13.452 17.449 4.158 1.00 0.00 173 TYR P CA 18
ATOM 42371 C C . TYR C 3 73 ? 13.793 17.409 2.646 1.00 0.00 173 TYR P C 18
ATOM 42372 O O . TYR C 3 73 ? 14.941 17.482 2.213 1.00 0.00 173 TYR P O 18
ATOM 42390 N N . GLU C 3 74 ? 12.666 17.289 1.838 1.00 0.00 174 GLU P N 18
ATOM 42391 C CA . GLU C 3 74 ? 12.703 17.743 0.455 1.00 0.00 174 GLU P CA 18
ATOM 42392 C C . GLU C 3 74 ? 11.245 17.994 -0.004 1.00 0.00 174 GLU P C 18
ATOM 42393 O O . GLU C 3 74 ? 10.282 17.771 0.765 1.00 0.00 174 GLU P O 18
ATOM 42405 N N . GLY C 3 75 ? 11.043 18.434 -1.298 1.00 0.00 175 GLY P N 18
ATOM 42406 C CA . GLY C 3 75 ? 9.704 18.426 -1.886 1.00 0.00 175 GLY P CA 18
ATOM 42407 C C . GLY C 3 75 ? 9.548 19.660 -2.808 1.00 0.00 175 GLY P C 18
ATOM 42408 O O . GLY C 3 75 ? 9.952 19.674 -3.972 1.00 0.00 175 GLY P O 18
ATOM 42412 N N . HIS C 3 76 ? 8.916 20.731 -2.203 1.00 0.00 176 HIS P N 18
ATOM 42413 C CA . HIS C 3 76 ? 9.052 22.086 -2.706 1.00 0.00 176 HIS P CA 18
ATOM 42414 C C . HIS C 3 76 ? 10.591 22.332 -2.968 1.00 0.00 176 HIS P C 18
ATOM 42415 O O . HIS C 3 76 ? 11.429 21.930 -2.161 1.00 0.00 176 HIS P O 18
ATOM 42430 N N . PRO C 3 77 ? 10.962 22.998 -4.139 1.00 0.00 177 PRO P N 18
ATOM 42431 C CA . PRO C 3 77 ? 12.377 23.262 -4.461 1.00 0.00 177 PRO P CA 18
ATOM 42432 C C . PRO C 3 77 ? 13.144 23.928 -3.232 1.00 0.00 177 PRO P C 18
ATOM 42433 O O . PRO C 3 77 ? 12.566 24.821 -2.604 1.00 0.00 177 PRO P O 18
ATOM 43459 N N . ALA C 3 1 ? -20.138 1.958 -16.433 1.00 0.00 101 ALA P N 19
ATOM 43460 C CA . ALA C 3 1 ? -19.547 1.712 -17.821 1.00 0.00 101 ALA P CA 19
ATOM 43461 C C . ALA C 3 1 ? -20.575 0.883 -18.635 1.00 0.00 101 ALA P C 19
ATOM 43462 O O . ALA C 3 1 ? -20.712 1.012 -19.851 1.00 0.00 101 ALA P O 19
ATOM 43471 N N . SER C 3 2 ? -21.299 -0.010 -17.868 1.00 0.00 102 SER P N 19
ATOM 43472 C CA . SER C 3 2 ? -22.408 -0.768 -18.418 1.00 0.00 102 SER P CA 19
ATOM 43473 C C . SER C 3 2 ? -23.735 -0.126 -17.938 1.00 0.00 102 SER P C 19
ATOM 43474 O O . SER C 3 2 ? -24.509 0.463 -18.692 1.00 0.00 102 SER P O 19
ATOM 43482 N N . ASP C 3 3 ? -23.946 -0.253 -16.564 1.00 0.00 103 ASP P N 19
ATOM 43483 C CA . ASP C 3 3 ? -25.094 0.376 -15.940 1.00 0.00 103 ASP P CA 19
ATOM 43484 C C . ASP C 3 3 ? -25.227 -0.124 -14.480 1.00 0.00 103 ASP P C 19
ATOM 43485 O O . ASP C 3 3 ? -26.347 -0.305 -13.958 1.00 0.00 103 ASP P O 19
ATOM 43494 N N . GLY C 3 4 ? -24.055 -0.319 -13.777 1.00 0.00 104 GLY P N 19
ATOM 43495 C CA . GLY C 3 4 ? -24.050 -0.383 -12.320 1.00 0.00 104 GLY P CA 19
ATOM 43496 C C . GLY C 3 4 ? -22.580 -0.409 -11.827 1.00 0.00 104 GLY P C 19
ATOM 43497 O O . GLY C 3 4 ? -21.872 0.598 -11.812 1.00 0.00 104 GLY P O 19
ATOM 43501 N N . LEU C 3 5 ? -22.144 -1.663 -11.446 1.00 0.00 105 LEU P N 19
ATOM 43502 C CA . LEU C 3 5 ? -20.777 -1.911 -11.029 1.00 0.00 105 LEU P CA 19
ATOM 43503 C C . LEU C 3 5 ? -20.572 -3.473 -10.883 1.00 0.00 105 LEU P C 19
ATOM 43504 O O . LEU C 3 5 ? -21.534 -4.209 -10.667 1.00 0.00 105 LEU P O 19
ATOM 43520 N N . PRO C 3 6 ? -19.282 -3.979 -11.057 1.00 0.00 106 PRO P N 19
ATOM 43521 C CA . PRO C 3 6 ? -18.830 -5.249 -10.462 1.00 0.00 106 PRO P CA 19
ATOM 43522 C C . PRO C 3 6 ? -19.151 -5.286 -8.946 1.00 0.00 106 PRO P C 19
ATOM 43523 O O . PRO C 3 6 ? -18.277 -5.067 -8.090 1.00 0.00 106 PRO P O 19
ATOM 43534 N N . ASN C 3 7 ? -20.461 -5.569 -8.610 1.00 0.00 107 ASN P N 19
ATOM 43535 C CA . ASN C 3 7 ? -20.918 -5.501 -7.230 1.00 0.00 107 ASN P CA 19
ATOM 43536 C C . ASN C 3 7 ? -20.949 -4.018 -6.776 1.00 0.00 107 ASN P C 19
ATOM 43537 O O . ASN C 3 7 ? -20.866 -3.082 -7.571 1.00 0.00 107 ASN P O 19
ATOM 43548 N N . LYS C 3 8 ? -21.110 -3.858 -5.412 1.00 0.00 108 LYS P N 19
ATOM 43549 C CA . LYS C 3 8 ? -21.152 -2.546 -4.795 1.00 0.00 108 LYS P CA 19
ATOM 43550 C C . LYS C 3 8 ? -20.695 -2.694 -3.318 1.00 0.00 108 LYS P C 19
ATOM 43551 O O . LYS C 3 8 ? -21.323 -2.196 -2.385 1.00 0.00 108 LYS P O 19
ATOM 43570 N N . LYS C 3 9 ? -19.554 -3.453 -3.166 1.00 0.00 109 LYS P N 19
ATOM 43571 C CA . LYS C 3 9 ? -18.867 -3.662 -1.901 1.00 0.00 109 LYS P CA 19
ATOM 43572 C C . LYS C 3 9 ? -17.690 -2.664 -1.773 1.00 0.00 109 LYS P C 19
ATOM 43573 O O . LYS C 3 9 ? -16.989 -2.354 -2.746 1.00 0.00 109 LYS P O 19
ATOM 43592 N N . ARG C 3 10 ? -17.509 -2.125 -0.513 1.00 0.00 110 ARG P N 19
ATOM 43593 C CA . ARG C 3 10 ? -16.843 -0.843 -0.338 1.00 0.00 110 ARG P CA 19
ATOM 43594 C C . ARG C 3 10 ? -15.695 -1.010 0.697 1.00 0.00 110 ARG P C 19
ATOM 43595 O O . ARG C 3 10 ? -15.891 -0.913 1.906 1.00 0.00 110 ARG P O 19
ATOM 43616 N N . LYS C 3 11 ? -14.476 -1.305 0.121 1.00 0.00 111 LYS P N 19
ATOM 43617 C CA . LYS C 3 11 ? -13.175 -1.112 0.736 1.00 0.00 111 LYS P CA 19
ATOM 43618 C C . LYS C 3 11 ? -13.306 -0.238 2.014 1.00 0.00 111 LYS P C 19
ATOM 43619 O O . LYS C 3 11 ? -13.162 0.983 2.013 1.00 0.00 111 LYS P O 19
ATOM 43638 N N . ARG C 3 12 ? -13.566 -0.995 3.150 1.00 0.00 112 ARG P N 19
ATOM 43639 C CA . ARG C 3 12 ? -13.281 -0.525 4.490 1.00 0.00 112 ARG P CA 19
ATOM 43640 C C . ARG C 3 12 ? -11.834 -0.940 4.868 1.00 0.00 112 ARG P C 19
ATOM 43641 O O . ARG C 3 12 ? -11.185 -1.745 4.201 1.00 0.00 112 ARG P O 19
ATOM 43662 N N . ARG C 3 13 ? -11.351 -0.296 5.993 1.00 0.00 113 ARG P N 19
ATOM 43663 C CA . ARG C 3 13 ? -9.955 -0.386 6.382 1.00 0.00 113 ARG P CA 19
ATOM 43664 C C . ARG C 3 13 ? -9.791 -1.705 7.185 1.00 0.00 113 ARG P C 19
ATOM 43665 O O . ARG C 3 13 ? -10.391 -1.923 8.236 1.00 0.00 113 ARG P O 19
ATOM 43686 N N . VAL C 3 14 ? -8.937 -2.613 6.574 1.00 0.00 114 VAL P N 19
ATOM 43687 C CA . VAL C 3 14 ? -8.882 -4.012 6.951 1.00 0.00 114 VAL P CA 19
ATOM 43688 C C . VAL C 3 14 ? -7.652 -4.210 7.882 1.00 0.00 114 VAL P C 19
ATOM 43689 O O . VAL C 3 14 ? -6.608 -4.776 7.559 1.00 0.00 114 VAL P O 19
ATOM 43702 N N . LEU C 3 15 ? -7.845 -3.623 9.124 1.00 0.00 115 LEU P N 19
ATOM 43703 C CA . LEU C 3 15 ? -6.757 -3.307 10.024 1.00 0.00 115 LEU P CA 19
ATOM 43704 C C . LEU C 3 15 ? -6.261 -4.606 10.711 1.00 0.00 115 LEU P C 19
ATOM 43705 O O . LEU C 3 15 ? -6.930 -5.221 11.540 1.00 0.00 115 LEU P O 19
ATOM 43721 N N . PHE C 3 16 ? -5.012 -5.012 10.260 1.00 0.00 116 PHE P N 19
ATOM 43722 C CA . PHE C 3 16 ? -4.428 -6.299 10.608 1.00 0.00 116 PHE P CA 19
ATOM 43723 C C . PHE C 3 16 ? -3.925 -6.221 12.072 1.00 0.00 116 PHE P C 19
ATOM 43724 O O . PHE C 3 16 ? -3.409 -5.159 12.502 1.00 0.00 116 PHE P O 19
ATOM 43741 N N . THR C 3 17 ? -4.083 -7.322 12.892 1.00 0.00 117 THR P N 19
ATOM 43742 C CA . THR C 3 17 ? -3.815 -7.246 14.322 1.00 0.00 117 THR P CA 19
ATOM 43743 C C . THR C 3 17 ? -2.283 -7.011 14.506 1.00 0.00 117 THR P C 19
ATOM 43744 O O . THR C 3 17 ? -1.471 -7.407 13.673 1.00 0.00 117 THR P O 19
ATOM 43755 N N . LYS C 3 18 ? -1.973 -6.258 15.622 1.00 0.00 118 LYS P N 19
ATOM 43756 C CA . LYS C 3 18 ? -0.605 -5.894 15.934 1.00 0.00 118 LYS P CA 19
ATOM 43757 C C . LYS C 3 18 ? 0.313 -7.123 15.713 1.00 0.00 118 LYS P C 19
ATOM 43758 O O . LYS C 3 18 ? 1.465 -7.026 15.291 1.00 0.00 118 LYS P O 19
ATOM 43777 N N . ALA C 3 19 ? -0.283 -8.318 16.067 1.00 0.00 119 ALA P N 19
ATOM 43778 C CA . ALA C 3 19 ? 0.360 -9.592 15.819 1.00 0.00 119 ALA P CA 19
ATOM 43779 C C . ALA C 3 19 ? 0.747 -9.684 14.314 1.00 0.00 119 ALA P C 19
ATOM 43780 O O . ALA C 3 19 ? 1.904 -9.735 13.900 1.00 0.00 119 ALA P O 19
ATOM 43787 N N . GLN C 3 20 ? -0.359 -9.737 13.487 1.00 0.00 120 GLN P N 19
ATOM 43788 C CA . GLN C 3 20 ? -0.343 -9.771 12.037 1.00 0.00 120 GLN P CA 19
ATOM 43789 C C . GLN C 3 20 ? 0.597 -8.660 11.503 1.00 0.00 120 GLN P C 19
ATOM 43790 O O . GLN C 3 20 ? 1.463 -8.894 10.647 1.00 0.00 120 GLN P O 19
ATOM 43804 N N . THR C 3 21 ? 0.397 -7.399 12.038 1.00 0.00 121 THR P N 19
ATOM 43805 C CA . THR C 3 21 ? 1.323 -6.316 11.761 1.00 0.00 121 THR P CA 19
ATOM 43806 C C . THR C 3 21 ? 2.761 -6.817 12.081 1.00 0.00 121 THR P C 19
ATOM 43807 O O . THR C 3 21 ? 3.671 -6.709 11.259 1.00 0.00 121 THR P O 19
ATOM 43818 N N . TYR C 3 22 ? 2.950 -7.331 13.352 1.00 0.00 122 TYR P N 19
ATOM 43819 C CA . TYR C 3 22 ? 4.276 -7.678 13.846 1.00 0.00 122 TYR P CA 19
ATOM 43820 C C . TYR C 3 22 ? 4.989 -8.634 12.841 1.00 0.00 122 TYR P C 19
ATOM 43821 O O . TYR C 3 22 ? 6.169 -8.480 12.502 1.00 0.00 122 TYR P O 19
ATOM 43839 N N . GLU C 3 23 ? 4.201 -9.675 12.397 1.00 0.00 123 GLU P N 19
ATOM 43840 C CA . GLU C 3 23 ? 4.688 -10.664 11.457 1.00 0.00 123 GLU P CA 19
ATOM 43841 C C . GLU C 3 23 ? 4.928 -9.954 10.102 1.00 0.00 123 GLU P C 19
ATOM 43842 O O . GLU C 3 23 ? 5.879 -10.295 9.356 1.00 0.00 123 GLU P O 19
ATOM 43854 N N . LEU C 3 24 ? 4.030 -8.984 9.690 1.00 0.00 124 LEU P N 19
ATOM 43855 C CA . LEU C 3 24 ? 4.267 -8.158 8.515 1.00 0.00 124 LEU P CA 19
ATOM 43856 C C . LEU C 3 24 ? 5.575 -7.340 8.710 1.00 0.00 124 LEU P C 19
ATOM 43857 O O . LEU C 3 24 ? 6.448 -7.304 7.824 1.00 0.00 124 LEU P O 19
ATOM 43873 N N . GLU C 3 25 ? 5.694 -6.640 9.892 1.00 0.00 125 GLU P N 19
ATOM 43874 C CA . GLU C 3 25 ? 6.884 -5.875 10.210 1.00 0.00 125 GLU P CA 19
ATOM 43875 C C . GLU C 3 25 ? 8.127 -6.792 10.136 1.00 0.00 125 GLU P C 19
ATOM 43876 O O . GLU C 3 25 ? 9.149 -6.471 9.546 1.00 0.00 125 GLU P O 19
ATOM 43888 N N . ARG C 3 26 ? 7.958 -7.953 10.858 1.00 0.00 126 ARG P N 19
ATOM 43889 C CA . ARG C 3 26 ? 8.940 -9.019 10.862 1.00 0.00 126 ARG P CA 19
ATOM 43890 C C . ARG C 3 26 ? 9.474 -9.214 9.418 1.00 0.00 126 ARG P C 19
ATOM 43891 O O . ARG C 3 26 ? 10.611 -8.899 9.072 1.00 0.00 126 ARG P O 19
ATOM 43912 N N . ARG C 3 27 ? 8.522 -9.728 8.552 1.00 0.00 127 ARG P N 19
ATOM 43913 C CA . ARG C 3 27 ? 8.895 -10.170 7.219 1.00 0.00 127 ARG P CA 19
ATOM 43914 C C . ARG C 3 27 ? 9.485 -8.959 6.448 1.00 0.00 127 ARG P C 19
ATOM 43915 O O . ARG C 3 27 ? 10.412 -9.144 5.621 1.00 0.00 127 ARG P O 19
ATOM 43936 N N . PHE C 3 28 ? 8.949 -7.705 6.658 1.00 0.00 128 PHE P N 19
ATOM 43937 C CA . PHE C 3 28 ? 9.517 -6.521 6.024 1.00 0.00 128 PHE P CA 19
ATOM 43938 C C . PHE C 3 28 ? 10.902 -6.192 6.649 1.00 0.00 128 PHE P C 19
ATOM 43939 O O . PHE C 3 28 ? 11.877 -5.902 5.940 1.00 0.00 128 PHE P O 19
ATOM 43956 N N . ARG C 3 29 ? 10.946 -6.184 8.029 1.00 0.00 129 ARG P N 19
ATOM 43957 C CA . ARG C 3 29 ? 12.081 -5.655 8.760 1.00 0.00 129 ARG P CA 19
ATOM 43958 C C . ARG C 3 29 ? 13.323 -6.514 8.401 1.00 0.00 129 ARG P C 19
ATOM 43959 O O . ARG C 3 29 ? 14.475 -6.120 8.619 1.00 0.00 129 ARG P O 19
ATOM 43980 N N . GLN C 3 30 ? 13.040 -7.751 7.859 1.00 0.00 130 GLN P N 19
ATOM 43981 C CA . GLN C 3 30 ? 14.004 -8.801 7.563 1.00 0.00 130 GLN P CA 19
ATOM 43982 C C . GLN C 3 30 ? 14.387 -8.658 6.071 1.00 0.00 130 GLN P C 19
ATOM 43983 O O . GLN C 3 30 ? 15.533 -8.773 5.642 1.00 0.00 130 GLN P O 19
ATOM 43997 N N . GLN C 3 31 ? 13.280 -8.369 5.276 1.00 0.00 131 GLN P N 19
ATOM 43998 C CA . GLN C 3 31 ? 13.281 -8.680 3.863 1.00 0.00 131 GLN P CA 19
ATOM 43999 C C . GLN C 3 31 ? 12.252 -7.756 3.139 1.00 0.00 131 GLN P C 19
ATOM 44000 O O . GLN C 3 31 ? 11.059 -7.719 3.429 1.00 0.00 131 GLN P O 19
ATOM 44014 N N . ARG C 3 32 ? 12.842 -7.029 2.120 1.00 0.00 132 ARG P N 19
ATOM 44015 C CA . ARG C 3 32 ? 12.170 -5.973 1.390 1.00 0.00 132 ARG P CA 19
ATOM 44016 C C . ARG C 3 32 ? 11.203 -6.577 0.343 1.00 0.00 132 ARG P C 19
ATOM 44017 O O . ARG C 3 32 ? 10.339 -5.872 -0.219 1.00 0.00 132 ARG P O 19
ATOM 44038 N N . TYR C 3 33 ? 11.423 -7.909 0.057 1.00 0.00 133 TYR P N 19
ATOM 44039 C CA . TYR C 3 33 ? 11.044 -8.511 -1.210 1.00 0.00 133 TYR P CA 19
ATOM 44040 C C . TYR C 3 33 ? 10.835 -10.030 -1.012 1.00 0.00 133 TYR P C 19
ATOM 44041 O O . TYR C 3 33 ? 11.673 -10.806 -0.511 1.00 0.00 133 TYR P O 19
ATOM 44059 N N . LEU C 3 34 ? 9.575 -10.515 -1.397 1.00 0.00 134 LEU P N 19
ATOM 44060 C CA . LEU C 3 34 ? 9.117 -11.835 -0.958 1.00 0.00 134 LEU P CA 19
ATOM 44061 C C . LEU C 3 34 ? 8.466 -12.578 -2.155 1.00 0.00 134 LEU P C 19
ATOM 44062 O O . LEU C 3 34 ? 7.695 -11.955 -2.929 1.00 0.00 134 LEU P O 19
ATOM 44078 N N . SER C 3 35 ? 8.751 -13.916 -2.359 1.00 0.00 135 SER P N 19
ATOM 44079 C CA . SER C 3 35 ? 8.043 -14.688 -3.379 1.00 0.00 135 SER P CA 19
ATOM 44080 C C . SER C 3 35 ? 6.698 -15.139 -2.758 1.00 0.00 135 SER P C 19
ATOM 44081 O O . SER C 3 35 ? 6.592 -15.276 -1.516 1.00 0.00 135 SER P O 19
ATOM 44089 N N . ALA C 3 36 ? 5.623 -15.343 -3.598 1.00 0.00 136 ALA P N 19
ATOM 44090 C CA . ALA C 3 36 ? 4.272 -15.453 -3.047 1.00 0.00 136 ALA P CA 19
ATOM 44091 C C . ALA C 3 36 ? 4.230 -16.643 -1.997 1.00 0.00 136 ALA P C 19
ATOM 44092 O O . ALA C 3 36 ? 3.585 -16.512 -0.958 1.00 0.00 136 ALA P O 19
ATOM 44099 N N . PRO C 3 37 ? 4.935 -17.814 -2.279 1.00 0.00 137 PRO P N 19
ATOM 44100 C CA . PRO C 3 37 ? 5.037 -18.951 -1.318 1.00 0.00 137 PRO P CA 19
ATOM 44101 C C . PRO C 3 37 ? 5.592 -18.688 0.116 1.00 0.00 137 PRO P C 19
ATOM 44102 O O . PRO C 3 37 ? 5.101 -19.204 1.119 1.00 0.00 137 PRO P O 19
ATOM 44113 N N . GLU C 3 38 ? 6.692 -17.857 0.129 1.00 0.00 138 GLU P N 19
ATOM 44114 C CA . GLU C 3 38 ? 7.126 -17.201 1.343 1.00 0.00 138 GLU P CA 19
ATOM 44115 C C . GLU C 3 38 ? 5.872 -16.521 1.986 1.00 0.00 138 GLU P C 19
ATOM 44116 O O . GLU C 3 38 ? 5.343 -16.882 3.032 1.00 0.00 138 GLU P O 19
ATOM 44128 N N . ARG C 3 39 ? 5.492 -15.425 1.219 1.00 0.00 139 ARG P N 19
ATOM 44129 C CA . ARG C 3 39 ? 4.713 -14.336 1.761 1.00 0.00 139 ARG P CA 19
ATOM 44130 C C . ARG C 3 39 ? 3.279 -14.854 2.053 1.00 0.00 139 ARG P C 19
ATOM 44131 O O . ARG C 3 39 ? 2.663 -14.439 3.069 1.00 0.00 139 ARG P O 19
ATOM 44152 N N . GLU C 3 40 ? 2.698 -15.763 1.191 1.00 0.00 140 GLU P N 19
ATOM 44153 C CA . GLU C 3 40 ? 1.377 -16.323 1.451 1.00 0.00 140 GLU P CA 19
ATOM 44154 C C . GLU C 3 40 ? 1.383 -16.922 2.880 1.00 0.00 140 GLU P C 19
ATOM 44155 O O . GLU C 3 40 ? 0.418 -16.855 3.641 1.00 0.00 140 GLU P O 19
ATOM 44167 N N . HIS C 3 41 ? 2.556 -17.583 3.181 1.00 0.00 141 HIS P N 19
ATOM 44168 C CA . HIS C 3 41 ? 2.732 -18.381 4.376 1.00 0.00 141 HIS P CA 19
ATOM 44169 C C . HIS C 3 41 ? 2.605 -17.451 5.610 1.00 0.00 141 HIS P C 19
ATOM 44170 O O . HIS C 3 41 ? 2.103 -17.867 6.656 1.00 0.00 141 HIS P O 19
ATOM 44185 N N . LEU C 3 42 ? 3.121 -16.178 5.453 1.00 0.00 142 LEU P N 19
ATOM 44186 C CA . LEU C 3 42 ? 2.879 -15.115 6.416 1.00 0.00 142 LEU P CA 19
ATOM 44187 C C . LEU C 3 42 ? 1.368 -14.754 6.408 1.00 0.00 142 LEU P C 19
ATOM 44188 O O . LEU C 3 42 ? 0.719 -14.562 7.435 1.00 0.00 142 LEU P O 19
ATOM 44204 N N . ALA C 3 43 ? 0.841 -14.678 5.126 1.00 0.00 143 ALA P N 19
ATOM 44205 C CA . ALA C 3 43 ? -0.587 -14.496 4.938 1.00 0.00 143 ALA P CA 19
ATOM 44206 C C . ALA C 3 43 ? -1.326 -15.641 5.682 1.00 0.00 143 ALA P C 19
ATOM 44207 O O . ALA C 3 43 ? -2.439 -15.501 6.187 1.00 0.00 143 ALA P O 19
ATOM 44214 N N . SER C 3 44 ? -0.630 -16.841 5.687 1.00 0.00 144 SER P N 19
ATOM 44215 C CA . SER C 3 44 ? -1.206 -18.030 6.291 1.00 0.00 144 SER P CA 19
ATOM 44216 C C . SER C 3 44 ? -1.172 -17.900 7.839 1.00 0.00 144 SER P C 19
ATOM 44217 O O . SER C 3 44 ? -2.138 -18.277 8.527 1.00 0.00 144 SER P O 19
ATOM 44225 N N . LEU C 3 45 ? -0.001 -17.423 8.393 1.00 0.00 145 LEU P N 19
ATOM 44226 C CA . LEU C 3 45 ? 0.305 -17.569 9.808 1.00 0.00 145 LEU P CA 19
ATOM 44227 C C . LEU C 3 45 ? -0.686 -16.676 10.617 1.00 0.00 145 LEU P C 19
ATOM 44228 O O . LEU C 3 45 ? -1.249 -17.016 11.653 1.00 0.00 145 LEU P O 19
ATOM 44244 N N . ILE C 3 46 ? -0.822 -15.425 10.027 1.00 0.00 146 ILE P N 19
ATOM 44245 C CA . ILE C 3 46 ? -1.456 -14.280 10.646 1.00 0.00 146 ILE P CA 19
ATOM 44246 C C . ILE C 3 46 ? -2.903 -14.163 10.071 1.00 0.00 146 ILE P C 19
ATOM 44247 O O . ILE C 3 46 ? -3.773 -13.444 10.576 1.00 0.00 146 ILE P O 19
ATOM 44263 N N . ARG C 3 47 ? -3.094 -14.958 8.957 1.00 0.00 147 ARG P N 19
ATOM 44264 C CA . ARG C 3 47 ? -4.368 -15.513 8.541 1.00 0.00 147 ARG P CA 19
ATOM 44265 C C . ARG C 3 47 ? -5.133 -14.415 7.748 1.00 0.00 147 ARG P C 19
ATOM 44266 O O . ARG C 3 47 ? -6.347 -14.229 7.777 1.00 0.00 147 ARG P O 19
ATOM 44287 N N . LEU C 3 48 ? -4.261 -13.618 7.003 1.00 0.00 148 LEU P N 19
ATOM 44288 C CA . LEU C 3 48 ? -4.672 -12.642 6.016 1.00 0.00 148 LEU P CA 19
ATOM 44289 C C . LEU C 3 48 ? -4.614 -13.280 4.599 1.00 0.00 148 LEU P C 19
ATOM 44290 O O . LEU C 3 48 ? -4.050 -14.370 4.409 1.00 0.00 148 LEU P O 19
ATOM 44306 N N . THR C 3 49 ? -5.186 -12.551 3.575 1.00 0.00 149 THR P N 19
ATOM 44307 C CA . THR C 3 49 ? -5.031 -12.934 2.187 1.00 0.00 149 THR P CA 19
ATOM 44308 C C . THR C 3 49 ? -3.753 -12.190 1.596 1.00 0.00 149 THR P C 19
ATOM 44309 O O . THR C 3 49 ? -3.457 -11.041 1.901 1.00 0.00 149 THR P O 19
ATOM 44320 N N . PRO C 3 50 ? -2.961 -12.988 0.737 1.00 0.00 150 PRO P N 19
ATOM 44321 C CA . PRO C 3 50 ? -1.556 -12.678 0.437 1.00 0.00 150 PRO P CA 19
ATOM 44322 C C . PRO C 3 50 ? -1.362 -11.250 -0.142 1.00 0.00 150 PRO P C 19
ATOM 44323 O O . PRO C 3 50 ? -0.362 -10.571 0.187 1.00 0.00 150 PRO P O 19
ATOM 44334 N N . THR C 3 51 ? -2.347 -10.748 -0.974 1.00 0.00 151 THR P N 19
ATOM 44335 C CA . THR C 3 51 ? -2.345 -9.326 -1.319 1.00 0.00 151 THR P CA 19
ATOM 44336 C C . THR C 3 51 ? -2.462 -8.446 -0.042 1.00 0.00 151 THR P C 19
ATOM 44337 O O . THR C 3 51 ? -1.972 -7.282 -0.066 1.00 0.00 151 THR P O 19
ATOM 44348 N N . GLN C 3 52 ? -3.114 -8.923 1.083 1.00 0.00 152 GLN P N 19
ATOM 44349 C CA . GLN C 3 52 ? -3.195 -8.101 2.294 1.00 0.00 152 GLN P CA 19
ATOM 44350 C C . GLN C 3 52 ? -1.764 -8.116 2.904 1.00 0.00 152 GLN P C 19
ATOM 44351 O O . GLN C 3 52 ? -1.356 -7.078 3.513 1.00 0.00 152 GLN P O 19
ATOM 44365 N N . VAL C 3 53 ? -0.914 -9.200 2.760 1.00 0.00 153 VAL P N 19
ATOM 44366 C CA . VAL C 3 53 ? 0.522 -9.142 3.015 1.00 0.00 153 VAL P CA 19
ATOM 44367 C C . VAL C 3 53 ? 1.188 -8.173 1.994 1.00 0.00 153 VAL P C 19
ATOM 44368 O O . VAL C 3 53 ? 1.591 -7.056 2.353 1.00 0.00 153 VAL P O 19
ATOM 44381 N N . LYS C 3 54 ? 1.330 -8.643 0.699 1.00 0.00 154 LYS P N 19
ATOM 44382 C CA . LYS C 3 54 ? 2.048 -7.965 -0.372 1.00 0.00 154 LYS P CA 19
ATOM 44383 C C . LYS C 3 54 ? 1.823 -6.432 -0.304 1.00 0.00 154 LYS P C 19
ATOM 44384 O O . LYS C 3 54 ? 2.757 -5.627 -0.446 1.00 0.00 154 LYS P O 19
ATOM 44403 N N . ILE C 3 55 ? 0.515 -6.030 -0.108 1.00 0.00 155 ILE P N 19
ATOM 44404 C CA . ILE C 3 55 ? 0.185 -4.609 -0.040 1.00 0.00 155 ILE P CA 19
ATOM 44405 C C . ILE C 3 55 ? 0.996 -4.011 1.139 1.00 0.00 155 ILE P C 19
ATOM 44406 O O . ILE C 3 55 ? 1.919 -3.199 0.939 1.00 0.00 155 ILE P O 19
ATOM 44422 N N . TRP C 3 56 ? 0.693 -4.470 2.410 1.00 0.00 156 TRP P N 19
ATOM 44423 C CA . TRP C 3 56 ? 1.332 -3.929 3.606 1.00 0.00 156 TRP P CA 19
ATOM 44424 C C . TRP C 3 56 ? 2.868 -3.911 3.403 1.00 0.00 156 TRP P C 19
ATOM 44425 O O . TRP C 3 56 ? 3.569 -2.992 3.880 1.00 0.00 156 TRP P O 19
ATOM 44446 N N . PHE C 3 57 ? 3.423 -4.896 2.596 1.00 0.00 157 PHE P N 19
ATOM 44447 C CA . PHE C 3 57 ? 4.830 -4.850 2.193 1.00 0.00 157 PHE P CA 19
ATOM 44448 C C . PHE C 3 57 ? 5.093 -3.780 1.102 1.00 0.00 157 PHE P C 19
ATOM 44449 O O . PHE C 3 57 ? 6.124 -3.029 1.187 1.00 0.00 157 PHE P O 19
ATOM 44466 N N . GLN C 3 58 ? 4.256 -3.645 0.016 1.00 0.00 158 GLN P N 19
ATOM 44467 C CA . GLN C 3 58 ? 4.307 -2.494 -0.879 1.00 0.00 158 GLN P CA 19
ATOM 44468 C C . GLN C 3 58 ? 4.376 -1.232 0.011 1.00 0.00 158 GLN P C 19
ATOM 44469 O O . GLN C 3 58 ? 5.363 -0.468 -0.020 1.00 0.00 158 GLN P O 19
ATOM 44483 N N . ASN C 3 59 ? 3.280 -0.971 0.819 1.00 0.00 159 ASN P N 19
ATOM 44484 C CA . ASN C 3 59 ? 3.099 0.333 1.424 1.00 0.00 159 ASN P CA 19
ATOM 44485 C C . ASN C 3 59 ? 4.346 0.721 2.268 1.00 0.00 159 ASN P C 19
ATOM 44486 O O . ASN C 3 59 ? 4.553 1.951 2.469 1.00 0.00 159 ASN P O 19
ATOM 44497 N N . HIS C 3 60 ? 5.226 -0.235 2.744 1.00 0.00 160 HIS P N 19
ATOM 44498 C CA . HIS C 3 60 ? 6.431 0.168 3.476 1.00 0.00 160 HIS P CA 19
ATOM 44499 C C . HIS C 3 60 ? 7.577 0.610 2.531 1.00 0.00 160 HIS P C 19
ATOM 44500 O O . HIS C 3 60 ? 8.303 1.608 2.913 1.00 0.00 160 HIS P O 19
ATOM 44515 N N . ARG C 3 61 ? 7.899 -0.040 1.360 1.00 0.00 161 ARG P N 19
ATOM 44516 C CA . ARG C 3 61 ? 9.157 0.266 0.662 1.00 0.00 161 ARG P CA 19
ATOM 44517 C C . ARG C 3 61 ? 9.104 1.725 0.135 1.00 0.00 161 ARG P C 19
ATOM 44518 O O . ARG C 3 61 ? 10.127 2.464 0.244 1.00 0.00 161 ARG P O 19
ATOM 44539 N N . TYR C 3 62 ? 7.935 2.235 -0.395 1.00 0.00 162 TYR P N 19
ATOM 44540 C CA . TYR C 3 62 ? 7.792 3.661 -0.689 1.00 0.00 162 TYR P CA 19
ATOM 44541 C C . TYR C 3 62 ? 7.822 4.479 0.644 1.00 0.00 162 TYR P C 19
ATOM 44542 O O . TYR C 3 62 ? 8.256 5.642 0.654 1.00 0.00 162 TYR P O 19
ATOM 44560 N N . LYS C 3 63 ? 7.316 3.861 1.771 1.00 0.00 163 LYS P N 19
ATOM 44561 C CA . LYS C 3 63 ? 7.109 4.557 3.034 1.00 0.00 163 LYS P CA 19
ATOM 44562 C C . LYS C 3 63 ? 8.483 5.003 3.601 1.00 0.00 163 LYS P C 19
ATOM 44563 O O . LYS C 3 63 ? 8.584 6.002 4.328 1.00 0.00 163 LYS P O 19
ATOM 44582 N N . THR C 3 64 ? 9.535 4.166 3.302 1.00 0.00 164 THR P N 19
ATOM 44583 C CA . THR C 3 64 ? 10.807 4.273 3.994 1.00 0.00 164 THR P CA 19
ATOM 44584 C C . THR C 3 64 ? 11.429 5.633 3.508 1.00 0.00 164 THR P C 19
ATOM 44585 O O . THR C 3 64 ? 11.810 6.543 4.231 1.00 0.00 164 THR P O 19
ATOM 44596 N N . LYS C 3 65 ? 11.524 5.589 2.122 1.00 0.00 165 LYS P N 19
ATOM 44597 C CA . LYS C 3 65 ? 12.260 6.541 1.326 1.00 0.00 165 LYS P CA 19
ATOM 44598 C C . LYS C 3 65 ? 11.702 7.959 1.602 1.00 0.00 165 LYS P C 19
ATOM 44599 O O . LYS C 3 65 ? 12.421 8.923 1.859 1.00 0.00 165 LYS P O 19
ATOM 44618 N N . ARG C 3 66 ? 10.327 8.019 1.487 1.00 0.00 166 ARG P N 19
ATOM 44619 C CA . ARG C 3 66 ? 9.543 9.221 1.684 1.00 0.00 166 ARG P CA 19
ATOM 44620 C C . ARG C 3 66 ? 9.884 9.825 3.075 1.00 0.00 166 ARG P C 19
ATOM 44621 O O . ARG C 3 66 ? 9.967 11.037 3.267 1.00 0.00 166 ARG P O 19
ATOM 44642 N N . ALA C 3 67 ? 10.047 8.869 4.060 1.00 0.00 167 ALA P N 19
ATOM 44643 C CA . ALA C 3 67 ? 10.217 9.200 5.463 1.00 0.00 167 ALA P CA 19
ATOM 44644 C C . ALA C 3 67 ? 11.549 9.973 5.652 1.00 0.00 167 ALA P C 19
ATOM 44645 O O . ALA C 3 67 ? 11.753 10.797 6.540 1.00 0.00 167 ALA P O 19
ATOM 44652 N N . GLN C 3 68 ? 12.522 9.585 4.735 1.00 0.00 168 GLN P N 19
ATOM 44653 C CA . GLN C 3 68 ? 13.861 10.139 4.798 1.00 0.00 168 GLN P CA 19
ATOM 44654 C C . GLN C 3 68 ? 13.906 11.502 4.059 1.00 0.00 168 GLN P C 19
ATOM 44655 O O . GLN C 3 68 ? 14.775 12.350 4.319 1.00 0.00 168 GLN P O 19
ATOM 44669 N N . ASN C 3 69 ? 12.921 11.704 3.114 1.00 0.00 169 ASN P N 19
ATOM 44670 C CA . ASN C 3 69 ? 12.652 12.992 2.498 1.00 0.00 169 ASN P CA 19
ATOM 44671 C C . ASN C 3 69 ? 12.409 14.069 3.595 1.00 0.00 169 ASN P C 19
ATOM 44672 O O . ASN C 3 69 ? 12.673 15.261 3.455 1.00 0.00 169 ASN P O 19
ATOM 44683 N N . GLU C 3 70 ? 11.811 13.542 4.723 1.00 0.00 170 GLU P N 19
ATOM 44684 C CA . GLU C 3 70 ? 10.996 14.287 5.663 1.00 0.00 170 GLU P CA 19
ATOM 44685 C C . GLU C 3 70 ? 11.947 15.140 6.541 1.00 0.00 170 GLU P C 19
ATOM 44686 O O . GLU C 3 70 ? 11.622 16.234 7.001 1.00 0.00 170 GLU P O 19
ATOM 44698 N N . LYS C 3 71 ? 13.167 14.535 6.778 1.00 0.00 171 LYS P N 19
ATOM 44699 C CA . LYS C 3 71 ? 14.022 14.915 7.885 1.00 0.00 171 LYS P CA 19
ATOM 44700 C C . LYS C 3 71 ? 14.757 16.232 7.528 1.00 0.00 171 LYS P C 19
ATOM 44701 O O . LYS C 3 71 ? 15.827 16.250 6.920 1.00 0.00 171 LYS P O 19
ATOM 44720 N N . GLY C 3 72 ? 14.086 17.370 7.939 1.00 0.00 172 GLY P N 19
ATOM 44721 C CA . GLY C 3 72 ? 14.283 18.653 7.295 1.00 0.00 172 GLY P CA 19
ATOM 44722 C C . GLY C 3 72 ? 12.943 19.092 6.634 1.00 0.00 172 GLY P C 19
ATOM 44723 O O . GLY C 3 72 ? 12.122 19.787 7.231 1.00 0.00 172 GLY P O 19
ATOM 44727 N N . TYR C 3 73 ? 12.779 18.596 5.355 1.00 0.00 173 TYR P N 19
ATOM 44728 C CA . TYR C 3 73 ? 11.546 18.701 4.601 1.00 0.00 173 TYR P CA 19
ATOM 44729 C C . TYR C 3 73 ? 11.869 18.799 3.081 1.00 0.00 173 TYR P C 19
ATOM 44730 O O . TYR C 3 73 ? 13.005 18.974 2.647 1.00 0.00 173 TYR P O 19
ATOM 44748 N N . GLU C 3 74 ? 10.725 18.699 2.302 1.00 0.00 174 GLU P N 19
ATOM 44749 C CA . GLU C 3 74 ? 10.771 18.899 0.867 1.00 0.00 174 GLU P CA 19
ATOM 44750 C C . GLU C 3 74 ? 10.714 20.415 0.549 1.00 0.00 174 GLU P C 19
ATOM 44751 O O . GLU C 3 74 ? 9.816 20.867 -0.203 1.00 0.00 174 GLU P O 19
ATOM 44763 N N . GLY C 3 75 ? 11.641 21.247 1.143 1.00 0.00 175 GLY P N 19
ATOM 44764 C CA . GLY C 3 75 ? 11.383 22.674 1.290 1.00 0.00 175 GLY P CA 19
ATOM 44765 C C . GLY C 3 75 ? 11.310 23.330 -0.111 1.00 0.00 175 GLY P C 19
ATOM 44766 O O . GLY C 3 75 ? 12.316 23.585 -0.776 1.00 0.00 175 GLY P O 19
ATOM 44770 N N . HIS C 3 76 ? 10.023 23.614 -0.527 1.00 0.00 176 HIS P N 19
ATOM 44771 C CA . HIS C 3 76 ? 9.749 24.166 -1.842 1.00 0.00 176 HIS P CA 19
ATOM 44772 C C . HIS C 3 76 ? 8.354 24.902 -1.759 1.00 0.00 176 HIS P C 19
ATOM 44773 O O . HIS C 3 76 ? 7.589 24.684 -0.819 1.00 0.00 176 HIS P O 19
ATOM 44788 N N . PRO C 3 77 ? 8.004 25.768 -2.800 1.00 0.00 177 PRO P N 19
ATOM 44789 C CA . PRO C 3 77 ? 6.643 26.325 -2.915 1.00 0.00 177 PRO P CA 19
ATOM 44790 C C . PRO C 3 77 ? 5.533 25.187 -2.809 1.00 0.00 177 PRO P C 19
ATOM 44791 O O . PRO C 3 77 ? 4.799 25.183 -1.815 1.00 0.00 177 PRO P O 19
ATOM 45817 N N . ALA C 3 1 ? -20.115 0.350 -21.702 1.00 0.00 101 ALA P N 20
ATOM 45818 C CA . ALA C 3 1 ? -19.242 -0.671 -20.972 1.00 0.00 101 ALA P CA 20
ATOM 45819 C C . ALA C 3 1 ? -20.122 -1.911 -20.661 1.00 0.00 101 ALA P C 20
ATOM 45820 O O . ALA C 3 1 ? -21.314 -1.817 -20.369 1.00 0.00 101 ALA P O 20
ATOM 45829 N N . SER C 3 2 ? -19.444 -3.111 -20.758 1.00 0.00 102 SER P N 20
ATOM 45830 C CA . SER C 3 2 ? -20.112 -4.385 -20.565 1.00 0.00 102 SER P CA 20
ATOM 45831 C C . SER C 3 2 ? -19.114 -5.374 -19.909 1.00 0.00 102 SER P C 20
ATOM 45832 O O . SER C 3 2 ? -18.250 -5.972 -20.548 1.00 0.00 102 SER P O 20
ATOM 45840 N N . ASP C 3 3 ? -19.313 -5.538 -18.544 1.00 0.00 103 ASP P N 20
ATOM 45841 C CA . ASP C 3 3 ? -18.406 -6.344 -17.748 1.00 0.00 103 ASP P CA 20
ATOM 45842 C C . ASP C 3 3 ? -18.746 -6.118 -16.252 1.00 0.00 103 ASP P C 20
ATOM 45843 O O . ASP C 3 3 ? -18.499 -6.974 -15.392 1.00 0.00 103 ASP P O 20
ATOM 45852 N N . GLY C 3 4 ? -19.337 -4.904 -15.962 1.00 0.00 104 GLY P N 20
ATOM 45853 C CA . GLY C 3 4 ? -19.907 -4.628 -14.654 1.00 0.00 104 GLY P CA 20
ATOM 45854 C C . GLY C 3 4 ? -21.173 -3.749 -14.833 1.00 0.00 104 GLY P C 20
ATOM 45855 O O . GLY C 3 4 ? -21.406 -3.131 -15.871 1.00 0.00 104 GLY P O 20
ATOM 45859 N N . LEU C 3 5 ? -21.997 -3.730 -13.724 1.00 0.00 105 LEU P N 20
ATOM 45860 C CA . LEU C 3 5 ? -23.128 -2.827 -13.621 1.00 0.00 105 LEU P CA 20
ATOM 45861 C C . LEU C 3 5 ? -22.676 -1.536 -12.829 1.00 0.00 105 LEU P C 20
ATOM 45862 O O . LEU C 3 5 ? -21.569 -1.488 -12.294 1.00 0.00 105 LEU P O 20
ATOM 45878 N N . PRO C 3 6 ? -23.555 -0.450 -12.802 1.00 0.00 106 PRO P N 20
ATOM 45879 C CA . PRO C 3 6 ? -23.544 0.564 -11.734 1.00 0.00 106 PRO P CA 20
ATOM 45880 C C . PRO C 3 6 ? -23.468 -0.118 -10.343 1.00 0.00 106 PRO P C 20
ATOM 45881 O O . PRO C 3 6 ? -24.493 -0.458 -9.731 1.00 0.00 106 PRO P O 20
ATOM 45892 N N . ASN C 3 7 ? -22.199 -0.284 -9.822 1.00 0.00 107 ASN P N 20
ATOM 45893 C CA . ASN C 3 7 ? -21.989 -0.539 -8.406 1.00 0.00 107 ASN P CA 20
ATOM 45894 C C . ASN C 3 7 ? -20.763 0.277 -7.919 1.00 0.00 107 ASN P C 20
ATOM 45895 O O . ASN C 3 7 ? -19.789 0.498 -8.638 1.00 0.00 107 ASN P O 20
ATOM 45906 N N . LYS C 3 8 ? -20.874 0.723 -6.615 1.00 0.00 108 LYS P N 20
ATOM 45907 C CA . LYS C 3 8 ? -19.795 1.430 -5.952 1.00 0.00 108 LYS P CA 20
ATOM 45908 C C . LYS C 3 8 ? -19.081 0.437 -4.998 1.00 0.00 108 LYS P C 20
ATOM 45909 O O . LYS C 3 8 ? -19.622 -0.011 -3.987 1.00 0.00 108 LYS P O 20
ATOM 45928 N N . LYS C 3 9 ? -17.790 0.130 -5.381 1.00 0.00 109 LYS P N 20
ATOM 45929 C CA . LYS C 3 9 ? -17.031 -0.939 -4.756 1.00 0.00 109 LYS P CA 20
ATOM 45930 C C . LYS C 3 9 ? -16.786 -0.582 -3.266 1.00 0.00 109 LYS P C 20
ATOM 45931 O O . LYS C 3 9 ? -16.960 0.552 -2.822 1.00 0.00 109 LYS P O 20
ATOM 45950 N N . ARG C 3 10 ? -16.363 -1.652 -2.501 1.00 0.00 110 ARG P N 20
ATOM 45951 C CA . ARG C 3 10 ? -16.573 -1.699 -1.066 1.00 0.00 110 ARG P CA 20
ATOM 45952 C C . ARG C 3 10 ? -15.202 -1.874 -0.359 1.00 0.00 110 ARG P C 20
ATOM 45953 O O . ARG C 3 10 ? -14.963 -2.826 0.383 1.00 0.00 110 ARG P O 20
ATOM 45974 N N . LYS C 3 11 ? -14.291 -0.882 -0.670 1.00 0.00 111 LYS P N 20
ATOM 45975 C CA . LYS C 3 11 ? -12.989 -0.786 -0.038 1.00 0.00 111 LYS P CA 20
ATOM 45976 C C . LYS C 3 11 ? -13.160 -0.067 1.328 1.00 0.00 111 LYS P C 20
ATOM 45977 O O . LYS C 3 11 ? -13.010 1.143 1.486 1.00 0.00 111 LYS P O 20
ATOM 45996 N N . ARG C 3 12 ? -13.468 -0.961 2.347 1.00 0.00 112 ARG P N 20
ATOM 45997 C CA . ARG C 3 12 ? -13.182 -0.674 3.736 1.00 0.00 112 ARG P CA 20
ATOM 45998 C C . ARG C 3 12 ? -11.646 -0.570 3.920 1.00 0.00 112 ARG P C 20
ATOM 45999 O O . ARG C 3 12 ? -10.849 -0.812 3.012 1.00 0.00 112 ARG P O 20
ATOM 46020 N N . ARG C 3 13 ? -11.263 -0.207 5.198 1.00 0.00 113 ARG P N 20
ATOM 46021 C CA . ARG C 3 13 ? -9.921 -0.446 5.692 1.00 0.00 113 ARG P CA 20
ATOM 46022 C C . ARG C 3 13 ? -9.927 -1.837 6.380 1.00 0.00 113 ARG P C 20
ATOM 46023 O O . ARG C 3 13 ? -10.650 -2.100 7.339 1.00 0.00 113 ARG P O 20
ATOM 46044 N N . VAL C 3 14 ? -9.069 -2.748 5.784 1.00 0.00 114 VAL P N 20
ATOM 46045 C CA . VAL C 3 14 ? -9.171 -4.180 5.990 1.00 0.00 114 VAL P CA 20
ATOM 46046 C C . VAL C 3 14 ? -8.048 -4.606 6.978 1.00 0.00 114 VAL P C 20
ATOM 46047 O O . VAL C 3 14 ? -7.061 -5.280 6.686 1.00 0.00 114 VAL P O 20
ATOM 46060 N N . LEU C 3 15 ? -8.261 -4.088 8.250 1.00 0.00 115 LEU P N 20
ATOM 46061 C CA . LEU C 3 15 ? -7.206 -3.939 9.230 1.00 0.00 115 LEU P CA 20
ATOM 46062 C C . LEU C 3 15 ? -6.878 -5.325 9.850 1.00 0.00 115 LEU P C 20
ATOM 46063 O O . LEU C 3 15 ? -7.653 -5.927 10.590 1.00 0.00 115 LEU P O 20
ATOM 46079 N N . PHE C 3 16 ? -5.645 -5.816 9.441 1.00 0.00 116 PHE P N 20
ATOM 46080 C CA . PHE C 3 16 ? -5.199 -7.173 9.717 1.00 0.00 116 PHE P CA 20
ATOM 46081 C C . PHE C 3 16 ? -4.782 -7.252 11.208 1.00 0.00 116 PHE P C 20
ATOM 46082 O O . PHE C 3 16 ? -4.221 -6.268 11.754 1.00 0.00 116 PHE P O 20
ATOM 46099 N N . THR C 3 17 ? -5.060 -8.401 11.925 1.00 0.00 117 THR P N 20
ATOM 46100 C CA . THR C 3 17 ? -4.862 -8.467 13.368 1.00 0.00 117 THR P CA 20
ATOM 46101 C C . THR C 3 17 ? -3.330 -8.345 13.641 1.00 0.00 117 THR P C 20
ATOM 46102 O O . THR C 3 17 ? -2.504 -8.687 12.797 1.00 0.00 117 THR P O 20
ATOM 46113 N N . LYS C 3 18 ? -3.016 -7.743 14.844 1.00 0.00 118 LYS P N 20
ATOM 46114 C CA . LYS C 3 18 ? -1.637 -7.512 15.231 1.00 0.00 118 LYS P CA 20
ATOM 46115 C C . LYS C 3 18 ? -0.808 -8.789 14.938 1.00 0.00 118 LYS P C 20
ATOM 46116 O O . LYS C 3 18 ? 0.347 -8.750 14.515 1.00 0.00 118 LYS P O 20
ATOM 46135 N N . ALA C 3 19 ? -1.505 -9.957 15.183 1.00 0.00 119 ALA P N 20
ATOM 46136 C CA . ALA C 3 19 ? -0.946 -11.258 14.876 1.00 0.00 119 ALA P CA 20
ATOM 46137 C C . ALA C 3 19 ? -0.487 -11.293 13.389 1.00 0.00 119 ALA P C 20
ATOM 46138 O O . ALA C 3 19 ? 0.655 -11.578 13.029 1.00 0.00 119 ALA P O 20
ATOM 46145 N N . GLN C 3 20 ? -1.512 -11.016 12.504 1.00 0.00 120 GLN P N 20
ATOM 46146 C CA . GLN C 3 20 ? -1.418 -10.961 11.057 1.00 0.00 120 GLN P CA 20
ATOM 46147 C C . GLN C 3 20 ? -0.413 -9.855 10.640 1.00 0.00 120 GLN P C 20
ATOM 46148 O O . GLN C 3 20 ? 0.467 -10.065 9.788 1.00 0.00 120 GLN P O 20
ATOM 46162 N N . THR C 3 21 ? -0.579 -8.622 11.245 1.00 0.00 121 THR P N 20
ATOM 46163 C CA . THR C 3 21 ? 0.426 -7.582 11.101 1.00 0.00 121 THR P CA 20
ATOM 46164 C C . THR C 3 21 ? 1.819 -8.223 11.381 1.00 0.00 121 THR P C 20
ATOM 46165 O O . THR C 3 21 ? 2.745 -8.110 10.583 1.00 0.00 121 THR P O 20
ATOM 46176 N N . TYR C 3 22 ? 1.901 -8.867 12.599 1.00 0.00 122 TYR P N 20
ATOM 46177 C CA . TYR C 3 22 ? 3.156 -9.356 13.153 1.00 0.00 122 TYR P CA 20
ATOM 46178 C C . TYR C 3 22 ? 3.888 -10.249 12.111 1.00 0.00 122 TYR P C 20
ATOM 46179 O O . TYR C 3 22 ? 5.081 -10.099 11.814 1.00 0.00 122 TYR P O 20
ATOM 46197 N N . GLU C 3 23 ? 3.099 -11.245 11.574 1.00 0.00 123 GLU P N 20
ATOM 46198 C CA . GLU C 3 23 ? 3.613 -12.179 10.594 1.00 0.00 123 GLU P CA 20
ATOM 46199 C C . GLU C 3 23 ? 3.965 -11.373 9.318 1.00 0.00 123 GLU P C 20
ATOM 46200 O O . GLU C 3 23 ? 4.941 -11.696 8.603 1.00 0.00 123 GLU P O 20
ATOM 46212 N N . LEU C 3 24 ? 3.135 -10.325 8.959 1.00 0.00 124 LEU P N 20
ATOM 46213 C CA . LEU C 3 24 ? 3.474 -9.391 7.894 1.00 0.00 124 LEU P CA 20
ATOM 46214 C C . LEU C 3 24 ? 4.789 -8.644 8.233 1.00 0.00 124 LEU P C 20
ATOM 46215 O O . LEU C 3 24 ? 5.708 -8.541 7.395 1.00 0.00 124 LEU P O 20
ATOM 46231 N N . GLU C 3 25 ? 4.885 -8.072 9.485 1.00 0.00 125 GLU P N 20
ATOM 46232 C CA . GLU C 3 25 ? 6.103 -7.415 9.921 1.00 0.00 125 GLU P CA 20
ATOM 46233 C C . GLU C 3 25 ? 7.281 -8.405 9.748 1.00 0.00 125 GLU P C 20
ATOM 46234 O O . GLU C 3 25 ? 8.257 -8.147 9.056 1.00 0.00 125 GLU P O 20
ATOM 46246 N N . ARG C 3 26 ? 7.057 -9.593 10.411 1.00 0.00 126 ARG P N 20
ATOM 46247 C CA . ARG C 3 26 ? 7.982 -10.708 10.422 1.00 0.00 126 ARG P CA 20
ATOM 46248 C C . ARG C 3 26 ? 8.615 -10.849 9.013 1.00 0.00 126 ARG P C 20
ATOM 46249 O O . ARG C 3 26 ? 9.787 -10.579 8.760 1.00 0.00 126 ARG P O 20
ATOM 46270 N N . ARG C 3 27 ? 7.696 -11.264 8.050 1.00 0.00 127 ARG P N 20
ATOM 46271 C CA . ARG C 3 27 ? 8.137 -11.557 6.698 1.00 0.00 127 ARG P CA 20
ATOM 46272 C C . ARG C 3 27 ? 8.808 -10.285 6.113 1.00 0.00 127 ARG P C 20
ATOM 46273 O O . ARG C 3 27 ? 9.753 -10.401 5.307 1.00 0.00 127 ARG P O 20
ATOM 46294 N N . PHE C 3 28 ? 8.317 -9.037 6.471 1.00 0.00 128 PHE P N 20
ATOM 46295 C CA . PHE C 3 28 ? 8.970 -7.818 5.998 1.00 0.00 128 PHE P CA 20
ATOM 46296 C C . PHE C 3 28 ? 10.379 -7.672 6.644 1.00 0.00 128 PHE P C 20
ATOM 46297 O O . PHE C 3 28 ? 11.377 -7.404 5.977 1.00 0.00 128 PHE P O 20
ATOM 46314 N N . ARG C 3 29 ? 10.356 -7.803 8.018 1.00 0.00 129 ARG P N 20
ATOM 46315 C CA . ARG C 3 29 ? 11.473 -7.402 8.849 1.00 0.00 129 ARG P CA 20
ATOM 46316 C C . ARG C 3 29 ? 12.700 -8.278 8.464 1.00 0.00 129 ARG P C 20
ATOM 46317 O O . ARG C 3 29 ? 13.840 -8.008 8.863 1.00 0.00 129 ARG P O 20
ATOM 46338 N N . GLN C 3 30 ? 12.419 -9.379 7.682 1.00 0.00 130 GLN P N 20
ATOM 46339 C CA . GLN C 3 30 ? 13.333 -10.468 7.365 1.00 0.00 130 GLN P CA 20
ATOM 46340 C C . GLN C 3 30 ? 13.737 -10.317 5.877 1.00 0.00 130 GLN P C 20
ATOM 46341 O O . GLN C 3 30 ? 14.868 -10.544 5.450 1.00 0.00 130 GLN P O 20
ATOM 46355 N N . GLN C 3 31 ? 12.667 -9.932 5.085 1.00 0.00 131 GLN P N 20
ATOM 46356 C CA . GLN C 3 31 ? 12.579 -10.255 3.675 1.00 0.00 131 GLN P CA 20
ATOM 46357 C C . GLN C 3 31 ? 11.692 -9.196 2.958 1.00 0.00 131 GLN P C 20
ATOM 46358 O O . GLN C 3 31 ? 10.471 -9.125 3.080 1.00 0.00 131 GLN P O 20
ATOM 46372 N N . ARG C 3 32 ? 12.432 -8.355 2.130 1.00 0.00 132 ARG P N 20
ATOM 46373 C CA . ARG C 3 32 ? 11.878 -7.136 1.573 1.00 0.00 132 ARG P CA 20
ATOM 46374 C C . ARG C 3 32 ? 10.940 -7.459 0.382 1.00 0.00 132 ARG P C 20
ATOM 46375 O O . ARG C 3 32 ? 10.144 -6.620 -0.071 1.00 0.00 132 ARG P O 20
ATOM 46396 N N . TYR C 3 33 ? 11.117 -8.718 -0.152 1.00 0.00 133 TYR P N 20
ATOM 46397 C CA . TYR C 3 33 ? 10.788 -9.057 -1.529 1.00 0.00 133 TYR P CA 20
ATOM 46398 C C . TYR C 3 33 ? 10.552 -10.586 -1.604 1.00 0.00 133 TYR P C 20
ATOM 46399 O O . TYR C 3 33 ? 11.463 -11.394 -1.367 1.00 0.00 133 TYR P O 20
ATOM 46417 N N . LEU C 3 34 ? 9.239 -10.982 -1.876 1.00 0.00 134 LEU P N 20
ATOM 46418 C CA . LEU C 3 34 ? 8.717 -12.289 -1.446 1.00 0.00 134 LEU P CA 20
ATOM 46419 C C . LEU C 3 34 ? 8.090 -13.007 -2.667 1.00 0.00 134 LEU P C 20
ATOM 46420 O O . LEU C 3 34 ? 7.276 -12.389 -3.403 1.00 0.00 134 LEU P O 20
ATOM 46436 N N . SER C 3 35 ? 8.435 -14.317 -2.939 1.00 0.00 135 SER P N 20
ATOM 46437 C CA . SER C 3 35 ? 7.872 -15.030 -4.091 1.00 0.00 135 SER P CA 20
ATOM 46438 C C . SER C 3 35 ? 6.524 -15.643 -3.641 1.00 0.00 135 SER P C 20
ATOM 46439 O O . SER C 3 35 ? 6.269 -15.823 -2.433 1.00 0.00 135 SER P O 20
ATOM 46447 N N . ALA C 3 36 ? 5.596 -15.926 -4.623 1.00 0.00 136 ALA P N 20
ATOM 46448 C CA . ALA C 3 36 ? 4.182 -16.057 -4.281 1.00 0.00 136 ALA P CA 20
ATOM 46449 C C . ALA C 3 36 ? 4.006 -17.205 -3.202 1.00 0.00 136 ALA P C 20
ATOM 46450 O O . ALA C 3 36 ? 3.280 -17.028 -2.224 1.00 0.00 136 ALA P O 20
ATOM 46457 N N . PRO C 3 37 ? 4.720 -18.390 -3.381 1.00 0.00 137 PRO P N 20
ATOM 46458 C CA . PRO C 3 37 ? 4.687 -19.505 -2.395 1.00 0.00 137 PRO P CA 20
ATOM 46459 C C . PRO C 3 37 ? 5.092 -19.220 -0.914 1.00 0.00 137 PRO P C 20
ATOM 46460 O O . PRO C 3 37 ? 4.500 -19.749 0.030 1.00 0.00 137 PRO P O 20
ATOM 46471 N N . GLU C 3 38 ? 6.172 -18.376 -0.756 1.00 0.00 138 GLU P N 20
ATOM 46472 C CA . GLU C 3 38 ? 6.428 -17.710 0.503 1.00 0.00 138 GLU P CA 20
ATOM 46473 C C . GLU C 3 38 ? 5.092 -17.032 0.957 1.00 0.00 138 GLU P C 20
ATOM 46474 O O . GLU C 3 38 ? 4.412 -17.419 1.901 1.00 0.00 138 GLU P O 20
ATOM 46486 N N . ARG C 3 39 ? 4.845 -15.910 0.173 1.00 0.00 139 ARG P N 20
ATOM 46487 C CA . ARG C 3 39 ? 4.010 -14.825 0.633 1.00 0.00 139 ARG P CA 20
ATOM 46488 C C . ARG C 3 39 ? 2.539 -15.316 0.689 1.00 0.00 139 ARG P C 20
ATOM 46489 O O . ARG C 3 39 ? 1.770 -14.849 1.576 1.00 0.00 139 ARG P O 20
ATOM 46510 N N . GLU C 3 40 ? 2.078 -16.236 -0.231 1.00 0.00 140 GLU P N 20
ATOM 46511 C CA . GLU C 3 40 ? 0.739 -16.804 -0.128 1.00 0.00 140 GLU P CA 20
ATOM 46512 C C . GLU C 3 40 ? 0.571 -17.388 1.299 1.00 0.00 140 GLU P C 20
ATOM 46513 O O . GLU C 3 40 ? -0.443 -17.241 1.979 1.00 0.00 140 GLU P O 20
ATOM 46525 N N . HIS C 3 41 ? 1.660 -18.141 1.692 1.00 0.00 141 HIS P N 20
ATOM 46526 C CA . HIS C 3 41 ? 1.631 -19.052 2.817 1.00 0.00 141 HIS P CA 20
ATOM 46527 C C . HIS C 3 41 ? 1.468 -18.245 4.129 1.00 0.00 141 HIS P C 20
ATOM 46528 O O . HIS C 3 41 ? 0.834 -18.722 5.076 1.00 0.00 141 HIS P O 20
ATOM 46543 N N . LEU C 3 42 ? 2.106 -17.020 4.167 1.00 0.00 142 LEU P N 20
ATOM 46544 C CA . LEU C 3 42 ? 1.871 -16.062 5.236 1.00 0.00 142 LEU P CA 20
ATOM 46545 C C . LEU C 3 42 ? 0.396 -15.577 5.165 1.00 0.00 142 LEU P C 20
ATOM 46546 O O . LEU C 3 42 ? -0.311 -15.416 6.157 1.00 0.00 142 LEU P O 20
ATOM 46562 N N . ALA C 3 43 ? -0.017 -15.339 3.859 1.00 0.00 143 ALA P N 20
ATOM 46563 C CA . ALA C 3 43 ? -1.404 -15.006 3.587 1.00 0.00 143 ALA P CA 20
ATOM 46564 C C . ALA C 3 43 ? -2.290 -16.152 4.145 1.00 0.00 143 ALA P C 20
ATOM 46565 O O . ALA C 3 43 ? -3.375 -15.964 4.690 1.00 0.00 143 ALA P O 20
ATOM 46572 N N . SER C 3 44 ? -1.717 -17.408 3.998 1.00 0.00 144 SER P N 20
ATOM 46573 C CA . SER C 3 44 ? -2.416 -18.591 4.475 1.00 0.00 144 SER P CA 20
ATOM 46574 C C . SER C 3 44 ? -2.462 -18.625 6.029 1.00 0.00 144 SER P C 20
ATOM 46575 O O . SER C 3 44 ? -3.498 -19.013 6.613 1.00 0.00 144 SER P O 20
ATOM 46583 N N . LEU C 3 45 ? -1.313 -18.290 6.715 1.00 0.00 145 LEU P N 20
ATOM 46584 C CA . LEU C 3 45 ? -1.128 -18.612 8.121 1.00 0.00 145 LEU P CA 20
ATOM 46585 C C . LEU C 3 45 ? -2.111 -17.731 8.957 1.00 0.00 145 LEU P C 20
ATOM 46586 O O . LEU C 3 45 ? -2.827 -18.146 9.863 1.00 0.00 145 LEU P O 20
ATOM 46602 N N . ILE C 3 46 ? -2.039 -16.402 8.558 1.00 0.00 146 ILE P N 20
ATOM 46603 C CA . ILE C 3 46 ? -2.646 -15.290 9.260 1.00 0.00 146 ILE P CA 20
ATOM 46604 C C . ILE C 3 46 ? -4.068 -15.060 8.659 1.00 0.00 146 ILE P C 20
ATOM 46605 O O . ILE C 3 46 ? -4.923 -14.359 9.207 1.00 0.00 146 ILE P O 20
ATOM 46621 N N . ARG C 3 47 ? -4.251 -15.729 7.464 1.00 0.00 147 ARG P N 20
ATOM 46622 C CA . ARG C 3 47 ? -5.532 -16.181 6.956 1.00 0.00 147 ARG P CA 20
ATOM 46623 C C . ARG C 3 47 ? -6.218 -14.970 6.261 1.00 0.00 147 ARG P C 20
ATOM 46624 O O . ARG C 3 47 ? -7.424 -14.740 6.246 1.00 0.00 147 ARG P O 20
ATOM 46645 N N . LEU C 3 48 ? -5.285 -14.164 5.607 1.00 0.00 148 LEU P N 20
ATOM 46646 C CA . LEU C 3 48 ? -5.606 -13.128 4.645 1.00 0.00 148 LEU P CA 20
ATOM 46647 C C . LEU C 3 48 ? -5.503 -13.716 3.213 1.00 0.00 148 LEU P C 20
ATOM 46648 O O . LEU C 3 48 ? -5.043 -14.863 3.021 1.00 0.00 148 LEU P O 20
ATOM 46664 N N . THR C 3 49 ? -5.900 -12.915 2.162 1.00 0.00 149 THR P N 20
ATOM 46665 C CA . THR C 3 49 ? -5.540 -13.228 0.793 1.00 0.00 149 THR P CA 20
ATOM 46666 C C . THR C 3 49 ? -4.147 -12.539 0.476 1.00 0.00 149 THR P C 20
ATOM 46667 O O . THR C 3 49 ? -3.805 -11.496 1.027 1.00 0.00 149 THR P O 20
ATOM 46678 N N . PRO C 3 50 ? -3.321 -13.221 -0.438 1.00 0.00 150 PRO P N 20
ATOM 46679 C CA . PRO C 3 50 ? -1.917 -12.859 -0.690 1.00 0.00 150 PRO P CA 20
ATOM 46680 C C . PRO C 3 50 ? -1.710 -11.351 -0.989 1.00 0.00 150 PRO P C 20
ATOM 46681 O O . PRO C 3 50 ? -0.850 -10.667 -0.437 1.00 0.00 150 PRO P O 20
ATOM 46692 N N . THR C 3 51 ? -2.538 -10.871 -1.994 1.00 0.00 151 THR P N 20
ATOM 46693 C CA . THR C 3 51 ? -2.529 -9.450 -2.303 1.00 0.00 151 THR P CA 20
ATOM 46694 C C . THR C 3 51 ? -2.917 -8.610 -1.051 1.00 0.00 151 THR P C 20
ATOM 46695 O O . THR C 3 51 ? -2.692 -7.373 -1.070 1.00 0.00 151 THR P O 20
ATOM 46706 N N . GLN C 3 52 ? -3.443 -9.239 0.073 1.00 0.00 152 GLN P N 20
ATOM 46707 C CA . GLN C 3 52 ? -3.541 -8.492 1.333 1.00 0.00 152 GLN P CA 20
ATOM 46708 C C . GLN C 3 52 ? -2.187 -8.622 2.089 1.00 0.00 152 GLN P C 20
ATOM 46709 O O . GLN C 3 52 ? -1.812 -7.628 2.802 1.00 0.00 152 GLN P O 20
ATOM 46723 N N . VAL C 3 53 ? -1.363 -9.725 1.993 1.00 0.00 153 VAL P N 20
ATOM 46724 C CA . VAL C 3 53 ? 0.046 -9.738 2.393 1.00 0.00 153 VAL P CA 20
ATOM 46725 C C . VAL C 3 53 ? 0.856 -8.750 1.502 1.00 0.00 153 VAL P C 20
ATOM 46726 O O . VAL C 3 53 ? 1.293 -7.689 1.983 1.00 0.00 153 VAL P O 20
ATOM 46739 N N . LYS C 3 54 ? 1.083 -9.147 0.195 1.00 0.00 154 LYS P N 20
ATOM 46740 C CA . LYS C 3 54 ? 1.877 -8.393 -0.768 1.00 0.00 154 LYS P CA 20
ATOM 46741 C C . LYS C 3 54 ? 1.751 -6.860 -0.511 1.00 0.00 154 LYS P C 20
ATOM 46742 O O . LYS C 3 54 ? 2.732 -6.144 -0.323 1.00 0.00 154 LYS P O 20
ATOM 46761 N N . ILE C 3 55 ? 0.444 -6.402 -0.526 1.00 0.00 155 ILE P N 20
ATOM 46762 C CA . ILE C 3 55 ? 0.081 -4.993 -0.483 1.00 0.00 155 ILE P CA 20
ATOM 46763 C C . ILE C 3 55 ? 0.639 -4.369 0.823 1.00 0.00 155 ILE P C 20
ATOM 46764 O O . ILE C 3 55 ? 1.223 -3.273 0.821 1.00 0.00 155 ILE P O 20
ATOM 46780 N N . TRP C 3 56 ? 0.446 -5.110 1.972 1.00 0.00 156 TRP P N 20
ATOM 46781 C CA . TRP C 3 56 ? 1.037 -4.692 3.241 1.00 0.00 156 TRP P CA 20
ATOM 46782 C C . TRP C 3 56 ? 2.581 -4.715 3.107 1.00 0.00 156 TRP P C 20
ATOM 46783 O O . TRP C 3 56 ? 3.285 -3.861 3.700 1.00 0.00 156 TRP P O 20
ATOM 46804 N N . PHE C 3 57 ? 3.148 -5.651 2.262 1.00 0.00 157 PHE P N 20
ATOM 46805 C CA . PHE C 3 57 ? 4.565 -5.637 1.907 1.00 0.00 157 PHE P CA 20
ATOM 46806 C C . PHE C 3 57 ? 4.894 -4.511 0.889 1.00 0.00 157 PHE P C 20
ATOM 46807 O O . PHE C 3 57 ? 5.998 -3.877 1.010 1.00 0.00 157 PHE P O 20
ATOM 46824 N N . GLN C 3 58 ? 4.015 -4.140 -0.105 1.00 0.00 158 GLN P N 20
ATOM 46825 C CA . GLN C 3 58 ? 4.209 -2.939 -0.914 1.00 0.00 158 GLN P CA 20
ATOM 46826 C C . GLN C 3 58 ? 4.294 -1.745 0.070 1.00 0.00 158 GLN P C 20
ATOM 46827 O O . GLN C 3 58 ? 5.323 -1.051 0.170 1.00 0.00 158 GLN P O 20
ATOM 46841 N N . ASN C 3 59 ? 3.165 -1.483 0.842 1.00 0.00 159 ASN P N 20
ATOM 46842 C CA . ASN C 3 59 ? 3.016 -0.240 1.578 1.00 0.00 159 ASN P CA 20
ATOM 46843 C C . ASN C 3 59 ? 4.231 -0.056 2.544 1.00 0.00 159 ASN P C 20
ATOM 46844 O O . ASN C 3 59 ? 4.517 1.131 2.893 1.00 0.00 159 ASN P O 20
ATOM 46855 N N . HIS C 3 60 ? 4.954 -1.136 3.005 1.00 0.00 160 HIS P N 20
ATOM 46856 C CA . HIS C 3 60 ? 6.114 -0.913 3.878 1.00 0.00 160 HIS P CA 20
ATOM 46857 C C . HIS C 3 60 ? 7.303 -0.369 3.047 1.00 0.00 160 HIS P C 20
ATOM 46858 O O . HIS C 3 60 ? 7.943 0.649 3.494 1.00 0.00 160 HIS P O 20
ATOM 46873 N N . ARG C 3 61 ? 7.711 -0.964 1.871 1.00 0.00 161 ARG P N 20
ATOM 46874 C CA . ARG C 3 61 ? 9.061 -0.698 1.351 1.00 0.00 161 ARG P CA 20
ATOM 46875 C C . ARG C 3 61 ? 9.157 0.779 0.890 1.00 0.00 161 ARG P C 20
ATOM 46876 O O . ARG C 3 61 ? 10.180 1.462 1.194 1.00 0.00 161 ARG P O 20
ATOM 46897 N N . TYR C 3 62 ? 8.119 1.365 0.193 1.00 0.00 162 TYR P N 20
ATOM 46898 C CA . TYR C 3 62 ? 8.107 2.798 -0.095 1.00 0.00 162 TYR P CA 20
ATOM 46899 C C . TYR C 3 62 ? 7.956 3.596 1.237 1.00 0.00 162 TYR P C 20
ATOM 46900 O O . TYR C 3 62 ? 8.444 4.736 1.343 1.00 0.00 162 TYR P O 20
ATOM 46918 N N . LYS C 3 63 ? 7.238 3.001 2.255 1.00 0.00 163 LYS P N 20
ATOM 46919 C CA . LYS C 3 63 ? 6.883 3.727 3.467 1.00 0.00 163 LYS P CA 20
ATOM 46920 C C . LYS C 3 63 ? 8.175 4.075 4.251 1.00 0.00 163 LYS P C 20
ATOM 46921 O O . LYS C 3 63 ? 8.237 5.081 4.973 1.00 0.00 163 LYS P O 20
ATOM 46940 N N . THR C 3 64 ? 9.197 3.158 4.136 1.00 0.00 164 THR P N 20
ATOM 46941 C CA . THR C 3 64 ? 10.345 3.185 5.023 1.00 0.00 164 THR P CA 20
ATOM 46942 C C . THR C 3 64 ? 11.129 4.497 4.651 1.00 0.00 164 THR P C 20
ATOM 46943 O O . THR C 3 64 ? 11.444 5.372 5.446 1.00 0.00 164 THR P O 20
ATOM 46954 N N . LYS C 3 65 ? 11.447 4.450 3.303 1.00 0.00 165 LYS P N 20
ATOM 46955 C CA . LYS C 3 65 ? 12.351 5.360 2.641 1.00 0.00 165 LYS P CA 20
ATOM 46956 C C . LYS C 3 65 ? 11.843 6.811 2.823 1.00 0.00 165 LYS P C 20
ATOM 46957 O O . LYS C 3 65 ? 12.585 7.750 3.102 1.00 0.00 165 LYS P O 20
ATOM 46976 N N . ARG C 3 66 ? 10.488 6.942 2.587 1.00 0.00 166 ARG P N 20
ATOM 46977 C CA . ARG C 3 66 ? 9.687 8.116 2.868 1.00 0.00 166 ARG P CA 20
ATOM 46978 C C . ARG C 3 66 ? 10.056 8.741 4.244 1.00 0.00 166 ARG P C 20
ATOM 46979 O O . ARG C 3 66 ? 10.325 9.930 4.399 1.00 0.00 166 ARG P O 20
ATOM 47000 N N . ALA C 3 67 ? 9.962 7.811 5.275 1.00 0.00 167 ALA P N 20
ATOM 47001 C CA . ALA C 3 67 ? 10.225 8.144 6.660 1.00 0.00 167 ALA P CA 20
ATOM 47002 C C . ALA C 3 67 ? 11.539 8.986 6.736 1.00 0.00 167 ALA P C 20
ATOM 47003 O O . ALA C 3 67 ? 11.652 9.935 7.508 1.00 0.00 167 ALA P O 20
ATOM 47010 N N . GLN C 3 68 ? 12.529 8.482 5.909 1.00 0.00 168 GLN P N 20
ATOM 47011 C CA . GLN C 3 68 ? 13.910 8.925 6.023 1.00 0.00 168 GLN P CA 20
ATOM 47012 C C . GLN C 3 68 ? 14.127 10.262 5.281 1.00 0.00 168 GLN P C 20
ATOM 47013 O O . GLN C 3 68 ? 15.048 11.034 5.551 1.00 0.00 168 GLN P O 20
ATOM 47027 N N . ASN C 3 69 ? 13.211 10.486 4.263 1.00 0.00 169 ASN P N 20
ATOM 47028 C CA . ASN C 3 69 ? 13.053 11.766 3.601 1.00 0.00 169 ASN P CA 20
ATOM 47029 C C . ASN C 3 69 ? 12.852 12.882 4.669 1.00 0.00 169 ASN P C 20
ATOM 47030 O O . ASN C 3 69 ? 13.239 14.039 4.520 1.00 0.00 169 ASN P O 20
ATOM 47041 N N . GLU C 3 70 ? 12.161 12.435 5.783 1.00 0.00 170 GLU P N 20
ATOM 47042 C CA . GLU C 3 70 ? 11.558 13.278 6.798 1.00 0.00 170 GLU P CA 20
ATOM 47043 C C . GLU C 3 70 ? 12.678 13.901 7.674 1.00 0.00 170 GLU P C 20
ATOM 47044 O O . GLU C 3 70 ? 12.521 14.956 8.290 1.00 0.00 170 GLU P O 20
ATOM 47056 N N . LYS C 3 71 ? 13.821 13.132 7.734 1.00 0.00 171 LYS P N 20
ATOM 47057 C CA . LYS C 3 71 ? 14.876 13.297 8.722 1.00 0.00 171 LYS P CA 20
ATOM 47058 C C . LYS C 3 71 ? 15.889 14.327 8.165 1.00 0.00 171 LYS P C 20
ATOM 47059 O O . LYS C 3 71 ? 16.659 14.055 7.241 1.00 0.00 171 LYS P O 20
ATOM 47078 N N . GLY C 3 72 ? 15.792 15.572 8.751 1.00 0.00 172 GLY P N 20
ATOM 47079 C CA . GLY C 3 72 ? 16.177 16.771 8.034 1.00 0.00 172 GLY P CA 20
ATOM 47080 C C . GLY C 3 72 ? 15.536 16.717 6.608 1.00 0.00 172 GLY P C 20
ATOM 47081 O O . GLY C 3 72 ? 16.220 16.477 5.614 1.00 0.00 172 GLY P O 20
ATOM 47085 N N . TYR C 3 73 ? 14.175 16.993 6.599 1.00 0.00 173 TYR P N 20
ATOM 47086 C CA . TYR C 3 73 ? 13.406 17.223 5.392 1.00 0.00 173 TYR P CA 20
ATOM 47087 C C . TYR C 3 73 ? 14.317 17.915 4.329 1.00 0.00 173 TYR P C 20
ATOM 47088 O O . TYR C 3 73 ? 15.193 18.728 4.608 1.00 0.00 173 TYR P O 20
ATOM 47106 N N . GLU C 3 74 ? 13.973 17.516 3.042 1.00 0.00 174 GLU P N 20
ATOM 47107 C CA . GLU C 3 74 ? 14.597 18.077 1.864 1.00 0.00 174 GLU P CA 20
ATOM 47108 C C . GLU C 3 74 ? 13.903 19.414 1.498 1.00 0.00 174 GLU P C 20
ATOM 47109 O O . GLU C 3 74 ? 13.409 19.573 0.354 1.00 0.00 174 GLU P O 20
ATOM 47121 N N . GLY C 3 75 ? 13.805 20.395 2.463 1.00 0.00 175 GLY P N 20
ATOM 47122 C CA . GLY C 3 75 ? 12.750 21.399 2.406 1.00 0.00 175 GLY P CA 20
ATOM 47123 C C . GLY C 3 75 ? 12.848 22.214 1.093 1.00 0.00 175 GLY P C 20
ATOM 47124 O O . GLY C 3 75 ? 11.882 22.832 0.632 1.00 0.00 175 GLY P O 20
ATOM 47128 N N . HIS C 3 76 ? 14.100 22.219 0.510 1.00 0.00 176 HIS P N 20
ATOM 47129 C CA . HIS C 3 76 ? 14.463 23.184 -0.513 1.00 0.00 176 HIS P CA 20
ATOM 47130 C C . HIS C 3 76 ? 14.106 22.534 -1.909 1.00 0.00 176 HIS P C 20
ATOM 47131 O O . HIS C 3 76 ? 14.467 21.386 -2.169 1.00 0.00 176 HIS P O 20
ATOM 47146 N N . PRO C 3 77 ? 13.373 23.298 -2.822 1.00 0.00 177 PRO P N 20
ATOM 47147 C CA . PRO C 3 77 ? 12.576 22.668 -3.892 1.00 0.00 177 PRO P CA 20
ATOM 47148 C C . PRO C 3 77 ? 13.505 22.071 -5.041 1.00 0.00 177 PRO P C 20
ATOM 47149 O O . PRO C 3 77 ? 13.918 22.843 -5.912 1.00 0.00 177 PRO P O 20
#

Foldseek 3Di:
DPDDDPDDDDDDPPDQPVVLVVLLCVCCVVPLDADQVRQCVSCVPSVHGSCVSVVSSVCPPVVPVVVVCVVPHPPDD

Nearest PDB structures (foldseek):
  1nk3-assembly1_P  TM=9.476E-01  e=1.456E-07  Drosophila melanogaster
  1hom-assembly1_A  TM=7.447E-01  e=2.619E-03  Drosophila melanogaster
  2l7m-assembly1_P  TM=7.934E-01  e=5.387E-03  Homo sapiens
  2cra-assembly1_A  TM=7.681E-01  e=7.726E-03  Homo sapiens
  2e19-assembly1_A  TM=7.035E-01  e=1.383E-01  Homo sapiens

Solvent-accessible surface area: 7220 Å² total; per-residue (Å²): 158,110,139,68,116,123,117,183,165,180,182,202,207,94,120,37,80,176,56,29,37,98,36,0,79,110,57,13,171,117,73,122,141,20,84,49,106,75,38,85,114,8,2,72,131,12,203,23,87,43,81,50,0,58,73,43,1,87,100,51,52,126,125,33,115,148,56,116,72,130,169,74,164,140,45,170,194

Radius of gyration: 16.71 Å; Cα contacts (8 Å, |Δi|>4): 40; chains: 1; bounding box: 39×45×42 Å